Protein 9MEZ (pdb70)

B-factor: mean 105.77, std 30.21, range [51.58, 238.16]

GO terms:
  GO:0003924 GTPase activity (F, IMP)
  GO:0007265 Ras protein signal transduction (P, IMP)
  GO:0005515 protein binding (F, IPI)
  GO:0003924 GTPase activity (F, TAS)
  GO:0005886 plasma membrane (C, TAS)
  GO:0030036 actin cytoskeleton organization (P, TAS)
  GO:0007265 Ras protein signal transduction (P, TAS)
  GO:0005737 cytoplasm (C, IPI)
  GO:0000164 protein phosphatase type 1 complex (C, IDA)
  GO:0030742 GTP-dependent protein binding (F, IPI)

Secondary structure (DSSP, 8-state):
---EEEEEEEESTTSSHHHHHHHHHHSS--TT--TT--EEEEEEEEETTEEEEEEEEE---SSSPPHHHHHHHHH-SEEEEEEETT-HHHHHTHHHHHHHHHHHHT-S---EEEEEE-TT--TT--S-HHHHHHHHHHHT--EEE-B-SSSPBSHHHHHHHHHHHHHT--/--TT-EEEEPPPPTTT---BBS-EEEEETTEEEEEEEE-SSSEEEEEEEEETTTTEEEEPP-BS--PPSEES-EEEEETTEEEEE--EEEETTTTEEEEEB--EEEEETTTTEEEE----SPPPPPBBS-EEEEETTEEEEEEEE-SSSEEEEEEEEE-S-SSS--EEE---EESPPPSBBS--EEEETTEEEEE--B-GGG----EEEEETTTTEEEE-----GGGTPPPPPPP-BS-EEEE-SSEEEEE--B-SS-----EEEEETTTTEEEE----TT--PPPP-BS-EEEEETTEEEEE--EETTTEEB--EEEEE--/---EEEEEEEE-TTSSHHHHHHHHHHSS--TT--TT--EEEEEEEESSS-EEEEEEEE---SSSPPHHHHHHHHH-SEEEEEEETT-HHHHHTHHHHHHHHHHHHTSS---EEEEEE-TT-GGG--S-HHHHHHHHHHHT--EEE-B-SSSPBSHHHHHHHHHHHHHT--/--SS-EEEEPPPPTTT---BBS-EEEEETTEEEEEEEE-SSSEEEEEEEEETTTTEEEEPP-BSPPPPSEES-EEEEETTEEEEE--EEEETTTTEEEEEB--EEEEETTTTEEEE----SPPPPPBBS-EEEEETTEEEEEEEE-SSSEEEEEEEEE-S-SSS--EEE---EESPPPSBBS--EEEETTEEEEE--B-GGG----EEEEETTTTEEEE--S---PPPPPPP-BS-EEEE-SSEEEEE--B-SS-----EEEEETTTTEEEEPPPPTT--PPPP-BS-EEEEETTEEEEE--EETTTEEB--EEEEE--/--EEEEEEEE-TTSSHHHHHHHHHH-S--TT--TT--EEEEEEEESSS-EEEEEEEE---SSSPPHHHHHHHHH-SEEEEEEETT-HHHHHTHHHHHHHHHHHHTSS---EEEEEE-TT-GGG--S-HHHHHHHHHHHT--EEE-B-SSSPBSHHHHHHHHHHHHHT--/--SS-EEEEPP--TTT---BBS-EEEEETTEEEEEEEE-SSSEEEEEEEEETTTTEEEEPP-BSPPPPSEES-EEEEETTEEEEE--EEEETTTTEEEEEB--EEEEETTT-BEEE----SPPPPPBBS-EEEEETTEEEEEEEE-SSSEEEEEEEEE-S-SSS--EEE---EESPPPSBBS--EEEETTEEEEE--B-GGG----EEEEETTTTEEEEEP-TT-TT-PPPPPPP-BS-EEEE-SSEEEEE--B-SS-----EEEEETTTTEEEE----TT--PPPP-BS-EEEEETTEEEEE--EETTTEEB--EEEEE--/--EEEEEEEE-TTSSHHHHHHHHHHSS--TT--TT---EEEEEEEETTEEEEEEEEE---SSSPPHHHHHHHHH-SEEEEEEETT-HHHHHTHHHHHHHHHHHHTSS--SEEEEEE-TT--TT--S-HHHHHHHHHHTT--EEE-B-SSSPBSHHHHHHHHHHHHHS---/--TT-EEEEPPPPTTT---BBS-EEEEETTEEEEEEEE-SSSEEEEEEEEETTTTEEEEPP-BSPPPPSEES-EEEEETTEEEEE--EEEETTTTEEEEEB--EEEEETTTTEEEE----SPPPPPBBS-EEEEETTEEEEEEEE-SSSEEEEEEEEESS-SSS---EE---EESPPPSBBS--EEEETTEEEEE--B-GGG----EEEEETTTTEEEEPP-TTGGGS-PPPPPP-BS-EEEE-SSEEEEE--BSSS-----EEEEETTTTEEEEEPPPTT--PPPP-BS-EEEEETTEEEEE--EETTTEEB--EEEEE--/--EEEEEEEE-TTSSHHHHHHHHHHS---TT--TT---EEEEEEESSS-EEEEEEEE---SSSPPHHHHHHHHH-SEEEEEEETT-HHHHHTHHHHHHHHHHHHTSS--SEEEEEE-TT----S-HHHHHHHHHHHT--EEE-B-SSSPBSHHHHHHHHHHHHH-/--TT-EEEEPPPPTTT----BS-EEEEETTEEEEEEEE-SSSEEEEEEEEETTTTEEEEPP-BSPPPPSEES-EEEEETTEEEEEEEEEEETTTTEEEEEEEEEEEEETTTTEEEE----SPPPPPBBS-EEEEETTEEEEEEEE-SSSEEEEEEEEE-S-STT--EEE---EESPPPSBBS--EEEETTEEEEE--B-GGG----EEEEETTTTEEEE---PPPPPP-BS-EEEE-SSEEEEE--B-SS-----EEEEETTTTEEEE----TT--PPPP-BS-EEEEETTEEEEE--EETTTEE---EEEEE--

Solvent-accessible surface area: 99171 Å² total; per-residue (Å²): 208,78,60,75,27,29,0,0,0,4,5,23,70,54,0,13,17,22,16,5,0,5,10,1,29,105,143,93,60,45,88,146,56,43,117,31,18,4,21,42,36,119,40,109,20,79,1,73,137,96,135,0,31,0,15,0,0,2,4,16,32,99,34,21,39,2,1,2,14,8,9,2,7,27,62,0,46,0,1,2,0,2,0,1,0,36,53,115,46,1,20,115,70,0,54,76,11,27,47,38,4,29,156,16,18,53,137,172,87,34,13,4,0,0,1,0,3,62,18,51,76,147,111,122,66,126,3,66,112,126,72,0,98,117,20,1,100,117,32,140,17,63,29,17,22,0,4,4,109,104,113,59,85,50,4,63,100,3,2,32,24,0,0,76,29,21,65,140,92,211,84,65,79,74,42,4,89,98,9,55,57,11,36,88,63,8,7,37,142,0,0,11,12,12,14,8,23,45,171,84,2,0,22,0,0,0,0,9,44,49,59,61,7,20,44,47,5,0,29,0,18,21,87,88,34,30,21,12,147,8,20,55,58,42,116,49,0,41,53,1,1,12,17,12,15,11,43,48,57,66,8,0,4,1,0,0,0,7,18,25,63,20,163,34,25,53,113,40,108,20,55,42,22,2,19,18,4,72,16,76,73,0,60,11,17,73,14,112,22,139,62,167,67,0,70,24,0,0,7,14,2,18,11,39,52,72,66,58,1,5,0,3,0,0,0,39,19,106,55,35,25,75,26,0,12,6,1,24,8,130,64,67,134,148,25,65,14,112,87,13,90,33,46,54,76,63,5,42,29,5,0,11,15,15,28,8,54,13,132,66,44,1,6,2,0,12,0,7,6,0,46,127,16,38,46,36,0,8,27,0,51,7,172,81,65,37,5,61,88,8,81,30,64,88,118,189,82,55,20,64,89,17,3,83,49,3,27,7,7,15,8,13,28,45,80,96,29,0,20,0,0,0,0,3,0,46,78,72,30,31,68,87,6,19,3,2,24,18,71,159,78,50,4,86,70,14,144,41,30,127,65,20,75,114,1,52,10,1,0,8,10,8,20,10,42,12,95,56,3,1,9,0,0,0,0,2,26,102,126,99,90,28,7,6,39,0,12,40,0,28,2,81,199,81,43,80,19,39,0,0,0,2,2,18,61,56,1,15,18,20,15,4,0,0,12,1,8,24,66,22,50,15,84,148,44,38,118,32,19,6,30,44,37,77,21,62,27,80,3,88,138,78,106,0,40,0,16,0,0,2,4,18,21,89,30,14,39,2,2,5,11,10,12,2,4,29,65,0,47,0,0,2,0,2,0,0,0,38,52,53,48,1,26,136,52,1,54,127,13,38,93,42,2,22,155,22,20,54,139,175,89,43,18,2,0,0,0,0,4,58,16,59,74,158,181,102,66,128,9,68,143,117,78,0,36,60,14,3,104,132,32,135,23,54,49,12,33,0,5,4,110,91,120,60,89,52,3,57,97,2,2,34,24,0,0,78,24,30,64,131,106,220,92,64,84,62,38,4,85,111,11,47,65,9,30,125,60,5,6,28,116,0,0,17,11,14,15,11,27,38,161,61,0,0,20,0,0,0,0,8,46,43,140,59,8,22,45,44,6,0,30,0,13,18,145,80,36,39,19,16,144,10,28,55,55,45,117,52,0,38,54,0,2,13,12,10,19,10,43,52,56,62,8,0,4,0,0,0,0,6,10,25,61,20,140,36,26,52,112,40,105,18,47,38,19,3,16,12,6,78,18,72,78,2,59,7,20,86,14,84,25,149,62,171,68,0,68,25,0,0,7,13,4,18,12,42,57,73,69,57,1,6,0,1,0,0,1,36,26,103,46,34,29,65,27,0,9,5,1,19,7,132,60,86,135,162,28,66,15,105,87,10,93,33,55,49,80,63,0,44,28,5,0,10,14,15,23,6,52,11,129,80,38,2,0,0,0,9,2,10,6,0,47,130,14,58,49,18,2,12,30,0,50,11,98,88,78,36,1,69,103,16,66,83,118,160,102,44,70,109,33,6,81,58,9,35,8,7,15,9,12,27,42,100,58,43,0,16,0,0,0,0,3,0,44,76,70,30,31,68,93,4,14,3,1,32,10,66,162,85,51,15,96,81,9,76,57,29,127,70,15,83,102,1,51,9,0,0,9,10,8,18,10,46,14,89,51,1,0,9,1,1,0,0,2,23,90,120,91,82,23,4,5,31,0,11,47,0,31,0,89,131,47,71,24,34,0,0,0,1,10,24,68,56,1,13,18,22,18,4,0,1,7,1,10,30,61,36,47,18,88,149,46,40,114,35,19,7,25,35,29,85,30,62,25,87,3,89,147,73,111,0,38,0,11,0,0,2,2,17,37,84,34,23,35,2,2,2,14,11,9,1,3,30,64,0,46,0,0,2,0,2,0,1,0,28,60,41,50,2,18,128,68,1,55,116,13,29,45,31,3,31,159,23,17,50,139,174,87,39,20,5,0,0,0,0,4,64,26,59,80,129,164,121,58,136,8,69,144,131,82,0,38,58,16,2,108,127,28,140,18,62,49,12,20,0,3,4,109,85,118,65,82,48,3,51,106,2,1,34,28,0,0,84,20,28,64,129,98,220,104,72,87,62,67,4,7,121,13,60,47,10,64,82,33,5,7,41,138,0,0,11,10,13,15,10,26,40,161,54,2,0,19,0,0,0,0,7,46,50,56,58,12,25,41,52,5,0,42,0,18,18,151,95,37,31,27,9,143,8,9,57,58,44,108,56,0,39,55,2,1,14,13,11,18,11,44,52,56,62,9,0,4,1,0,0,0,6,16,26,60,19,158,34,25,45,126,40,118,21,55,36,22,0,17,25,4,34,17,76,68,0,81,10,47,84,22,104,21,88,63,172,67,0,79,25,0,0,8,13,3,18,11,39,45,84,64,14,1,21,0,0,0,0,0,38,24,94,44,32,28,64,25,0,8,20,1,27,7,122,63,46,129,147,19,64,16,110,88,16,90,33,54,55,82,62,2,43,28,4,0,10,14,14,26,7,56,12,141,70,46,0,4,1,0,12,0,6,7,0,42,107,18,38,50,39,0,10,32,0,42,11,116,87,51,37,3,61,92,6,73,44,86,121,77,148,101,64,37,71,104,23,5,92,51,3,30,6,7,15,8,14,24,45,111,26,48,0,18,0,1,0,0,4,0,47,82,69,33,24,58,92,4,17,7,3,31,17,76,157,87,52,13,103,80,10,148,46,32,127,66,21,77,105,1,51,15,0,0,9,10,9,19,9,50,15,97,52,2,1,10,1,0,0,0,2,24,91,120,96,96,29,4,7,48,0,14,56,0,31,3,80,147,61,74,24,27,0,0,0,1,10,28,69,59,0,16,18,22,15,4,0,0,16,4,13,21,65,27,53,12,75,147,38,38,117,32,19,6,27,45,35,88,30,64,20,84,1,78,139,103,138,0,33,0,15,0,0,2,3,20,38,86,29,20,35,2,1,4,16,6,11,3,4,26,68,1,49,0,1,3,0,2,0,1,0,27,50,126,48,1,17,110,45,1,57,164,30,26,106,58,3,27,110,21,19,58,155,100,84,35,14,2,0,0,1,0,3,63,16,53,55,152,144,89,66,116,4,62,119,107,80,0,106,108,15,2,100,107,31,138,21,58,42,16,20,0,5,4,109,86,122,64,86,53,5,79,98,3,2,31,20,0,0,65,33,28,59,135,91,151,165,103,73,82,57,2,7,111,142,18,57,78,10,44,151,46,11,6,41,128,0,0,18,10,15,16,9,28,51,174,80,0,1,19,0,0,0,0,15,48,58,61,62,7,21,51,47,6,0,35,0,21,23,86,91,40,24,30,7,136,8,26,58,56,39,110,52,0,48,49,3,3,14,13,10,20,10,48,62,60,53,5,1,5,0,0,0,0,5,14,26,61,24,163,38,29,49,139,31,98,10,69,40,29,2,23,30,6,44,20,79,77,0,53,10,65,58,18,110,33,150,44,175,66,0,73,29,0,0,6,13,3,20,17,44,55,84,85,16,1,16,0,0,0,0,1,45,21,115,55,35,27,61,26,0,8,25,1,27,8,84,48,52,105,160,31,75,16,58,86,10,89,37,56,49,69,60,2,35,31,2,0,9,13,15,24,7,41,10,134,92,43,0,0,2,0,11,0,8,8,0,56,118,15,50,48,35,4,15,16,0,68,10,100,78,66,33,7,62,101,8,72,65,98,16,99,155,80,71,28,67,83,22,3,86,59,3,33,7,8,13,9,13,28,51,87,95,32,0,22,0,0,0,0,4,0,52,77,69,27,27,70,64,5,13,3,1,30,5,54,165,62,45,17,78,84,18,113,63,33,128,81,20,56,117,2,63,12,2,0,8,10,8,18,10,47,16,99,62,13,2,21,1,2,0,0,0,21,88,120,98,92,19,0,3,40,2,5,11,2,17,2,88,120,66,82,24,24,0,0,0,10,12,16,74,62,1,18,19,16,28,2,0,1,21,4,10,24,67,37,28,14,111,147,37,39,105,33,18,6,28,40,34,78,23,61,27,82,3,84,98,40,133,0,34,0,16,0,0,2,9,11,50,99,38,22,54,1,2,2,4,22,14,7,22,26,75,1,48,0,0,1,4,2,1,1,0,33,39,60,67,6,23,70,65,5,52,113,34,23,104,81,6,35,73,34,18,59,142,168,88,36,36,1,0,1,0,0,3,78,24,80,106,151,88,114,6,81,34,75,77,0,95,60,27,2,111,147,22,93,24,57,35,28,58,0,6,7,79,102,118,71,80,54,6,74,90,2,1,33,17,0,0,86,41,34,87,118,106,54,83,23,68,5,27,82,32,63,68,13,66,83,152,10,6,38,141,0,0,12,10,14,15,8,24,30,154,46,0,0,16,0,0,0,0,13,47,50,55,64,8,23,38,49,4,0,82,0,37,32,159,99,39,48,30,59,161,12,142,55,67,52,116,54,0,43,54,2,2,11,13,11,19,11,48,43,60,56,5,1,4,1,0,0,0,4,11,31,60,20,164,28,18,44,133,34,149,22,70,36,18,0,17,8,7,74,25,96,77,2,78,10,30,84,12,90,37,76,61,163,62,0,68,26,0,1,8,13,3,17,15,42,54,62,61,86,1,18,0,0,0,0,0,50,28,114,53,36,27,70,24,0,13,18,1,17,7,127,77,99,82,152,22,64,9,118,90,16,90,29,56,54,81,63,1,56,27,7,0,9,14,14,22,7,54,16,77,84,50,1,1,2,0,10,0,10,4,0,56,42,18,59,48,46,6,10,0,0,74,13,99,83,50,32,2,69,119,35,154,144,72,108,64,5,85,55,2,28,8,8,12,7,15,29,46,112,44,48,0,24,0,1,1,0,3,0,46,63,68,30,21,72,73,6,19,11,1,26,18,102,155,49,59,22,89,90,22,76,62,30,124,74,12,75,95,7,63,9,6,0,11,11,9,19,10,40,11,89,67,10,0,14,8,1,6,0,2,28,103,126,86,96,32,10,8,70,0,20,13,3,54,11,90

InterPro domains:
  IPR001806 Small GTPase [PF00071] (15-176)
  IPR001806 Small GTPase [PS51421] (9-208)
  IPR001806 Small GTPase [SM00174] (16-178)
  IPR005225 Small GTP-binding domain [TIGR00231] (13-167)
  IPR020849 Small GTPase, Ras-type [PTHR24070] (13-189)
  IPR027417 P-loop containing nucleoside triphosphate hydrolase [G3DSA:3.40.50.300] (8-184)
  IPR027417 P-loop containing nucleoside triphosphate hydrolase [SSF52540] (12-191)

Nearest PDB structures (foldseek):
  9c1a-assembly1_A  TM=9.972E-01  e=3.656E-33  Homo sapiens
  3pit-assembly1_A  TM=9.599E-01  e=6.089E-33  Mus musculus
  1x1r-assembly1_A  TM=9.875E-01  e=1.787E-31  Mus musculus
  7tvf-assembly1_E  TM=9.565E-01  e=4.684E-32  Homo sapiens
  2ery-assembly2_B  TM=9.717E-01  e=1.336E-26  Homo sapiens

Structure (mmCIF, N/CA/C/O backbone):
data_9MEZ
#
_entry.id   9MEZ
#
_cell.length_a   70.764
_cell.length_b   110.788
_cell.length_c   223.253
_cell.angle_alpha   90.00
_cell.angle_beta   94.53
_cell.angle_gamma   90.00
#
_symmetry.space_group_name_H-M   'P 1 21 1'
#
loop_
_entity.id
_entity.type
_entity.pdbx_description
1 polymer 'Ras-related protein M-Ras'
2 polymer 'Leucine-zipper-like transcriptional regulator 1'
3 non-polymer "GUANOSINE-5'-DIPHOSPHATE"
4 non-polymer 'MAGNESIUM ION'
5 non-polymer 'FORMIC ACID'
6 non-polymer 'MALONIC ACID'
7 non-polymer 'ACETATE ION'
8 water water
#
loop_
_atom_site.group_PDB
_atom_site.id
_atom_site.type_symbol
_atom_site.label_atom_id
_atom_site.label_alt_id
_atom_site.label_comp_id
_atom_site.label_asym_id
_atom_site.label_entity_id
_atom_site.label_seq_id
_atom_site.pdbx_PDB_ins_code
_atom_site.Cartn_x
_atom_site.Cartn_y
_atom_site.Cartn_z
_atom_site.occupancy
_atom_site.B_iso_or_equiv
_atom_site.auth_seq_id
_atom_site.auth_comp_id
_atom_site.auth_asym_id
_atom_site.auth_atom_id
_atom_site.pdbx_PDB_model_num
ATOM 1 N N . ASN A 1 11 ? -12.460 -29.302 43.158 1.00 146.90 10 ASN A N 1
ATOM 2 C CA . ASN A 1 11 ? -11.984 -28.780 44.434 1.00 154.20 10 ASN A CA 1
ATOM 3 C C . ASN A 1 11 ? -10.782 -27.862 44.245 1.00 148.44 10 ASN A C 1
ATOM 4 O O . ASN A 1 11 ? -9.646 -28.244 44.524 1.00 148.87 10 ASN A O 1
ATOM 9 N N . LEU A 1 12 ? -11.044 -26.648 43.770 1.00 132.53 11 LEU A N 1
ATOM 10 C CA . LEU A 1 12 ? -9.971 -25.683 43.592 1.00 115.04 11 LEU A CA 1
ATOM 11 C C . LEU A 1 12 ? -9.944 -24.706 44.761 1.00 109.24 11 LEU A C 1
ATOM 12 O O . LEU A 1 12 ? -11.001 -24.237 45.199 1.00 112.82 11 LEU A O 1
ATOM 17 N N . PRO A 1 13 ? -8.772 -24.364 45.294 1.00 107.97 12 PRO A N 1
ATOM 18 C CA . PRO A 1 13 ? -8.732 -23.449 46.439 1.00 90.72 12 PRO A CA 1
ATOM 19 C C . PRO A 1 13 ? -8.884 -22.004 45.990 1.00 89.42 12 PRO A C 1
ATOM 20 O O . PRO A 1 13 ? -8.370 -21.595 44.946 1.00 94.94 12 PRO A O 1
ATOM 24 N N . THR A 1 14 ? -9.592 -21.226 46.805 1.00 86.20 13 THR A N 1
ATOM 25 C CA . THR A 1 14 ? -9.847 -19.818 46.535 1.00 83.70 13 THR A CA 1
ATOM 26 C C . THR A 1 14 ? -9.176 -18.965 47.600 1.00 82.34 13 THR A C 1
ATOM 27 O O . THR A 1 14 ? -9.317 -19.233 48.798 1.00 76.41 13 THR A O 1
ATOM 31 N N . TYR A 1 15 ? -8.449 -17.942 47.161 1.00 77.36 14 TYR A N 1
ATOM 32 C CA . TYR A 1 15 ? -7.722 -17.041 48.049 1.00 73.80 14 TYR A CA 1
ATOM 33 C C . TYR A 1 15 ? -8.299 -15.640 47.894 1.00 84.14 14 TYR A C 1
ATOM 34 O O . TYR A 1 15 ? -8.192 -15.035 46.822 1.00 76.02 14 TYR A O 1
ATOM 43 N N . LYS A 1 16 ? -8.909 -15.130 48.962 1.00 84.21 15 LYS A N 1
ATOM 44 C CA . LYS A 1 16 ? -9.477 -13.787 48.971 1.00 77.08 15 LYS A CA 1
ATOM 45 C C . LYS A 1 16 ? -8.398 -12.810 49.423 1.00 83.28 15 LYS A C 1
ATOM 46 O O . LYS A 1 16 ? -7.996 -12.810 50.591 1.00 78.29 15 LYS A O 1
ATOM 52 N N . LEU A 1 17 ? -7.935 -11.975 48.497 1.00 81.89 16 LEU A N 1
ATOM 53 C CA . LEU A 1 17 ? -6.873 -11.015 48.752 1.00 73.75 16 LEU A CA 1
ATOM 54 C C . LEU A 1 17 ? -7.442 -9.605 48.685 1.00 79.58 16 LEU A C 1
ATOM 55 O O . LEU A 1 17 ? -8.287 -9.307 47.836 1.00 84.04 16 LEU A O 1
ATOM 60 N N . VAL A 1 18 ? -6.984 -8.739 49.585 1.00 78.75 17 VAL A N 1
ATOM 61 C CA . VAL A 1 18 ? -7.469 -7.367 49.675 1.00 78.47 17 VAL A CA 1
ATOM 62 C C . VAL A 1 18 ? -6.290 -6.415 49.526 1.00 78.34 17 VAL A C 1
ATOM 63 O O . VAL A 1 18 ? -5.280 -6.557 50.224 1.00 73.11 17 VAL A O 1
ATOM 67 N N . VAL A 1 19 ? -6.422 -5.452 48.620 1.00 82.82 18 VAL A N 1
ATOM 68 C CA . VAL A 1 19 ? -5.387 -4.458 48.361 1.00 78.11 18 VAL A CA 1
ATOM 69 C C . VAL A 1 19 ? -5.792 -3.177 49.079 1.00 78.50 18 VAL A C 1
ATOM 70 O O . VAL A 1 19 ? -6.771 -2.527 48.701 1.00 80.90 18 VAL A O 1
ATOM 74 N N . VAL A 1 20 ? -5.039 -2.802 50.112 1.00 86.04 19 VAL A N 1
ATOM 75 C CA . VAL A 1 20 ? -5.350 -1.631 50.921 1.00 86.03 19 VAL A CA 1
ATOM 76 C C . VAL A 1 20 ? -4.177 -0.662 50.861 1.00 84.63 19 VAL A C 1
ATOM 77 O O . VAL A 1 20 ? -3.043 -1.034 50.551 1.00 86.55 19 VAL A O 1
ATOM 81 N N . GLY A 1 21 ? -4.467 0.596 51.159 1.00 83.22 20 GLY A N 1
ATOM 82 C CA . GLY A 1 21 ? -3.454 1.630 51.102 1.00 85.47 20 GLY A CA 1
ATOM 83 C C . GLY A 1 21 ? -4.076 2.993 50.918 1.00 91.37 20 GLY A C 1
ATOM 84 O O . GLY A 1 21 ? -5.271 3.134 50.656 1.00 83.70 20 GLY A O 1
ATOM 85 N N . ASP A 1 22 ? -3.231 4.012 51.071 1.00 98.16 21 ASP A N 1
ATOM 86 C CA . ASP A 1 22 ? -3.680 5.386 50.922 1.00 99.02 21 ASP A CA 1
ATOM 87 C C . ASP A 1 22 ? -4.164 5.636 49.496 1.00 98.17 21 ASP A C 1
ATOM 88 O O . ASP A 1 22 ? -3.914 4.856 48.574 1.00 111.02 21 ASP A O 1
ATOM 93 N N . GLY A 1 23 ? -4.866 6.752 49.322 1.00 87.57 22 GLY A N 1
ATOM 94 C CA . GLY A 1 23 ? -5.321 7.129 47.995 1.00 81.28 22 GLY A CA 1
ATOM 95 C C . GLY A 1 23 ? -4.154 7.562 47.126 1.00 98.29 22 GLY A C 1
ATOM 96 O O . GLY A 1 23 ? -3.308 8.359 47.546 1.00 107.80 22 GLY A O 1
ATOM 97 N N . GLY A 1 24 ? -4.100 7.029 45.907 1.00 90.79 23 GLY A N 1
ATOM 98 C CA . GLY A 1 24 ? -3.077 7.399 44.959 1.00 85.18 23 GLY A CA 1
ATOM 99 C C . GLY A 1 24 ? -1.814 6.569 44.997 1.00 98.07 23 GLY A C 1
ATOM 100 O O . GLY A 1 24 ? -0.937 6.781 44.154 1.00 102.55 23 GLY A O 1
ATOM 101 N N . VAL A 1 25 ? -1.683 5.635 45.944 1.00 102.86 24 VAL A N 1
ATOM 102 C CA . VAL A 1 25 ? -0.465 4.831 46.010 1.00 99.55 24 VAL A CA 1
ATOM 103 C C . VAL A 1 25 ? -0.354 3.906 44.804 1.00 98.36 24 VAL A C 1
ATOM 104 O O . VAL A 1 25 ? 0.754 3.534 44.398 1.00 95.25 24 VAL A O 1
ATOM 108 N N . GLY A 1 26 ? -1.482 3.520 44.212 1.00 109.86 25 GLY A N 1
ATOM 109 C CA . GLY A 1 26 ? -1.467 2.700 43.017 1.00 108.43 25 GLY A CA 1
ATOM 110 C C . GLY A 1 26 ? -2.131 1.350 43.181 1.00 103.69 25 GLY A C 1
ATOM 111 O O . GLY A 1 26 ? -1.739 0.381 42.523 1.00 101.58 25 GLY A O 1
ATOM 112 N N . LYS A 1 27 ? -3.142 1.271 44.050 1.00 91.55 26 LYS A N 1
ATOM 113 C CA . LYS A 1 27 ? -3.847 0.008 44.248 1.00 90.38 26 LYS A CA 1
ATOM 114 C C . LYS A 1 27 ? -4.561 -0.418 42.972 1.00 91.15 26 LYS A C 1
ATOM 115 O O . LYS A 1 27 ? -4.486 -1.581 42.561 1.00 94.44 26 LYS A O 1
ATOM 121 N N . SER A 1 28 ? -5.265 0.519 42.333 1.00 89.06 27 SER A N 1
ATOM 122 C CA . SER A 1 28 ? -5.982 0.194 41.105 1.00 89.16 27 SER A CA 1
ATOM 123 C C . SER A 1 28 ? -5.014 -0.159 39.984 1.00 93.99 27 SER A C 1
ATOM 124 O O . SER A 1 28 ? -5.245 -1.116 39.235 1.00 91.59 27 SER A O 1
ATOM 127 N N . ALA A 1 29 ? -3.938 0.618 39.840 1.00 83.16 28 ALA A N 1
ATOM 128 C CA . ALA A 1 29 ? -2.938 0.336 38.815 1.00 86.03 28 ALA A CA 1
ATOM 129 C C . ALA A 1 29 ? -2.379 -1.074 38.961 1.00 93.47 28 ALA A C 1
ATOM 130 O O . ALA A 1 29 ? -2.287 -1.822 37.981 1.00 98.87 28 ALA A O 1
ATOM 132 N N . LEU A 1 30 ? -2.002 -1.455 40.184 1.00 93.66 29 LEU A N 1
ATOM 133 C CA . LEU A 1 30 ? -1.423 -2.777 40.412 1.00 93.46 29 LEU A CA 1
ATOM 134 C C . LEU A 1 30 ? -2.423 -3.884 40.099 1.00 89.54 29 LEU A C 1
ATOM 135 O O . LEU A 1 30 ? -2.099 -4.844 39.391 1.00 79.20 29 LEU A O 1
ATOM 140 N N . THR A 1 31 ? -3.641 -3.777 40.637 1.00 91.81 30 THR A N 1
ATOM 141 C CA . THR A 1 31 ? -4.653 -4.804 40.400 1.00 91.16 30 THR A CA 1
ATOM 142 C C . THR A 1 31 ? -4.943 -4.959 38.911 1.00 88.93 30 THR A C 1
ATOM 143 O O . THR A 1 31 ? -4.985 -6.079 38.389 1.00 88.95 30 THR A O 1
ATOM 147 N N . ILE A 1 32 ? -5.154 -3.841 38.212 1.00 88.18 31 ILE A N 1
ATOM 148 C CA . ILE A 1 32 ? -5.457 -3.909 36.786 1.00 91.88 31 ILE A CA 1
ATOM 149 C C . ILE A 1 32 ? -4.259 -4.448 36.012 1.00 88.10 31 ILE A C 1
ATOM 150 O O . ILE A 1 32 ? -4.414 -5.244 35.077 1.00 85.55 31 ILE A O 1
ATOM 155 N N . GLN A 1 33 ? -3.048 -4.029 36.390 1.00 85.40 32 GLN A N 1
ATOM 156 C CA . GLN A 1 33 ? -1.843 -4.596 35.789 1.00 85.79 32 GLN A CA 1
ATOM 157 C C . GLN A 1 33 ? -1.771 -6.100 36.017 1.00 80.37 32 GLN A C 1
ATOM 158 O O . GLN A 1 33 ? -1.441 -6.861 35.100 1.00 85.24 32 GLN A O 1
ATOM 164 N N . PHE A 1 34 ? -2.076 -6.546 37.237 1.00 87.59 33 PHE A N 1
ATOM 165 C CA . PHE A 1 34 ? -1.968 -7.963 37.567 1.00 89.04 33 PHE A CA 1
ATOM 166 C C . PHE A 1 34 ? -2.994 -8.797 36.810 1.00 86.53 33 PHE A C 1
ATOM 167 O O . PHE A 1 34 ? -2.674 -9.884 36.314 1.00 87.90 33 PHE A O 1
ATOM 175 N N . PHE A 1 35 ? -4.225 -8.301 36.699 1.00 82.39 34 PHE A N 1
ATOM 176 C CA . PHE A 1 35 ? -5.310 -9.074 36.107 1.00 82.08 34 PHE A CA 1
ATOM 177 C C . PHE A 1 35 ? -5.438 -8.866 34.604 1.00 94.08 34 PHE A C 1
ATOM 178 O O . PHE A 1 35 ? -5.708 -9.823 33.871 1.00 87.66 34 PHE A O 1
ATOM 186 N N . GLN A 1 36 ? -5.256 -7.638 34.125 1.00 89.00 35 GLN A N 1
ATOM 187 C CA . GLN A 1 36 ? -5.548 -7.305 32.739 1.00 85.52 35 GLN A CA 1
ATOM 188 C C . GLN A 1 36 ? -4.302 -7.008 31.914 1.00 93.18 35 GLN A C 1
ATOM 189 O O . GLN A 1 36 ? -4.427 -6.684 30.728 1.00 99.53 35 GLN A O 1
ATOM 195 N N . LYS A 1 37 ? -3.109 -7.100 32.511 1.00 88.89 36 LYS A N 1
ATOM 196 C CA . LYS A 1 37 ? -1.838 -6.990 31.785 1.00 90.71 36 LYS A CA 1
ATOM 197 C C . LYS A 1 37 ? -1.728 -5.671 31.021 1.00 88.95 36 LYS A C 1
ATOM 198 O O . LYS A 1 37 ? -1.289 -5.631 29.870 1.00 87.89 36 LYS A O 1
ATOM 204 N N . ILE A 1 38 ? -2.124 -4.581 31.668 1.00 87.69 37 ILE A N 1
ATOM 205 C CA . ILE A 1 38 ? -2.053 -3.252 31.072 1.00 90.21 37 ILE A CA 1
ATOM 206 C C . ILE A 1 38 ? -1.955 -2.237 32.199 1.00 93.71 37 ILE A C 1
ATOM 207 O O . ILE A 1 38 ? -2.584 -2.397 33.249 1.00 103.23 37 ILE A O 1
ATOM 212 N N . PHE A 1 39 ? -1.158 -1.195 31.986 1.00 87.37 38 PHE A N 1
ATOM 213 C CA . PHE A 1 39 ? -1.090 -0.084 32.923 1.00 98.93 38 PHE A CA 1
ATOM 214 C C . PHE A 1 39 ? -2.154 0.939 32.548 1.00 99.68 38 PHE A C 1
ATOM 215 O O . PHE A 1 39 ? -2.134 1.487 31.440 1.00 93.44 38 PHE A O 1
ATOM 223 N N . VAL A 1 40 ? -3.079 1.191 33.467 1.00 100.86 39 VAL A N 1
ATOM 224 C CA . VAL A 1 40 ? -4.157 2.151 33.272 1.00 91.74 39 VAL A CA 1
ATOM 225 C C . VAL A 1 40 ? -3.876 3.349 34.176 1.00 95.55 39 VAL A C 1
ATOM 226 O O . VAL A 1 40 ? -4.038 3.253 35.402 1.00 94.66 39 VAL A O 1
ATOM 230 N N . PRO A 1 41 ? -3.452 4.484 33.629 1.00 97.87 40 PRO A N 1
ATOM 231 C CA . PRO A 1 41 ? -3.188 5.655 34.468 1.00 93.77 40 PRO A CA 1
ATOM 232 C C . PRO A 1 41 ? -4.465 6.399 34.822 1.00 92.74 40 PRO A C 1
ATOM 233 O O . PRO A 1 41 ? -5.388 6.517 34.012 1.00 93.29 40 PRO A O 1
ATOM 237 N N . ASP A 1 42 ? -4.508 6.888 36.062 1.00 98.14 41 ASP A N 1
ATOM 238 C CA . ASP A 1 42 ? -5.601 7.727 36.557 1.00 95.33 41 ASP A CA 1
ATOM 239 C C . ASP A 1 42 ? -6.947 7.004 36.502 1.00 91.57 41 ASP A C 1
ATOM 240 O O . ASP A 1 42 ? -7.942 7.529 36.000 1.00 99.32 41 ASP A O 1
ATOM 245 N N . TYR A 1 43 ? -6.969 5.783 37.029 1.00 91.73 42 TYR A N 1
ATOM 246 C CA . TYR A 1 43 ? -8.226 5.073 37.214 1.00 84.90 42 TYR A CA 1
ATOM 247 C C . TYR A 1 43 ? -9.057 5.783 38.277 1.00 79.92 42 TYR A C 1
ATOM 248 O O . TYR A 1 43 ? -8.518 6.379 39.214 1.00 90.08 42 TYR A O 1
ATOM 257 N N . ASP A 1 44 ? -10.385 5.741 38.105 1.00 77.92 43 ASP A N 1
ATOM 258 C CA . ASP A 1 44 ? -11.336 6.454 38.957 1.00 79.72 43 ASP A CA 1
ATOM 259 C C . ASP A 1 44 ? -11.014 6.225 40.430 1.00 84.03 43 ASP A C 1
ATOM 260 O O . ASP A 1 44 ? -11.146 5.102 40.933 1.00 84.14 43 ASP A O 1
ATOM 265 N N . PRO A 1 45 ? -10.595 7.270 41.149 1.00 87.07 44 PRO A N 1
ATOM 266 C CA . PRO A 1 45 ? -10.138 7.081 42.538 1.00 81.75 44 PRO A CA 1
ATOM 267 C C . PRO A 1 45 ? -11.189 6.525 43.485 1.00 80.07 44 PRO A C 1
ATOM 268 O O . PRO A 1 45 ? -10.820 5.972 44.528 1.00 80.84 44 PRO A O 1
ATOM 272 N N . THR A 1 46 ? -12.479 6.654 43.174 1.00 79.48 45 THR A N 1
ATOM 273 C CA . THR A 1 46 ? -13.517 6.206 44.093 1.00 84.03 45 THR A CA 1
ATOM 274 C C . THR A 1 46 ? -14.040 4.813 43.772 1.00 79.23 45 THR A C 1
ATOM 275 O O . THR A 1 46 ? -14.695 4.205 44.626 1.00 82.26 45 THR A O 1
ATOM 279 N N . ILE A 1 47 ? -13.771 4.298 42.572 1.00 78.78 46 ILE A N 1
ATOM 280 C CA . ILE A 1 47 ? -14.269 2.984 42.186 1.00 82.99 46 ILE A CA 1
ATOM 281 C C . ILE A 1 47 ? -13.614 1.911 43.043 1.00 82.98 46 ILE A C 1
ATOM 282 O O . ILE A 1 47 ? -12.385 1.862 43.182 1.00 78.83 46 ILE A O 1
ATOM 287 N N . GLU A 1 48 ? -14.441 1.048 43.626 1.00 77.78 47 GLU A N 1
ATOM 288 C CA . GLU A 1 48 ? -13.997 -0.046 44.480 1.00 74.05 47 GLU A CA 1
ATOM 289 C C . GLU A 1 48 ? -14.694 -1.312 44.005 1.00 83.20 47 GLU A C 1
ATOM 290 O O . GLU A 1 48 ? -15.895 -1.483 44.235 1.00 82.22 47 GLU A O 1
ATOM 296 N N . ASP A 1 49 ? -13.950 -2.197 43.343 1.00 70.56 48 ASP A N 1
ATOM 297 C CA . ASP A 1 49 ? -14.533 -3.407 42.785 1.00 75.95 48 ASP A CA 1
ATOM 298 C C . ASP A 1 49 ? -13.536 -4.551 42.898 1.00 75.56 48 ASP A C 1
ATOM 299 O O . ASP A 1 49 ? -12.374 -4.359 43.267 1.00 70.49 48 ASP A O 1
ATOM 304 N N . SER A 1 50 ? -14.003 -5.751 42.563 1.00 74.84 49 SER A N 1
ATOM 305 C CA . SER A 1 50 ? -13.234 -6.976 42.720 1.00 79.90 49 SER A CA 1
ATOM 306 C C . SER A 1 50 ? -12.869 -7.585 41.370 1.00 83.32 49 SER A C 1
ATOM 307 O O . SER A 1 50 ? -13.521 -7.343 40.351 1.00 83.29 49 SER A O 1
ATOM 310 N N . TYR A 1 51 ? -11.802 -8.388 41.385 1.00 78.47 50 TYR A N 1
ATOM 311 C CA . TYR A 1 51 ? -11.268 -9.050 40.201 1.00 83.24 50 TYR A CA 1
ATOM 312 C C . TYR A 1 51 ? -11.090 -10.539 40.477 1.00 88.90 50 TYR A C 1
ATOM 313 O O . TYR A 1 51 ? -10.891 -10.954 41.623 1.00 87.53 50 TYR A O 1
ATOM 322 N N . LEU A 1 52 ? -11.158 -11.339 39.410 1.00 84.73 51 LEU A N 1
ATOM 323 C CA . LEU A 1 52 ? -11.112 -12.793 39.513 1.00 77.54 51 LEU A CA 1
ATOM 324 C C . LEU A 1 52 ? -10.255 -13.377 38.399 1.00 85.78 51 LEU A C 1
ATOM 325 O O . LEU A 1 52 ? -10.430 -13.028 37.227 1.00 93.88 51 LEU A O 1
ATOM 330 N N . LYS A 1 53 ? -9.329 -14.263 38.769 1.00 76.33 52 LYS A N 1
ATOM 331 C CA . LYS A 1 53 ? -8.570 -15.055 37.811 1.00 86.56 52 LYS A CA 1
ATOM 332 C C . LYS A 1 53 ? -8.346 -16.454 38.367 1.00 88.47 52 LYS A C 1
ATOM 333 O O . LYS A 1 53 ? -8.470 -16.696 39.570 1.00 87.19 52 LYS A O 1
ATOM 339 N N . HIS A 1 54 ? -7.996 -17.371 37.471 1.00 87.62 53 HIS A N 1
ATOM 340 C CA . HIS A 1 54 ? -7.495 -18.691 37.836 1.00 83.87 53 HIS A CA 1
ATOM 341 C C . HIS A 1 54 ? -6.023 -18.734 37.447 1.00 89.60 53 HIS A C 1
ATOM 342 O O . HIS A 1 54 ? -5.691 -18.728 36.257 1.00 98.44 53 HIS A O 1
ATOM 349 N N . THR A 1 55 ? -5.141 -18.768 38.443 1.00 92.78 54 THR A N 1
ATOM 350 C CA . THR A 1 55 ? -3.710 -18.802 38.193 1.00 85.90 54 THR A CA 1
ATOM 351 C C . THR A 1 55 ? -3.085 -19.979 38.931 1.00 90.25 54 THR A C 1
ATOM 352 O O . THR A 1 55 ? -3.621 -20.475 39.925 1.00 93.89 54 THR A O 1
ATOM 356 N N . GLU A 1 56 ? -1.941 -20.429 38.418 1.00 89.91 55 GLU A N 1
ATOM 357 C CA . GLU A 1 56 ? -1.195 -21.551 38.980 1.00 90.30 55 GLU A CA 1
ATOM 358 C C . GLU A 1 56 ? 0.043 -21.008 39.685 1.00 94.41 55 GLU A C 1
ATOM 359 O O . GLU A 1 56 ? 0.947 -20.468 39.037 1.00 103.79 55 GLU A O 1
ATOM 365 N N . ILE A 1 57 ? 0.080 -21.151 41.007 1.00 89.65 56 ILE A N 1
ATOM 366 C CA . ILE A 1 57 ? 1.194 -20.697 41.832 1.00 96.49 56 ILE A CA 1
ATOM 367 C C . ILE A 1 57 ? 1.914 -21.923 42.378 1.00 94.43 56 ILE A C 1
ATOM 368 O O . ILE A 1 57 ? 1.293 -22.778 43.021 1.00 97.27 56 ILE A O 1
ATOM 373 N N . ASP A 1 58 ? 3.225 -21.997 42.133 1.00 96.13 57 ASP A N 1
ATOM 374 C CA . ASP A 1 58 ? 4.048 -23.137 42.543 1.00 97.72 57 ASP A CA 1
ATOM 375 C C . ASP A 1 58 ? 3.435 -24.443 42.046 1.00 104.00 57 ASP A C 1
ATOM 376 O O . ASP A 1 58 ? 3.247 -25.402 42.798 1.00 99.09 57 ASP A O 1
ATOM 381 N N . ASN A 1 59 ? 3.131 -24.466 40.748 1.00 104.37 58 ASN A N 1
ATOM 382 C CA . ASN A 1 59 ? 2.562 -25.623 40.064 1.00 97.10 58 ASN A CA 1
ATOM 383 C C . ASN A 1 59 ? 1.251 -26.087 40.692 1.00 101.08 58 ASN A C 1
ATOM 384 O O . ASN A 1 59 ? 0.861 -27.244 40.528 1.00 104.52 58 ASN A O 1
ATOM 389 N N . GLN A 1 60 ? 0.554 -25.204 41.407 1.00 94.02 59 GLN A N 1
ATOM 390 C CA . GLN A 1 60 ? -0.720 -25.527 42.042 1.00 92.69 59 GLN A CA 1
ATOM 391 C C . GLN A 1 60 ? -1.754 -24.500 41.611 1.00 93.15 59 GLN A C 1
ATOM 392 O O . GLN A 1 60 ? -1.574 -23.300 41.845 1.00 89.62 59 GLN A O 1
ATOM 398 N N . TRP A 1 61 ? -2.833 -24.969 40.992 1.00 95.59 60 TRP A N 1
ATOM 399 C CA . TRP A 1 61 ? -3.884 -24.071 40.536 1.00 94.50 60 TRP A CA 1
ATOM 400 C C . TRP A 1 61 ? -4.633 -23.459 41.714 1.00 95.97 60 TRP A C 1
ATOM 401 O O . TRP A 1 61 ? -4.824 -24.090 42.757 1.00 100.24 60 TRP A O 1
ATOM 412 N N . ALA A 1 62 ? -5.055 -22.209 41.536 1.00 92.29 61 ALA A N 1
ATOM 413 C CA . ALA A 1 62 ? -5.721 -21.463 42.592 1.00 89.75 61 ALA A CA 1
ATOM 414 C C . ALA A 1 62 ? -6.621 -20.406 41.973 1.00 92.46 61 ALA A C 1
ATOM 415 O O . ALA A 1 62 ? -6.347 -19.896 40.882 1.00 87.97 61 ALA A O 1
ATOM 417 N N . ILE A 1 63 ? -7.702 -20.087 42.679 1.00 90.56 62 ILE A N 1
ATOM 418 C CA . ILE A 1 63 ? -8.600 -18.999 42.312 1.00 85.21 62 ILE A CA 1
ATOM 419 C C . ILE A 1 63 ? -8.213 -17.780 43.134 1.00 79.35 62 ILE A C 1
ATOM 420 O O . ILE A 1 63 ? -8.066 -17.872 44.359 1.00 81.02 62 ILE A O 1
ATOM 425 N N . LEU A 1 64 ? -8.045 -16.640 42.472 1.00 84.11 63 LEU A N 1
ATOM 426 C CA . LEU A 1 64 ? -7.644 -15.407 43.139 1.00 80.72 63 LEU A CA 1
ATOM 427 C C . LEU A 1 64 ? -8.805 -14.422 43.107 1.00 78.02 63 LEU A C 1
ATOM 428 O O . LEU A 1 64 ? -9.272 -14.046 42.028 1.00 77.02 63 LEU A O 1
ATOM 433 N N . ASP A 1 65 ? -9.267 -14.016 44.289 1.00 82.78 64 ASP A N 1
ATOM 434 C CA . ASP A 1 65 ? -10.376 -13.073 44.453 1.00 82.63 64 ASP A CA 1
ATOM 435 C C . ASP A 1 65 ? -9.821 -11.810 45.105 1.00 86.40 64 ASP A C 1
ATOM 436 O O . ASP A 1 65 ? -9.679 -11.749 46.329 1.00 96.93 64 ASP A O 1
ATOM 441 N N . VAL A 1 66 ? -9.506 -10.805 44.291 1.00 78.79 65 VAL A N 1
ATOM 442 C CA . VAL A 1 66 ? -8.845 -9.588 44.749 1.00 77.08 65 VAL A CA 1
ATOM 443 C C . VAL A 1 66 ? -9.842 -8.439 44.718 1.00 82.42 65 VAL A C 1
ATOM 444 O O . VAL A 1 66 ? -10.607 -8.298 43.756 1.00 85.98 65 VAL A O 1
ATOM 448 N N . LEU A 1 67 ? -9.831 -7.614 45.767 1.00 89.28 66 LEU A N 1
ATOM 449 C CA . LEU A 1 67 ? -10.671 -6.423 45.845 1.00 81.86 66 LEU A CA 1
ATOM 450 C C . LEU A 1 67 ? -9.773 -5.196 45.911 1.00 75.31 66 LEU A C 1
ATOM 451 O O . LEU A 1 67 ? -8.941 -5.076 46.817 1.00 77.06 66 LEU A O 1
ATOM 456 N N . ASP A 1 68 ? -9.944 -4.295 44.949 1.00 82.15 67 ASP A N 1
ATOM 457 C CA . ASP A 1 68 ? -9.265 -3.005 44.936 1.00 79.76 67 ASP A CA 1
ATOM 458 C C . ASP A 1 68 ? -10.032 -2.039 45.836 1.00 74.81 67 ASP A C 1
ATOM 459 O O . ASP A 1 68 ? -11.108 -1.559 45.464 1.00 84.72 67 ASP A O 1
ATOM 464 N N . THR A 1 69 ? -9.488 -1.752 47.018 1.00 75.36 68 THR A N 1
ATOM 465 C CA . THR A 1 69 ? -10.181 -0.889 47.964 1.00 81.55 68 THR A CA 1
ATOM 466 C C . THR A 1 69 ? -10.097 0.570 47.529 1.00 82.37 68 THR A C 1
ATOM 467 O O . THR A 1 69 ? -9.183 0.986 46.811 1.00 78.07 68 THR A O 1
ATOM 471 N N . ALA A 1 70 ? -11.074 1.351 47.982 1.00 77.02 69 ALA A N 1
ATOM 472 C CA . ALA A 1 70 ? -11.121 2.777 47.698 1.00 83.43 69 ALA A CA 1
ATOM 473 C C . ALA A 1 70 ? -11.963 3.451 48.769 1.00 95.80 69 ALA A C 1
ATOM 474 O O . ALA A 1 70 ? -12.885 2.846 49.323 1.00 98.32 69 ALA A O 1
ATOM 476 N N . GLY A 1 71 ? -11.637 4.709 49.053 1.00 97.85 70 GLY A N 1
ATOM 477 C CA . GLY A 1 71 ? -12.364 5.462 50.056 1.00 114.33 70 GLY A CA 1
ATOM 478 C C . GLY A 1 71 ? -11.937 5.130 51.471 1.00 114.37 70 GLY A C 1
ATOM 479 O O . GLY A 1 71 ? -11.572 3.988 51.761 1.00 103.45 70 GLY A O 1
ATOM 480 N N . GLN A 1 72 ? -11.976 6.118 52.366 1.00 121.29 71 GLN A N 1
ATOM 481 C CA . GLN A 1 72 ? -11.585 5.918 53.754 1.00 121.95 71 GLN A CA 1
ATOM 482 C C . GLN A 1 72 ? -12.752 5.973 54.729 1.00 119.67 71 GLN A C 1
ATOM 483 O O . GLN A 1 72 ? -12.551 5.731 55.924 1.00 125.18 71 GLN A O 1
ATOM 489 N N . GLU A 1 73 ? -13.958 6.282 54.262 1.00 105.34 72 GLU A N 1
ATOM 490 C CA . GLU A 1 73 ? -15.132 6.305 55.126 1.00 96.08 72 GLU A CA 1
ATOM 491 C C . GLU A 1 73 ? -15.535 4.873 55.489 1.00 93.99 72 GLU A C 1
ATOM 492 O O . GLU A 1 73 ? -14.827 3.903 55.203 1.00 103.93 72 GLU A O 1
ATOM 498 N N . GLU A 1 74 ? -16.691 4.736 56.137 1.00 85.10 73 GLU A N 1
ATOM 499 C CA . GLU A 1 74 ? -17.145 3.435 56.612 1.00 82.54 73 GLU A CA 1
ATOM 500 C C . GLU A 1 74 ? -17.293 2.455 55.456 1.00 85.85 73 GLU A C 1
ATOM 501 O O . GLU A 1 74 ? -17.579 2.836 54.318 1.00 90.57 73 GLU A O 1
ATOM 507 N N . PHE A 1 75 ? -17.092 1.177 55.763 1.00 83.63 74 PHE A N 1
ATOM 508 C CA . PHE A 1 75 ? -17.012 0.162 54.724 1.00 74.44 74 PHE A CA 1
ATOM 509 C C . PHE A 1 75 ? -18.388 -0.108 54.136 1.00 77.37 74 PHE A C 1
ATOM 510 O O . PHE A 1 75 ? -19.380 -0.220 54.862 1.00 73.71 74 PHE A O 1
ATOM 518 N N . SER A 1 76 ? -18.447 -0.205 52.812 1.00 73.64 75 SER A N 1
ATOM 519 C CA . SER A 1 76 ? -19.645 -0.733 52.184 1.00 74.49 75 SER A CA 1
ATOM 520 C C . SER A 1 76 ? -19.825 -2.190 52.604 1.00 76.47 75 SER A C 1
ATOM 521 O O . SER A 1 76 ? -18.902 -2.832 53.116 1.00 81.19 75 SER A O 1
ATOM 524 N N . ALA A 1 77 ? -21.037 -2.711 52.397 1.00 66.47 76 ALA A N 1
ATOM 525 C CA . ALA A 1 77 ? -21.293 -4.110 52.728 1.00 70.83 76 ALA A CA 1
ATOM 526 C C . ALA A 1 77 ? -20.312 -5.034 52.013 1.00 76.99 76 ALA A C 1
ATOM 527 O O . ALA A 1 77 ? -19.891 -6.055 52.568 1.00 70.85 76 ALA A O 1
ATOM 529 N N . MET A 1 78 ? -19.927 -4.683 50.784 1.00 76.38 77 MET A N 1
ATOM 530 C CA . MET A 1 78 ? -18.949 -5.480 50.051 1.00 73.69 77 MET A CA 1
ATOM 531 C C . MET A 1 78 ? -17.558 -5.334 50.654 1.00 78.11 77 MET A C 1
ATOM 532 O O . MET A 1 78 ? -16.870 -6.333 50.901 1.00 87.98 77 MET A O 1
ATOM 537 N N . ARG A 1 79 ? -17.126 -4.091 50.888 1.00 77.38 78 ARG A N 1
ATOM 538 C CA . ARG A 1 79 ? -15.802 -3.845 51.455 1.00 80.52 78 ARG A CA 1
ATOM 539 C C . ARG A 1 79 ? -15.637 -4.540 52.794 1.00 80.07 78 ARG A C 1
ATOM 540 O O . ARG A 1 79 ? -14.616 -5.192 53.044 1.00 65.49 78 ARG A O 1
ATOM 548 N N . GLU A 1 80 ? -16.629 -4.393 53.675 1.00 82.15 79 GLU A N 1
ATOM 549 C CA . GLU A 1 80 ? -16.529 -4.970 55.011 1.00 86.20 79 GLU A CA 1
ATOM 550 C C . GLU A 1 80 ? -16.328 -6.478 54.954 1.00 89.08 79 GLU A C 1
ATOM 551 O O . GLU A 1 80 ? -15.377 -7.008 55.540 1.00 91.67 79 GLU A O 1
ATOM 557 N N . GLN A 1 81 ? -17.222 -7.190 54.259 1.00 78.79 80 GLN A N 1
ATOM 558 C CA . GLN A 1 81 ? -17.147 -8.647 54.260 1.00 80.59 80 GLN A CA 1
ATOM 559 C C . GLN A 1 81 ? -15.858 -9.133 53.615 1.00 82.29 80 GLN A C 1
ATOM 560 O O . GLN A 1 81 ? -15.352 -10.206 53.966 1.00 72.47 80 GLN A O 1
ATOM 566 N N . TYR A 1 82 ? -15.310 -8.360 52.674 1.00 77.01 81 TYR A N 1
ATOM 567 C CA . TYR A 1 82 ? -13.990 -8.680 52.142 1.00 82.09 81 TYR A CA 1
ATOM 568 C C . TYR A 1 82 ? -12.910 -8.461 53.190 1.00 85.04 81 TYR A C 1
ATOM 569 O O . TYR A 1 82 ? -11.984 -9.271 53.312 1.00 92.63 81 TYR A O 1
ATOM 578 N N . MET A 1 83 ? -13.011 -7.371 53.955 1.00 81.59 82 MET A N 1
ATOM 579 C CA . MET A 1 83 ? -12.003 -7.080 54.968 1.00 80.05 82 MET A CA 1
ATOM 580 C C . MET A 1 83 ? -12.066 -8.067 56.122 1.00 79.05 82 MET A C 1
ATOM 581 O O . MET A 1 83 ? -11.054 -8.299 56.792 1.00 83.00 82 MET A O 1
ATOM 586 N N . ARG A 1 84 ? -13.229 -8.669 56.355 1.00 78.15 83 ARG A N 1
ATOM 587 C CA . ARG A 1 84 ? -13.389 -9.602 57.460 1.00 80.99 83 ARG A CA 1
ATOM 588 C C . ARG A 1 84 ? -13.059 -11.038 57.083 1.00 81.66 83 ARG A C 1
ATOM 589 O O . ARG A 1 84 ? -12.591 -11.802 57.936 1.00 86.57 83 ARG A O 1
ATOM 597 N N . THR A 1 85 ? -13.289 -11.423 55.829 1.00 79.66 84 THR A N 1
ATOM 598 C CA . THR A 1 85 ? -13.060 -12.786 55.373 1.00 71.44 84 THR A CA 1
ATOM 599 C C . THR A 1 85 ? -11.831 -12.918 54.486 1.00 77.16 84 THR A C 1
ATOM 600 O O . THR A 1 85 ? -11.542 -14.025 54.018 1.00 84.64 84 THR A O 1
ATOM 604 N N . GLY A 1 86 ? -11.110 -11.828 54.238 1.00 75.00 85 GLY A N 1
ATOM 605 C CA . GLY A 1 86 ? -9.956 -11.906 53.360 1.00 80.78 85 GLY A CA 1
ATOM 606 C C . GLY A 1 86 ? -8.884 -12.815 53.935 1.00 77.07 85 GLY A C 1
ATOM 607 O O . GLY A 1 86 ? -8.617 -12.815 55.139 1.00 80.11 85 GLY A O 1
ATOM 608 N N . ASP A 1 87 ? -8.267 -13.605 53.055 1.00 72.94 86 ASP A N 1
ATOM 609 C CA . ASP A 1 87 ? -7.210 -14.518 53.466 1.00 76.77 86 ASP A CA 1
ATOM 610 C C . ASP A 1 87 ? -5.860 -13.827 53.585 1.00 80.94 86 ASP A C 1
ATOM 611 O O . ASP A 1 87 ? -4.977 -14.332 54.288 1.00 79.44 86 ASP A O 1
ATOM 616 N N . GLY A 1 88 ? -5.683 -12.693 52.915 1.00 77.30 87 GLY A N 1
ATOM 617 C CA . GLY A 1 88 ? -4.436 -11.957 52.977 1.00 77.94 87 GLY A CA 1
ATOM 618 C C . GLY A 1 88 ? -4.651 -10.535 52.519 1.00 79.07 87 GLY A C 1
ATOM 619 O O . GLY A 1 88 ? -5.648 -10.216 51.864 1.00 79.01 87 GLY A O 1
ATOM 620 N N . PHE A 1 89 ? -3.693 -9.679 52.860 1.00 78.91 88 PHE A N 1
ATOM 621 C CA . PHE A 1 89 ? -3.794 -8.254 52.583 1.00 80.73 88 PHE A CA 1
ATOM 622 C C . PHE A 1 89 ? -2.493 -7.744 51.987 1.00 78.60 88 PHE A C 1
ATOM 623 O O . PHE A 1 89 ? -1.406 -8.168 52.387 1.00 78.87 88 PHE A O 1
ATOM 631 N N . LEU A 1 90 ? -2.618 -6.833 51.028 1.00 83.75 89 LEU A N 1
ATOM 632 C CA . LEU A 1 90 ? -1.484 -6.120 50.444 1.00 88.54 89 LEU A CA 1
ATOM 633 C C . LEU A 1 90 ? -1.568 -4.673 50.918 1.00 87.81 89 LEU A C 1
ATOM 634 O O . LEU A 1 90 ? -2.404 -3.901 50.441 1.00 90.23 89 LEU A O 1
ATOM 639 N N . ILE A 1 91 ? -0.710 -4.313 51.866 1.00 86.41 90 ILE A N 1
ATOM 640 C CA . ILE A 1 91 ? -0.630 -2.945 52.363 1.00 87.56 90 ILE A CA 1
ATOM 641 C C . ILE A 1 91 ? 0.312 -2.192 51.430 1.00 87.71 90 ILE A C 1
ATOM 642 O O . ILE A 1 91 ? 1.509 -2.486 51.371 1.00 91.37 90 ILE A O 1
ATOM 647 N N . VAL A 1 92 ? -0.224 -1.219 50.698 1.00 84.36 91 VAL A N 1
ATOM 648 C CA . VAL A 1 92 ? 0.504 -0.549 49.627 1.00 94.90 91 VAL A CA 1
ATOM 649 C C . VAL A 1 92 ? 0.703 0.909 50.009 1.00 92.65 91 VAL A C 1
ATOM 650 O O . VAL A 1 92 ? -0.245 1.583 50.429 1.00 94.24 91 VAL A O 1
ATOM 654 N N . TYR A 1 93 ? 1.934 1.392 49.860 1.00 90.43 92 TYR A N 1
ATOM 655 C CA . TYR A 1 93 ? 2.238 2.808 49.978 1.00 97.86 92 TYR A CA 1
ATOM 656 C C . TYR A 1 93 ? 3.030 3.243 48.753 1.00 101.89 92 TYR A C 1
ATOM 657 O O . TYR A 1 93 ? 3.591 2.421 48.024 1.00 104.97 92 TYR A O 1
ATOM 666 N N . SER A 1 94 ? 3.071 4.552 48.536 1.00 99.26 93 SER A N 1
ATOM 667 C CA . SER A 1 94 ? 3.823 5.140 47.438 1.00 106.73 93 SER A CA 1
ATOM 668 C C . SER A 1 94 ? 5.135 5.694 47.975 1.00 110.61 93 SER A C 1
ATOM 669 O O . SER A 1 94 ? 5.149 6.383 49.001 1.00 114.18 93 SER A O 1
ATOM 672 N N . VAL A 1 95 ? 6.232 5.390 47.284 1.00 105.54 94 VAL A N 1
ATOM 673 C CA . VAL A 1 95 ? 7.553 5.845 47.703 1.00 103.18 94 VAL A CA 1
ATOM 674 C C . VAL A 1 95 ? 7.704 7.330 47.398 1.00 108.40 94 VAL A C 1
ATOM 675 O O . VAL A 1 95 ? 8.739 7.935 47.700 1.00 110.40 94 VAL A O 1
ATOM 679 N N . THR A 1 96 ? 6.674 7.927 46.798 1.00 106.33 95 THR A N 1
ATOM 680 C CA . THR A 1 96 ? 6.645 9.358 46.545 1.00 99.08 95 THR A CA 1
ATOM 681 C C . THR A 1 96 ? 5.705 10.113 47.472 1.00 107.06 95 THR A C 1
ATOM 682 O O . THR A 1 96 ? 5.681 11.348 47.428 1.00 115.93 95 THR A O 1
ATOM 686 N N . ASP A 1 97 ? 4.937 9.414 48.306 1.00 104.62 96 ASP A N 1
ATOM 687 C CA . ASP A 1 97 ? 3.998 10.032 49.240 1.00 110.64 96 ASP A CA 1
ATOM 688 C C . ASP A 1 97 ? 4.383 9.602 50.652 1.00 106.54 96 ASP A C 1
ATOM 689 O O . ASP A 1 97 ? 4.031 8.502 51.090 1.00 110.90 96 ASP A O 1
ATOM 694 N N . LYS A 1 98 ? 5.110 10.471 51.359 1.00 106.78 97 LYS A N 1
ATOM 695 C CA . LYS A 1 98 ? 5.545 10.152 52.716 1.00 107.67 97 LYS A CA 1
ATOM 696 C C . LYS A 1 98 ? 4.363 9.912 53.647 1.00 111.59 97 LYS A C 1
ATOM 697 O O . LYS A 1 98 ? 4.476 9.138 54.605 1.00 108.75 97 LYS A O 1
ATOM 703 N N . ALA A 1 99 ? 3.225 10.560 53.384 1.00 110.81 98 ALA A N 1
ATOM 704 C CA . ALA A 1 99 ? 2.046 10.351 54.218 1.00 115.90 98 ALA A CA 1
ATOM 705 C C . ALA A 1 99 ? 1.555 8.912 54.125 1.00 115.33 98 ALA A C 1
ATOM 706 O O . ALA A 1 99 ? 1.161 8.317 55.135 1.00 115.55 98 ALA A O 1
ATOM 708 N N . SER A 1 100 ? 1.557 8.340 52.916 1.00 108.86 99 SER A N 1
ATOM 709 C CA . SER A 1 100 ? 1.131 6.954 52.756 1.00 109.70 99 SER A CA 1
ATOM 710 C C . SER A 1 100 ? 2.018 6.008 53.551 1.00 106.50 99 SER A C 1
ATOM 711 O O . SER A 1 100 ? 1.539 4.994 54.071 1.00 108.43 99 SER A O 1
ATOM 714 N N . PHE A 1 101 ? 3.312 6.320 53.652 1.00 108.16 100 PHE A N 1
ATOM 715 C CA . PHE A 1 101 ? 4.219 5.475 54.419 1.00 105.75 100 PHE A CA 1
ATOM 716 C C . PHE A 1 101 ? 3.911 5.560 55.909 1.00 106.00 100 PHE A C 1
ATOM 717 O O . PHE A 1 101 ? 3.893 4.538 56.604 1.00 105.78 100 PHE A O 1
ATOM 725 N N . GLU A 1 102 ? 3.673 6.773 56.420 1.00 109.54 101 GLU A N 1
ATOM 726 C CA . GLU A 1 102 ? 3.329 6.930 57.829 1.00 116.00 101 GLU A CA 1
ATOM 727 C C . GLU A 1 102 ? 2.006 6.260 58.176 1.00 112.05 101 GLU A C 1
ATOM 728 O O . GLU A 1 102 ? 1.761 5.967 59.352 1.00 112.70 101 GLU A O 1
ATOM 734 N N . HIS A 1 103 ? 1.155 6.005 57.186 1.00 102.86 102 HIS A N 1
ATOM 735 C CA . HIS A 1 103 ? -0.136 5.371 57.413 1.00 102.81 102 HIS A CA 1
ATOM 736 C C . HIS A 1 103 ? -0.084 3.855 57.298 1.00 97.79 102 HIS A C 1
ATOM 737 O O . HIS A 1 103 ? -1.109 3.200 57.509 1.00 97.81 102 HIS A O 1
ATOM 744 N N . VAL A 1 104 ? 1.075 3.284 56.958 1.00 95.04 103 VAL A N 1
ATOM 745 C CA . VAL A 1 104 ? 1.200 1.829 56.930 1.00 94.44 103 VAL A CA 1
ATOM 746 C C . VAL A 1 104 ? 0.841 1.261 58.296 1.00 97.01 103 VAL A C 1
ATOM 747 O O . VAL A 1 104 ? 0.163 0.231 58.405 1.00 90.78 103 VAL A O 1
ATOM 751 N N . ASP A 1 105 ? 1.296 1.927 59.359 1.00 99.99 104 ASP A N 1
ATOM 752 C CA . ASP A 1 105 ? 0.948 1.513 60.713 1.00 95.47 104 ASP A CA 1
ATOM 753 C C . ASP A 1 105 ? -0.563 1.535 60.921 1.00 94.21 104 ASP A C 1
ATOM 754 O O . ASP A 1 105 ? -1.127 0.624 61.541 1.00 88.19 104 ASP A O 1
ATOM 759 N N . ARG A 1 106 ? -1.234 2.575 60.415 1.00 95.45 105 ARG A N 1
ATOM 760 C CA . ARG A 1 106 ? -2.684 2.680 60.558 1.00 89.68 105 ARG A CA 1
ATOM 761 C C . ARG A 1 106 ? -3.395 1.511 59.887 1.00 93.61 105 ARG A C 1
ATOM 762 O O . ARG A 1 106 ? -4.319 0.922 60.459 1.00 91.13 105 ARG A O 1
ATOM 766 N N . PHE A 1 107 ? -2.976 1.160 58.668 1.00 95.09 106 PHE A N 1
ATOM 767 C CA . PHE A 1 107 ? -3.596 0.036 57.971 1.00 88.42 106 PHE A CA 1
ATOM 768 C C . PHE A 1 107 ? -3.258 -1.284 58.650 1.00 88.38 106 PHE A C 1
ATOM 769 O O . PHE A 1 107 ? -4.101 -2.186 58.721 1.00 87.16 106 PHE A O 1
ATOM 777 N N . HIS A 1 108 ? -2.019 -1.421 59.130 1.00 91.61 107 HIS A N 1
ATOM 778 C CA . HIS A 1 108 ? -1.620 -2.620 59.862 1.00 88.80 107 HIS A CA 1
ATOM 779 C C . HIS A 1 108 ? -2.540 -2.869 61.051 1.00 99.15 107 HIS A C 1
ATOM 780 O O . HIS A 1 108 ? -3.083 -3.969 61.212 1.00 99.47 107 HIS A O 1
ATOM 787 N N . GLN A 1 109 ? -2.712 -1.858 61.905 1.00 95.00 108 GLN A N 1
ATOM 788 C CA . GLN A 1 109 ? -3.587 -2.000 63.066 1.00 90.78 108 GLN A CA 1
ATOM 789 C C . GLN A 1 109 ? -5.024 -2.287 62.646 1.00 85.95 108 GLN A C 1
ATOM 790 O O . GLN A 1 109 ? -5.737 -3.037 63.324 1.00 90.83 108 GLN A O 1
ATOM 792 N N . LEU A 1 110 ? -5.470 -1.692 61.536 1.00 89.40 109 LEU A N 1
ATOM 793 C CA . LEU A 1 110 ? -6.843 -1.896 61.083 1.00 94.29 109 LEU A CA 1
ATOM 794 C C . LEU A 1 110 ? -7.124 -3.361 60.771 1.00 83.31 109 LEU A C 1
ATOM 795 O O . LEU A 1 110 ? -8.172 -3.893 61.153 1.00 82.65 109 LEU A O 1
ATOM 800 N N . ILE A 1 111 ? -6.198 -4.030 60.083 1.00 80.37 110 ILE A N 1
ATOM 801 C CA . ILE A 1 111 ? -6.422 -5.420 59.698 1.00 88.62 110 ILE A CA 1
ATOM 802 C C . ILE A 1 111 ? -6.499 -6.309 60.932 1.00 85.34 110 ILE A C 1
ATOM 803 O O . ILE A 1 111 ? -7.412 -7.133 61.069 1.00 79.94 110 ILE A O 1
ATOM 808 N N . LEU A 1 112 ? -5.539 -6.160 61.848 1.00 88.62 111 LEU A N 1
ATOM 809 C CA . LEU A 1 112 ? -5.542 -6.979 63.056 1.00 88.31 111 LEU A CA 1
ATOM 810 C C . LEU A 1 112 ? -6.768 -6.701 63.918 1.00 87.81 111 LEU A C 1
ATOM 811 O O . LEU A 1 112 ? -7.365 -7.632 64.471 1.00 77.73 111 LEU A O 1
ATOM 816 N N . ARG A 1 113 ? -7.150 -5.428 64.061 1.00 83.78 112 ARG A N 1
ATOM 817 C CA . ARG A 1 113 ? -8.347 -5.099 64.832 1.00 74.62 112 ARG A CA 1
ATOM 818 C C . ARG A 1 113 ? -9.585 -5.759 64.235 1.00 87.29 112 ARG A C 1
ATOM 819 O O . ARG A 1 113 ? -10.404 -6.338 64.959 1.00 94.07 112 ARG A O 1
ATOM 827 N N . VAL A 1 114 ? -9.740 -5.676 62.912 1.00 87.27 113 VAL A N 1
ATOM 828 C CA . VAL A 1 114 ? -10.870 -6.327 62.253 1.00 83.50 113 VAL A CA 1
ATOM 829 C C . VAL A 1 114 ? -10.786 -7.836 62.436 1.00 86.87 113 VAL A C 1
ATOM 830 O O . VAL A 1 114 ? -11.746 -8.484 62.869 1.00 86.94 113 VAL A O 1
ATOM 834 N N . LYS A 1 115 ? -9.629 -8.417 62.113 1.00 86.40 114 LYS A N 1
ATOM 835 C CA . LYS A 1 115 ? -9.472 -9.863 62.189 1.00 82.67 114 LYS A CA 1
ATOM 836 C C . LYS A 1 115 ? -9.432 -10.370 63.623 1.00 88.25 114 LYS A C 1
ATOM 837 O O . LYS A 1 115 ? -9.606 -11.574 63.840 1.00 91.64 114 LYS A O 1
ATOM 843 N N . ASP A 1 116 ? -9.211 -9.484 64.597 1.00 87.59 115 ASP A N 1
ATOM 844 C CA . ASP A 1 116 ? -9.071 -9.869 66.001 1.00 87.10 115 ASP A CA 1
ATOM 845 C C . ASP A 1 116 ? -7.982 -10.930 66.147 1.00 88.18 115 ASP A C 1
ATOM 846 O O . ASP A 1 116 ? -8.185 -12.000 66.726 1.00 88.91 115 ASP A O 1
ATOM 851 N N . ARG A 1 117 ? -6.808 -10.624 65.599 1.00 81.74 116 ARG A N 1
ATOM 852 C CA . ARG A 1 117 ? -5.697 -11.560 65.606 1.00 86.13 116 ARG A CA 1
ATOM 853 C C . ARG A 1 117 ? -4.420 -10.807 65.952 1.00 94.87 116 ARG A C 1
ATOM 854 O O . ARG A 1 117 ? -4.325 -9.589 65.772 1.00 92.71 116 ARG A O 1
ATOM 862 N N . GLU A 1 118 ? -3.435 -11.544 66.465 1.00 85.55 117 GLU A N 1
ATOM 863 C CA . GLU A 1 118 ? -2.134 -10.950 66.745 1.00 93.70 117 GLU A CA 1
ATOM 864 C C . GLU A 1 118 ? -1.275 -10.818 65.495 1.00 106.69 117 GLU A C 1
ATOM 865 O O . GLU A 1 118 ? -0.353 -9.995 65.476 1.00 109.66 117 GLU A O 1
ATOM 871 N N . SER A 1 119 ? -1.559 -11.602 64.458 1.00 103.70 118 SER A N 1
ATOM 872 C CA . SER A 1 119 ? -0.828 -11.538 63.201 1.00 99.19 118 SER A CA 1
ATOM 873 C C . SER A 1 119 ? -1.713 -12.100 62.100 1.00 98.55 118 SER A C 1
ATOM 874 O O . SER A 1 119 ? -2.541 -12.982 62.343 1.00 104.72 118 SER A O 1
ATOM 877 N N . PHE A 1 120 ? -1.542 -11.573 60.890 1.00 87.25 119 PHE A N 1
ATOM 878 C CA . PHE A 1 120 ? -2.331 -12.036 59.760 1.00 87.11 119 PHE A CA 1
ATOM 879 C C . PHE A 1 120 ? -1.491 -11.932 58.498 1.00 100.24 119 PHE A C 1
ATOM 880 O O . PHE A 1 120 ? -0.610 -11.069 58.415 1.00 99.18 119 PHE A O 1
ATOM 888 N N . PRO A 1 121 ? -1.723 -12.811 57.505 1.00 98.48 120 PRO A N 1
ATOM 889 C CA . PRO A 1 121 ? -0.992 -12.719 56.233 1.00 93.01 120 PRO A CA 1
ATOM 890 C C . PRO A 1 121 ? -1.036 -11.340 55.593 1.00 79.96 120 PRO A C 1
ATOM 891 O O . PRO A 1 121 ? -2.099 -10.865 55.178 1.00 81.42 120 PRO A O 1
ATOM 895 N N . MET A 1 122 ? 0.127 -10.699 55.503 1.00 87.93 121 MET A N 1
ATOM 896 C CA . MET A 1 122 ? 0.252 -9.357 54.955 1.00 76.24 121 MET A CA 1
ATOM 897 C C . MET A 1 122 ? 1.609 -9.226 54.281 1.00 86.71 121 MET A C 1
ATOM 898 O O . MET A 1 122 ? 2.574 -9.900 54.654 1.00 90.86 121 MET A O 1
ATOM 903 N N . ILE A 1 123 ? 1.669 -8.355 53.278 1.00 90.77 122 ILE A N 1
ATOM 904 C CA . ILE A 1 123 ? 2.908 -8.052 52.572 1.00 94.65 122 ILE A CA 1
ATOM 905 C C . ILE A 1 123 ? 2.962 -6.545 52.367 1.00 91.46 122 ILE A C 1
ATOM 906 O O . ILE A 1 123 ? 2.020 -5.955 51.828 1.00 91.02 122 ILE A O 1
ATOM 911 N N . LEU A 1 124 ? 4.060 -5.922 52.789 1.00 92.70 123 LEU A N 1
ATOM 912 C CA . LEU A 1 124 ? 4.253 -4.501 52.541 1.00 92.75 123 LEU A CA 1
ATOM 913 C C . LEU A 1 124 ? 4.684 -4.290 51.095 1.00 97.48 123 LEU A C 1
ATOM 914 O O . LEU A 1 124 ? 5.598 -4.961 50.605 1.00 97.92 123 LEU A O 1
ATOM 919 N N . VAL A 1 125 ? 4.032 -3.350 50.417 1.00 99.69 124 VAL A N 1
ATOM 920 C CA . VAL A 1 125 ? 4.248 -3.104 48.996 1.00 98.68 124 VAL A CA 1
ATOM 921 C C . VAL A 1 125 ? 4.608 -1.640 48.799 1.00 98.20 124 VAL A C 1
ATOM 922 O O . VAL A 1 125 ? 3.796 -0.751 49.082 1.00 98.74 124 VAL A O 1
ATOM 926 N N . ALA A 1 126 ? 5.825 -1.392 48.323 1.00 88.74 125 ALA A N 1
ATOM 927 C CA . ALA A 1 126 ? 6.284 -0.053 47.970 1.00 99.86 125 ALA A CA 1
ATOM 928 C C . ALA A 1 126 ? 6.105 0.118 46.466 1.00 110.34 125 ALA A C 1
ATOM 929 O O . ALA A 1 126 ? 6.782 -0.550 45.677 1.00 113.64 125 ALA A O 1
ATOM 931 N N . ASN A 1 127 ? 5.206 1.013 46.067 1.00 104.19 126 ASN A N 1
ATOM 932 C CA . ASN A 1 127 ? 4.836 1.160 44.668 1.00 102.53 126 ASN A CA 1
ATOM 933 C C . ASN A 1 127 ? 5.395 2.463 44.106 1.00 106.05 126 ASN A C 1
ATOM 934 O O . ASN A 1 127 ? 5.919 3.311 44.833 1.00 102.45 126 ASN A O 1
ATOM 939 N N . LYS A 1 128 ? 5.279 2.601 42.781 1.00 111.60 127 LYS A N 1
ATOM 940 C CA . LYS A 1 128 ? 5.785 3.756 42.033 1.00 110.87 127 LYS A CA 1
ATOM 941 C C . LYS A 1 128 ? 7.302 3.861 42.126 1.00 109.59 127 LYS A C 1
ATOM 942 O O . LYS A 1 128 ? 7.863 4.959 42.088 1.00 111.50 127 LYS A O 1
ATOM 948 N N . VAL A 1 129 ? 7.975 2.716 42.262 1.00 108.84 128 VAL A N 1
ATOM 949 C CA . VAL A 1 129 ? 9.430 2.700 42.332 1.00 114.84 128 VAL A CA 1
ATOM 950 C C . VAL A 1 129 ? 10.049 3.222 41.043 1.00 113.71 128 VAL A C 1
ATOM 951 O O . VAL A 1 129 ? 11.187 3.707 41.051 1.00 121.71 128 VAL A O 1
ATOM 955 N N . ASP A 1 130 ? 9.313 3.154 39.929 1.00 116.66 129 ASP A N 1
ATOM 956 C CA . ASP A 1 130 ? 9.824 3.684 38.668 1.00 118.48 129 ASP A CA 1
ATOM 957 C C . ASP A 1 130 ? 10.134 5.171 38.783 1.00 121.79 129 ASP A C 1
ATOM 958 O O . ASP A 1 130 ? 11.094 5.661 38.177 1.00 131.37 129 ASP A O 1
ATOM 963 N N . LEU A 1 131 ? 9.332 5.905 39.557 1.00 117.02 130 LEU A N 1
ATOM 964 C CA . LEU A 1 131 ? 9.543 7.337 39.770 1.00 117.06 130 LEU A CA 1
ATOM 965 C C . LEU A 1 131 ? 10.725 7.503 40.719 1.00 124.83 130 LEU A C 1
ATOM 966 O O . LEU A 1 131 ? 10.580 7.672 41.932 1.00 129.50 130 LEU A O 1
ATOM 971 N N . MET A 1 132 ? 11.928 7.447 40.145 1.00 122.54 131 MET A N 1
ATOM 972 C CA . MET A 1 132 ? 13.146 7.497 40.946 1.00 129.31 131 MET A CA 1
ATOM 973 C C . MET A 1 132 ? 13.492 8.923 41.358 1.00 136.11 131 MET A C 1
ATOM 974 O O . MET A 1 132 ? 13.837 9.173 42.518 1.00 135.94 131 MET A O 1
ATOM 979 N N . HIS A 1 133 ? 13.407 9.870 40.418 1.00 140.68 132 HIS A N 1
ATOM 980 C CA . HIS A 1 133 ? 13.786 11.248 40.716 1.00 142.64 132 HIS A CA 1
ATOM 981 C C . HIS A 1 133 ? 12.925 11.846 41.820 1.00 137.00 132 HIS A C 1
ATOM 982 O O . HIS A 1 133 ? 13.381 12.731 42.553 1.00 129.90 132 HIS A O 1
ATOM 984 N N . LEU A 1 134 ? 11.687 11.376 41.960 1.00 139.65 133 LEU A N 1
ATOM 985 C CA . LEU A 1 134 ? 10.769 11.867 42.976 1.00 136.62 133 LEU A CA 1
ATOM 986 C C . LEU A 1 134 ? 10.611 10.897 44.140 1.00 127.71 133 LEU A C 1
ATOM 987 O O . LEU A 1 134 ? 9.683 11.054 44.939 1.00 123.32 133 LEU A O 1
ATOM 992 N N . ARG A 1 135 ? 11.494 9.907 44.262 1.00 129.71 134 ARG A N 1
ATOM 993 C CA . ARG A 1 135 ? 11.372 8.938 45.342 1.00 125.07 134 ARG A CA 1
ATOM 994 C C . ARG A 1 135 ? 11.703 9.598 46.673 1.00 118.43 134 ARG A C 1
ATOM 995 O O . ARG A 1 135 ? 12.699 10.317 46.794 1.00 110.76 134 ARG A O 1
ATOM 1003 N N . LYS A 1 136 ? 10.869 9.342 47.677 1.00 114.05 135 LYS A N 1
ATOM 1004 C CA . LYS A 1 136 ? 11.013 9.958 48.990 1.00 108.22 135 LYS A CA 1
ATOM 1005 C C . LYS A 1 136 ? 11.381 8.957 50.075 1.00 109.50 135 LYS A C 1
ATOM 1006 O O . LYS A 1 136 ? 12.159 9.281 50.973 1.00 111.48 135 LYS A O 1
ATOM 1012 N N . ILE A 1 137 ? 10.832 7.744 50.002 1.00 111.51 136 ILE A N 1
ATOM 1013 C CA . ILE A 1 137 ? 11.096 6.672 50.958 1.00 113.86 136 ILE A CA 1
ATOM 1014 C C . ILE A 1 137 ? 12.094 5.706 50.334 1.00 109.01 136 ILE A C 1
ATOM 1015 O O . ILE A 1 137 ? 11.866 5.195 49.230 1.00 106.73 136 ILE A O 1
ATOM 1020 N N . THR A 1 138 ? 13.193 5.446 51.038 1.00 107.99 137 THR A N 1
ATOM 1021 C CA . THR A 1 138 ? 14.247 4.596 50.508 1.00 108.09 137 THR A CA 1
ATOM 1022 C C . THR A 1 138 ? 13.872 3.124 50.662 1.00 119.62 137 THR A C 1
ATOM 1023 O O . THR A 1 138 ? 12.774 2.774 51.104 1.00 123.40 137 THR A O 1
ATOM 1027 N N . ARG A 1 139 ? 14.797 2.241 50.276 1.00 115.54 138 ARG A N 1
ATOM 1028 C CA . ARG A 1 139 ? 14.564 0.812 50.458 1.00 117.81 138 ARG A CA 1
ATOM 1029 C C . ARG A 1 139 ? 14.731 0.404 51.916 1.00 119.48 138 ARG A C 1
ATOM 1030 O O . ARG A 1 139 ? 13.934 -0.384 52.436 1.00 114.22 138 ARG A O 1
ATOM 1038 N N . GLU A 1 140 ? 15.761 0.926 52.587 1.00 122.93 139 GLU A N 1
ATOM 1039 C CA . GLU A 1 140 ? 15.976 0.588 53.990 1.00 125.60 139 GLU A CA 1
ATOM 1040 C C . GLU A 1 140 ? 14.824 1.079 54.854 1.00 120.99 139 GLU A C 1
ATOM 1041 O O . GLU A 1 140 ? 14.441 0.416 55.826 1.00 124.29 139 GLU A O 1
ATOM 1047 N N . GLN A 1 141 ? 14.264 2.244 54.520 1.00 102.08 140 GLN A N 1
ATOM 1048 C CA . GLN A 1 141 ? 13.100 2.745 55.244 1.00 101.40 140 GLN A CA 1
ATOM 1049 C C . GLN A 1 141 ? 11.936 1.768 55.155 1.00 113.47 140 GLN A C 1
ATOM 1050 O O . GLN A 1 141 ? 11.340 1.397 56.175 1.00 112.00 140 GLN A O 1
ATOM 1056 N N . GLY A 1 142 ? 11.598 1.337 53.938 1.00 110.59 141 GLY A N 1
ATOM 1057 C CA . GLY A 1 142 ? 10.507 0.391 53.780 1.00 109.19 141 GLY A CA 1
ATOM 1058 C C . GLY A 1 142 ? 10.838 -0.980 54.335 1.00 108.65 141 GLY A C 1
ATOM 1059 O O . GLY A 1 142 ? 9.989 -1.630 54.952 1.00 107.31 141 GLY A O 1
ATOM 1060 N N . LYS A 1 143 ? 12.069 -1.448 54.110 1.00 108.24 142 LYS A N 1
ATOM 1061 C CA . LYS A 1 143 ? 12.462 -2.754 54.628 1.00 107.79 142 LYS A CA 1
ATOM 1062 C C . LYS A 1 143 ? 12.439 -2.769 56.152 1.00 109.43 142 LYS A C 1
ATOM 1063 O O . LYS A 1 143 ? 12.077 -3.780 56.765 1.00 103.33 142 LYS A O 1
ATOM 1069 N N . GLU A 1 144 ? 12.824 -1.654 56.781 1.00 107.99 143 GLU A N 1
ATOM 1070 C CA . GLU A 1 144 ? 12.724 -1.557 58.234 1.00 109.91 143 GLU A CA 1
ATOM 1071 C C . GLU A 1 144 ? 11.271 -1.603 58.683 1.00 109.52 143 GLU A C 1
ATOM 1072 O O . GLU A 1 144 ? 10.935 -2.285 59.658 1.00 108.46 143 GLU A O 1
ATOM 1078 N N . MET A 1 145 ? 10.399 -0.863 57.992 1.00 105.85 144 MET A N 1
ATOM 1079 C CA . MET A 1 145 ? 8.973 -0.894 58.303 1.00 106.38 144 MET A CA 1
ATOM 1080 C C . MET A 1 145 ? 8.420 -2.311 58.222 1.00 107.81 144 MET A C 1
ATOM 1081 O O . MET A 1 145 ? 7.642 -2.732 59.087 1.00 109.60 144 MET A O 1
ATOM 1086 N N . ALA A 1 146 ? 8.802 -3.057 57.185 1.00 107.40 145 ALA A N 1
ATOM 1087 C CA . ALA A 1 146 ? 8.302 -4.418 57.023 1.00 109.89 145 ALA A CA 1
ATOM 1088 C C . ALA A 1 146 ? 8.799 -5.326 58.141 1.00 109.82 145 ALA A C 1
ATOM 1089 O O . ALA A 1 146 ? 8.007 -6.024 58.784 1.00 108.27 145 ALA A O 1
ATOM 1091 N N . THR A 1 147 ? 10.113 -5.334 58.387 1.00 109.67 146 THR A N 1
ATOM 1092 C CA . THR A 1 147 ? 10.654 -6.145 59.472 1.00 116.44 146 THR A CA 1
ATOM 1093 C C . THR A 1 147 ? 10.171 -5.668 60.835 1.00 110.05 146 THR A C 1
ATOM 1094 O O . THR A 1 147 ? 10.232 -6.430 61.805 1.00 106.56 146 THR A O 1
ATOM 1098 N N . LYS A 1 148 ? 9.703 -4.422 60.926 1.00 109.12 147 LYS A N 1
ATOM 1099 C CA . LYS A 1 148 ? 9.074 -3.950 62.153 1.00 105.49 147 LYS A CA 1
ATOM 1100 C C . LYS A 1 148 ? 7.764 -4.683 62.412 1.00 110.39 147 LYS A C 1
ATOM 1101 O O . LYS A 1 148 ? 7.498 -5.113 63.541 1.00 110.23 147 LYS A O 1
ATOM 1107 N N . HIS A 1 149 ? 6.938 -4.844 61.379 1.00 103.92 148 HIS A N 1
ATOM 1108 C CA . HIS A 1 149 ? 5.673 -5.559 61.483 1.00 101.76 148 HIS A CA 1
ATOM 1109 C C . HIS A 1 149 ? 5.808 -7.055 61.228 1.00 105.51 148 HIS A C 1
ATOM 1110 O O . HIS A 1 149 ? 4.791 -7.757 61.219 1.00 107.37 148 HIS A O 1
ATOM 1117 N N . ASN A 1 150 ? 7.031 -7.554 61.028 1.00 101.68 149 ASN A N 1
ATOM 1118 C CA . ASN A 1 150 ? 7.289 -8.975 60.779 1.00 91.09 149 ASN A CA 1
ATOM 1119 C C . ASN A 1 150 ? 6.492 -9.483 59.576 1.00 104.82 149 ASN A C 1
ATOM 1120 O O . ASN A 1 150 ? 5.810 -10.508 59.637 1.00 95.48 149 ASN A O 1
ATOM 1125 N N . ILE A 1 151 ? 6.580 -8.743 58.472 1.00 103.23 150 ILE A N 1
ATOM 1126 C CA . ILE A 1 151 ? 5.915 -9.121 57.223 1.00 94.74 150 ILE A CA 1
ATOM 1127 C C . ILE A 1 151 ? 6.848 -8.845 56.059 1.00 102.09 150 ILE A C 1
ATOM 1128 O O . ILE A 1 151 ? 7.735 -7.983 56.135 1.00 104.95 150 ILE A O 1
ATOM 1133 N N . PRO A 1 152 ? 6.681 -9.582 54.962 1.00 102.40 151 PRO A N 1
ATOM 1134 C CA . PRO A 1 152 ? 7.588 -9.416 53.819 1.00 98.89 151 PRO A CA 1
ATOM 1135 C C . PRO A 1 152 ? 7.466 -8.036 53.184 1.00 93.29 151 PRO A C 1
ATOM 1136 O O . PRO A 1 152 ? 6.508 -7.293 53.405 1.00 89.06 151 PRO A O 1
ATOM 1140 N N . TYR A 1 153 ? 8.471 -7.705 52.373 1.00 86.10 152 TYR A N 1
ATOM 1141 C CA . TYR A 1 153 ? 8.576 -6.407 51.719 1.00 99.99 152 TYR A CA 1
ATOM 1142 C C . TYR A 1 153 ? 8.872 -6.606 50.241 1.00 105.23 152 TYR A C 1
ATOM 1143 O O . TYR A 1 153 ? 9.800 -7.339 49.884 1.00 102.32 152 TYR A O 1
ATOM 1152 N N . ILE A 1 154 ? 8.089 -5.952 49.385 1.00 104.91 153 ILE A N 1
ATOM 1153 C CA . ILE A 1 154 ? 8.273 -6.025 47.939 1.00 109.42 153 ILE A CA 1
ATOM 1154 C C . ILE A 1 154 ? 8.152 -4.624 47.358 1.00 106.32 153 ILE A C 1
ATOM 1155 O O . ILE A 1 154 ? 7.251 -3.861 47.724 1.00 107.25 153 ILE A O 1
ATOM 1160 N N . GLU A 1 155 ? 9.062 -4.288 46.447 1.00 103.60 154 GLU A N 1
ATOM 1161 C CA . GLU A 1 155 ? 9.005 -3.048 45.686 1.00 104.82 154 GLU A CA 1
ATOM 1162 C C . GLU A 1 155 ? 8.343 -3.326 44.342 1.00 107.08 154 GLU A C 1
ATOM 1163 O O . GLU A 1 155 ? 8.720 -4.274 43.646 1.00 97.67 154 GLU A O 1
ATOM 1169 N N . THR A 1 156 ? 7.364 -2.501 43.976 1.00 107.60 155 THR A N 1
ATOM 1170 C CA . THR A 1 156 ? 6.583 -2.737 42.770 1.00 104.21 155 THR A CA 1
ATOM 1171 C C . THR A 1 156 ? 6.461 -1.464 41.947 1.00 104.98 155 THR A C 1
ATOM 1172 O O . THR A 1 156 ? 6.634 -0.349 42.444 1.00 106.98 155 THR A O 1
ATOM 1176 N N . SER A 1 157 ? 6.157 -1.660 40.667 1.00 103.77 156 SER A N 1
ATOM 1177 C CA . SER A 1 157 ? 5.808 -0.572 39.762 1.00 111.50 156 SER A CA 1
ATOM 1178 C C . SER A 1 157 ? 4.810 -1.117 38.754 1.00 109.54 156 SER A C 1
ATOM 1179 O O . SER A 1 157 ? 5.108 -2.091 38.058 1.00 107.61 156 SER A O 1
ATOM 1182 N N . ALA A 1 158 ? 3.634 -0.500 38.678 1.00 108.18 157 ALA A N 1
ATOM 1183 C CA . ALA A 1 158 ? 2.610 -0.945 37.745 1.00 101.90 157 ALA A CA 1
ATOM 1184 C C . ALA A 1 158 ? 2.760 -0.315 36.369 1.00 103.62 157 ALA A C 1
ATOM 1185 O O . ALA A 1 158 ? 2.087 -0.746 35.428 1.00 104.21 157 ALA A O 1
ATOM 1187 N N . LYS A 1 159 ? 3.641 0.672 36.230 1.00 107.44 158 LYS A N 1
ATOM 1188 C CA . LYS A 1 159 ? 3.871 1.322 34.951 1.00 115.61 158 LYS A CA 1
ATOM 1189 C C . LYS A 1 159 ? 4.729 0.431 34.064 1.00 120.56 158 LYS A C 1
ATOM 1190 O O . LYS A 1 159 ? 5.684 -0.196 34.529 1.00 120.49 158 LYS A O 1
ATOM 1196 N N . ASP A 1 160 ? 4.373 0.374 32.784 1.00 111.06 159 ASP A N 1
ATOM 1197 C CA . ASP A 1 160 ? 5.040 -0.524 31.852 1.00 108.19 159 ASP A CA 1
ATOM 1198 C C . ASP A 1 160 ? 6.521 -0.173 31.732 1.00 109.63 159 ASP A C 1
ATOM 1199 O O . ASP A 1 160 ? 6.860 0.998 31.513 1.00 113.69 159 ASP A O 1
ATOM 1204 N N . PRO A 1 161 ? 7.432 -1.149 31.866 1.00 112.55 160 PRO A N 1
ATOM 1205 C CA . PRO A 1 161 ? 7.183 -2.568 32.158 1.00 116.58 160 PRO A CA 1
ATOM 1206 C C . PRO A 1 161 ? 6.959 -2.802 33.651 1.00 117.86 160 PRO A C 1
ATOM 1207 O O . PRO A 1 161 ? 7.679 -2.256 34.484 1.00 110.38 160 PRO A O 1
ATOM 1211 N N . PRO A 1 162 ? 5.962 -3.607 34.013 1.00 120.37 161 PRO A N 1
ATOM 1212 C CA . PRO A 1 162 ? 5.629 -3.776 35.432 1.00 110.35 161 PRO A CA 1
ATOM 1213 C C . PRO A 1 162 ? 6.719 -4.513 36.193 1.00 109.06 161 PRO A C 1
ATOM 1214 O O . PRO A 1 162 ? 7.459 -5.328 35.640 1.00 113.07 161 PRO A O 1
ATOM 1218 N N . LEU A 1 163 ? 6.806 -4.210 37.486 1.00 109.44 162 LEU A N 1
ATOM 1219 C CA . LEU A 1 163 ? 7.845 -4.748 38.356 1.00 105.51 162 LEU A CA 1
ATOM 1220 C C . LEU A 1 163 ? 7.193 -5.417 39.556 1.00 105.94 162 LEU A C 1
ATOM 1221 O O . LEU A 1 163 ? 6.482 -4.762 40.325 1.00 101.62 162 LEU A O 1
ATOM 1226 N N . ASN A 1 164 ? 7.430 -6.721 39.704 1.00 110.17 163 ASN A N 1
ATOM 1227 C CA . ASN A 1 164 ? 6.985 -7.521 40.845 1.00 100.61 163 ASN A CA 1
ATOM 1228 C C . ASN A 1 164 ? 5.474 -7.481 41.056 1.00 95.97 163 ASN A C 1
ATOM 1229 O O . ASN A 1 164 ? 4.996 -7.791 42.150 1.00 103.01 163 ASN A O 1
ATOM 1234 N N . VAL A 1 165 ? 4.700 -7.102 40.038 1.00 94.73 164 VAL A N 1
ATOM 1235 C CA . VAL A 1 165 ? 3.248 -7.068 40.196 1.00 97.87 164 VAL A CA 1
ATOM 1236 C C . VAL A 1 165 ? 2.697 -8.478 40.387 1.00 97.97 164 VAL A C 1
ATOM 1237 O O . VAL A 1 165 ? 1.935 -8.741 41.325 1.00 94.41 164 VAL A O 1
ATOM 1241 N N . ASP A 1 166 ? 3.071 -9.404 39.500 1.00 102.12 165 ASP A N 1
ATOM 1242 C CA . ASP A 1 166 ? 2.630 -10.788 39.652 1.00 101.01 165 ASP A CA 1
ATOM 1243 C C . ASP A 1 166 ? 3.224 -11.434 40.898 1.00 95.19 165 ASP A C 1
ATOM 1244 O O . ASP A 1 166 ? 2.531 -12.171 41.609 1.00 96.55 165 ASP A O 1
ATOM 1249 N N . LYS A 1 167 ? 4.504 -11.173 41.175 1.00 92.34 166 LYS A N 1
ATOM 1250 C CA . LYS A 1 167 ? 5.155 -11.794 42.325 1.00 93.51 166 LYS A CA 1
ATOM 1251 C C . LYS A 1 167 ? 4.514 -11.346 43.635 1.00 100.85 166 LYS A C 1
ATOM 1252 O O . LYS A 1 167 ? 4.353 -12.151 44.560 1.00 99.43 166 LYS A O 1
ATOM 1258 N N . ALA A 1 168 ? 4.165 -10.060 43.738 1.00 102.91 167 ALA A N 1
ATOM 1259 C CA . ALA A 1 168 ? 3.550 -9.538 44.956 1.00 94.79 167 ALA A CA 1
ATOM 1260 C C . ALA A 1 168 ? 2.303 -10.328 45.338 1.00 91.92 167 ALA A C 1
ATOM 1261 O O . ALA A 1 168 ? 2.169 -10.788 46.478 1.00 91.60 167 ALA A O 1
ATOM 1263 N N . PHE A 1 169 ? 1.372 -10.490 44.395 1.00 91.00 168 PHE A N 1
ATOM 1264 C CA . PHE A 1 169 ? 0.160 -11.253 44.682 1.00 88.34 168 PHE A CA 1
ATOM 1265 C C . PHE A 1 169 ? 0.477 -12.723 44.936 1.00 94.90 168 PHE A C 1
ATOM 1266 O O . PHE A 1 169 ? -0.065 -13.327 45.870 1.00 97.91 168 PHE A O 1
ATOM 1274 N N . HIS A 1 170 ? 1.341 -13.318 44.108 1.00 93.28 169 HIS A N 1
ATOM 1275 C CA . HIS A 1 170 ? 1.685 -14.728 44.277 1.00 96.91 169 HIS A CA 1
ATOM 1276 C C . HIS A 1 170 ? 2.358 -14.984 45.620 1.00 95.51 169 HIS A C 1
ATOM 1277 O O . HIS A 1 170 ? 2.089 -16.001 46.271 1.00 104.51 169 HIS A O 1
ATOM 1284 N N . ASP A 1 171 ? 3.241 -14.079 46.051 1.00 93.41 170 ASP A N 1
ATOM 1285 C CA . ASP A 1 171 ? 3.910 -14.260 47.336 1.00 98.02 170 ASP A CA 1
ATOM 1286 C C . ASP A 1 171 ? 2.910 -14.224 48.483 1.00 91.03 170 ASP A C 1
ATOM 1287 O O . ASP A 1 171 ? 3.049 -14.966 49.463 1.00 83.33 170 ASP A O 1
ATOM 1292 N N . LEU A 1 172 ? 1.902 -13.353 48.384 1.00 83.78 171 LEU A N 1
ATOM 1293 C CA . LEU A 1 172 ? 0.855 -13.312 49.399 1.00 89.01 171 LEU A CA 1
ATOM 1294 C C . LEU A 1 172 ? 0.147 -14.655 49.521 1.00 95.10 171 LEU A C 1
ATOM 1295 O O . LEU A 1 172 ? -0.124 -15.121 50.634 1.00 101.82 171 LEU A O 1
ATOM 1300 N N . VAL A 1 173 ? -0.181 -15.281 48.387 1.00 91.31 172 VAL A N 1
ATOM 1301 C CA . VAL A 1 173 ? -0.753 -16.625 48.410 1.00 98.40 172 VAL A CA 1
ATOM 1302 C C . VAL A 1 173 ? 0.187 -17.597 49.113 1.00 94.83 172 VAL A C 1
ATOM 1303 O O . VAL A 1 173 ? -0.242 -18.419 49.934 1.00 91.66 172 VAL A O 1
ATOM 1307 N N . ARG A 1 174 ? 1.481 -17.520 48.799 1.00 92.67 173 ARG A N 1
ATOM 1308 C CA . ARG A 1 174 ? 2.461 -18.405 49.422 1.00 88.81 173 ARG A CA 1
ATOM 1309 C C . ARG A 1 174 ? 2.504 -18.220 50.933 1.00 94.92 173 ARG A C 1
ATOM 1310 O O . ARG A 1 174 ? 2.651 -19.195 51.678 1.00 98.93 173 ARG A O 1
ATOM 1318 N N . VAL A 1 175 ? 2.387 -16.976 51.403 1.00 94.84 174 VAL A N 1
ATOM 1319 C CA . VAL A 1 175 ? 2.345 -16.726 52.841 1.00 96.99 174 VAL A CA 1
ATOM 1320 C C . VAL A 1 175 ? 1.148 -17.435 53.462 1.00 96.58 174 VAL A C 1
ATOM 1321 O O . VAL A 1 175 ? 1.249 -18.036 54.539 1.00 101.77 174 VAL A O 1
ATOM 1325 N N . ILE A 1 176 ? -0.005 -17.369 52.793 1.00 93.30 175 ILE A N 1
ATOM 1326 C CA . ILE A 1 176 ? -1.213 -18.011 53.303 1.00 89.56 175 ILE A CA 1
ATOM 1327 C C . ILE A 1 176 ? -1.028 -19.522 53.380 1.00 96.68 175 ILE A C 1
ATOM 1328 O O . ILE A 1 176 ? -1.467 -20.168 54.339 1.00 102.06 175 ILE A O 1
ATOM 1333 N N . ARG A 1 177 ? -0.378 -20.111 52.372 1.00 101.03 176 ARG A N 1
ATOM 1334 C CA . ARG A 1 177 ? -0.224 -21.563 52.333 1.00 100.13 176 ARG A CA 1
ATOM 1335 C C . ARG A 1 177 ? 0.714 -22.077 53.420 1.00 97.99 176 ARG A C 1
ATOM 1336 O O . ARG A 1 177 ? 0.586 -23.229 53.848 1.00 98.82 176 ARG A O 1
ATOM 1344 N N . GLN A 1 178 ? 1.654 -21.249 53.882 1.00 102.74 177 GLN A N 1
ATOM 1345 C CA . GLN A 1 178 ? 2.650 -21.665 54.864 1.00 107.82 177 GLN A CA 1
ATOM 1346 C C . GLN A 1 178 ? 2.286 -21.255 56.290 1.00 114.16 177 GLN A C 1
ATOM 1347 O O . GLN A 1 178 ? 3.176 -21.014 57.113 1.00 114.82 177 GLN A O 1
ATOM 1353 N N . GLN A 1 179 ? 0.997 -21.186 56.607 1.00 107.28 178 GLN A N 1
ATOM 1354 C CA . GLN A 1 179 ? 0.545 -20.885 57.957 1.00 120.74 178 GLN A CA 1
ATOM 1355 C C . GLN A 1 179 ? -0.176 -22.092 58.543 1.00 130.55 178 GLN A C 1
ATOM 1356 O O . GLN A 1 179 ? -0.508 -23.048 57.835 1.00 129.27 178 GLN A O 1
ATOM 1362 N N . ILE A 1 180 ? -0.428 -22.013 59.852 1.00 129.01 179 ILE A N 1
ATOM 1363 C CA . ILE A 1 180 ? -1.029 -23.081 60.666 1.00 125.27 179 ILE A CA 1
ATOM 1364 C C . ILE A 1 180 ? -0.673 -24.484 60.182 1.00 116.50 179 ILE A C 1
ATOM 1365 O O . ILE A 1 180 ? -0.275 -25.340 60.971 1.00 118.86 179 ILE A O 1
ATOM 1370 N N . GLY B 2 1 ? -41.780 25.515 64.054 1.00 134.85 49 GLY B N 1
ATOM 1371 C CA . GLY B 2 1 ? -42.712 25.160 63.000 1.00 132.13 49 GLY B CA 1
ATOM 1372 C C . GLY B 2 1 ? -42.399 25.823 61.674 1.00 111.55 49 GLY B C 1
ATOM 1373 O O . GLY B 2 1 ? -43.158 25.697 60.713 1.00 108.48 49 GLY B O 1
ATOM 1374 N N . THR B 2 2 ? -41.281 26.547 61.634 1.00 101.31 50 THR B N 1
ATOM 1375 C CA . THR B 2 2 ? -40.842 27.189 60.401 1.00 120.35 50 THR B CA 1
ATOM 1376 C C . THR B 2 2 ? -40.672 26.152 59.296 1.00 121.49 50 THR B C 1
ATOM 1377 O O . THR B 2 2 ? -40.105 25.077 59.517 1.00 112.56 50 THR B O 1
ATOM 1381 N N . VAL B 2 3 ? -41.177 26.471 58.104 1.00 122.48 51 VAL B N 1
ATOM 1382 C CA . VAL B 2 3 ? -41.090 25.532 56.996 1.00 118.63 51 VAL B CA 1
ATOM 1383 C C . VAL B 2 3 ? -39.657 25.480 56.478 1.00 116.20 51 VAL B C 1
ATOM 1384 O O . VAL B 2 3 ? -38.902 26.459 56.565 1.00 118.10 51 VAL B O 1
ATOM 1388 N N . HIS B 2 4 ? -39.282 24.323 55.929 1.00 110.73 52 HIS B N 1
ATOM 1389 C CA . HIS B 2 4 ? -37.929 24.075 55.425 1.00 104.43 52 HIS B CA 1
ATOM 1390 C C . HIS B 2 4 ? -36.879 24.415 56.481 1.00 101.32 52 HIS B C 1
ATOM 1391 O O . HIS B 2 4 ? -35.920 25.149 56.232 1.00 100.61 52 HIS B O 1
ATOM 1398 N N . ARG B 2 5 ? -37.072 23.867 57.678 1.00 94.80 53 ARG B N 1
ATOM 1399 C CA . ARG B 2 5 ? -36.202 24.137 58.816 1.00 93.98 53 ARG B CA 1
ATOM 1400 C C . ARG B 2 5 ? -35.723 22.821 59.409 1.00 93.61 53 ARG B C 1
ATOM 1401 O O . ARG B 2 5 ? -36.540 21.969 59.773 1.00 87.47 53 ARG B O 1
ATOM 1409 N N . TRP B 2 6 ? -34.405 22.656 59.504 1.00 87.07 54 TRP B N 1
ATOM 1410 C CA . TRP B 2 6 ? -33.844 21.546 60.258 1.00 85.16 54 TRP B CA 1
ATOM 1411 C C . TRP B 2 6 ? -33.990 21.834 61.746 1.00 94.03 54 TRP B C 1
ATOM 1412 O O . TRP B 2 6 ? -33.815 22.972 62.192 1.00 95.02 54 TRP B O 1
ATOM 1423 N N . ARG B 2 7 ? -34.299 20.797 62.518 1.00 99.20 55 ARG B N 1
ATOM 1424 C CA . ARG B 2 7 ? -34.465 20.935 63.959 1.00 88.77 55 ARG B CA 1
ATOM 1425 C C . ARG B 2 7 ? -33.813 19.749 64.647 1.00 90.94 55 ARG B C 1
ATOM 1426 O O . ARG B 2 7 ? -34.111 18.596 64.319 1.00 93.15 55 ARG B O 1
ATOM 1434 N N . ARG B 2 8 ? -32.927 20.033 65.595 1.00 99.60 56 ARG B N 1
ATOM 1435 C CA . ARG B 2 8 ? -32.228 18.990 66.340 1.00 90.19 56 ARG B CA 1
ATOM 1436 C C . ARG B 2 8 ? -33.140 18.499 67.458 1.00 80.26 56 ARG B C 1
ATOM 1437 O O . ARG B 2 8 ? -33.249 19.129 68.512 1.00 95.24 56 ARG B O 1
ATOM 1445 N N . LEU B 2 9 ? -33.809 17.376 67.223 1.00 76.20 57 LEU B N 1
ATOM 1446 C CA . LEU B 2 9 ? -34.706 16.793 68.204 1.00 79.92 57 LEU B CA 1
ATOM 1447 C C . LEU B 2 9 ? -33.906 16.078 69.291 1.00 79.43 57 LEU B C 1
ATOM 1448 O O . LEU B 2 9 ? -32.716 15.804 69.115 1.00 84.17 57 LEU B O 1
ATOM 1453 N N . PRO B 2 10 ? -34.528 15.783 70.434 1.00 69.96 58 PRO B N 1
ATOM 1454 C CA . PRO B 2 10 ? -33.798 15.136 71.536 1.00 69.55 58 PRO B CA 1
ATOM 1455 C C . PRO B 2 10 ? -33.181 13.822 71.095 1.00 84.03 58 PRO B C 1
ATOM 1456 O O . PRO B 2 10 ? -33.866 12.962 70.521 1.00 85.02 58 PRO B O 1
ATOM 1460 N N . PRO B 2 11 ? -31.891 13.629 71.349 1.00 84.38 59 PRO B N 1
ATOM 1461 C CA . PRO B 2 11 ? -31.234 12.388 70.935 1.00 84.77 59 PRO B CA 1
ATOM 1462 C C . PRO B 2 11 ? -31.657 11.223 71.812 1.00 86.88 59 PRO B C 1
ATOM 1463 O O . PRO B 2 11 ? -32.221 11.393 72.895 1.00 90.52 59 PRO B O 1
ATOM 1467 N N . CYS B 2 12 ? -31.370 10.019 71.324 1.00 86.73 60 CYS B N 1
ATOM 1468 C CA . CYS B 2 12 ? -31.679 8.811 72.077 1.00 87.20 60 CYS B CA 1
ATOM 1469 C C . CYS B 2 12 ? -30.795 8.758 73.314 1.00 86.13 60 CYS B C 1
ATOM 1470 O O . CYS B 2 12 ? -29.565 8.734 73.205 1.00 83.16 60 CYS B O 1
ATOM 1473 N N . ASP B 2 13 ? -31.425 8.753 74.486 1.00 86.08 61 ASP B N 1
ATOM 1474 C CA . ASP B 2 13 ? -30.682 8.740 75.734 1.00 89.88 61 ASP B CA 1
ATOM 1475 C C . ASP B 2 13 ? -29.808 7.494 75.811 1.00 95.38 61 ASP B C 1
ATOM 1476 O O . ASP B 2 13 ? -30.138 6.442 75.258 1.00 98.17 61 ASP B O 1
ATOM 1481 N N . GLU B 2 14 ? -28.675 7.627 76.506 1.00 95.16 62 GLU B N 1
ATOM 1482 C CA . GLU B 2 14 ? -27.706 6.537 76.545 1.00 92.83 62 GLU B CA 1
ATOM 1483 C C . GLU B 2 14 ? -28.272 5.300 77.229 1.00 91.73 62 GLU B C 1
ATOM 1484 O O . GLU B 2 14 ? -27.908 4.173 76.872 1.00 78.60 62 GLU B O 1
ATOM 1486 N N . PHE B 2 15 ? -29.166 5.484 78.200 1.00 89.47 63 PHE B N 1
ATOM 1487 C CA . PHE B 2 15 ? -29.772 4.358 78.899 1.00 95.79 63 PHE B CA 1
ATOM 1488 C C . PHE B 2 15 ? -30.924 3.725 78.130 1.00 87.07 63 PHE B C 1
ATOM 1489 O O . PHE B 2 15 ? -31.368 2.635 78.506 1.00 91.03 63 PHE B O 1
ATOM 1497 N N . VAL B 2 16 ? -31.411 4.371 77.075 1.00 88.22 64 VAL B N 1
ATOM 1498 C CA . VAL B 2 16 ? -32.453 3.791 76.230 1.00 82.92 64 VAL B CA 1
ATOM 1499 C C . VAL B 2 16 ? -31.858 2.896 75.154 1.00 87.70 64 VAL B C 1
ATOM 1500 O O . VAL B 2 16 ? -32.285 1.752 74.975 1.00 84.20 64 VAL B O 1
ATOM 1504 N N . GLY B 2 17 ? -30.859 3.397 74.437 1.00 86.24 65 GLY B N 1
ATOM 1505 C CA . GLY B 2 17 ? -30.221 2.634 73.384 1.00 76.78 65 GLY B CA 1
ATOM 1506 C C . GLY B 2 17 ? -28.922 3.274 72.942 1.00 83.90 65 GLY B C 1
ATOM 1507 O O . GLY B 2 17 ? -28.735 4.485 73.094 1.00 79.94 65 GLY B O 1
ATOM 1508 N N . ALA B 2 18 ? -28.016 2.465 72.404 1.00 64.21 66 ALA B N 1
ATOM 1509 C CA . ALA B 2 18 ? -26.703 2.956 72.022 1.00 71.43 66 ALA B CA 1
ATOM 1510 C C . ALA B 2 18 ? -26.763 3.711 70.702 1.00 82.08 66 ALA B C 1
ATOM 1511 O O . ALA B 2 18 ? -27.532 3.361 69.801 1.00 79.12 66 ALA B O 1
ATOM 1513 N N . ARG B 2 19 ? -25.959 4.769 70.606 1.00 70.90 67 ARG B N 1
ATOM 1514 C CA . ARG B 2 19 ? -25.751 5.450 69.334 1.00 74.74 67 ARG B CA 1
ATOM 1515 C C . ARG B 2 19 ? -25.205 4.463 68.307 1.00 74.51 67 ARG B C 1
ATOM 1516 O O . ARG B 2 19 ? -24.253 3.727 68.582 1.00 72.27 67 ARG B O 1
ATOM 1524 N N . ARG B 2 20 ? -25.812 4.443 67.121 1.00 68.21 68 ARG B N 1
ATOM 1525 C CA . ARG B 2 20 ? -25.636 3.323 66.207 1.00 76.16 68 ARG B CA 1
ATOM 1526 C C . ARG B 2 20 ? -25.623 3.793 64.759 1.00 76.75 68 ARG B C 1
ATOM 1527 O O . ARG B 2 20 ? -26.037 4.909 64.438 1.00 70.12 68 ARG B O 1
ATOM 1535 N N . SER B 2 21 ? -25.147 2.905 63.885 1.00 77.99 69 SER B N 1
ATOM 1536 C CA . SER B 2 21 ? -25.234 3.078 62.442 1.00 65.73 69 SER B CA 1
ATOM 1537 C C . SER B 2 21 ? -25.682 1.762 61.821 1.00 69.28 69 SER B C 1
ATOM 1538 O O . SER B 2 21 ? -25.782 0.734 62.497 1.00 75.35 69 SER B O 1
ATOM 1541 N N . LYS B 2 22 ? -25.949 1.802 60.514 1.00 73.21 70 LYS B N 1
ATOM 1542 C CA . LYS B 2 22 ? -26.409 0.648 59.738 1.00 59.22 70 LYS B CA 1
ATOM 1543 C C . LYS B 2 22 ? -27.705 0.072 60.295 1.00 60.63 70 LYS B C 1
ATOM 1544 O O . LYS B 2 22 ? -28.039 -1.089 60.037 1.00 57.56 70 LYS B O 1
ATOM 1550 N N . HIS B 2 23 ? -28.439 0.877 61.053 1.00 68.76 71 HIS B N 1
ATOM 1551 C CA . HIS B 2 23 ? -29.691 0.474 61.660 1.00 69.29 71 HIS B CA 1
ATOM 1552 C C . HIS B 2 23 ? -30.829 0.668 60.665 1.00 66.04 71 HIS B C 1
ATOM 1553 O O . HIS B 2 23 ? -30.628 1.090 59.523 1.00 75.06 71 HIS B O 1
ATOM 1560 N N . THR B 2 24 ? -32.046 0.372 61.103 1.00 61.07 72 THR B N 1
ATOM 1561 C CA . THR B 2 24 ? -33.223 0.597 60.282 1.00 66.07 72 THR B CA 1
ATOM 1562 C C . THR B 2 24 ? -34.236 1.428 61.054 1.00 65.00 72 THR B C 1
ATOM 1563 O O . THR B 2 24 ? -34.413 1.254 62.264 1.00 71.77 72 THR B O 1
ATOM 1567 N N . VAL B 2 25 ? -34.869 2.359 60.350 1.00 71.61 73 VAL B N 1
ATOM 1568 C CA . VAL B 2 25 ? -35.880 3.242 60.916 1.00 62.37 73 VAL B CA 1
ATOM 1569 C C . VAL B 2 25 ? -37.162 3.063 60.117 1.00 66.69 73 VAL B C 1
ATOM 1570 O O . VAL B 2 25 ? -37.137 3.071 58.881 1.00 68.72 73 VAL B O 1
ATOM 1574 N N . VAL B 2 26 ? -38.277 2.895 60.821 1.00 74.00 74 VAL B N 1
ATOM 1575 C CA . VAL B 2 26 ? -39.584 2.732 60.202 1.00 68.15 74 VAL B CA 1
ATOM 1576 C C . VAL B 2 26 ? -40.569 3.652 60.905 1.00 69.80 74 VAL B C 1
ATOM 1577 O O . VAL B 2 26 ? -40.547 3.783 62.133 1.00 70.47 74 VAL B O 1
ATOM 1581 N N . ALA B 2 27 ? -41.431 4.292 60.122 1.00 68.98 75 ALA B N 1
ATOM 1582 C CA . ALA B 2 27 ? -42.457 5.180 60.643 1.00 65.88 75 ALA B CA 1
ATOM 1583 C C . ALA B 2 27 ? -43.760 4.409 60.791 1.00 63.25 75 ALA B C 1
ATOM 1584 O O . ALA B 2 27 ? -44.153 3.664 59.888 1.00 72.30 75 ALA B O 1
ATOM 1586 N N . TYR B 2 28 ? -44.423 4.592 61.929 1.00 70.40 76 TYR B N 1
ATOM 1587 C CA . TYR B 2 28 ? -45.720 3.976 62.162 1.00 72.86 76 TYR B CA 1
ATOM 1588 C C . TYR B 2 28 ? -46.516 4.895 63.068 1.00 75.32 76 TYR B C 1
ATOM 1589 O O . TYR B 2 28 ? -46.030 5.283 64.135 1.00 80.64 76 TYR B O 1
ATOM 1598 N N . LYS B 2 29 ? -47.740 5.216 62.647 1.00 81.72 77 LYS B N 1
ATOM 1599 C CA . LYS B 2 29 ? -48.599 6.129 63.390 1.00 91.33 77 LYS B CA 1
ATOM 1600 C C . LYS B 2 29 ? -47.837 7.430 63.622 1.00 89.69 77 LYS B C 1
ATOM 1601 O O . LYS B 2 29 ? -47.389 8.056 62.657 1.00 90.05 77 LYS B O 1
ATOM 1607 N N . ASP B 2 30 ? -47.669 7.851 64.876 1.00 76.61 78 ASP B N 1
ATOM 1608 C CA . ASP B 2 30 ? -46.887 9.047 65.171 1.00 83.33 78 ASP B CA 1
ATOM 1609 C C . ASP B 2 30 ? -45.578 8.731 65.892 1.00 80.48 78 ASP B C 1
ATOM 1610 O O . ASP B 2 30 ? -45.124 9.508 66.735 1.00 83.49 78 ASP B O 1
ATOM 1615 N N . ALA B 2 31 ? -44.955 7.600 65.566 1.00 76.67 79 ALA B N 1
ATOM 1616 C CA . ALA B 2 31 ? -43.728 7.181 66.227 1.00 70.45 79 ALA B CA 1
ATOM 1617 C C . ALA B 2 31 ? -42.760 6.607 65.201 1.00 73.93 79 ALA B C 1
ATOM 1618 O O . ALA B 2 31 ? -43.171 6.058 64.175 1.00 67.13 79 ALA B O 1
ATOM 1620 N N . ILE B 2 32 ? -41.467 6.743 65.490 1.00 76.76 80 ILE B N 1
ATOM 1621 C CA . ILE B 2 32 ? -40.390 6.201 64.666 1.00 74.48 80 ILE B CA 1
ATOM 1622 C C . ILE B 2 32 ? -39.752 5.041 65.417 1.00 68.22 80 ILE B C 1
ATOM 1623 O O . ILE B 2 32 ? -39.392 5.181 66.592 1.00 77.68 80 ILE B O 1
ATOM 1628 N N . TYR B 2 33 ? -39.606 3.899 64.751 1.00 68.55 81 TYR B N 1
ATOM 1629 C CA . TYR B 2 33 ? -39.093 2.701 65.405 1.00 64.35 81 TYR B CA 1
ATOM 1630 C C . TYR B 2 33 ? -37.721 2.366 64.841 1.00 60.93 81 TYR B C 1
ATOM 1631 O O . TYR B 2 33 ? -37.574 2.158 63.632 1.00 76.20 81 TYR B O 1
ATOM 1640 N N . VAL B 2 34 ? -36.723 2.322 65.719 1.00 67.64 82 VAL B N 1
ATOM 1641 C CA . VAL B 2 34 ? -35.346 2.019 65.350 1.00 60.43 82 VAL B CA 1
ATOM 1642 C C . VAL B 2 34 ? -35.055 0.579 65.745 1.00 58.23 82 VAL B C 1
ATOM 1643 O O . VAL B 2 34 ? -35.288 0.186 66.895 1.00 72.18 82 VAL B O 1
ATOM 1647 N N . PHE B 2 35 ? -34.544 -0.208 64.801 1.00 57.26 83 PHE B N 1
ATOM 1648 C CA . PHE B 2 35 ? -34.194 -1.595 65.062 1.00 62.99 83 PHE B CA 1
ATOM 1649 C C . PHE B 2 35 ? -32.811 -1.908 64.514 1.00 61.83 83 PHE B C 1
ATOM 1650 O O . PHE B 2 35 ? -32.399 -1.381 63.476 1.00 65.65 83 PHE B O 1
ATOM 1658 N N . GLY B 2 36 ? -32.095 -2.773 65.236 1.00 60.46 84 GLY B N 1
ATOM 1659 C CA . GLY B 2 36 ? -30.797 -3.243 64.807 1.00 54.36 84 GLY B CA 1
ATOM 1660 C C . GLY B 2 36 ? -29.769 -2.125 64.797 1.00 67.83 84 GLY B C 1
ATOM 1661 O O . GLY B 2 36 ? -30.005 -1.004 65.247 1.00 73.78 84 GLY B O 1
ATOM 1662 N N . GLY B 2 37 ? -28.594 -2.462 64.273 1.00 62.09 85 GLY B N 1
ATOM 1663 C CA . GLY B 2 37 ? -27.570 -1.469 64.049 1.00 67.60 85 GLY B CA 1
ATOM 1664 C C . GLY B 2 37 ? -26.235 -1.888 64.622 1.00 73.03 85 GLY B C 1
ATOM 1665 O O . GLY B 2 37 ? -26.043 -3.022 65.072 1.00 74.85 85 GLY B O 1
ATOM 1666 N N . ASP B 2 38 ? -25.296 -0.942 64.607 1.00 74.17 86 ASP B N 1
ATOM 1667 C CA . ASP B 2 38 ? -23.924 -1.155 65.052 1.00 70.65 86 ASP B CA 1
ATOM 1668 C C . ASP B 2 38 ? -23.540 -0.001 65.964 1.00 78.14 86 ASP B C 1
ATOM 1669 O O . ASP B 2 38 ? -23.482 1.148 65.517 1.00 73.40 86 ASP B O 1
ATOM 1674 N N . ASN B 2 39 ? -23.253 -0.308 67.227 1.00 76.23 87 ASN B N 1
ATOM 1675 C CA . ASN B 2 39 ? -22.890 0.708 68.206 1.00 67.67 87 ASN B CA 1
ATOM 1676 C C . ASN B 2 39 ? -21.395 1.002 68.228 1.00 80.17 87 ASN B C 1
ATOM 1677 O O . ASN B 2 39 ? -20.943 1.784 69.071 1.00 74.63 87 ASN B O 1
ATOM 1682 N N . GLY B 2 40 ? -20.622 0.395 67.327 1.00 79.43 88 GLY B N 1
ATOM 1683 C CA . GLY B 2 40 ? -19.186 0.534 67.297 1.00 76.04 88 GLY B CA 1
ATOM 1684 C C . GLY B 2 40 ? -18.428 -0.654 67.853 1.00 82.37 88 GLY B C 1
ATOM 1685 O O . GLY B 2 40 ? -17.223 -0.777 67.601 1.00 98.17 88 GLY B O 1
ATOM 1686 N N . LYS B 2 41 ? -19.095 -1.523 68.592 1.00 74.75 89 LYS B N 1
ATOM 1687 C CA . LYS B 2 41 ? -18.454 -2.680 69.205 1.00 83.04 89 LYS B CA 1
ATOM 1688 C C . LYS B 2 41 ? -19.178 -3.984 68.907 1.00 72.06 89 LYS B C 1
ATOM 1689 O O . LYS B 2 41 ? -18.526 -5.020 68.747 1.00 73.42 89 LYS B O 1
ATOM 1691 N N . THR B 2 42 ? -20.508 -3.964 68.836 1.00 67.79 90 THR B N 1
ATOM 1692 C CA . THR B 2 42 ? -21.276 -5.179 68.617 1.00 77.65 90 THR B CA 1
ATOM 1693 C C . THR B 2 42 ? -22.502 -4.863 67.773 1.00 70.87 90 THR B C 1
ATOM 1694 O O . THR B 2 42 ? -22.878 -3.702 67.592 1.00 73.90 90 THR B O 1
ATOM 1698 N N . MET B 2 43 ? -23.126 -5.919 67.257 1.00 68.41 91 MET B N 1
ATOM 1699 C CA . MET B 2 43 ? -24.406 -5.774 66.583 1.00 68.33 91 MET B CA 1
ATOM 1700 C C . MET B 2 43 ? -25.524 -5.616 67.608 1.00 74.02 91 MET B C 1
ATOM 1701 O O . MET B 2 43 ? -25.364 -5.922 68.793 1.00 89.04 91 MET B O 1
ATOM 1706 N N . LEU B 2 44 ? -26.671 -5.133 67.137 1.00 68.77 92 LEU B N 1
ATOM 1707 C CA . LEU B 2 44 ? -27.788 -4.821 68.015 1.00 71.52 92 LEU B CA 1
ATOM 1708 C C . LEU B 2 44 ? -29.072 -5.443 67.489 1.00 74.19 92 LEU B C 1
ATOM 1709 O O . LEU B 2 44 ? -29.223 -5.682 66.287 1.00 65.79 92 LEU B O 1
ATOM 1714 N N . ASN B 2 45 ? -30.004 -5.702 68.417 1.00 69.55 93 ASN B N 1
ATOM 1715 C CA . ASN B 2 45 ? -31.347 -6.134 68.045 1.00 71.17 93 ASN B CA 1
ATOM 1716 C C . ASN B 2 45 ? -32.397 -5.580 69.000 1.00 70.91 93 ASN B C 1
ATOM 1717 O O . ASN B 2 45 ? -33.456 -6.192 69.180 1.00 67.72 93 ASN B O 1
ATOM 1722 N N . ASP B 2 46 ? -32.126 -4.433 69.614 1.00 69.29 94 ASP B N 1
ATOM 1723 C CA . ASP B 2 46 ? -33.140 -3.766 70.408 1.00 68.05 94 ASP B CA 1
ATOM 1724 C C . ASP B 2 46 ? -34.078 -2.983 69.494 1.00 68.67 94 ASP B C 1
ATOM 1725 O O . ASP B 2 46 ? -33.799 -2.756 68.314 1.00 69.14 94 ASP B O 1
ATOM 1730 N N . LEU B 2 47 ? -35.212 -2.574 70.052 1.00 70.41 95 LEU B N 1
ATOM 1731 C CA . LEU B 2 47 ? -36.212 -1.820 69.310 1.00 60.50 95 LEU B CA 1
ATOM 1732 C C . LEU B 2 47 ? -36.507 -0.543 70.074 1.00 71.91 95 LEU B C 1
ATOM 1733 O O . LEU B 2 47 ? -36.994 -0.593 71.208 1.00 80.25 95 LEU B O 1
ATOM 1738 N N . LEU B 2 48 ? -36.218 0.592 69.455 1.00 73.59 96 LEU B N 1
ATOM 1739 C CA . LEU B 2 48 ? -36.441 1.890 70.067 1.00 73.77 96 LEU B CA 1
ATOM 1740 C C . LEU B 2 48 ? -37.678 2.538 69.463 1.00 75.40 96 LEU B C 1
ATOM 1741 O O . LEU B 2 48 ? -38.112 2.198 68.361 1.00 75.40 96 LEU B O 1
ATOM 1746 N N . ARG B 2 49 ? -38.251 3.481 70.204 1.00 72.94 97 ARG B N 1
ATOM 1747 C CA . ARG B 2 49 ? -39.448 4.178 69.755 1.00 73.18 97 ARG B CA 1
ATOM 1748 C C . ARG B 2 49 ? -39.286 5.654 70.071 1.00 73.14 97 ARG B C 1
ATOM 1749 O O . ARG B 2 49 ? -39.144 6.026 71.239 1.00 80.36 97 ARG B O 1
ATOM 1757 N N . PHE B 2 50 ? -39.311 6.489 69.037 1.00 66.30 98 PHE B N 1
ATOM 1758 C CA . PHE B 2 50 ? -39.270 7.939 69.182 1.00 80.87 98 PHE B CA 1
ATOM 1759 C C . PHE B 2 50 ? -40.663 8.483 68.898 1.00 83.80 98 PHE B C 1
ATOM 1760 O O . PHE B 2 50 ? -41.101 8.505 67.743 1.00 82.06 98 PHE B O 1
ATOM 1768 N N . ASP B 2 51 ? -41.353 8.924 69.946 1.00 82.50 99 ASP B N 1
ATOM 1769 C CA . ASP B 2 51 ? -42.665 9.538 69.776 1.00 84.48 99 ASP B CA 1
ATOM 1770 C C . ASP B 2 51 ? -42.484 10.934 69.196 1.00 93.06 99 ASP B C 1
ATOM 1771 O O . ASP B 2 51 ? -41.973 11.833 69.869 1.00 96.58 99 ASP B O 1
ATOM 1776 N N . VAL B 2 52 ? -42.912 11.116 67.946 1.00 96.66 100 VAL B N 1
ATOM 1777 C CA . VAL B 2 52 ? -42.659 12.366 67.236 1.00 101.26 100 VAL B CA 1
ATOM 1778 C C . VAL B 2 52 ? -43.413 13.530 67.870 1.00 92.48 100 VAL B C 1
ATOM 1779 O O . VAL B 2 52 ? -42.907 14.660 67.904 1.00 82.55 100 VAL B O 1
ATOM 1783 N N . LYS B 2 53 ? -44.608 13.277 68.409 1.00 93.44 101 LYS B N 1
ATOM 1784 C CA . LYS B 2 53 ? -45.453 14.373 68.875 1.00 105.84 101 LYS B CA 1
ATOM 1785 C C . LYS B 2 53 ? -44.842 15.082 70.079 1.00 110.34 101 LYS B C 1
ATOM 1786 O O . LYS B 2 53 ? -44.877 16.316 70.158 1.00 108.32 101 LYS B O 1
ATOM 1788 N N . ASP B 2 54 ? -44.275 14.329 71.023 1.00 102.56 102 ASP B N 1
ATOM 1789 C CA . ASP B 2 54 ? -43.690 14.924 72.219 1.00 113.67 102 ASP B CA 1
ATOM 1790 C C . ASP B 2 54 ? -42.192 14.661 72.342 1.00 97.68 102 ASP B C 1
ATOM 1791 O O . ASP B 2 54 ? -41.597 15.014 73.367 1.00 96.55 102 ASP B O 1
ATOM 1796 N N . CYS B 2 55 ? -41.573 14.049 71.329 1.00 92.42 103 CYS B N 1
ATOM 1797 C CA . CYS B 2 55 ? -40.117 13.893 71.259 1.00 97.93 103 CYS B CA 1
ATOM 1798 C C . CYS B 2 55 ? -39.574 13.127 72.465 1.00 88.57 103 CYS B C 1
ATOM 1799 O O . CYS B 2 55 ? -38.643 13.568 73.142 1.00 84.94 103 CYS B O 1
ATOM 1802 N N . SER B 2 56 ? -40.155 11.960 72.725 1.00 90.30 104 SER B N 1
ATOM 1803 C CA . SER B 2 56 ? -39.781 11.140 73.869 1.00 88.55 104 SER B CA 1
ATOM 1804 C C . SER B 2 56 ? -39.262 9.792 73.389 1.00 86.32 104 SER B C 1
ATOM 1805 O O . SER B 2 56 ? -39.927 9.109 72.602 1.00 80.08 104 SER B O 1
ATOM 1808 N N . TRP B 2 57 ? -38.081 9.415 73.869 1.00 91.22 105 TRP B N 1
ATOM 1809 C CA . TRP B 2 57 ? -37.492 8.120 73.566 1.00 92.82 105 TRP B CA 1
ATOM 1810 C C . TRP B 2 57 ? -37.913 7.082 74.598 1.00 84.99 105 TRP B C 1
ATOM 1811 O O . TRP B 2 57 ? -38.216 7.406 75.750 1.00 98.30 105 TRP B O 1
ATOM 1822 N N . CYS B 2 58 ? -37.919 5.823 74.169 1.00 80.53 106 CYS B N 1
ATOM 1823 C CA . CYS B 2 58 ? -38.173 4.689 75.047 1.00 75.02 106 CYS B CA 1
ATOM 1824 C C . CYS B 2 58 ? -37.853 3.415 74.283 1.00 81.90 106 CYS B C 1
ATOM 1825 O O . CYS B 2 58 ? -37.866 3.391 73.049 1.00 79.02 106 CYS B O 1
ATOM 1828 N N . ARG B 2 59 ? -37.560 2.357 75.032 1.00 86.53 107 ARG B N 1
ATOM 1829 C CA . ARG B 2 59 ? -37.455 1.034 74.433 1.00 72.90 107 ARG B CA 1
ATOM 1830 C C . ARG B 2 59 ? -38.855 0.532 74.109 1.00 74.15 107 ARG B C 1
ATOM 1831 O O . ARG B 2 59 ? -39.718 0.475 74.990 1.00 81.58 107 ARG B O 1
ATOM 1839 N N . ALA B 2 60 ? -39.085 0.176 72.850 1.00 79.34 108 ALA B N 1
ATOM 1840 C CA . ALA B 2 60 ? -40.391 -0.330 72.458 1.00 70.64 108 ALA B CA 1
ATOM 1841 C C . ALA B 2 60 ? -40.671 -1.659 73.148 1.00 77.38 108 ALA B C 1
ATOM 1842 O O . ALA B 2 60 ? -39.762 -2.451 73.417 1.00 70.47 108 ALA B O 1
ATOM 1844 N N . PHE B 2 61 ? -41.946 -1.896 73.449 1.00 69.43 109 PHE B N 1
ATOM 1845 C CA . PHE B 2 61 ? -42.335 -3.148 74.083 1.00 74.37 109 PHE B CA 1
ATOM 1846 C C . PHE B 2 61 ? -42.160 -4.296 73.101 1.00 73.17 109 PHE B C 1
ATOM 1847 O O . PHE B 2 61 ? -42.711 -4.269 71.996 1.00 83.69 109 PHE B O 1
ATOM 1855 N N . THR B 2 62 ? -41.390 -5.304 73.504 1.00 79.67 110 THR B N 1
ATOM 1856 C CA . THR B 2 62 ? -41.158 -6.487 72.688 1.00 78.47 110 THR B CA 1
ATOM 1857 C C . THR B 2 62 ? -41.377 -7.729 73.535 1.00 81.07 110 THR B C 1
ATOM 1858 O O . THR B 2 62 ? -40.865 -7.821 74.656 1.00 94.45 110 THR B O 1
ATOM 1862 N N . THR B 2 63 ? -42.136 -8.677 72.996 1.00 81.69 111 THR B N 1
ATOM 1863 C CA . THR B 2 63 ? -42.244 -10.011 73.558 1.00 81.24 111 THR B CA 1
ATOM 1864 C C . THR B 2 63 ? -41.933 -11.013 72.457 1.00 81.58 111 THR B C 1
ATOM 1865 O O . THR B 2 63 ? -42.088 -10.726 71.268 1.00 80.10 111 THR B O 1
ATOM 1869 N N . GLY B 2 64 ? -41.493 -12.194 72.865 1.00 86.51 112 GLY B N 1
ATOM 1870 C CA . GLY B 2 64 ? -40.999 -13.175 71.926 1.00 76.87 112 GLY B CA 1
ATOM 1871 C C . GLY B 2 64 ? -39.574 -12.873 71.494 1.00 74.82 112 GLY B C 1
ATOM 1872 O O . GLY B 2 64 ? -39.084 -11.748 71.584 1.00 83.60 112 GLY B O 1
ATOM 1873 N N . THR B 2 65 ? -38.900 -13.907 71.016 1.00 68.41 113 THR B N 1
ATOM 1874 C CA . THR B 2 65 ? -37.489 -13.788 70.661 1.00 72.51 113 THR B CA 1
ATOM 1875 C C . THR B 2 65 ? -37.316 -12.922 69.419 1.00 80.27 113 THR B C 1
ATOM 1876 O O . THR B 2 65 ? -37.876 -13.245 68.364 1.00 80.80 113 THR B O 1
ATOM 1880 N N . PRO B 2 66 ? -36.569 -11.825 69.497 1.00 81.79 114 PRO B N 1
ATOM 1881 C CA . PRO B 2 66 ? -36.396 -10.945 68.338 1.00 79.07 114 PRO B CA 1
ATOM 1882 C C . PRO B 2 66 ? -35.388 -11.529 67.365 1.00 74.34 114 PRO B C 1
ATOM 1883 O O . PRO B 2 66 ? -34.771 -12.565 67.654 1.00 82.71 114 PRO B O 1
ATOM 1887 N N . PRO B 2 67 ? -35.195 -10.913 66.195 1.00 77.60 115 PRO B N 1
ATOM 1888 C CA . PRO B 2 67 ? -34.164 -11.410 65.279 1.00 74.89 115 PRO B CA 1
ATOM 1889 C C . PRO B 2 67 ? -32.784 -11.305 65.905 1.00 67.50 115 PRO B C 1
ATOM 1890 O O . PRO B 2 67 ? -32.544 -10.517 66.822 1.00 82.32 115 PRO B O 1
ATOM 1894 N N . ALA B 2 68 ? -31.874 -12.129 65.401 1.00 73.73 116 ALA B N 1
ATOM 1895 C CA . ALA B 2 68 ? -30.503 -12.086 65.878 1.00 77.80 116 ALA B CA 1
ATOM 1896 C C . ALA B 2 68 ? -29.926 -10.694 65.634 1.00 78.00 116 ALA B C 1
ATOM 1897 O O . ALA B 2 68 ? -30.270 -10.048 64.637 1.00 69.41 116 ALA B O 1
ATOM 1899 N N . PRO B 2 69 ? -29.081 -10.192 66.532 1.00 80.71 117 PRO B N 1
ATOM 1900 C CA . PRO B 2 69 ? -28.487 -8.864 66.328 1.00 80.48 117 PRO B CA 1
ATOM 1901 C C . PRO B 2 69 ? -27.833 -8.757 64.960 1.00 66.90 117 PRO B C 1
ATOM 1902 O O . PRO B 2 69 ? -27.026 -9.601 64.567 1.00 75.72 117 PRO B O 1
ATOM 1906 N N . ARG B 2 70 ? -28.194 -7.709 64.228 1.00 68.13 118 ARG B N 1
ATOM 1907 C CA . ARG B 2 70 ? -27.806 -7.602 62.831 1.00 69.72 118 ARG B CA 1
ATOM 1908 C C . ARG B 2 70 ? -27.790 -6.138 62.424 1.00 64.88 118 ARG B C 1
ATOM 1909 O O . ARG B 2 70 ? -28.361 -5.278 63.099 1.00 66.81 118 ARG B O 1
ATOM 1917 N N . TYR B 2 71 ? -27.122 -5.869 61.304 1.00 75.41 119 TYR B N 1
ATOM 1918 C CA . TYR B 2 71 ? -27.215 -4.580 60.637 1.00 74.58 119 TYR B CA 1
ATOM 1919 C C . TYR B 2 71 ? -27.208 -4.818 59.132 1.00 73.59 119 TYR B C 1
ATOM 1920 O O . TYR B 2 71 ? -27.068 -5.951 58.660 1.00 73.18 119 TYR B O 1
ATOM 1929 N N . HIS B 2 72 ? -27.364 -3.729 58.379 1.00 72.52 120 HIS B N 1
ATOM 1930 C CA . HIS B 2 72 ? -27.520 -3.759 56.926 1.00 66.64 120 HIS B CA 1
ATOM 1931 C C . HIS B 2 72 ? -28.714 -4.603 56.501 1.00 64.04 120 HIS B C 1
ATOM 1932 O O . HIS B 2 72 ? -28.762 -5.108 55.374 1.00 69.99 120 HIS B O 1
ATOM 1939 N N . HIS B 2 73 ? -29.678 -4.757 57.400 1.00 64.69 121 HIS B N 1
ATOM 1940 C CA . HIS B 2 73 ? -30.941 -5.411 57.121 1.00 62.93 121 HIS B CA 1
ATOM 1941 C C . HIS B 2 73 ? -31.939 -4.373 56.626 1.00 69.79 121 HIS B C 1
ATOM 1942 O O . HIS B 2 73 ? -31.647 -3.178 56.545 1.00 74.73 121 HIS B O 1
ATOM 1949 N N . SER B 2 74 ? -33.138 -4.829 56.298 1.00 70.56 122 SER B N 1
ATOM 1950 C CA . SER B 2 74 ? -34.202 -3.940 55.869 1.00 73.58 122 SER B CA 1
ATOM 1951 C C . SER B 2 74 ? -35.397 -4.091 56.795 1.00 74.85 122 SER B C 1
ATOM 1952 O O . SER B 2 74 ? -35.606 -5.144 57.405 1.00 74.51 122 SER B O 1
ATOM 1955 N N . ALA B 2 75 ? -36.171 -3.017 56.903 1.00 72.37 123 ALA B N 1
ATOM 1956 C CA . ALA B 2 75 ? -37.400 -3.030 57.676 1.00 65.00 123 ALA B CA 1
ATOM 1957 C C . ALA B 2 75 ? -38.436 -2.220 56.924 1.00 70.40 123 ALA B C 1
ATOM 1958 O O . ALA B 2 75 ? -38.146 -1.120 56.445 1.00 73.21 123 ALA B O 1
ATOM 1960 N N . VAL B 2 76 ? -39.637 -2.779 56.817 1.00 63.46 124 VAL B N 1
ATOM 1961 C CA . VAL B 2 76 ? -40.761 -2.125 56.171 1.00 61.85 124 VAL B CA 1
ATOM 1962 C C . VAL B 2 76 ? -41.970 -2.307 57.072 1.00 74.67 124 VAL B C 1
ATOM 1963 O O . VAL B 2 76 ? -42.017 -3.205 57.916 1.00 83.77 124 VAL B O 1
ATOM 1967 N N . VAL B 2 77 ? -42.953 -1.435 56.887 1.00 79.42 125 VAL B N 1
ATOM 1968 C CA . VAL B 2 77 ? -44.202 -1.500 57.630 1.00 78.04 125 VAL B CA 1
ATOM 1969 C C . VAL B 2 77 ? -45.310 -1.853 56.649 1.00 73.46 125 VAL B C 1
ATOM 1970 O O . VAL B 2 77 ? -45.495 -1.175 55.630 1.00 79.15 125 VAL B O 1
ATOM 1974 N N . TYR B 2 78 ? -46.022 -2.936 56.940 1.00 70.98 126 TYR B N 1
ATOM 1975 C CA . TYR B 2 78 ? -47.202 -3.333 56.185 1.00 75.12 126 TYR B CA 1
ATOM 1976 C C . TYR B 2 78 ? -48.353 -3.521 57.155 1.00 82.22 126 TYR B C 1
ATOM 1977 O O . TYR B 2 78 ? -48.293 -4.390 58.030 1.00 91.81 126 TYR B O 1
ATOM 1986 N N . GLY B 2 79 ? -49.399 -2.723 56.987 1.00 75.40 127 GLY B N 1
ATOM 1987 C CA . GLY B 2 79 ? -50.506 -2.787 57.922 1.00 74.07 127 GLY B CA 1
ATOM 1988 C C . GLY B 2 79 ? -50.049 -2.388 59.308 1.00 85.96 127 GLY B C 1
ATOM 1989 O O . GLY B 2 79 ? -49.405 -1.350 59.502 1.00 90.38 127 GLY B O 1
ATOM 1990 N N . SER B 2 80 ? -50.372 -3.229 60.290 1.00 81.41 128 SER B N 1
ATOM 1991 C CA . SER B 2 80 ? -50.063 -2.967 61.689 1.00 74.40 128 SER B CA 1
ATOM 1992 C C . SER B 2 80 ? -48.814 -3.704 62.166 1.00 84.64 128 SER B C 1
ATOM 1993 O O . SER B 2 80 ? -48.686 -3.989 63.361 1.00 94.63 128 SER B O 1
ATOM 1996 N N . SER B 2 81 ? -47.889 -4.021 61.262 1.00 75.91 129 SER B N 1
ATOM 1997 C CA . SER B 2 81 ? -46.702 -4.779 61.629 1.00 77.16 129 SER B CA 1
ATOM 1998 C C . SER B 2 81 ? -45.480 -4.224 60.908 1.00 77.48 129 SER B C 1
ATOM 1999 O O . SER B 2 81 ? -45.584 -3.563 59.873 1.00 78.83 129 SER B O 1
ATOM 2002 N N . MET B 2 82 ? -44.314 -4.508 61.479 1.00 73.26 130 MET B N 1
ATOM 2003 C CA . MET B 2 82 ? -43.030 -4.200 60.869 1.00 65.83 130 MET B CA 1
ATOM 2004 C C . MET B 2 82 ? -42.361 -5.504 60.465 1.00 73.18 130 MET B C 1
ATOM 2005 O O . MET B 2 82 ? -42.389 -6.482 61.217 1.00 77.22 130 MET B O 1
ATOM 2010 N N . PHE B 2 83 ? -41.766 -5.519 59.277 1.00 64.60 131 PHE B N 1
ATOM 2011 C CA . PHE B 2 83 ? -41.175 -6.729 58.719 1.00 61.94 131 PHE B CA 1
ATOM 2012 C C . PHE B 2 83 ? -39.684 -6.516 58.528 1.00 64.03 131 PHE B C 1
ATOM 2013 O O . PHE B 2 83 ? -39.270 -5.624 57.779 1.00 72.26 131 PHE B O 1
ATOM 2021 N N . VAL B 2 84 ? -38.886 -7.339 59.199 1.00 64.64 132 VAL B N 1
ATOM 2022 C CA . VAL B 2 84 ? -37.434 -7.296 59.103 1.00 61.40 132 VAL B CA 1
ATOM 2023 C C . VAL B 2 84 ? -36.991 -8.431 58.196 1.00 66.22 132 VAL B C 1
ATOM 2024 O O . VAL B 2 84 ? -37.458 -9.569 58.338 1.00 64.38 132 VAL B O 1
ATOM 2028 N N . PHE B 2 85 ? -36.096 -8.127 57.257 1.00 53.02 133 PHE B N 1
ATOM 2029 C CA . PHE B 2 85 ? -35.574 -9.131 56.345 1.00 59.20 133 PHE B CA 1
ATOM 2030 C C . PHE B 2 85 ? -34.078 -8.943 56.165 1.00 61.43 133 PHE B C 1
ATOM 2031 O O . PHE B 2 85 ? -33.584 -7.812 56.138 1.00 56.11 133 PHE B O 1
ATOM 2039 N N . GLY B 2 86 ? -33.365 -10.062 56.037 1.00 59.04 134 GLY B N 1
ATOM 2040 C CA . GLY B 2 86 ? -31.973 -10.021 55.650 1.00 53.56 134 GLY B CA 1
ATOM 2041 C C . GLY B 2 86 ? -31.085 -9.404 56.717 1.00 69.03 134 GLY B C 1
ATOM 2042 O O . GLY B 2 86 ? -31.451 -9.270 57.889 1.00 64.51 134 GLY B O 1
ATOM 2043 N N . GLY B 2 87 ? -29.886 -9.037 56.287 1.00 62.56 135 GLY B N 1
ATOM 2044 C CA . GLY B 2 87 ? -28.920 -8.380 57.140 1.00 59.09 135 GLY B CA 1
ATOM 2045 C C . GLY B 2 87 ? -27.686 -9.230 57.370 1.00 66.46 135 GLY B C 1
ATOM 2046 O O . GLY B 2 87 ? -27.507 -10.306 56.792 1.00 67.23 135 GLY B O 1
ATOM 2047 N N . TYR B 2 88 ? -26.828 -8.720 58.251 1.00 69.25 136 TYR B N 1
ATOM 2048 C CA . TYR B 2 88 ? -25.525 -9.302 58.550 1.00 68.35 136 TYR B CA 1
ATOM 2049 C C . TYR B 2 88 ? -25.501 -9.707 60.017 1.00 81.63 136 TYR B C 1
ATOM 2050 O O . TYR B 2 88 ? -25.707 -8.868 60.897 1.00 87.05 136 TYR B O 1
ATOM 2059 N N . THR B 2 89 ? -25.250 -10.988 60.270 1.00 79.71 137 THR B N 1
ATOM 2060 C CA . THR B 2 89 ? -25.336 -11.587 61.591 1.00 66.09 137 THR B CA 1
ATOM 2061 C C . THR B 2 89 ? -23.975 -12.132 62.012 1.00 85.27 137 THR B C 1
ATOM 2062 O O . THR B 2 89 ? -23.181 -12.568 61.179 1.00 88.85 137 THR B O 1
ATOM 2066 N N . GLY B 2 90 ? -23.707 -12.107 63.313 1.00 94.33 138 GLY B N 1
ATOM 2067 C CA . GLY B 2 90 ? -22.510 -12.703 63.860 1.00 95.74 138 GLY B CA 1
ATOM 2068 C C . GLY B 2 90 ? -21.963 -11.909 65.025 1.00 95.44 138 GLY B C 1
ATOM 2069 O O . GLY B 2 90 ? -22.692 -11.178 65.690 1.00 102.17 138 GLY B O 1
ATOM 2070 N N . ASP B 2 91 ? -20.659 -12.055 65.254 1.00 72.00 139 ASP B N 1
ATOM 2071 C CA . ASP B 2 91 ? -19.936 -11.435 66.369 1.00 76.21 139 ASP B CA 1
ATOM 2072 C C . ASP B 2 91 ? -18.818 -10.571 65.795 1.00 80.50 139 ASP B C 1
ATOM 2073 O O . ASP B 2 91 ? -17.791 -11.088 65.348 1.00 79.18 139 ASP B O 1
ATOM 2078 N N . ILE B 2 92 ? -19.018 -9.251 65.829 1.00 73.50 140 ILE B N 1
ATOM 2079 C CA . ILE B 2 92 ? -18.090 -8.321 65.191 1.00 70.22 140 ILE B CA 1
ATOM 2080 C C . ILE B 2 92 ? -16.741 -8.287 65.902 1.00 80.11 140 ILE B C 1
ATOM 2081 O O . ILE B 2 92 ? -15.689 -8.319 65.252 1.00 75.51 140 ILE B O 1
ATOM 2086 N N . TYR B 2 93 ? -16.740 -8.227 67.236 1.00 88.56 141 TYR B N 1
ATOM 2087 C CA . TYR B 2 93 ? -15.482 -8.023 67.949 1.00 77.31 141 TYR B CA 1
ATOM 2088 C C . TYR B 2 93 ? -14.515 -9.176 67.710 1.00 79.86 141 TYR B C 1
ATOM 2089 O O . TYR B 2 93 ? -13.323 -8.957 67.465 1.00 81.63 141 TYR B O 1
ATOM 2098 N N . SER B 2 94 ? -15.005 -10.410 67.775 1.00 81.77 142 SER B N 1
ATOM 2099 C CA . SER B 2 94 ? -14.154 -11.576 67.588 1.00 87.83 142 SER B CA 1
ATOM 2100 C C . SER B 2 94 ? -14.104 -12.040 66.136 1.00 91.39 142 SER B C 1
ATOM 2101 O O . SER B 2 94 ? -13.366 -12.983 65.829 1.00 87.34 142 SER B O 1
ATOM 2104 N N . ASN B 2 95 ? -14.863 -11.397 65.243 1.00 84.65 143 ASN B N 1
ATOM 2105 C CA . ASN B 2 95 ? -14.830 -11.676 63.805 1.00 83.69 143 ASN B CA 1
ATOM 2106 C C . ASN B 2 95 ? -15.109 -13.150 63.508 1.00 87.15 143 ASN B C 1
ATOM 2107 O O . ASN B 2 95 ? -14.357 -13.818 62.795 1.00 95.34 143 ASN B O 1
ATOM 2112 N N . SER B 2 96 ? -16.214 -13.654 64.052 1.00 84.92 144 SER B N 1
ATOM 2113 C CA . SER B 2 96 ? -16.543 -15.067 63.946 1.00 93.99 144 SER B CA 1
ATOM 2114 C C . SER B 2 96 ? -18.039 -15.242 63.729 1.00 86.37 144 SER B C 1
ATOM 2115 O O . SER B 2 96 ? -18.843 -14.386 64.108 1.00 80.48 144 SER B O 1
ATOM 2118 N N . ASN B 2 97 ? -18.396 -16.371 63.112 1.00 86.76 145 ASN B N 1
ATOM 2119 C CA . ASN B 2 97 ? -19.792 -16.756 62.890 1.00 92.45 145 ASN B CA 1
ATOM 2120 C C . ASN B 2 97 ? -20.558 -15.671 62.133 1.00 89.63 145 ASN B C 1
ATOM 2121 O O . ASN B 2 97 ? -21.732 -15.407 62.403 1.00 89.78 145 ASN B O 1
ATOM 2126 N N . LEU B 2 98 ? -19.886 -15.044 61.172 1.00 81.57 146 LEU B N 1
ATOM 2127 C CA . LEU B 2 98 ? -20.480 -13.989 60.363 1.00 73.75 146 LEU B CA 1
ATOM 2128 C C . LEU B 2 98 ? -21.176 -14.587 59.145 1.00 78.99 146 LEU B C 1
ATOM 2129 O O . LEU B 2 98 ? -20.582 -15.387 58.413 1.00 87.38 146 LEU B O 1
ATOM 2134 N N . LYS B 2 99 ? -22.432 -14.198 58.930 1.00 68.45 147 LYS B N 1
ATOM 2135 C CA . LYS B 2 99 ? -23.195 -14.694 57.793 1.00 69.73 147 LYS B CA 1
ATOM 2136 C C . LYS B 2 99 ? -24.290 -13.695 57.445 1.00 63.90 147 LYS B C 1
ATOM 2137 O O . LYS B 2 99 ? -24.845 -13.031 58.324 1.00 69.05 147 LYS B O 1
ATOM 2143 N N . ASN B 2 100 ? -24.587 -13.592 56.152 1.00 60.83 148 ASN B N 1
ATOM 2144 C CA . ASN B 2 100 ? -25.771 -12.870 55.718 1.00 67.52 148 ASN B CA 1
ATOM 2145 C C . ASN B 2 100 ? -27.017 -13.711 55.984 1.00 66.87 148 ASN B C 1
ATOM 2146 O O . ASN B 2 100 ? -26.945 -14.925 56.194 1.00 81.08 148 ASN B O 1
ATOM 2151 N N . LYS B 2 101 ? -28.172 -13.053 55.981 1.00 57.80 149 LYS B N 1
ATOM 2152 C CA . LYS B 2 101 ? -29.410 -13.702 56.376 1.00 72.57 149 LYS B CA 1
ATOM 2153 C C . LYS B 2 101 ? -30.450 -13.541 55.276 1.00 78.80 149 LYS B C 1
ATOM 2154 O O . LYS B 2 101 ? -30.389 -12.614 54.464 1.00 62.62 149 LYS B O 1
ATOM 2160 N N . ASN B 2 102 ? -31.416 -14.464 55.260 1.00 84.16 150 ASN B N 1
ATOM 2161 C CA . ASN B 2 102 ? -32.585 -14.335 54.397 1.00 70.07 150 ASN B CA 1
ATOM 2162 C C . ASN B 2 102 ? -33.855 -14.695 55.156 1.00 72.04 150 ASN B C 1
ATOM 2163 O O . ASN B 2 102 ? -34.835 -15.151 54.555 1.00 68.60 150 ASN B O 1
ATOM 2168 N N . ASP B 2 103 ? -33.853 -14.502 56.471 1.00 73.30 151 ASP B N 1
ATOM 2169 C CA . ASP B 2 103 ? -35.023 -14.796 57.276 1.00 69.13 151 ASP B CA 1
ATOM 2170 C C . ASP B 2 103 ? -35.993 -13.617 57.264 1.00 71.08 151 ASP B C 1
ATOM 2171 O O . ASP B 2 103 ? -35.682 -12.517 56.801 1.00 57.68 151 ASP B O 1
ATOM 2176 N N . LEU B 2 104 ? -37.189 -13.862 57.792 1.00 71.07 152 LEU B N 1
ATOM 2177 C CA . LEU B 2 104 ? -38.257 -12.871 57.796 1.00 72.16 152 LEU B CA 1
ATOM 2178 C C . LEU B 2 104 ? -38.895 -12.870 59.172 1.00 79.06 152 LEU B C 1
ATOM 2179 O O . LEU B 2 104 ? -39.441 -13.889 59.602 1.00 82.18 152 LEU B O 1
ATOM 2184 N N . PHE B 2 105 ? -38.821 -11.739 59.867 1.00 77.44 153 PHE B N 1
ATOM 2185 C CA . PHE B 2 105 ? -39.433 -11.599 61.180 1.00 70.13 153 PHE B CA 1
ATOM 2186 C C . PHE B 2 105 ? -40.496 -10.516 61.121 1.00 66.19 153 PHE B C 1
ATOM 2187 O O . PHE B 2 105 ? -40.306 -9.482 60.473 1.00 70.70 153 PHE B O 1
ATOM 2195 N N . GLU B 2 106 ? -41.615 -10.761 61.793 1.00 73.74 154 GLU B N 1
ATOM 2196 C CA . GLU B 2 106 ? -42.695 -9.794 61.909 1.00 71.21 154 GLU B CA 1
ATOM 2197 C C . GLU B 2 106 ? -42.765 -9.268 63.337 1.00 81.14 154 GLU B C 1
ATOM 2198 O O . GLU B 2 106 ? -42.682 -10.041 64.297 1.00 75.22 154 GLU B O 1
ATOM 2204 N N . TYR B 2 107 ? -42.914 -7.951 63.473 1.00 82.77 155 TYR B N 1
ATOM 2205 C CA . TYR B 2 107 ? -43.115 -7.304 64.766 1.00 71.66 155 TYR B CA 1
ATOM 2206 C C . TYR B 2 107 ? -44.503 -6.679 64.780 1.00 72.15 155 TYR B C 1
ATOM 2207 O O . TYR B 2 107 ? -44.732 -5.647 64.142 1.00 84.26 155 TYR B O 1
ATOM 2216 N N . LYS B 2 108 ? -45.424 -7.302 65.509 1.00 77.47 156 LYS B N 1
ATOM 2217 C CA . LYS B 2 108 ? -46.774 -6.767 65.633 1.00 81.16 156 LYS B CA 1
ATOM 2218 C C . LYS B 2 108 ? -46.754 -5.567 66.572 1.00 82.20 156 LYS B C 1
ATOM 2219 O O . LYS B 2 108 ? -46.350 -5.685 67.733 1.00 85.45 156 LYS B O 1
ATOM 2225 N N . PHE B 2 109 ? -47.198 -4.414 66.068 1.00 81.35 157 PHE B N 1
ATOM 2226 C CA . PHE B 2 109 ? -47.078 -3.173 66.826 1.00 77.07 157 PHE B CA 1
ATOM 2227 C C . PHE B 2 109 ? -48.018 -3.147 68.024 1.00 72.10 157 PHE B C 1
ATOM 2228 O O . PHE B 2 109 ? -47.667 -2.616 69.085 1.00 73.62 157 PHE B O 1
ATOM 2236 N N . ALA B 2 110 ? -49.216 -3.716 67.877 1.00 70.62 158 ALA B N 1
ATOM 2237 C CA . ALA B 2 110 ? -50.211 -3.627 68.940 1.00 72.42 158 ALA B CA 1
ATOM 2238 C C . ALA B 2 110 ? -49.813 -4.441 70.163 1.00 89.91 158 ALA B C 1
ATOM 2239 O O . ALA B 2 110 ? -50.138 -4.058 71.293 1.00 88.10 158 ALA B O 1
ATOM 2241 N N . THR B 2 111 ? -49.119 -5.560 69.962 1.00 77.57 159 THR B N 1
ATOM 2242 C CA . THR B 2 111 ? -48.765 -6.457 71.049 1.00 79.45 159 THR B CA 1
ATOM 2243 C C . THR B 2 111 ? -47.270 -6.538 71.319 1.00 87.77 159 THR B C 1
ATOM 2244 O O . THR B 2 111 ? -46.876 -7.108 72.342 1.00 97.26 159 THR B O 1
ATOM 2248 N N . GLY B 2 112 ? -46.431 -5.987 70.444 1.00 78.50 160 GLY B N 1
ATOM 2249 C CA . GLY B 2 112 ? -44.999 -6.122 70.619 1.00 70.93 160 GLY B CA 1
ATOM 2250 C C . GLY B 2 112 ? -44.464 -7.508 70.340 1.00 76.31 160 GLY B C 1
ATOM 2251 O O . GLY B 2 112 ? -43.386 -7.857 70.826 1.00 80.96 160 GLY B O 1
ATOM 2252 N N . GLN B 2 113 ? -45.187 -8.306 69.559 1.00 81.15 161 GLN B N 1
ATOM 2253 C CA . GLN B 2 113 ? -44.868 -9.713 69.359 1.00 81.36 161 GLN B CA 1
ATOM 2254 C C . GLN B 2 113 ? -43.876 -9.899 68.214 1.00 79.81 161 GLN B C 1
ATOM 2255 O O . GLN B 2 113 ? -44.075 -9.370 67.116 1.00 78.87 161 GLN B O 1
ATOM 2261 N N . TRP B 2 114 ? -42.811 -10.658 68.478 1.00 80.32 162 TRP B N 1
ATOM 2262 C CA . TRP B 2 114 ? -41.839 -11.070 67.466 1.00 75.28 162 TRP B CA 1
ATOM 2263 C C . TRP B 2 114 ? -42.188 -12.478 66.996 1.00 84.74 162 TRP B C 1
ATOM 2264 O O . TRP B 2 114 ? -42.084 -13.437 67.769 1.00 91.56 162 TRP B O 1
ATOM 2275 N N . THR B 2 115 ? -42.595 -12.611 65.737 1.00 85.10 163 THR B N 1
ATOM 2276 C CA . THR B 2 115 ? -42.806 -13.917 65.128 1.00 77.67 163 THR B CA 1
ATOM 2277 C C . THR B 2 115 ? -41.914 -14.063 63.904 1.00 76.77 163 THR B C 1
ATOM 2278 O O . THR B 2 115 ? -41.808 -13.143 63.087 1.00 86.01 163 THR B O 1
ATOM 2282 N N . GLU B 2 116 ? -41.277 -15.224 63.778 1.00 74.64 164 GLU B N 1
ATOM 2283 C CA . GLU B 2 116 ? -40.495 -15.545 62.593 1.00 78.43 164 GLU B CA 1
ATOM 2284 C C . GLU B 2 116 ? -41.393 -16.226 61.572 1.00 83.13 164 GLU B C 1
ATOM 2285 O O . GLU B 2 116 ? -42.036 -17.234 61.879 1.00 89.14 164 GLU B O 1
ATOM 2291 N N . TRP B 2 117 ? -41.432 -15.677 60.361 1.00 85.07 165 TRP B N 1
ATOM 2292 C CA . TRP B 2 117 ? -42.161 -16.295 59.256 1.00 82.83 165 TRP B CA 1
ATOM 2293 C C . TRP B 2 117 ? -41.274 -17.368 58.641 1.00 79.94 165 TRP B C 1
ATOM 2294 O O . TRP B 2 117 ? -40.459 -17.098 57.758 1.00 82.64 165 TRP B O 1
ATOM 2305 N N . LYS B 2 118 ? -41.417 -18.599 59.127 1.00 78.00 166 LYS B N 1
ATOM 2306 C CA . LYS B 2 118 ? -40.668 -19.726 58.577 1.00 82.86 166 LYS B CA 1
ATOM 2307 C C . LYS B 2 118 ? -41.260 -20.062 57.216 1.00 88.48 166 LYS B C 1
ATOM 2308 O O . LYS B 2 118 ? -42.251 -20.789 57.113 1.00 98.49 166 LYS B O 1
ATOM 2312 N N . ILE B 2 119 ? -40.654 -19.523 56.164 1.00 87.17 167 ILE B N 1
ATOM 2313 C CA . ILE B 2 119 ? -41.189 -19.627 54.813 1.00 86.17 167 ILE B CA 1
ATOM 2314 C C . ILE B 2 119 ? -40.683 -20.907 54.170 1.00 96.44 167 ILE B C 1
ATOM 2315 O O . ILE B 2 119 ? -39.476 -21.179 54.162 1.00 101.50 167 ILE B O 1
ATOM 2320 N N . GLU B 2 120 ? -41.607 -21.691 53.623 1.00 99.29 168 GLU B N 1
ATOM 2321 C CA . GLU B 2 120 ? -41.246 -22.894 52.893 1.00 101.56 168 GLU B CA 1
ATOM 2322 C C . GLU B 2 120 ? -40.933 -22.564 51.435 1.00 87.57 168 GLU B C 1
ATOM 2323 O O . GLU B 2 120 ? -41.310 -21.510 50.911 1.00 87.60 168 GLU B O 1
ATOM 2329 N N . GLY B 2 121 ? -40.224 -23.486 50.786 1.00 82.38 169 GLY B N 1
ATOM 2330 C CA . GLY B 2 121 ? -39.901 -23.359 49.380 1.00 93.80 169 GLY B CA 1
ATOM 2331 C C . GLY B 2 121 ? -38.570 -22.682 49.139 1.00 92.73 169 GLY B C 1
ATOM 2332 O O . GLY B 2 121 ? -37.773 -22.433 50.050 1.00 91.14 169 GLY B O 1
ATOM 2333 N N . ARG B 2 122 ? -38.341 -22.368 47.863 1.00 95.46 170 ARG B N 1
ATOM 2334 C CA . ARG B 2 122 ? -37.107 -21.714 47.448 1.00 86.22 170 ARG B CA 1
ATOM 2335 C C . ARG B 2 122 ? -37.091 -20.277 47.955 1.00 93.98 170 ARG B C 1
ATOM 2336 O O . ARG B 2 122 ? -38.026 -19.513 47.703 1.00 94.31 170 ARG B O 1
ATOM 2344 N N . LEU B 2 123 ? -36.021 -19.903 48.673 1.00 89.91 171 LEU B N 1
ATOM 2345 C CA . LEU B 2 123 ? -35.801 -18.600 49.285 1.00 79.51 171 LEU B CA 1
ATOM 2346 C C . LEU B 2 123 ? -34.845 -17.753 48.449 1.00 71.38 171 LEU B C 1
ATOM 2347 O O . LEU B 2 123 ? -34.002 -18.287 47.720 1.00 80.04 171 LEU B O 1
ATOM 2352 N N . PRO B 2 124 ? -34.952 -16.429 48.537 1.00 73.92 172 PRO B N 1
ATOM 2353 C CA . PRO B 2 124 ? -33.913 -15.577 47.957 1.00 67.34 172 PRO B CA 1
ATOM 2354 C C . PRO B 2 124 ? -32.613 -15.748 48.722 1.00 71.03 172 PRO B C 1
ATOM 2355 O O . PRO B 2 124 ? -32.605 -16.054 49.917 1.00 71.60 172 PRO B O 1
ATOM 2359 N N . VAL B 2 125 ? -31.502 -15.557 48.008 1.00 65.13 173 VAL B N 1
ATOM 2360 C CA . VAL B 2 125 ? -30.193 -15.763 48.612 1.00 77.07 173 VAL B CA 1
ATOM 2361 C C . VAL B 2 125 ? -29.992 -14.777 49.759 1.00 81.19 173 VAL B C 1
ATOM 2362 O O . VAL B 2 125 ? -30.471 -13.636 49.721 1.00 78.77 173 VAL B O 1
ATOM 2366 N N . ALA B 2 126 ? -29.312 -15.236 50.808 1.00 80.81 174 ALA B N 1
ATOM 2367 C CA . ALA B 2 126 ? -29.041 -14.384 51.957 1.00 74.95 174 ALA B CA 1
ATOM 2368 C C . ALA B 2 126 ? -28.179 -13.199 51.543 1.00 72.22 174 ALA B C 1
ATOM 2369 O O . ALA B 2 126 ? -27.200 -13.348 50.809 1.00 73.02 174 ALA B O 1
ATOM 2371 N N . ARG B 2 127 ? -28.543 -12.013 52.025 1.00 70.48 175 ARG B N 1
ATOM 2372 C CA . ARG B 2 127 ? -27.961 -10.788 51.502 1.00 71.99 175 ARG B CA 1
ATOM 2373 C C . ARG B 2 127 ? -27.956 -9.711 52.577 1.00 64.15 175 ARG B C 1
ATOM 2374 O O . ARG B 2 127 ? -28.636 -9.814 53.601 1.00 63.69 175 ARG B O 1
ATOM 2382 N N . SER B 2 128 ? -27.186 -8.658 52.313 1.00 66.09 176 SER B N 1
ATOM 2383 C CA . SER B 2 128 ? -27.131 -7.480 53.163 1.00 70.30 176 SER B CA 1
ATOM 2384 C C . SER B 2 128 ? -27.109 -6.246 52.274 1.00 75.66 176 SER B C 1
ATOM 2385 O O . SER B 2 128 ? -26.810 -6.326 51.081 1.00 83.30 176 SER B O 1
ATOM 2388 N N . ALA B 2 129 ? -27.440 -5.100 52.872 1.00 65.78 177 ALA B N 1
ATOM 2389 C CA . ALA B 2 129 ? -27.452 -3.810 52.180 1.00 65.29 177 ALA B CA 1
ATOM 2390 C C . ALA B 2 129 ? -28.401 -3.811 50.990 1.00 70.35 177 ALA B C 1
ATOM 2391 O O . ALA B 2 129 ? -28.280 -2.975 50.089 1.00 64.02 177 ALA B O 1
ATOM 2393 N N . HIS B 2 130 ? -29.349 -4.742 50.979 1.00 68.16 178 HIS B N 1
ATOM 2394 C CA . HIS B 2 130 ? -30.340 -4.814 49.923 1.00 60.97 178 HIS B CA 1
ATOM 2395 C C . HIS B 2 130 ? -31.292 -3.625 50.000 1.00 63.02 178 HIS B C 1
ATOM 2396 O O . HIS B 2 130 ? -31.300 -2.854 50.962 1.00 58.62 178 HIS B O 1
ATOM 2403 N N . GLY B 2 131 ? -32.106 -3.485 48.962 1.00 66.63 179 GLY B N 1
ATOM 2404 C CA . GLY B 2 131 ? -33.200 -2.539 48.967 1.00 61.74 179 GLY B CA 1
ATOM 2405 C C . GLY B 2 131 ? -34.496 -3.265 49.268 1.00 64.35 179 GLY B C 1
ATOM 2406 O O . GLY B 2 131 ? -34.646 -4.444 48.961 1.00 66.84 179 GLY B O 1
ATOM 2407 N N . ALA B 2 132 ? -35.429 -2.553 49.895 1.00 65.07 180 ALA B N 1
ATOM 2408 C CA . ALA B 2 132 ? -36.703 -3.167 50.228 1.00 58.00 180 ALA B CA 1
ATOM 2409 C C . ALA B 2 132 ? -37.776 -2.100 50.371 1.00 64.42 180 ALA B C 1
ATOM 2410 O O . ALA B 2 132 ? -37.509 -0.983 50.820 1.00 74.20 180 ALA B O 1
ATOM 2412 N N . THR B 2 133 ? -38.991 -2.468 49.976 1.00 61.13 181 THR B N 1
ATOM 2413 C CA . THR B 2 133 ? -40.171 -1.637 50.169 1.00 63.21 181 THR B CA 1
ATOM 2414 C C . THR B 2 133 ? -41.388 -2.549 50.156 1.00 66.93 181 THR B C 1
ATOM 2415 O O . THR B 2 133 ? -41.307 -3.723 49.786 1.00 70.01 181 THR B O 1
ATOM 2419 N N . VAL B 2 134 ? -42.521 -1.993 50.574 1.00 70.01 182 VAL B N 1
ATOM 2420 C CA . VAL B 2 134 ? -43.797 -2.695 50.576 1.00 82.56 182 VAL B CA 1
ATOM 2421 C C . VAL B 2 134 ? -44.702 -2.038 49.544 1.00 84.62 182 VAL B C 1
ATOM 2422 O O . VAL B 2 134 ? -44.854 -0.810 49.532 1.00 81.98 182 VAL B O 1
ATOM 2426 N N . TYR B 2 135 ? -45.285 -2.851 48.666 1.00 87.49 183 TYR B N 1
ATOM 2427 C CA . TYR B 2 135 ? -46.217 -2.353 47.667 1.00 81.67 183 TYR B CA 1
ATOM 2428 C C . TYR B 2 135 ? -47.163 -3.475 47.270 1.00 80.81 183 TYR B C 1
ATOM 2429 O O . TYR B 2 135 ? -46.735 -4.616 47.077 1.00 81.53 183 TYR B O 1
ATOM 2438 N N . SER B 2 136 ? -48.446 -3.133 47.148 1.00 90.12 184 SER B N 1
ATOM 2439 C CA . SER B 2 136 ? -49.486 -4.066 46.711 1.00 96.71 184 SER B CA 1
ATOM 2440 C C . SER B 2 136 ? -49.527 -5.314 47.593 1.00 96.32 184 SER B C 1
ATOM 2441 O O . SER B 2 136 ? -49.527 -6.447 47.105 1.00 104.06 184 SER B O 1
ATOM 2444 N N . ASP B 2 137 ? -49.561 -5.093 48.910 1.00 79.10 185 ASP B N 1
ATOM 2445 C CA . ASP B 2 137 ? -49.680 -6.169 49.897 1.00 86.59 185 ASP B CA 1
ATOM 2446 C C . ASP B 2 137 ? -48.567 -7.205 49.759 1.00 90.70 185 ASP B C 1
ATOM 2447 O O . ASP B 2 137 ? -48.774 -8.394 50.016 1.00 92.66 185 ASP B O 1
ATOM 2452 N N . LYS B 2 138 ? -47.382 -6.763 49.346 1.00 76.24 186 LYS B N 1
ATOM 2453 C CA . LYS B 2 138 ? -46.244 -7.647 49.154 1.00 84.52 186 LYS B CA 1
ATOM 2454 C C . LYS B 2 138 ? -44.976 -6.936 49.596 1.00 79.86 186 LYS B C 1
ATOM 2455 O O . LYS B 2 138 ? -44.859 -5.713 49.483 1.00 72.77 186 LYS B O 1
ATOM 2461 N N . LEU B 2 139 ? -44.028 -7.713 50.111 1.00 75.64 187 LEU B N 1
ATOM 2462 C CA . LEU B 2 139 ? -42.704 -7.197 50.420 1.00 75.21 187 LEU B CA 1
ATOM 2463 C C . LEU B 2 139 ? -41.811 -7.373 49.202 1.00 68.66 187 LEU B C 1
ATOM 2464 O O . LEU B 2 139 ? -41.702 -8.477 48.662 1.00 77.35 187 LEU B O 1
ATOM 2469 N N . TRP B 2 140 ? -41.171 -6.289 48.780 1.00 71.47 188 TRP B N 1
ATOM 2470 C CA . TRP B 2 140 ? -40.270 -6.300 47.637 1.00 71.31 188 TRP B CA 1
ATOM 2471 C C . TRP B 2 140 ? -38.863 -6.056 48.156 1.00 69.62 188 TRP B C 1
ATOM 2472 O O . TRP B 2 140 ? -38.615 -5.035 48.804 1.00 66.61 188 TRP B O 1
ATOM 2483 N N . ILE B 2 141 ? -37.947 -6.980 47.880 1.00 56.84 189 ILE B N 1
ATOM 2484 C CA . ILE B 2 141 ? -36.543 -6.795 48.221 1.00 57.01 189 ILE B CA 1
ATOM 2485 C C . ILE B 2 141 ? -35.743 -6.874 46.929 1.00 67.35 189 ILE B C 1
ATOM 2486 O O . ILE B 2 141 ? -36.066 -7.663 46.034 1.00 66.06 189 ILE B O 1
ATOM 2491 N N . PHE B 2 142 ? -34.704 -6.049 46.833 1.00 67.26 190 PHE B N 1
ATOM 2492 C CA . PHE B 2 142 ? -33.986 -5.852 45.582 1.00 68.93 190 PHE B CA 1
ATOM 2493 C C . PHE B 2 142 ? -32.501 -5.661 45.836 1.00 69.37 190 PHE B C 1
ATOM 2494 O O . PHE B 2 142 ? -32.113 -4.912 46.738 1.00 71.39 190 PHE B O 1
ATOM 2502 N N . ALA B 2 143 ? -31.681 -6.352 45.039 1.00 63.46 191 ALA B N 1
ATOM 2503 C CA . ALA B 2 143 ? -30.233 -6.172 45.023 1.00 67.94 191 ALA B CA 1
ATOM 2504 C C . ALA B 2 143 ? -29.618 -6.473 46.382 1.00 75.67 191 ALA B C 1
ATOM 2505 O O . ALA B 2 143 ? -30.193 -7.220 47.181 1.00 75.02 191 ALA B O 1
ATOM 2507 N N . GLY B 2 144 ? -28.448 -5.908 46.643 1.00 71.40 192 GLY B N 1
ATOM 2508 C CA . GLY B 2 144 ? -27.729 -6.119 47.882 1.00 73.64 192 GLY B CA 1
ATOM 2509 C C . GLY B 2 144 ? -26.414 -6.821 47.634 1.00 64.93 192 GLY B C 1
ATOM 2510 O O . GLY B 2 144 ? -25.958 -6.970 46.497 1.00 78.71 192 GLY B O 1
ATOM 2511 N N . TYR B 2 145 ? -25.790 -7.251 48.727 1.00 66.45 193 TYR B N 1
ATOM 2512 C CA . TYR B 2 145 ? -24.554 -8.018 48.677 1.00 79.22 193 TYR B CA 1
ATOM 2513 C C . TYR B 2 145 ? -24.787 -9.362 49.351 1.00 71.30 193 TYR B C 1
ATOM 2514 O O . TYR B 2 145 ? -25.324 -9.415 50.461 1.00 76.35 193 TYR B O 1
ATOM 2523 N N . ASP B 2 146 ? -24.371 -10.444 48.689 1.00 68.50 194 ASP B N 1
ATOM 2524 C CA . ASP B 2 146 ? -24.698 -11.789 49.141 1.00 72.37 194 ASP B CA 1
ATOM 2525 C C . ASP B 2 146 ? -23.532 -12.518 49.790 1.00 70.87 194 ASP B C 1
ATOM 2526 O O . ASP B 2 146 ? -23.727 -13.627 50.299 1.00 63.05 194 ASP B O 1
ATOM 2531 N N . GLY B 2 147 ? -22.332 -11.946 49.768 1.00 74.52 195 GLY B N 1
ATOM 2532 C CA . GLY B 2 147 ? -21.178 -12.634 50.309 1.00 68.34 195 GLY B CA 1
ATOM 2533 C C . GLY B 2 147 ? -20.036 -12.739 49.323 1.00 81.25 195 GLY B C 1
ATOM 2534 O O . GLY B 2 147 ? -18.865 -12.626 49.697 1.00 88.43 195 GLY B O 1
ATOM 2535 N N . ASN B 2 148 ? -20.370 -12.953 48.051 1.00 97.85 196 ASN B N 1
ATOM 2536 C CA . ASN B 2 148 ? -19.372 -13.076 46.999 1.00 101.72 196 ASN B CA 1
ATOM 2537 C C . ASN B 2 148 ? -19.417 -11.954 45.977 1.00 99.31 196 ASN B C 1
ATOM 2538 O O . ASN B 2 148 ? -18.372 -11.592 45.435 1.00 100.35 196 ASN B O 1
ATOM 2543 N N . ALA B 2 149 ? -20.592 -11.398 45.704 1.00 86.72 197 ALA B N 1
ATOM 2544 C CA . ALA B 2 149 ? -20.726 -10.359 44.694 1.00 90.42 197 ALA B CA 1
ATOM 2545 C C . ALA B 2 149 ? -21.971 -9.540 44.993 1.00 83.24 197 ALA B C 1
ATOM 2546 O O . ALA B 2 149 ? -22.822 -9.931 45.794 1.00 79.21 197 ALA B O 1
ATOM 2548 N N . ARG B 2 150 ? -22.062 -8.387 44.340 1.00 75.36 198 ARG B N 1
ATOM 2549 C CA . ARG B 2 150 ? -23.275 -7.596 44.433 1.00 73.24 198 ARG B CA 1
ATOM 2550 C C . ARG B 2 150 ? -24.390 -8.287 43.652 1.00 70.40 198 ARG B C 1
ATOM 2551 O O . ARG B 2 150 ? -24.151 -9.165 42.818 1.00 79.47 198 ARG B O 1
ATOM 2559 N N . LEU B 2 151 ? -25.625 -7.881 43.927 1.00 65.55 199 LEU B N 1
ATOM 2560 C CA . LEU B 2 151 ? -26.792 -8.531 43.352 1.00 81.35 199 LEU B CA 1
ATOM 2561 C C . LEU B 2 151 ? -27.587 -7.549 42.502 1.00 84.34 199 LEU B C 1
ATOM 2562 O O . LEU B 2 151 ? -27.490 -6.329 42.663 1.00 72.08 199 LEU B O 1
ATOM 2567 N N . ASN B 2 152 ? -28.392 -8.108 41.593 1.00 84.19 200 ASN B N 1
ATOM 2568 C CA . ASN B 2 152 ? -29.353 -7.308 40.844 1.00 83.23 200 ASN B CA 1
ATOM 2569 C C . ASN B 2 152 ? -30.691 -8.022 40.684 1.00 82.61 200 ASN B C 1
ATOM 2570 O O . ASN B 2 152 ? -31.503 -7.616 39.843 1.00 92.13 200 ASN B O 1
ATOM 2575 N N . ASP B 2 153 ? -30.941 -9.071 41.463 1.00 78.56 201 ASP B N 1
ATOM 2576 C CA . ASP B 2 153 ? -32.224 -9.752 41.442 1.00 76.11 201 ASP B CA 1
ATOM 2577 C C . ASP B 2 153 ? -33.245 -8.998 42.294 1.00 73.15 201 ASP B C 1
ATOM 2578 O O . ASP B 2 153 ? -32.927 -8.028 42.986 1.00 77.69 201 ASP B O 1
ATOM 2583 N N . MET B 2 154 ? -34.487 -9.472 42.246 1.00 71.07 202 MET B N 1
ATOM 2584 C CA . MET B 2 154 ? -35.593 -8.853 42.962 1.00 69.40 202 MET B CA 1
ATOM 2585 C C . MET B 2 154 ? -36.614 -9.931 43.293 1.00 77.22 202 MET B C 1
ATOM 2586 O O . MET B 2 154 ? -36.934 -10.767 42.443 1.00 82.32 202 MET B O 1
ATOM 2591 N N . TRP B 2 155 ? -37.118 -9.914 44.527 1.00 78.76 203 TRP B N 1
ATOM 2592 C CA . TRP B 2 155 ? -38.068 -10.917 44.984 1.00 74.78 203 TRP B CA 1
ATOM 2593 C C . TRP B 2 155 ? -39.249 -10.256 45.678 1.00 71.57 203 TRP B C 1
ATOM 2594 O O . TRP B 2 155 ? -39.134 -9.161 46.237 1.00 70.14 203 TRP B O 1
ATOM 2605 N N . THR B 2 156 ? -40.386 -10.946 45.642 1.00 68.75 204 THR B N 1
ATOM 2606 C CA . THR B 2 156 ? -41.584 -10.527 46.352 1.00 78.02 204 THR B CA 1
ATOM 2607 C C . THR B 2 156 ? -42.069 -11.654 47.251 1.00 76.20 204 THR B C 1
ATOM 2608 O O . THR B 2 156 ? -41.775 -12.832 47.027 1.00 79.26 204 THR B O 1
ATOM 2612 N N . ILE B 2 157 ? -42.814 -11.273 48.282 1.00 76.80 205 ILE B N 1
ATOM 2613 C CA . ILE B 2 157 ? -43.468 -12.228 49.171 1.00 81.99 205 ILE B CA 1
ATOM 2614 C C . ILE B 2 157 ? -44.762 -11.602 49.671 1.00 81.14 205 ILE B C 1
ATOM 2615 O O . ILE B 2 157 ? -44.769 -10.464 50.151 1.00 83.11 205 ILE B O 1
ATOM 2620 N N . GLY B 2 158 ? -45.862 -12.335 49.531 1.00 86.37 206 GLY B N 1
ATOM 2621 C CA . GLY B 2 158 ? -47.137 -11.843 50.023 1.00 89.84 206 GLY B CA 1
ATOM 2622 C C . GLY B 2 158 ? -47.137 -11.788 51.540 1.00 88.28 206 GLY B C 1
ATOM 2623 O O . GLY B 2 158 ? -46.710 -12.735 52.211 1.00 96.28 206 GLY B O 1
ATOM 2624 N N . LEU B 2 159 ? -47.614 -10.673 52.089 1.00 87.77 207 LEU B N 1
ATOM 2625 C CA . LEU B 2 159 ? -47.650 -10.454 53.529 1.00 85.90 207 LEU B CA 1
ATOM 2626 C C . LEU B 2 159 ? -49.058 -10.594 54.097 1.00 97.09 207 LEU B C 1
ATOM 2627 O O . LEU B 2 159 ? -49.356 -10.031 55.154 1.00 94.93 207 LEU B O 1
ATOM 2632 N N . GLN B 2 160 ? -49.929 -11.340 53.416 1.00 102.35 208 GLN B N 1
ATOM 2633 C CA . GLN B 2 160 ? -51.326 -11.452 53.815 1.00 102.86 208 GLN B CA 1
ATOM 2634 C C . GLN B 2 160 ? -51.578 -12.640 54.736 1.00 108.05 208 GLN B C 1
ATOM 2635 O O . GLN B 2 160 ? -52.356 -12.528 55.690 1.00 115.41 208 GLN B O 1
ATOM 2641 N N . ASP B 2 161 ? -50.931 -13.774 54.475 1.00 112.05 209 ASP B N 1
ATOM 2642 C CA . ASP B 2 161 ? -51.128 -14.995 55.254 1.00 105.02 209 ASP B CA 1
ATOM 2643 C C . ASP B 2 161 ? -49.768 -15.651 55.445 1.00 111.95 209 ASP B C 1
ATOM 2644 O O . ASP B 2 161 ? -49.162 -16.109 54.472 1.00 120.79 209 ASP B O 1
ATOM 2649 N N . ARG B 2 162 ? -49.284 -15.679 56.690 1.00 113.37 210 ARG B N 1
ATOM 2650 C CA . ARG B 2 162 ? -47.969 -16.251 56.970 1.00 112.42 210 ARG B CA 1
ATOM 2651 C C . ARG B 2 162 ? -47.866 -17.689 56.472 1.00 118.94 210 ARG B C 1
ATOM 2652 O O . ARG B 2 162 ? -46.871 -18.072 55.846 1.00 121.43 210 ARG B O 1
ATOM 2660 N N . GLU B 2 163 ? -48.888 -18.503 56.742 1.00 125.50 211 GLU B N 1
ATOM 2661 C CA . GLU B 2 163 ? -48.816 -19.913 56.373 1.00 131.12 211 GLU B CA 1
ATOM 2662 C C . GLU B 2 163 ? -48.977 -20.101 54.868 1.00 131.91 211 GLU B C 1
ATOM 2663 O O . GLU B 2 163 ? -48.359 -20.994 54.280 1.00 134.74 211 GLU B O 1
ATOM 2669 N N . LEU B 2 164 ? -49.797 -19.270 54.228 1.00 124.55 212 LEU B N 1
ATOM 2670 C CA . LEU B 2 164 ? -50.072 -19.393 52.794 1.00 129.40 212 LEU B CA 1
ATOM 2671 C C . LEU B 2 164 ? -49.347 -18.286 52.029 1.00 117.36 212 LEU B C 1
ATOM 2672 O O . LEU B 2 164 ? -49.952 -17.383 51.450 1.00 113.40 212 LEU B O 1
ATOM 2677 N N . THR B 2 165 ? -48.017 -18.372 52.035 1.00 108.54 213 THR B N 1
ATOM 2678 C CA . THR B 2 165 ? -47.205 -17.417 51.293 1.00 103.63 213 THR B CA 1
ATOM 2679 C C . THR B 2 165 ? -45.833 -18.023 51.041 1.00 101.04 213 THR B C 1
ATOM 2680 O O . THR B 2 165 ? -45.382 -18.905 51.779 1.00 110.38 213 THR B O 1
ATOM 2684 N N . CYS B 2 166 ? -45.188 -17.554 49.978 1.00 85.36 214 CYS B N 1
ATOM 2685 C CA . CYS B 2 166 ? -43.849 -18.009 49.633 1.00 90.83 214 CYS B CA 1
ATOM 2686 C C . CYS B 2 166 ? -43.173 -16.926 48.806 1.00 85.93 214 CYS B C 1
ATOM 2687 O O . CYS B 2 166 ? -43.806 -15.961 48.370 1.00 86.37 214 CYS B O 1
ATOM 2690 N N . TRP B 2 167 ? -41.873 -17.098 48.602 1.00 90.26 215 TRP B N 1
ATOM 2691 C CA . TRP B 2 167 ? -41.096 -16.134 47.841 1.00 86.53 215 TRP B CA 1
ATOM 2692 C C . TRP B 2 167 ? -41.218 -16.404 46.348 1.00 92.40 215 TRP B C 1
ATOM 2693 O O . TRP B 2 167 ? -41.347 -17.549 45.905 1.00 96.26 215 TRP B O 1
ATOM 2704 N N . GLU B 2 168 ? -41.171 -15.326 45.571 1.00 94.11 216 GLU B N 1
ATOM 2705 C CA . GLU B 2 168 ? -41.233 -15.407 44.120 1.00 81.89 216 GLU B CA 1
ATOM 2706 C C . GLU B 2 168 ? -40.227 -14.429 43.538 1.00 76.04 216 GLU B C 1
ATOM 2707 O O . GLU B 2 168 ? -40.236 -13.245 43.886 1.00 80.72 216 GLU B O 1
ATOM 2713 N N . GLU B 2 169 ? -39.371 -14.925 42.651 1.00 76.42 217 GLU B N 1
ATOM 2714 C CA . GLU B 2 169 ? -38.385 -14.075 42.004 1.00 82.71 217 GLU B CA 1
ATOM 2715 C C . GLU B 2 169 ? -39.054 -13.296 40.881 1.00 86.16 217 GLU B C 1
ATOM 2716 O O . GLU B 2 169 ? -39.814 -13.859 40.087 1.00 86.35 217 GLU B O 1
ATOM 2722 N N . VAL B 2 170 ? -38.774 -12.000 40.820 1.00 87.26 218 VAL B N 1
ATOM 2723 C CA . VAL B 2 170 ? -39.406 -11.114 39.851 1.00 80.24 218 VAL B CA 1
ATOM 2724 C C . VAL B 2 170 ? -38.618 -11.178 38.551 1.00 81.11 218 VAL B C 1
ATOM 2725 O O . VAL B 2 170 ? -37.407 -10.930 38.535 1.00 87.10 218 VAL B O 1
ATOM 2729 N N . ALA B 2 171 ? -39.303 -11.515 37.462 1.00 92.76 219 ALA B N 1
ATOM 2730 C CA . ALA B 2 171 ? -38.709 -11.451 36.130 1.00 93.78 219 ALA B CA 1
ATOM 2731 C C . ALA B 2 171 ? -38.673 -9.986 35.719 1.00 90.64 219 ALA B C 1
ATOM 2732 O O . ALA B 2 171 ? -39.607 -9.463 35.109 1.00 89.00 219 ALA B O 1
ATOM 2734 N N . GLN B 2 172 ? -37.585 -9.309 36.070 1.00 83.70 220 GLN B N 1
ATOM 2735 C CA . GLN B 2 172 ? -37.474 -7.888 35.786 1.00 80.83 220 GLN B CA 1
ATOM 2736 C C . GLN B 2 172 ? -37.217 -7.655 34.302 1.00 83.87 220 GLN B C 1
ATOM 2737 O O . GLN B 2 172 ? -36.621 -8.485 33.609 1.00 87.14 220 GLN B O 1
ATOM 2743 N N . SER B 2 173 ? -37.668 -6.504 33.821 1.00 78.29 221 SER B N 1
ATOM 2744 C CA . SER B 2 173 ? -37.456 -6.086 32.446 1.00 97.23 221 SER B CA 1
ATOM 2745 C C . SER B 2 173 ? -36.998 -4.636 32.458 1.00 88.12 221 SER B C 1
ATOM 2746 O O . SER B 2 173 ? -36.995 -3.971 33.496 1.00 81.29 221 SER B O 1
ATOM 2749 N N . GLY B 2 174 ? -36.585 -4.154 31.295 1.00 86.21 222 GLY B N 1
ATOM 2750 C CA . GLY B 2 174 ? -36.073 -2.805 31.213 1.00 76.26 222 GLY B CA 1
ATOM 2751 C C . GLY B 2 174 ? -34.608 -2.748 31.609 1.00 82.05 222 GLY B C 1
ATOM 2752 O O . GLY B 2 174 ? -33.891 -3.754 31.627 1.00 78.17 222 GLY B O 1
ATOM 2753 N N . GLU B 2 175 ? -34.161 -1.535 31.938 1.00 79.32 223 GLU B N 1
ATOM 2754 C CA . GLU B 2 175 ? -32.765 -1.293 32.307 1.00 79.58 223 GLU B CA 1
ATOM 2755 C C . GLU B 2 175 ? -32.563 -1.585 33.791 1.00 86.25 223 GLU B C 1
ATOM 2756 O O . GLU B 2 175 ? -32.567 -0.691 34.638 1.00 83.84 223 GLU B O 1
ATOM 2762 N N . ILE B 2 176 ? -32.375 -2.866 34.101 1.00 86.06 224 ILE B N 1
ATOM 2763 C CA . ILE B 2 176 ? -32.107 -3.258 35.491 1.00 77.63 224 ILE B CA 1
ATOM 2764 C C . ILE B 2 176 ? -30.877 -2.509 35.994 1.00 76.61 224 ILE B C 1
ATOM 2765 O O . ILE B 2 176 ? -29.846 -2.469 35.292 1.00 81.47 224 ILE B O 1
ATOM 2770 N N . PRO B 2 177 ? -30.932 -1.888 37.172 1.00 78.92 225 PRO B N 1
ATOM 2771 C CA . PRO B 2 177 ? -29.769 -1.159 37.670 1.00 70.03 225 PRO B CA 1
ATOM 2772 C C . PRO B 2 177 ? -28.581 -2.082 37.830 1.00 75.92 225 PRO B C 1
ATOM 2773 O O . PRO B 2 177 ? -28.737 -3.283 38.122 1.00 82.37 225 PRO B O 1
ATOM 2777 N N . PRO B 2 178 ? -27.366 -1.573 37.619 1.00 75.92 226 PRO B N 1
ATOM 2778 C CA . PRO B 2 178 ? -26.171 -2.391 37.858 1.00 71.52 226 PRO B CA 1
ATOM 2779 C C . PRO B 2 178 ? -26.141 -2.905 39.288 1.00 69.01 226 PRO B C 1
ATOM 2780 O O . PRO B 2 178 ? -26.666 -2.270 40.207 1.00 71.41 226 PRO B O 1
ATOM 2784 N N . SER B 2 179 ? -25.550 -4.090 39.457 1.00 77.84 227 SER B N 1
ATOM 2785 C CA . SER B 2 179 ? -25.452 -4.751 40.754 1.00 61.91 227 SER B CA 1
ATOM 2786 C C . SER B 2 179 ? -25.024 -3.768 41.832 1.00 62.93 227 SER B C 1
ATOM 2787 O O . SER B 2 179 ? -23.952 -3.161 41.744 1.00 71.41 227 SER B O 1
ATOM 2790 N N . CYS B 2 180 ? -25.860 -3.610 42.855 1.00 69.59 228 CYS B N 1
ATOM 2791 C CA . CYS B 2 180 ? -25.670 -2.531 43.811 1.00 71.37 228 CYS B CA 1
ATOM 2792 C C . CYS B 2 180 ? -25.938 -3.015 45.229 1.00 67.08 228 CYS B C 1
ATOM 2793 O O . CYS B 2 180 ? -26.613 -4.023 45.456 1.00 64.28 228 CYS B O 1
ATOM 2796 N N . CYS B 2 181 ? -25.383 -2.272 46.183 1.00 69.29 229 CYS B N 1
ATOM 2797 C CA . CYS B 2 181 ? -25.704 -2.420 47.594 1.00 70.46 229 CYS B CA 1
ATOM 2798 C C . CYS B 2 181 ? -25.486 -1.076 48.274 1.00 70.89 229 CYS B C 1
ATOM 2799 O O . CYS B 2 181 ? -24.822 -0.188 47.731 1.00 72.31 229 CYS B O 1
ATOM 2802 N N . ASN B 2 182 ? -26.062 -0.935 49.469 1.00 67.75 230 ASN B N 1
ATOM 2803 C CA . ASN B 2 182 ? -25.969 0.290 50.265 1.00 61.27 230 ASN B CA 1
ATOM 2804 C C . ASN B 2 182 ? -26.542 1.487 49.502 1.00 63.63 230 ASN B C 1
ATOM 2805 O O . ASN B 2 182 ? -25.845 2.448 49.167 1.00 68.70 230 ASN B O 1
ATOM 2810 N N . PHE B 2 183 ? -27.838 1.402 49.226 1.00 56.68 231 PHE B N 1
ATOM 2811 C CA . PHE B 2 183 ? -28.582 2.428 48.515 1.00 61.59 231 PHE B CA 1
ATOM 2812 C C . PHE B 2 183 ? -29.962 2.544 49.139 1.00 57.23 231 PHE B C 1
ATOM 2813 O O . PHE B 2 183 ? -30.495 1.554 49.655 1.00 58.96 231 PHE B O 1
ATOM 2821 N N . PRO B 2 184 ? -30.563 3.728 49.108 1.00 65.14 232 PRO B N 1
ATOM 2822 C CA . PRO B 2 184 ? -31.919 3.885 49.633 1.00 52.58 232 PRO B CA 1
ATOM 2823 C C . PRO B 2 184 ? -32.972 3.651 48.559 1.00 68.45 232 PRO B C 1
ATOM 2824 O O . PRO B 2 184 ? -32.721 3.766 47.358 1.00 61.85 232 PRO B O 1
ATOM 2828 N N . VAL B 2 185 ? -34.177 3.334 49.025 1.00 76.26 233 VAL B N 1
ATOM 2829 C CA . VAL B 2 185 ? -35.297 3.006 48.154 1.00 61.46 233 VAL B CA 1
ATOM 2830 C C . VAL B 2 185 ? -36.524 3.755 48.650 1.00 64.89 233 VAL B C 1
ATOM 2831 O O . VAL B 2 185 ? -36.828 3.732 49.848 1.00 83.46 233 VAL B O 1
ATOM 2835 N N . ALA B 2 186 ? -37.230 4.410 47.733 1.00 68.51 234 ALA B N 1
ATOM 2836 C CA . ALA B 2 186 ? -38.471 5.094 48.064 1.00 74.11 234 ALA B CA 1
ATOM 2837 C C . ALA B 2 186 ? -39.502 4.836 46.979 1.00 78.58 234 ALA B C 1
ATOM 2838 O O . ALA B 2 186 ? -39.168 4.790 45.791 1.00 86.16 234 ALA B O 1
ATOM 2840 N N . VAL B 2 187 ? -40.754 4.672 47.393 1.00 73.67 235 VAL B N 1
ATOM 2841 C CA . VAL B 2 187 ? -41.873 4.510 46.472 1.00 74.33 235 VAL B CA 1
ATOM 2842 C C . VAL B 2 187 ? -42.623 5.832 46.383 1.00 74.11 235 VAL B C 1
ATOM 2843 O O . VAL B 2 187 ? -42.971 6.436 47.407 1.00 83.31 235 VAL B O 1
ATOM 2847 N N . CYS B 2 188 ? -42.846 6.300 45.158 1.00 82.02 236 CYS B N 1
ATOM 2848 C CA . CYS B 2 188 ? -43.616 7.508 44.907 1.00 90.55 236 CYS B CA 1
ATOM 2849 C C . CYS B 2 188 ? -44.410 7.311 43.628 1.00 96.33 236 CYS B C 1
ATOM 2850 O O . CYS B 2 188 ? -43.977 6.593 42.722 1.00 98.75 236 CYS B O 1
ATOM 2853 N N . ARG B 2 189 ? -45.570 7.966 43.557 1.00 105.29 237 ARG B N 1
ATOM 2854 C CA . ARG B 2 189 ? -46.584 7.649 42.546 1.00 117.29 237 ARG B CA 1
ATOM 2855 C C . ARG B 2 189 ? -46.840 6.146 42.665 1.00 121.74 237 ARG B C 1
ATOM 2856 O O . ARG B 2 189 ? -47.117 5.666 43.774 1.00 113.47 237 ARG B O 1
ATOM 2864 N N . ASP B 2 190 ? -46.750 5.378 41.586 1.00 121.19 238 ASP B N 1
ATOM 2865 C CA . ASP B 2 190 ? -46.831 3.924 41.642 1.00 111.01 238 ASP B CA 1
ATOM 2866 C C . ASP B 2 190 ? -45.540 3.305 41.125 1.00 109.29 238 ASP B C 1
ATOM 2867 O O . ASP B 2 190 ? -45.544 2.290 40.426 1.00 106.26 238 ASP B O 1
ATOM 2872 N N . LYS B 2 191 ? -44.416 3.934 41.464 1.00 96.17 239 LYS B N 1
ATOM 2873 C CA . LYS B 2 191 ? -43.100 3.507 41.021 1.00 92.77 239 LYS B CA 1
ATOM 2874 C C . LYS B 2 191 ? -42.153 3.448 42.211 1.00 91.19 239 LYS B C 1
ATOM 2875 O O . LYS B 2 191 ? -42.317 4.176 43.194 1.00 78.08 239 LYS B O 1
ATOM 2881 N N . MET B 2 192 ? -41.165 2.567 42.114 1.00 84.44 240 MET B N 1
ATOM 2882 C CA . MET B 2 192 ? -40.099 2.465 43.100 1.00 79.28 240 MET B CA 1
ATOM 2883 C C . MET B 2 192 ? -38.850 3.147 42.557 1.00 76.93 240 MET B C 1
ATOM 2884 O O . MET B 2 192 ? -38.493 2.964 41.390 1.00 89.45 240 MET B O 1
ATOM 2889 N N . PHE B 2 193 ? -38.184 3.933 43.401 1.00 75.95 241 PHE B N 1
ATOM 2890 C CA . PHE B 2 193 ? -37.050 4.742 42.973 1.00 79.28 241 PHE B CA 1
ATOM 2891 C C . PHE B 2 193 ? -35.782 4.349 43.721 1.00 75.22 241 PHE B C 1
ATOM 2892 O O . PHE B 2 193 ? -35.813 4.087 44.928 1.00 75.04 241 PHE B O 1
ATOM 2900 N N . VAL B 2 194 ? -34.670 4.312 42.988 1.00 71.84 242 VAL B N 1
ATOM 2901 C CA . VAL B 2 194 ? -33.355 3.967 43.519 1.00 65.38 242 VAL B CA 1
ATOM 2902 C C . VAL B 2 194 ? -32.342 4.972 42.986 1.00 70.52 242 VAL B C 1
ATOM 2903 O O . VAL B 2 194 ? -32.287 5.218 41.777 1.00 75.97 242 VAL B O 1
ATOM 2907 N N . PHE B 2 195 ? -31.544 5.550 43.884 1.00 80.71 243 PHE B N 1
ATOM 2908 C CA . PHE B 2 195 ? -30.540 6.545 43.522 1.00 69.99 243 PHE B CA 1
ATOM 2909 C C . PHE B 2 195 ? -29.160 6.084 43.970 1.00 61.42 243 PHE B C 1
ATOM 2910 O O . PHE B 2 195 ? -28.948 5.814 45.158 1.00 77.34 243 PHE B O 1
ATOM 2918 N N . SER B 2 196 ? -28.227 6.012 43.019 1.00 68.48 244 SER B N 1
ATOM 2919 C CA . SER B 2 196 ? -26.821 5.724 43.286 1.00 71.54 244 SER B CA 1
ATOM 2920 C C . SER B 2 196 ? -26.627 4.455 44.105 1.00 70.04 244 SER B C 1
ATOM 2921 O O . SER B 2 196 ? -27.356 3.472 43.933 1.00 65.21 244 SER B O 1
ATOM 2924 N N . GLY B 2 197 ? -25.645 4.475 44.994 1.00 65.67 245 GLY B N 1
ATOM 2925 C CA . GLY B 2 197 ? -25.269 3.323 45.789 1.00 68.04 245 GLY B CA 1
ATOM 2926 C C . GLY B 2 197 ? -23.883 2.821 45.422 1.00 70.84 245 GLY B C 1
ATOM 2927 O O . GLY B 2 197 ? -23.204 3.349 44.540 1.00 75.14 245 GLY B O 1
ATOM 2928 N N . GLN B 2 198 ? -23.474 1.770 46.129 1.00 74.70 246 GLN B N 1
ATOM 2929 C CA . GLN B 2 198 ? -22.182 1.133 45.899 1.00 80.62 246 GLN B CA 1
ATOM 2930 C C . GLN B 2 198 ? -22.357 0.057 44.833 1.00 77.23 246 GLN B C 1
ATOM 2931 O O . GLN B 2 198 ? -22.911 -1.014 45.106 1.00 69.60 246 GLN B O 1
ATOM 2937 N N . SER B 2 199 ? -21.880 0.336 43.617 1.00 79.99 247 SER B N 1
ATOM 2938 C CA . SER B 2 199 ? -22.015 -0.606 42.511 1.00 66.63 247 SER B CA 1
ATOM 2939 C C . SER B 2 199 ? -20.678 -0.913 41.842 1.00 67.73 247 SER B C 1
ATOM 2940 O O . SER B 2 199 ? -20.658 -1.314 40.675 1.00 81.18 247 SER B O 1
ATOM 2943 N N . GLY B 2 200 ? -19.568 -0.739 42.554 1.00 74.99 248 GLY B N 1
ATOM 2944 C CA . GLY B 2 200 ? -18.273 -1.122 42.004 1.00 78.66 248 GLY B CA 1
ATOM 2945 C C . GLY B 2 200 ? -17.857 -0.236 40.847 1.00 79.04 248 GLY B C 1
ATOM 2946 O O . GLY B 2 200 ? -17.903 0.993 40.932 1.00 77.65 248 GLY B O 1
ATOM 2947 N N . ALA B 2 201 ? -17.446 -0.864 39.742 1.00 75.51 249 ALA B N 1
ATOM 2948 C CA . ALA B 2 201 ? -16.999 -0.107 38.578 1.00 75.53 249 ALA B CA 1
ATOM 2949 C C . ALA B 2 201 ? -18.119 0.709 37.948 1.00 80.18 249 ALA B C 1
ATOM 2950 O O . ALA B 2 201 ? -17.839 1.675 37.230 1.00 78.85 249 ALA B O 1
ATOM 2952 N N . LYS B 2 202 ? -19.374 0.332 38.185 1.00 75.57 250 LYS B N 1
ATOM 2953 C CA . LYS B 2 202 ? -20.529 1.043 37.656 1.00 73.39 250 LYS B CA 1
ATOM 2954 C C . LYS B 2 202 ? -21.103 2.049 38.651 1.00 73.49 250 LYS B C 1
ATOM 2955 O O . LYS B 2 202 ? -22.303 2.338 38.604 1.00 76.41 250 LYS B O 1
ATOM 2961 N N . ILE B 2 203 ? -20.285 2.587 39.556 1.00 77.53 251 ILE B N 1
ATOM 2962 C CA . ILE B 2 203 ? -20.825 3.518 40.543 1.00 79.70 251 ILE B CA 1
ATOM 2963 C C . ILE B 2 203 ? -21.110 4.838 39.838 1.00 79.56 251 ILE B C 1
ATOM 2964 O O . ILE B 2 203 ? -20.229 5.423 39.195 1.00 86.06 251 ILE B O 1
ATOM 2969 N N . THR B 2 204 ? -22.353 5.300 39.929 1.00 74.05 252 THR B N 1
ATOM 2970 C CA . THR B 2 204 ? -22.773 6.510 39.240 1.00 80.63 252 THR B CA 1
ATOM 2971 C C . THR B 2 204 ? -23.820 7.224 40.084 1.00 72.50 252 THR B C 1
ATOM 2972 O O . THR B 2 204 ? -24.165 6.790 41.186 1.00 82.08 252 THR B O 1
ATOM 2976 N N . ASN B 2 205 ? -24.315 8.341 39.553 1.00 75.09 253 ASN B N 1
ATOM 2977 C CA . ASN B 2 205 ? -25.419 9.084 40.145 1.00 80.19 253 ASN B CA 1
ATOM 2978 C C . ASN B 2 205 ? -26.692 8.943 39.314 1.00 82.73 253 ASN B C 1
ATOM 2979 O O . ASN B 2 205 ? -27.516 9.859 39.266 1.00 79.54 253 ASN B O 1
ATOM 2984 N N . ASN B 2 206 ? -26.862 7.798 38.656 1.00 70.97 254 ASN B N 1
ATOM 2985 C CA . ASN B 2 206 ? -28.070 7.550 37.882 1.00 78.36 254 ASN B CA 1
ATOM 2986 C C . ASN B 2 206 ? -29.267 7.327 38.798 1.00 78.77 254 ASN B C 1
ATOM 2987 O O . ASN B 2 206 ? -29.143 6.814 39.914 1.00 76.59 254 ASN B O 1
ATOM 2992 N N . LEU B 2 207 ? -30.439 7.723 38.311 1.00 84.48 255 LEU B N 1
ATOM 2993 C CA . LEU B 2 207 ? -31.699 7.515 39.012 1.00 77.20 255 LEU B CA 1
ATOM 2994 C C . LEU B 2 207 ? -32.511 6.464 38.269 1.00 80.77 255 LEU B C 1
ATOM 2995 O O . LEU B 2 207 ? -32.798 6.626 37.078 1.00 88.80 255 LEU B O 1
ATOM 3000 N N . PHE B 2 208 ? -32.879 5.395 38.968 1.00 78.82 256 PHE B N 1
ATOM 3001 C CA . PHE B 2 208 ? -33.650 4.310 38.383 1.00 75.72 256 PHE B CA 1
ATOM 3002 C C . PHE B 2 208 ? -35.067 4.300 38.944 1.00 74.67 256 PHE B C 1
ATOM 3003 O O . PHE B 2 208 ? -35.295 4.626 40.112 1.00 78.73 256 PHE B O 1
ATOM 3011 N N . GLN B 2 209 ? -36.018 3.919 38.095 1.00 80.84 257 GLN B N 1
ATOM 3012 C CA . GLN B 2 209 ? -37.437 3.925 38.423 1.00 74.94 257 GLN B CA 1
ATOM 3013 C C . GLN B 2 209 ? -38.043 2.595 38.006 1.00 76.08 257 GLN B C 1
ATOM 3014 O O . GLN B 2 209 ? -37.886 2.174 36.855 1.00 96.11 257 GLN B O 1
ATOM 3020 N N . PHE B 2 210 ? -38.735 1.938 38.933 1.00 76.53 258 PHE B N 1
ATOM 3021 C CA . PHE B 2 210 ? -39.298 0.611 38.703 1.00 81.61 258 PHE B CA 1
ATOM 3022 C C . PHE B 2 210 ? -40.815 0.690 38.827 1.00 83.50 258 PHE B C 1
ATOM 3023 O O . PHE B 2 210 ? -41.344 0.826 39.937 1.00 89.75 258 PHE B O 1
ATOM 3031 N N . GLU B 2 211 ? -41.514 0.594 37.694 1.00 82.92 259 GLU B N 1
ATOM 3032 C CA . GLU B 2 211 ? -42.973 0.567 37.695 1.00 87.08 259 GLU B CA 1
ATOM 3033 C C . GLU B 2 211 ? -43.436 -0.858 38.006 1.00 89.80 259 GLU B C 1
ATOM 3034 O O . GLU B 2 211 ? -43.115 -1.796 37.264 1.00 94.98 259 GLU B O 1
ATOM 3040 N N . PHE B 2 212 ? -44.186 -1.022 39.100 1.00 92.41 260 PHE B N 1
ATOM 3041 C CA . PHE B 2 212 ? -44.542 -2.356 39.584 1.00 91.65 260 PHE B CA 1
ATOM 3042 C C . PHE B 2 212 ? -45.385 -3.134 38.580 1.00 93.21 260 PHE B C 1
ATOM 3043 O O . PHE B 2 212 ? -45.234 -4.355 38.455 1.00 90.32 260 PHE B O 1
ATOM 3051 N N . LYS B 2 213 ? -46.289 -2.454 37.869 1.00 89.75 261 LYS B N 1
ATOM 3052 C CA . LYS B 2 213 ? -47.239 -3.147 37.000 1.00 95.58 261 LYS B CA 1
ATOM 3053 C C . LYS B 2 213 ? -46.525 -3.968 35.931 1.00 98.07 261 LYS B C 1
ATOM 3054 O O . LYS B 2 213 ? -46.700 -5.188 35.844 1.00 99.01 261 LYS B O 1
ATOM 3060 N N . ASP B 2 214 ? -45.719 -3.311 35.101 1.00 97.62 262 ASP B N 1
ATOM 3061 C CA . ASP B 2 214 ? -45.005 -3.994 34.033 1.00 96.48 262 ASP B CA 1
ATOM 3062 C C . ASP B 2 214 ? -43.633 -4.495 34.461 1.00 94.54 262 ASP B C 1
ATOM 3063 O O . ASP B 2 214 ? -42.937 -5.111 33.646 1.00 91.50 262 ASP B O 1
ATOM 3068 N N . LYS B 2 215 ? -43.242 -4.263 35.715 1.00 98.68 263 LYS B N 1
ATOM 3069 C CA . LYS B 2 215 ? -41.975 -4.746 36.262 1.00 86.17 263 LYS B CA 1
ATOM 3070 C C . LYS B 2 215 ? -40.799 -4.362 35.366 1.00 89.28 263 LYS B C 1
ATOM 3071 O O . LYS B 2 215 ? -39.964 -5.192 34.998 1.00 90.44 263 LYS B O 1
ATOM 3077 N N . THR B 2 216 ? -40.729 -3.080 35.023 1.00 91.29 264 THR B N 1
ATOM 3078 C CA . THR B 2 216 ? -39.707 -2.578 34.119 1.00 95.97 264 THR B CA 1
ATOM 3079 C C . THR B 2 216 ? -38.971 -1.418 34.768 1.00 81.29 264 THR B C 1
ATOM 3080 O O . THR B 2 216 ? -39.586 -0.546 35.388 1.00 77.63 264 THR B O 1
ATOM 3084 N N . TRP B 2 217 ? -37.652 -1.419 34.615 1.00 85.50 265 TRP B N 1
ATOM 3085 C CA . TRP B 2 217 ? -36.785 -0.370 35.122 1.00 84.98 265 TRP B CA 1
ATOM 3086 C C . TRP B 2 217 ? -36.527 0.656 34.025 1.00 88.55 265 TRP B C 1
ATOM 3087 O O . TRP B 2 217 ? -36.481 0.324 32.838 1.00 92.11 265 TRP B O 1
ATOM 3098 N N . THR B 2 218 ? -36.349 1.908 34.434 1.00 90.58 266 THR B N 1
ATOM 3099 C CA . THR B 2 218 ? -36.038 2.979 33.492 1.00 92.24 266 THR B CA 1
ATOM 3100 C C . THR B 2 218 ? -35.106 3.955 34.189 1.00 85.32 266 THR B C 1
ATOM 3101 O O . THR B 2 218 ? -35.464 4.512 35.231 1.00 96.89 266 THR B O 1
ATOM 3105 N N . ARG B 2 219 ? -33.914 4.155 33.628 1.00 80.63 267 ARG B N 1
ATOM 3106 C CA . ARG B 2 219 ? -32.991 5.163 34.143 1.00 90.77 267 ARG B CA 1
ATOM 3107 C C . ARG B 2 219 ? -33.453 6.505 33.597 1.00 97.36 267 ARG B C 1
ATOM 3108 O O . ARG B 2 219 ? -33.263 6.805 32.416 1.00 107.08 267 ARG B O 1
ATOM 3116 N N . ILE B 2 220 ? -34.093 7.296 34.453 1.00 102.34 268 ILE B N 1
ATOM 3117 C CA . ILE B 2 220 ? -34.656 8.590 34.077 1.00 106.31 268 ILE B CA 1
ATOM 3118 C C . ILE B 2 220 ? -33.553 9.458 33.491 1.00 121.45 268 ILE B C 1
ATOM 3119 O O . ILE B 2 220 ? -32.617 9.833 34.216 1.00 127.76 268 ILE B O 1
ATOM 3124 N N . PRO B 2 221 ? -33.605 9.790 32.201 1.00 133.26 269 PRO B N 1
ATOM 3125 C CA . PRO B 2 221 ? -32.599 10.698 31.640 1.00 143.48 269 PRO B CA 1
ATOM 3126 C C . PRO B 2 221 ? -32.623 12.041 32.344 1.00 158.69 269 PRO B C 1
ATOM 3127 O O . PRO B 2 221 ? -33.514 12.863 32.115 1.00 160.20 269 PRO B O 1
ATOM 3131 N N . THR B 2 222 ? -31.647 12.261 33.220 1.00 206.88 270 THR B N 1
ATOM 3132 C CA . THR B 2 222 ? -31.567 13.490 33.986 1.00 215.28 270 THR B CA 1
ATOM 3133 C C . THR B 2 222 ? -30.342 14.288 33.530 1.00 217.05 270 THR B C 1
ATOM 3134 O O . THR B 2 222 ? -29.757 14.003 32.473 1.00 218.39 270 THR B O 1
ATOM 3138 N N . GLU B 2 223 ? -29.943 15.261 34.341 1.00 179.58 271 GLU B N 1
ATOM 3139 C CA . GLU B 2 223 ? -28.930 16.256 33.986 1.00 171.05 271 GLU B CA 1
ATOM 3140 C C . GLU B 2 223 ? -29.134 16.724 32.542 1.00 173.01 271 GLU B C 1
ATOM 3141 O O . GLU B 2 223 ? -28.261 16.633 31.676 1.00 167.55 271 GLU B O 1
ATOM 3147 N N . HIS B 2 224 ? -30.348 17.210 32.291 1.00 162.32 272 HIS B N 1
ATOM 3148 C CA . HIS B 2 224 ? -30.681 17.828 31.012 1.00 165.23 272 HIS B CA 1
ATOM 3149 C C . HIS B 2 224 ? -30.062 19.226 30.992 1.00 166.61 272 HIS B C 1
ATOM 3150 O O . HIS B 2 224 ? -30.736 20.257 30.956 1.00 165.06 272 HIS B O 1
ATOM 3157 N N . LEU B 2 225 ? -28.725 19.235 31.037 1.00 165.81 273 LEU B N 1
ATOM 3158 C CA . LEU B 2 225 ? -27.950 20.471 30.983 1.00 161.40 273 LEU B CA 1
ATOM 3159 C C . LEU B 2 225 ? -28.283 21.300 29.745 1.00 162.07 273 LEU B C 1
ATOM 3160 O O . LEU B 2 225 ? -28.069 22.517 29.753 1.00 161.16 273 LEU B O 1
ATOM 3165 N N . LEU B 2 226 ? -28.815 20.670 28.689 1.00 171.16 274 LEU B N 1
ATOM 3166 C CA . LEU B 2 226 ? -29.475 21.419 27.622 1.00 180.46 274 LEU B CA 1
ATOM 3167 C C . LEU B 2 226 ? -30.481 22.413 28.189 1.00 179.81 274 LEU B C 1
ATOM 3168 O O . LEU B 2 226 ? -30.537 23.567 27.752 1.00 175.30 274 LEU B O 1
ATOM 3173 N N . ARG B 2 227 ? -31.290 21.980 29.162 1.00 174.80 275 ARG B N 1
ATOM 3174 C CA . ARG B 2 227 ? -32.212 22.870 29.859 1.00 169.36 275 ARG B CA 1
ATOM 3175 C C . ARG B 2 227 ? -31.536 23.682 30.953 1.00 169.78 275 ARG B C 1
ATOM 3176 O O . ARG B 2 227 ? -32.218 24.455 31.635 1.00 164.15 275 ARG B O 1
ATOM 3178 N N . GLY B 2 228 ? -30.226 23.531 31.137 1.00 178.83 276 GLY B N 1
ATOM 3179 C CA . GLY B 2 228 ? -29.545 24.214 32.222 1.00 177.51 276 GLY B CA 1
ATOM 3180 C C . GLY B 2 228 ? -30.016 23.809 33.596 1.00 172.97 276 GLY B C 1
ATOM 3181 O O . GLY B 2 228 ? -29.818 24.557 34.558 1.00 169.45 276 GLY B O 1
ATOM 3182 N N . SER B 2 229 ? -30.638 22.639 33.716 1.00 164.29 277 SER B N 1
ATOM 3183 C CA . SER B 2 229 ? -31.218 22.221 34.980 1.00 147.89 277 SER B CA 1
ATOM 3184 C C . SER B 2 229 ? -30.119 21.994 36.017 1.00 139.28 277 SER B C 1
ATOM 3185 O O . SER B 2 229 ? -28.977 21.682 35.664 1.00 142.23 277 SER B O 1
ATOM 3188 N N . PRO B 2 230 ? -30.429 22.185 37.299 1.00 127.06 278 PRO B N 1
ATOM 3189 C CA . PRO B 2 230 ? -29.440 21.902 38.333 1.00 111.92 278 PRO B CA 1
ATOM 3190 C C . PRO B 2 230 ? -28.960 20.475 38.230 1.00 104.71 278 PRO B C 1
ATOM 3191 O O . PRO B 2 230 ? -29.728 19.562 37.865 1.00 105.38 278 PRO B O 1
ATOM 3195 N N . PRO B 2 231 ? -27.690 20.220 38.534 1.00 100.51 279 PRO B N 1
ATOM 3196 C CA . PRO B 2 231 ? -27.129 18.882 38.332 1.00 93.69 279 PRO B CA 1
ATOM 3197 C C . PRO B 2 231 ? -27.641 17.902 39.372 1.00 95.16 279 PRO B C 1
ATOM 3198 O O . PRO B 2 231 ? -28.111 18.305 40.447 1.00 96.36 279 PRO B O 1
ATOM 3202 N N . PRO B 2 232 ? -27.564 16.605 39.086 1.00 93.87 280 PRO B N 1
ATOM 3203 C CA . PRO B 2 232 ? -27.946 15.591 40.075 1.00 91.94 280 PRO B CA 1
ATOM 3204 C C . PRO B 2 232 ? -26.952 15.552 41.221 1.00 88.43 280 PRO B C 1
ATOM 3205 O O . PRO B 2 232 ? -25.822 16.046 41.084 1.00 91.81 280 PRO B O 1
ATOM 3209 N N . PRO B 2 233 ? -27.332 14.990 42.366 1.00 82.30 281 PRO B N 1
ATOM 3210 C CA . PRO B 2 233 ? -26.394 14.919 43.490 1.00 79.82 281 PRO B CA 1
ATOM 3211 C C . PRO B 2 233 ? -25.215 14.020 43.156 1.00 83.47 281 PRO B C 1
ATOM 3212 O O . PRO B 2 233 ? -25.293 13.136 42.300 1.00 84.45 281 PRO B O 1
ATOM 3216 N N . GLN B 2 234 ? -24.104 14.271 43.844 1.00 76.55 282 GLN B N 1
ATOM 3217 C CA . GLN B 2 234 ? -22.898 13.485 43.624 1.00 72.54 282 GLN B CA 1
ATOM 3218 C C . GLN B 2 234 ? -23.154 12.015 43.942 1.00 72.00 282 GLN B C 1
ATOM 3219 O O . GLN B 2 234 ? -23.915 11.685 44.856 1.00 75.78 282 GLN B O 1
ATOM 3225 N N . ARG B 2 235 ? -22.523 11.132 43.167 1.00 73.69 283 ARG B N 1
ATOM 3226 C CA . ARG B 2 235 ? -22.602 9.701 43.431 1.00 77.98 283 ARG B CA 1
ATOM 3227 C C . ARG B 2 235 ? -22.147 9.386 44.851 1.00 85.00 283 ARG B C 1
ATOM 3228 O O . ARG B 2 235 ? -21.156 9.933 45.342 1.00 80.38 283 ARG B O 1
ATOM 3236 N N . ARG B 2 236 ? -22.886 8.499 45.513 1.00 78.42 284 ARG B N 1
ATOM 3237 C CA . ARG B 2 236 ? -22.690 8.251 46.934 1.00 73.44 284 ARG B CA 1
ATOM 3238 C C . ARG B 2 236 ? -23.230 6.871 47.279 1.00 75.50 284 ARG B C 1
ATOM 3239 O O . ARG B 2 236 ? -23.879 6.210 46.465 1.00 73.30 284 ARG B O 1
ATOM 3247 N N . TYR B 2 237 ? -22.936 6.439 48.505 1.00 75.28 285 TYR B N 1
ATOM 3248 C CA . TYR B 2 237 ? -23.467 5.200 49.052 1.00 75.44 285 TYR B CA 1
ATOM 3249 C C . TYR B 2 237 ? -23.738 5.401 50.536 1.00 73.63 285 TYR B C 1
ATOM 3250 O O . TYR B 2 237 ? -23.136 6.259 51.187 1.00 72.49 285 TYR B O 1
ATOM 3259 N N . GLY B 2 238 ? -24.658 4.600 51.068 1.00 81.47 286 GLY B N 1
ATOM 3260 C CA . GLY B 2 238 ? -25.045 4.733 52.458 1.00 78.57 286 GLY B CA 1
ATOM 3261 C C . GLY B 2 238 ? -25.937 5.914 52.752 1.00 77.95 286 GLY B C 1
ATOM 3262 O O . GLY B 2 238 ? -26.081 6.297 53.917 1.00 73.79 286 GLY B O 1
ATOM 3263 N N . HIS B 2 239 ? -26.545 6.501 51.730 1.00 76.46 287 HIS B N 1
ATOM 3264 C CA . HIS B 2 239 ? -27.415 7.652 51.888 1.00 69.09 287 HIS B CA 1
ATOM 3265 C C . HIS B 2 239 ? -28.863 7.206 52.065 1.00 71.72 287 HIS B C 1
ATOM 3266 O O . HIS B 2 239 ? -29.211 6.038 51.879 1.00 69.74 287 HIS B O 1
ATOM 3273 N N . THR B 2 240 ? -29.712 8.158 52.438 1.00 68.54 288 THR B N 1
ATOM 3274 C CA . THR B 2 240 ? -31.135 7.913 52.599 1.00 66.93 288 THR B CA 1
ATOM 3275 C C . THR B 2 240 ? -31.921 8.685 51.548 1.00 73.42 288 THR B C 1
ATOM 3276 O O . THR B 2 240 ? -31.475 9.721 51.046 1.00 75.20 288 THR B O 1
ATOM 3280 N N . MET B 2 241 ? -33.102 8.168 51.222 1.00 78.17 289 MET B N 1
ATOM 3281 C CA . MET B 2 241 ? -33.999 8.823 50.283 1.00 70.96 289 MET B CA 1
ATOM 3282 C C . MET B 2 241 ? -35.428 8.528 50.704 1.00 73.28 289 MET B C 1
ATOM 3283 O O . MET B 2 241 ? -35.795 7.363 50.884 1.00 74.63 289 MET B O 1
ATOM 3288 N N . VAL B 2 242 ? -36.228 9.582 50.862 1.00 67.32 290 VAL B N 1
ATOM 3289 C CA . VAL B 2 242 ? -37.626 9.447 51.238 1.00 67.52 290 VAL B CA 1
ATOM 3290 C C . VAL B 2 242 ? -38.477 10.173 50.209 1.00 76.22 290 VAL B C 1
ATOM 3291 O O . VAL B 2 242 ? -38.020 11.087 49.519 1.00 74.68 290 VAL B O 1
ATOM 3295 N N . ALA B 2 243 ? -39.730 9.747 50.111 1.00 72.82 291 ALA B N 1
ATOM 3296 C CA . ALA B 2 243 ? -40.690 10.336 49.193 1.00 74.38 291 ALA B CA 1
ATOM 3297 C C . ALA B 2 243 ? -41.728 11.129 49.974 1.00 78.93 291 ALA B C 1
ATOM 3298 O O . ALA B 2 243 ? -42.223 10.671 51.009 1.00 83.27 291 ALA B O 1
ATOM 3300 N N . PHE B 2 244 ? -42.045 12.321 49.478 1.00 86.84 292 PHE B N 1
ATOM 3301 C CA . PHE B 2 244 ? -43.098 13.140 50.071 1.00 89.70 292 PHE B CA 1
ATOM 3302 C C . PHE B 2 244 ? -43.569 14.138 49.028 1.00 94.07 292 PHE B C 1
ATOM 3303 O O . PHE B 2 244 ? -42.757 14.904 48.499 1.00 92.39 292 PHE B O 1
ATOM 3311 N N . ASP B 2 245 ? -44.870 14.136 48.747 1.00 87.93 293 ASP B N 1
ATOM 3312 C CA . ASP B 2 245 ? -45.502 15.108 47.858 1.00 100.40 293 ASP B CA 1
ATOM 3313 C C . ASP B 2 245 ? -44.785 15.178 46.509 1.00 96.75 293 ASP B C 1
ATOM 3314 O O . ASP B 2 245 ? -44.238 16.209 46.113 1.00 101.10 293 ASP B O 1
ATOM 3319 N N . ARG B 2 246 ? -44.797 14.042 45.808 1.00 89.64 294 ARG B N 1
ATOM 3320 C CA . ARG B 2 246 ? -44.246 13.936 44.455 1.00 101.33 294 ARG B CA 1
ATOM 3321 C C . ARG B 2 246 ? -42.793 14.398 44.399 1.00 97.58 294 ARG B C 1
ATOM 3322 O O . ARG B 2 246 ? -42.350 14.979 43.405 1.00 100.21 294 ARG B O 1
ATOM 3330 N N . HIS B 2 247 ? -42.039 14.162 45.469 1.00 90.29 295 HIS B N 1
ATOM 3331 C CA . HIS B 2 247 ? -40.640 14.556 45.506 1.00 88.29 295 HIS B CA 1
ATOM 3332 C C . HIS B 2 247 ? -39.831 13.509 46.256 1.00 78.03 295 HIS B C 1
ATOM 3333 O O . HIS B 2 247 ? -40.340 12.829 47.150 1.00 80.05 295 HIS B O 1
ATOM 3340 N N . LEU B 2 248 ? -38.563 13.389 45.878 1.00 74.47 296 LEU B N 1
ATOM 3341 C CA . LEU B 2 248 ? -37.608 12.514 46.542 1.00 79.89 296 LEU B CA 1
ATOM 3342 C C . LEU B 2 248 ? -36.535 13.374 47.193 1.00 84.08 296 LEU B C 1
ATOM 3343 O O . LEU B 2 248 ? -35.985 14.273 46.549 1.00 87.15 296 LEU B O 1
ATOM 3348 N N . TYR B 2 249 ? -36.239 13.101 48.460 1.00 74.86 297 TYR B N 1
ATOM 3349 C CA . TYR B 2 249 ? -35.245 13.854 49.213 1.00 71.95 297 TYR B CA 1
ATOM 3350 C C . TYR B 2 249 ? -34.079 12.932 49.542 1.00 70.97 297 TYR B C 1
ATOM 3351 O O . TYR B 2 249 ? -34.255 11.931 50.243 1.00 74.68 297 TYR B O 1
ATOM 3360 N N . VAL B 2 250 ? -32.894 13.272 49.042 1.00 70.95 298 VAL B N 1
ATOM 3361 C CA . VAL B 2 250 ? -31.684 12.490 49.265 1.00 76.89 298 VAL B CA 1
ATOM 3362 C C . VAL B 2 250 ? -30.797 13.259 50.232 1.00 80.75 298 VAL B C 1
ATOM 3363 O O . VAL B 2 250 ? -30.568 14.460 50.050 1.00 82.95 298 VAL B O 1
ATOM 3367 N N . PHE B 2 251 ? -30.300 12.570 51.257 1.00 72.16 299 PHE B N 1
ATOM 3368 C CA . PHE B 2 251 ? -29.455 13.195 52.263 1.00 75.25 299 PHE B CA 1
ATOM 3369 C C . PHE B 2 251 ? -28.343 12.252 52.698 1.00 74.27 299 PHE B C 1
ATOM 3370 O O . PHE B 2 251 ? -28.555 11.045 52.836 1.00 74.12 299 PHE B O 1
ATOM 3378 N N . GLY B 2 252 ? -27.163 12.825 52.920 1.00 67.62 300 GLY B N 1
ATOM 3379 C CA . GLY B 2 252 ? -26.063 12.124 53.550 1.00 64.93 300 GLY B CA 1
ATOM 3380 C C . GLY B 2 252 ? -25.362 11.143 52.625 1.00 79.35 300 GLY B C 1
ATOM 3381 O O . GLY B 2 252 ? -25.408 11.246 51.394 1.00 79.54 300 GLY B O 1
ATOM 3382 N N . GLY B 2 253 ? -24.705 10.170 53.245 1.00 67.92 301 GLY B N 1
ATOM 3383 C CA . GLY B 2 253 ? -23.916 9.194 52.525 1.00 64.99 301 GLY B CA 1
ATOM 3384 C C . GLY B 2 253 ? -22.491 9.662 52.278 1.00 69.62 301 GLY B C 1
ATOM 3385 O O . GLY B 2 253 ? -22.155 10.839 52.401 1.00 77.59 301 GLY B O 1
ATOM 3386 N N . ALA B 2 254 ? -21.639 8.704 51.925 1.00 79.23 302 ALA B N 1
ATOM 3387 C CA . ALA B 2 254 ? -20.246 8.980 51.597 1.00 77.60 302 ALA B CA 1
ATOM 3388 C C . ALA B 2 254 ? -20.109 9.170 50.090 1.00 88.54 302 ALA B C 1
ATOM 3389 O O . ALA B 2 254 ? -20.372 8.243 49.316 1.00 80.31 302 ALA B O 1
ATOM 3391 N N . ALA B 2 255 ? -19.698 10.367 49.677 1.00 89.24 303 ALA B N 1
ATOM 3392 C CA . ALA B 2 255 ? -19.598 10.725 48.264 1.00 85.48 303 ALA B CA 1
ATOM 3393 C C . ALA B 2 255 ? -18.163 11.144 47.961 1.00 86.63 303 ALA B C 1
ATOM 3394 O O . ALA B 2 255 ? -17.752 12.259 48.297 1.00 94.39 303 ALA B O 1
ATOM 3396 N N . ASP B 2 256 ? -17.411 10.249 47.317 1.00 86.23 304 ASP B N 1
ATOM 3397 C CA . ASP B 2 256 ? -16.031 10.515 46.906 1.00 84.95 304 ASP B CA 1
ATOM 3398 C C . ASP B 2 256 ? -15.170 10.938 48.098 1.00 96.85 304 ASP B C 1
ATOM 3399 O O . ASP B 2 256 ? -14.494 11.969 48.075 1.00 93.91 304 ASP B O 1
ATOM 3404 N N . ASN B 2 257 ? -15.215 10.120 49.152 1.00 103.09 305 ASN B N 1
ATOM 3405 C CA . ASN B 2 257 ? -14.435 10.293 50.380 1.00 109.72 305 ASN B CA 1
ATOM 3406 C C . ASN B 2 257 ? -14.799 11.561 51.150 1.00 102.06 305 ASN B C 1
ATOM 3407 O O . ASN B 2 257 ? -13.981 12.078 51.918 1.00 99.39 305 ASN B O 1
ATOM 3412 N N . THR B 2 258 ? -16.013 12.077 50.969 1.00 88.76 306 THR B N 1
ATOM 3413 C CA . THR B 2 258 ? -16.514 13.199 51.751 1.00 88.29 306 THR B CA 1
ATOM 3414 C C . THR B 2 258 ? -17.895 12.844 52.286 1.00 90.43 306 THR B C 1
ATOM 3415 O O . THR B 2 258 ? -18.498 11.839 51.897 1.00 85.57 306 THR B O 1
ATOM 3419 N N . LEU B 2 259 ? -18.400 13.684 53.187 1.00 88.48 307 LEU B N 1
ATOM 3420 C CA . LEU B 2 259 ? -19.708 13.486 53.810 1.00 86.91 307 LEU B CA 1
ATOM 3421 C C . LEU B 2 259 ? -20.545 14.747 53.630 1.00 91.85 307 LEU B C 1
ATOM 3422 O O . LEU B 2 259 ? -20.726 15.531 54.570 1.00 90.28 307 LEU B O 1
ATOM 3427 N N . PRO B 2 260 ? -21.063 14.977 52.424 1.00 86.68 308 PRO B N 1
ATOM 3428 C CA . PRO B 2 260 ? -21.880 16.173 52.190 1.00 86.79 308 PRO B CA 1
ATOM 3429 C C . PRO B 2 260 ? -23.182 16.134 52.976 1.00 84.14 308 PRO B C 1
ATOM 3430 O O . PRO B 2 260 ? -23.808 15.084 53.131 1.00 91.64 308 PRO B O 1
ATOM 3434 N N . ASN B 2 261 ? -23.585 17.306 53.467 1.00 74.00 309 ASN B N 1
ATOM 3435 C CA . ASN B 2 261 ? -24.793 17.468 54.264 1.00 81.23 309 ASN B CA 1
ATOM 3436 C C . ASN B 2 261 ? -25.853 18.273 53.521 1.00 85.27 309 ASN B C 1
ATOM 3437 O O . ASN B 2 261 ? -26.806 18.762 54.136 1.00 67.15 309 ASN B O 1
ATOM 3442 N N . GLU B 2 262 ? -25.700 18.418 52.208 1.00 90.09 310 GLU B N 1
ATOM 3443 C CA . GLU B 2 262 ? -26.681 19.129 51.407 1.00 79.70 310 GLU B CA 1
ATOM 3444 C C . GLU B 2 262 ? -27.964 18.311 51.324 1.00 79.12 310 GLU B C 1
ATOM 3445 O O . GLU B 2 262 ? -27.945 17.080 51.400 1.00 90.62 310 GLU B O 1
ATOM 3451 N N . LEU B 2 263 ? -29.092 19.002 51.181 1.00 85.84 311 LEU B N 1
ATOM 3452 C CA . LEU B 2 263 ? -30.385 18.342 51.030 1.00 85.21 311 LEU B CA 1
ATOM 3453 C C . LEU B 2 263 ? -30.814 18.458 49.573 1.00 92.12 311 LEU B C 1
ATOM 3454 O O . LEU B 2 263 ? -31.132 19.553 49.098 1.00 83.96 311 LEU B O 1
ATOM 3459 N N . HIS B 2 264 ? -30.835 17.330 48.873 1.00 88.56 312 HIS B N 1
ATOM 3460 C CA . HIS B 2 264 ? -31.222 17.290 47.472 1.00 82.80 312 HIS B CA 1
ATOM 3461 C C . HIS B 2 264 ? -32.672 16.846 47.343 1.00 75.95 312 HIS B C 1
ATOM 3462 O O . HIS B 2 264 ? -33.140 15.990 48.099 1.00 80.47 312 HIS B O 1
ATOM 3469 N N . CYS B 2 265 ? -33.378 17.429 46.378 1.00 83.16 313 CYS B N 1
ATOM 3470 C CA . CYS B 2 265 ? -34.792 17.158 46.159 1.00 83.22 313 CYS B CA 1
ATOM 3471 C C . CYS B 2 265 ? -35.019 16.933 44.672 1.00 92.27 313 CYS B C 1
ATOM 3472 O O . CYS B 2 265 ? -34.569 17.735 43.846 1.00 89.76 313 CYS B O 1
ATOM 3475 N N . TYR B 2 266 ? -35.718 15.851 44.331 1.00 87.38 314 TYR B N 1
ATOM 3476 C CA . TYR B 2 266 ? -35.964 15.480 42.940 1.00 87.60 314 TYR B CA 1
ATOM 3477 C C . TYR B 2 266 ? -37.461 15.534 42.664 1.00 93.07 314 TYR B C 1
ATOM 3478 O O . TYR B 2 266 ? -38.233 14.757 43.236 1.00 96.96 314 TYR B O 1
ATOM 3487 N N . ASP B 2 267 ? -37.867 16.455 41.791 1.00 90.63 315 ASP B N 1
ATOM 3488 C CA . ASP B 2 267 ? -39.247 16.521 41.319 1.00 102.48 315 ASP B CA 1
ATOM 3489 C C . ASP B 2 267 ? -39.498 15.366 40.355 1.00 98.25 315 ASP B C 1
ATOM 3490 O O . ASP B 2 267 ? -38.929 15.332 39.261 1.00 91.55 315 ASP B O 1
ATOM 3495 N N . VAL B 2 268 ? -40.342 14.413 40.758 1.00 98.88 316 VAL B N 1
ATOM 3496 C CA . VAL B 2 268 ? -40.562 13.233 39.927 1.00 97.03 316 VAL B CA 1
ATOM 3497 C C . VAL B 2 268 ? -41.284 13.614 38.639 1.00 103.05 316 VAL B C 1
ATOM 3498 O O . VAL B 2 268 ? -40.978 13.089 37.562 1.00 104.03 316 VAL B O 1
ATOM 3502 N N . ASP B 2 269 ? -42.249 14.531 38.728 1.00 100.14 317 ASP B N 1
ATOM 3503 C CA . ASP B 2 269 ? -43.063 14.872 37.566 1.00 102.77 317 ASP B CA 1
ATOM 3504 C C . ASP B 2 269 ? -42.271 15.683 36.547 1.00 108.85 317 ASP B C 1
ATOM 3505 O O . ASP B 2 269 ? -42.349 15.421 35.341 1.00 113.64 317 ASP B O 1
ATOM 3510 N N . PHE B 2 270 ? -41.500 16.664 37.010 1.00 108.24 318 PHE B N 1
ATOM 3511 C CA . PHE B 2 270 ? -40.758 17.549 36.125 1.00 95.01 318 PHE B CA 1
ATOM 3512 C C . PHE B 2 270 ? -39.320 17.097 35.916 1.00 96.35 318 PHE B C 1
ATOM 3513 O O . PHE B 2 270 ? -38.605 17.704 35.112 1.00 102.36 318 PHE B O 1
ATOM 3521 N N . GLN B 2 271 ? -38.889 16.047 36.616 1.00 105.89 319 GLN B N 1
ATOM 3522 C CA . GLN B 2 271 ? -37.565 15.447 36.444 1.00 100.79 319 GLN B CA 1
ATOM 3523 C C . GLN B 2 271 ? -36.453 16.483 36.604 1.00 92.44 319 GLN B C 1
ATOM 3524 O O . GLN B 2 271 ? -35.569 16.626 35.758 1.00 89.97 319 GLN B O 1
ATOM 3530 N N . THR B 2 272 ? -36.500 17.207 37.720 1.00 95.85 320 THR B N 1
ATOM 3531 C CA . THR B 2 272 ? -35.546 18.264 38.018 1.00 93.34 320 THR B CA 1
ATOM 3532 C C . THR B 2 272 ? -34.975 18.045 39.411 1.00 93.59 320 THR B C 1
ATOM 3533 O O . THR B 2 272 ? -35.686 17.608 40.320 1.00 91.00 320 THR B O 1
ATOM 3537 N N . TRP B 2 273 ? -33.692 18.355 39.576 1.00 90.76 321 TRP B N 1
ATOM 3538 C CA . TRP B 2 273 ? -33.029 18.284 40.868 1.00 90.70 321 TRP B CA 1
ATOM 3539 C C . TRP B 2 273 ? -32.882 19.688 41.440 1.00 91.08 321 TRP B C 1
ATOM 3540 O O . TRP B 2 273 ? -32.861 20.679 40.704 1.00 100.77 321 TRP B O 1
ATOM 3551 N N . GLU B 2 274 ? -32.787 19.766 42.764 1.00 91.41 322 GLU B N 1
ATOM 3552 C CA . GLU B 2 274 ? -32.612 21.044 43.439 1.00 85.49 322 GLU B CA 1
ATOM 3553 C C . GLU B 2 274 ? -32.002 20.787 44.808 1.00 87.34 322 GLU B C 1
ATOM 3554 O O . GLU B 2 274 ? -32.098 19.684 45.354 1.00 77.54 322 GLU B O 1
ATOM 3560 N N . VAL B 2 275 ? -31.361 21.818 45.349 1.00 96.46 323 VAL B N 1
ATOM 3561 C CA . VAL B 2 275 ? -30.803 21.784 46.695 1.00 89.47 323 VAL B CA 1
ATOM 3562 C C . VAL B 2 275 ? -31.699 22.634 47.586 1.00 81.36 323 VAL B C 1
ATOM 3563 O O . VAL B 2 275 ? -31.843 23.843 47.364 1.00 83.87 323 VAL B O 1
ATOM 3567 N N . VAL B 2 276 ? -32.307 22.001 48.591 1.00 90.02 324 VAL B N 1
ATOM 3568 C CA . VAL B 2 276 ? -33.255 22.699 49.451 1.00 95.82 324 VAL B CA 1
ATOM 3569 C C . VAL B 2 276 ? -32.500 23.652 50.365 1.00 99.20 324 VAL B C 1
ATOM 3570 O O . VAL B 2 276 ? -31.553 23.254 51.058 1.00 98.06 324 VAL B O 1
ATOM 3574 N N . GLN B 2 277 ? -32.916 24.918 50.374 1.00 105.74 325 GLN B N 1
ATOM 3575 C CA . GLN B 2 277 ? -32.245 25.932 51.175 1.00 110.77 325 GLN B CA 1
ATOM 3576 C C . GLN B 2 277 ? -32.852 25.953 52.571 1.00 112.66 325 GLN B C 1
ATOM 3577 O O . GLN B 2 277 ? -34.002 26.393 52.728 1.00 115.12 325 GLN B O 1
ATOM 3583 N N . PRO B 2 278 ? -32.136 25.504 53.599 1.00 107.09 326 PRO B N 1
ATOM 3584 C CA . PRO B 2 278 ? -32.696 25.513 54.954 1.00 102.34 326 PRO B CA 1
ATOM 3585 C C . PRO B 2 278 ? -32.816 26.924 55.502 1.00 105.52 326 PRO B C 1
ATOM 3586 O O . PRO B 2 278 ? -32.013 27.808 55.191 1.00 106.27 326 PRO B O 1
ATOM 3590 N N . SER B 2 279 ? -33.847 27.130 56.319 1.00 107.33 327 SER B N 1
ATOM 3591 C CA . SER B 2 279 ? -34.113 28.446 56.881 1.00 95.80 327 SER B CA 1
ATOM 3592 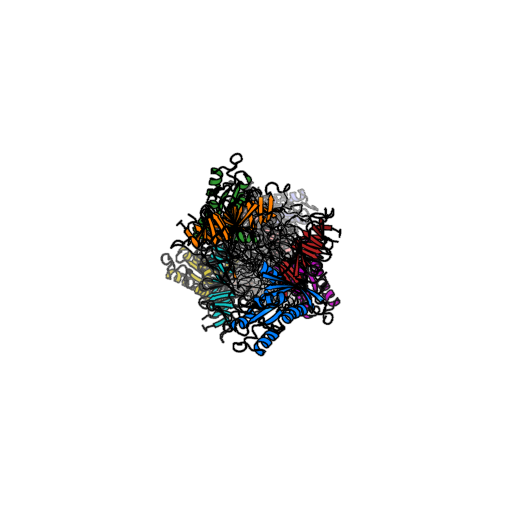C C . SER B 2 279 ? -32.939 28.914 57.739 1.00 99.72 327 SER B C 1
ATOM 3593 O O . SER B 2 279 ? -32.062 28.136 58.124 1.00 107.54 327 SER B O 1
ATOM 3596 N N . SER B 2 280 ? -32.931 30.217 58.034 1.00 104.32 328 SER B N 1
ATOM 3597 C CA . SER B 2 280 ? -31.847 30.792 58.823 1.00 106.05 328 SER B CA 1
ATOM 3598 C C . SER B 2 280 ? -31.796 30.229 60.239 1.00 107.84 328 SER B C 1
ATOM 3599 O O . SER B 2 280 ? -30.711 30.130 60.823 1.00 109.03 328 SER B O 1
ATOM 3602 N N . ASP B 2 281 ? -32.942 29.849 60.807 1.00 104.14 329 ASP B N 1
ATOM 3603 C CA . ASP B 2 281 ? -32.980 29.282 62.151 1.00 105.43 329 ASP B CA 1
ATOM 3604 C C . ASP B 2 281 ? -32.843 27.766 62.151 1.00 98.51 329 ASP B C 1
ATOM 3605 O O . ASP B 2 281 ? -33.362 27.100 63.056 1.00 98.77 329 ASP B O 1
ATOM 3610 N N . SER B 2 282 ? -32.154 27.201 61.167 1.00 97.29 330 SER B N 1
ATOM 3611 C CA . SER B 2 282 ? -32.023 25.757 61.067 1.00 103.22 330 SER B CA 1
ATOM 3612 C C . SER B 2 282 ? -30.769 25.268 61.775 1.00 93.71 330 SER B C 1
ATOM 3613 O O . SER B 2 282 ? -29.733 25.934 61.790 1.00 93.57 330 SER B O 1
ATOM 3616 N N . GLU B 2 283 ? -30.883 24.084 62.366 1.00 93.96 383 GLU B N 1
ATOM 3617 C CA . GLU B 2 283 ? -29.776 23.394 63.030 1.00 90.36 383 GLU B CA 1
ATOM 3618 C C . GLU B 2 283 ? -29.291 22.298 62.080 1.00 85.44 383 GLU B C 1
ATOM 3619 O O . GLU B 2 283 ? -29.762 21.157 62.110 1.00 94.57 383 GLU B O 1
ATOM 3625 N N . LEU B 2 284 ? -28.342 22.669 61.223 1.00 90.05 384 LEU B N 1
ATOM 3626 C CA . LEU B 2 284 ? -27.875 21.829 60.128 1.00 94.29 384 LEU B CA 1
ATOM 3627 C C . LEU B 2 284 ? -27.274 20.530 60.639 1.00 87.86 384 LEU B C 1
ATOM 3628 O O . LEU B 2 284 ? -26.310 20.564 61.421 1.00 80.81 384 LEU B O 1
ATOM 3633 N N . PRO B 2 285 ? -27.789 19.381 60.219 1.00 86.31 385 PRO B N 1
ATOM 3634 C CA . PRO B 2 285 ? -27.167 18.114 60.605 1.00 87.35 385 PRO B CA 1
ATOM 3635 C C . PRO B 2 285 ? -25.838 17.918 59.901 1.00 88.10 385 PRO B C 1
ATOM 3636 O O . PRO B 2 285 ? -25.669 18.277 58.733 1.00 97.41 385 PRO B O 1
ATOM 3640 N N . SER B 2 286 ? -24.891 17.338 60.630 1.00 76.88 386 SER B N 1
ATOM 3641 C CA . SER B 2 286 ? -23.580 17.072 60.070 1.00 81.70 386 SER B CA 1
ATOM 3642 C C . SER B 2 286 ? -23.663 15.956 59.033 1.00 84.55 386 SER B C 1
ATOM 3643 O O . SER B 2 286 ? -24.574 15.122 59.044 1.00 81.69 386 SER B O 1
ATOM 3646 N N . GLY B 2 287 ? -22.703 15.965 58.113 1.00 71.98 387 GLY B N 1
ATOM 3647 C CA . GLY B 2 287 ? -22.582 14.905 57.133 1.00 81.97 387 GLY B CA 1
ATOM 3648 C C . GLY B 2 287 ? -22.460 13.548 57.792 1.00 86.02 387 GLY B C 1
ATOM 3649 O O . GLY B 2 287 ? -21.685 13.378 58.739 1.00 76.88 387 GLY B O 1
ATOM 3650 N N . ARG B 2 288 ? -23.227 12.576 57.307 1.00 84.42 388 ARG B N 1
ATOM 3651 C CA . ARG B 2 288 ? -23.236 11.253 57.909 1.00 82.70 388 ARG B CA 1
ATOM 3652 C C . ARG B 2 288 ? -23.591 10.219 56.853 1.00 74.17 388 ARG B C 1
ATOM 3653 O O . ARG B 2 288 ? -24.113 10.544 55.784 1.00 79.27 388 ARG B O 1
ATOM 3661 N N . LEU B 2 289 ? -23.304 8.960 57.174 1.00 78.76 389 LEU B N 1
ATOM 3662 C CA . LEU B 2 289 ? -23.691 7.841 56.333 1.00 73.47 389 LEU B CA 1
ATOM 3663 C C . LEU B 2 289 ? -24.155 6.702 57.225 1.00 73.55 389 LEU B C 1
ATOM 3664 O O . LEU B 2 289 ? -23.903 6.689 58.433 1.00 74.93 389 LEU B O 1
ATOM 3669 N N . PHE B 2 290 ? -24.848 5.745 56.610 1.00 82.61 390 PHE B N 1
ATOM 3670 C CA . PHE B 2 290 ? -25.433 4.596 57.295 1.00 74.89 390 PHE B CA 1
ATOM 3671 C C . PHE B 2 290 ? -26.419 5.019 58.379 1.00 65.23 390 PHE B C 1
ATOM 3672 O O . PHE B 2 290 ? -26.657 4.275 59.336 1.00 67.94 390 PHE B O 1
ATOM 3680 N N . HIS B 2 291 ? -26.994 6.212 58.240 1.00 59.83 391 HIS B N 1
ATOM 3681 C CA . HIS B 2 291 ? -28.079 6.668 59.096 1.00 68.25 391 HIS B CA 1
ATOM 3682 C C . HIS B 2 291 ? -29.385 6.064 58.603 1.00 62.49 391 HIS B C 1
ATOM 3683 O O . HIS B 2 291 ? -29.370 5.086 57.848 1.00 74.72 391 HIS B O 1
ATOM 3690 N N . ALA B 2 292 ? -30.519 6.621 59.015 1.00 58.28 392 ALA B N 1
ATOM 3691 C CA . ALA B 2 292 ? -31.792 6.088 58.558 1.00 64.64 392 ALA B CA 1
ATOM 3692 C C . ALA B 2 292 ? -32.845 7.182 58.603 1.00 74.86 392 ALA B C 1
ATOM 3693 O O . ALA B 2 292 ? -32.790 8.087 59.441 1.00 74.59 392 ALA B O 1
ATOM 3695 N N . ALA B 2 293 ? -33.812 7.079 57.695 1.00 76.05 393 ALA B N 1
ATOM 3696 C CA . ALA B 2 293 ? -34.799 8.125 57.486 1.00 63.28 393 ALA B CA 1
ATOM 3697 C C . ALA B 2 293 ? -36.193 7.529 57.379 1.00 62.38 393 ALA B C 1
ATOM 3698 O O . ALA B 2 293 ? -36.379 6.416 56.878 1.00 76.30 393 ALA B O 1
ATOM 3700 N N . ALA B 2 294 ? -37.170 8.293 57.857 1.00 53.74 394 ALA B N 1
ATOM 3701 C CA . ALA B 2 294 ? -38.579 7.973 57.693 1.00 55.83 394 ALA B CA 1
ATOM 3702 C C . ALA B 2 294 ? -39.353 9.279 57.630 1.00 67.96 394 ALA B C 1
ATOM 3703 O O . ALA B 2 294 ? -38.823 10.353 57.927 1.00 70.92 394 ALA B O 1
ATOM 3705 N N . VAL B 2 295 ? -40.622 9.181 57.245 1.00 67.87 395 VAL B N 1
ATOM 3706 C CA . VAL B 2 295 ? -41.472 10.347 57.050 1.00 63.91 395 VAL B CA 1
ATOM 3707 C C . VAL B 2 295 ? -42.721 10.199 57.905 1.00 69.75 395 VAL B C 1
ATOM 3708 O O . VAL B 2 295 ? -43.358 9.139 57.912 1.00 70.52 395 VAL B O 1
ATOM 3712 N N . ILE B 2 296 ? -43.049 11.259 58.639 1.00 73.00 396 ILE B N 1
ATOM 3713 C CA . ILE B 2 296 ? -44.273 11.360 59.423 1.00 73.60 396 ILE B CA 1
ATOM 3714 C C . ILE B 2 296 ? -44.872 12.739 59.181 1.00 74.01 396 ILE B C 1
ATOM 3715 O O . ILE B 2 296 ? -44.189 13.754 59.360 1.00 75.11 396 ILE B O 1
ATOM 3720 N N . SER B 2 297 ? -46.141 12.769 58.770 1.00 80.85 397 SER B N 1
ATOM 3721 C CA . SER B 2 297 ? -46.854 13.993 58.368 1.00 83.29 397 SER B CA 1
ATOM 3722 C C . SER B 2 297 ? -46.020 14.691 57.292 1.00 80.61 397 SER B C 1
ATOM 3723 O O . SER B 2 297 ? -45.613 14.035 56.323 1.00 81.73 397 SER B O 1
ATOM 3726 N N . ASP B 2 298 ? -45.730 15.985 57.423 1.00 77.59 398 ASP B N 1
ATOM 3727 C CA . ASP B 2 298 ? -44.953 16.699 56.418 1.00 78.30 398 ASP B CA 1
ATOM 3728 C C . ASP B 2 298 ? -43.547 16.989 56.926 1.00 83.07 398 ASP B C 1
ATOM 3729 O O . ASP B 2 298 ? -43.071 18.126 56.841 1.00 88.62 398 ASP B O 1
ATOM 3734 N N . ALA B 2 299 ? -42.868 15.969 57.445 1.00 85.97 399 ALA B N 1
ATOM 3735 C CA . ALA B 2 299 ? -41.528 16.156 57.976 1.00 75.10 399 ALA B CA 1
ATOM 3736 C C . ALA B 2 299 ? -40.729 14.873 57.818 1.00 72.65 399 ALA B C 1
ATOM 3737 O O . ALA B 2 299 ? -41.267 13.772 57.965 1.00 78.01 399 ALA B O 1
ATOM 3739 N N . MET B 2 300 ? -39.447 15.029 57.512 1.00 77.29 400 MET B N 1
ATOM 3740 C CA . MET B 2 300 ? -38.507 13.925 57.414 1.00 75.08 400 MET B CA 1
ATOM 3741 C C . MET B 2 300 ? -37.717 13.831 58.710 1.00 75.71 400 MET B C 1
ATOM 3742 O O . MET B 2 300 ? -37.440 14.841 59.361 1.00 74.61 400 MET B O 1
ATOM 3747 N N . TYR B 2 301 ? -37.358 12.610 59.089 1.00 73.29 401 TYR B N 1
ATOM 3748 C CA . TYR B 2 301 ? -36.638 12.391 60.334 1.00 73.70 401 TYR B CA 1
ATOM 3749 C C . TYR B 2 301 ? -35.395 11.559 60.068 1.00 66.08 401 TYR B C 1
ATOM 3750 O O . TYR B 2 301 ? -35.480 10.474 59.488 1.00 75.38 401 TYR B O 1
ATOM 3759 N N . ILE B 2 302 ? -34.249 12.077 60.501 1.00 68.77 402 ILE B N 1
ATOM 3760 C CA . ILE B 2 302 ? -32.952 11.433 60.340 1.00 62.60 402 ILE B CA 1
ATOM 3761 C C . ILE B 2 302 ? -32.480 10.985 61.712 1.00 74.53 402 ILE B C 1
ATOM 3762 O O . ILE B 2 302 ? -32.504 11.772 62.666 1.00 77.74 402 ILE B O 1
ATOM 3767 N N . PHE B 2 303 ? -32.056 9.728 61.819 1.00 69.60 403 PHE B N 1
ATOM 3768 C CA . PHE B 2 303 ? -31.544 9.206 63.076 1.00 69.55 403 PHE B CA 1
ATOM 3769 C C . PHE B 2 303 ? -30.228 8.477 62.858 1.00 69.60 403 PHE B C 1
ATOM 3770 O O . PHE B 2 303 ? -30.061 7.755 61.870 1.00 69.10 403 PHE B O 1
ATOM 3778 N N . GLY B 2 304 ? -29.296 8.675 63.788 1.00 76.01 404 GLY B N 1
ATOM 3779 C CA . GLY B 2 304 ? -28.097 7.867 63.837 1.00 74.83 404 GLY B CA 1
ATOM 3780 C C . GLY B 2 304 ? -27.138 8.115 62.684 1.00 73.65 404 GLY B C 1
ATOM 3781 O O . GLY B 2 304 ? -27.105 9.183 62.063 1.00 66.88 404 GLY B O 1
ATOM 3782 N N . GLY B 2 305 ? -26.341 7.093 62.410 1.00 71.79 405 GLY B N 1
ATOM 3783 C CA . GLY B 2 305 ? -25.363 7.111 61.345 1.00 73.06 405 GLY B CA 1
ATOM 3784 C C . GLY B 2 305 ? -23.948 7.189 61.886 1.00 72.96 405 GLY B C 1
ATOM 3785 O O . GLY B 2 305 ? -23.700 7.124 63.092 1.00 77.71 405 GLY B O 1
ATOM 3786 N N . THR B 2 306 ? -23.008 7.338 60.957 1.00 73.27 406 THR B N 1
ATOM 3787 C CA . THR B 2 306 ? -21.596 7.489 61.279 1.00 73.20 406 THR B CA 1
ATOM 3788 C C . THR B 2 306 ? -21.129 8.839 60.758 1.00 77.71 406 THR B C 1
ATOM 3789 O O . THR B 2 306 ? -21.191 9.098 59.552 1.00 74.68 406 THR B O 1
ATOM 3793 N N . VAL B 2 307 ? -20.676 9.698 61.668 1.00 70.93 407 VAL B N 1
ATOM 3794 C CA . VAL B 2 307 ? -20.154 11.008 61.298 1.00 75.39 407 VAL B CA 1
ATOM 3795 C C . VAL B 2 307 ? -18.649 10.899 61.102 1.00 82.54 407 VAL B C 1
ATOM 3796 O O . VAL B 2 307 ? -18.098 9.793 61.068 1.00 96.64 407 VAL B O 1
ATOM 3800 N N . ASP B 2 308 ? -17.983 12.042 60.953 1.00 80.66 408 ASP B N 1
ATOM 3801 C CA . ASP B 2 308 ? -16.549 12.050 60.701 1.00 91.13 408 ASP B CA 1
ATOM 3802 C C . ASP B 2 308 ? -15.815 11.338 61.834 1.00 97.23 408 ASP B C 1
ATOM 3803 O O . ASP B 2 308 ? -16.266 11.328 62.982 1.00 101.54 408 ASP B O 1
ATOM 3808 N N . ASN B 2 309 ? -14.677 10.726 61.492 1.00 104.25 409 ASN B N 1
ATOM 3809 C CA . ASN B 2 309 ? -13.840 9.976 62.432 1.00 104.33 409 ASN B CA 1
ATOM 3810 C C . ASN B 2 309 ? -14.521 8.710 62.941 1.00 105.33 409 ASN B C 1
ATOM 3811 O O . ASN B 2 309 ? -14.278 8.289 64.074 1.00 101.17 409 ASN B O 1
ATOM 3816 N N . ASN B 2 310 ? -15.359 8.087 62.113 1.00 102.00 410 ASN B N 1
ATOM 3817 C CA . ASN B 2 310 ? -15.976 6.800 62.442 1.00 101.23 410 ASN B CA 1
ATOM 3818 C C . ASN B 2 310 ? -16.660 6.846 63.808 1.00 97.61 410 ASN B C 1
ATOM 3819 O O . ASN B 2 310 ? -16.490 5.959 64.649 1.00 97.17 410 ASN B O 1
ATOM 3824 N N . ILE B 2 311 ? -17.441 7.898 64.031 1.00 86.81 411 ILE B N 1
ATOM 3825 C CA . ILE B 2 311 ? -18.139 8.107 65.294 1.00 89.91 411 ILE B CA 1
ATOM 3826 C C . ILE B 2 311 ? -19.614 7.788 65.091 1.00 81.00 411 ILE B C 1
ATOM 3827 O O . ILE B 2 311 ? -20.278 8.393 64.240 1.00 84.96 411 ILE B O 1
ATOM 3832 N N . ARG B 2 312 ? -20.127 6.843 65.875 1.00 75.52 412 ARG B N 1
ATOM 3833 C CA . ARG B 2 312 ? -21.545 6.518 65.831 1.00 68.11 412 ARG B CA 1
ATOM 3834 C C . ARG B 2 312 ? -22.359 7.646 66.456 1.00 71.97 412 ARG B C 1
ATOM 3835 O O . ARG B 2 312 ? -21.896 8.349 67.359 1.00 77.48 412 ARG B O 1
ATOM 3843 N N . SER B 2 313 ? -23.583 7.819 65.966 1.00 71.00 413 SER B N 1
ATOM 3844 C CA . SER B 2 313 ? -24.420 8.939 66.366 1.00 66.91 413 SER B CA 1
ATOM 3845 C C . SER B 2 313 ? -25.755 8.451 66.910 1.00 74.02 413 SER B C 1
ATOM 3846 O O . SER B 2 313 ? -26.279 7.415 66.491 1.00 71.28 413 SER B O 1
ATOM 3849 N N . GLY B 2 314 ? -26.288 9.206 67.868 1.00 74.94 414 GLY B N 1
ATOM 3850 C CA . GLY B 2 314 ? -27.609 8.947 68.401 1.00 61.48 414 GLY B CA 1
ATOM 3851 C C . GLY B 2 314 ? -28.519 10.138 68.194 1.00 70.77 414 GLY B C 1
ATOM 3852 O O . GLY B 2 314 ? -29.605 10.218 68.777 1.00 71.68 414 GLY B O 1
ATOM 3853 N N . GLU B 2 315 ? -28.070 11.077 67.366 1.00 74.54 415 GLU B N 1
ATOM 3854 C CA . GLU B 2 315 ? -28.830 12.289 67.102 1.00 78.07 415 GLU B CA 1
ATOM 3855 C C . GLU B 2 315 ? -30.069 11.994 66.263 1.00 71.98 415 GLU B C 1
ATOM 3856 O O . GLU B 2 315 ? -30.092 11.072 65.443 1.00 73.63 415 GLU B O 1
ATOM 3862 N N . MET B 2 316 ? -31.111 12.792 66.484 1.00 71.77 416 MET B N 1
ATOM 3863 C CA . MET B 2 316 ? -32.360 12.702 65.736 1.00 73.47 416 MET B CA 1
ATOM 3864 C C . MET B 2 316 ? -32.695 14.082 65.190 1.00 80.19 416 MET B C 1
ATOM 3865 O O . MET B 2 316 ? -32.895 15.021 65.968 1.00 82.22 416 MET B O 1
ATOM 3870 N N . TYR B 2 317 ? -32.757 14.212 63.865 1.00 76.84 417 TYR B N 1
ATOM 3871 C CA . TYR B 2 317 ? -33.072 15.491 63.246 1.00 75.49 417 TYR B CA 1
ATOM 3872 C C . TYR B 2 317 ? -34.397 15.417 62.500 1.00 74.68 417 TYR B C 1
ATOM 3873 O O . TYR B 2 317 ? -34.800 14.356 62.014 1.00 71.15 417 TYR B O 1
ATOM 3882 N N . ARG B 2 318 ? -35.066 16.565 62.412 1.00 84.00 418 ARG B N 1
ATOM 3883 C CA . ARG B 2 318 ? -36.334 16.703 61.708 1.00 84.28 418 ARG B CA 1
ATOM 3884 C C . ARG B 2 318 ? -36.243 17.856 60.720 1.00 78.86 418 ARG B C 1
ATOM 3885 O O . ARG B 2 318 ? -35.859 18.969 61.094 1.00 87.59 418 ARG B O 1
ATOM 3893 N N . PHE B 2 319 ? -36.583 17.587 59.462 1.00 78.83 419 PHE B N 1
ATOM 3894 C CA . PHE B 2 319 ? -36.688 18.619 58.438 1.00 88.27 419 PHE B CA 1
ATOM 3895 C C . PHE B 2 319 ? -38.156 18.816 58.077 1.00 84.24 419 PHE B C 1
ATOM 3896 O O . PHE B 2 319 ? -38.820 17.873 57.634 1.00 76.85 419 PHE B O 1
ATOM 3904 N N . GLN B 2 320 ? -38.658 20.036 58.269 1.00 81.70 420 GLN B N 1
ATOM 3905 C CA . GLN B 2 320 ? -40.050 20.353 57.954 1.00 91.54 420 GLN B CA 1
ATOM 3906 C C . GLN B 2 320 ? -40.214 20.453 56.440 1.00 93.50 420 GLN B C 1
ATOM 3907 O O . GLN B 2 320 ? -39.677 21.369 55.809 1.00 98.78 420 GLN B O 1
ATOM 3913 N N . PHE B 2 321 ? -40.957 19.509 55.852 1.00 84.54 421 PHE B N 1
ATOM 3914 C CA . PHE B 2 321 ? -41.120 19.484 54.400 1.00 94.00 421 PHE B CA 1
ATOM 3915 C C . PHE B 2 321 ? -42.006 20.609 53.878 1.00 100.42 421 PHE B C 1
ATOM 3916 O O . PHE B 2 321 ? -41.819 21.058 52.741 1.00 102.46 421 PHE B O 1
ATOM 3924 N N . SER B 2 322 ? -42.952 21.087 54.679 1.00 92.90 422 SER B N 1
ATOM 3925 C CA . SER B 2 322 ? -43.913 22.072 54.189 1.00 101.09 422 SER B CA 1
ATOM 3926 C C . SER B 2 322 ? -44.613 22.807 55.324 1.00 108.78 422 SER B C 1
ATOM 3927 O O . SER B 2 322 ? -45.358 23.758 55.084 1.00 111.07 422 SER B O 1
ATOM 3931 N N . ASN C 1 11 ? -26.636 18.158 86.802 1.00 128.12 10 ASN C N 1
ATOM 3932 C CA . ASN C 1 11 ? -27.590 18.754 87.728 1.00 137.14 10 ASN C CA 1
ATOM 3933 C C . ASN C 1 11 ? -28.973 18.140 87.530 1.00 129.87 10 ASN C C 1
ATOM 3934 O O . ASN C 1 11 ? -29.991 18.792 87.765 1.00 124.10 10 ASN C O 1
ATOM 3939 N N . LEU C 1 12 ? -29.011 16.873 87.096 1.00 126.35 11 LEU C N 1
ATOM 3940 C CA . LEU C 1 12 ? -30.342 16.347 86.824 1.00 120.47 11 LEU C CA 1
ATOM 3941 C C . LEU C 1 12 ? -30.865 15.590 88.040 1.00 107.99 11 LEU C C 1
ATOM 3942 O O . LEU C 1 12 ? -30.131 14.783 88.622 1.00 109.46 11 LEU C O 1
ATOM 3947 N N . PRO C 1 13 ? -32.113 15.820 88.443 1.00 107.98 12 PRO C N 1
ATOM 3948 C CA . PRO C 1 13 ? -32.657 15.129 89.618 1.00 100.55 12 PRO C CA 1
ATOM 3949 C C . PRO C 1 13 ? -33.153 13.735 89.268 1.00 100.30 12 PRO C C 1
ATOM 3950 O O . PRO C 1 13 ? -33.684 13.498 88.181 1.00 105.72 12 PRO C O 1
ATOM 3954 N N . THR C 1 14 ? -32.971 12.803 90.201 1.00 100.95 13 THR C N 1
ATOM 3955 C CA . THR C 1 14 ? -33.432 11.432 90.032 1.00 93.77 13 THR C CA 1
ATOM 3956 C C . THR C 1 14 ? -34.493 11.128 91.082 1.00 91.87 13 THR C C 1
ATOM 3957 O O . THR C 1 14 ? -34.281 11.376 92.275 1.00 97.11 13 THR C O 1
ATOM 3961 N N . TYR C 1 15 ? -35.630 10.591 90.637 1.00 88.12 14 TYR C N 1
ATOM 3962 C CA . TYR C 1 15 ? -36.755 10.251 91.506 1.00 89.21 14 TYR C CA 1
ATOM 3963 C C . TYR C 1 15 ? -36.997 8.749 91.425 1.00 91.90 14 TYR C C 1
ATOM 3964 O O . TYR C 1 15 ? -37.390 8.236 90.371 1.00 91.12 14 TYR C O 1
ATOM 3973 N N . LYS C 1 16 ? -36.766 8.047 92.532 1.00 94.28 15 LYS C N 1
ATOM 3974 C CA . LYS C 1 16 ? -36.988 6.606 92.607 1.00 90.10 15 LYS C CA 1
ATOM 3975 C C . LYS C 1 16 ? -38.413 6.350 93.091 1.00 87.95 15 LYS C C 1
ATOM 3976 O O . LYS C 1 16 ? -38.739 6.621 94.252 1.00 88.18 15 LYS C O 1
ATOM 3982 N N . LEU C 1 17 ? -39.258 5.827 92.205 1.00 85.02 16 LEU C N 1
ATOM 3983 C CA . LEU C 1 17 ? -40.659 5.560 92.501 1.00 87.65 16 LEU C CA 1
ATOM 3984 C C . LEU C 1 17 ? -40.910 4.057 92.511 1.00 85.69 16 LEU C C 1
ATOM 3985 O O . LEU C 1 17 ? -40.339 3.319 91.704 1.00 89.92 16 LEU C O 1
ATOM 3990 N N . VAL C 1 18 ? -41.750 3.605 93.440 1.00 79.37 17 VAL C N 1
ATOM 3991 C CA . VAL C 1 18 ? -42.064 2.190 93.608 1.00 80.29 17 VAL C CA 1
ATOM 3992 C C . VAL C 1 18 ? -43.570 2.000 93.480 1.00 85.40 17 VAL C C 1
ATOM 3993 O O . VAL C 1 18 ? -44.347 2.703 94.136 1.00 88.63 17 VAL C O 1
ATOM 3997 N N . VAL C 1 19 ? -43.978 1.056 92.635 1.00 83.17 18 VAL C N 1
ATOM 3998 C CA . VAL C 1 19 ? -45.387 0.753 92.398 1.00 92.48 18 VAL C CA 1
ATOM 3999 C C . VAL C 1 19 ? -45.742 -0.488 93.208 1.00 91.21 18 VAL C C 1
ATOM 4000 O O . VAL C 1 19 ? -45.260 -1.589 92.918 1.00 86.15 18 VAL C O 1
ATOM 4004 N N . VAL C 1 20 ? -46.591 -0.318 94.222 1.00 101.12 19 VAL C N 1
ATOM 4005 C CA . VAL C 1 20 ? -46.977 -1.397 95.121 1.00 96.48 19 VAL C CA 1
ATOM 4006 C C . VAL C 1 20 ? -48.489 -1.583 95.055 1.00 101.31 19 VAL C C 1
ATOM 4007 O O . VAL C 1 20 ? -49.235 -0.681 94.666 1.00 102.04 19 VAL C O 1
ATOM 4011 N N . GLY C 1 21 ? -48.935 -2.768 95.446 1.00 93.41 20 GLY C N 1
ATOM 4012 C CA . GLY C 1 21 ? -50.348 -3.090 95.389 1.00 93.83 20 GLY C CA 1
ATOM 4013 C C . GLY C 1 21 ? -50.573 -4.582 95.329 1.00 100.88 20 GLY C C 1
ATOM 4014 O O . GLY C 1 21 ? -49.640 -5.378 95.218 1.00 98.27 20 GLY C O 1
ATOM 4015 N N . ASP C 1 22 ? -51.842 -4.959 95.477 1.00 101.89 21 ASP C N 1
ATOM 4016 C CA . ASP C 1 22 ? -52.214 -6.363 95.410 1.00 98.61 21 ASP C CA 1
ATOM 4017 C C . ASP C 1 22 ? -51.945 -6.925 94.012 1.00 101.40 21 ASP C C 1
ATOM 4018 O O . ASP C 1 22 ? -51.724 -6.194 93.043 1.00 96.12 21 ASP C O 1
ATOM 4023 N N . GLY C 1 23 ? -51.967 -8.251 93.920 1.00 110.39 22 GLY C N 1
ATOM 4024 C CA . GLY C 1 23 ? -51.810 -8.905 92.631 1.00 96.93 22 GLY C CA 1
ATOM 4025 C C . GLY C 1 23 ? -53.040 -8.705 91.763 1.00 105.86 22 GLY C C 1
ATOM 4026 O O . GLY C 1 23 ? -54.177 -8.874 92.223 1.00 100.49 22 GLY C O 1
ATOM 4027 N N . GLY C 1 24 ? -52.821 -8.335 90.503 1.00 108.46 23 GLY C N 1
ATOM 4028 C CA . GLY C 1 24 ? -53.905 -8.163 89.560 1.00 98.59 23 GLY C CA 1
ATOM 4029 C C . GLY C 1 24 ? -54.495 -6.772 89.489 1.00 101.39 23 GLY C C 1
ATOM 4030 O O . GLY C 1 24 ? -55.381 -6.539 88.657 1.00 108.65 23 GLY C O 1
ATOM 4031 N N . VAL C 1 25 ? -54.052 -5.845 90.342 1.00 104.74 24 VAL C N 1
ATOM 4032 C CA . VAL C 1 25 ? -54.604 -4.493 90.310 1.00 101.19 24 VAL C CA 1
ATOM 4033 C C . VAL C 1 25 ? -54.208 -3.765 89.029 1.00 106.29 24 VAL C C 1
ATOM 4034 O O . VAL C 1 25 ? -54.936 -2.879 88.564 1.00 108.93 24 VAL C O 1
ATOM 4038 N N . GLY C 1 26 ? -53.067 -4.113 88.437 1.00 108.40 25 GLY C N 1
ATOM 4039 C CA . GLY C 1 26 ? -52.670 -3.505 87.182 1.00 100.77 25 GLY C CA 1
ATOM 4040 C C . GLY C 1 26 ? -51.379 -2.714 87.248 1.00 100.37 25 GLY C C 1
ATOM 4041 O O . GLY C 1 26 ? -51.224 -1.725 86.523 1.00 99.09 25 GLY C O 1
ATOM 4042 N N . LYS C 1 27 ? -50.446 -3.129 88.108 1.00 98.99 26 LYS C N 1
ATOM 4043 C CA . LYS C 1 27 ? -49.178 -2.412 88.223 1.00 94.53 26 LYS C CA 1
ATOM 4044 C C . LYS C 1 27 ? -48.396 -2.472 86.920 1.00 95.97 26 LYS C C 1
ATOM 4045 O O . LYS C 1 27 ? -47.872 -1.457 86.448 1.00 97.51 26 LYS C O 1
ATOM 4051 N N . SER C 1 28 ? -48.300 -3.664 86.328 1.00 93.10 27 SER C N 1
ATOM 4052 C CA . SER C 1 28 ? -47.561 -3.806 85.081 1.00 81.49 27 SER C CA 1
ATOM 4053 C C . SER C 1 28 ? -48.244 -3.042 83.957 1.00 88.68 27 SER C C 1
ATOM 4054 O O . SER C 1 28 ? -47.579 -2.358 83.170 1.00 87.58 27 SER C O 1
ATOM 4057 N N . ALA C 1 29 ? -49.571 -3.150 83.867 1.00 82.06 28 ALA C N 1
ATOM 4058 C CA . ALA C 1 29 ? -50.314 -2.419 82.847 1.00 79.02 28 ALA C CA 1
ATOM 4059 C C . ALA C 1 29 ? -50.031 -0.924 82.938 1.00 88.55 28 ALA C C 1
ATOM 4060 O O . ALA C 1 29 ? -49.762 -0.267 81.925 1.00 98.19 28 ALA C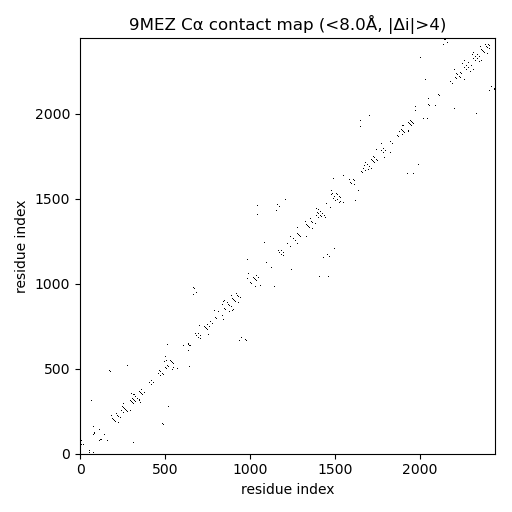 O 1
ATOM 4062 N N . LEU C 1 30 ? -50.098 -0.368 84.150 1.00 76.06 29 LEU C N 1
ATOM 4063 C CA . LEU C 1 30 ? -49.850 1.059 84.333 1.00 86.47 29 LEU C CA 1
ATOM 4064 C C . LEU C 1 30 ? -48.411 1.421 83.982 1.00 86.13 29 LEU C C 1
ATOM 4065 O O . LEU C 1 30 ? -48.162 2.378 83.241 1.00 94.87 29 LEU C O 1
ATOM 4070 N N . THR C 1 31 ? -47.447 0.674 84.528 1.00 82.99 30 THR C N 1
ATOM 4071 C CA . THR C 1 31 ? -46.037 0.962 84.275 1.00 87.88 30 THR C CA 1
ATOM 4072 C C . THR C 1 31 ? -45.703 0.881 82.789 1.00 87.05 30 THR C C 1
ATOM 4073 O O . THR C 1 31 ? -45.053 1.777 82.237 1.00 77.11 30 THR C O 1
ATOM 4077 N N . ILE C 1 32 ? -46.137 -0.193 82.124 1.00 93.31 31 ILE C N 1
ATOM 4078 C CA . ILE C 1 32 ? -45.814 -0.366 80.710 1.00 96.24 31 ILE C CA 1
ATOM 4079 C C . ILE C 1 32 ? -46.476 0.720 79.872 1.00 90.30 31 ILE C C 1
ATOM 4080 O O . ILE C 1 32 ? -45.874 1.249 78.930 1.00 84.47 31 ILE C O 1
ATOM 4085 N N . GLN C 1 33 ? -47.722 1.071 80.197 1.00 83.09 32 GLN C N 1
ATOM 4086 C CA . GLN C 1 33 ? -48.364 2.198 79.528 1.00 86.79 32 GLN C CA 1
ATOM 4087 C C . GLN C 1 33 ? -47.579 3.485 79.752 1.00 83.28 32 GLN C C 1
ATOM 4088 O O . GLN C 1 33 ? -47.387 4.274 78.820 1.00 91.56 32 GLN C O 1
ATOM 4094 N N . PHE C 1 34 ? -47.120 3.714 80.985 1.00 83.34 33 PHE C N 1
ATOM 4095 C CA . PHE C 1 34 ? -46.427 4.959 81.302 1.00 88.74 33 PHE C CA 1
ATOM 4096 C C . PHE C 1 34 ? -45.082 5.050 80.590 1.00 82.50 33 PHE C C 1
ATOM 4097 O O . PHE C 1 34 ? -44.720 6.112 80.069 1.00 88.36 33 PHE C O 1
ATOM 4105 N N . PHE C 1 35 ? -44.328 3.951 80.555 1.00 89.91 34 PHE C N 1
ATOM 4106 C CA . PHE C 1 35 ? -42.984 3.967 79.987 1.00 86.24 34 PHE C CA 1
ATOM 4107 C C . PHE C 1 35 ? -42.958 3.613 78.507 1.00 82.34 34 PHE C C 1
ATOM 4108 O O . PHE C 1 35 ? -42.191 4.210 77.743 1.00 85.00 34 PHE C O 1
ATOM 4116 N N . GLN C 1 36 ? -43.772 2.650 78.084 1.00 85.69 35 GLN C N 1
ATOM 4117 C CA . GLN C 1 36 ? -43.683 2.095 76.743 1.00 88.66 35 GLN C CA 1
ATOM 4118 C C . GLN C 1 36 ? -44.864 2.473 75.860 1.00 96.63 35 GLN C C 1
ATOM 4119 O O . GLN C 1 36 ? -44.914 2.043 74.702 1.00 85.47 35 GLN C O 1
ATOM 4125 N N . LYS C 1 37 ? -45.811 3.261 76.375 1.00 91.37 36 LYS C N 1
ATOM 4126 C CA . LYS C 1 37 ? -46.909 3.817 75.579 1.00 86.94 36 LYS C CA 1
ATOM 4127 C C . LYS C 1 37 ? -47.720 2.714 74.900 1.00 89.05 36 LYS C C 1
ATOM 4128 O O . LYS C 1 37 ? -48.081 2.818 73.726 1.00 84.83 36 LYS C O 1
ATOM 4134 N N . ILE C 1 38 ? -48.015 1.651 75.642 1.00 90.19 37 ILE C N 1
ATOM 4135 C CA . ILE C 1 38 ? -48.777 0.526 75.108 1.00 83.55 37 ILE C CA 1
ATOM 4136 C C . ILE C 1 38 ? -49.484 -0.181 76.255 1.00 94.89 37 ILE C C 1
ATOM 4137 O O . ILE C 1 38 ? -48.936 -0.308 77.353 1.00 109.54 37 ILE C O 1
ATOM 4142 N N . PHE C 1 39 ? -50.712 -0.633 76.001 1.00 92.31 38 PHE C N 1
ATOM 4143 C CA . PHE C 1 39 ? -51.443 -1.460 76.952 1.00 89.03 38 PHE C CA 1
ATOM 4144 C C . PHE C 1 39 ? -51.118 -2.926 76.689 1.00 99.67 38 PHE C C 1
ATOM 4145 O O . PHE C 1 39 ? -51.384 -3.440 75.596 1.00 96.64 38 PHE C O 1
ATOM 4153 N N . VAL C 1 40 ? -50.543 -3.592 77.683 1.00 101.24 39 VAL C N 1
ATOM 4154 C CA . VAL C 1 40 ? -50.183 -5.002 77.598 1.00 91.68 39 VAL C CA 1
ATOM 4155 C C . VAL C 1 40 ? -51.119 -5.775 78.525 1.00 96.82 39 VAL C C 1
ATOM 4156 O O . VAL C 1 40 ? -50.972 -5.700 79.754 1.00 100.90 39 VAL C O 1
ATOM 4160 N N . PRO C 1 41 ? -52.083 -6.524 77.997 1.00 101.45 40 PRO C N 1
ATOM 4161 C CA . PRO C 1 41 ? -52.985 -7.282 78.868 1.00 100.11 40 PRO C CA 1
ATOM 4162 C C . PRO C 1 41 ? -52.344 -8.572 79.356 1.00 95.98 40 PRO C C 1
ATOM 4163 O O . PRO C 1 41 ? -51.632 -9.256 78.617 1.00 87.90 40 PRO C O 1
ATOM 4167 N N . ASP C 1 42 ? -52.603 -8.888 80.626 1.00 98.55 41 ASP C N 1
ATOM 4168 C CA . ASP C 1 42 ? -52.156 -10.137 81.243 1.00 99.44 41 ASP C CA 1
ATOM 4169 C C . ASP C 1 42 ? -50.634 -10.270 81.192 1.00 94.65 41 ASP C C 1
ATOM 4170 O O . ASP C 1 42 ? -50.089 -11.296 80.780 1.00 92.73 41 ASP C O 1
ATOM 4175 N N . TYR C 1 43 ? -49.946 -9.214 81.613 1.00 97.75 42 TYR C N 1
ATOM 4176 C CA . TYR C 1 43 ? -48.503 -9.292 81.773 1.00 89.04 42 TYR C CA 1
ATOM 4177 C C . TYR C 1 43 ? -48.165 -10.252 82.908 1.00 91.99 42 TYR C C 1
ATOM 4178 O O . TYR C 1 43 ? -48.915 -10.383 83.880 1.00 94.98 42 TYR C O 1
ATOM 4187 N N . ASP C 1 44 ? -47.031 -10.943 82.760 1.00 86.56 43 ASP C N 1
ATOM 4188 C CA . ASP C 1 44 ? -46.585 -11.987 83.678 1.00 79.28 43 ASP C CA 1
ATOM 4189 C C . ASP C 1 44 ? -46.698 -11.530 85.128 1.00 91.05 43 ASP C C 1
ATOM 4190 O O . ASP C 1 44 ? -45.998 -10.600 85.548 1.00 97.92 43 ASP C O 1
ATOM 4195 N N . PRO C 1 45 ? -47.583 -12.150 85.912 1.00 85.99 44 PRO C N 1
ATOM 4196 C CA . PRO C 1 45 ? -47.800 -11.683 87.291 1.00 88.48 44 PRO C CA 1
ATOM 4197 C C . PRO C 1 45 ? -46.559 -11.756 88.162 1.00 95.41 44 PRO C C 1
ATOM 4198 O O . PRO C 1 45 ? -46.498 -11.057 89.182 1.00 106.27 44 PRO C O 1
ATOM 4202 N N . THR C 1 46 ? -45.570 -12.575 87.802 1.00 85.20 45 THR C N 1
ATOM 4203 C CA . THR C 1 46 ? -44.395 -12.763 88.640 1.00 86.56 45 THR C CA 1
ATOM 4204 C C . THR C 1 46 ? -43.220 -11.880 88.240 1.00 88.99 45 THR C C 1
ATOM 4205 O O . THR C 1 46 ? -42.306 -11.691 89.050 1.00 93.30 45 THR C O 1
ATOM 4209 N N . ILE C 1 47 ? -43.225 -11.321 87.030 1.00 92.75 46 ILE C N 1
ATOM 4210 C CA . ILE C 1 47 ? -42.110 -10.489 86.592 1.00 94.84 46 ILE C CA 1
ATOM 4211 C C . ILE C 1 47 ? -42.069 -9.210 87.415 1.00 94.13 46 ILE C C 1
ATOM 4212 O O . ILE C 1 47 ? -43.075 -8.498 87.542 1.00 88.32 46 ILE C O 1
ATOM 4217 N N . GLU C 1 48 ? -40.903 -8.917 87.986 1.00 91.16 47 GLU C N 1
ATOM 4218 C CA . GLU C 1 48 ? -40.684 -7.715 88.784 1.00 83.64 47 GLU C CA 1
ATOM 4219 C C . GLU C 1 48 ? -39.391 -7.066 88.312 1.00 84.55 47 GLU C C 1
ATOM 4220 O O . GLU C 1 48 ? -38.300 -7.577 88.587 1.00 85.29 47 GLU C O 1
ATOM 4226 N N . ASP C 1 49 ? -39.506 -5.944 87.606 1.00 88.22 48 ASP C N 1
ATOM 4227 C CA . ASP C 1 49 ? -38.346 -5.267 87.048 1.00 81.44 48 ASP C CA 1
ATOM 4228 C C . ASP C 1 49 ? -38.564 -3.763 87.118 1.00 82.33 48 ASP C C 1
ATOM 4229 O O . ASP C 1 49 ? -39.645 -3.284 87.470 1.00 83.31 48 ASP C O 1
ATOM 4234 N N . SER C 1 50 ? -37.519 -3.016 86.778 1.00 74.59 49 SER C N 1
ATOM 4235 C CA . SER C 1 50 ? -37.537 -1.568 86.892 1.00 78.88 49 SER C CA 1
ATOM 4236 C C . SER C 1 50 ? -37.513 -0.916 85.515 1.00 80.27 49 SER C C 1
ATOM 4237 O O . SER C 1 50 ? -37.049 -1.497 84.530 1.00 80.61 49 SER C O 1
ATOM 4240 N N . TYR C 1 51 ? -38.014 0.317 85.468 1.00 81.84 50 TYR C N 1
ATOM 4241 C CA . TYR C 1 51 ? -38.104 1.095 84.243 1.00 74.15 50 TYR C CA 1
ATOM 4242 C C . TYR C 1 51 ? -37.481 2.463 84.480 1.00 75.59 50 TYR C C 1
ATOM 4243 O O . TYR C 1 51 ? -37.475 2.973 85.605 1.00 82.93 50 TYR C O 1
ATOM 4252 N N . LEU C 1 52 ? -36.958 3.054 83.408 1.00 80.63 51 LEU C N 1
ATOM 4253 C CA . LEU C 1 52 ? -36.234 4.314 83.500 1.00 92.35 51 LEU C CA 1
ATOM 4254 C C . LEU C 1 52 ? -36.600 5.183 82.303 1.00 85.31 51 LEU C C 1
ATOM 4255 O O . LEU C 1 52 ? -36.557 4.712 81.162 1.00 98.76 51 LEU C O 1
ATOM 4260 N N . LYS C 1 53 ? -36.957 6.447 82.554 1.00 83.17 52 LYS C N 1
ATOM 4261 C CA . LYS C 1 53 ? -37.154 7.418 81.482 1.00 94.86 52 LYS C CA 1
ATOM 4262 C C . LYS C 1 53 ? -36.626 8.779 81.914 1.00 91.77 52 LYS C C 1
ATOM 4263 O O . LYS C 1 53 ? -36.221 8.986 83.063 1.00 98.91 52 LYS C O 1
ATOM 4269 N N . HIS C 1 54 ? -36.665 9.720 80.972 1.00 98.44 53 HIS C N 1
ATOM 4270 C CA . HIS C 1 54 ? -36.128 11.071 81.128 1.00 102.11 53 HIS C CA 1
ATOM 4271 C C . HIS C 1 54 ? -37.209 12.031 80.636 1.00 93.76 53 HIS C C 1
ATOM 4272 O O . HIS C 1 54 ? -37.219 12.426 79.468 1.00 103.61 53 HIS C O 1
ATOM 4279 N N . THR C 1 55 ? -38.128 12.392 81.528 1.00 95.34 54 THR C N 1
ATOM 4280 C CA . THR C 1 55 ? -39.294 13.188 81.180 1.00 99.56 54 THR C CA 1
ATOM 4281 C C . THR C 1 55 ? -39.242 14.543 81.875 1.00 98.61 54 THR C C 1
ATOM 4282 O O . THR C 1 55 ? -38.580 14.715 82.903 1.00 92.63 54 THR C O 1
ATOM 4286 N N . GLU C 1 56 ? -39.952 15.510 81.297 1.00 109.29 55 GLU C N 1
ATOM 4287 C CA . GLU C 1 56 ? -40.011 16.870 81.822 1.00 103.26 55 GLU C CA 1
ATOM 4288 C C . GLU C 1 56 ? -41.365 17.071 82.491 1.00 105.85 55 GLU C C 1
ATOM 4289 O O . GLU C 1 56 ? -42.403 17.081 81.819 1.00 91.86 55 GLU C O 1
ATOM 4295 N N . ILE C 1 57 ? -41.353 17.235 83.811 1.00 104.79 56 ILE C N 1
ATOM 4296 C CA . ILE C 1 57 ? -42.566 17.445 84.593 1.00 97.99 56 ILE C CA 1
ATOM 4297 C C . ILE C 1 57 ? -42.550 18.875 85.112 1.00 106.76 56 ILE C C 1
ATOM 4298 O O . ILE C 1 57 ? -41.605 19.285 85.799 1.00 103.33 56 ILE C O 1
ATOM 4303 N N . ASP C 1 58 ? -43.604 19.626 84.792 1.00 102.98 57 ASP C N 1
ATOM 4304 C CA . ASP C 1 58 ? -43.745 21.028 85.185 1.00 96.75 57 ASP C CA 1
ATOM 4305 C C . ASP C 1 58 ? -42.508 21.840 84.806 1.00 106.98 57 ASP C C 1
ATOM 4306 O O . ASP C 1 58 ? -41.940 22.574 85.618 1.00 114.96 57 ASP C O 1
ATOM 4311 N N . ASN C 1 59 ? -42.094 21.696 83.546 1.00 107.05 58 ASN C N 1
ATOM 4312 C CA . ASN C 1 59 ? -40.968 22.444 82.983 1.00 113.16 58 ASN C CA 1
ATOM 4313 C C . ASN C 1 59 ? -39.690 22.255 83.799 1.00 116.17 58 ASN C C 1
ATOM 4314 O O . ASN C 1 59 ? -38.906 23.188 83.984 1.00 118.45 58 ASN C O 1
ATOM 4319 N N . GLN C 1 60 ? -39.478 21.037 84.297 1.00 116.02 59 GLN C N 1
ATOM 4320 C CA . GLN C 1 60 ? -38.252 20.686 85.007 1.00 112.34 59 GLN C CA 1
ATOM 4321 C C . GLN C 1 60 ? -37.899 19.247 84.670 1.00 109.07 59 GLN C C 1
ATOM 4322 O O . GLN C 1 60 ? -38.692 18.337 84.929 1.00 97.98 59 GLN C O 1
ATOM 4328 N N . TRP C 1 61 ? -36.716 19.045 84.098 1.00 115.14 60 TRP C N 1
ATOM 4329 C CA . TRP C 1 61 ? -36.313 17.714 83.664 1.00 106.94 60 TRP C CA 1
ATOM 4330 C C . TRP C 1 61 ? -35.999 16.828 84.863 1.00 101.03 60 TRP C C 1
ATOM 4331 O O . TRP C 1 61 ? -35.474 17.290 85.880 1.00 107.97 60 TRP C O 1
ATOM 4342 N N . ALA C 1 62 ? -36.320 15.542 84.738 1.00 100.71 61 ALA C N 1
ATOM 4343 C CA . ALA C 1 62 ? -36.137 14.611 85.838 1.00 98.55 61 ALA C CA 1
ATOM 4344 C C . ALA C 1 62 ? -35.965 13.197 85.302 1.00 105.04 61 ALA C C 1
ATOM 4345 O O . ALA C 1 62 ? -36.491 12.849 84.240 1.00 100.84 61 ALA C O 1
ATOM 4347 N N . ILE C 1 63 ? -35.208 12.392 86.043 1.00 107.92 62 ILE C N 1
ATOM 4348 C CA . ILE C 1 63 ? -35.058 10.967 85.774 1.00 95.23 62 ILE C CA 1
ATOM 4349 C C . ILE C 1 63 ? -36.003 10.208 86.693 1.00 93.50 62 ILE C C 1
ATOM 4350 O O . ILE C 1 63 ? -36.028 10.452 87.906 1.00 96.41 62 ILE C O 1
ATOM 4355 N N . LEU C 1 64 ? -36.787 9.298 86.125 1.00 90.15 63 LEU C N 1
ATOM 4356 C CA . LEU C 1 64 ? -37.741 8.496 86.885 1.00 87.19 63 LEU C CA 1
ATOM 4357 C C . LEU C 1 64 ? -37.284 7.045 86.886 1.00 90.88 63 LEU C C 1
ATOM 4358 O O . LEU C 1 64 ? -37.133 6.436 85.822 1.00 85.67 63 LEU C O 1
ATOM 4363 N N . ASP C 1 65 ? -37.059 6.505 88.080 1.00 90.44 64 ASP C N 1
ATOM 4364 C CA . ASP C 1 65 ? -36.619 5.128 88.286 1.00 84.81 64 ASP C CA 1
ATOM 4365 C C . ASP C 1 65 ? -37.765 4.408 88.989 1.00 82.64 64 ASP C C 1
ATOM 4366 O O . ASP C 1 65 ? -37.908 4.497 90.212 1.00 88.23 64 ASP C O 1
ATOM 4371 N N . VAL C 1 66 ? -38.579 3.697 88.215 1.00 81.10 65 VAL C N 1
ATOM 4372 C CA . VAL C 1 66 ? -39.802 3.075 88.708 1.00 81.53 65 VAL C CA 1
ATOM 4373 C C . VAL C 1 66 ? -39.590 1.572 88.796 1.00 86.67 65 VAL C C 1
ATOM 4374 O O . VAL C 1 66 ? -39.000 0.965 87.896 1.00 87.42 65 VAL C O 1
ATOM 4378 N N . LEU C 1 67 ? -40.075 0.973 89.883 1.00 86.90 66 LEU C N 1
ATOM 4379 C CA . LEU C 1 67 ? -40.018 -0.470 90.076 1.00 80.58 66 LEU C CA 1
ATOM 4380 C C . LEU C 1 67 ? -41.438 -1.012 90.112 1.00 85.53 66 LEU C C 1
ATOM 4381 O O . LEU C 1 67 ? -42.227 -0.642 90.990 1.00 85.18 66 LEU C O 1
ATOM 4386 N N . ASP C 1 68 ? -41.758 -1.881 89.157 1.00 83.08 67 ASP C N 1
ATOM 4387 C CA . ASP C 1 68 ? -43.028 -2.601 89.138 1.00 84.46 67 ASP C CA 1
ATOM 4388 C C . ASP C 1 68 ? -42.874 -3.837 90.018 1.00 83.93 67 ASP C C 1
ATOM 4389 O O . ASP C 1 68 ? -42.257 -4.827 89.619 1.00 86.77 67 ASP C O 1
ATOM 4394 N N . THR C 1 69 ? -43.438 -3.783 91.221 1.00 95.25 68 THR C N 1
ATOM 4395 C CA . THR C 1 69 ? -43.310 -4.875 92.172 1.00 98.05 68 THR C CA 1
ATOM 4396 C C . THR C 1 69 ? -44.239 -6.033 91.812 1.00 99.45 68 THR C C 1
ATOM 4397 O O . THR C 1 69 ? -45.258 -5.867 91.136 1.00 100.91 68 THR C O 1
ATOM 4401 N N . ALA C 1 70 ? -43.867 -7.220 92.284 1.00 94.33 69 ALA C N 1
ATOM 4402 C CA . ALA C 1 70 ? -44.652 -8.425 92.066 1.00 93.61 69 ALA C CA 1
ATOM 4403 C C . ALA C 1 70 ? -44.321 -9.419 93.168 1.00 109.45 69 ALA C C 1
ATOM 4404 O O . ALA C 1 70 ? -43.204 -9.432 93.693 1.00 105.24 69 ALA C O 1
ATOM 4406 N N . GLY C 1 71 ? -45.300 -10.252 93.508 1.00 108.80 70 GLY C N 1
ATOM 4407 C CA . GLY C 1 71 ? -45.113 -11.234 94.558 1.00 124.10 70 GLY C CA 1
ATOM 4408 C C . GLY C 1 71 ? -45.271 -10.628 95.937 1.00 130.53 70 GLY C C 1
ATOM 4409 O O . GLY C 1 71 ? -44.931 -9.460 96.149 1.00 118.36 70 GLY C O 1
ATOM 4410 N N . GLN C 1 72 ? -45.789 -11.407 96.884 1.00 156.17 71 GLN C N 1
ATOM 4411 C CA . GLN C 1 72 ? -46.009 -10.939 98.245 1.00 158.74 71 GLN C CA 1
ATOM 4412 C C . GLN C 1 72 ? -45.063 -11.567 99.257 1.00 160.72 71 GLN C C 1
ATOM 4413 O O . GLN C 1 72 ? -45.111 -11.199 100.436 1.00 169.66 71 GLN C O 1
ATOM 4419 N N . GLU C 1 73 ? -44.211 -12.498 98.841 1.00 129.08 72 GLU C N 1
ATOM 4420 C CA . GLU C 1 73 ? -43.256 -13.114 99.753 1.00 115.86 72 GLU C CA 1
ATOM 4421 C C . GLU C 1 73 ? -42.166 -12.099 100.104 1.00 112.05 72 GLU C C 1
ATOM 4422 O O . GLU C 1 73 ? -42.235 -10.921 99.740 1.00 99.65 72 GLU C O 1
ATOM 4428 N N . GLU C 1 74 ? -41.143 -12.549 100.831 1.00 108.96 73 GLU C N 1
ATOM 4429 C CA . GLU C 1 74 ? -40.105 -11.629 101.277 1.00 102.25 73 GLU C CA 1
ATOM 4430 C C . GLU C 1 74 ? -39.397 -10.999 100.084 1.00 87.57 73 GLU C C 1
ATOM 4431 O O . GLU C 1 74 ? -39.248 -11.610 99.024 1.00 97.67 73 GLU C O 1
ATOM 4437 N N . PHE C 1 75 ? -38.952 -9.764 100.276 1.00 86.68 74 PHE C N 1
ATOM 4438 C CA . PHE C 1 75 ? -38.443 -8.963 99.172 1.00 85.00 74 PHE C CA 1
ATOM 4439 C C . PHE C 1 75 ? -37.057 -9.428 98.743 1.00 84.82 74 PHE C C 1
ATOM 4440 O O . PHE C 1 75 ? -36.197 -9.731 99.574 1.00 85.97 74 PHE C O 1
ATOM 4448 N N . SER C 1 76 ? -36.849 -9.488 97.430 1.00 87.45 75 SER C N 1
ATOM 4449 C CA . SER C 1 76 ? -35.514 -9.690 96.891 1.00 83.28 75 SER C CA 1
ATOM 4450 C C . SER C 1 76 ? -34.604 -8.524 97.274 1.00 83.21 75 SER C C 1
ATOM 4451 O O . SER C 1 76 ? -35.058 -7.456 97.696 1.00 84.80 75 SER C O 1
ATOM 4454 N N . ALA C 1 77 ? -33.294 -8.752 97.139 1.00 83.48 76 ALA C N 1
ATOM 4455 C CA . ALA C 1 77 ? -32.322 -7.706 97.442 1.00 83.57 76 ALA C CA 1
ATOM 4456 C C . ALA C 1 77 ? -32.590 -6.445 96.630 1.00 82.54 76 ALA C C 1
ATOM 4457 O O . ALA C 1 77 ? -32.389 -5.330 97.120 1.00 88.45 76 ALA C O 1
ATOM 4459 N N . MET C 1 78 ? -33.049 -6.601 95.387 1.00 87.58 77 MET C N 1
ATOM 4460 C CA . MET C 1 78 ? -33.370 -5.438 94.567 1.00 83.71 77 MET C CA 1
ATOM 4461 C C . MET C 1 78 ? -34.624 -4.736 95.071 1.00 88.70 77 MET C C 1
ATOM 4462 O O . MET C 1 78 ? -34.633 -3.512 95.248 1.00 83.38 77 MET C O 1
ATOM 4467 N N . ARG C 1 79 ? -35.698 -5.498 95.295 1.00 86.39 78 ARG C N 1
ATOM 4468 C CA . ARG C 1 79 ? -36.954 -4.905 95.745 1.00 87.79 78 ARG C CA 1
ATOM 4469 C C . ARG C 1 79 ? -36.773 -4.166 97.064 1.00 88.34 78 ARG C C 1
ATOM 4470 O O . ARG C 1 79 ? -37.268 -3.045 97.230 1.00 85.00 78 ARG C O 1
ATOM 4478 N N . GLU C 1 80 ? -36.090 -4.794 98.026 1.00 90.60 79 GLU C N 1
ATOM 4479 C CA . GLU C 1 80 ? -35.903 -4.176 99.337 1.00 85.89 79 GLU C CA 1
ATOM 4480 C C . GLU C 1 80 ? -35.211 -2.823 99.217 1.00 89.21 79 GLU C C 1
ATOM 4481 O O . GLU C 1 80 ? -35.698 -1.817 99.746 1.00 86.72 79 GLU C O 1
ATOM 4487 N N . GLN C 1 81 ? -34.058 -2.784 98.540 1.00 85.21 80 GLN C N 1
ATOM 4488 C CA . GLN C 1 81 ? -33.287 -1.546 98.467 1.00 96.43 80 GLN C CA 1
ATOM 4489 C C . GLN C 1 81 ? -34.054 -0.441 97.749 1.00 94.64 80 GLN C C 1
ATOM 4490 O O . GLN C 1 81 ? -33.819 0.744 98.013 1.00 92.69 80 GLN C O 1
ATOM 4496 N N . TYR C 1 82 ? -34.962 -0.799 96.837 1.00 89.69 81 TYR C N 1
ATOM 4497 C CA . TYR C 1 82 ? -35.839 0.212 96.250 1.00 85.00 81 TYR C CA 1
ATOM 4498 C C . TYR C 1 82 ? -36.826 0.749 97.278 1.00 99.07 81 TYR C C 1
ATOM 4499 O O . TYR C 1 82 ? -37.056 1.962 97.351 1.00 108.25 81 TYR C O 1
ATOM 4508 N N . MET C 1 83 ? -37.407 -0.139 98.090 1.00 94.60 82 MET C N 1
ATOM 4509 C CA . MET C 1 83 ? -38.379 0.269 99.099 1.00 91.74 82 MET C CA 1
ATOM 4510 C C . MET C 1 83 ? -37.736 1.044 100.238 1.00 87.29 82 MET C C 1
ATOM 4511 O O . MET C 1 83 ? -38.425 1.819 100.907 1.00 99.59 82 MET C O 1
ATOM 4516 N N . ARG C 1 84 ? -36.435 0.867 100.460 1.00 91.67 83 ARG C N 1
ATOM 4517 C CA . ARG C 1 84 ? -35.748 1.578 101.530 1.00 102.44 83 ARG C CA 1
ATOM 4518 C C . ARG C 1 84 ? -35.237 2.941 101.086 1.00 100.10 83 ARG C C 1
ATOM 4519 O O . ARG C 1 84 ? -35.164 3.865 101.906 1.00 102.17 83 ARG C O 1
ATOM 4527 N N . THR C 1 85 ? -34.883 3.086 99.810 1.00 87.71 84 THR C N 1
ATOM 4528 C CA . THR C 1 85 ? -34.368 4.337 99.274 1.00 94.20 84 THR C CA 1
ATOM 4529 C C . THR C 1 85 ? -35.368 5.048 98.375 1.00 94.47 84 THR C C 1
ATOM 4530 O O . THR C 1 85 ? -35.054 6.124 97.857 1.00 92.38 84 THR C O 1
ATOM 4534 N N . GLY C 1 86 ? -36.557 4.483 98.179 1.00 93.67 85 GLY C N 1
ATOM 4535 C CA . GLY C 1 86 ? -37.517 5.101 97.280 1.00 91.83 85 GLY C CA 1
ATOM 4536 C C . GLY C 1 86 ? -37.959 6.466 97.780 1.00 88.88 85 GLY C C 1
ATOM 4537 O O . GLY C 1 86 ? -38.177 6.675 98.975 1.00 101.50 85 GLY C O 1
ATOM 4538 N N . ASP C 1 87 ? -38.086 7.406 96.842 1.00 88.56 86 ASP C N 1
ATOM 4539 C CA . ASP C 1 87 ? -38.527 8.756 97.166 1.00 93.36 86 ASP C CA 1
ATOM 4540 C C . ASP C 1 87 ? -40.041 8.867 97.260 1.00 88.23 86 ASP C C 1
ATOM 4541 O O . ASP C 1 87 ? -40.544 9.784 97.919 1.00 94.96 86 ASP C O 1
ATOM 4546 N N . GLY C 1 88 ? -40.770 7.952 96.629 1.00 84.32 87 GLY C N 1
ATOM 4547 C CA . GLY C 1 88 ? -42.219 7.975 96.653 1.00 84.58 87 GLY C CA 1
ATOM 4548 C C . GLY C 1 88 ? -42.773 6.623 96.272 1.00 84.31 87 GLY C C 1
ATOM 4549 O O . GLY C 1 88 ? -42.068 5.776 95.715 1.00 87.03 87 GLY C O 1
ATOM 4550 N N . PHE C 1 89 ? -44.051 6.423 96.584 1.00 89.08 88 PHE C N 1
ATOM 4551 C CA . PHE C 1 89 ? -44.701 5.140 96.371 1.00 95.07 88 PHE C CA 1
ATOM 4552 C C . PHE C 1 89 ? -46.053 5.348 95.708 1.00 92.26 88 PHE C C 1
ATOM 4553 O O . PHE C 1 89 ? -46.767 6.307 96.014 1.00 90.70 88 PHE C O 1
ATOM 4561 N N . LEU C 1 90 ? -46.397 4.444 94.797 1.00 97.05 89 LEU C N 1
ATOM 4562 C CA . LEU C 1 90 ? -47.713 4.414 94.166 1.00 94.74 89 LEU C CA 1
ATOM 4563 C C . LEU C 1 90 ? -48.460 3.195 94.700 1.00 94.19 89 LEU C C 1
ATOM 4564 O O . LEU C 1 90 ? -48.185 2.059 94.300 1.00 94.82 89 LEU C O 1
ATOM 4569 N N . ILE C 1 91 ? -49.401 3.435 95.608 1.00 91.97 90 ILE C N 1
ATOM 4570 C CA . ILE C 1 91 ? -50.244 2.379 96.156 1.00 100.85 90 ILE C CA 1
ATOM 4571 C C . ILE C 1 91 ? -51.446 2.218 95.229 1.00 99.59 90 ILE C C 1
ATOM 4572 O O . ILE C 1 91 ? -52.283 3.119 95.120 1.00 98.93 90 ILE C O 1
ATOM 4577 N N . VAL C 1 92 ? -51.543 1.068 94.565 1.00 101.04 91 VAL C N 1
ATOM 4578 C CA . VAL C 1 92 ? -52.523 0.847 93.508 1.00 104.05 91 VAL C CA 1
ATOM 4579 C C . VAL C 1 92 ? -53.495 -0.236 93.954 1.00 100.37 91 VAL C C 1
ATOM 4580 O O . VAL C 1 92 ? -53.075 -1.292 94.440 1.00 106.56 91 VAL C O 1
ATOM 4584 N N . TYR C 1 93 ? -54.790 0.029 93.791 1.00 102.11 92 TYR C N 1
ATOM 4585 C CA . TYR C 1 93 ? -55.821 -0.982 93.973 1.00 106.31 92 TYR C CA 1
ATOM 4586 C C . TYR C 1 93 ? -56.740 -0.987 92.759 1.00 109.70 92 TYR C C 1
ATOM 4587 O O . TYR C 1 93 ? -56.770 -0.038 91.972 1.00 110.61 92 TYR C O 1
ATOM 4596 N N . SER C 1 94 ? -57.487 -2.076 92.613 1.00 113.12 93 SER C N 1
ATOM 4597 C CA . SER C 1 94 ? -58.456 -2.229 91.538 1.00 114.38 93 SER C CA 1
ATOM 4598 C C . SER C 1 94 ? -59.859 -1.981 92.075 1.00 106.36 93 SER C C 1
ATOM 4599 O O . SER C 1 94 ? -60.233 -2.524 93.119 1.00 106.23 93 SER C O 1
ATOM 4602 N N . VAL C 1 95 ? -60.635 -1.160 91.358 1.00 102.12 94 VAL C N 1
ATOM 4603 C CA . VAL C 1 95 ? -62.001 -0.851 91.784 1.00 110.08 94 VAL C CA 1
ATOM 4604 C C . VAL C 1 95 ? -62.968 -1.995 91.537 1.00 115.10 94 VAL C C 1
ATOM 4605 O O . VAL C 1 95 ? -64.153 -1.868 91.870 1.00 120.29 94 VAL C O 1
ATOM 4609 N N . THR C 1 96 ? -62.501 -3.103 90.959 1.00 110.99 95 THR C N 1
ATOM 4610 C CA . THR C 1 96 ? -63.312 -4.294 90.769 1.00 114.55 95 THR C CA 1
ATOM 4611 C C . THR C 1 96 ? -62.961 -5.403 91.749 1.00 110.45 95 THR C C 1
ATOM 4612 O O . THR C 1 96 ? -63.648 -6.431 91.770 1.00 118.89 95 THR C O 1
ATOM 4616 N N . ASP C 1 97 ? -61.924 -5.214 92.558 1.00 113.08 96 ASP C N 1
ATOM 4617 C CA . ASP C 1 97 ? -61.473 -6.184 93.553 1.00 119.34 96 ASP C CA 1
ATOM 4618 C C . ASP C 1 97 ? -61.543 -5.502 94.916 1.00 119.32 96 ASP C C 1
ATOM 4619 O O . ASP C 1 97 ? -60.642 -4.740 95.282 1.00 122.58 96 ASP C O 1
ATOM 4624 N N . LYS C 1 98 ? -62.620 -5.768 95.660 1.00 110.98 97 LYS C N 1
ATOM 4625 C CA . LYS C 1 98 ? -62.782 -5.155 96.975 1.00 122.06 97 LYS C CA 1
ATOM 4626 C C . LYS C 1 98 ? -61.646 -5.534 97.917 1.00 121.49 97 LYS C C 1
ATOM 4627 O O . LYS C 1 98 ? -61.297 -4.757 98.813 1.00 118.21 97 LYS C O 1
ATOM 4629 N N . ALA C 1 99 ? -61.063 -6.722 97.737 1.00 123.34 98 ALA C N 1
ATOM 4630 C CA . ALA C 1 99 ? -59.943 -7.134 98.576 1.00 117.13 98 ALA C CA 1
ATOM 4631 C C . ALA C 1 99 ? -58.726 -6.240 98.365 1.00 125.68 98 ALA C C 1
ATOM 4632 O O . ALA C 1 99 ? -58.045 -5.874 99.329 1.00 114.60 98 ALA C O 1
ATOM 4634 N N . SER C 1 100 ? -58.431 -5.887 97.109 1.00 143.94 99 SER C N 1
ATOM 4635 C CA . SER C 1 100 ? -57.281 -5.029 96.833 1.00 141.07 99 SER C CA 1
ATOM 4636 C C . SER C 1 100 ? -57.425 -3.673 97.514 1.00 141.49 99 SER C C 1
ATOM 4637 O O . SER C 1 100 ? -56.435 -3.089 97.969 1.00 145.27 99 SER C O 1
ATOM 4640 N N . PHE C 1 101 ? -58.653 -3.155 97.589 1.00 121.97 100 PHE C N 1
ATOM 4641 C CA . PHE C 1 101 ? -58.881 -1.883 98.266 1.00 117.36 100 PHE C CA 1
ATOM 4642 C C . PHE C 1 101 ? -58.674 -2.016 99.767 1.00 119.04 100 PHE C C 1
ATOM 4643 O O . PHE C 1 101 ? -58.052 -1.153 100.396 1.00 120.64 100 PHE C O 1
ATOM 4651 N N . GLU C 1 102 ? -59.197 -3.092 100.355 1.00 117.30 101 GLU C N 1
ATOM 4652 C CA . GLU C 1 102 ? -59.058 -3.333 101.784 1.00 116.82 101 GLU C CA 1
ATOM 4653 C C . GLU C 1 102 ? -57.608 -3.536 102.212 1.00 118.89 101 GLU C C 1
ATOM 4654 O O . GLU C 1 102 ? -57.299 -3.382 103.399 1.00 113.25 101 GLU C O 1
ATOM 4660 N N . HIS C 1 103 ? -56.713 -3.865 101.283 1.00 117.26 102 HIS C N 1
ATOM 4661 C CA . HIS C 1 103 ? -55.312 -4.102 101.607 1.00 116.68 102 HIS C CA 1
ATOM 4662 C C . HIS C 1 103 ? -54.448 -2.851 101.505 1.00 113.48 102 HIS C C 1
ATOM 4663 O O . HIS C 1 103 ? -53.252 -2.921 101.804 1.00 110.40 102 HIS C O 1
ATOM 4670 N N . VAL C 1 104 ? -55.020 -1.717 101.093 1.00 110.91 103 VAL C N 1
ATOM 4671 C CA . VAL C 1 104 ? -54.260 -0.470 101.013 1.00 112.61 103 VAL C CA 1
ATOM 4672 C C . VAL C 1 104 ? -53.647 -0.121 102.365 1.00 110.74 103 VAL C C 1
ATOM 4673 O O . VAL C 1 104 ? -52.501 0.339 102.442 1.00 105.42 103 VAL C O 1
ATOM 4677 N N . ASP C 1 105 ? -54.399 -0.329 103.449 1.00 110.21 104 ASP C N 1
ATOM 4678 C CA . ASP C 1 105 ? -53.873 -0.052 104.784 1.00 116.41 104 ASP C CA 1
ATOM 4679 C C . ASP C 1 105 ? -52.601 -0.848 105.064 1.00 116.33 104 ASP C C 1
ATOM 4680 O O . ASP C 1 105 ? -51.652 -0.320 105.655 1.00 110.53 104 ASP C O 1
ATOM 4685 N N . ARG C 1 106 ? -52.565 -2.124 104.663 1.00 112.56 105 ARG C N 1
ATOM 4686 C CA . ARG C 1 106 ? -51.360 -2.923 104.876 1.00 117.34 105 ARG C CA 1
ATOM 4687 C C . ARG C 1 106 ? -50.159 -2.319 104.158 1.00 111.10 105 ARG C C 1
ATOM 4688 O O . ARG C 1 106 ? -49.049 -2.294 104.701 1.00 119.44 105 ARG C O 1
ATOM 4696 N N . PHE C 1 107 ? -50.354 -1.855 102.923 1.00 94.89 106 PHE C N 1
ATOM 4697 C CA . PHE C 1 107 ? -49.245 -1.275 102.172 1.00 108.78 106 PHE C CA 1
ATOM 4698 C C . PHE C 1 107 ? -48.784 0.043 102.783 1.00 109.48 106 PHE C C 1
ATOM 4699 O O . PHE C 1 107 ? -47.581 0.327 102.818 1.00 101.56 106 PHE C O 1
ATOM 4707 N N . HIS C 1 108 ? -49.727 0.865 103.250 1.00 107.92 107 HIS C N 1
ATOM 4708 C CA . HIS C 1 108 ? -49.373 2.124 103.899 1.00 104.02 107 HIS C CA 1
ATOM 4709 C C . HIS C 1 108 ? -48.453 1.900 105.096 1.00 115.61 107 HIS C C 1
ATOM 4710 O O . HIS C 1 108 ? -47.347 2.448 105.151 1.00 116.94 107 HIS C O 1
ATOM 4717 N N . GLN C 1 109 ? -48.876 1.057 106.045 1.00 113.34 108 GLN C N 1
ATOM 4718 C CA . GLN C 1 109 ? -48.055 0.805 107.230 1.00 118.64 108 GLN C CA 1
ATOM 4719 C C . GLN C 1 109 ? -46.702 0.210 106.865 1.00 114.90 108 GLN C C 1
ATOM 4720 O O . GLN C 1 109 ? -45.701 0.487 107.537 1.00 115.51 108 GLN C O 1
ATOM 4726 N N . LEU C 1 110 ? -46.657 -0.621 105.824 1.00 113.04 109 LEU C N 1
ATOM 4727 C CA . LEU C 1 110 ? -45.395 -1.228 105.414 1.00 115.71 109 LEU C CA 1
ATOM 4728 C C . LEU C 1 110 ? -44.382 -0.157 105.029 1.00 113.59 109 LEU C C 1
ATOM 4729 O O . LEU C 1 110 ? -43.197 -0.261 105.369 1.00 110.81 109 LEU C O 1
ATOM 4734 N N . ILE C 1 111 ? -44.830 0.874 104.310 1.00 109.44 110 ILE C N 1
ATOM 4735 C CA . ILE C 1 111 ? -43.923 1.923 103.854 1.00 98.63 110 ILE C CA 1
ATOM 4736 C C . ILE C 1 111 ? -43.345 2.696 105.038 1.00 102.64 110 ILE C C 1
ATOM 4737 O O . ILE C 1 111 ? -42.131 2.921 105.112 1.00 104.65 110 ILE C O 1
ATOM 4742 N N . LEU C 1 112 ? -44.198 3.124 105.976 1.00 101.15 111 LEU C N 1
ATOM 4743 C CA . LEU C 1 112 ? -43.693 3.860 107.136 1.00 103.33 111 LEU C CA 1
ATOM 4744 C C . LEU C 1 112 ? -42.760 3.004 107.982 1.00 111.30 111 LEU C C 1
ATOM 4745 O O . LEU C 1 112 ? -41.735 3.494 108.472 1.00 113.09 111 LEU C O 1
ATOM 4750 N N . ARG C 1 113 ? -43.103 1.729 108.183 1.00 105.41 112 ARG C N 1
ATOM 4751 C CA . ARG C 1 113 ? -42.228 0.844 108.945 1.00 104.25 112 ARG C CA 1
ATOM 4752 C C . ARG C 1 113 ? -40.855 0.749 108.295 1.00 109.01 112 ARG C C 1
ATOM 4753 O O . ARG C 1 113 ? -39.824 0.824 108.975 1.00 122.86 112 ARG C O 1
ATOM 4761 N N . VAL C 1 114 ? -40.823 0.574 106.973 1.00 101.15 113 VAL C N 1
ATOM 4762 C CA . VAL C 1 114 ? -39.551 0.542 106.259 1.00 109.09 113 VAL C CA 1
ATOM 4763 C C . VAL C 1 114 ? -38.847 1.884 106.388 1.00 102.84 113 VAL C C 1
ATOM 4764 O O . VAL C 1 114 ? -37.676 1.960 106.778 1.00 102.96 113 VAL C O 1
ATOM 4768 N N . LYS C 1 115 ? -39.558 2.967 106.073 1.00 105.06 114 LYS C N 1
ATOM 4769 C CA . LYS C 1 115 ? -38.949 4.289 106.076 1.00 99.75 114 LYS C CA 1
ATOM 4770 C C . LYS C 1 115 ? -38.654 4.803 107.477 1.00 107.92 114 LYS C C 1
ATOM 4771 O O . LYS C 1 115 ? -37.870 5.749 107.612 1.00 108.06 114 LYS C O 1
ATOM 4777 N N . ASP C 1 116 ? -39.247 4.204 108.512 1.00 115.96 115 ASP C N 1
ATOM 4778 C CA . ASP C 1 116 ? -39.109 4.693 109.884 1.00 108.76 115 ASP C CA 1
ATOM 4779 C C . ASP C 1 116 ? -39.511 6.164 109.941 1.00 110.28 115 ASP C C 1
ATOM 4780 O O . ASP C 1 116 ? -38.781 7.024 110.439 1.00 113.44 115 ASP C O 1
ATOM 4785 N N . ARG C 1 117 ? -40.695 6.450 109.405 1.00 104.55 116 ARG C N 1
ATOM 4786 C CA . ARG C 1 117 ? -41.188 7.814 109.319 1.00 100.69 116 ARG C CA 1
ATOM 4787 C C . ARG C 1 117 ? -42.665 7.816 109.687 1.00 108.63 116 ARG C C 1
ATOM 4788 O O . ARG C 1 117 ? -43.345 6.790 109.603 1.00 101.11 116 ARG C O 1
ATOM 4796 N N . GLU C 1 118 ? -43.160 8.980 110.110 1.00 114.38 117 GLU C N 1
ATOM 4797 C CA . GLU C 1 118 ? -44.584 9.104 110.394 1.00 109.70 117 GLU C CA 1
ATOM 4798 C C . GLU C 1 118 ? -45.417 9.286 109.131 1.00 110.04 117 GLU C C 1
ATOM 4799 O O . GLU C 1 118 ? -46.616 8.987 109.147 1.00 113.58 117 GLU C O 1
ATOM 4805 N N . SER C 1 119 ? -44.809 9.764 108.047 1.00 104.00 118 SER C N 1
ATOM 4806 C CA . SER C 1 119 ? -45.484 9.947 106.770 1.00 107.37 118 SER C CA 1
ATOM 4807 C C . SER C 1 119 ? -44.429 9.986 105.674 1.00 102.06 118 SER C C 1
ATOM 4808 O O . SER C 1 119 ? -43.294 10.410 105.910 1.00 103.03 118 SER C O 1
ATOM 4811 N N . PHE C 1 120 ? -44.806 9.539 104.478 1.00 95.59 119 PHE C N 1
ATOM 4812 C CA . PHE C 1 120 ? -43.870 9.534 103.363 1.00 105.55 119 PHE C CA 1
ATOM 4813 C C . PHE C 1 120 ? -44.625 9.808 102.072 1.00 101.87 119 PHE C C 1
ATOM 4814 O O . PHE C 1 120 ? -45.801 9.446 101.956 1.00 110.33 119 PHE C O 1
ATOM 4822 N N . PRO C 1 121 ? -43.978 10.460 101.086 1.00 91.69 120 PRO C N 1
ATOM 4823 C CA . PRO C 1 121 ? -44.629 10.711 99.789 1.00 96.21 120 PRO C CA 1
ATOM 4824 C C . PRO C 1 121 ? -45.208 9.473 99.123 1.00 92.69 120 PRO C C 1
ATOM 4825 O O . PRO C 1 121 ? -44.477 8.558 98.734 1.00 102.72 120 PRO C O 1
ATOM 4829 N N . MET C 1 122 ? -46.533 9.435 99.006 1.00 89.36 121 MET C N 1
ATOM 4830 C CA . MET C 1 122 ? -47.230 8.308 98.408 1.00 95.71 121 MET C CA 1
ATOM 4831 C C . MET C 1 122 ? -48.528 8.804 97.785 1.00 102.60 121 MET C C 1
ATOM 4832 O O . MET C 1 122 ? -49.078 9.829 98.201 1.00 98.03 121 MET C O 1
ATOM 4837 N N . ILE C 1 123 ? -49.012 8.074 96.780 1.00 99.05 122 ILE C N 1
ATOM 4838 C CA . ILE C 1 123 ? -50.264 8.406 96.105 1.00 102.86 122 ILE C CA 1
ATOM 4839 C C . ILE C 1 123 ? -51.101 7.150 95.912 1.00 95.31 122 ILE C C 1
ATOM 4840 O O . ILE C 1 123 ? -50.611 6.134 95.407 1.00 97.52 122 ILE C O 1
ATOM 4845 N N . LEU C 1 124 ? -52.364 7.224 96.326 1.00 95.46 123 LEU C N 1
ATOM 4846 C CA . LEU C 1 124 ? -53.325 6.153 96.104 1.00 97.27 123 LEU C CA 1
ATOM 4847 C C . LEU C 1 124 ? -53.804 6.174 94.656 1.00 106.59 123 LEU C C 1
ATOM 4848 O O . LEU C 1 124 ? -54.163 7.230 94.128 1.00 110.06 123 LEU C O 1
ATOM 4853 N N . VAL C 1 125 ? -53.811 5.007 94.014 1.00 106.04 124 VAL C N 1
ATOM 4854 C CA . VAL C 1 125 ? -54.155 4.884 92.601 1.00 97.89 124 VAL C CA 1
ATOM 4855 C C . VAL C 1 125 ? -55.294 3.879 92.482 1.00 103.71 124 VAL C C 1
ATOM 4856 O O . VAL C 1 125 ? -55.121 2.692 92.787 1.00 108.84 124 VAL C O 1
ATOM 4860 N N . ALA C 1 126 ? -56.458 4.351 92.035 1.00 97.60 125 ALA C N 1
ATOM 4861 C CA . ALA C 1 126 ? -57.621 3.504 91.776 1.00 98.51 125 ALA C CA 1
ATOM 4862 C C . ALA C 1 126 ? -57.662 3.181 90.286 1.00 105.72 125 ALA C C 1
ATOM 4863 O O . ALA C 1 126 ? -57.868 4.073 89.458 1.00 107.60 125 ALA C O 1
ATOM 4865 N N . ASN C 1 127 ? -57.476 1.910 89.947 1.00 105.23 126 ASN C N 1
ATOM 4866 C CA . ASN C 1 127 ? -57.334 1.485 88.562 1.00 103.89 126 ASN C CA 1
ATOM 4867 C C . ASN C 1 127 ? -58.562 0.711 88.097 1.00 106.64 126 ASN C C 1
ATOM 4868 O O . ASN C 1 127 ? -59.453 0.371 88.880 1.00 108.65 126 ASN C O 1
ATOM 4873 N N . LYS C 1 128 ? -58.593 0.443 86.788 1.00 99.48 127 LYS C N 1
ATOM 4874 C CA . LYS C 1 128 ? -59.669 -0.309 86.134 1.00 109.60 127 LYS C CA 1
ATOM 4875 C C . LYS C 1 128 ? -61.017 0.403 86.191 1.00 109.63 127 LYS C C 1
ATOM 4876 O O . LYS C 1 128 ? -62.066 -0.246 86.209 1.00 114.69 127 LYS C O 1
ATOM 4882 N N . VAL C 1 129 ? -61.010 1.739 86.208 1.00 102.20 128 VAL C N 1
ATOM 4883 C CA . VAL C 1 129 ? -62.261 2.491 86.222 1.00 107.13 128 VAL C CA 1
ATOM 4884 C C . VAL C 1 129 ? -63.076 2.253 84.957 1.00 110.66 128 VAL C C 1
ATOM 4885 O O . VAL C 1 129 ? -64.293 2.468 84.957 1.00 116.59 128 VAL C O 1
ATOM 4889 N N . ASP C 1 130 ? -62.427 1.826 83.868 1.00 110.99 129 ASP C N 1
ATOM 4890 C CA . ASP C 1 130 ? -63.141 1.535 82.627 1.00 111.11 129 ASP C CA 1
ATOM 4891 C C . ASP C 1 130 ? -64.202 0.458 82.819 1.00 124.07 129 ASP C C 1
ATOM 4892 O O . ASP C 1 130 ? -65.255 0.503 82.173 1.00 127.86 129 ASP C O 1
ATOM 4897 N N . LEU C 1 131 ? -63.943 -0.515 83.693 1.00 117.26 130 LEU C N 1
ATOM 4898 C CA . LEU C 1 131 ? -64.888 -1.594 83.953 1.00 109.17 130 LEU C CA 1
ATOM 4899 C C . LEU C 1 131 ? -66.063 -1.101 84.785 1.00 127.14 130 LEU C C 1
ATOM 4900 O O . LEU C 1 131 ? -66.220 -1.496 85.945 1.00 139.26 130 LEU C O 1
ATOM 4905 N N . MET C 1 132 ? -66.903 -0.246 84.193 1.00 128.26 131 MET C N 1
ATOM 4906 C CA . MET C 1 132 ? -67.976 0.391 84.951 1.00 136.48 131 MET C CA 1
ATOM 4907 C C . MET C 1 132 ? -69.062 -0.601 85.350 1.00 143.55 131 MET C C 1
ATOM 4908 O O . MET C 1 132 ? -69.748 -0.392 86.357 1.00 140.38 131 MET C O 1
ATOM 4913 N N . HIS C 1 133 ? -69.236 -1.680 84.584 1.00 160.11 132 HIS C N 1
ATOM 4914 C CA . HIS C 1 133 ? -70.252 -2.668 84.931 1.00 160.76 132 HIS C CA 1
ATOM 4915 C C . HIS C 1 133 ? -69.850 -3.492 86.149 1.00 155.47 132 HIS C C 1
ATOM 4916 O O . HIS C 1 133 ? -70.721 -3.943 86.902 1.00 157.13 132 HIS C O 1
ATOM 4923 N N . LEU C 1 134 ? -68.549 -3.698 86.362 1.00 143.79 133 LEU C N 1
ATOM 4924 C CA . LEU C 1 134 ? -68.054 -4.544 87.442 1.00 140.72 133 LEU C CA 1
ATOM 4925 C C . LEU C 1 134 ? -67.371 -3.750 88.551 1.00 131.68 133 LEU C C 1
ATOM 4926 O O . LEU C 1 134 ? -66.656 -4.334 89.372 1.00 129.48 133 LEU C O 1
ATOM 4931 N N . ARG C 1 135 ? -67.558 -2.435 88.586 1.00 131.05 134 ARG C N 1
ATOM 4932 C CA . ARG C 1 135 ? -66.929 -1.627 89.622 1.00 123.28 134 ARG C CA 1
ATOM 4933 C C . ARG C 1 135 ? -67.591 -1.879 90.976 1.00 122.28 134 ARG C C 1
ATOM 4934 O O . ARG C 1 135 ? -68.821 -1.909 91.084 1.00 121.32 134 ARG C O 1
ATOM 4942 N N . LYS C 1 136 ? -66.765 -2.061 92.005 1.00 123.61 135 LYS C N 1
ATOM 4943 C CA . LYS C 1 136 ? -67.185 -2.317 93.381 1.00 123.20 135 LYS C CA 1
ATOM 4944 C C . LYS C 1 136 ? -66.863 -1.193 94.347 1.00 114.52 135 LYS C C 1
ATOM 4945 O O . LYS C 1 136 ? -67.649 -0.934 95.261 1.00 120.80 135 LYS C O 1
ATOM 4951 N N . ILE C 1 137 ? -65.735 -0.517 94.184 1.00 124.57 136 ILE C N 1
ATOM 4952 C CA . ILE C 1 137 ? -65.339 0.553 95.087 1.00 123.13 136 ILE C CA 1
ATOM 4953 C C . ILE C 1 137 ? -65.685 1.878 94.420 1.00 122.60 136 ILE C C 1
ATOM 4954 O O . ILE C 1 137 ? -65.244 2.157 93.296 1.00 127.96 136 ILE C O 1
ATOM 4959 N N . THR C 1 138 ? -66.476 2.698 95.108 1.00 117.52 137 THR C N 1
ATOM 4960 C CA . THR C 1 138 ? -66.930 3.956 94.536 1.00 126.64 137 THR C CA 1
ATOM 4961 C C . THR C 1 138 ? -65.854 5.029 94.668 1.00 134.28 137 THR C C 1
ATOM 4962 O O . THR C 1 138 ? -64.864 4.877 95.392 1.00 131.79 137 THR C O 1
ATOM 4966 N N . ARG C 1 139 ? -66.061 6.132 93.945 1.00 137.72 138 ARG C N 1
ATOM 4967 C CA . ARG C 1 139 ? -65.136 7.256 94.033 1.00 135.73 138 ARG C CA 1
ATOM 4968 C C . ARG C 1 139 ? -65.095 7.820 95.446 1.00 128.53 138 ARG C C 1
ATOM 4969 O O . ARG C 1 139 ? -64.029 8.206 95.939 1.00 127.47 138 ARG C O 1
ATOM 4977 N N . GLU C 1 140 ? -66.247 7.864 96.119 1.00 120.53 139 GLU C N 1
ATOM 4978 C CA . GLU C 1 140 ? -66.280 8.369 97.486 1.00 131.26 139 GLU C CA 1
ATOM 4979 C C . GLU C 1 140 ? -65.557 7.424 98.437 1.00 132.34 139 GLU C C 1
ATOM 4980 O O . GLU C 1 140 ? -64.900 7.872 99.384 1.00 131.40 139 GLU C O 1
ATOM 4986 N N . GLN C 1 141 ? -65.672 6.115 98.205 1.00 127.45 140 GLN C N 1
ATOM 4987 C CA . GLN C 1 141 ? -64.928 5.150 99.008 1.00 126.81 140 GLN C CA 1
ATOM 4988 C C . GLN C 1 141 ? -63.429 5.394 98.896 1.00 129.41 140 GLN C C 1
ATOM 4989 O O . GLN C 1 141 ? -62.719 5.455 99.907 1.00 134.75 140 GLN C O 1
ATOM 4995 N N . GLY C 1 142 ? -62.928 5.529 97.668 1.00 122.76 141 GLY C N 1
ATOM 4996 C CA . GLY C 1 142 ? -61.510 5.788 97.491 1.00 126.00 141 GLY C CA 1
ATOM 4997 C C . GLY C 1 142 ? -61.101 7.162 97.985 1.00 120.45 141 GLY C C 1
ATOM 4998 O O . GLY C 1 142 ? -60.036 7.320 98.588 1.00 111.33 141 GLY C O 1
ATOM 4999 N N . LYS C 1 143 ? -61.932 8.178 97.728 1.00 124.87 142 LYS C N 1
ATOM 5000 C CA . LYS C 1 143 ? -61.605 9.525 98.187 1.00 130.21 142 LYS C CA 1
ATOM 5001 C C . LYS C 1 143 ? -61.550 9.590 99.708 1.00 131.54 142 LYS C C 1
ATOM 5002 O O . LYS C 1 143 ? -60.718 10.307 100.277 1.00 134.36 142 LYS C O 1
ATOM 5004 N N . GLU C 1 144 ? -62.437 8.854 100.384 1.00 151.48 143 GLU C N 1
ATOM 5005 C CA . GLU C 1 144 ? -62.381 8.775 101.841 1.00 157.99 143 GLU C CA 1
ATOM 5006 C C . GLU C 1 144 ? -61.104 8.083 102.297 1.00 151.77 143 GLU C C 1
ATOM 5007 O O . GLU C 1 144 ? -60.453 8.527 103.250 1.00 153.80 143 GLU C O 1
ATOM 5009 N N . MET C 1 145 ? -60.748 6.979 101.634 1.00 121.11 144 MET C N 1
ATOM 5010 C CA . MET C 1 145 ? -59.512 6.267 101.940 1.00 114.52 144 MET C CA 1
ATOM 5011 C C . MET C 1 145 ? -58.299 7.179 101.820 1.00 114.06 144 MET C C 1
ATOM 5012 O O . MET C 1 145 ? -57.399 7.144 102.668 1.00 113.68 144 MET C O 1
ATOM 5017 N N . ALA C 1 146 ? -58.256 8.000 100.769 1.00 120.13 145 ALA C N 1
ATOM 5018 C CA . ALA C 1 146 ? -57.112 8.880 100.555 1.00 112.57 145 ALA C CA 1
ATOM 5019 C C . ALA C 1 146 ? -56.994 9.915 101.667 1.00 121.57 145 ALA C C 1
ATOM 5020 O O . ALA C 1 146 ? -55.920 10.094 102.252 1.00 120.96 145 ALA C O 1
ATOM 5022 N N . THR C 1 147 ? -58.091 10.614 101.970 1.00 124.70 146 THR C N 1
ATOM 5023 C CA . THR C 1 147 ? -58.062 11.595 103.049 1.00 124.67 146 THR C CA 1
ATOM 5024 C C . THR C 1 147 ? -57.822 10.948 104.407 1.00 122.67 146 THR C C 1
ATOM 5025 O O . THR C 1 147 ? -57.369 11.630 105.333 1.00 120.94 146 THR C O 1
ATOM 5029 N N . LYS C 1 148 ? -58.117 9.653 104.546 1.00 121.86 147 LYS C N 1
ATOM 5030 C CA . LYS C 1 148 ? -57.850 8.967 105.806 1.00 121.85 147 LYS C CA 1
ATOM 5031 C C . LYS C 1 148 ? -56.354 8.902 106.086 1.00 122.88 147 LYS C C 1
ATOM 5032 O O . LYS C 1 148 ? -55.922 9.043 107.236 1.00 127.19 147 LYS C O 1
ATOM 5038 N N . HIS C 1 149 ? -55.547 8.692 105.046 1.00 108.35 148 HIS C N 1
ATOM 5039 C CA . HIS C 1 149 ? -54.095 8.708 105.158 1.00 118.30 148 HIS C CA 1
ATOM 5040 C C . HIS C 1 149 ? -53.483 10.033 104.724 1.00 117.86 148 HIS C C 1
ATOM 5041 O O . HIS C 1 149 ? -52.253 10.149 104.682 1.00 114.44 148 HIS C O 1
ATOM 5048 N N . ASN C 1 150 ? -54.311 11.030 104.400 1.00 114.52 149 ASN C N 1
ATOM 5049 C CA . ASN C 1 150 ? -53.840 12.358 104.003 1.00 118.63 149 ASN C CA 1
ATOM 5050 C C . ASN C 1 150 ? -52.885 12.278 102.810 1.00 109.11 149 ASN C C 1
ATOM 5051 O O . ASN C 1 150 ? -51.778 12.821 102.829 1.00 104.01 149 ASN C O 1
ATOM 5056 N N . ILE C 1 151 ? -53.325 11.582 101.764 1.00 108.18 150 ILE C N 1
ATOM 5057 C CA . ILE C 1 151 ? -52.532 11.435 100.541 1.00 114.09 150 ILE C CA 1
ATOM 5058 C C . ILE C 1 151 ? -53.437 11.597 99.335 1.00 108.93 150 ILE C C 1
ATOM 5059 O O . ILE C 1 151 ? -54.652 11.368 99.405 1.00 106.79 150 ILE C O 1
ATOM 5064 N N . PRO C 1 152 ? -52.868 12.021 98.203 1.00 105.34 151 PRO C N 1
ATOM 5065 C CA . PRO C 1 152 ? -53.697 12.292 97.022 1.00 94.03 151 PRO C CA 1
ATOM 5066 C C . PRO C 1 152 ? -54.371 11.039 96.475 1.00 105.57 151 PRO C C 1
ATOM 5067 O O . PRO C 1 152 ? -53.995 9.905 96.780 1.00 110.56 151 PRO C O 1
ATOM 5071 N N . TYR C 1 153 ? -55.390 11.270 95.645 1.00 92.97 152 TYR C N 1
ATOM 5072 C CA . TYR C 1 153 ? -56.201 10.212 95.055 1.00 103.41 152 TYR C CA 1
ATOM 5073 C C . TYR C 1 153 ? -56.363 10.451 93.561 1.00 106.75 152 TYR C C 1
ATOM 5074 O O . TYR C 1 153 ? -56.742 11.549 93.144 1.00 115.01 152 TYR C O 1
ATOM 5083 N N . ILE C 1 154 ? -56.077 9.426 92.760 1.00 103.32 153 ILE C N 1
ATOM 5084 C CA . ILE C 1 154 ? -56.229 9.491 91.310 1.00 96.57 153 ILE C CA 1
ATOM 5085 C C . ILE C 1 154 ? -56.876 8.201 90.826 1.00 100.92 153 ILE C C 1
ATOM 5086 O O . ILE C 1 154 ? -56.502 7.107 91.261 1.00 100.46 153 ILE C O 1
ATOM 5091 N N . GLU C 1 155 ? -57.847 8.329 89.924 1.00 96.98 154 GLU C N 1
ATOM 5092 C CA . GLU C 1 155 ? -58.445 7.189 89.243 1.00 93.69 154 GLU C CA 1
ATOM 5093 C C . GLU C 1 155 ? -57.768 7.006 87.891 1.00 101.68 154 GLU C C 1
ATOM 5094 O O . GLU C 1 155 ? -57.610 7.972 87.138 1.00 102.98 154 GLU C O 1
ATOM 5100 N N . THR C 1 156 ? -57.371 5.772 87.585 1.00 106.03 155 THR C N 1
ATOM 5101 C CA . THR C 1 156 ? -56.610 5.484 86.378 1.00 94.88 155 THR C CA 1
ATOM 5102 C C . THR C 1 156 ? -57.210 4.298 85.638 1.00 99.87 155 THR C C 1
ATOM 5103 O O . THR C 1 156 ? -57.964 3.497 86.197 1.00 84.12 155 THR C O 1
ATOM 5107 N N . SER C 1 157 ? -56.866 4.211 84.356 1.00 101.49 156 SER C N 1
ATOM 5108 C CA . SER C 1 157 ? -57.182 3.050 83.532 1.00 95.82 156 SER C CA 1
ATOM 5109 C C . SER C 1 157 ? -56.054 2.885 82.528 1.00 97.95 156 SER C C 1
ATOM 5110 O O . SER C 1 157 ? -55.765 3.811 81.766 1.00 90.21 156 SER C O 1
ATOM 5113 N N . ALA C 1 158 ? -55.418 1.717 82.531 1.00 99.94 157 ALA C N 1
ATOM 5114 C CA . ALA C 1 158 ? -54.314 1.451 81.620 1.00 89.49 157 ALA C CA 1
ATOM 5115 C C . ALA C 1 158 ? -54.774 0.911 80.274 1.00 96.13 157 ALA C C 1
ATOM 5116 O O . ALA C 1 158 ? -53.961 0.818 79.349 1.00 96.16 157 ALA C O 1
ATOM 5118 N N . LYS C 1 159 ? -56.052 0.569 80.142 1.00 93.23 158 LYS C N 1
ATOM 5119 C CA . LYS C 1 159 ? -56.583 0.068 78.884 1.00 101.29 158 LYS C CA 1
ATOM 5120 C C . LYS C 1 159 ? -56.793 1.223 77.913 1.00 97.66 158 LYS C C 1
ATOM 5121 O O . LYS C 1 159 ? -57.262 2.297 78.297 1.00 98.87 158 LYS C O 1
ATOM 5127 N N . ASP C 1 160 ? -56.437 0.994 76.652 1.00 106.86 159 ASP C N 1
ATOM 5128 C CA . ASP C 1 160 ? -56.501 2.049 75.648 1.00 102.98 159 ASP C CA 1
ATOM 5129 C C . ASP C 1 160 ? -57.939 2.527 75.462 1.00 101.70 159 ASP C C 1
ATOM 5130 O O . ASP C 1 160 ? -58.845 1.700 75.284 1.00 100.18 159 ASP C O 1
ATOM 5135 N N . PRO C 1 161 ? -58.192 3.842 75.492 1.00 101.54 160 PRO C N 1
ATOM 5136 C CA . PRO C 1 161 ? -57.225 4.928 75.702 1.00 100.12 160 PRO C CA 1
ATOM 5137 C C . PRO C 1 161 ? -56.901 5.110 77.179 1.00 105.41 160 PRO C C 1
ATOM 5138 O O . PRO C 1 161 ? -57.798 5.101 78.020 1.00 97.56 160 PRO C O 1
ATOM 5142 N N . PRO C 1 162 ? -55.626 5.272 77.526 1.00 103.20 161 PRO C N 1
ATOM 5143 C CA . PRO C 1 162 ? -55.258 5.338 78.944 1.00 102.44 161 PRO C CA 1
ATOM 5144 C C . PRO C 1 162 ? -55.774 6.611 79.594 1.00 91.46 161 PRO C C 1
ATOM 5145 O O . PRO C 1 162 ? -55.910 7.656 78.954 1.00 105.22 161 PRO C O 1
ATOM 5149 N N . LEU C 1 163 ? -56.058 6.508 80.890 1.00 105.27 162 LEU C N 1
ATOM 5150 C CA . LEU C 1 163 ? -56.655 7.596 81.654 1.00 100.05 162 LEU C CA 1
ATOM 5151 C C . LEU C 1 163 ? -55.805 7.871 82.885 1.00 94.30 162 LEU C C 1
ATOM 5152 O O . LEU C 1 163 ? -55.638 6.990 83.735 1.00 99.12 162 LEU C O 1
ATOM 5157 N N . ASN C 1 164 ? -55.264 9.087 82.972 1.00 97.30 163 ASN C N 1
ATOM 5158 C CA . ASN C 1 164 ? -54.504 9.575 84.124 1.00 90.11 163 ASN C CA 1
ATOM 5159 C C . ASN C 1 164 ? -53.312 8.689 84.475 1.00 95.61 163 ASN C C 1
ATOM 5160 O O . ASN C 1 164 ? -52.810 8.744 85.602 1.00 100.64 163 ASN C O 1
ATOM 5165 N N . VAL C 1 165 ? -52.846 7.859 83.539 1.00 81.15 164 VAL C N 1
ATOM 5166 C CA . VAL C 1 165 ? -51.689 7.011 83.818 1.00 81.59 164 VAL C CA 1
ATOM 5167 C C . VAL C 1 165 ? -50.451 7.873 84.034 1.00 91.28 164 VAL C C 1
ATOM 5168 O O . VAL C 1 165 ? -49.721 7.712 85.019 1.00 99.12 164 VAL C O 1
ATOM 5172 N N . ASP C 1 166 ? -50.201 8.803 83.110 1.00 99.20 165 ASP C N 1
ATOM 5173 C CA . ASP C 1 166 ? -49.087 9.733 83.265 1.00 96.44 165 ASP C CA 1
ATOM 5174 C C . ASP C 1 166 ? -49.300 10.646 84.467 1.00 92.33 165 ASP C C 1
ATOM 5175 O O . ASP C 1 166 ? -48.349 10.969 85.189 1.00 95.35 165 ASP C O 1
ATOM 5180 N N . LYS C 1 167 ? -50.544 11.077 84.689 1.00 90.70 166 LYS C N 1
ATOM 5181 C CA . LYS C 1 167 ? -50.839 11.994 85.785 1.00 94.40 166 LYS C CA 1
ATOM 5182 C C . LYS C 1 167 ? -50.505 11.369 87.134 1.00 96.34 166 LYS C C 1
ATOM 5183 O O . LYS C 1 167 ? -49.989 12.049 88.029 1.00 94.75 166 LYS C O 1
ATOM 5189 N N . ALA C 1 168 ? -50.811 10.080 87.305 1.00 95.52 167 ALA C N 1
ATOM 5190 C CA . ALA C 1 168 ? -50.519 9.396 88.563 1.00 90.49 167 ALA C CA 1
ATOM 5191 C C . ALA C 1 168 ? -49.045 9.521 88.929 1.00 88.88 167 ALA C C 1
ATOM 5192 O O . ALA C 1 168 ? -48.699 9.934 90.041 1.00 101.71 167 ALA C O 1
ATOM 5194 N N . PHE C 1 169 ? -48.160 9.162 87.997 1.00 86.77 168 PHE C N 1
ATOM 5195 C CA . PHE C 1 169 ? -46.727 9.278 88.246 1.00 94.89 168 PHE C CA 1
ATOM 5196 C C . PHE C 1 169 ? -46.306 10.735 88.396 1.00 91.29 168 PHE C C 1
ATOM 5197 O O . PHE C 1 169 ? -45.514 11.068 89.286 1.00 97.12 168 PHE C O 1
ATOM 5205 N N . HIS C 1 170 ? -46.814 11.616 87.531 1.00 97.60 169 HIS C N 1
ATOM 5206 C CA . HIS C 1 170 ? -46.437 13.024 87.611 1.00 96.08 169 HIS C CA 1
ATOM 5207 C C . HIS C 1 170 ? -46.836 13.640 88.945 1.00 105.31 169 HIS C C 1
ATOM 5208 O O . HIS C 1 170 ? -46.078 14.426 89.524 1.00 103.23 169 HIS C O 1
ATOM 5215 N N . ASP C 1 171 ? -48.025 13.305 89.445 1.00 100.94 170 ASP C N 1
ATOM 5216 C CA . ASP C 1 171 ? -48.470 13.873 90.714 1.00 97.50 170 ASP C CA 1
ATOM 5217 C C . ASP C 1 171 ? -47.595 13.409 91.874 1.00 106.85 170 ASP C C 1
ATOM 5218 O O . ASP C 1 171 ? -47.310 14.188 92.793 1.00 101.82 170 ASP C O 1
ATOM 5223 N N . LEU C 1 172 ? -47.185 12.137 91.869 1.00 104.74 171 LEU C N 1
ATOM 5224 C CA . LEU C 1 172 ? -46.288 11.651 92.916 1.00 103.19 171 LEU C CA 1
ATOM 5225 C C . LEU C 1 172 ? -44.970 12.416 92.916 1.00 100.64 171 LEU C C 1
ATOM 5226 O O . LEU C 1 172 ? -44.456 12.783 93.979 1.00 101.33 171 LEU C O 1
ATOM 5231 N N . VAL C 1 173 ? -44.402 12.656 91.730 1.00 99.13 172 VAL C N 1
ATOM 5232 C CA . VAL C 1 173 ? -43.195 13.471 91.624 1.00 103.06 172 VAL C CA 1
ATOM 5233 C C . VAL C 1 173 ? -43.427 14.851 92.228 1.00 103.83 172 VAL C C 1
ATOM 5234 O O . VAL C 1 173 ? -42.574 15.379 92.953 1.00 101.37 172 VAL C O 1
ATOM 5238 N N . ARG C 1 174 ? -44.580 15.459 91.936 1.00 98.71 173 ARG C N 1
ATOM 5239 C CA . ARG C 1 174 ? -44.888 16.777 92.484 1.00 103.20 173 ARG C CA 1
ATOM 5240 C C . ARG C 1 174 ? -44.919 16.764 94.009 1.00 113.78 173 ARG C C 1
ATOM 5241 O O . ARG C 1 174 ? -44.476 17.724 94.651 1.00 116.74 173 ARG C O 1
ATOM 5249 N N . VAL C 1 175 ? -45.451 15.696 94.608 1.00 115.00 174 VAL C N 1
ATOM 5250 C CA . VAL C 1 175 ? -45.470 15.600 96.066 1.00 105.27 174 VAL C CA 1
ATOM 5251 C C . VAL C 1 175 ? -44.053 15.609 96.628 1.00 105.36 174 VAL C C 1
ATOM 5252 O O . VAL C 1 175 ? -43.768 16.290 97.619 1.00 112.43 174 VAL C O 1
ATOM 5256 N N . ILE C 1 176 ? -43.142 14.862 96.000 1.00 101.71 175 ILE C N 1
ATOM 5257 C CA . ILE C 1 176 ? -41.764 14.792 96.484 1.00 92.35 175 ILE C CA 1
ATOM 5258 C C . ILE C 1 176 ? -41.088 16.158 96.415 1.00 108.68 175 ILE C C 1
ATOM 5259 O O . ILE C 1 176 ? -40.339 16.543 97.322 1.00 114.34 175 ILE C O 1
ATOM 5264 N N . ARG C 1 177 ? -41.346 16.916 95.346 1.00 108.58 176 ARG C N 1
ATOM 5265 C CA . ARG C 1 177 ? -40.666 18.192 95.144 1.00 110.82 176 ARG C CA 1
ATOM 5266 C C . ARG C 1 177 ? -41.053 19.251 96.170 1.00 114.65 176 ARG C C 1
ATOM 5267 O O . ARG C 1 177 ? -40.269 20.177 96.404 1.00 122.31 176 ARG C O 1
ATOM 5275 N N . GLN C 1 178 ? -42.234 19.149 96.781 1.00 111.84 177 GLN C N 1
ATOM 5276 C CA . GLN C 1 178 ? -42.702 20.142 97.740 1.00 120.97 177 GLN C CA 1
ATOM 5277 C C . GLN C 1 178 ? -42.448 19.724 99.187 1.00 124.61 177 GLN C C 1
ATOM 5278 O O . GLN C 1 178 ? -43.230 20.071 100.080 1.00 130.71 177 GLN C O 1
ATOM 5284 N N . GLN C 1 179 ? -41.359 19.002 99.443 1.00 129.88 178 GLN C N 1
ATOM 5285 C CA . GLN C 1 179 ? -41.040 18.509 100.774 1.00 138.87 178 GLN C CA 1
ATOM 5286 C C . GLN C 1 179 ? -39.748 19.135 101.282 1.00 153.23 178 GLN C C 1
ATOM 5287 O O . GLN C 1 179 ? -38.925 19.635 100.511 1.00 153.22 178 GLN C O 1
ATOM 5293 N N . ILE C 1 180 ? -39.580 19.092 102.601 1.00 171.76 179 ILE C N 1
ATOM 5294 C CA . ILE C 1 180 ? -38.368 19.581 103.244 1.00 175.24 179 ILE C CA 1
ATOM 5295 C C . ILE C 1 180 ? -37.491 18.402 103.649 1.00 178.06 179 ILE C C 1
ATOM 5296 O O . ILE C 1 180 ? -36.284 18.402 103.410 1.00 180.09 179 ILE C O 1
ATOM 5301 N N . GLY D 2 1 ? -31.620 -43.562 110.211 1.00 138.48 49 GLY D N 1
ATOM 5302 C CA . GLY D 2 1 ? -30.716 -43.742 109.091 1.00 132.25 49 GLY D CA 1
ATOM 5303 C C . GLY D 2 1 ? -31.424 -44.042 107.784 1.00 127.41 49 GLY D C 1
ATOM 5304 O O . GLY D 2 1 ? -30.780 -44.321 106.773 1.00 126.99 49 GLY D O 1
ATOM 5305 N N . THR D 2 2 ? -32.756 -44.000 107.815 1.00 121.01 50 THR D N 1
ATOM 5306 C CA . THR D 2 2 ? -33.545 -44.229 106.610 1.00 117.16 50 THR D CA 1
ATOM 5307 C C . THR D 2 2 ? -33.161 -43.239 105.515 1.00 114.40 50 THR D C 1
ATOM 5308 O O . THR D 2 2 ? -33.028 -42.036 105.761 1.00 112.62 50 THR D O 1
ATOM 5312 N N . VAL D 2 3 ? -32.975 -43.757 104.301 1.00 111.96 51 VAL D N 1
ATOM 5313 C CA . VAL D 2 3 ? -32.593 -42.921 103.172 1.00 106.64 51 VAL D CA 1
ATOM 5314 C C . VAL D 2 3 ? -33.793 -42.106 102.702 1.00 107.15 51 VAL D C 1
ATOM 5315 O O . VAL D 2 3 ? -34.953 -42.512 102.860 1.00 104.88 51 VAL D O 1
ATOM 5319 N N . HIS D 2 4 ? -33.507 -40.943 102.112 1.00 106.55 52 HIS D N 1
ATOM 5320 C CA . HIS D 2 4 ? -34.534 -40.012 101.637 1.00 100.65 52 HIS D CA 1
ATOM 5321 C C . HIS D 2 4 ? -35.540 -39.687 102.738 1.00 101.12 52 HIS D C 1
ATOM 5322 O O . HIS D 2 4 ? -36.755 -39.796 102.559 1.00 101.03 52 HIS D O 1
ATOM 5329 N N . ARG D 2 5 ? -35.021 -39.279 103.893 1.00 96.50 53 ARG D N 1
ATOM 5330 C CA . ARG D 2 5 ? -35.849 -38.993 105.056 1.00 93.20 53 ARG D CA 1
ATOM 5331 C C . ARG D 2 5 ? -35.533 -37.598 105.569 1.00 100.17 53 ARG D C 1
ATOM 5332 O O . ARG D 2 5 ? -34.381 -37.301 105.904 1.00 100.18 53 ARG D O 1
ATOM 5340 N N . TRP D 2 6 ? -36.553 -36.746 105.629 1.00 95.12 54 TRP D N 1
ATOM 5341 C CA . TRP D 2 6 ? -36.431 -35.463 106.301 1.00 94.30 54 TRP D CA 1
ATOM 5342 C C . TRP D 2 6 ? -36.484 -35.676 107.808 1.00 100.99 54 TRP D C 1
ATOM 5343 O O . TRP D 2 6 ? -37.245 -36.511 108.303 1.00 102.61 54 TRP D O 1
ATOM 5354 N N . ARG D 2 7 ? -35.680 -34.909 108.541 1.00 95.36 55 ARG D N 1
ATOM 5355 C CA . ARG D 2 7 ? -35.654 -35.013 109.994 1.00 90.16 55 ARG D CA 1
ATOM 5356 C C . ARG D 2 7 ? -35.581 -33.619 110.595 1.00 89.54 55 ARG D C 1
ATOM 5357 O O . ARG D 2 7 ? -34.692 -32.836 110.247 1.00 88.40 55 ARG D O 1
ATOM 5365 N N . ARG D 2 8 ? -36.515 -33.313 111.492 1.00 88.83 56 ARG D N 1
ATOM 5366 C CA . ARG D 2 8 ? -36.557 -32.014 112.161 1.00 82.38 56 ARG D CA 1
ATOM 5367 C C . ARG D 2 8 ? -35.580 -32.043 113.332 1.00 84.75 56 ARG D C 1
ATOM 5368 O O . ARG D 2 8 ? -35.890 -32.559 114.408 1.00 83.80 56 ARG D O 1
ATOM 5376 N N . LEU D 2 9 ? -34.393 -31.492 113.116 1.00 86.25 57 LEU D N 1
ATOM 5377 C CA . LEU D 2 9 ? -33.353 -31.437 114.129 1.00 73.97 57 LEU D CA 1
ATOM 5378 C C . LEU D 2 9 ? -33.638 -30.328 115.144 1.00 85.36 57 LEU D C 1
ATOM 5379 O O . LEU D 2 9 ? -34.480 -29.459 114.904 1.00 85.45 57 LEU D O 1
ATOM 5384 N N . PRO D 2 10 ? -32.973 -30.354 116.300 1.00 82.52 58 PRO D N 1
ATOM 5385 C CA . PRO D 2 10 ? -33.227 -29.337 117.335 1.00 73.12 58 PRO D CA 1
ATOM 5386 C C . PRO D 2 10 ? -32.993 -27.933 116.808 1.00 81.08 58 PRO D C 1
ATOM 5387 O O . PRO D 2 10 ? -31.949 -27.650 116.203 1.00 82.03 58 PRO D O 1
ATOM 5391 N N . PRO D 2 11 ? -33.944 -27.027 117.015 1.00 80.47 59 PRO D N 1
ATOM 5392 C CA . PRO D 2 11 ? -33.781 -25.659 116.517 1.00 85.16 59 PRO D CA 1
ATOM 5393 C C . PRO D 2 11 ? -32.758 -24.888 117.335 1.00 85.51 59 PRO D C 1
ATOM 5394 O O . PRO D 2 11 ? -32.369 -25.281 118.436 1.00 84.92 59 PRO D O 1
ATOM 5398 N N . CYS D 2 12 ? -32.319 -23.768 116.766 1.00 88.04 60 CYS D N 1
ATOM 5399 C CA . CYS D 2 12 ? -31.364 -22.896 117.438 1.00 85.86 60 CYS D CA 1
ATOM 5400 C C . CYS D 2 12 ? -32.025 -22.255 118.650 1.00 101.08 60 CYS D C 1
ATOM 5401 O O . CYS D 2 12 ? -33.030 -21.549 118.517 1.00 100.15 60 CYS D O 1
ATOM 5404 N N . ASP D 2 13 ? -31.468 -22.513 119.831 1.00 102.90 61 ASP D N 1
ATOM 5405 C CA . ASP D 2 13 ? -32.038 -21.982 121.060 1.00 102.15 61 ASP D CA 1
ATOM 5406 C C . ASP D 2 13 ? -32.045 -20.458 121.020 1.00 99.61 61 ASP D C 1
ATOM 5407 O O . ASP D 2 13 ? -31.173 -19.827 120.417 1.00 97.62 61 ASP D O 1
ATOM 5412 N N . GLU D 2 14 ? -33.047 -19.864 121.675 1.00 102.72 62 GLU D N 1
ATOM 5413 C CA . GLU D 2 14 ? -33.196 -18.412 121.613 1.00 103.70 62 GLU D CA 1
ATOM 5414 C C . GLU D 2 14 ? -32.031 -17.695 122.281 1.00 98.40 62 GLU D C 1
ATOM 5415 O O . GLU D 2 14 ? -31.661 -16.592 121.859 1.00 96.52 62 GLU D O 1
ATOM 5421 N N . PHE D 2 15 ? -31.436 -18.300 123.310 1.00 96.16 63 PHE D N 1
ATOM 5422 C CA . PHE D 2 15 ? -30.299 -17.695 123.990 1.00 87.21 63 PHE D CA 1
ATOM 5423 C C . PHE D 2 15 ? -28.987 -17.909 123.247 1.00 91.11 63 PHE D C 1
ATOM 5424 O O . PHE D 2 15 ? -27.984 -17.282 123.605 1.00 84.96 63 PHE D O 1
ATOM 5432 N N . VAL D 2 16 ? -28.965 -18.784 122.247 1.00 98.58 64 VAL D N 1
ATOM 5433 C CA . VAL D 2 16 ? -27.792 -18.955 121.394 1.00 92.63 64 VAL D CA 1
ATOM 5434 C C . VAL D 2 16 ? -27.808 -17.973 120.231 1.00 81.97 64 VAL D C 1
ATOM 5435 O O . VAL D 2 16 ? -26.822 -17.277 119.976 1.00 76.11 64 VAL D O 1
ATOM 5439 N N . GLY D 2 17 ? -28.928 -17.904 119.518 1.00 83.88 65 GLY D N 1
ATOM 5440 C CA . GLY D 2 17 ? -29.078 -17.006 118.392 1.00 77.22 65 GLY D CA 1
ATOM 5441 C C . GLY D 2 17 ? -30.525 -16.891 117.959 1.00 77.72 65 GLY D C 1
ATOM 5442 O O . GLY D 2 17 ? -31.317 -17.814 118.174 1.00 76.83 65 GLY D O 1
ATOM 5443 N N . ALA D 2 18 ? -30.881 -15.767 117.346 1.00 77.98 66 ALA D N 1
ATOM 5444 C CA . ALA D 2 18 ? -32.263 -15.526 116.969 1.00 79.19 66 ALA D CA 1
ATOM 5445 C C . ALA D 2 18 ? -32.628 -16.280 115.694 1.00 74.56 66 ALA D C 1
ATOM 5446 O O . ALA D 2 18 ? -31.769 -16.673 114.899 1.00 67.47 66 ALA D O 1
ATOM 5448 N N . ARG D 2 19 ? -33.931 -16.489 115.517 1.00 76.94 67 ARG D N 1
ATOM 5449 C CA . ARG D 2 19 ? -34.447 -16.988 114.250 1.00 69.83 67 ARG D CA 1
ATOM 5450 C C . ARG D 2 19 ? -34.166 -15.964 113.158 1.00 83.83 67 ARG D C 1
ATOM 5451 O O . ARG D 2 19 ? -34.410 -14.768 113.338 1.00 84.09 67 ARG D O 1
ATOM 5459 N N . ARG D 2 20 ? -33.646 -16.428 112.023 1.00 80.85 68 ARG D N 1
ATOM 5460 C CA . ARG D 2 20 ? -33.116 -15.498 111.038 1.00 75.88 68 ARG D CA 1
ATOM 5461 C C . ARG D 2 20 ? -33.356 -16.004 109.623 1.00 76.80 68 ARG D C 1
ATOM 5462 O O . ARG D 2 20 ? -33.656 -17.179 109.397 1.00 78.74 68 ARG D O 1
ATOM 5470 N N . SER D 2 21 ? -33.222 -15.080 108.673 1.00 76.77 69 SER D N 1
ATOM 5471 C CA . SER D 2 21 ? -33.205 -15.380 107.250 1.00 80.21 69 SER D CA 1
ATOM 5472 C C . SER D 2 21 ? -32.094 -14.565 106.607 1.00 79.91 69 SER D C 1
ATOM 5473 O O . SER D 2 21 ? -31.450 -13.736 107.256 1.00 82.59 69 SER D O 1
ATOM 5476 N N . LYS D 2 22 ? -31.867 -14.813 105.315 1.00 76.67 70 LYS D N 1
ATOM 5477 C CA . LYS D 2 22 ? -30.859 -14.107 104.525 1.00 74.57 70 LYS D CA 1
ATOM 5478 C C . LYS D 2 22 ? -29.455 -14.277 105.095 1.00 73.62 70 LYS D C 1
ATOM 5479 O O . LYS D 2 22 ? -28.564 -13.468 104.820 1.00 75.48 70 LYS D O 1
ATOM 5485 N N . HIS D 2 23 ? -29.255 -15.318 105.897 1.00 80.80 71 HIS D N 1
ATOM 5486 C CA . HIS D 2 23 ? -27.979 -15.638 106.512 1.00 68.06 71 HIS D CA 1
ATOM 5487 C C . HIS D 2 23 ? -27.131 -16.492 105.571 1.00 76.12 71 HIS D C 1
ATOM 5488 O O . HIS D 2 23 ? -27.512 -16.781 104.434 1.00 85.25 71 HIS D O 1
ATOM 5495 N N . THR D 2 24 ? -25.963 -16.907 106.057 1.00 80.61 72 THR D N 1
ATOM 5496 C CA . THR D 2 24 ? -25.089 -17.810 105.325 1.00 73.77 72 THR D CA 1
ATOM 5497 C C . THR D 2 24 ? -24.761 -19.016 106.190 1.00 74.17 72 THR D C 1
ATOM 5498 O O . THR D 2 24 ? -24.515 -18.885 107.392 1.00 82.26 72 THR D O 1
ATOM 5502 N N . VAL D 2 25 ? -24.763 -20.190 105.567 1.00 75.53 73 VAL D N 1
ATOM 5503 C CA . VAL D 2 25 ? -24.446 -21.445 106.234 1.00 76.94 73 VAL D CA 1
ATOM 5504 C C . VAL D 2 25 ? -23.281 -22.082 105.494 1.00 76.47 73 VAL D C 1
ATOM 5505 O O . VAL D 2 25 ? -23.299 -22.178 104.261 1.00 81.51 73 VAL D O 1
ATOM 5509 N N . VAL D 2 26 ? -22.271 -22.510 106.244 1.00 83.08 74 VAL D N 1
ATOM 5510 C CA . VAL D 2 26 ? -21.091 -23.156 105.690 1.00 68.10 74 VAL D CA 1
ATOM 5511 C C . VAL D 2 26 ? -20.788 -24.398 106.515 1.00 69.89 74 VAL D C 1
ATOM 5512 O O . VAL D 2 26 ? -20.883 -24.375 107.747 1.00 77.03 74 VAL D O 1
ATOM 5516 N N . ALA D 2 27 ? -20.422 -25.480 105.834 1.00 67.25 75 ALA D N 1
ATOM 5517 C CA . ALA D 2 27 ? -20.075 -26.737 106.481 1.00 65.87 75 ALA D CA 1
ATOM 5518 C C . ALA D 2 27 ? -18.567 -26.831 106.658 1.00 65.07 75 ALA D C 1
ATOM 5519 O O . ALA D 2 27 ? -17.806 -26.536 105.730 1.00 65.22 75 ALA D O 1
ATOM 5521 N N . TYR D 2 28 ? -18.143 -27.237 107.852 1.00 70.76 76 TYR D N 1
ATOM 5522 C CA . TYR D 2 28 ? -16.736 -27.449 108.159 1.00 70.92 76 TYR D CA 1
ATOM 5523 C C . TYR D 2 28 ? -16.619 -28.520 109.226 1.00 78.80 76 TYR D C 1
ATOM 5524 O O . TYR D 2 28 ? -17.327 -28.468 110.237 1.00 78.19 76 TYR D O 1
ATOM 5533 N N . LYS D 2 29 ? -15.723 -29.477 108.996 1.00 78.22 77 LYS D N 1
ATOM 5534 C CA . LYS D 2 29 ? -15.523 -30.621 109.889 1.00 82.08 77 LYS D CA 1
ATOM 5535 C C . LYS D 2 29 ? -16.875 -31.321 110.003 1.00 83.34 77 LYS D C 1
ATOM 5536 O O . LYS D 2 29 ? -17.459 -31.675 108.966 1.00 81.22 77 LYS D O 1
ATOM 5542 N N . ASP D 2 30 ? -17.406 -31.531 111.203 1.00 72.34 78 ASP D N 1
ATOM 5543 C CA . ASP D 2 30 ? -18.725 -32.118 111.411 1.00 71.17 78 ASP D CA 1
ATOM 5544 C C . ASP D 2 30 ? -19.694 -31.104 112.013 1.00 73.99 78 ASP D C 1
ATOM 5545 O O . ASP D 2 30 ? -20.549 -31.448 112.831 1.00 81.44 78 ASP D O 1
ATOM 5550 N N . ALA D 2 31 ? -19.574 -29.840 111.611 1.00 74.11 79 ALA D N 1
ATOM 5551 C CA . ALA D 2 31 ? -20.376 -28.771 112.184 1.00 67.19 79 ALA D CA 1
ATOM 5552 C C . ALA D 2 31 ? -20.882 -27.847 111.087 1.00 80.45 79 ALA D C 1
ATOM 5553 O O . ALA D 2 31 ? -20.255 -27.698 110.035 1.00 82.00 79 ALA D O 1
ATOM 5555 N N . ILE D 2 32 ? -22.031 -27.228 111.350 1.00 75.42 80 ILE D N 1
ATOM 5556 C CA . ILE D 2 32 ? -22.646 -26.257 110.454 1.00 75.35 80 ILE D CA 1
ATOM 5557 C C . ILE D 2 32 ? -22.495 -24.884 111.095 1.00 75.67 80 ILE D C 1
ATOM 5558 O O . ILE D 2 32 ? -22.852 -24.699 112.264 1.00 78.01 80 ILE D O 1
ATOM 5563 N N . TYR D 2 33 ? -21.977 -23.923 110.335 1.00 71.96 81 TYR D N 1
ATOM 5564 C CA . TYR D 2 33 ? -21.689 -22.589 110.849 1.00 68.88 81 TYR D CA 1
ATOM 5565 C C . TYR D 2 33 ? -22.627 -21.568 110.219 1.00 74.51 81 TYR D C 1
ATOM 5566 O O . TYR D 2 33 ? -22.646 -21.406 108.994 1.00 72.15 81 TYR D O 1
ATOM 5575 N N . VAL D 2 34 ? -23.399 -20.889 111.063 1.00 69.93 82 VAL D N 1
ATOM 5576 C CA . VAL D 2 34 ? -24.358 -19.876 110.641 1.00 73.79 82 VAL D CA 1
ATOM 5577 C C . VAL D 2 34 ? -23.776 -18.503 110.942 1.00 75.96 82 VAL D C 1
ATOM 5578 O O . VAL D 2 34 ? -23.350 -18.239 112.073 1.00 79.05 82 VAL D O 1
ATOM 5582 N N . PHE D 2 35 ? -23.765 -17.623 109.941 1.00 75.78 83 PHE D N 1
ATOM 5583 C CA . PHE D 2 35 ? -23.273 -16.265 110.120 1.00 72.06 83 PHE D CA 1
ATOM 5584 C C . PHE D 2 35 ? -24.259 -15.275 109.517 1.00 69.78 83 PHE D C 1
ATOM 5585 O O . PHE D 2 35 ? -24.887 -15.555 108.491 1.00 77.83 83 PHE D O 1
ATOM 5593 N N . GLY D 2 36 ? -24.390 -14.119 110.163 1.00 75.47 84 GLY D N 1
ATOM 5594 C CA . GLY D 2 36 ? -25.220 -13.037 109.675 1.00 72.88 84 GLY D CA 1
ATOM 5595 C C . GLY D 2 36 ? -26.705 -13.364 109.670 1.00 70.64 84 GLY D C 1
ATOM 5596 O O . GLY D 2 36 ? -27.156 -14.409 110.142 1.00 75.07 84 GLY D O 1
ATOM 5597 N N . GLY D 2 37 ? -27.471 -12.430 109.112 1.00 70.79 85 GLY D N 1
ATOM 5598 C CA . GLY D 2 37 ? -28.888 -12.598 108.877 1.00 73.26 85 GLY D CA 1
ATOM 5599 C C . GLY D 2 37 ? -29.676 -11.432 109.428 1.00 77.58 85 GLY D C 1
ATOM 5600 O O . GLY D 2 37 ? -29.121 -10.414 109.855 1.00 81.60 85 GLY D O 1
ATOM 5601 N N . ASP D 2 38 ? -30.998 -11.585 109.415 1.00 77.31 86 ASP D N 1
ATOM 5602 C CA . ASP D 2 38 ? -31.931 -10.562 109.875 1.00 79.58 86 ASP D CA 1
ATOM 5603 C C . ASP D 2 38 ? -32.954 -11.242 110.776 1.00 84.24 86 ASP D C 1
ATOM 5604 O O . ASP D 2 38 ? -33.607 -12.206 110.365 1.00 85.54 86 ASP D O 1
ATOM 5609 N N . ASN D 2 39 ? -33.041 -10.785 112.023 1.00 82.79 87 ASN D N 1
ATOM 5610 C CA . ASN D 2 39 ? -33.920 -11.380 113.018 1.00 87.86 87 ASN D CA 1
ATOM 5611 C C . ASN D 2 39 ? -35.344 -10.837 112.967 1.00 98.05 87 ASN D C 1
ATOM 5612 O O . ASN D 2 39 ? -36.159 -11.188 113.828 1.00 100.21 87 ASN D O 1
ATOM 5617 N N . GLY D 2 40 ? -35.659 -9.992 111.990 1.00 90.32 88 GLY D N 1
ATOM 5618 C CA . GLY D 2 40 ? -36.946 -9.353 111.894 1.00 87.90 88 GLY D CA 1
ATOM 5619 C C . GLY D 2 40 ? -36.946 -7.909 112.346 1.00 98.05 88 GLY D C 1
ATOM 5620 O O . GLY D 2 40 ? -37.889 -7.173 112.034 1.00 100.01 88 GLY D O 1
ATOM 5621 N N . LYS D 2 41 ? -35.917 -7.495 113.069 1.00 94.67 89 LYS D N 1
ATOM 5622 C CA . LYS D 2 41 ? -35.775 -6.143 113.592 1.00 94.72 89 LYS D CA 1
ATOM 5623 C C . LYS D 2 41 ? -34.429 -5.519 113.258 1.00 89.43 89 LYS D C 1
ATOM 5624 O O . LYS D 2 41 ? -34.365 -4.315 112.998 1.00 85.36 89 LYS D O 1
ATOM 5630 N N . THR D 2 42 ? -33.353 -6.304 113.255 1.00 77.16 90 THR D N 1
ATOM 5631 C CA . THR D 2 42 ? -32.021 -5.769 113.010 1.00 92.38 90 THR D CA 1
ATOM 5632 C C . THR D 2 42 ? -31.183 -6.791 112.255 1.00 95.25 90 THR D C 1
ATOM 5633 O O . THR D 2 42 ? -31.537 -7.969 112.151 1.00 97.96 90 THR D O 1
ATOM 5637 N N . MET D 2 43 ? -30.056 -6.320 111.727 1.00 85.27 91 MET D N 1
ATOM 5638 C CA . MET D 2 43 ? -29.066 -7.202 111.135 1.00 79.49 91 MET D CA 1
ATOM 5639 C C . MET D 2 43 ? -28.259 -7.897 112.226 1.00 82.95 91 MET D C 1
ATOM 5640 O O . MET D 2 43 ? -28.253 -7.485 113.389 1.00 91.66 91 MET D O 1
ATOM 5645 N N . LEU D 2 44 ? -27.568 -8.964 111.835 1.00 81.13 92 LEU D N 1
ATOM 5646 C CA . LEU D 2 44 ? -26.821 -9.790 112.769 1.00 70.23 92 LEU D CA 1
ATOM 5647 C C . LEU D 2 44 ? -25.405 -10.005 112.259 1.00 70.99 92 LEU D C 1
ATOM 5648 O O . LEU D 2 44 ? -25.143 -9.949 111.055 1.00 83.73 92 LEU D O 1
ATOM 5653 N N . ASN D 2 45 ? -24.487 -10.254 113.203 1.00 81.16 93 ASN D N 1
ATOM 5654 C CA . ASN D 2 45 ? -23.130 -10.661 112.857 1.00 83.79 93 ASN D CA 1
ATOM 5655 C C . ASN D 2 45 ? -22.580 -11.652 113.872 1.00 78.52 93 ASN D C 1
ATOM 5656 O O . ASN D 2 45 ? -21.362 -11.725 114.071 1.00 77.22 93 ASN D O 1
ATOM 5661 N N . ASP D 2 46 ? -23.456 -12.417 114.516 1.00 79.38 94 ASP D N 1
ATOM 5662 C CA . ASP D 2 46 ? -23.022 -13.495 115.383 1.00 76.35 94 ASP D CA 1
ATOM 5663 C C . ASP D 2 46 ? -22.663 -14.721 114.549 1.00 78.46 94 ASP D C 1
ATOM 5664 O O . ASP D 2 46 ? -22.992 -14.824 113.365 1.00 88.56 94 ASP D O 1
ATOM 5669 N N . LEU D 2 47 ? -21.973 -15.663 115.184 1.00 84.59 95 LEU D N 1
ATOM 5670 C CA . LEU D 2 47 ? -21.556 -16.895 114.529 1.00 79.62 95 LEU D CA 1
ATOM 5671 C C . LEU D 2 47 ? -22.058 -18.063 115.358 1.00 80.18 95 LEU D C 1
ATOM 5672 O O . LEU D 2 47 ? -21.665 -18.218 116.519 1.00 80.52 95 LEU D O 1
ATOM 5677 N N . LEU D 2 48 ? -22.928 -18.871 114.769 1.00 74.30 96 LEU D N 1
ATOM 5678 C CA . LEU D 2 48 ? -23.496 -20.026 115.442 1.00 73.97 96 LEU D CA 1
ATOM 5679 C C . LEU D 2 48 ? -22.840 -21.293 114.916 1.00 74.71 96 LEU D C 1
ATOM 5680 O O . LEU D 2 48 ? -22.286 -21.322 113.816 1.00 76.57 96 LEU D O 1
ATOM 5685 N N . ARG D 2 49 ? -22.910 -22.351 115.717 1.00 76.44 97 ARG D N 1
ATOM 5686 C CA . ARG D 2 49 ? -22.308 -23.622 115.338 1.00 73.88 97 ARG D CA 1
ATOM 5687 C C . ARG D 2 49 ? -23.275 -24.733 115.706 1.00 75.96 97 ARG D C 1
ATOM 5688 O O . ARG D 2 49 ? -23.614 -24.897 116.881 1.00 83.65 97 ARG D O 1
ATOM 5696 N N . PHE D 2 50 ? -23.711 -25.490 114.705 1.00 70.44 98 PHE D N 1
ATOM 5697 C CA . PHE D 2 50 ? -24.560 -26.658 114.902 1.00 75.21 98 PHE D CA 1
ATOM 5698 C C . PHE D 2 50 ? -23.700 -27.896 114.704 1.00 78.26 98 PHE D C 1
ATOM 5699 O O . PHE D 2 50 ? -23.307 -28.214 113.576 1.00 79.29 98 PHE D O 1
ATOM 5707 N N . ASP D 2 51 ? -23.406 -28.587 115.800 1.00 79.59 99 ASP D N 1
ATOM 5708 C CA . ASP D 2 51 ? -22.648 -29.829 115.733 1.00 85.47 99 ASP D CA 1
ATOM 5709 C C . ASP D 2 51 ? -23.536 -30.932 115.173 1.00 83.23 99 ASP D C 1
ATOM 5710 O O . ASP D 2 51 ? -24.512 -31.341 115.809 1.00 82.89 99 ASP D O 1
ATOM 5715 N N . VAL D 2 52 ? -23.196 -31.405 113.973 1.00 79.24 100 VAL D N 1
ATOM 5716 C CA . VAL D 2 52 ? -24.034 -32.367 113.267 1.00 78.61 100 VAL D CA 1
ATOM 5717 C C . VAL D 2 52 ? -24.088 -33.701 114.001 1.00 84.24 100 VAL D C 1
ATOM 5718 O O . VAL D 2 52 ? -25.128 -34.373 114.005 1.00 86.71 100 VAL D O 1
ATOM 5722 N N . LYS D 2 53 ? -22.991 -34.100 114.649 1.00 81.94 101 LYS D N 1
ATOM 5723 C CA . LYS D 2 53 ? -22.923 -35.436 115.232 1.00 84.05 101 LYS D CA 1
ATOM 5724 C C . LYS D 2 53 ? -23.881 -35.601 116.410 1.00 89.22 101 LYS D C 1
ATOM 5725 O O . LYS D 2 53 ? -24.538 -36.643 116.533 1.00 87.19 101 LYS D O 1
ATOM 5731 N N . ASP D 2 54 ? -23.984 -34.596 117.284 1.00 86.25 102 ASP D N 1
ATOM 5732 C CA . ASP D 2 54 ? -24.847 -34.696 118.458 1.00 81.55 102 ASP D CA 1
ATOM 5733 C C . ASP D 2 54 ? -25.967 -33.660 118.484 1.00 81.00 102 ASP D C 1
ATOM 5734 O O . ASP D 2 54 ? -26.680 -33.566 119.490 1.00 97.93 102 ASP D O 1
ATOM 5739 N N . CYS D 2 55 ? -26.134 -32.874 117.417 1.00 82.28 103 CYS D N 1
ATOM 5740 C CA . CYS D 2 55 ? -27.263 -31.951 117.273 1.00 90.46 103 CYS D CA 1
ATOM 5741 C C . CYS D 2 55 ? -27.300 -30.927 118.408 1.00 88.96 103 CYS D C 1
ATOM 5742 O O . CYS D 2 55 ? -28.324 -30.732 119.067 1.00 94.21 103 CYS D O 1
ATOM 5745 N N . SER D 2 56 ? -26.170 -30.260 118.633 1.00 87.97 104 SER D N 1
ATOM 5746 C CA . SER D 2 56 ? -26.036 -29.285 119.709 1.00 81.89 104 SER D CA 1
ATOM 5747 C C . SER D 2 56 ? -25.687 -27.917 119.138 1.00 84.02 104 SER D C 1
ATOM 5748 O O . SER D 2 56 ? -24.742 -27.788 118.352 1.00 87.77 104 SER D O 1
ATOM 5751 N N . TRP D 2 57 ? -26.451 -26.903 119.538 1.00 88.05 105 TRP D N 1
ATOM 5752 C CA . TRP D 2 57 ? -26.199 -25.523 119.150 1.00 78.00 105 TRP D CA 1
ATOM 5753 C C . TRP D 2 57 ? -25.282 -24.841 120.159 1.00 83.91 105 TRP D C 1
ATOM 5754 O O . TRP D 2 57 ? -25.236 -25.211 121.336 1.00 94.25 105 TRP D O 1
ATOM 5765 N N . CYS D 2 58 ? -24.560 -23.829 119.685 1.00 79.57 106 CYS D N 1
ATOM 5766 C CA . CYS D 2 58 ? -23.734 -22.987 120.541 1.00 82.75 106 CYS D CA 1
ATOM 5767 C C . CYS D 2 58 ? -23.262 -21.794 119.727 1.00 80.24 106 CYS D C 1
ATOM 5768 O O . CYS D 2 58 ? -23.199 -21.847 118.495 1.00 84.79 106 CYS D O 1
ATOM 5771 N N . ARG D 2 59 ? -22.927 -20.717 120.432 1.00 77.71 107 ARG D N 1
ATOM 5772 C CA . ARG D 2 59 ? -22.248 -19.602 119.788 1.00 77.43 107 ARG D CA 1
ATOM 5773 C C . ARG D 2 59 ? -20.806 -20.008 119.520 1.00 83.71 107 ARG D C 1
ATOM 5774 O O . ARG D 2 59 ? -20.087 -20.409 120.442 1.00 82.71 107 ARG D O 1
ATOM 5782 N N . ALA D 2 60 ? -20.387 -19.913 118.262 1.00 73.91 108 ALA D N 1
ATOM 5783 C CA . ALA D 2 60 ? -19.025 -20.277 117.904 1.00 76.14 108 ALA D CA 1
ATOM 5784 C C . ALA D 2 60 ? -18.029 -19.334 118.566 1.00 80.03 108 ALA D C 1
ATOM 5785 O O . ALA D 2 60 ? -18.297 -18.147 118.769 1.00 73.41 108 ALA D O 1
ATOM 5787 N N . PHE D 2 61 ? -16.866 -19.881 118.910 1.00 67.87 109 PHE D N 1
ATOM 5788 C CA . PHE D 2 61 ? -15.817 -19.083 119.528 1.00 67.94 109 PHE D CA 1
ATOM 5789 C C . PHE D 2 61 ? -15.253 -18.110 118.502 1.00 74.30 109 PHE D C 1
ATOM 5790 O O . PHE D 2 61 ? -14.785 -18.523 117.435 1.00 83.61 109 PHE D O 1
ATOM 5798 N N . THR D 2 62 ? -15.295 -16.818 118.820 1.00 74.75 110 THR D N 1
ATOM 5799 C CA . THR D 2 62 ? -14.774 -15.777 117.944 1.00 84.16 110 THR D CA 1
ATOM 5800 C C . THR D 2 62 ? -13.906 -14.815 118.740 1.00 81.99 110 THR D C 1
ATOM 5801 O O . THR D 2 62 ? -14.293 -14.381 119.831 1.00 84.78 110 THR D O 1
ATOM 5805 N N . THR D 2 63 ? -12.736 -14.490 118.195 1.00 84.65 111 THR D N 1
ATOM 5806 C CA . THR D 2 63 ? -11.905 -13.407 118.698 1.00 84.15 111 THR D CA 1
ATOM 5807 C C . THR D 2 63 ? -11.596 -12.465 117.546 1.00 83.96 111 THR D C 1
ATOM 5808 O O . THR D 2 63 ? -11.636 -12.849 116.374 1.00 90.70 111 THR D O 1
ATOM 5812 N N . GLY D 2 64 ? -11.287 -11.224 117.890 1.00 90.19 112 GLY D N 1
ATOM 5813 C CA . GLY D 2 64 ? -11.120 -10.189 116.896 1.00 86.45 112 GLY D CA 1
ATOM 5814 C C . GLY D 2 64 ? -12.452 -9.640 116.414 1.00 82.55 112 GLY D C 1
ATOM 5815 O O . GLY D 2 64 ? -13.504 -10.267 116.531 1.00 82.93 112 GLY D O 1
ATOM 5816 N N . THR D 2 65 ? -12.395 -8.439 115.861 1.00 84.14 113 THR D N 1
ATOM 5817 C CA . THR D 2 65 ? -13.610 -7.746 115.447 1.00 87.79 113 THR D CA 1
ATOM 5818 C C . THR D 2 65 ? -14.239 -8.435 114.241 1.00 88.74 113 THR D C 1
ATOM 5819 O O . THR D 2 65 ? -13.592 -8.542 113.190 1.00 67.66 113 THR D O 1
ATOM 5823 N N . PRO D 2 66 ? -15.478 -8.908 114.342 1.00 88.37 114 PRO D N 1
ATOM 5824 C CA . PRO D 2 66 ? -16.112 -9.612 113.223 1.00 80.60 114 PRO D CA 1
ATOM 5825 C C . PRO D 2 66 ? -16.615 -8.633 112.178 1.00 80.35 114 PRO D C 1
ATOM 5826 O O . PRO D 2 66 ? -16.557 -7.412 112.386 1.00 92.86 114 PRO D O 1
ATOM 5830 N N . PRO D 2 67 ? -17.107 -9.119 111.035 1.00 86.58 115 PRO D N 1
ATOM 5831 C CA . PRO D 2 67 ? -17.680 -8.206 110.039 1.00 79.94 115 PRO D CA 1
ATOM 5832 C C . PRO D 2 67 ? -18.901 -7.476 110.577 1.00 78.47 115 PRO D C 1
ATOM 5833 O O . PRO D 2 67 ? -19.558 -7.910 111.526 1.00 84.01 115 PRO D O 1
ATOM 5837 N N . ALA D 2 68 ? -19.186 -6.335 109.957 1.00 71.81 116 ALA D N 1
ATOM 5838 C CA . ALA D 2 68 ? -20.353 -5.551 110.332 1.00 71.89 116 ALA D CA 1
ATOM 5839 C C . ALA D 2 68 ? -21.625 -6.375 110.142 1.00 74.80 116 ALA D C 1
ATOM 5840 O O . ALA D 2 68 ? -21.697 -7.200 109.222 1.00 82.60 116 ALA D O 1
ATOM 5842 N N . PRO D 2 69 ? -22.625 -6.203 111.004 1.00 79.37 117 PRO D N 1
ATOM 5843 C CA . PRO D 2 69 ? -23.883 -6.948 110.850 1.00 82.69 117 PRO D CA 1
ATOM 5844 C C . PRO D 2 69 ? -24.463 -6.786 109.452 1.00 77.53 117 PRO D C 1
ATOM 5845 O O . PRO D 2 69 ? -24.622 -5.673 108.948 1.00 78.39 117 PRO D O 1
ATOM 5849 N N . ARG D 2 70 ? -24.779 -7.913 108.820 1.00 74.27 118 ARG D N 1
ATOM 5850 C CA . ARG D 2 70 ? -25.151 -7.904 107.414 1.00 84.28 118 ARG D CA 1
ATOM 5851 C C . ARG D 2 70 ? -26.008 -9.121 107.106 1.00 84.16 118 ARG D C 1
ATOM 5852 O O . ARG D 2 70 ? -26.043 -10.089 107.869 1.00 77.77 118 ARG D O 1
ATOM 5860 N N . TYR D 2 71 ? -26.704 -9.055 105.970 1.00 79.98 119 TYR D N 1
ATOM 5861 C CA . TYR D 2 71 ? -27.366 -10.220 105.401 1.00 79.93 119 TYR D CA 1
ATOM 5862 C C . TYR D 2 71 ? -27.222 -10.150 103.886 1.00 76.73 119 TYR D C 1
ATOM 5863 O O . TYR D 2 71 ? -26.689 -9.180 103.338 1.00 78.20 119 TYR D O 1
ATOM 5872 N N . HIS D 2 72 ? -27.698 -11.194 103.206 1.00 82.72 120 HIS D N 1
ATOM 5873 C CA . HIS D 2 72 ? -27.523 -11.362 101.763 1.00 75.90 120 HIS D CA 1
ATOM 5874 C C . HIS D 2 72 ? -26.052 -11.358 101.367 1.00 67.87 120 HIS D C 1
ATOM 5875 O O . HIS D 2 72 ? -25.709 -11.030 100.226 1.00 82.63 120 HIS D O 1
ATOM 5882 N N . HIS D 2 73 ? -25.181 -11.724 102.300 1.00 72.75 121 HIS D N 1
ATOM 5883 C CA . HIS D 2 73 ? -23.759 -11.880 102.059 1.00 74.92 121 HIS D CA 1
ATOM 5884 C C . HIS D 2 73 ? -23.476 -13.305 101.592 1.00 74.08 121 HIS D C 1
ATOM 5885 O O . HIS D 2 73 ? -24.379 -14.135 101.464 1.00 79.99 121 HIS D O 1
ATOM 5892 N N . SER D 2 74 ? -22.209 -13.589 101.316 1.00 72.37 122 SER D N 1
ATOM 5893 C CA . SER D 2 74 ? -21.778 -14.920 100.922 1.00 69.73 122 SER D CA 1
ATOM 5894 C C . SER D 2 74 ? -20.727 -15.438 101.893 1.00 78.52 122 SER D C 1
ATOM 5895 O O . SER D 2 74 ? -19.980 -14.663 102.499 1.00 74.89 122 SER D O 1
ATOM 5898 N N . ALA D 2 75 ? -20.672 -16.761 102.029 1.00 78.10 123 ALA D N 1
ATOM 5899 C CA . ALA D 2 75 ? -19.676 -17.415 102.864 1.00 73.17 123 ALA D CA 1
ATOM 5900 C C . ALA D 2 75 ? -19.211 -18.687 102.175 1.00 69.65 123 ALA D C 1
ATOM 5901 O O . ALA D 2 75 ? -20.034 -19.465 101.684 1.00 78.88 123 ALA D O 1
ATOM 5903 N N . VAL D 2 76 ? -17.893 -18.891 102.140 1.00 73.55 124 VAL D N 1
ATOM 5904 C CA . VAL D 2 76 ? -17.288 -20.079 101.552 1.00 77.88 124 VAL D CA 1
ATOM 5905 C C . VAL D 2 76 ? -16.211 -20.589 102.498 1.00 80.51 124 VAL D C 1
ATOM 5906 O O . VAL D 2 76 ? -15.710 -19.861 103.357 1.00 83.96 124 VAL D O 1
ATOM 5910 N N . VAL D 2 77 ? -15.860 -21.862 102.335 1.00 74.05 125 VAL D N 1
ATOM 5911 C CA . VAL D 2 77 ? -14.808 -22.497 103.122 1.00 72.25 125 VAL D CA 1
ATOM 5912 C C . VAL D 2 77 ? -13.647 -22.823 102.192 1.00 74.84 125 VAL D C 1
ATOM 5913 O O . VAL D 2 77 ? -13.836 -23.438 101.134 1.00 79.80 125 VAL D O 1
ATOM 5917 N N . TYR D 2 78 ? -12.463 -22.328 102.541 1.00 72.39 126 TYR D N 1
ATOM 5918 C CA . TYR D 2 78 ? -11.228 -22.679 101.855 1.00 73.28 126 TYR D CA 1
ATOM 5919 C C . TYR D 2 78 ? -10.221 -23.129 102.898 1.00 79.56 126 TYR D C 1
ATOM 5920 O O . TYR D 2 78 ? -9.831 -22.340 103.765 1.00 78.55 126 TYR D O 1
ATOM 5929 N N . GLY D 2 79 ? -9.794 -24.384 102.811 1.00 76.42 127 GLY D N 1
ATOM 5930 C CA . GLY D 2 79 ? -8.886 -24.901 103.820 1.00 82.41 127 GLY D CA 1
ATOM 5931 C C . GLY D 2 79 ? -9.541 -24.905 105.187 1.00 81.25 127 GLY D C 1
ATOM 5932 O O . GLY D 2 79 ? -10.660 -25.398 105.365 1.00 74.32 127 GLY D O 1
ATOM 5933 N N . SER D 2 80 ? -8.838 -24.339 106.169 1.00 80.91 128 SER D N 1
ATOM 5934 C CA . SER D 2 80 ? -9.291 -24.300 107.554 1.00 78.19 128 SER D CA 1
ATOM 5935 C C . SER D 2 80 ? -9.914 -22.959 107.934 1.00 79.19 128 SER D C 1
ATOM 5936 O O . SER D 2 80 ? -9.888 -22.577 109.109 1.00 85.80 128 SER D O 1
ATOM 5939 N N . SER D 2 81 ? -10.470 -22.229 106.969 1.00 72.98 129 SER D N 1
ATOM 5940 C CA . SER D 2 81 ? -11.015 -20.907 107.241 1.00 76.47 129 SER D CA 1
ATOM 5941 C C . SER D 2 81 ? -12.326 -20.713 106.490 1.00 74.64 129 SER D C 1
ATOM 5942 O O . SER D 2 81 ? -12.605 -21.383 105.493 1.00 76.46 129 SER D O 1
ATOM 5945 N N . MET D 2 82 ? -13.128 -19.777 106.989 1.00 73.61 130 MET D N 1
ATOM 5946 C CA . MET D 2 82 ? -14.355 -19.343 106.339 1.00 77.38 130 MET D CA 1
ATOM 5947 C C . MET D 2 82 ? -14.174 -17.924 105.826 1.00 82.54 130 MET D C 1
ATOM 5948 O O . MET D 2 82 ? -13.608 -17.074 106.519 1.00 83.47 130 MET D O 1
ATOM 5953 N N . PHE D 2 83 ? -14.650 -17.669 104.610 1.00 79.96 131 PHE D N 1
ATOM 5954 C CA . PHE D 2 83 ? -14.462 -16.381 103.955 1.00 78.52 131 PHE D CA 1
ATOM 5955 C C . PHE D 2 83 ? -15.819 -15.747 103.692 1.00 79.90 131 PHE D C 1
ATOM 5956 O O . PHE D 2 83 ? -16.641 -16.308 102.958 1.00 79.86 131 PHE D O 1
ATOM 5964 N N . VAL D 2 84 ? -16.045 -14.579 104.287 1.00 78.40 132 VAL D N 1
ATOM 5965 C CA . VAL D 2 84 ? -17.275 -13.817 104.115 1.00 73.95 132 VAL D CA 1
ATOM 5966 C C . VAL D 2 84 ? -16.993 -12.664 103.165 1.00 66.95 132 VAL D C 1
ATOM 5967 O O . VAL D 2 84 ? -15.975 -11.974 103.302 1.00 75.80 132 VAL D O 1
ATOM 5971 N N . PHE D 2 85 ? -17.884 -12.456 102.200 1.00 74.81 133 PHE D N 1
ATOM 5972 C CA . PHE D 2 85 ? -17.742 -11.361 101.253 1.00 74.90 133 PHE D CA 1
ATOM 5973 C C . PHE D 2 85 ? -19.083 -10.682 101.029 1.00 66.52 133 PHE D C 1
ATOM 5974 O O . PHE D 2 85 ? -20.127 -11.340 101.001 1.00 71.24 133 PHE D O 1
ATOM 5982 N N . GLY D 2 86 ? -19.038 -9.361 100.863 1.00 60.30 134 GLY D N 1
ATOM 5983 C CA . GLY D 2 86 ? -20.199 -8.616 100.433 1.00 71.40 134 GLY D CA 1
ATOM 5984 C C . GLY D 2 86 ? -21.304 -8.584 101.474 1.00 76.23 134 GLY D C 1
ATOM 5985 O O . GLY D 2 86 ? -21.113 -8.887 102.655 1.00 82.74 134 GLY D O 1
ATOM 5986 N N . GLY D 2 87 ? -22.485 -8.217 101.003 1.00 74.53 135 GLY D N 1
ATOM 5987 C CA . GLY D 2 87 ? -23.672 -8.166 101.828 1.00 75.61 135 GLY D CA 1
ATOM 5988 C C . GLY D 2 87 ? -24.200 -6.750 101.970 1.00 81.22 135 GLY D C 1
ATOM 5989 O O . GLY D 2 87 ? -23.722 -5.801 101.342 1.00 80.94 135 GLY D O 1
ATOM 5990 N N . TYR D 2 88 ? -25.212 -6.623 102.823 1.00 86.16 136 TYR D N 1
ATOM 5991 C CA . TYR D 2 88 ? -25.943 -5.379 103.022 1.00 81.70 136 TYR D CA 1
ATOM 5992 C C . TYR D 2 88 ? -25.742 -4.946 104.466 1.00 84.54 136 TYR D C 1
ATOM 5993 O O . TYR D 2 88 ? -26.067 -5.698 105.390 1.00 85.92 136 TYR D O 1
ATOM 6002 N N . THR D 2 89 ? -25.210 -3.743 104.660 1.00 89.93 137 THR D N 1
ATOM 6003 C CA . THR D 2 89 ? -24.823 -3.263 105.978 1.00 78.31 137 THR D CA 1
ATOM 6004 C C . THR D 2 89 ? -25.640 -2.031 106.353 1.00 92.70 137 THR D C 1
ATOM 6005 O O . THR D 2 89 ? -26.045 -1.251 105.487 1.00 98.87 137 THR D O 1
ATOM 6009 N N . GLY D 2 90 ? -25.890 -1.870 107.656 1.00 112.41 138 GLY D N 1
ATOM 6010 C CA . GLY D 2 90 ? -26.564 -0.685 108.159 1.00 118.24 138 GLY D CA 1
ATOM 6011 C C . GLY D 2 90 ? -27.499 -0.911 109.332 1.00 119.17 138 GLY D C 1
ATOM 6012 O O . GLY D 2 90 ? -27.337 -1.867 110.095 1.00 121.71 138 GLY D O 1
ATOM 6013 N N . ASP D 2 91 ? -28.491 -0.033 109.480 1.00 95.57 139 ASP D N 1
ATOM 6014 C CA . ASP D 2 91 ? -29.447 -0.076 110.587 1.00 101.35 139 ASP D CA 1
ATOM 6015 C C . ASP D 2 91 ? -30.840 -0.213 109.979 1.00 93.13 139 ASP D C 1
ATOM 6016 O O . ASP D 2 91 ? -31.397 0.758 109.457 1.00 97.05 139 ASP D O 1
ATOM 6021 N N . ILE D 2 92 ? -31.398 -1.421 110.065 1.00 87.48 140 ILE D N 1
ATOM 6022 C CA . ILE D 2 92 ? -32.663 -1.723 109.400 1.00 94.41 140 ILE D CA 1
ATOM 6023 C C . ILE D 2 92 ? -33.821 -0.969 110.041 1.00 98.47 140 ILE D C 1
ATOM 6024 O O . ILE D 2 92 ? -34.666 -0.393 109.344 1.00 97.15 140 ILE D O 1
ATOM 6029 N N . TYR D 2 93 ? -33.884 -0.960 111.376 1.00 102.84 141 TYR D N 1
ATOM 6030 C CA . TYR D 2 93 ? -35.062 -0.413 112.043 1.00 98.62 141 TYR D CA 1
ATOM 6031 C C . TYR D 2 93 ? -35.220 1.074 111.744 1.00 102.98 141 TYR D C 1
ATOM 6032 O O . TYR D 2 93 ? -36.330 1.544 111.468 1.00 95.09 141 TYR D O 1
ATOM 6041 N N . SER D 2 94 ? -34.126 1.830 111.799 1.00 101.93 142 SER D N 1
ATOM 6042 C CA . SER D 2 94 ? -34.168 3.268 111.573 1.00 98.94 142 SER D CA 1
ATOM 6043 C C . SER D 2 94 ? -33.931 3.649 110.115 1.00 109.31 142 SER D C 1
ATOM 6044 O O . SER D 2 94 ? -33.998 4.840 109.785 1.00 118.15 142 SER D O 1
ATOM 6047 N N . ASN D 2 95 ? -33.663 2.673 109.242 1.00 108.20 143 ASN D N 1
ATOM 6048 C CA . ASN D 2 95 ? -33.512 2.905 107.802 1.00 107.04 143 ASN D CA 1
ATOM 6049 C C . ASN D 2 95 ? -32.431 3.943 107.503 1.00 106.96 143 ASN D C 1
ATOM 6050 O O . ASN D 2 95 ? -32.655 4.918 106.783 1.00 104.67 143 ASN D O 1
ATOM 6055 N N . SER D 2 96 ? -31.240 3.720 108.056 1.00 112.03 144 SER D N 1
ATOM 6056 C CA . SER D 2 96 ? -30.150 4.675 107.937 1.00 113.09 144 SER D CA 1
ATOM 6057 C C . SER D 2 96 ? -28.835 3.938 107.732 1.00 99.55 144 SER D C 1
ATOM 6058 O O . SER D 2 96 ? -28.684 2.781 108.134 1.00 100.11 144 SER D O 1
ATOM 6061 N N . ASN D 2 97 ? -27.886 4.630 107.096 1.00 104.65 145 ASN D N 1
ATOM 6062 C CA . ASN D 2 97 ? -26.529 4.121 106.884 1.00 111.98 145 ASN D CA 1
ATOM 6063 C C . ASN D 2 97 ? -26.534 2.770 106.170 1.00 109.51 145 ASN D C 1
ATOM 6064 O O . ASN D 2 97 ? -25.736 1.881 106.476 1.00 104.47 145 ASN D O 1
ATOM 6069 N N . LEU D 2 98 ? -27.442 2.608 105.212 1.00 100.68 146 LEU D N 1
ATOM 6070 C CA . LEU D 2 98 ? -27.534 1.369 104.454 1.00 97.64 146 LEU D CA 1
ATOM 6071 C C . LEU D 2 98 ? -26.607 1.426 103.248 1.00 94.88 146 LEU D C 1
ATOM 6072 O O . LEU D 2 98 ? -26.655 2.376 102.461 1.00 105.43 146 LEU D O 1
ATOM 6077 N N . LYS D 2 99 ? -25.773 0.400 103.105 1.00 84.37 147 LYS D N 1
ATOM 6078 C CA . LYS D 2 99 ? -24.830 0.327 102.000 1.00 82.28 147 LYS D CA 1
ATOM 6079 C C . LYS D 2 99 ? -24.454 -1.126 101.758 1.00 83.62 147 LYS D C 1
ATOM 6080 O O . LYS D 2 99 ? -24.359 -1.921 102.697 1.00 85.34 147 LYS D O 1
ATOM 6086 N N . ASN D 2 100 ? -24.249 -1.463 100.489 1.00 83.80 148 ASN D N 1
ATOM 6087 C CA . ASN D 2 100 ? -23.652 -2.744 100.152 1.00 80.39 148 ASN D CA 1
ATOM 6088 C C . ASN D 2 100 ? -22.147 -2.699 100.403 1.00 78.02 148 ASN D C 1
ATOM 6089 O O . ASN D 2 100 ? -21.539 -1.630 100.505 1.00 79.15 148 ASN D O 1
ATOM 6094 N N . LYS D 2 101 ? -21.544 -3.880 100.507 1.00 81.68 149 LYS D N 1
ATOM 6095 C CA . LYS D 2 101 ? -20.140 -3.991 100.869 1.00 83.14 149 LYS D CA 1
ATOM 6096 C C . LYS D 2 101 ? -19.393 -4.833 99.845 1.00 83.58 149 LYS D C 1
ATOM 6097 O O . LYS D 2 101 ? -19.981 -5.627 99.107 1.00 79.30 149 LYS D O 1
ATOM 6103 N N . ASN D 2 102 ? -18.073 -4.631 99.808 1.00 89.84 150 ASN D N 1
ATOM 6104 C CA . ASN D 2 102 ? -17.173 -5.463 99.018 1.00 83.92 150 ASN D CA 1
ATOM 6105 C C . ASN D 2 102 ? -15.934 -5.845 99.821 1.00 86.54 150 ASN D C 1
ATOM 6106 O O . ASN D 2 102 ? -14.860 -6.063 99.249 1.00 83.66 150 ASN D O 1
ATOM 6111 N N . ASP D 2 103 ? -16.068 -5.931 101.141 1.00 77.69 151 ASP D N 1
ATOM 6112 C CA . ASP D 2 103 ? -14.958 -6.307 101.997 1.00 85.35 151 ASP D CA 1
ATOM 6113 C C . ASP D 2 103 ? -14.823 -7.826 102.061 1.00 91.40 151 ASP D C 1
ATOM 6114 O O . ASP D 2 103 ? -15.692 -8.578 101.611 1.00 87.60 151 ASP D O 1
ATOM 6119 N N . LEU D 2 104 ? -13.714 -8.277 102.641 1.00 84.62 152 LEU D N 1
ATOM 6120 C CA . LEU D 2 104 ? -13.392 -9.696 102.709 1.00 80.61 152 LEU D CA 1
ATOM 6121 C C . LEU D 2 104 ? -12.902 -10.019 104.109 1.00 92.26 152 LEU D C 1
ATOM 6122 O O . LEU D 2 104 ? -11.893 -9.466 104.557 1.00 97.07 152 LEU D O 1
ATOM 6127 N N . PHE D 2 105 ? -13.611 -10.910 104.796 1.00 86.22 153 PHE D N 1
ATOM 6128 C CA . PHE D 2 105 ? -13.245 -11.338 106.138 1.00 81.77 153 PHE D CA 1
ATOM 6129 C C . PHE D 2 105 ? -12.931 -12.826 106.150 1.00 78.53 153 PHE D C 1
ATOM 6130 O O . PHE D 2 105 ? -13.634 -13.626 105.525 1.00 80.39 153 PHE D O 1
ATOM 6138 N N . GLU D 2 106 ? -11.880 -13.187 106.878 1.00 79.01 154 GLU D N 1
ATOM 6139 C CA . GLU D 2 106 ? -11.477 -14.572 107.072 1.00 75.63 154 GLU D CA 1
ATOM 6140 C C . GLU D 2 106 ? -11.762 -14.969 108.511 1.00 90.27 154 GLU D C 1
ATOM 6141 O O . GLU D 2 106 ? -11.457 -14.212 109.440 1.00 86.22 154 GLU D O 1
ATOM 6147 N N . TYR D 2 107 ? -12.354 -16.146 108.692 1.00 84.80 155 TYR D N 1
ATOM 6148 C CA . TYR D 2 107 ? -12.588 -16.714 110.015 1.00 76.11 155 TYR D CA 1
ATOM 6149 C C . TYR D 2 107 ? -11.780 -18.001 110.137 1.00 83.18 155 TYR D C 1
ATOM 6150 O O . TYR D 2 107 ? -12.139 -19.020 109.540 1.00 90.85 155 TYR D O 1
ATOM 6159 N N . LYS D 2 108 ? -10.696 -17.953 110.905 1.00 78.79 156 LYS D N 1
ATOM 6160 C CA . LYS D 2 108 ? -9.868 -19.129 111.127 1.00 76.44 156 LYS D CA 1
ATOM 6161 C C . LYS D 2 108 ? -10.566 -20.079 112.092 1.00 84.87 156 LYS D C 1
ATOM 6162 O O . LYS D 2 108 ? -10.885 -19.711 113.229 1.00 87.98 156 LYS D O 1
ATOM 6168 N N . PHE D 2 109 ? -10.803 -21.306 111.627 1.00 85.88 157 PHE D N 1
ATOM 6169 C CA . PHE D 2 109 ? -11.575 -22.284 112.394 1.00 76.86 157 PHE D CA 1
ATOM 6170 C C . PHE D 2 109 ? -10.810 -22.787 113.611 1.00 74.16 157 PHE D C 1
ATOM 6171 O O . PHE D 2 109 ? -11.403 -23.031 114.668 1.00 78.42 157 PHE D O 1
ATOM 6179 N N . ALA D 2 110 ? -9.492 -22.943 113.486 1.00 78.28 158 ALA D N 1
ATOM 6180 C CA . ALA D 2 110 ? -8.715 -23.502 114.587 1.00 76.25 158 ALA D CA 1
ATOM 6181 C C . ALA D 2 110 ? -8.645 -22.541 115.768 1.00 82.88 158 ALA D C 1
ATOM 6182 O O . ALA D 2 110 ? -8.612 -22.980 116.923 1.00 89.44 158 ALA D O 1
ATOM 6184 N N . THR D 2 111 ? -8.630 -21.235 115.502 1.00 78.65 159 THR D N 1
ATOM 6185 C CA . THR D 2 111 ? -8.472 -20.226 116.539 1.00 83.07 159 THR D CA 1
ATOM 6186 C C . THR D 2 111 ? -9.700 -19.351 116.743 1.00 80.80 159 THR D C 1
ATOM 6187 O O . THR D 2 111 ? -9.743 -18.600 117.725 1.00 84.12 159 THR D O 1
ATOM 6191 N N . GLY D 2 112 ? -10.693 -19.421 115.858 1.00 81.30 160 GLY D N 1
ATOM 6192 C CA . GLY D 2 112 ? -11.832 -18.532 115.980 1.00 76.59 160 GLY D CA 1
ATOM 6193 C C . GLY D 2 112 ? -11.522 -17.096 115.632 1.00 77.52 160 GLY D C 1
ATOM 6194 O O . GLY D 2 112 ? -12.241 -16.192 116.062 1.00 83.33 160 GLY D O 1
ATOM 6195 N N . GLN D 2 113 ? -10.474 -16.863 114.848 1.00 78.04 161 GLN D N 1
ATOM 6196 C CA . GLN D 2 113 ? -9.961 -15.525 114.591 1.00 76.64 161 GLN D CA 1
ATOM 6197 C C . GLN D 2 113 ? -10.688 -14.868 113.423 1.00 81.53 161 GLN D C 1
ATOM 6198 O O . GLN D 2 113 ? -10.818 -15.462 112.349 1.00 81.25 161 GLN D O 1
ATOM 6204 N N . TRP D 2 114 ? -11.150 -13.636 113.640 1.00 81.01 162 TRP D N 1
ATOM 6205 C CA . TRP D 2 114 ? -11.715 -12.796 112.587 1.00 78.23 162 TRP D CA 1
ATOM 6206 C C . TRP D 2 114 ? -10.623 -11.854 112.092 1.00 84.10 162 TRP D C 1
ATOM 6207 O O . TRP D 2 114 ? -10.167 -10.979 112.836 1.00 90.75 162 TRP D O 1
ATOM 6218 N N . THR D 2 115 ? -10.198 -12.033 110.845 1.00 85.94 163 THR D N 1
ATOM 6219 C CA . THR D 2 115 ? -9.272 -11.114 110.201 1.00 83.80 163 THR D CA 1
ATOM 6220 C C . THR D 2 115 ? -9.910 -10.552 108.940 1.00 84.67 163 THR D C 1
ATOM 6221 O O . THR D 2 115 ? -10.522 -11.291 108.162 1.00 89.92 163 THR D O 1
ATOM 6225 N N . GLU D 2 116 ? -9.773 -9.244 108.743 1.00 93.75 164 GLU D N 1
ATOM 6226 C CA . GLU D 2 116 ? -10.205 -8.616 107.503 1.00 88.88 164 GLU D CA 1
ATOM 6227 C C . GLU D 2 116 ? -9.045 -8.618 106.521 1.00 85.10 164 GLU D C 1
ATOM 6228 O O . GLU D 2 116 ? -7.951 -8.143 106.842 1.00 90.17 164 GLU D O 1
ATOM 6234 N N . TRP D 2 117 ? -9.286 -9.152 105.330 1.00 94.29 165 TRP D N 1
ATOM 6235 C CA . TRP D 2 117 ? -8.297 -9.119 104.258 1.00 87.57 165 TRP D CA 1
ATOM 6236 C C . TRP D 2 117 ? -8.382 -7.754 103.587 1.00 94.36 165 TRP D C 1
ATOM 6237 O O . TRP D 2 117 ? -9.164 -7.537 102.660 1.00 102.85 165 TRP D O 1
ATOM 6248 N N . LYS D 2 118 ? -7.568 -6.816 104.074 1.00 92.10 166 LYS D N 1
ATOM 6249 C CA . LYS D 2 118 ? -7.506 -5.477 103.502 1.00 102.64 166 LYS D CA 1
ATOM 6250 C C . LYS D 2 118 ? -6.799 -5.521 102.153 1.00 100.97 166 LYS D C 1
ATOM 6251 O O . LYS D 2 118 ? -5.573 -5.389 102.079 1.00 94.53 166 LYS D O 1
ATOM 6253 N N . ILE D 2 119 ? -7.570 -5.698 101.085 1.00 95.86 167 ILE D N 1
ATOM 6254 C CA . ILE D 2 119 ? -7.027 -5.985 99.762 1.00 100.54 167 ILE D CA 1
ATOM 6255 C C . ILE D 2 119 ? -6.804 -4.682 99.007 1.00 99.50 167 ILE D C 1
ATOM 6256 O O . ILE D 2 119 ? -7.698 -3.830 98.938 1.00 102.61 167 ILE D O 1
ATOM 6261 N N . GLU D 2 120 ? -5.613 -4.533 98.435 1.00 105.36 168 GLU D N 1
ATOM 6262 C CA . GLU D 2 120 ? -5.248 -3.360 97.656 1.00 108.28 168 GLU D CA 1
ATOM 6263 C C . GLU D 2 120 ? -5.650 -3.535 96.195 1.00 115.03 168 GLU D C 1
ATOM 6264 O O . GLU D 2 120 ? -5.887 -4.646 95.715 1.00 115.62 168 GLU D O 1
ATOM 6270 N N . GLY D 2 121 ? -5.720 -2.415 95.488 1.00 108.96 169 GLY D N 1
ATOM 6271 C CA . GLY D 2 121 ? -6.027 -2.433 94.074 1.00 103.41 169 GLY D CA 1
ATOM 6272 C C . GLY D 2 121 ? -7.502 -2.270 93.776 1.00 106.28 169 GLY D C 1
ATOM 6273 O O . GLY D 2 121 ? -8.332 -1.960 94.638 1.00 102.51 169 GLY D O 1
ATOM 6274 N N . ARG D 2 122 ? -7.828 -2.492 92.505 1.00 110.58 170 ARG D N 1
ATOM 6275 C CA . ARG D 2 122 ? -9.204 -2.371 92.046 1.00 107.34 170 ARG D CA 1
ATOM 6276 C C . ARG D 2 122 ? -10.052 -3.494 92.632 1.00 112.52 170 ARG D C 1
ATOM 6277 O O . ARG D 2 122 ? -9.722 -4.675 92.496 1.00 114.35 170 ARG D O 1
ATOM 6285 N N . LEU D 2 123 ? -11.154 -3.116 93.293 1.00 100.35 171 LEU D N 1
ATOM 6286 C CA . LEU D 2 123 ? -12.087 -4.018 93.947 1.00 96.93 171 LEU D CA 1
ATOM 6287 C C . LEU D 2 123 ? -13.332 -4.218 93.092 1.00 94.39 171 LEU D C 1
ATOM 6288 O O . LEU D 2 123 ? -13.691 -3.346 92.295 1.00 88.94 171 LEU D O 1
ATOM 6293 N N . PRO D 2 124 ? -14.014 -5.353 93.229 1.00 94.82 172 PRO D N 1
ATOM 6294 C CA . PRO D 2 124 ? -15.339 -5.480 92.619 1.00 91.93 172 PRO D CA 1
ATOM 6295 C C . PRO D 2 124 ? -16.316 -4.541 93.306 1.00 84.27 172 PRO D C 1
ATOM 6296 O O . PRO D 2 124 ? -16.167 -4.214 94.486 1.00 89.55 172 PRO D O 1
ATOM 6300 N N . VAL D 2 125 ? -17.317 -4.090 92.545 1.00 95.00 173 VAL D N 1
ATOM 6301 C CA . VAL D 2 125 ? -18.265 -3.123 93.082 1.00 98.03 173 VAL D CA 1
ATOM 6302 C C . VAL D 2 125 ? -19.011 -3.759 94.251 1.00 100.84 173 VAL D C 1
ATOM 6303 O O . VAL D 2 125 ? -19.290 -4.968 94.255 1.00 101.83 173 VAL D O 1
ATOM 6307 N N . ALA D 2 126 ? -19.312 -2.950 95.266 1.00 89.11 174 ALA D N 1
ATOM 6308 C CA . ALA D 2 126 ? -20.022 -3.450 96.435 1.00 87.55 174 ALA D CA 1
ATOM 6309 C C . ALA D 2 126 ? -21.395 -3.972 96.035 1.00 80.24 174 ALA D C 1
ATOM 6310 O O . ALA D 2 126 ? -22.118 -3.339 95.261 1.00 88.35 174 ALA D O 1
ATOM 6312 N N . ARG D 2 127 ? -21.755 -5.139 96.568 1.00 77.15 175 ARG D N 1
ATOM 6313 C CA . ARG D 2 127 ? -22.923 -5.859 96.082 1.00 79.99 175 ARG D CA 1
ATOM 6314 C C . ARG D 2 127 ? -23.526 -6.704 97.196 1.00 82.56 175 ARG D C 1
ATOM 6315 O O . ARG D 2 127 ? -22.908 -6.941 98.237 1.00 87.28 175 ARG D O 1
ATOM 6323 N N . SER D 2 128 ? -24.751 -7.164 96.949 1.00 75.94 176 SER D N 1
ATOM 6324 C CA . SER D 2 128 ? -25.459 -8.077 97.832 1.00 77.40 176 SER D CA 1
ATOM 6325 C C . SER D 2 128 ? -26.181 -9.114 96.984 1.00 76.00 176 SER D C 1
ATOM 6326 O O . SER D 2 128 ? -26.376 -8.930 95.781 1.00 81.06 176 SER D O 1
ATOM 6329 N N . ALA D 2 129 ? -26.573 -10.214 97.630 1.00 74.44 177 ALA D N 1
ATOM 6330 C CA . ALA D 2 129 ? -27.307 -11.316 97.001 1.00 77.66 177 ALA D CA 1
ATOM 6331 C C . ALA D 2 129 ? -26.535 -11.956 95.852 1.00 80.82 177 ALA D C 1
ATOM 6332 O O . ALA D 2 129 ? -27.128 -12.605 94.984 1.00 79.83 177 ALA D O 1
ATOM 6334 N N . HIS D 2 130 ? -25.220 -11.766 95.819 1.00 72.72 178 HIS D N 1
ATOM 6335 C CA . HIS D 2 130 ? -24.390 -12.393 94.806 1.00 69.54 178 HIS D CA 1
ATOM 6336 C C . HIS D 2 130 ? -24.299 -13.899 95.045 1.00 61.77 178 HIS D C 1
ATOM 6337 O O . HIS D 2 130 ? -24.731 -14.427 96.073 1.00 81.24 178 HIS D O 1
ATOM 6344 N N . GLY D 2 131 ? -23.731 -14.591 94.068 1.00 70.92 179 GLY D N 1
ATOM 6345 C CA . GLY D 2 131 ? -23.363 -15.983 94.216 1.00 61.03 179 GLY D CA 1
ATOM 6346 C C . GLY D 2 131 ? -21.872 -16.093 94.474 1.00 66.36 179 GLY D C 1
ATOM 6347 O O . GLY D 2 131 ? -21.092 -15.246 94.043 1.00 73.92 179 GLY D O 1
ATOM 6348 N N . ALA D 2 132 ? -21.474 -17.143 95.189 1.00 65.50 180 ALA D N 1
ATOM 6349 C CA . ALA D 2 132 ? -20.058 -17.312 95.479 1.00 64.33 180 ALA D CA 1
ATOM 6350 C C . ALA D 2 132 ? -19.746 -18.781 95.724 1.00 70.95 180 ALA D C 1
ATOM 6351 O O . ALA D 2 132 ? -20.544 -19.508 96.319 1.00 81.34 180 ALA D O 1
ATOM 6353 N N . THR D 2 133 ? -18.545 -19.184 95.302 1.00 57.44 181 THR D N 1
ATOM 6354 C CA . THR D 2 133 ? -18.000 -20.515 95.542 1.00 63.42 181 THR D CA 1
ATOM 6355 C C . THR D 2 133 ? -16.483 -20.421 95.520 1.00 73.17 181 THR D C 1
ATOM 6356 O O . THR D 2 133 ? -15.906 -19.417 95.094 1.00 76.92 181 THR D O 1
ATOM 6360 N N . VAL D 2 134 ? -15.840 -21.492 95.978 1.00 71.49 182 VAL D N 1
ATOM 6361 C CA . VAL D 2 134 ? -14.387 -21.615 95.983 1.00 70.92 182 VAL D CA 1
ATOM 6362 C C . VAL D 2 134 ? -14.003 -22.705 94.992 1.00 67.73 182 VAL D C 1
ATOM 6363 O O . VAL D 2 134 ? -14.566 -23.807 95.022 1.00 74.40 182 VAL D O 1
ATOM 6367 N N . TYR D 2 135 ? -13.060 -22.393 94.104 1.00 74.93 183 TYR D N 1
ATOM 6368 C CA . TYR D 2 135 ? -12.562 -23.362 93.138 1.00 70.89 183 TYR D CA 1
ATOM 6369 C C . TYR D 2 135 ? -11.143 -22.978 92.749 1.00 79.86 183 TYR D C 1
ATOM 6370 O O . TYR D 2 135 ? -10.855 -21.799 92.521 1.00 86.61 183 TYR D O 1
ATOM 6379 N N . SER D 2 136 ? -10.264 -23.980 92.676 1.00 76.14 184 SER D N 1
ATOM 6380 C CA . SER D 2 136 ? -8.874 -23.790 92.256 1.00 80.26 184 SER D CA 1
ATOM 6381 C C . SER D 2 136 ? -8.172 -22.737 93.115 1.00 83.82 184 SER D C 1
ATOM 6382 O O . SER D 2 136 ? -7.550 -21.802 92.607 1.00 90.12 184 SER D O 1
ATOM 6385 N N . ASP D 2 137 ? -8.287 -22.898 94.435 1.00 81.23 185 ASP D N 1
ATOM 6386 C CA . ASP D 2 137 ? -7.626 -22.023 95.405 1.00 87.69 185 ASP D CA 1
ATOM 6387 C C . ASP D 2 137 ? -8.015 -20.559 95.215 1.00 85.16 185 ASP D C 1
ATOM 6388 O O . ASP D 2 137 ? -7.215 -19.656 95.474 1.00 86.73 185 ASP D O 1
ATOM 6393 N N . LYS D 2 138 ? -9.239 -20.310 94.758 1.00 81.10 186 LYS D N 1
ATOM 6394 C CA . LYS D 2 138 ? -9.710 -18.955 94.527 1.00 81.91 186 LYS D CA 1
ATOM 6395 C C . LYS D 2 138 ? -11.181 -18.853 94.902 1.00 80.81 186 LYS D C 1
ATOM 6396 O O . LYS D 2 138 ? -11.943 -19.813 94.766 1.00 82.41 186 LYS D O 1
ATOM 6402 N N . LEU D 2 139 ? -11.569 -17.674 95.380 1.00 79.75 187 LEU D N 1
ATOM 6403 C CA . LEU D 2 139 ? -12.967 -17.358 95.629 1.00 72.34 187 LEU D CA 1
ATOM 6404 C C . LEU D 2 139 ? -13.569 -16.741 94.374 1.00 76.26 187 LEU D C 1
ATOM 6405 O O . LEU D 2 139 ? -13.007 -15.799 93.805 1.00 73.78 187 LEU D O 1
ATOM 6410 N N . TRP D 2 140 ? -14.702 -17.280 93.941 1.00 72.30 188 TRP D N 1
ATOM 6411 C CA . TRP D 2 140 ? -15.407 -16.812 92.755 1.00 74.77 188 TRP D CA 1
ATOM 6412 C C . TRP D 2 140 ? -16.712 -16.167 93.194 1.00 77.02 188 TRP D C 1
ATOM 6413 O O . TRP D 2 140 ? -17.510 -16.799 93.892 1.00 83.97 188 TRP D O 1
ATOM 6424 N N . ILE D 2 141 ? -16.924 -14.914 92.795 1.00 67.38 189 ILE D N 1
ATOM 6425 C CA . ILE D 2 141 ? -18.167 -14.201 93.061 1.00 68.84 189 ILE D CA 1
ATOM 6426 C C . ILE D 2 141 ? -18.793 -13.814 91.730 1.00 74.55 189 ILE D C 1
ATOM 6427 O O . ILE D 2 141 ? -18.086 -13.495 90.767 1.00 77.81 189 ILE D O 1
ATOM 6432 N N . PHE D 2 142 ? -20.123 -13.869 91.670 1.00 73.28 190 PHE D N 1
ATOM 6433 C CA . PHE D 2 142 ? -20.847 -13.708 90.416 1.00 70.37 190 PHE D CA 1
ATOM 6434 C C . PHE D 2 142 ? -22.157 -12.978 90.670 1.00 72.94 190 PHE D C 1
ATOM 6435 O O . PHE D 2 142 ? -22.873 -13.301 91.623 1.00 73.84 190 PHE D O 1
ATOM 6443 N N . ALA D 2 143 ? -22.451 -11.988 89.824 1.00 70.43 191 ALA D N 1
ATOM 6444 C CA . ALA D 2 143 ? -23.732 -11.288 89.815 1.00 73.74 191 ALA D CA 1
ATOM 6445 C C . ALA D 2 143 ? -24.026 -10.592 91.139 1.00 78.00 191 ALA D C 1
ATOM 6446 O O . ALA D 2 143 ? -23.109 -10.269 91.902 1.00 72.69 191 ALA D O 1
ATOM 6448 N N . GLY D 2 144 ? -25.302 -10.355 91.411 1.00 68.73 192 GLY D N 1
ATOM 6449 C CA . GLY D 2 144 ? -25.754 -9.687 92.615 1.00 75.76 192 GLY D CA 1
ATOM 6450 C C . GLY D 2 144 ? -26.435 -8.372 92.298 1.00 84.08 192 GLY D C 1
ATOM 6451 O O . GLY D 2 144 ? -26.732 -8.050 91.144 1.00 86.59 192 GLY D O 1
ATOM 6452 N N . TYR D 2 145 ? -26.687 -7.601 93.353 1.00 81.66 193 TYR D N 1
ATOM 6453 C CA . TYR D 2 145 ? -27.266 -6.270 93.245 1.00 86.73 193 TYR D CA 1
ATOM 6454 C C . TYR D 2 145 ? -26.296 -5.263 93.843 1.00 85.26 193 TYR D C 1
ATOM 6455 O O . TYR D 2 145 ? -25.803 -5.460 94.957 1.00 88.26 193 TYR D O 1
ATOM 6464 N N . ASP D 2 146 ? -26.042 -4.175 93.113 1.00 87.64 194 ASP D N 1
ATOM 6465 C CA . ASP D 2 146 ? -25.005 -3.218 93.476 1.00 90.09 194 ASP D CA 1
ATOM 6466 C C . ASP D 2 146 ? -25.546 -1.922 94.060 1.00 88.13 194 ASP D C 1
ATOM 6467 O O . ASP D 2 146 ? -24.751 -1.081 94.496 1.00 75.02 194 ASP D O 1
ATOM 6472 N N . GLY D 2 147 ? -26.862 -1.734 94.073 1.00 86.91 195 GLY D N 1
ATOM 6473 C CA . GLY D 2 147 ? -27.451 -0.498 94.545 1.00 94.81 195 GLY D CA 1
ATOM 6474 C C . GLY D 2 147 ? -28.410 0.124 93.552 1.00 97.76 195 GLY D C 1
ATOM 6475 O O . GLY D 2 147 ? -29.449 0.663 93.944 1.00 93.06 195 GLY D O 1
ATOM 6476 N N . ASN D 2 148 ? -28.077 0.063 92.264 1.00 99.17 196 ASN D N 1
ATOM 6477 C CA . ASN D 2 148 ? -28.946 0.593 91.223 1.00 112.84 196 ASN D CA 1
ATOM 6478 C C . ASN D 2 148 ? -29.475 -0.461 90.258 1.00 109.83 196 ASN D C 1
ATOM 6479 O O . ASN D 2 148 ? -30.576 -0.285 89.731 1.00 108.65 196 ASN D O 1
ATOM 6484 N N . ALA D 2 149 ? -28.737 -1.543 90.009 1.00 110.22 197 ALA D N 1
ATOM 6485 C CA . ALA D 2 149 ? -29.179 -2.554 89.055 1.00 110.37 197 ALA D CA 1
ATOM 6486 C C . ALA D 2 149 ? -28.536 -3.892 89.395 1.00 103.17 197 ALA D C 1
ATOM 6487 O O . ALA D 2 149 ? -27.576 -3.962 90.167 1.00 104.81 197 ALA D O 1
ATOM 6489 N N . ARG D 2 150 ? -29.085 -4.956 88.813 1.00 91.43 198 ARG D N 1
ATOM 6490 C CA . ARG D 2 150 ? -28.479 -6.271 88.961 1.00 89.61 198 ARG D CA 1
ATOM 6491 C C . ARG D 2 150 ? -27.199 -6.370 88.135 1.00 85.80 198 ARG D C 1
ATOM 6492 O O . ARG D 2 150 ? -26.948 -5.583 87.217 1.00 90.98 198 ARG D O 1
ATOM 6500 N N . LEU D 2 151 ? -26.382 -7.361 88.479 1.00 79.00 199 LEU D N 1
ATOM 6501 C CA . LEU D 2 151 ? -25.073 -7.556 87.878 1.00 88.60 199 LEU D CA 1
ATOM 6502 C C . LEU D 2 151 ? -24.990 -8.926 87.216 1.00 90.65 199 LEU D C 1
ATOM 6503 O O . LEU D 2 151 ? -25.758 -9.839 87.528 1.00 86.31 199 LEU D O 1
ATOM 6508 N N . ASN D 2 152 ? -24.042 -9.051 86.281 1.00 88.87 200 ASN D N 1
ATOM 6509 C CA . ASN D 2 152 ? -23.693 -10.352 85.721 1.00 86.75 200 ASN D CA 1
ATOM 6510 C C . ASN D 2 152 ? -22.186 -10.487 85.523 1.00 81.15 200 ASN D C 1
ATOM 6511 O O . ASN D 2 152 ? -21.745 -11.362 84.768 1.00 91.68 200 ASN D O 1
ATOM 6516 N N . ASP D 2 153 ? -21.387 -9.644 86.174 1.00 78.34 201 ASP D N 1
ATOM 6517 C CA . ASP D 2 153 ? -19.941 -9.758 86.094 1.00 78.97 201 ASP D CA 1
ATOM 6518 C C . ASP D 2 153 ? -19.457 -10.877 87.016 1.00 76.03 201 ASP D C 1
ATOM 6519 O O . ASP D 2 153 ? -20.230 -11.486 87.761 1.00 79.54 201 ASP D O 1
ATOM 6524 N N . MET D 2 154 ? -18.157 -11.156 86.966 1.00 74.04 202 MET D N 1
ATOM 6525 C CA . MET D 2 154 ? -17.585 -12.239 87.751 1.00 78.43 202 MET D CA 1
ATOM 6526 C C . MET D 2 154 ? -16.140 -11.904 88.089 1.00 88.92 202 MET D C 1
ATOM 6527 O O . MET D 2 154 ? -15.384 -11.446 87.228 1.00 85.28 202 MET D O 1
ATOM 6532 N N . TRP D 2 155 ? -15.766 -12.142 89.347 1.00 84.04 203 TRP D N 1
ATOM 6533 C CA . TRP D 2 155 ? -14.436 -11.835 89.851 1.00 79.25 203 TRP D CA 1
ATOM 6534 C C . TRP D 2 155 ? -13.869 -13.021 90.615 1.00 82.45 203 TRP D C 1
ATOM 6535 O O . TRP D 2 155 ? -14.608 -13.856 91.145 1.00 84.44 203 TRP D O 1
ATOM 6546 N N . THR D 2 156 ? -12.541 -13.084 90.659 1.00 89.71 204 THR D N 1
ATOM 6547 C CA . THR D 2 156 ? -11.813 -14.069 91.440 1.00 89.13 204 THR D CA 1
ATOM 6548 C C . THR D 2 156 ? -10.845 -13.363 92.379 1.00 91.23 204 THR D C 1
ATOM 6549 O O . THR D 2 156 ? -10.435 -12.222 92.147 1.00 95.93 204 THR D O 1
ATOM 6553 N N . ILE D 2 157 ? -10.484 -14.061 93.450 1.00 87.02 205 ILE D N 1
ATOM 6554 C CA . ILE D 2 157 ? -9.478 -13.590 94.397 1.00 87.15 205 ILE D CA 1
ATOM 6555 C C . ILE D 2 157 ? -8.738 -14.800 94.945 1.00 90.04 205 ILE D C 1
ATOM 6556 O O . ILE D 2 157 ? -9.357 -15.754 95.428 1.00 87.44 205 ILE D O 1
ATOM 6561 N N . GLY D 2 158 ? -7.412 -14.770 94.848 1.00 91.09 206 GLY D N 1
ATOM 6562 C CA . GLY D 2 158 ? -6.613 -15.861 95.378 1.00 90.23 206 GLY D CA 1
ATOM 6563 C C . GLY D 2 158 ? -6.666 -15.876 96.893 1.00 91.88 206 GLY D C 1
ATOM 6564 O O . GLY D 2 158 ? -6.495 -14.840 97.546 1.00 89.61 206 GLY D O 1
ATOM 6565 N N . LEU D 2 159 ? -6.902 -17.057 97.462 1.00 88.74 207 LEU D N 1
ATOM 6566 C CA . LEU D 2 159 ? -6.999 -17.226 98.906 1.00 95.09 207 LEU D CA 1
ATOM 6567 C C . LEU D 2 159 ? -5.772 -17.924 99.482 1.00 94.96 207 LEU D C 1
ATOM 6568 O O . LEU D 2 159 ? -5.843 -18.496 100.574 1.00 93.99 207 LEU D O 1
ATOM 6573 N N . GLN D 2 160 ? -4.639 -17.865 98.782 1.00 95.98 208 GLN D N 1
ATOM 6574 C CA . GLN D 2 160 ? -3.444 -18.595 99.189 1.00 96.01 208 GLN D CA 1
ATOM 6575 C C . GLN D 2 160 ? -2.519 -17.757 100.062 1.00 100.95 208 GLN D C 1
ATOM 6576 O O . GLN D 2 160 ? -1.943 -18.272 101.026 1.00 114.19 208 GLN D O 1
ATOM 6582 N N . ASP D 2 161 ? -2.372 -16.473 99.747 1.00 97.90 209 ASP D N 1
ATOM 6583 C CA . ASP D 2 161 ? -1.485 -15.579 100.485 1.00 104.25 209 ASP D CA 1
ATOM 6584 C C . ASP D 2 161 ? -2.206 -14.247 100.635 1.00 108.97 209 ASP D C 1
ATOM 6585 O O . ASP D 2 161 ? -2.421 -13.546 99.641 1.00 113.65 209 ASP D O 1
ATOM 6590 N N . ARG D 2 162 ? -2.583 -13.908 101.873 1.00 103.38 210 ARG D N 1
ATOM 6591 C CA . ARG D 2 162 ? -3.329 -12.676 102.120 1.00 98.40 210 ARG D CA 1
ATOM 6592 C C . ARG D 2 162 ? -2.597 -11.454 101.573 1.00 110.74 210 ARG D C 1
ATOM 6593 O O . ARG D 2 162 ? -3.227 -10.534 101.037 1.00 106.81 210 ARG D O 1
ATOM 6601 N N . GLU D 2 163 ? -1.268 -11.430 101.687 1.00 115.16 211 GLU D N 1
ATOM 6602 C CA . GLU D 2 163 ? -0.507 -10.285 101.193 1.00 109.13 211 GLU D CA 1
ATOM 6603 C C . GLU D 2 163 ? -0.467 -10.262 99.672 1.00 119.81 211 GLU D C 1
ATOM 6604 O O . GLU D 2 163 ? -0.838 -9.263 99.047 1.00 118.66 211 GLU D O 1
ATOM 6610 N N . LEU D 2 164 ? -0.033 -11.359 99.064 1.00 126.14 212 LEU D N 1
ATOM 6611 C CA . LEU D 2 164 ? 0.325 -11.378 97.647 1.00 121.27 212 LEU D CA 1
ATOM 6612 C C . LEU D 2 164 ? -0.864 -11.874 96.824 1.00 127.34 212 LEU D C 1
ATOM 6613 O O . LEU D 2 164 ? -0.817 -12.922 96.182 1.00 131.89 212 LEU D O 1
ATOM 6618 N N . THR D 2 165 ? -1.937 -11.084 96.831 1.00 120.94 213 THR D N 1
ATOM 6619 C CA . THR D 2 165 ? -3.148 -11.427 96.094 1.00 115.06 213 THR D CA 1
ATOM 6620 C C . THR D 2 165 ? -3.961 -10.166 95.839 1.00 112.24 213 THR D C 1
ATOM 6621 O O . THR D 2 165 ? -3.849 -9.180 96.572 1.00 113.56 213 THR D O 1
ATOM 6625 N N . CYS D 2 166 ? -4.768 -10.207 94.780 1.00 111.21 214 CYS D N 1
ATOM 6626 C CA . CYS D 2 166 ? -5.627 -9.089 94.411 1.00 106.81 214 CYS D CA 1
ATOM 6627 C C . CYS D 2 166 ? -6.799 -9.627 93.601 1.00 99.11 214 CYS D C 1
ATOM 6628 O O . CYS D 2 166 ? -6.826 -10.796 93.212 1.00 93.62 214 CYS D O 1
ATOM 6631 N N . TRP D 2 167 ? -7.772 -8.754 93.351 1.00 93.44 215 TRP D N 1
ATOM 6632 C CA . TRP D 2 167 ? -8.965 -9.142 92.614 1.00 86.26 215 TRP D CA 1
ATOM 6633 C C . TRP D 2 167 ? -8.699 -9.105 91.114 1.00 96.02 215 TRP D C 1
ATOM 6634 O O . TRP D 2 167 ? -7.916 -8.288 90.619 1.00 88.58 215 TRP D O 1
ATOM 6645 N N . GLU D 2 168 ? -9.360 -10.007 90.392 1.00 89.05 216 GLU D N 1
ATOM 6646 C CA . GLU D 2 168 ? -9.253 -10.083 88.941 1.00 90.11 216 GLU D CA 1
ATOM 6647 C C . GLU D 2 168 ? -10.635 -10.332 88.359 1.00 92.90 216 GLU D C 1
ATOM 6648 O O . GLU D 2 168 ? -11.321 -11.271 88.772 1.00 95.89 216 GLU D O 1
ATOM 6654 N N . GLU D 2 169 ? -11.041 -9.491 87.410 1.00 90.38 217 GLU D N 1
ATOM 6655 C CA . GLU D 2 169 ? -12.328 -9.662 86.750 1.00 89.15 217 GLU D CA 1
ATOM 6656 C C . GLU D 2 169 ? -12.223 -10.721 85.659 1.00 94.05 217 GLU D C 1
ATOM 6657 O O . GLU D 2 169 ? -11.279 -10.716 84.862 1.00 99.80 217 GLU D O 1
ATOM 6663 N N . VAL D 2 170 ? -13.195 -11.626 85.625 1.00 93.43 218 VAL D N 1
ATOM 6664 C CA . VAL D 2 170 ? -13.192 -12.741 84.684 1.00 91.73 218 VAL D CA 1
ATOM 6665 C C . VAL D 2 170 ? -13.826 -12.285 83.377 1.00 83.78 218 VAL D C 1
ATOM 6666 O O . VAL D 2 170 ? -14.964 -11.803 83.363 1.00 83.98 218 VAL D O 1
ATOM 6670 N N . ALA D 2 171 ? -13.089 -12.434 82.278 1.00 96.90 219 ALA D N 1
ATOM 6671 C CA . ALA D 2 171 ? -13.634 -12.204 80.941 1.00 88.78 219 ALA D CA 1
ATOM 6672 C C . ALA D 2 171 ? -14.493 -13.410 80.587 1.00 86.94 219 ALA D C 1
ATOM 6673 O O . ALA D 2 171 ? -14.022 -14.393 80.013 1.00 99.99 219 ALA D O 1
ATOM 6675 N N . GLN D 2 172 ? -15.772 -13.339 80.943 1.00 85.89 220 GLN D N 1
ATOM 6676 C CA . GLN D 2 172 ? -16.672 -14.463 80.728 1.00 76.61 220 GLN D CA 1
ATOM 6677 C C . GLN D 2 172 ? -17.030 -14.601 79.252 1.00 83.88 220 GLN D C 1
ATOM 6678 O O . GLN D 2 172 ? -17.037 -13.628 78.493 1.00 86.51 220 GLN D O 1
ATOM 6684 N N . SER D 2 173 ? -17.324 -15.834 78.851 1.00 84.30 221 SER D N 1
ATOM 6685 C CA . SER D 2 173 ? -17.733 -16.157 77.494 1.00 81.44 221 SER D CA 1
ATOM 6686 C C . SER D 2 173 ? -18.939 -17.085 77.541 1.00 79.76 221 SER D C 1
ATOM 6687 O O . SER D 2 173 ? -19.336 -17.574 78.602 1.00 76.91 221 SER D O 1
ATOM 6690 N N . GLY D 2 174 ? -19.533 -17.318 76.374 1.00 77.07 222 GLY D N 1
ATOM 6691 C CA . GLY D 2 174 ? -20.711 -18.156 76.306 1.00 72.77 222 GLY D CA 1
ATOM 6692 C C . GLY D 2 174 ? -21.977 -17.385 76.634 1.00 76.51 222 GLY D C 1
ATOM 6693 O O . GLY D 2 174 ? -22.029 -16.151 76.575 1.00 74.92 222 GLY D O 1
ATOM 6694 N N . GLU D 2 175 ? -23.019 -18.137 76.988 1.00 77.55 223 GLU D N 1
ATOM 6695 C CA . GLU D 2 175 ? -24.316 -17.545 77.312 1.00 75.92 223 GLU D CA 1
ATOM 6696 C C . GLU D 2 175 ? -24.292 -17.108 78.772 1.00 82.98 223 GLU D C 1
ATOM 6697 O O . GLU D 2 175 ? -24.765 -17.806 79.673 1.00 81.41 223 GLU D O 1
ATOM 6703 N N . ILE D 2 176 ? -23.713 -15.932 79.004 1.00 83.37 224 ILE D N 1
ATOM 6704 C CA . ILE D 2 176 ? -23.700 -15.383 80.364 1.00 82.43 224 ILE D CA 1
ATOM 6705 C C . ILE D 2 176 ? -25.135 -15.266 80.856 1.00 82.50 224 ILE D C 1
ATOM 6706 O O . ILE D 2 176 ? -26.001 -14.753 80.119 1.00 93.25 224 ILE D O 1
ATOM 6711 N N . PRO D 2 177 ? -25.453 -15.741 82.059 1.00 83.29 225 PRO D N 1
ATOM 6712 C CA . PRO D 2 177 ? -26.825 -15.636 82.540 1.00 82.61 225 PRO D CA 1
ATOM 6713 C C . PRO D 2 177 ? -27.249 -14.185 82.613 1.00 85.04 225 PRO D C 1
ATOM 6714 O O . PRO D 2 177 ? -26.427 -13.293 82.895 1.00 87.56 225 PRO D O 1
ATOM 6718 N N . PRO D 2 178 ? -28.521 -13.895 82.345 1.00 84.17 226 PRO D N 1
ATOM 6719 C CA . PRO D 2 178 ? -29.011 -12.524 82.518 1.00 81.16 226 PRO D CA 1
ATOM 6720 C C . PRO D 2 178 ? -28.777 -12.060 83.946 1.00 80.86 226 PRO D C 1
ATOM 6721 O O . PRO D 2 178 ? -28.723 -12.866 84.876 1.00 83.46 226 PRO D O 1
ATOM 6725 N N . SER D 2 179 ? -28.582 -10.751 84.101 1.00 86.60 227 SER D N 1
ATOM 6726 C CA . SER D 2 179 ? -28.306 -10.130 85.391 1.00 74.07 227 SER D CA 1
ATOM 6727 C C . SER D 2 179 ? -29.210 -10.686 86.482 1.00 78.00 227 SER D C 1
ATOM 6728 O O . SER D 2 179 ? -30.440 -10.640 86.370 1.00 83.33 227 SER D O 1
ATOM 6731 N N . CYS D 2 180 ? -28.600 -11.219 87.541 1.00 76.66 228 CYS D N 1
ATOM 6732 C CA . CYS D 2 180 ? -29.327 -11.990 88.539 1.00 81.36 228 CYS D CA 1
ATOM 6733 C C . CYS D 2 180 ? -28.889 -11.596 89.941 1.00 84.28 228 CYS D C 1
ATOM 6734 O O . CYS D 2 180 ? -27.799 -11.059 90.155 1.00 87.25 228 CYS D O 1
ATOM 6737 N N . CYS D 2 181 ? -29.779 -11.867 90.893 1.00 81.78 229 CYS D N 1
ATOM 6738 C CA . CYS D 2 181 ? -29.480 -11.808 92.315 1.00 80.96 229 CYS D CA 1
ATOM 6739 C C . CYS D 2 181 ? -30.423 -12.769 93.021 1.00 80.01 229 CYS D C 1
ATOM 6740 O O . CYS D 2 181 ? -31.450 -13.173 92.469 1.00 75.82 229 CYS D O 1
ATOM 6743 N N . ASN D 2 182 ? -30.063 -13.130 94.252 1.00 73.34 230 ASN D N 1
ATOM 6744 C CA . ASN D 2 182 ? -30.858 -14.043 95.074 1.00 78.55 230 ASN D CA 1
ATOM 6745 C C . ASN D 2 182 ? -31.049 -15.387 94.366 1.00 76.51 230 ASN D C 1
ATOM 6746 O O . ASN D 2 182 ? -32.160 -15.798 94.025 1.00 74.70 230 ASN D O 1
ATOM 6751 N N . PHE D 2 183 ? -29.926 -16.057 94.136 1.00 63.76 231 PHE D N 1
ATOM 6752 C CA . PHE D 2 183 ? -29.876 -17.356 93.488 1.00 73.73 231 PHE D CA 1
ATOM 6753 C C . PHE D 2 183 ? -28.796 -18.187 94.158 1.00 72.85 231 PHE D C 1
ATOM 6754 O O . PHE D 2 183 ? -27.798 -17.638 94.640 1.00 76.20 231 PHE D O 1
ATOM 6762 N N . PRO D 2 184 ? -28.959 -19.504 94.200 1.00 75.05 232 PRO D N 1
ATOM 6763 C CA . PRO D 2 184 ? -27.924 -20.360 94.778 1.00 58.19 232 PRO D CA 1
ATOM 6764 C C . PRO D 2 184 ? -26.915 -20.817 93.734 1.00 74.61 232 PRO D C 1
ATOM 6765 O O . PRO D 2 184 ? -27.177 -20.828 92.530 1.00 77.33 232 PRO D O 1
ATOM 6769 N N . VAL D 2 185 ? -25.744 -21.203 94.229 1.00 83.71 233 VAL D N 1
ATOM 6770 C CA . VAL D 2 185 ? -24.630 -21.619 93.387 1.00 73.76 233 VAL D CA 1
ATOM 6771 C C . VAL D 2 185 ? -24.037 -22.891 93.970 1.00 76.91 233 VAL D C 1
ATOM 6772 O O . VAL D 2 185 ? -23.809 -22.979 95.182 1.00 88.51 233 VAL D O 1
ATOM 6776 N N . ALA D 2 186 ? -23.796 -23.878 93.111 1.00 75.48 234 ALA D N 1
ATOM 6777 C CA . ALA D 2 186 ? -23.157 -25.119 93.518 1.00 77.08 234 ALA D CA 1
ATOM 6778 C C . ALA D 2 186 ? -22.121 -25.517 92.482 1.00 69.58 234 ALA D C 1
ATOM 6779 O O . ALA D 2 186 ? -22.332 -25.335 91.279 1.00 83.06 234 ALA D O 1
ATOM 6781 N N . VAL D 2 187 ? -21.003 -26.058 92.953 1.00 81.77 235 VAL D N 1
ATOM 6782 C CA . VAL D 2 187 ? -19.961 -26.578 92.079 1.00 78.87 235 VAL D CA 1
ATOM 6783 C C . VAL D 2 187 ? -20.086 -28.095 92.042 1.00 79.31 235 VAL D C 1
ATOM 6784 O O . VAL D 2 187 ? -20.134 -28.757 93.087 1.00 86.02 235 VAL D O 1
ATOM 6788 N N . CYS D 2 188 ? -20.167 -28.645 90.835 1.00 81.18 236 CYS D N 1
ATOM 6789 C CA . CYS D 2 188 ? -20.215 -30.084 90.642 1.00 86.72 236 CYS D CA 1
ATOM 6790 C C . CYS D 2 188 ? -19.471 -30.409 89.361 1.00 91.70 236 CYS D C 1
ATOM 6791 O O . CYS D 2 188 ? -19.451 -29.606 88.423 1.00 87.20 236 CYS D O 1
ATOM 6794 N N . ARG D 2 189 ? -18.877 -31.601 89.323 1.00 100.05 237 ARG D N 1
ATOM 6795 C CA . ARG D 2 189 ? -17.884 -31.943 88.303 1.00 107.48 237 ARG D CA 1
ATOM 6796 C C . ARG D 2 189 ? -16.826 -30.839 88.355 1.00 108.36 237 ARG D C 1
ATOM 6797 O O . ARG D 2 189 ? -16.303 -30.554 89.441 1.00 96.78 237 ARG D O 1
ATOM 6805 N N . ASP D 2 190 ? -16.494 -30.196 87.243 1.00 91.11 238 ASP D N 1
ATOM 6806 C CA . ASP D 2 190 ? -15.602 -29.045 87.240 1.00 83.64 238 ASP D CA 1
ATOM 6807 C C . ASP D 2 190 ? -16.321 -27.819 86.693 1.00 95.50 238 ASP D C 1
ATOM 6808 O O . ASP D 2 190 ? -15.749 -27.005 85.966 1.00 93.77 238 ASP D O 1
ATOM 6813 N N . LYS D 2 191 ? -17.598 -27.680 87.048 1.00 91.69 239 LYS D N 1
ATOM 6814 C CA . LYS D 2 191 ? -18.442 -26.603 86.557 1.00 83.04 239 LYS D CA 1
ATOM 6815 C C . LYS D 2 191 ? -19.179 -25.937 87.711 1.00 90.06 239 LYS D C 1
ATOM 6816 O O . LYS D 2 191 ? -19.453 -26.562 88.740 1.00 77.50 239 LYS D O 1
ATOM 6822 N N . MET D 2 192 ? -19.488 -24.657 87.530 1.00 87.51 240 MET D N 1
ATOM 6823 C CA . MET D 2 192 ? -20.308 -23.898 88.463 1.00 74.31 240 MET D CA 1
ATOM 6824 C C . MET D 2 192 ? -21.720 -23.786 87.901 1.00 80.45 240 MET D C 1
ATOM 6825 O O . MET D 2 192 ? -21.903 -23.520 86.710 1.00 88.16 240 MET D O 1
ATOM 6830 N N . PHE D 2 193 ? -22.719 -23.982 88.759 1.00 78.13 241 PHE D N 1
ATOM 6831 C CA . PHE D 2 193 ? -24.109 -24.051 88.328 1.00 78.39 241 PHE D CA 1
ATOM 6832 C C . PHE D 2 193 ? -24.946 -22.944 88.953 1.00 74.59 241 PHE D C 1
ATOM 6833 O O . PHE D 2 193 ? -24.779 -22.608 90.130 1.00 75.01 241 PHE D O 1
ATOM 6841 N N . VAL D 2 194 ? -25.846 -22.384 88.147 1.00 80.41 242 VAL D N 1
ATOM 6842 C CA . VAL D 2 194 ? -26.764 -21.331 88.562 1.00 75.21 242 VAL D CA 1
ATOM 6843 C C . VAL D 2 194 ? -28.150 -21.696 88.051 1.00 78.53 242 VAL D C 1
ATOM 6844 O O . VAL D 2 194 ? -28.320 -21.985 86.862 1.00 88.50 242 VAL D O 1
ATOM 6848 N N . PHE D 2 195 ? -29.136 -21.685 88.945 1.00 79.74 243 PHE D N 1
ATOM 6849 C CA . PHE D 2 195 ? -30.510 -22.034 88.605 1.00 83.63 243 PHE D CA 1
ATOM 6850 C C . PHE D 2 195 ? -31.422 -20.871 88.959 1.00 82.01 243 PHE D C 1
ATOM 6851 O O . PHE D 2 195 ? -31.474 -20.453 90.121 1.00 85.30 243 PHE D O 1
ATOM 6859 N N . SER D 2 196 ? -32.156 -20.374 87.962 1.00 84.33 244 SER D N 1
ATOM 6860 C CA . SER D 2 196 ? -33.185 -19.364 88.172 1.00 76.80 244 SER D CA 1
ATOM 6861 C C . SER D 2 196 ? -32.652 -18.169 88.949 1.00 82.30 244 SER D C 1
ATOM 6862 O O . SER D 2 196 ? -31.501 -17.757 88.765 1.00 86.12 244 SER D O 1
ATOM 6865 N N . GLY D 2 197 ? -33.481 -17.616 89.819 1.00 77.24 245 GLY D N 1
ATOM 6866 C CA . GLY D 2 197 ? -33.151 -16.418 90.561 1.00 69.01 245 GLY D CA 1
ATOM 6867 C C . GLY D 2 197 ? -34.031 -15.258 90.134 1.00 77.21 245 GLY D C 1
ATOM 6868 O O . GLY D 2 197 ? -34.909 -15.381 89.278 1.00 90.96 245 GLY D O 1
ATOM 6869 N N . GLN D 2 198 ? -33.786 -14.116 90.766 1.00 82.47 246 GLN D N 1
ATOM 6870 C CA . GLN D 2 198 ? -34.510 -12.894 90.439 1.00 93.03 246 GLN D CA 1
ATOM 6871 C C . GLN D 2 198 ? -33.757 -12.186 89.320 1.00 94.14 246 GLN D C 1
ATOM 6872 O O . GLN D 2 198 ? -32.698 -11.590 89.546 1.00 94.40 246 GLN D O 1
ATOM 6878 N N . SER D 2 199 ? -34.302 -12.266 88.111 1.00 92.21 247 SER D N 1
ATOM 6879 C CA . SER D 2 199 ? -33.685 -11.667 86.937 1.00 91.37 247 SER D CA 1
ATOM 6880 C C . SER D 2 199 ? -34.664 -10.773 86.162 1.00 99.18 247 SER D C 1
ATOM 6881 O O . SER D 2 199 ? -34.478 -10.535 84.961 1.00 92.85 247 SER D O 1
ATOM 6884 N N . GLY D 2 200 ? -35.678 -10.241 86.847 1.00 91.97 248 GLY D N 1
ATOM 6885 C CA . GLY D 2 200 ? -36.570 -9.270 86.230 1.00 91.11 248 GLY D CA 1
ATOM 6886 C C . GLY D 2 200 ? -37.417 -9.901 85.149 1.00 92.01 248 GLY D C 1
ATOM 6887 O O . GLY D 2 200 ? -38.044 -10.946 85.351 1.00 93.53 248 GLY D O 1
ATOM 6888 N N . ALA D 2 201 ? -37.447 -9.256 83.983 1.00 95.75 249 ALA D N 1
ATOM 6889 C CA . ALA D 2 201 ? -38.235 -9.766 82.869 1.00 84.85 249 ALA D CA 1
ATOM 6890 C C . ALA D 2 201 ? -37.710 -11.093 82.341 1.00 83.37 249 ALA D C 1
ATOM 6891 O O . ALA D 2 201 ? -38.464 -11.835 81.704 1.00 94.06 249 ALA D O 1
ATOM 6893 N N . LYS D 2 202 ? -36.439 -11.409 82.593 1.00 86.53 250 LYS D N 1
ATOM 6894 C CA . LYS D 2 202 ? -35.829 -12.647 82.124 1.00 87.32 250 LYS D CA 1
ATOM 6895 C C . LYS D 2 202 ? -35.878 -13.770 83.157 1.00 87.34 250 LYS D C 1
ATOM 6896 O O . LYS D 2 202 ? -35.003 -14.646 83.149 1.00 78.45 250 LYS D O 1
ATOM 6902 N N . ILE D 2 203 ? -36.865 -13.770 84.053 1.00 83.73 251 ILE D N 1
ATOM 6903 C CA . ILE D 2 203 ? -36.958 -14.836 85.045 1.00 98.39 251 ILE D CA 1
ATOM 6904 C C . ILE D 2 203 ? -37.435 -16.108 84.356 1.00 102.86 251 ILE D C 1
ATOM 6905 O O . ILE D 2 203 ? -38.490 -16.130 83.710 1.00 105.18 251 ILE D O 1
ATOM 6910 N N . THR D 2 204 ? -36.654 -17.176 84.489 1.00 95.40 252 THR D N 1
ATOM 6911 C CA . THR D 2 204 ? -36.958 -18.454 83.862 1.00 103.22 252 THR D CA 1
ATOM 6912 C C . THR D 2 204 ? -36.490 -19.554 84.803 1.00 96.60 252 THR D C 1
ATOM 6913 O O . THR D 2 204 ? -35.964 -19.291 85.888 1.00 93.36 252 THR D O 1
ATOM 6917 N N . ASN D 2 205 ? -36.680 -20.798 84.375 1.00 99.76 253 ASN D N 1
ATOM 6918 C CA . ASN D 2 205 ? -36.166 -21.956 85.091 1.00 96.11 253 ASN D CA 1
ATOM 6919 C C . ASN D 2 205 ? -35.002 -22.590 84.336 1.00 94.07 253 ASN D C 1
ATOM 6920 O O . ASN D 2 205 ? -34.788 -23.803 84.405 1.00 98.82 253 ASN D O 1
ATOM 6925 N N . ASN D 2 206 ? -34.247 -21.769 83.611 1.00 93.84 254 ASN D N 1
ATOM 6926 C CA . ASN D 2 206 ? -33.070 -22.241 82.901 1.00 88.58 254 ASN D CA 1
ATOM 6927 C C . ASN D 2 206 ? -31.947 -22.556 83.880 1.00 88.74 254 ASN D C 1
ATOM 6928 O O . ASN D 2 206 ? -31.818 -21.934 84.938 1.00 100.76 254 ASN D O 1
ATOM 6933 N N . LEU D 2 207 ? -31.129 -23.536 83.515 1.00 87.90 255 LEU D N 1
ATOM 6934 C CA . LEU D 2 207 ? -29.957 -23.927 84.286 1.00 82.08 255 LEU D CA 1
ATOM 6935 C C . LEU D 2 207 ? -28.704 -23.512 83.528 1.00 87.29 255 LEU D C 1
ATOM 6936 O O . LEU D 2 207 ? -28.527 -23.889 82.364 1.00 98.48 255 LEU D O 1
ATOM 6941 N N . PHE D 2 208 ? -27.841 -22.742 84.182 1.00 85.31 256 PHE D N 1
ATOM 6942 C CA . PHE D 2 208 ? -26.614 -22.265 83.568 1.00 90.39 256 PHE D CA 1
ATOM 6943 C C . PHE D 2 208 ? -25.418 -22.999 84.159 1.00 90.75 256 PHE D C 1
ATOM 6944 O O . PHE D 2 208 ? -25.395 -23.339 85.345 1.00 76.60 256 PHE D O 1
ATOM 6952 N N . GLN D 2 209 ? -24.421 -23.230 83.310 1.00 90.04 257 GLN D N 1
ATOM 6953 C CA . GLN D 2 209 ? -23.241 -24.008 83.653 1.00 85.37 257 GLN D CA 1
ATOM 6954 C C . GLN D 2 209 ? -22.002 -23.243 83.217 1.00 87.87 257 GLN D C 1
ATOM 6955 O O . GLN D 2 209 ? -21.892 -22.840 82.055 1.00 84.88 257 GLN D O 1
ATOM 6961 N N . PHE D 2 210 ? -21.073 -23.049 84.150 1.00 83.62 258 PHE D N 1
ATOM 6962 C CA . PHE D 2 210 ? -19.861 -22.267 83.926 1.00 83.96 258 PHE D CA 1
ATOM 6963 C C . PHE D 2 210 ? -18.662 -23.183 84.085 1.00 90.62 258 PHE D C 1
ATOM 6964 O O . PHE D 2 210 ? -18.320 -23.579 85.204 1.00 84.05 258 PHE D O 1
ATOM 6972 N N . GLU D 2 211 ? -18.027 -23.527 82.977 1.00 84.50 259 GLU D N 1
ATOM 6973 C CA . GLU D 2 211 ? -16.828 -24.339 83.061 1.00 88.28 259 GLU D CA 1
ATOM 6974 C C . GLU D 2 211 ? -15.614 -23.444 83.322 1.00 93.38 259 GLU D C 1
ATOM 6975 O O . GLU D 2 211 ? -15.307 -22.546 82.527 1.00 92.56 259 GLU D O 1
ATOM 6981 N N . PHE D 2 212 ? -14.943 -23.685 84.454 1.00 93.85 260 PHE D N 1
ATOM 6982 C CA . PHE D 2 212 ? -13.866 -22.810 84.912 1.00 87.85 260 PHE D CA 1
ATOM 6983 C C . PHE D 2 212 ? -12.699 -22.793 83.935 1.00 90.26 260 PHE D C 1
ATOM 6984 O O . PHE D 2 212 ? -12.069 -21.748 83.731 1.00 86.33 260 PHE D O 1
ATOM 6992 N N . LYS D 2 213 ? -12.392 -23.945 83.330 1.00 94.89 261 LYS D N 1
ATOM 6993 C CA . LYS D 2 213 ? -11.206 -24.088 82.489 1.00 102.51 261 LYS D CA 1
ATOM 6994 C C . LYS D 2 213 ? -11.177 -23.044 81.379 1.00 101.90 261 LYS D C 1
ATOM 6995 O O . LYS D 2 213 ? -10.219 -22.273 81.254 1.00 106.49 261 LYS D O 1
ATOM 6997 N N . ASP D 2 214 ? -12.226 -23.006 80.562 1.00 96.61 262 ASP D N 1
ATOM 6998 C CA . ASP D 2 214 ? -12.319 -22.055 79.465 1.00 101.22 262 ASP D CA 1
ATOM 6999 C C . ASP D 2 214 ? -13.171 -20.836 79.801 1.00 93.94 262 ASP D C 1
ATOM 7000 O O . ASP D 2 214 ? -13.346 -19.969 78.940 1.00 105.16 262 ASP D O 1
ATOM 7005 N N . LYS D 2 215 ? -13.691 -20.748 81.026 1.00 93.76 263 LYS D N 1
ATOM 7006 C CA . LYS D 2 215 ? -14.467 -19.597 81.490 1.00 87.40 263 LYS D CA 1
ATOM 7007 C C . LYS D 2 215 ? -15.624 -19.276 80.546 1.00 84.30 263 LYS D C 1
ATOM 7008 O O . LYS D 2 215 ? -15.805 -18.139 80.101 1.00 90.07 263 LYS D O 1
ATOM 7014 N N . THR D 2 216 ? -16.427 -20.296 80.250 1.00 87.13 264 THR D N 1
ATOM 7015 C CA . THR D 2 216 ? -17.532 -20.168 79.310 1.00 91.86 264 THR D CA 1
ATOM 7016 C C . THR D 2 216 ? -18.832 -20.630 79.950 1.00 83.66 264 THR D C 1
ATOM 7017 O O . THR D 2 216 ? -18.873 -21.653 80.640 1.00 84.68 264 THR D O 1
ATOM 7021 N N . TRP D 2 217 ? -19.890 -19.865 79.712 1.00 80.49 265 TRP D N 1
ATOM 7022 C CA . TRP D 2 217 ? -21.218 -20.190 80.202 1.00 82.89 265 TRP D CA 1
ATOM 7023 C C . TRP D 2 217 ? -22.007 -20.933 79.133 1.00 84.73 265 TRP D C 1
ATOM 7024 O O . TRP D 2 217 ? -21.834 -20.704 77.934 1.00 78.27 265 TRP D O 1
ATOM 7035 N N . THR D 2 218 ? -22.885 -21.827 79.580 1.00 84.57 266 THR D N 1
ATOM 7036 C CA . THR D 2 218 ? -23.725 -22.589 78.662 1.00 73.42 266 THR D CA 1
ATOM 7037 C C . THR D 2 218 ? -25.075 -22.847 79.311 1.00 88.27 266 THR D C 1
ATOM 7038 O O . THR D 2 218 ? -25.138 -23.426 80.399 1.00 93.35 266 THR D O 1
ATOM 7042 N N . ARG D 2 219 ? -26.146 -22.411 78.651 1.00 84.61 267 ARG D N 1
ATOM 7043 C CA . ARG D 2 219 ? -27.496 -22.732 79.101 1.00 86.15 267 ARG D CA 1
ATOM 7044 C C . ARG D 2 219 ? -27.809 -24.157 78.664 1.00 88.83 267 ARG D C 1
ATOM 7045 O O . ARG D 2 219 ? -27.908 -24.435 77.464 1.00 106.96 267 ARG D O 1
ATOM 7053 N N . ILE D 2 220 ? -27.946 -25.062 79.630 1.00 93.57 268 ILE D N 1
ATOM 7054 C CA . ILE D 2 220 ? -28.228 -26.454 79.266 1.00 109.69 268 ILE D CA 1
ATOM 7055 C C . ILE D 2 220 ? -29.582 -26.518 78.572 1.00 119.32 268 ILE D C 1
ATOM 7056 O O . ILE D 2 220 ? -30.493 -25.734 78.916 1.00 117.15 268 ILE D O 1
ATOM 7061 N N . PRO D 2 221 ? -29.767 -27.385 77.576 1.00 126.44 269 PRO D N 1
ATOM 7062 C CA . PRO D 2 221 ? -31.034 -27.399 76.835 1.00 125.79 269 PRO D CA 1
ATOM 7063 C C . PRO D 2 221 ? -32.214 -27.701 77.746 1.00 135.26 269 PRO D C 1
ATOM 7064 O O . PRO D 2 221 ? -32.122 -28.512 78.669 1.00 131.73 269 PRO D O 1
ATOM 7068 N N . THR D 2 222 ? -33.334 -27.032 77.472 1.00 145.44 270 THR D N 1
ATOM 7069 C CA . THR D 2 222 ? -34.477 -27.081 78.376 1.00 147.79 270 THR D CA 1
ATOM 7070 C C . THR D 2 222 ? -35.220 -28.410 78.292 1.00 151.79 270 THR D C 1
ATOM 7071 O O . THR D 2 222 ? -35.696 -28.919 79.313 1.00 148.81 270 THR D O 1
ATOM 7075 N N . GLU D 2 223 ? -35.337 -28.985 77.097 1.00 157.09 271 GLU D N 1
ATOM 7076 C CA . GLU D 2 223 ? -36.045 -30.244 76.928 1.00 161.81 271 GLU D CA 1
ATOM 7077 C C . GLU D 2 223 ? -35.313 -31.113 75.918 1.00 166.47 271 GLU D C 1
ATOM 7078 O O . GLU D 2 223 ? -34.828 -30.620 74.896 1.00 164.53 271 GLU D O 1
ATOM 7084 N N . HIS D 2 224 ? -35.237 -32.407 76.213 1.00 172.26 272 HIS D N 1
ATOM 7085 C CA . HIS D 2 224 ? -34.577 -33.367 75.335 1.00 170.69 272 HIS D CA 1
ATOM 7086 C C . HIS D 2 224 ? -35.258 -34.730 75.398 1.00 166.47 272 HIS D C 1
ATOM 7087 O O . HIS D 2 224 ? -36.266 -34.899 76.084 1.00 164.01 272 HIS D O 1
ATOM 7094 N N . GLY D 2 228 ? -39.872 -35.411 76.442 1.00 149.30 276 GLY D N 1
ATOM 7095 C CA . GLY D 2 228 ? -40.840 -35.877 77.417 1.00 151.59 276 GLY D CA 1
ATOM 7096 C C . GLY D 2 228 ? -40.268 -36.000 78.816 1.00 157.30 276 GLY D C 1
ATOM 7097 O O . GLY D 2 228 ? -40.964 -36.408 79.748 1.00 157.43 276 GLY D O 1
ATOM 7098 N N . SER D 2 229 ? -38.989 -35.645 78.956 1.00 159.15 277 SER D N 1
ATOM 7099 C CA . SER D 2 229 ? -38.267 -35.674 80.223 1.00 143.71 277 SER D CA 1
ATOM 7100 C C . SER D 2 229 ? -38.999 -34.847 81.275 1.00 141.94 277 SER D C 1
ATOM 7101 O O . SER D 2 229 ? -39.723 -33.906 80.925 1.00 143.53 277 SER D O 1
ATOM 7104 N N . PRO D 2 230 ? -38.858 -35.177 82.558 1.00 138.49 278 PRO D N 1
ATOM 7105 C CA . PRO D 2 230 ? -39.506 -34.380 83.610 1.00 123.67 278 PRO D CA 1
ATOM 7106 C C . PRO D 2 230 ? -39.099 -32.921 83.516 1.00 115.01 278 PRO D C 1
ATOM 7107 O O . PRO D 2 230 ? -37.943 -32.608 83.191 1.00 110.98 278 PRO D O 1
ATOM 7111 N N . PRO D 2 231 ? -40.014 -32.000 83.801 1.00 109.47 279 PRO D N 1
ATOM 7112 C CA . PRO D 2 231 ? -39.719 -30.580 83.614 1.00 101.41 279 PRO D CA 1
ATOM 7113 C C . PRO D 2 231 ? -38.796 -30.064 84.701 1.00 102.46 279 PRO D C 1
ATOM 7114 O O . PRO D 2 231 ? -38.684 -30.673 85.775 1.00 107.48 279 PRO D O 1
ATOM 7118 N N . PRO D 2 232 ? -38.119 -28.946 84.462 1.00 98.32 280 PRO D N 1
ATOM 7119 C CA . PRO D 2 232 ? -37.308 -28.333 85.513 1.00 93.60 280 PRO D CA 1
ATOM 7120 C C . PRO D 2 232 ? -38.202 -27.764 86.598 1.00 95.62 280 PRO D C 1
ATOM 7121 O O . PRO D 2 232 ? -39.396 -27.527 86.361 1.00 97.21 280 PRO D O 1
ATOM 7125 N N . PRO D 2 233 ? -37.674 -27.530 87.798 1.00 89.96 281 PRO D N 1
ATOM 7126 C CA . PRO D 2 233 ? -38.509 -26.965 88.863 1.00 88.56 281 PRO D CA 1
ATOM 7127 C C . PRO D 2 233 ? -38.961 -25.556 88.515 1.00 88.45 281 PRO D C 1
ATOM 7128 O O . PRO D 2 233 ? -38.357 -24.861 87.695 1.00 89.21 281 PRO D O 1
ATOM 7132 N N . GLN D 2 234 ? -40.056 -25.147 89.154 1.00 84.57 282 GLN D N 1
ATOM 7133 C CA . GLN D 2 234 ? -40.636 -23.837 88.893 1.00 86.41 282 GLN D CA 1
ATOM 7134 C C . GLN D 2 234 ? -39.624 -22.727 89.151 1.00 89.71 282 GLN D C 1
ATOM 7135 O O . GLN D 2 234 ? -38.800 -22.812 90.066 1.00 95.02 282 GLN D O 1
ATOM 7141 N N . ARG D 2 235 ? -39.687 -21.688 88.319 1.00 88.62 283 ARG D N 1
ATOM 7142 C CA . ARG D 2 235 ? -38.854 -20.508 88.508 1.00 88.63 283 ARG D CA 1
ATOM 7143 C C . ARG D 2 235 ? -39.068 -19.920 89.896 1.00 91.09 283 ARG D C 1
ATOM 7144 O O . ARG D 2 235 ? -40.198 -19.817 90.381 1.00 96.70 283 ARG D O 1
ATOM 7152 N N . ARG D 2 236 ? -37.968 -19.543 90.542 1.00 89.52 284 ARG D N 1
ATOM 7153 C CA . ARG D 2 236 ? -38.010 -19.155 91.943 1.00 80.01 284 ARG D CA 1
ATOM 7154 C C . ARG D 2 236 ? -36.801 -18.288 92.258 1.00 76.44 284 ARG D C 1
ATOM 7155 O O . ARG D 2 236 ? -35.873 -18.162 91.455 1.00 82.45 284 ARG D O 1
ATOM 7163 N N . TYR D 2 237 ? -36.827 -17.688 93.446 1.00 74.75 285 TYR D N 1
ATOM 7164 C CA . TYR D 2 237 ? -35.700 -16.923 93.956 1.00 78.35 285 TYR D CA 1
ATOM 7165 C C . TYR D 2 237 ? -35.604 -17.130 95.461 1.00 87.26 285 TYR D C 1
ATOM 7166 O O . TYR D 2 237 ? -36.590 -17.452 96.130 1.00 78.42 285 TYR D O 1
ATOM 7175 N N . GLY D 2 238 ? -34.397 -16.943 95.988 1.00 82.24 286 GLY D N 1
ATOM 7176 C CA . GLY D 2 238 ? -34.155 -17.168 97.399 1.00 77.37 286 GLY D CA 1
ATOM 7177 C C . GLY D 2 238 ? -34.075 -18.621 97.799 1.00 85.37 286 GLY D C 1
ATOM 7178 O O . GLY D 2 238 ? -34.171 -18.932 98.989 1.00 83.00 286 GLY D O 1
ATOM 7179 N N . HIS D 2 239 ? -33.897 -19.519 96.837 1.00 79.78 287 HIS D N 1
ATOM 7180 C CA . HIS D 2 239 ? -33.803 -20.946 97.092 1.00 80.53 287 HIS D CA 1
ATOM 7181 C C . HIS D 2 239 ? -32.344 -21.348 97.285 1.00 75.34 287 HIS D C 1
ATOM 7182 O O . HIS D 2 239 ? -31.418 -20.573 97.036 1.00 72.03 287 HIS D O 1
ATOM 7189 N N . THR D 2 240 ? -32.143 -22.583 97.733 1.00 69.46 288 THR D N 1
ATOM 7190 C CA . THR D 2 240 ? -30.813 -23.133 97.936 1.00 76.10 288 THR D CA 1
ATOM 7191 C C . THR D 2 240 ? -30.540 -24.259 96.950 1.00 79.69 288 THR D C 1
ATOM 7192 O O . THR D 2 240 ? -31.460 -24.912 96.449 1.00 78.61 288 THR D O 1
ATOM 7196 N N . MET D 2 241 ? -29.256 -24.473 96.678 1.00 70.11 289 MET D N 1
ATOM 7197 C CA . MET D 2 241 ? -28.811 -25.547 95.805 1.00 74.23 289 MET D CA 1
ATOM 7198 C C . MET D 2 241 ? -27.471 -26.057 96.310 1.00 77.49 289 MET D C 1
ATOM 7199 O O . MET D 2 241 ? -26.540 -25.271 96.505 1.00 77.78 289 MET D O 1
ATOM 7204 N N . VAL D 2 242 ? -27.382 -27.369 96.523 1.00 69.96 290 VAL D N 1
ATOM 7205 C CA . VAL D 2 242 ? -26.153 -28.005 96.973 1.00 67.09 290 VAL D CA 1
ATOM 7206 C C . VAL D 2 242 ? -25.807 -29.119 95.997 1.00 76.68 290 VAL D C 1
ATOM 7207 O O . VAL D 2 242 ? -26.668 -29.655 95.295 1.00 81.11 290 VAL D O 1
ATOM 7211 N N . ALA D 2 243 ? -24.525 -29.460 95.957 1.00 77.00 291 ALA D N 1
ATOM 7212 C CA . ALA D 2 243 ? -24.022 -30.514 95.091 1.00 74.74 291 ALA D CA 1
ATOM 7213 C C . ALA D 2 243 ? -23.633 -31.724 95.929 1.00 79.08 291 ALA D C 1
ATOM 7214 O O . ALA D 2 243 ? -23.006 -31.588 96.984 1.00 76.02 291 ALA D O 1
ATOM 7216 N N . PHE D 2 244 ? -24.014 -32.907 95.452 1.00 75.51 292 PHE D N 1
ATOM 7217 C CA . PHE D 2 244 ? -23.635 -34.154 96.109 1.00 76.18 292 PHE D CA 1
ATOM 7218 C C . PHE D 2 244 ? -23.736 -35.291 95.109 1.00 86.56 292 PHE D C 1
ATOM 7219 O O . PHE D 2 244 ? -24.805 -35.510 94.531 1.00 90.68 292 PHE D O 1
ATOM 7227 N N . ASP D 2 245 ? -22.632 -36.010 94.918 1.00 86.94 293 ASP D N 1
ATOM 7228 C CA . ASP D 2 245 ? -22.581 -37.214 94.091 1.00 88.35 293 ASP D CA 1
ATOM 7229 C C . ASP D 2 245 ? -23.167 -36.961 92.700 1.00 91.63 293 ASP D C 1
ATOM 7230 O O . ASP D 2 245 ? -24.160 -37.567 92.289 1.00 86.67 293 ASP D O 1
ATOM 7235 N N . ARG D 2 246 ? -22.525 -36.041 91.978 1.00 85.15 294 ARG D N 1
ATOM 7236 C CA . ARG D 2 246 ? -22.878 -35.726 90.593 1.00 84.61 294 ARG D CA 1
ATOM 7237 C C . ARG D 2 246 ? -24.350 -35.344 90.447 1.00 87.36 294 ARG D C 1
ATOM 7238 O O . ARG D 2 246 ? -24.978 -35.632 89.424 1.00 86.64 294 ARG D O 1
ATOM 7242 N N . HIS D 2 247 ? -24.909 -34.688 91.463 1.00 83.27 295 HIS D N 1
ATOM 7243 C CA . HIS D 2 247 ? -26.300 -34.259 91.444 1.00 81.57 295 HIS D CA 1
ATOM 7244 C C . HIS D 2 247 ? -26.432 -32.907 92.130 1.00 81.27 295 HIS D C 1
ATOM 7245 O O . HIS D 2 247 ? -25.654 -32.568 93.026 1.00 84.58 295 HIS D O 1
ATOM 7252 N N . LEU D 2 248 ? -27.428 -32.138 91.699 1.00 76.01 296 LEU D N 1
ATOM 7253 C CA . LEU D 2 248 ? -27.765 -30.857 92.308 1.00 78.69 296 LEU D CA 1
ATOM 7254 C C . LEU D 2 248 ? -29.140 -30.953 92.951 1.00 82.06 296 LEU D C 1
ATOM 7255 O O . LEU D 2 248 ? -30.087 -31.442 92.328 1.00 74.28 296 LEU D O 1
ATOM 7260 N N . TYR D 2 249 ? -29.243 -30.492 94.193 1.00 75.32 297 TYR D N 1
ATOM 7261 C CA . TYR D 2 249 ? -30.488 -30.529 94.947 1.00 78.87 297 TYR D CA 1
ATOM 7262 C C . TYR D 2 249 ? -30.953 -29.102 95.202 1.00 82.60 297 TYR D C 1
ATOM 7263 O O . TYR D 2 249 ? -30.255 -28.328 95.867 1.00 83.03 297 TYR D O 1
ATOM 7272 N N . VAL D 2 250 ? -32.127 -28.761 94.678 1.00 76.56 298 VAL D N 1
ATOM 7273 C CA . VAL D 2 250 ? -32.715 -27.434 94.819 1.00 76.42 298 VAL D CA 1
ATOM 7274 C C . VAL D 2 250 ? -33.889 -27.540 95.780 1.00 71.72 298 VAL D C 1
ATOM 7275 O O . VAL D 2 250 ? -34.723 -28.445 95.650 1.00 81.71 298 VAL D O 1
ATOM 7279 N N . PHE D 2 251 ? -33.954 -26.626 96.747 1.00 70.71 299 PHE D N 1
ATOM 7280 C CA . PHE D 2 251 ? -35.015 -26.644 97.742 1.00 78.81 299 PHE D CA 1
ATOM 7281 C C . PHE D 2 251 ? -35.474 -25.234 98.076 1.00 77.94 299 PHE D C 1
ATOM 7282 O O . PHE D 2 251 ? -34.662 -24.307 98.150 1.00 71.89 299 PHE D O 1
ATOM 7290 N N . GLY D 2 252 ? -36.781 -25.087 98.280 1.00 80.82 300 GLY D N 1
ATOM 7291 C CA . GLY D 2 252 ? -37.327 -23.873 98.850 1.00 81.17 300 GLY D CA 1
ATOM 7292 C C . GLY D 2 252 ? -37.370 -22.713 97.873 1.00 80.43 300 GLY D C 1
ATOM 7293 O O . GLY D 2 252 ? -37.398 -22.876 96.649 1.00 81.86 300 GLY D O 1
ATOM 7294 N N . GLY D 2 253 ? -37.376 -21.511 98.443 1.00 74.33 301 GLY D N 1
ATOM 7295 C CA . GLY D 2 253 ? -37.488 -20.296 97.669 1.00 79.04 301 GLY D CA 1
ATOM 7296 C C . GLY D 2 253 ? -38.931 -19.904 97.406 1.00 78.68 301 GLY D C 1
ATOM 7297 O O . GLY D 2 253 ? -39.871 -20.683 97.577 1.00 82.24 301 GLY D O 1
ATOM 7298 N N . ALA D 2 254 ? -39.100 -18.654 96.986 1.00 83.43 302 ALA D N 1
ATOM 7299 C CA . ALA D 2 254 ? -40.407 -18.125 96.619 1.00 89.70 302 ALA D CA 1
ATOM 7300 C C . ALA D 2 254 ? -40.600 -18.314 95.120 1.00 90.46 302 ALA D C 1
ATOM 7301 O O . ALA D 2 254 ? -39.847 -17.753 94.317 1.00 88.29 302 ALA D O 1
ATOM 7303 N N . ALA D 2 255 ? -41.603 -19.106 94.745 1.00 89.92 303 ALA D N 1
ATOM 7304 C CA . ALA D 2 255 ? -41.852 -19.465 93.350 1.00 95.24 303 ALA D CA 1
ATOM 7305 C C . ALA D 2 255 ? -43.260 -19.019 92.970 1.00 92.86 303 ALA D C 1
ATOM 7306 O O . ALA D 2 255 ? -44.244 -19.661 93.350 1.00 95.93 303 ALA D O 1
ATOM 7308 N N . ASP D 2 256 ? -43.345 -17.919 92.217 1.00 94.65 304 ASP D N 1
ATOM 7309 C CA . ASP D 2 256 ? -44.617 -17.379 91.733 1.00 100.99 304 ASP D CA 1
ATOM 7310 C C . ASP D 2 256 ? -45.574 -17.117 92.895 1.00 96.33 304 ASP D C 1
ATOM 7311 O O . ASP D 2 256 ? -46.721 -17.572 92.903 1.00 90.88 304 ASP D O 1
ATOM 7316 N N . ASN D 2 257 ? -45.077 -16.384 93.892 1.00 99.00 305 ASN D N 1
ATOM 7317 C CA . ASN D 2 257 ? -45.835 -15.985 95.077 1.00 106.89 305 ASN D CA 1
ATOM 7318 C C . ASN D 2 257 ? -46.266 -17.184 95.917 1.00 103.21 305 ASN D C 1
ATOM 7319 O O . ASN D 2 257 ? -47.244 -17.105 96.667 1.00 105.86 305 ASN D O 1
ATOM 7324 N N . THR D 2 258 ? -45.549 -18.300 95.807 1.00 105.77 306 THR D N 1
ATOM 7325 C CA . THR D 2 258 ? -45.776 -19.477 96.632 1.00 96.27 306 THR D CA 1
ATOM 7326 C C . THR D 2 258 ? -44.448 -19.930 97.220 1.00 98.23 306 THR D C 1
ATOM 7327 O O . THR D 2 258 ? -43.376 -19.450 96.839 1.00 93.77 306 THR D O 1
ATOM 7331 N N . LEU D 2 259 ? -44.526 -20.873 98.156 1.00 96.53 307 LEU D N 1
ATOM 7332 C CA . LEU D 2 259 ? -43.351 -21.416 98.838 1.00 96.45 307 LEU D CA 1
ATOM 7333 C C . LEU D 2 259 ? -43.355 -22.935 98.720 1.00 92.64 307 LEU D C 1
ATOM 7334 O O . LEU D 2 259 ? -43.671 -23.647 99.681 1.00 90.85 307 LEU D O 1
ATOM 7339 N N . PRO D 2 260 ? -43.017 -23.466 97.546 1.00 89.65 308 PRO D N 1
ATOM 7340 C CA . PRO D 2 260 ? -42.994 -24.924 97.384 1.00 87.38 308 PRO D CA 1
ATOM 7341 C C . PRO D 2 260 ? -41.911 -25.558 98.243 1.00 92.61 308 PRO D C 1
ATOM 7342 O O . PRO D 2 260 ? -40.809 -25.022 98.384 1.00 91.75 308 PRO D O 1
ATOM 7346 N N . ASN D 2 261 ? -42.234 -26.718 98.814 1.00 96.59 309 ASN D N 1
ATOM 7347 C CA . ASN D 2 261 ? -41.322 -27.437 99.693 1.00 99.73 309 ASN D CA 1
ATOM 7348 C C . ASN D 2 261 ? -40.852 -28.759 99.098 1.00 97.03 309 ASN D C 1
ATOM 7349 O O . ASN D 2 261 ? -40.293 -29.590 99.822 1.00 96.41 309 ASN D O 1
ATOM 7354 N N . GLU D 2 262 ? -41.069 -28.976 97.805 1.00 91.50 310 GLU D N 1
ATOM 7355 C CA . GLU D 2 262 ? -40.575 -30.181 97.157 1.00 84.30 310 GLU D CA 1
ATOM 7356 C C . GLU D 2 262 ? -39.061 -30.113 96.987 1.00 81.78 310 GLU D C 1
ATOM 7357 O O . GLU D 2 262 ? -38.471 -29.034 96.892 1.00 85.90 310 GLU D O 1
ATOM 7363 N N . LEU D 2 263 ? -38.432 -31.286 96.956 1.00 79.76 311 LEU D N 1
ATOM 7364 C CA . LEU D 2 263 ? -36.988 -31.400 96.780 1.00 79.51 311 LEU D CA 1
ATOM 7365 C C . LEU D 2 263 ? -36.693 -31.834 95.349 1.00 87.90 311 LEU D C 1
ATOM 7366 O O . LEU D 2 263 ? -37.041 -32.948 94.946 1.00 86.60 311 LEU D O 1
ATOM 7371 N N . HIS D 2 264 ? -36.060 -30.950 94.584 1.00 87.37 312 HIS D N 1
ATOM 7372 C CA . HIS D 2 264 ? -35.723 -31.211 93.193 1.00 75.47 312 HIS D CA 1
ATOM 7373 C C . HIS D 2 264 ? -34.276 -31.673 93.078 1.00 77.00 312 HIS D C 1
ATOM 7374 O O . HIS D 2 264 ? -33.402 -31.195 93.807 1.00 77.01 312 HIS D O 1
ATOM 7381 N N . CYS D 2 265 ? -34.026 -32.600 92.154 1.00 82.39 313 CYS D N 1
ATOM 7382 C CA . CYS D 2 265 ? -32.706 -33.189 91.964 1.00 80.95 313 CYS D CA 1
ATOM 7383 C C . CYS D 2 265 ? -32.369 -33.213 90.480 1.00 77.92 313 CYS D C 1
ATOM 7384 O O . CYS D 2 265 ? -33.182 -33.654 89.663 1.00 75.05 313 CYS D O 1
ATOM 7387 N N . TYR D 2 266 ? -31.176 -32.732 90.136 1.00 75.27 314 TYR D N 1
ATOM 7388 C CA . TYR D 2 266 ? -30.713 -32.644 88.755 1.00 81.90 314 TYR D CA 1
ATOM 7389 C C . TYR D 2 266 ? -29.478 -33.516 88.574 1.00 86.87 314 TYR D C 1
ATOM 7390 O O . TYR D 2 266 ? -28.438 -33.254 89.184 1.00 91.34 314 TYR D O 1
ATOM 7399 N N . ASP D 2 267 ? -29.598 -34.552 87.744 1.00 84.65 315 ASP D N 1
ATOM 7400 C CA . ASP D 2 267 ? -28.448 -35.376 87.374 1.00 89.98 315 ASP D CA 1
ATOM 7401 C C . ASP D 2 267 ? -27.552 -34.576 86.436 1.00 94.53 315 ASP D C 1
ATOM 7402 O O . ASP D 2 267 ? -27.941 -34.277 85.303 1.00 89.81 315 ASP D O 1
ATOM 7407 N N . VAL D 2 268 ? -26.351 -34.225 86.903 1.00 95.18 316 VAL D N 1
ATOM 7408 C CA . VAL D 2 268 ? -25.475 -33.361 86.117 1.00 89.27 316 VAL D CA 1
ATOM 7409 C C . VAL D 2 268 ? -25.000 -34.070 84.854 1.00 91.87 316 VAL D C 1
ATOM 7410 O O . VAL D 2 268 ? -24.941 -33.468 83.774 1.00 97.68 316 VAL D O 1
ATOM 7414 N N . ASP D 2 269 ? -24.669 -35.359 84.958 1.00 88.11 317 ASP D N 1
ATOM 7415 C CA . ASP D 2 269 ? -24.112 -36.064 83.808 1.00 96.18 317 ASP D CA 1
ATOM 7416 C C . ASP D 2 269 ? -25.172 -36.320 82.744 1.00 101.15 317 ASP D C 1
ATOM 7417 O O . ASP D 2 269 ? -24.916 -36.130 81.549 1.00 100.77 317 ASP D O 1
ATOM 7422 N N . PHE D 2 270 ? -26.366 -36.741 83.151 1.00 100.66 318 PHE D N 1
ATOM 7423 C CA . PHE D 2 270 ? -27.418 -37.092 82.209 1.00 101.12 318 PHE D CA 1
ATOM 7424 C C . PHE D 2 270 ? -28.389 -35.947 81.952 1.00 102.24 318 PHE D C 1
ATOM 7425 O O . PHE D 2 270 ? -29.278 -36.086 81.106 1.00 104.30 318 PHE D O 1
ATOM 7433 N N . GLN D 2 271 ? -28.232 -34.821 82.653 1.00 103.20 319 GLN D N 1
ATOM 7434 C CA . GLN D 2 271 ? -29.039 -33.619 82.436 1.00 97.90 319 GLN D CA 1
ATOM 7435 C C . GLN D 2 271 ? -30.534 -33.918 82.549 1.00 96.47 319 GLN D C 1
ATOM 7436 O O . GLN D 2 271 ? -31.327 -33.602 81.660 1.00 97.69 319 GLN D O 1
ATOM 7442 N N . THR D 2 272 ? -30.919 -34.529 83.668 1.00 95.19 320 THR D N 1
ATOM 7443 C CA . THR D 2 272 ? -32.297 -34.932 83.911 1.00 90.99 320 THR D CA 1
ATOM 7444 C C . THR D 2 272 ? -32.761 -34.405 85.260 1.00 90.86 320 THR D C 1
ATOM 7445 O O . THR D 2 272 ? -31.983 -34.356 86.218 1.00 89.81 320 THR D O 1
ATOM 7449 N N . TRP D 2 273 ? -34.029 -34.013 85.331 1.00 89.40 321 TRP D N 1
ATOM 7450 C CA . TRP D 2 273 ? -34.639 -33.564 86.573 1.00 86.20 321 TRP D CA 1
ATOM 7451 C C . TRP D 2 273 ? -35.543 -34.644 87.154 1.00 82.19 321 TRP D C 1
ATOM 7452 O O . TRP D 2 273 ? -36.059 -35.507 86.437 1.00 90.74 321 TRP D O 1
ATOM 7463 N N . GLU D 2 274 ? -35.724 -34.585 88.470 1.00 84.08 322 GLU D N 1
ATOM 7464 C CA . GLU D 2 274 ? -36.604 -35.494 89.190 1.00 85.90 322 GLU D CA 1
ATOM 7465 C C . GLU D 2 274 ? -36.978 -34.832 90.507 1.00 81.03 322 GLU D C 1
ATOM 7466 O O . GLU D 2 274 ? -36.268 -33.950 91.000 1.00 80.04 322 GLU D O 1
ATOM 7472 N N . VAL D 2 275 ? -38.105 -35.261 91.069 1.00 75.30 323 VAL D N 1
ATOM 7473 C CA . VAL D 2 275 ? -38.546 -34.807 92.382 1.00 86.74 323 VAL D CA 1
ATOM 7474 C C . VAL D 2 275 ? -38.325 -35.953 93.362 1.00 75.60 323 VAL D C 1
ATOM 7475 O O . VAL D 2 275 ? -38.935 -37.023 93.231 1.00 76.07 323 VAL D O 1
ATOM 7479 N N . VAL D 2 276 ? -37.460 -35.725 94.349 1.00 75.57 324 VAL D N 1
ATOM 7480 C CA . VAL D 2 276 ? -37.091 -36.776 95.292 1.00 84.04 324 VAL D CA 1
ATOM 7481 C C . VAL D 2 276 ? -38.259 -37.036 96.233 1.00 88.33 324 VAL D C 1
ATOM 7482 O O . VAL D 2 276 ? -38.705 -36.138 96.957 1.00 90.39 324 VAL D O 1
ATOM 7486 N N . GLN D 2 277 ? -38.755 -38.268 96.229 1.00 90.66 325 GLN D N 1
ATOM 7487 C CA . GLN D 2 277 ? -39.858 -38.639 97.104 1.00 96.69 325 GLN D CA 1
ATOM 7488 C C . GLN D 2 277 ? -39.344 -38.856 98.523 1.00 89.23 325 GLN D C 1
ATOM 7489 O O . GLN D 2 277 ? -38.492 -39.726 98.734 1.0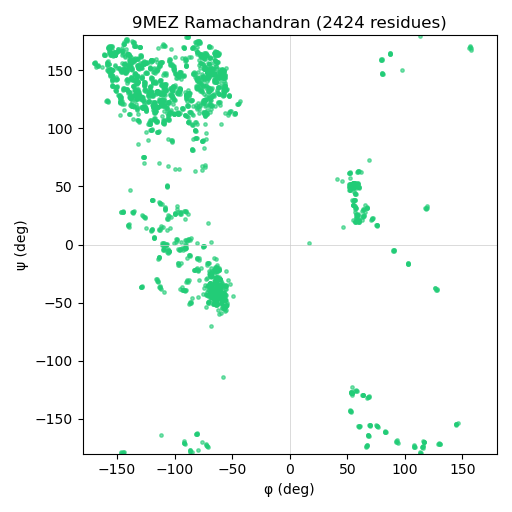0 78.40 325 GLN D O 1
ATOM 7491 N N . PRO D 2 278 ? -39.817 -38.096 99.506 1.00 92.07 326 PRO D N 1
ATOM 7492 C CA . PRO D 2 278 ? -39.422 -38.345 100.895 1.00 99.29 326 PRO D CA 1
ATOM 7493 C C . PRO D 2 278 ? -40.141 -39.552 101.478 1.00 98.45 326 PRO D C 1
ATOM 7494 O O . PRO D 2 278 ? -41.290 -39.849 101.140 1.00 101.02 326 PRO D O 1
ATOM 7498 N N . SER D 2 279 ? -39.437 -40.255 102.362 1.00 93.58 327 SER D N 1
ATOM 7499 C CA . SER D 2 279 ? -39.969 -41.472 102.959 1.00 104.97 327 SER D CA 1
ATOM 7500 C C . SER D 2 279 ? -41.241 -41.187 103.757 1.00 103.71 327 SER D C 1
ATOM 7501 O O . SER D 2 279 ? -41.558 -40.043 104.095 1.00 99.22 327 SER D O 1
ATOM 7504 N N . SER D 2 280 ? -41.978 -42.261 104.055 1.00 100.23 328 SER D N 1
ATOM 7505 C CA . SER D 2 280 ? -43.223 -42.128 104.805 1.00 109.02 328 SER D CA 1
ATOM 7506 C C . SER D 2 280 ? -42.991 -41.617 106.221 1.00 111.76 328 SER D C 1
ATOM 7507 O O . SER D 2 280 ? -43.857 -40.936 106.782 1.00 108.03 328 SER D O 1
ATOM 7510 N N . ASP D 2 281 ? -41.845 -41.941 106.821 1.00 113.19 329 ASP D N 1
ATOM 7511 C CA . ASP D 2 281 ? -41.500 -41.486 108.164 1.00 111.94 329 ASP D CA 1
ATOM 7512 C C . ASP D 2 281 ? -40.718 -40.170 108.167 1.00 104.25 329 ASP D C 1
ATOM 7513 O O . ASP D 2 281 ? -39.916 -39.934 109.080 1.00 105.76 329 ASP D O 1
ATOM 7518 N N . SER D 2 282 ? -40.931 -39.311 107.170 1.00 100.66 330 SER D N 1
ATOM 7519 C CA . SER D 2 282 ? -40.218 -38.046 107.035 1.00 104.40 330 SER D CA 1
ATOM 7520 C C . SER D 2 282 ? -40.982 -36.897 107.686 1.00 101.86 330 SER D C 1
ATOM 7521 O O . SER D 2 282 ? -42.215 -36.864 107.692 1.00 96.17 330 SER D O 1
ATOM 7524 N N . GLU D 2 283 ? -40.229 -35.952 108.247 1.00 98.55 383 GLU D N 1
ATOM 7525 C CA . GLU D 2 283 ? -40.784 -34.731 108.835 1.00 101.40 383 GLU D CA 1
ATOM 7526 C C . GLU D 2 283 ? -40.533 -33.589 107.851 1.00 96.40 383 GLU D C 1
ATOM 7527 O O . GLU D 2 283 ? -39.495 -32.930 107.893 1.00 90.75 383 GLU D O 1
ATOM 7533 N N . LEU D 2 284 ? -41.483 -33.377 106.945 1.00 101.35 384 LEU D N 1
ATOM 7534 C CA . LEU D 2 284 ? -41.332 -32.439 105.832 1.00 93.64 384 LEU D CA 1
ATOM 7535 C C . LEU D 2 284 ? -41.139 -31.000 106.308 1.00 86.84 384 LEU D C 1
ATOM 7536 O O . LEU D 2 284 ? -41.998 -30.477 107.035 1.00 87.29 384 LEU D O 1
ATOM 7541 N N . PRO D 2 285 ? -40.048 -30.331 105.935 1.00 88.19 385 PRO D N 1
ATOM 7542 C CA . PRO D 2 285 ? -39.910 -28.909 106.269 1.00 85.44 385 PRO D CA 1
ATOM 7543 C C . PRO D 2 285 ? -40.853 -28.063 105.428 1.00 91.70 385 PRO D C 1
ATOM 7544 O O . PRO D 2 285 ? -41.100 -28.355 104.255 1.00 88.07 385 PRO D O 1
ATOM 7548 N N . SER D 2 286 ? -41.382 -27.006 106.038 1.00 93.04 386 SER D N 1
ATOM 7549 C CA . SER D 2 286 ? -42.291 -26.117 105.332 1.00 91.75 386 SER D CA 1
ATOM 7550 C C . SER D 2 286 ? -41.549 -25.313 104.267 1.00 89.22 386 SER D C 1
ATOM 7551 O O . SER D 2 286 ? -40.332 -25.110 104.333 1.00 91.13 386 SER D O 1
ATOM 7554 N N . GLY D 2 287 ? -42.304 -24.873 103.262 1.00 74.47 387 GLY D N 1
ATOM 7555 C CA . GLY D 2 287 ? -41.775 -23.998 102.233 1.00 88.70 387 GLY D CA 1
ATOM 7556 C C . GLY D 2 287 ? -41.166 -22.746 102.825 1.00 84.98 387 GLY D C 1
ATOM 7557 O O . GLY D 2 287 ? -41.767 -22.106 103.693 1.00 91.66 387 GLY D O 1
ATOM 7558 N N . ARG D 2 288 ? -39.972 -22.387 102.365 1.00 77.64 388 ARG D N 1
ATOM 7559 C CA . ARG D 2 288 ? -39.260 -21.249 102.920 1.00 79.62 388 ARG D CA 1
ATOM 7560 C C . ARG D 2 288 ? -38.357 -20.650 101.854 1.00 80.43 388 ARG D C 1
ATOM 7561 O O . ARG D 2 288 ? -38.059 -21.280 100.836 1.00 79.23 388 ARG D O 1
ATOM 7569 N N . LEU D 2 289 ? -37.919 -19.419 102.106 1.00 81.55 389 LEU D N 1
ATOM 7570 C CA . LEU D 2 289 ? -36.948 -18.750 101.255 1.00 74.35 389 LEU D CA 1
ATOM 7571 C C . LEU D 2 289 ? -35.972 -17.984 102.135 1.00 74.50 389 LEU D C 1
ATOM 7572 O O . LEU D 2 289 ? -36.225 -17.750 103.320 1.00 83.79 389 LEU D O 1
ATOM 7577 N N . PHE D 2 290 ? -34.842 -17.605 101.536 1.00 74.92 390 PHE D N 1
ATOM 7578 C CA . PHE D 2 290 ? -33.757 -16.921 102.241 1.00 80.22 390 PHE D CA 1
ATOM 7579 C C . PHE D 2 290 ? -33.231 -17.752 103.407 1.00 81.26 390 PHE D C 1
ATOM 7580 O O . PHE D 2 290 ? -32.688 -17.218 104.379 1.00 74.73 390 PHE D O 1
ATOM 7588 N N . HIS D 2 291 ? -33.403 -19.069 103.314 1.00 72.22 391 HIS D N 1
ATOM 7589 C CA . HIS D 2 291 ? -32.784 -20.014 104.231 1.00 74.31 391 HIS D CA 1
ATOM 7590 C C . HIS D 2 291 ? -31.349 -20.243 103.781 1.00 70.06 391 HIS D C 1
ATOM 7591 O O . HIS D 2 291 ? -30.807 -19.445 103.008 1.00 78.25 391 HIS D O 1
ATOM 7598 N N . ALA D 2 292 ? -30.715 -21.314 104.252 1.00 64.05 392 ALA D N 1
ATOM 7599 C CA . ALA D 2 292 ? -29.353 -21.608 103.838 1.00 66.72 392 ALA D CA 1
ATOM 7600 C C . ALA D 2 292 ? -29.097 -23.099 103.982 1.00 67.14 392 ALA D C 1
ATOM 7601 O O . ALA D 2 292 ? -29.668 -23.760 104.853 1.00 70.31 392 ALA D O 1
ATOM 7603 N N . ALA D 2 293 ? -28.225 -23.619 103.120 1.00 64.01 393 ALA D N 1
ATOM 7604 C CA . ALA D 2 293 ? -28.011 -25.054 103.020 1.00 68.41 393 ALA D CA 1
ATOM 7605 C C . ALA D 2 293 ? -26.526 -25.374 102.948 1.00 71.41 393 ALA D C 1
ATOM 7606 O O . ALA D 2 293 ? -25.731 -24.612 102.390 1.00 81.02 393 ALA D O 1
ATOM 7608 N N . ALA D 2 294 ? -26.168 -26.518 103.523 1.00 61.80 394 ALA D N 1
ATOM 7609 C CA . ALA D 2 294 ? -24.836 -27.084 103.387 1.00 68.14 394 ALA D CA 1
ATOM 7610 C C . ALA D 2 294 ? -24.965 -28.597 103.460 1.00 67.82 394 ALA D C 1
ATOM 7611 O O . ALA D 2 294 ? -26.003 -29.132 103.858 1.00 67.25 394 ALA D O 1
ATOM 7613 N N . VAL D 2 295 ? -23.892 -29.287 103.082 1.00 65.56 395 VAL D N 1
ATOM 7614 C CA . VAL D 2 295 ? -23.887 -30.744 103.015 1.00 73.53 395 VAL D CA 1
ATOM 7615 C C . VAL D 2 295 ? -22.716 -31.260 103.841 1.00 70.22 395 VAL D C 1
ATOM 7616 O O . VAL D 2 295 ? -21.598 -30.740 103.740 1.00 74.77 395 VAL D O 1
ATOM 7620 N N . ILE D 2 296 ? -22.978 -32.269 104.668 1.00 69.70 396 ILE D N 1
ATOM 7621 C CA . ILE D 2 296 ? -21.950 -32.938 105.457 1.00 76.19 396 ILE D CA 1
ATOM 7622 C C . ILE D 2 296 ? -22.144 -34.437 105.303 1.00 76.14 396 ILE D C 1
ATOM 7623 O O . ILE D 2 296 ? -23.236 -34.955 105.565 1.00 71.85 396 ILE D O 1
ATOM 7628 N N . SER D 2 297 ? -21.082 -35.129 104.889 1.00 73.72 397 SER D N 1
ATOM 7629 C CA . SER D 2 297 ? -21.115 -36.555 104.536 1.00 87.08 397 SER D CA 1
ATOM 7630 C C . SER D 2 297 ? -22.219 -36.735 103.494 1.00 91.31 397 SER D C 1
ATOM 7631 O O . SER D 2 297 ? -22.228 -36.009 102.489 1.00 78.06 397 SER D O 1
ATOM 7634 N N . ASP D 2 298 ? -23.155 -37.664 103.681 1.00 96.08 398 ASP D N 1
ATOM 7635 C CA . ASP D 2 298 ? -24.216 -37.883 102.707 1.00 90.53 398 ASP D CA 1
ATOM 7636 C C . ASP D 2 298 ? -25.556 -37.356 103.209 1.00 92.95 398 ASP D C 1
ATOM 7637 O O . ASP D 2 298 ? -26.565 -38.068 103.161 1.00 97.38 398 ASP D O 1
ATOM 7642 N N . ALA D 2 299 ? -25.584 -36.109 103.676 1.00 86.25 399 ALA D N 1
ATOM 7643 C CA . ALA D 2 299 ? -26.811 -35.525 104.198 1.00 82.13 399 ALA D CA 1
ATOM 7644 C C . ALA D 2 299 ? -26.805 -34.019 103.974 1.00 73.43 399 ALA D C 1
ATOM 7645 O O . ALA D 2 299 ? -25.762 -33.369 104.088 1.00 70.80 399 ALA D O 1
ATOM 7647 N N . MET D 2 300 ? -27.979 -33.479 103.659 1.00 76.94 400 MET D N 1
ATOM 7648 C CA . MET D 2 300 ? -28.194 -32.051 103.474 1.00 70.91 400 MET D CA 1
ATOM 7649 C C . MET D 2 300 ? -28.793 -31.434 104.732 1.00 70.55 400 MET D C 1
ATOM 7650 O O . MET D 2 300 ? -29.565 -32.074 105.449 1.00 74.37 400 MET D O 1
ATOM 7655 N N . TYR D 2 301 ? -28.428 -30.181 104.997 1.00 65.00 401 TYR D N 1
ATOM 7656 C CA . TYR D 2 301 ? -28.907 -29.467 106.174 1.00 70.97 401 TYR D CA 1
ATOM 7657 C C . TYR D 2 301 ? -29.472 -28.115 105.774 1.00 65.35 401 TYR D C 1
ATOM 7658 O O . TYR D 2 301 ? -28.798 -27.324 105.109 1.00 75.06 401 TYR D O 1
ATOM 7667 N N . ILE D 2 302 ? -30.714 -27.865 106.178 1.00 63.73 402 ILE D N 1
ATOM 7668 C CA . ILE D 2 302 ? -31.418 -26.617 105.914 1.00 72.80 402 ILE D CA 1
ATOM 7669 C C . ILE D 2 302 ? -31.587 -25.897 107.243 1.00 80.44 402 ILE D C 1
ATOM 7670 O O . ILE D 2 302 ? -32.056 -26.495 108.219 1.00 83.69 402 ILE D O 1
ATOM 7675 N N . PHE D 2 303 ? -31.216 -24.621 107.287 1.00 70.96 403 PHE D N 1
ATOM 7676 C CA . PHE D 2 303 ? -31.378 -23.834 108.499 1.00 75.20 403 PHE D CA 1
ATOM 7677 C C . PHE D 2 303 ? -32.029 -22.495 108.196 1.00 80.01 403 PHE D C 1
ATOM 7678 O O . PHE D 2 303 ? -31.718 -21.851 107.188 1.00 90.22 403 PHE D O 1
ATOM 7686 N N . GLY D 2 304 ? -32.933 -22.086 109.082 1.00 75.72 404 GLY D N 1
ATOM 7687 C CA . GLY D 2 304 ? -33.462 -20.745 109.067 1.00 82.27 404 GLY D CA 1
ATOM 7688 C C . GLY D 2 304 ? -34.354 -20.473 107.869 1.00 80.25 404 GLY D C 1
ATOM 7689 O O . GLY D 2 304 ? -34.946 -21.370 107.265 1.00 78.19 404 GLY D O 1
ATOM 7690 N N . GLY D 2 305 ? -34.436 -19.197 107.534 1.00 81.37 405 GLY D N 1
ATOM 7691 C CA . GLY D 2 305 ? -35.226 -18.727 106.418 1.00 81.97 405 GLY D CA 1
ATOM 7692 C C . GLY D 2 305 ? -36.467 -17.988 106.882 1.00 78.45 405 GLY D C 1
ATOM 7693 O O . GLY D 2 305 ? -36.679 -17.736 108.071 1.00 79.19 405 GLY D O 1
ATOM 7694 N N . THR D 2 306 ? -37.301 -17.645 105.907 1.00 76.34 406 THR D N 1
ATOM 7695 C CA . THR D 2 306 ? -38.570 -16.977 106.153 1.00 74.94 406 THR D CA 1
ATOM 7696 C C . THR D 2 306 ? -39.688 -17.873 105.646 1.00 88.33 406 THR D C 1
ATOM 7697 O O . THR D 2 306 ? -39.743 -18.185 104.452 1.00 90.67 406 THR D O 1
ATOM 7701 N N . VAL D 2 307 ? -40.572 -18.284 106.549 1.00 83.54 407 VAL D N 1
ATOM 7702 C CA . VAL D 2 307 ? -41.717 -19.099 106.167 1.00 91.80 407 VAL D CA 1
ATOM 7703 C C . VAL D 2 307 ? -42.870 -18.156 105.863 1.00 99.19 407 VAL D C 1
ATOM 7704 O O . VAL D 2 307 ? -42.679 -16.937 105.781 1.00 106.47 407 VAL D O 1
ATOM 7708 N N . ASP D 2 308 ? -44.064 -18.710 105.674 1.00 100.67 408 ASP D N 1
ATOM 7709 C CA . ASP D 2 308 ? -45.216 -17.899 105.307 1.00 108.69 408 ASP D CA 1
ATOM 7710 C C . ASP D 2 308 ? -45.485 -16.835 106.369 1.00 105.84 408 ASP D C 1
ATOM 7711 O O . ASP D 2 308 ? -45.182 -17.015 107.552 1.00 106.95 408 ASP D O 1
ATOM 7716 N N . ASN D 2 309 ? -46.046 -15.708 105.920 1.00 108.16 409 ASN D N 1
ATOM 7717 C CA . ASN D 2 309 ? -46.397 -14.567 106.769 1.00 99.17 409 ASN D CA 1
ATOM 7718 C C . ASN D 2 309 ? -45.174 -13.866 107.356 1.00 102.18 409 ASN D C 1
ATOM 7719 O O . ASN D 2 309 ? -45.240 -13.326 108.463 1.00 108.91 409 ASN D O 1
ATOM 7724 N N . ASN D 2 310 ? -44.064 -13.859 106.618 1.00 100.97 410 ASN D N 1
ATOM 7725 C CA . ASN D 2 310 ? -42.860 -13.111 106.987 1.00 100.47 410 ASN D CA 1
ATOM 7726 C C . ASN D 2 310 ? -42.410 -13.439 108.412 1.00 105.29 410 ASN D C 1
ATOM 7727 O O . ASN D 2 310 ? -42.117 -12.557 109.223 1.00 98.78 410 ASN D O 1
ATOM 7732 N N . ILE D 2 311 ? -42.364 -14.732 108.718 1.00 101.22 411 ILE D N 1
ATOM 7733 C CA . ILE D 2 311 ? -41.963 -15.218 110.033 1.00 96.13 411 ILE D CA 1
ATOM 7734 C C . ILE D 2 311 ? -40.559 -15.791 109.915 1.00 91.71 411 ILE D C 1
ATOM 7735 O O . ILE D 2 311 ? -40.322 -16.712 109.123 1.00 92.17 411 ILE D O 1
ATOM 7740 N N . ARG D 2 312 ? -39.631 -15.256 110.702 1.00 100.60 412 ARG D N 1
ATOM 7741 C CA . ARG D 2 312 ? -38.283 -15.800 110.721 1.00 86.58 412 ARG D CA 1
ATOM 7742 C C . ARG D 2 312 ? -38.274 -17.156 111.416 1.00 82.48 412 ARG D C 1
ATOM 7743 O O . ARG D 2 312 ? -39.067 -17.420 112.323 1.00 93.27 412 ARG D O 1
ATOM 7751 N N . SER D 2 313 ? -37.367 -18.022 110.980 1.00 82.50 413 SER D N 1
ATOM 7752 C CA . SER D 2 313 ? -37.323 -19.395 111.454 1.00 87.75 413 SER D CA 1
ATOM 7753 C C . SER D 2 313 ? -35.945 -19.716 112.016 1.00 94.64 413 SER D C 1
ATOM 7754 O O . SER D 2 313 ? -34.926 -19.199 111.548 1.00 82.83 413 SER D O 1
ATOM 7757 N N . GLY D 2 314 ? -35.931 -20.582 113.025 1.00 91.99 414 GLY D N 1
ATOM 7758 C CA . GLY D 2 314 ? -34.701 -21.082 113.608 1.00 80.81 414 GLY D CA 1
ATOM 7759 C C . GLY D 2 314 ? -34.626 -22.585 113.469 1.00 83.68 414 GLY D C 1
ATOM 7760 O O . GLY D 2 314 ? -33.810 -23.248 114.117 1.00 82.70 414 GLY D O 1
ATOM 7761 N N . GLU D 2 315 ? -35.499 -23.128 112.626 1.00 88.59 415 GLU D N 1
ATOM 7762 C CA . GLU D 2 315 ? -35.579 -24.565 112.424 1.00 88.66 415 GLU D CA 1
ATOM 7763 C C . GLU D 2 315 ? -34.347 -25.078 111.688 1.00 84.47 415 GLU D C 1
ATOM 7764 O O . GLU D 2 315 ? -33.746 -24.380 110.867 1.00 85.73 415 GLU D O 1
ATOM 7770 N N . MET D 2 316 ? -33.968 -26.315 112.000 1.00 74.17 416 MET D N 1
ATOM 7771 C CA . MET D 2 316 ? -32.862 -26.998 111.340 1.00 81.22 416 MET D CA 1
ATOM 7772 C C . MET D 2 316 ? -33.360 -28.349 110.853 1.00 89.33 416 MET D C 1
ATOM 7773 O O . MET D 2 316 ? -33.766 -29.189 111.663 1.00 80.17 416 MET D O 1
ATOM 7778 N N . TYR D 2 317 ? -33.330 -28.559 109.541 1.00 86.25 417 TYR D N 1
ATOM 7779 C CA . TYR D 2 317 ? -33.777 -29.808 108.945 1.00 82.28 417 TYR D CA 1
ATOM 7780 C C . TYR D 2 317 ? -32.615 -30.531 108.281 1.00 80.09 417 TYR D C 1
ATOM 7781 O O . TYR D 2 317 ? -31.667 -29.910 107.793 1.00 78.37 417 TYR D O 1
ATOM 7790 N N . ARG D 2 318 ? -32.709 -31.859 108.268 1.00 87.42 418 ARG D N 1
ATOM 7791 C CA . ARG D 2 318 ? -31.715 -32.721 107.647 1.00 78.44 418 ARG D CA 1
ATOM 7792 C C . ARG D 2 318 ? -32.415 -33.685 106.703 1.00 79.75 418 ARG D C 1
ATOM 7793 O O . ARG D 2 318 ? -33.355 -34.379 107.106 1.00 91.76 418 ARG D O 1
ATOM 7801 N N . PHE D 2 319 ? -31.966 -33.722 105.453 1.00 78.83 419 PHE D N 1
ATOM 7802 C CA . PHE D 2 319 ? -32.431 -34.704 104.483 1.00 83.94 419 PHE D CA 1
ATOM 7803 C C . PHE D 2 319 ? -31.307 -35.690 104.203 1.00 87.61 419 PHE D C 1
ATOM 7804 O O . PHE D 2 319 ? -30.239 -35.298 103.719 1.00 79.80 419 PHE D O 1
ATOM 7812 N N . GLN D 2 320 ? -31.550 -36.963 104.502 1.00 92.11 420 GLN D N 1
ATOM 7813 C CA . GLN D 2 320 ? -30.560 -38.007 104.259 1.00 87.50 420 GLN D CA 1
ATOM 7814 C C . GLN D 2 320 ? -30.509 -38.300 102.765 1.00 94.83 420 GLN D C 1
ATOM 7815 O O . GLN D 2 320 ? -31.484 -38.791 102.187 1.00 89.02 420 GLN D O 1
ATOM 7821 N N . PHE D 2 321 ? -29.374 -37.996 102.137 1.00 91.60 421 PHE D N 1
ATOM 7822 C CA . PHE D 2 321 ? -29.220 -38.180 100.700 1.00 89.72 421 PHE D CA 1
ATOM 7823 C C . PHE D 2 321 ? -29.213 -39.662 100.352 1.00 99.82 421 PHE D C 1
ATOM 7824 O O . PHE D 2 321 ? -30.167 -40.170 99.754 1.00 104.02 421 PHE D O 1
ATOM 7832 N N . SER D 2 322 ? -28.148 -40.359 100.728 1.00 105.17 422 SER D N 1
ATOM 7833 C CA . SER D 2 322 ? -27.996 -41.764 100.379 1.00 107.71 422 SER D CA 1
ATOM 7834 C C . SER D 2 322 ? -27.238 -42.503 101.474 1.00 114.61 422 SER D C 1
ATOM 7835 O O . SER D 2 322 ? -26.065 -42.229 101.724 1.00 120.96 422 SER D O 1
ATOM 7839 N N . LEU E 1 12 ? -38.625 -26.184 132.201 1.00 114.54 11 LEU E N 1
ATOM 7840 C CA . LEU E 1 12 ? -37.413 -26.996 132.134 1.00 115.14 11 LEU E CA 1
ATOM 7841 C C . LEU E 1 12 ? -36.438 -26.545 133.222 1.00 120.50 11 LEU E C 1
ATOM 7842 O O . LEU E 1 12 ? -36.316 -25.349 133.501 1.00 112.27 11 LEU E O 1
ATOM 7847 N N . PRO E 1 13 ? -35.742 -27.503 133.833 1.00 121.54 12 PRO E N 1
ATOM 7848 C CA . PRO E 1 13 ? -34.881 -27.188 134.980 1.00 108.75 12 PRO E CA 1
ATOM 7849 C C . PRO E 1 13 ? -33.582 -26.503 134.590 1.00 106.09 12 PRO E C 1
ATOM 7850 O O . PRO E 1 13 ? -32.992 -26.777 133.542 1.00 111.32 12 PRO E O 1
ATOM 7854 N N . THR E 1 14 ? -33.145 -25.597 135.461 1.00 102.26 13 THR E N 1
ATOM 7855 C CA . THR E 1 14 ? -31.910 -24.847 135.291 1.00 96.41 13 THR E CA 1
ATOM 7856 C C . THR E 1 14 ? -30.939 -25.242 136.394 1.00 92.43 13 THR E C 1
ATOM 7857 O O . THR E 1 14 ? -31.304 -25.251 137.575 1.00 98.74 13 THR E O 1
ATOM 7861 N N . TYR E 1 15 ? -29.710 -25.573 136.008 1.00 88.28 14 TYR E N 1
ATOM 7862 C CA . TYR E 1 15 ? -28.678 -26.002 136.946 1.00 83.77 14 TYR E CA 1
ATOM 7863 C C . TYR E 1 15 ? -27.532 -25.001 136.883 1.00 86.43 14 TYR E C 1
ATOM 7864 O O . TYR E 1 15 ? -26.850 -24.895 135.858 1.00 78.38 14 TYR E O 1
ATOM 7873 N N . LYS E 1 16 ? -27.322 -24.272 137.973 1.00 94.55 15 LYS E N 1
ATOM 7874 C CA . LYS E 1 16 ? -26.241 -23.297 138.058 1.00 82.35 15 LYS E CA 1
ATOM 7875 C C . LYS E 1 16 ? -25.000 -23.985 138.615 1.00 80.22 15 LYS E C 1
ATOM 7876 O O . LYS E 1 16 ? -24.970 -24.378 139.786 1.00 88.64 15 LYS E O 1
ATOM 7882 N N . LEU E 1 17 ? -23.982 -24.135 137.775 1.00 78.33 16 LEU E N 1
ATOM 7883 C CA . LEU E 1 17 ? -22.741 -24.799 138.143 1.00 74.22 16 LEU E CA 1
ATOM 7884 C C . LEU E 1 17 ? -21.621 -23.769 138.174 1.00 72.85 16 LEU E C 1
ATOM 7885 O O . LEU E 1 17 ? -21.574 -22.865 137.335 1.00 77.04 16 LEU E O 1
ATOM 7890 N N . VAL E 1 18 ? -20.722 -23.901 139.143 1.00 85.38 17 VAL E N 1
ATOM 7891 C CA . VAL E 1 18 ? -19.622 -22.962 139.325 1.00 76.73 17 VAL E CA 1
ATOM 7892 C C . VAL E 1 18 ? -18.312 -23.729 139.234 1.00 76.65 17 VAL E C 1
ATOM 7893 O O . VAL E 1 18 ? -18.127 -24.740 139.921 1.00 84.60 17 VAL E O 1
ATOM 7897 N N . VAL E 1 19 ? -17.410 -23.245 138.389 1.00 80.42 18 VAL E N 1
ATOM 7898 C CA . VAL E 1 19 ? -16.110 -23.865 138.173 1.00 84.32 18 VAL E CA 1
ATOM 7899 C C . VAL E 1 19 ? -15.089 -23.079 138.981 1.00 85.53 18 VAL E C 1
ATOM 7900 O O . VAL E 1 19 ? -14.804 -21.916 138.679 1.00 91.81 18 VAL E O 1
ATOM 7904 N N . VAL E 1 20 ? -14.533 -23.711 140.012 1.00 81.53 19 VAL E N 1
ATOM 7905 C CA . VAL E 1 20 ? -13.582 -23.060 140.899 1.00 93.09 19 VAL E CA 1
ATOM 7906 C C . VAL E 1 20 ? -12.267 -23.827 140.852 1.00 97.51 19 VAL E C 1
ATOM 7907 O O . VAL E 1 20 ? -12.216 -25.009 140.503 1.00 102.64 19 VAL E O 1
ATOM 7911 N N . GLY E 1 21 ? -11.199 -23.132 141.209 1.00 91.03 20 GLY E N 1
ATOM 7912 C CA . GLY E 1 21 ? -9.873 -23.714 141.181 1.00 86.02 20 GLY E CA 1
ATOM 7913 C C . GLY E 1 21 ? -8.821 -22.640 141.052 1.00 90.26 20 GLY E C 1
ATOM 7914 O O . GLY E 1 21 ? -9.113 -21.472 140.792 1.00 89.64 20 GLY E O 1
ATOM 7915 N N . ASP E 1 22 ? -7.573 -23.058 141.252 1.00 85.31 21 ASP E N 1
ATOM 7916 C CA . ASP E 1 22 ? -6.454 -22.136 141.153 1.00 86.85 21 ASP E CA 1
ATOM 7917 C C . ASP E 1 22 ? -6.329 -21.598 139.728 1.00 86.99 21 ASP E C 1
ATOM 7918 O O . ASP E 1 22 ? -6.921 -22.116 138.779 1.00 97.08 21 ASP E O 1
ATOM 7923 N N . GLY E 1 23 ? -5.540 -20.537 139.589 1.00 87.19 22 GLY E N 1
ATOM 7924 C CA . GLY E 1 23 ? -5.276 -19.990 138.270 1.00 80.39 22 GLY E CA 1
ATOM 7925 C C . GLY E 1 23 ? -4.391 -20.932 137.473 1.00 90.76 22 GLY E C 1
ATOM 7926 O O . GLY E 1 23 ? -3.371 -21.423 137.972 1.00 105.38 22 GLY E O 1
ATOM 7927 N N . GLY E 1 24 ? -4.781 -21.194 136.228 1.00 87.48 23 GLY E N 1
ATOM 7928 C CA . GLY E 1 24 ? -4.008 -22.036 135.344 1.00 81.58 23 GLY E CA 1
ATOM 7929 C C . GLY E 1 24 ? -4.350 -23.510 135.385 1.00 91.77 23 GLY E C 1
ATOM 7930 O O . GLY E 1 24 ? -3.786 -24.278 134.596 1.00 95.15 23 GLY E O 1
ATOM 7931 N N . VAL E 1 25 ? -5.241 -23.938 136.284 1.00 92.92 24 VAL E N 1
ATOM 7932 C CA . VAL E 1 25 ? -5.597 -25.353 136.347 1.00 97.34 24 VAL E CA 1
ATOM 7933 C C . VAL E 1 25 ? -6.374 -25.773 135.105 1.00 94.55 24 VAL E C 1
ATOM 7934 O O . VAL E 1 25 ? -6.342 -26.945 134.710 1.00 102.51 24 VAL E O 1
ATOM 7938 N N . GLY E 1 26 ? -7.076 -24.838 134.468 1.00 93.64 25 GLY E N 1
ATOM 7939 C CA . GLY E 1 26 ? -7.799 -25.136 133.248 1.00 90.11 25 GLY E CA 1
ATOM 7940 C C . GLY E 1 26 ? -9.295 -24.919 133.345 1.00 91.15 25 GLY E C 1
ATOM 7941 O O . GLY E 1 26 ? -10.070 -25.625 132.693 1.00 82.25 25 GLY E O 1
ATOM 7942 N N . LYS E 1 27 ? -9.716 -23.951 134.164 1.00 86.39 26 LYS E N 1
ATOM 7943 C CA . LYS E 1 27 ? -11.142 -23.668 134.300 1.00 87.76 26 LYS E CA 1
ATOM 7944 C C . LYS E 1 27 ? -11.730 -23.159 132.987 1.00 86.35 26 LYS E C 1
ATOM 7945 O O . LYS E 1 27 ? -12.788 -23.621 132.546 1.00 83.88 26 LYS E O 1
ATOM 7951 N N . SER E 1 28 ? -11.055 -22.197 132.351 1.00 81.73 27 SER E N 1
ATOM 7952 C CA . SER E 1 28 ? -11.548 -21.656 131.086 1.00 84.53 27 SER E CA 1
ATOM 7953 C C . SER E 1 28 ? -11.479 -22.691 129.970 1.00 87.05 27 SER E C 1
ATOM 7954 O O . SER E 1 28 ? -12.419 -22.819 129.177 1.00 73.79 27 SER E O 1
ATOM 7957 N N . ALA E 1 29 ? -10.365 -23.421 129.881 1.00 84.63 28 ALA E N 1
ATOM 7958 C CA . ALA E 1 29 ? -10.217 -24.443 128.849 1.00 79.29 28 ALA E CA 1
ATOM 7959 C C . ALA E 1 29 ? -11.357 -25.454 128.906 1.00 82.15 28 ALA E C 1
ATOM 7960 O O . ALA E 1 29 ? -11.957 -25.789 127.879 1.00 89.94 28 ALA E O 1
ATOM 7962 N N . LEU E 1 30 ? -11.664 -25.953 130.105 1.00 86.91 29 LEU E N 1
ATOM 7963 C CA . LEU E 1 30 ? -12.729 -26.940 130.252 1.00 89.97 29 LEU E CA 1
ATOM 7964 C C . LEU E 1 30 ? -14.082 -26.352 129.869 1.00 79.57 29 LEU E C 1
ATOM 7965 O O . LEU E 1 30 ? -14.840 -26.958 129.102 1.00 87.59 29 LEU E O 1
ATOM 7970 N N . THR E 1 31 ? -14.407 -25.174 130.406 1.00 74.40 30 THR E N 1
ATOM 7971 C CA . THR E 1 31 ? -15.691 -24.545 130.107 1.00 85.82 30 THR E CA 1
ATOM 7972 C C . THR E 1 31 ? -15.851 -24.294 128.611 1.00 88.82 30 THR E C 1
ATOM 7973 O O . THR E 1 31 ? -16.888 -24.621 128.022 1.00 76.26 30 THR E O 1
ATOM 7977 N N . ILE E 1 32 ? -14.828 -23.714 127.978 1.00 86.88 31 ILE E N 1
ATOM 7978 C CA . ILE E 1 32 ? -14.918 -23.400 126.555 1.00 81.29 31 ILE E CA 1
ATOM 7979 C C . ILE E 1 32 ? -15.011 -24.677 125.728 1.00 89.10 31 ILE E C 1
ATOM 7980 O O . ILE E 1 32 ? -15.758 -24.740 124.743 1.00 88.17 31 ILE E O 1
ATOM 7985 N N . GLN E 1 33 ? -14.255 -25.711 126.106 1.00 83.57 32 GLN E N 1
ATOM 7986 C CA . GLN E 1 33 ? -14.400 -27.007 125.449 1.00 91.19 32 GLN E CA 1
ATOM 7987 C C . GLN E 1 33 ? -15.817 -27.545 125.605 1.00 82.30 32 GLN E C 1
ATOM 7988 O O . GLN E 1 33 ? -16.404 -28.063 124.647 1.00 85.74 32 GLN E O 1
ATOM 7994 N N . PHE E 1 34 ? -16.381 -27.430 126.810 1.00 72.37 33 PHE E N 1
ATOM 7995 C CA . PHE E 1 34 ? -17.700 -27.995 127.076 1.00 82.04 33 PHE E CA 1
ATOM 7996 C C . PHE E 1 34 ? -18.792 -27.274 126.295 1.00 84.26 33 PHE E C 1
ATOM 7997 O O . PHE E 1 34 ? -19.688 -27.919 125.737 1.00 80.81 33 PHE E O 1
ATOM 8005 N N . PHE E 1 35 ? -18.733 -25.944 126.233 1.00 81.13 34 PHE E N 1
ATOM 8006 C CA . PHE E 1 35 ? -19.803 -25.182 125.599 1.00 77.80 34 PHE E CA 1
ATOM 8007 C C . PHE E 1 35 ? -19.556 -24.929 124.118 1.00 84.76 34 PHE E C 1
ATOM 8008 O O . PHE E 1 35 ? -20.490 -25.012 123.313 1.00 66.73 34 PHE E O 1
ATOM 8016 N N . GLN E 1 36 ? -18.316 -24.629 123.738 1.00 79.64 35 GLN E N 1
ATOM 8017 C CA . GLN E 1 36 ? -18.018 -24.161 122.394 1.00 74.66 35 GLN E CA 1
ATOM 8018 C C . GLN E 1 36 ? -17.239 -25.176 121.568 1.00 87.68 35 GLN E C 1
ATOM 8019 O O . GLN E 1 36 ? -16.934 -24.905 120.401 1.00 90.83 35 GLN E O 1
ATOM 8025 N N . LYS E 1 37 ? -16.912 -26.331 122.149 1.00 92.56 36 LYS E N 1
ATOM 8026 C CA . LYS E 1 37 ? -16.353 -27.478 121.428 1.00 83.59 36 LYS E CA 1
ATOM 8027 C C . LYS E 1 37 ? -15.078 -27.127 120.660 1.00 76.41 36 LYS E C 1
ATOM 8028 O O . LYS E 1 37 ? -14.902 -27.511 119.502 1.00 74.80 36 LYS E O 1
ATOM 8034 N N . ILE E 1 38 ? -14.182 -26.394 121.314 1.00 85.46 37 ILE E N 1
ATOM 8035 C CA . ILE E 1 38 ? -12.899 -2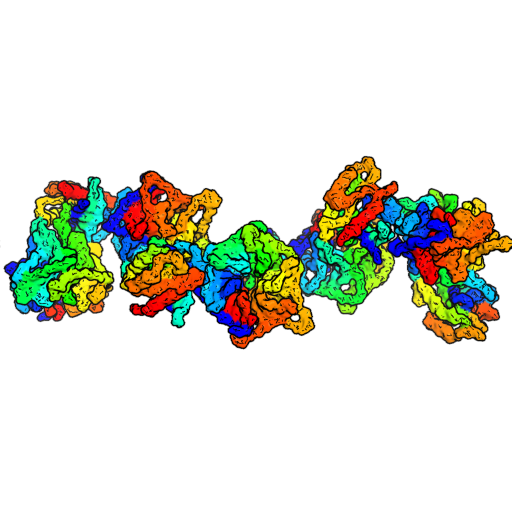6.011 120.736 1.00 83.84 37 ILE E CA 1
ATOM 8036 C C . ILE E 1 38 ? -11.930 -25.799 121.890 1.00 86.57 37 ILE E C 1
ATOM 8037 O O . ILE E 1 38 ? -12.312 -25.287 122.946 1.00 95.61 37 ILE E O 1
ATOM 8042 N N . PHE E 1 39 ? -10.677 -26.201 121.698 1.00 86.89 38 PHE E N 1
ATOM 8043 C CA . PHE E 1 39 ? -9.640 -25.952 122.691 1.00 93.29 38 PHE E CA 1
ATOM 8044 C C . PHE E 1 39 ? -9.005 -24.592 122.435 1.00 87.51 38 PHE E C 1
ATOM 8045 O O . PHE E 1 39 ? -8.438 -24.355 121.362 1.00 88.51 38 PHE E O 1
ATOM 8053 N N . VAL E 1 40 ? -9.105 -23.706 123.418 1.00 79.11 39 VAL E N 1
ATOM 8054 C CA . VAL E 1 40 ? -8.539 -22.366 123.350 1.00 88.04 39 VAL E CA 1
ATOM 8055 C C . VAL E 1 40 ? -7.363 -22.315 124.323 1.00 83.86 39 VAL E C 1
ATOM 8056 O O . VAL E 1 40 ? -7.571 -22.266 125.545 1.00 87.77 39 VAL E O 1
ATOM 8060 N N . PRO E 1 41 ? -6.123 -22.324 123.840 1.00 82.64 40 PRO E N 1
ATOM 8061 C CA . PRO E 1 41 ? -4.974 -22.250 124.747 1.00 87.04 40 PRO E CA 1
ATOM 8062 C C . PRO E 1 41 ? -4.695 -20.823 125.191 1.00 88.27 40 PRO E C 1
ATOM 8063 O O . PRO E 1 41 ? -4.834 -19.869 124.420 1.00 89.16 40 PRO E O 1
ATOM 8067 N N . ASP E 1 42 ? -4.310 -20.687 126.461 1.00 90.68 41 ASP E N 1
ATOM 8068 C CA . ASP E 1 42 ? -3.904 -19.406 127.045 1.00 93.89 41 ASP E CA 1
ATOM 8069 C C . ASP E 1 42 ? -5.030 -18.376 126.973 1.00 87.82 41 ASP E C 1
ATOM 8070 O O . ASP E 1 42 ? -4.836 -17.236 126.548 1.00 89.28 41 ASP E O 1
ATOM 8075 N N . TYR E 1 43 ? -6.221 -18.787 127.400 1.00 85.50 42 TYR E N 1
ATOM 8076 C CA . TYR E 1 43 ? -7.320 -17.845 127.548 1.00 82.48 42 TYR E CA 1
ATOM 8077 C C . TYR E 1 43 ? -7.014 -16.874 128.682 1.00 82.74 42 TYR E C 1
ATOM 8078 O O . TYR E 1 43 ? -6.351 -17.224 129.661 1.00 94.49 42 TYR E O 1
ATOM 8087 N N . ASP E 1 44 ? -7.486 -15.631 128.526 1.00 76.13 43 ASP E N 1
ATOM 8088 C CA . ASP E 1 44 ? -7.216 -14.531 129.450 1.00 74.82 43 ASP E CA 1
ATOM 8089 C C . ASP E 1 44 ? -7.448 -14.970 130.893 1.00 82.66 43 ASP E C 1
ATOM 8090 O O . ASP E 1 44 ? -8.587 -15.261 131.281 1.00 83.73 43 ASP E O 1
ATOM 8095 N N . PRO E 1 45 ? -6.392 -15.036 131.709 1.00 77.97 44 PRO E N 1
ATOM 8096 C CA . PRO E 1 45 ? -6.542 -15.578 133.071 1.00 80.50 44 PRO E CA 1
ATOM 8097 C C . PRO E 1 45 ? -7.503 -14.800 133.954 1.00 77.94 44 PRO E C 1
ATOM 8098 O O . PRO E 1 45 ? -8.010 -15.367 134.930 1.00 92.16 44 PRO E O 1
ATOM 8102 N N . THR E 1 46 ? -7.776 -13.531 133.651 1.00 76.27 45 THR E N 1
ATOM 8103 C CA . THR E 1 46 ? -8.614 -12.711 134.516 1.00 80.06 45 THR E CA 1
ATOM 8104 C C . THR E 1 46 ? -10.071 -12.650 134.075 1.00 77.23 45 THR E C 1
ATOM 8105 O O . THR E 1 46 ? -10.924 -12.257 134.880 1.00 68.74 45 THR E O 1
ATOM 8109 N N . ILE E 1 47 ? -10.380 -13.033 132.835 1.00 75.94 46 ILE E N 1
ATOM 8110 C CA . ILE E 1 47 ? -11.752 -12.955 132.346 1.00 74.05 46 ILE E CA 1
ATOM 8111 C C . ILE E 1 47 ? -12.626 -13.939 133.111 1.00 74.61 46 ILE E C 1
ATOM 8112 O O . ILE E 1 47 ? -12.302 -15.128 133.226 1.00 75.98 46 ILE E O 1
ATOM 8117 N N . GLU E 1 48 ? -13.742 -13.442 133.640 1.00 69.24 47 GLU E N 1
ATOM 8118 C CA . GLU E 1 48 ? -14.683 -14.244 134.415 1.00 65.21 47 GLU E CA 1
ATOM 8119 C C . GLU E 1 48 ? -16.098 -13.990 133.911 1.00 76.45 47 GLU E C 1
ATOM 8120 O O . GLU E 1 48 ? -16.668 -12.923 134.163 1.00 64.29 47 GLU E O 1
ATOM 8126 N N . ASP E 1 49 ? -16.668 -14.968 133.208 1.00 78.73 48 ASP E N 1
ATOM 8127 C CA . ASP E 1 49 ? -17.995 -14.825 132.628 1.00 75.52 48 ASP E CA 1
ATOM 8128 C C . ASP E 1 49 ? -18.724 -16.160 132.698 1.00 72.01 48 ASP E C 1
ATOM 8129 O O . ASP E 1 49 ? -18.147 -17.191 133.056 1.00 72.40 48 ASP E O 1
ATOM 8134 N N . SER E 1 50 ? -20.005 -16.136 132.339 1.00 68.75 49 SER E N 1
ATOM 8135 C CA . SER E 1 50 ? -20.879 -17.293 132.453 1.00 66.58 49 SER E CA 1
ATOM 8136 C C . SER E 1 50 ? -21.270 -17.815 131.075 1.00 70.91 49 SER E C 1
ATOM 8137 O O . SER E 1 50 ? -21.247 -17.088 130.077 1.00 65.64 49 SER E O 1
ATOM 8140 N N . TYR E 1 51 ? -21.639 -19.095 131.036 1.00 69.17 50 TYR E N 1
ATOM 8141 C CA . TYR E 1 51 ? -21.988 -19.783 129.802 1.00 64.76 50 TYR E CA 1
ATOM 8142 C C . TYR E 1 51 ? -23.333 -20.482 129.959 1.00 78.39 50 TYR E C 1
ATOM 8143 O O . TYR E 1 51 ? -23.741 -20.839 131.069 1.00 71.44 50 TYR E O 1
ATOM 8152 N N . LEU E 1 52 ? -24.018 -20.675 128.830 1.00 82.36 51 LEU E N 1
ATOM 8153 C CA . LEU E 1 52 ? -25.368 -21.227 128.806 1.00 80.45 51 LEU E CA 1
ATOM 8154 C C . LEU E 1 52 ? -25.515 -22.221 127.664 1.00 82.41 51 LEU E C 1
ATOM 8155 O O . LEU E 1 52 ? -25.127 -21.927 126.529 1.00 88.10 51 LEU E O 1
ATOM 8160 N N . LYS E 1 53 ? -26.066 -23.396 127.966 1.00 80.22 52 LYS E N 1
ATOM 8161 C CA . LYS E 1 53 ? -26.464 -24.350 126.939 1.00 90.08 52 LYS E CA 1
ATOM 8162 C C . LYS E 1 53 ? -27.761 -25.032 127.350 1.00 84.46 52 LYS E C 1
ATOM 8163 O O . LYS E 1 53 ? -28.211 -24.933 128.495 1.00 81.75 52 LYS E O 1
ATOM 8169 N N . HIS E 1 54 ? -28.348 -25.743 126.391 1.00 96.37 53 HIS E N 1
ATOM 8170 C CA . HIS E 1 54 ? -29.572 -26.516 126.581 1.00 93.78 53 HIS E CA 1
ATOM 8171 C C . HIS E 1 54 ? -29.271 -27.949 126.151 1.00 92.39 53 HIS E C 1
ATOM 8172 O O . HIS E 1 54 ? -29.328 -28.273 124.961 1.00 95.68 53 HIS E O 1
ATOM 8179 N N . THR E 1 55 ? -28.943 -28.803 127.118 1.00 95.25 54 THR E N 1
ATOM 8180 C CA . THR E 1 55 ? -28.494 -30.161 126.852 1.00 95.80 54 THR E CA 1
ATOM 8181 C C . THR E 1 55 ? -29.391 -31.167 127.566 1.00 96.32 54 THR E C 1
ATOM 8182 O O . THR E 1 55 ? -30.061 -30.847 128.552 1.00 106.27 54 THR E O 1
ATOM 8186 N N . GLU E 1 56 ? -29.398 -32.395 127.046 1.00 100.43 55 GLU E N 1
ATOM 8187 C CA . GLU E 1 56 ? -30.209 -33.483 127.585 1.00 103.28 55 GLU E CA 1
ATOM 8188 C C . GLU E 1 56 ? -29.321 -34.461 128.348 1.00 96.92 55 GLU E C 1
ATOM 8189 O O . GLU E 1 56 ? -28.486 -35.149 127.751 1.00 101.67 55 GLU E O 1
ATOM 8195 N N . ILE E 1 57 ? -29.493 -34.511 129.665 1.00 99.85 56 ILE E N 1
ATOM 8196 C CA . ILE E 1 57 ? -28.767 -35.440 130.524 1.00 102.10 56 ILE E CA 1
ATOM 8197 C C . ILE E 1 57 ? -29.769 -36.427 131.110 1.00 109.15 56 ILE E C 1
ATOM 8198 O O . ILE E 1 57 ? -30.743 -36.022 131.757 1.00 112.98 56 ILE E O 1
ATOM 8203 N N . ASP E 1 58 ? -29.522 -37.720 130.893 1.00 99.65 57 ASP E N 1
ATOM 8204 C CA . ASP E 1 58 ? -30.374 -38.799 131.402 1.00 98.05 57 ASP E CA 1
ATOM 8205 C C . ASP E 1 58 ? -31.846 -38.611 131.030 1.00 110.88 57 ASP E C 1
ATOM 8206 O O . ASP E 1 58 ? -32.737 -38.641 131.883 1.00 116.79 57 ASP E O 1
ATOM 8211 N N . ASN E 1 59 ? -32.096 -38.407 129.734 1.00 111.06 58 ASN E N 1
ATOM 8212 C CA . ASN E 1 59 ? -33.453 -38.273 129.193 1.00 108.57 58 ASN E CA 1
ATOM 8213 C C . ASN E 1 59 ? -34.238 -37.146 129.858 1.00 107.60 58 ASN E C 1
ATOM 8214 O O . ASN E 1 59 ? -35.458 -37.236 130.016 1.00 107.53 58 ASN E O 1
ATOM 8219 N N . GLN E 1 60 ? -33.554 -36.076 130.252 1.00 112.91 59 GLN E N 1
ATOM 8220 C CA . GLN E 1 60 ? -34.212 -34.906 130.822 1.00 113.83 59 GLN E CA 1
ATOM 8221 C C . GLN E 1 60 ? -33.547 -33.662 130.260 1.00 114.35 59 GLN E C 1
ATOM 8222 O O . GLN E 1 60 ? -32.339 -33.474 130.432 1.00 113.50 59 GLN E O 1
ATOM 8228 N N . TRP E 1 61 ? -34.326 -32.825 129.581 1.00 114.86 60 TRP E N 1
ATOM 8229 C CA . TRP E 1 61 ? -33.786 -31.574 129.072 1.00 109.92 60 TRP E CA 1
ATOM 8230 C C . TRP E 1 61 ? -33.506 -30.629 130.231 1.00 102.28 60 TRP E C 1
ATOM 8231 O O . TRP E 1 61 ? -34.245 -30.595 131.219 1.00 106.71 60 TRP E O 1
ATOM 8242 N N . ALA E 1 62 ? -32.431 -29.857 130.108 1.00 101.09 61 ALA E N 1
ATOM 8243 C CA . ALA E 1 62 ? -32.019 -28.975 131.186 1.00 104.75 61 ALA E CA 1
ATOM 8244 C C . ALA E 1 62 ? -31.212 -27.818 130.622 1.00 97.74 61 ALA E C 1
ATOM 8245 O O . ALA E 1 62 ? -30.538 -27.949 129.597 1.00 92.66 61 ALA E O 1
ATOM 8247 N N . ILE E 1 63 ? -31.292 -26.683 131.307 1.00 92.13 62 ILE E N 1
ATOM 8248 C CA . ILE E 1 63 ? -30.466 -25.518 131.013 1.00 96.72 62 ILE E CA 1
ATOM 8249 C C . ILE E 1 63 ? -29.278 -25.533 131.961 1.00 83.95 62 ILE E C 1
ATOM 8250 O O . ILE E 1 63 ? -29.442 -25.716 133.173 1.00 88.88 62 ILE E O 1
ATOM 8255 N N . LEU E 1 64 ? -28.083 -25.343 131.413 1.00 80.56 63 LEU E N 1
ATOM 8256 C CA . LEU E 1 64 ? -26.850 -25.365 132.186 1.00 81.05 63 LEU E CA 1
ATOM 8257 C C . LEU E 1 64 ? -26.301 -23.949 132.252 1.00 76.58 63 LEU E C 1
ATOM 8258 O O . LEU E 1 64 ? -26.000 -23.343 131.219 1.00 85.19 63 LEU E O 1
ATOM 8263 N N . ASP E 1 65 ? -26.180 -23.427 133.468 1.00 81.84 64 ASP E N 1
ATOM 8264 C CA . ASP E 1 65 ? -25.685 -22.077 133.718 1.00 74.92 64 ASP E CA 1
ATOM 8265 C C . ASP E 1 65 ? -24.366 -22.221 134.468 1.00 70.86 64 ASP E C 1
ATOM 8266 O O . ASP E 1 65 ? -24.349 -22.383 135.691 1.00 89.81 64 ASP E O 1
ATOM 8271 N N . VAL E 1 66 ? -23.262 -22.162 133.730 1.00 61.70 65 VAL E N 1
ATOM 8272 C CA . VAL E 1 66 ? -21.930 -22.418 134.263 1.00 74.38 65 VAL E CA 1
ATOM 8273 C C . VAL E 1 66 ? -21.169 -21.103 134.341 1.00 81.01 65 VAL E C 1
ATOM 8274 O O . VAL E 1 66 ? -21.242 -20.278 133.422 1.00 70.01 65 VAL E O 1
ATOM 8278 N N . LEU E 1 67 ? -20.434 -20.910 135.438 1.00 77.64 66 LEU E N 1
ATOM 8279 C CA . LEU E 1 67 ? -19.591 -19.736 135.630 1.00 73.99 66 LEU E CA 1
ATOM 8280 C C . LEU E 1 67 ? -18.133 -20.156 135.696 1.00 74.16 66 LEU E C 1
ATOM 8281 O O . LEU E 1 67 ? -17.744 -20.930 136.577 1.00 75.10 66 LEU E O 1
ATOM 8286 N N . ASP E 1 68 ? -17.335 -19.645 134.764 1.00 76.40 67 ASP E N 1
ATOM 8287 C CA . ASP E 1 68 ? -15.887 -19.814 134.800 1.00 82.40 67 ASP E CA 1
ATOM 8288 C C . ASP E 1 68 ? -15.335 -18.729 135.714 1.00 81.49 67 ASP E C 1
ATOM 8289 O O . ASP E 1 68 ? -15.228 -17.564 135.323 1.00 81.11 67 ASP E O 1
ATOM 829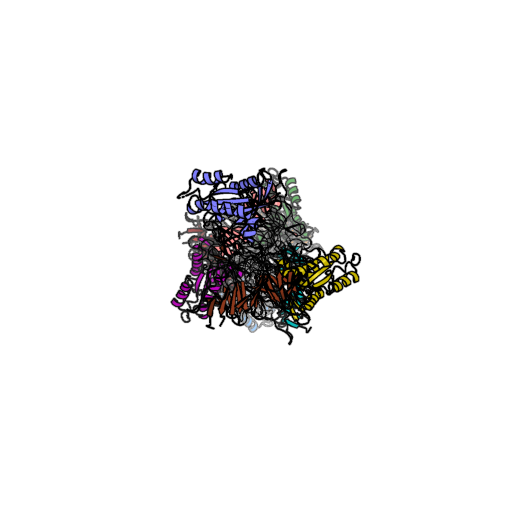4 N N . THR E 1 69 ? -14.980 -19.104 136.939 1.00 83.56 68 THR E N 1
ATOM 8295 C CA . THR E 1 69 ? -14.498 -18.130 137.903 1.00 80.28 68 THR E CA 1
ATOM 8296 C C . THR E 1 69 ? -13.051 -17.748 137.609 1.00 81.12 68 THR E C 1
ATOM 8297 O O . THR E 1 69 ? -12.291 -18.500 136.994 1.00 78.88 68 THR E O 1
ATOM 8301 N N . ALA E 1 70 ? -12.676 -16.557 138.069 1.00 76.06 69 ALA E N 1
ATOM 8302 C CA . ALA E 1 70 ? -11.323 -16.053 137.890 1.00 88.98 69 ALA E CA 1
ATOM 8303 C C . ALA E 1 70 ? -11.038 -15.023 138.971 1.00 94.49 69 ALA E C 1
ATOM 8304 O O . ALA E 1 70 ? -11.947 -14.344 139.455 1.00 95.56 69 ALA E O 1
ATOM 8306 N N . GLY E 1 71 ? -9.764 -14.913 139.336 1.00 95.43 70 GLY E N 1
ATOM 8307 C CA . GLY E 1 71 ? -9.342 -13.985 140.366 1.00 110.51 70 GLY E CA 1
ATOM 8308 C C . GLY E 1 71 ? -9.574 -14.520 141.764 1.00 115.49 70 GLY E C 1
ATOM 8309 O O . GLY E 1 71 ? -10.545 -15.242 142.008 1.00 109.45 70 GLY E O 1
ATOM 8310 N N . GLN E 1 72 ? -8.689 -14.165 142.694 1.00 135.12 71 GLN E N 1
ATOM 8311 C CA . GLN E 1 72 ? -8.779 -14.626 144.072 1.00 129.69 71 GLN E CA 1
ATOM 8312 C C . GLN E 1 72 ? -9.166 -13.525 145.049 1.00 123.94 71 GLN E C 1
ATOM 8313 O O . GLN E 1 72 ? -9.351 -13.810 146.237 1.00 118.74 71 GLN E O 1
ATOM 8315 N N . GLU E 1 73 ? -9.295 -12.284 144.591 1.00 108.77 72 GLU E N 1
ATOM 8316 C CA . GLU E 1 73 ? -9.713 -11.196 145.465 1.00 98.12 72 GLU E CA 1
ATOM 8317 C C . GLU E 1 73 ? -11.198 -11.372 145.781 1.00 94.34 72 GLU E C 1
ATOM 8318 O O . GLU E 1 73 ? -11.819 -12.379 145.431 1.00 90.55 72 GLU E O 1
ATOM 8324 N N . GLU E 1 74 ? -11.787 -10.394 146.466 1.00 97.10 73 GLU E N 1
ATOM 8325 C CA . GLU E 1 74 ? -13.182 -10.531 146.859 1.00 96.17 73 GLU E CA 1
ATOM 8326 C C . GLU E 1 74 ? -14.074 -10.652 145.629 1.00 90.59 73 GLU E C 1
ATOM 8327 O O . GLU E 1 74 ? -13.770 -10.126 144.555 1.00 86.40 73 GLU E O 1
ATOM 8333 N N . PHE E 1 75 ? -15.187 -11.357 145.801 1.00 90.19 74 PHE E N 1
ATOM 8334 C CA . PHE E 1 75 ? -16.026 -11.729 144.673 1.00 85.88 74 PHE E CA 1
ATOM 8335 C C . PHE E 1 75 ? -16.772 -10.516 144.140 1.00 86.91 74 PHE E C 1
ATOM 8336 O O . PHE E 1 75 ? -17.292 -9.698 144.904 1.00 79.19 74 PHE E O 1
ATOM 8344 N N . SER E 1 76 ? -16.818 -10.396 142.817 1.00 78.78 75 SER E N 1
ATOM 8345 C CA . SER E 1 76 ? -17.725 -9.434 142.219 1.00 74.79 75 SER E CA 1
ATOM 8346 C C . SER E 1 76 ? -19.161 -9.827 142.554 1.00 73.71 75 SER E C 1
ATOM 8347 O O . SER E 1 76 ? -19.442 -10.958 142.965 1.00 83.29 75 SER E O 1
ATOM 8350 N N . ALA E 1 77 ? -20.078 -8.874 142.382 1.00 72.90 76 ALA E N 1
ATOM 8351 C CA . ALA E 1 77 ? -21.485 -9.164 142.634 1.00 70.68 76 ALA E CA 1
ATOM 8352 C C . ALA E 1 77 ? -21.960 -10.358 141.817 1.00 82.96 76 ALA E C 1
ATOM 8353 O O . ALA E 1 77 ? -22.788 -11.144 142.289 1.00 77.56 76 ALA E O 1
ATOM 8355 N N . MET E 1 78 ? -21.432 -10.520 140.601 1.00 77.62 77 MET E N 1
ATOM 8356 C CA . MET E 1 78 ? -21.795 -11.666 139.775 1.00 67.57 77 MET E CA 1
ATOM 8357 C C . MET E 1 78 ? -21.225 -12.963 140.340 1.00 79.72 77 MET E C 1
ATOM 8358 O O . MET E 1 78 ? -21.952 -13.950 140.502 1.00 81.99 77 MET E O 1
ATOM 8363 N N . ARG E 1 79 ? -19.922 -12.985 140.637 1.00 73.74 78 ARG E N 1
ATOM 8364 C CA . ARG E 1 79 ? -19.306 -14.195 141.179 1.00 76.89 78 ARG E CA 1
ATOM 8365 C C . ARG E 1 79 ? -19.974 -14.607 142.484 1.00 87.28 78 ARG E C 1
ATOM 8366 O O . ARG E 1 79 ? -20.268 -15.789 142.700 1.00 90.33 78 ARG E O 1
ATOM 8374 N N . GLU E 1 80 ? -20.199 -13.639 143.378 1.00 86.66 79 GLU E N 1
ATOM 8375 C CA . GLU E 1 80 ? -20.788 -13.941 144.679 1.00 82.49 79 GLU E CA 1
ATOM 8376 C C . GLU E 1 80 ? -22.131 -14.643 144.528 1.00 79.24 79 GLU E C 1
ATOM 8377 O O . GLU E 1 80 ? -22.344 -15.721 145.093 1.00 83.52 79 GLU E O 1
ATOM 8383 N N . GLN E 1 81 ? -23.057 -14.040 143.775 1.00 78.93 80 GLN E N 1
ATOM 8384 C CA . GLN E 1 81 ? -24.392 -14.618 143.670 1.00 86.51 80 GLN E CA 1
ATOM 8385 C C . GLN E 1 81 ? -24.350 -15.983 142.998 1.00 87.60 80 GLN E C 1
ATOM 8386 O O . GLN E 1 81 ? -25.212 -16.831 143.257 1.00 74.25 80 GLN E O 1
ATOM 8392 N N . TYR E 1 82 ? -23.360 -16.214 142.131 1.00 82.17 81 TYR E N 1
ATOM 8393 C CA . TYR E 1 82 ? -23.171 -17.551 141.580 1.00 83.92 81 TYR E CA 1
ATOM 8394 C C . TYR E 1 82 ? -22.689 -18.513 142.656 1.00 85.84 81 TYR E C 1
ATOM 8395 O O . TYR E 1 82 ? -23.142 -19.661 142.722 1.00 90.26 81 TYR E O 1
ATOM 8404 N N . MET E 1 83 ? -21.762 -18.065 143.504 1.00 86.05 82 MET E N 1
ATOM 8405 C CA . MET E 1 83 ? -21.240 -18.934 144.551 1.00 90.44 82 MET E CA 1
ATOM 8406 C C . MET E 1 83 ? -22.281 -19.199 145.633 1.00 89.20 82 MET E C 1
ATOM 8407 O O . MET E 1 83 ? -22.221 -20.232 146.308 1.00 100.51 82 MET E O 1
ATOM 8412 N N . ARG E 1 84 ? -23.247 -18.293 145.805 1.00 76.37 83 ARG E N 1
ATOM 8413 C CA . ARG E 1 84 ? -24.265 -18.465 146.834 1.00 88.12 83 ARG E CA 1
ATOM 8414 C C . ARG E 1 84 ? -25.479 -19.247 146.356 1.00 86.65 83 ARG E C 1
ATOM 8415 O O . ARG E 1 84 ? -26.091 -19.971 147.151 1.00 94.36 83 ARG E O 1
ATOM 8423 N N . THR E 1 85 ? -25.839 -19.131 145.080 1.00 87.20 84 THR E N 1
ATOM 8424 C CA . THR E 1 85 ? -27.013 -19.804 144.544 1.00 85.19 84 THR E CA 1
ATOM 8425 C C . THR E 1 85 ? -26.671 -20.975 143.635 1.00 88.13 84 THR E C 1
ATOM 8426 O O . THR E 1 85 ? -27.587 -21.623 143.117 1.00 90.11 84 THR E O 1
ATOM 8430 N N . GLY E 1 86 ? -25.389 -21.259 143.424 1.00 90.13 85 GLY E N 1
ATOM 8431 C CA . GLY E 1 86 ? -25.023 -22.350 142.537 1.00 88.90 85 GLY E CA 1
ATOM 8432 C C . GLY E 1 86 ? -25.510 -23.682 143.080 1.00 94.86 85 GLY E C 1
ATOM 8433 O O . GLY E 1 86 ? -25.460 -23.940 144.284 1.00 103.10 85 GLY E O 1
ATOM 8434 N N . ASP E 1 87 ? -25.997 -24.532 142.176 1.00 100.86 86 ASP E N 1
ATOM 8435 C CA . ASP E 1 87 ? -26.488 -25.848 142.563 1.00 99.91 86 ASP E CA 1
ATOM 8436 C C . ASP E 1 87 ? -25.371 -26.872 142.719 1.00 102.82 86 ASP E C 1
ATOM 8437 O O . ASP E 1 87 ? -25.557 -27.872 143.421 1.00 108.18 86 ASP E O 1
ATOM 8442 N N . GLY E 1 88 ? -24.220 -26.639 142.096 1.00 89.39 87 GLY E N 1
ATOM 8443 C CA . GLY E 1 88 ? -23.105 -27.562 142.186 1.00 86.47 87 GLY E CA 1
ATOM 8444 C C . GLY E 1 88 ? -21.818 -26.870 141.807 1.00 86.61 87 GLY E C 1
ATOM 8445 O O . GLY E 1 88 ? -21.823 -25.795 141.199 1.00 84.38 87 GLY E O 1
ATOM 8446 N N . PHE E 1 89 ? -20.705 -27.500 142.175 1.00 87.82 88 PHE E N 1
ATOM 8447 C CA . PHE E 1 89 ? -19.385 -26.917 141.986 1.00 90.23 88 PHE E CA 1
ATOM 8448 C C . PHE E 1 89 ? -18.438 -27.947 141.390 1.00 88.42 88 PHE E C 1
ATOM 8449 O O . PHE E 1 89 ? -18.496 -29.131 141.735 1.00 94.39 88 PHE E O 1
ATOM 8457 N N . LEU E 1 90 ? -17.571 -27.490 140.487 1.00 80.70 89 LEU E N 1
ATOM 8458 C CA . LEU E 1 90 ? -16.484 -28.295 139.929 1.00 93.50 89 LEU E CA 1
ATOM 8459 C C . LEU E 1 90 ? -15.174 -27.752 140.488 1.00 95.89 89 LEU E C 1
ATOM 8460 O O . LEU E 1 90 ? -14.700 -26.693 140.065 1.00 97.25 89 LEU E O 1
ATOM 8465 N N . ILE E 1 91 ? -14.595 -28.473 141.441 1.00 94.00 90 ILE E N 1
ATOM 8466 C CA . ILE E 1 91 ? -13.309 -28.105 142.022 1.00 90.78 90 ILE E CA 1
ATOM 8467 C C . ILE E 1 91 ? -12.226 -28.717 141.137 1.00 94.30 90 ILE E C 1
ATOM 8468 O O . ILE E 1 91 ? -12.098 -29.943 141.055 1.00 98.24 90 ILE E O 1
ATOM 8473 N N . VAL E 1 92 ? -11.445 -27.870 140.470 1.00 92.54 91 VAL E N 1
ATOM 8474 C CA . VAL E 1 92 ? -10.504 -28.304 139.443 1.00 95.85 91 VAL E CA 1
ATOM 8475 C C . VAL E 1 92 ? -9.088 -28.002 139.910 1.00 94.99 91 VAL E C 1
ATOM 8476 O O . VAL E 1 92 ? -8.804 -26.891 140.373 1.00 101.41 91 VAL E O 1
ATOM 8480 N N . TYR E 1 93 ? -8.204 -28.987 139.789 1.00 90.55 92 TYR E N 1
ATOM 8481 C CA . TYR E 1 93 ? -6.779 -28.774 139.985 1.00 95.91 92 TYR E CA 1
ATOM 8482 C C . TYR E 1 93 ? -6.034 -29.342 138.786 1.00 106.33 92 TYR E C 1
ATOM 8483 O O . TYR E 1 93 ? -6.569 -30.148 138.025 1.00 104.82 92 TYR E O 1
ATOM 8492 N N . SER E 1 94 ? -4.784 -28.922 138.632 1.00 110.13 93 SER E N 1
ATOM 8493 C CA . SER E 1 94 ? -3.929 -29.397 137.557 1.00 112.00 93 SER E CA 1
ATOM 8494 C C . SER E 1 94 ? -2.972 -30.450 138.095 1.00 113.26 93 SER E C 1
ATOM 8495 O O . SER E 1 94 ? -2.346 -30.252 139.136 1.00 114.95 93 SER E O 1
ATOM 8498 N N . VAL E 1 95 ? -2.859 -31.576 137.381 1.00 111.13 94 VAL E N 1
ATOM 8499 C CA . VAL E 1 95 ? -1.965 -32.646 137.828 1.00 125.45 94 VAL E CA 1
ATOM 8500 C C . VAL E 1 95 ? -0.500 -32.322 137.607 1.00 130.35 94 VAL E C 1
ATOM 8501 O O . VAL E 1 95 ? 0.356 -33.152 137.947 1.00 128.77 94 VAL E O 1
ATOM 8505 N N . THR E 1 96 ? -0.196 -31.157 137.037 1.00 127.32 95 THR E N 1
ATOM 8506 C CA . THR E 1 96 ? 1.162 -30.674 136.848 1.00 126.34 95 THR E CA 1
ATOM 8507 C C . THR E 1 96 ? 1.541 -29.568 137.826 1.00 120.28 95 THR E C 1
ATOM 8508 O O . THR E 1 96 ? 2.703 -29.136 137.838 1.00 125.98 95 THR E O 1
ATOM 8512 N N . ASP E 1 97 ? 0.596 -29.098 138.638 1.00 116.56 96 ASP E N 1
ATOM 8513 C CA . ASP E 1 97 ? 0.816 -28.047 139.629 1.00 117.84 96 ASP E CA 1
ATOM 8514 C C . ASP E 1 97 ? 0.473 -28.614 141.005 1.00 114.31 96 ASP E C 1
ATOM 8515 O O . ASP E 1 97 ? -0.699 -28.660 141.389 1.00 116.67 96 ASP E O 1
ATOM 8520 N N . LYS E 1 98 ? 1.502 -29.040 141.743 1.00 108.96 97 LYS E N 1
ATOM 8521 C CA . LYS E 1 98 ? 1.282 -29.599 143.073 1.00 117.91 97 LYS E CA 1
ATOM 8522 C C . LYS E 1 98 ? 0.633 -28.588 144.012 1.00 117.24 97 LYS E C 1
ATOM 8523 O O . LYS E 1 98 ? -0.103 -28.975 144.927 1.00 108.21 97 LYS E O 1
ATOM 8525 N N . ALA E 1 99 ? 0.897 -27.294 143.808 1.00 117.91 98 ALA E N 1
ATOM 8526 C CA . ALA E 1 99 ? 0.279 -26.269 144.644 1.00 110.44 98 ALA E CA 1
ATOM 8527 C C . ALA E 1 99 ? -1.233 -26.238 144.457 1.00 113.86 98 ALA E C 1
ATOM 8528 O O . ALA E 1 99 ? -1.983 -26.083 145.428 1.00 107.51 98 ALA E O 1
ATOM 8530 N N . SER E 1 100 ? -1.698 -26.369 143.210 1.00 115.31 99 SER E N 1
ATOM 8531 C CA . SER E 1 100 ? -3.134 -26.362 142.946 1.00 109.23 99 SER E CA 1
ATOM 8532 C C . SER E 1 100 ? -3.840 -27.506 143.661 1.00 112.37 99 SER E C 1
ATOM 8533 O O . SER E 1 100 ? -4.985 -27.353 144.101 1.00 109.12 99 SER E O 1
ATOM 8536 N N . PHE E 1 101 ? -3.175 -28.656 143.784 1.00 122.24 100 PHE E N 1
ATOM 8537 C CA . PHE E 1 101 ? -3.777 -29.794 144.469 1.00 119.33 100 PHE E CA 1
ATOM 8538 C C . PHE E 1 101 ? -3.924 -29.524 145.961 1.00 121.95 100 PHE E C 1
ATOM 8539 O O . PHE E 1 101 ? -4.958 -29.846 146.557 1.00 124.62 100 PHE E O 1
ATOM 8547 N N . GLU E 1 102 ? -2.893 -28.947 146.585 1.00 117.03 101 GLU E N 1
ATOM 8548 C CA . GLU E 1 102 ? -2.963 -28.619 148.004 1.00 111.49 101 GLU E CA 1
ATOM 8549 C C . GLU E 1 102 ? -4.036 -27.581 148.310 1.00 110.55 101 GLU E C 1
ATOM 8550 O O . GLU E 1 102 ? -4.463 -27.469 149.464 1.00 103.84 101 GLU E O 1
ATOM 8556 N N . HIS E 1 103 ? -4.487 -26.830 147.308 1.00 109.97 102 HIS E N 1
ATOM 8557 C CA . HIS E 1 103 ? -5.491 -25.795 147.508 1.00 102.67 102 HIS E CA 1
ATOM 8558 C C . HIS E 1 103 ? -6.915 -26.306 147.339 1.00 103.66 102 HIS E C 1
ATOM 8559 O O . HIS E 1 103 ? -7.859 -25.535 147.535 1.00 101.91 102 HIS E O 1
ATOM 8566 N N . VAL E 1 104 ? -7.091 -27.580 146.979 1.00 110.00 103 VAL E N 1
ATOM 8567 C CA . VAL E 1 104 ? -8.432 -28.148 146.862 1.00 106.93 103 VAL E CA 1
ATOM 8568 C C . VAL E 1 104 ? -9.179 -28.016 148.184 1.00 109.16 103 VAL E C 1
ATOM 8569 O O . VAL E 1 104 ? -10.372 -27.688 148.213 1.00 105.38 103 VAL E O 1
ATOM 8573 N N . ASP E 1 105 ? -8.487 -28.271 149.299 1.00 110.53 104 ASP E N 1
ATOM 8574 C CA . ASP E 1 105 ? -9.103 -28.124 150.616 1.00 109.85 104 ASP E CA 1
ATOM 8575 C C . ASP E 1 105 ? -9.600 -26.702 150.848 1.00 101.43 104 ASP E C 1
ATOM 8576 O O . ASP E 1 105 ? -10.693 -26.501 151.392 1.00 98.20 104 ASP E O 1
ATOM 8581 N N . ARG E 1 106 ? -8.807 -25.699 150.457 1.00 104.41 105 ARG E N 1
ATOM 8582 C CA . ARG E 1 106 ? -9.236 -24.315 150.632 1.00 101.69 105 ARG E CA 1
ATOM 8583 C C . ARG E 1 106 ? -10.514 -24.036 149.851 1.00 103.84 105 ARG E C 1
ATOM 8584 O O . ARG E 1 106 ? -11.428 -23.378 150.360 1.00 105.11 105 ARG E O 1
ATOM 8592 N N . PHE E 1 107 ? -10.595 -24.522 148.609 1.00 95.49 106 PHE E N 1
ATOM 8593 C CA . PHE E 1 107 ? -11.815 -24.332 147.832 1.00 101.34 106 PHE E CA 1
ATOM 8594 C C . PHE E 1 107 ? -12.965 -25.137 148.423 1.00 97.73 106 PHE E C 1
ATOM 8595 O O . PHE E 1 107 ? -14.111 -24.671 148.444 1.00 97.88 106 PHE E O 1
ATOM 8603 N N . HIS E 1 108 ? -12.678 -26.355 148.888 1.00 106.16 107 HIS E N 1
ATOM 8604 C CA . HIS E 1 108 ? -13.697 -27.167 149.548 1.00 109.30 107 HIS E CA 1
ATOM 8605 C C . HIS E 1 108 ? -14.301 -26.421 150.731 1.00 111.02 107 HIS E C 1
ATOM 8606 O O . HIS E 1 108 ? -15.525 -26.282 150.837 1.00 114.45 107 HIS E O 1
ATOM 8613 N N . GLN E 1 109 ? -13.448 -25.941 151.641 1.00 99.11 108 GLN E N 1
ATOM 8614 C CA . GLN E 1 109 ? -13.925 -25.190 152.798 1.00 108.02 108 GLN E CA 1
ATOM 8615 C C . GLN E 1 109 ? -14.643 -23.912 152.377 1.00 99.10 108 GLN E C 1
ATOM 8616 O O . GLN E 1 109 ? -15.610 -23.494 153.025 1.00 100.86 108 GLN E O 1
ATOM 8618 N N . LEU E 1 110 ? -14.174 -23.269 151.303 1.00 106.79 109 LEU E N 1
ATOM 8619 C CA . LEU E 1 110 ? -14.785 -22.020 150.851 1.00 102.69 109 LEU E CA 1
ATOM 8620 C C . LEU E 1 110 ? -16.250 -22.216 150.481 1.00 101.97 109 LEU E C 1
ATOM 8621 O O . LEU E 1 110 ? -17.110 -21.412 150.857 1.00 95.95 109 LEU E O 1
ATOM 8626 N N . ILE E 1 111 ? -16.552 -23.285 149.745 1.00 96.81 110 ILE E N 1
ATOM 8627 C CA . ILE E 1 111 ? -17.925 -23.529 149.316 1.00 94.06 110 ILE E CA 1
ATOM 8628 C C . ILE E 1 111 ? -18.812 -23.812 150.520 1.00 97.31 110 ILE E C 1
ATOM 8629 O O . ILE E 1 111 ? -19.912 -23.260 150.650 1.00 98.10 110 ILE E O 1
ATOM 8634 N N . LEU E 1 112 ? -18.346 -24.683 151.417 1.00 99.55 111 LEU E N 1
ATOM 8635 C CA . LEU E 1 112 ? -19.132 -25.036 152.593 1.00 96.31 111 LEU E CA 1
ATOM 8636 C C . LEU E 1 112 ? -19.378 -23.824 153.484 1.00 102.81 111 LEU E C 1
ATOM 8637 O O . LEU E 1 112 ? -20.485 -23.646 154.006 1.00 89.43 111 LEU E O 1
ATOM 8642 N N . ARG E 1 113 ? -18.354 -22.989 153.686 1.00 108.72 112 ARG E N 1
ATOM 8643 C CA . ARG E 1 113 ? -18.532 -21.777 154.482 1.00 107.88 112 ARG E CA 1
ATOM 8644 C C . ARG E 1 113 ? -19.571 -20.850 153.860 1.00 101.02 112 ARG E C 1
ATOM 8645 O O . ARG E 1 113 ? -20.449 -20.326 154.555 1.00 107.39 112 ARG E O 1
ATOM 8653 N N . VAL E 1 114 ? -19.481 -20.631 152.545 1.00 94.86 113 VAL E N 1
ATOM 8654 C CA . VAL E 1 114 ? -20.455 -19.783 151.859 1.00 94.74 113 VAL E CA 1
ATOM 8655 C C . VAL E 1 114 ? -21.846 -20.397 151.941 1.00 98.89 113 VAL E C 1
ATOM 8656 O O . VAL E 1 114 ? -22.813 -19.738 152.342 1.00 96.72 113 VAL E O 1
ATOM 8660 N N . LYS E 1 115 ? -21.966 -21.673 151.571 1.00 94.60 114 LYS E N 1
ATOM 8661 C CA . LYS E 1 115 ? -23.275 -22.310 151.539 1.00 88.66 114 LYS E CA 1
ATOM 8662 C C . LYS E 1 115 ? -23.843 -22.536 152.930 1.00 103.40 114 LYS E C 1
ATOM 8663 O O . LYS E 1 115 ? -25.049 -22.776 153.054 1.00 114.39 114 LYS E O 1
ATOM 8669 N N . ASP E 1 116 ? -23.010 -22.456 153.968 1.00 100.77 115 ASP E N 1
ATOM 8670 C CA . ASP E 1 116 ? -23.432 -22.741 155.337 1.00 99.31 115 ASP E CA 1
ATOM 8671 C C . ASP E 1 116 ? -24.079 -24.121 155.392 1.00 97.91 115 ASP E C 1
ATOM 8672 O O . ASP E 1 116 ? -25.193 -24.305 155.888 1.00 92.69 115 ASP E O 1
ATOM 8677 N N . ARG E 1 117 ? -23.361 -25.103 154.854 1.00 104.10 116 ARG E N 1
ATOM 8678 C CA . ARG E 1 117 ? -23.849 -26.469 154.773 1.00 100.84 116 ARG E CA 1
ATOM 8679 C C . ARG E 1 117 ? -22.710 -27.405 155.146 1.00 100.53 116 ARG E C 1
ATOM 8680 O O . ARG E 1 117 ? -21.531 -27.058 155.027 1.00 95.39 116 ARG E O 1
ATOM 8688 N N . GLU E 1 118 ? -23.071 -28.605 155.600 1.00 105.18 117 GLU E N 1
ATOM 8689 C CA . GLU E 1 118 ? -22.061 -29.611 155.895 1.00 115.59 117 GLU E CA 1
ATOM 8690 C C . GLU E 1 118 ? -21.568 -30.321 154.643 1.00 109.83 117 GLU E C 1
ATOM 8691 O O . GLU E 1 118 ? -20.467 -30.882 154.655 1.00 112.62 117 GLU E O 1
ATOM 8697 N N . SER E 1 119 ? -22.354 -30.303 153.569 1.00 103.94 118 SER E N 1
ATOM 8698 C CA . SER E 1 119 ? -21.967 -30.908 152.304 1.00 95.72 118 SER E CA 1
ATOM 8699 C C . SER E 1 119 ? -22.778 -30.251 151.200 1.00 103.22 118 SER E C 1
ATOM 8700 O O . SER E 1 119 ? -23.913 -29.820 151.420 1.00 99.24 118 SER E O 1
ATOM 8703 N N . PHE E 1 120 ? -22.184 -30.175 150.013 1.00 100.02 119 PHE E N 1
ATOM 8704 C CA . PHE E 1 120 ? -22.846 -29.571 148.868 1.00 100.39 119 PHE E CA 1
ATOM 8705 C C . PHE E 1 120 ? -22.400 -30.297 147.610 1.00 100.87 119 PHE E C 1
ATOM 8706 O O . PHE E 1 120 ? -21.287 -30.833 147.573 1.00 106.46 119 PHE E O 1
ATOM 8714 N N . PRO E 1 121 ? -23.257 -30.361 146.573 1.00 98.44 120 PRO E N 1
ATOM 8715 C CA . PRO E 1 121 ? -22.854 -30.996 145.310 1.00 94.19 120 PRO E CA 1
ATOM 8716 C C . PRO E 1 121 ? -21.533 -30.481 144.761 1.00 94.97 120 PRO E C 1
ATOM 8717 O O . PRO E 1 121 ? -21.411 -29.311 144.383 1.00 103.42 120 PRO E O 1
ATOM 8721 N N . MET E 1 122 ? -20.539 -31.367 144.712 1.00 106.10 121 MET E N 1
ATOM 8722 C CA . MET E 1 122 ? -19.195 -31.030 144.267 1.00 110.89 121 MET E CA 1
ATOM 8723 C C . MET E 1 122 ? -18.572 -32.243 143.595 1.00 108.56 121 MET E C 1
ATOM 8724 O O . MET E 1 122 ? -18.910 -33.389 143.908 1.00 105.43 121 MET E O 1
ATOM 8729 N N . ILE E 1 123 ? -17.662 -31.978 142.661 1.00 99.51 122 ILE E N 1
ATOM 8730 C CA . ILE E 1 123 ? -16.910 -33.025 141.980 1.00 103.57 122 ILE E CA 1
ATOM 8731 C C . ILE E 1 123 ? -15.460 -32.580 141.860 1.00 97.32 122 ILE E C 1
ATOM 8732 O O . ILE E 1 123 ? -15.181 -31.476 141.380 1.00 95.38 122 ILE E O 1
ATOM 8737 N N . LEU E 1 124 ? -14.541 -33.435 142.298 1.00 109.15 123 LEU E N 1
ATOM 8738 C CA . LEU E 1 124 ? -13.119 -33.175 142.132 1.00 109.81 123 LEU E CA 1
ATOM 8739 C C . LEU E 1 124 ? -12.702 -33.457 140.694 1.00 109.26 123 LEU E C 1
ATOM 8740 O O . LEU E 1 124 ? -13.049 -34.500 140.129 1.00 114.25 123 LEU E O 1
ATOM 8745 N N . VAL E 1 125 ? -11.958 -32.526 140.103 1.00 101.09 124 VAL E N 1
ATOM 8746 C CA . VAL E 1 125 ? -11.558 -32.607 138.704 1.00 107.24 124 VAL E CA 1
ATOM 8747 C C . VAL E 1 125 ? -10.042 -32.510 138.631 1.00 103.93 124 VAL E C 1
ATOM 8748 O O . VAL E 1 125 ? -9.463 -31.473 138.978 1.00 90.13 124 VAL E O 1
ATOM 8752 N N . ALA E 1 126 ? -9.403 -33.588 138.182 1.00 103.90 125 ALA E N 1
ATOM 8753 C CA . ALA E 1 126 ? -7.964 -33.616 137.942 1.00 103.38 125 ALA E CA 1
ATOM 8754 C C . ALA E 1 126 ? -7.740 -33.371 136.453 1.00 107.07 125 ALA E C 1
ATOM 8755 O O . ALA E 1 126 ? -8.108 -34.206 135.621 1.00 95.56 125 ALA E O 1
ATOM 8757 N N . ASN E 1 127 ? -7.139 -32.236 136.116 1.00 103.39 126 ASN E N 1
ATOM 8758 C CA . ASN E 1 127 ? -7.017 -31.819 134.727 1.00 98.08 126 ASN E CA 1
ATOM 8759 C C . ASN E 1 127 ? -5.571 -31.916 134.253 1.00 101.07 126 ASN E C 1
ATOM 8760 O O . ASN E 1 127 ? -4.644 -32.154 135.033 1.00 110.80 126 ASN E O 1
ATOM 8765 N N . LYS E 1 128 ? -5.399 -31.732 132.942 1.00 102.35 127 LYS E N 1
ATOM 8766 C CA . LYS E 1 128 ? -4.095 -31.788 132.277 1.00 103.62 127 LYS E CA 1
ATOM 8767 C C . LYS E 1 128 ? -3.461 -33.169 132.373 1.00 102.41 127 LYS E C 1
ATOM 8768 O O . LYS E 1 128 ? -2.234 -33.300 132.373 1.00 99.31 127 LYS E O 1
ATOM 8774 N N . VAL E 1 129 ? -4.294 -34.211 132.439 1.00 107.62 128 VAL E N 1
ATOM 8775 C CA . VAL E 1 129 ? -3.786 -35.573 132.499 1.00 110.88 128 VAL E CA 1
ATOM 8776 C C . VAL E 1 129 ? -3.010 -35.926 131.237 1.00 115.08 128 VAL E C 1
ATOM 8777 O O . VAL E 1 129 ? -2.158 -36.822 131.263 1.00 126.17 128 VAL E O 1
ATOM 8781 N N . ASP E 1 130 ? -3.275 -35.229 130.128 1.00 109.48 129 ASP E N 1
ATOM 8782 C CA . ASP E 1 130 ? -2.539 -35.486 128.893 1.00 105.37 129 ASP E CA 1
ATOM 8783 C C . ASP E 1 130 ? -1.042 -35.253 129.072 1.00 110.29 129 ASP E C 1
ATOM 8784 O O . ASP E 1 130 ? -0.223 -35.974 128.492 1.00 113.40 129 ASP E O 1
ATOM 8789 N N . LEU E 1 131 ? -0.662 -34.250 129.868 1.00 112.21 130 LEU E N 1
ATOM 8790 C CA . LEU E 1 131 ? 0.752 -33.967 130.126 1.00 116.62 130 LEU E CA 1
ATOM 8791 C C . LEU E 1 131 ? 1.303 -35.002 131.108 1.00 121.48 130 LEU E C 1
ATOM 8792 O O . LEU E 1 131 ? 1.651 -34.711 132.254 1.00 129.68 130 LEU E O 1
ATOM 8797 N N . MET E 1 132 ? 1.376 -36.246 130.627 1.00 122.67 131 MET E N 1
ATOM 8798 C CA . MET E 1 132 ? 1.843 -37.345 131.466 1.00 128.34 131 MET E CA 1
ATOM 8799 C C . MET E 1 132 ? 3.317 -37.191 131.821 1.00 138.42 131 MET E C 1
ATOM 8800 O O . MET E 1 132 ? 3.723 -37.491 132.949 1.00 137.93 131 MET E O 1
ATOM 8805 N N . HIS E 1 133 ? 4.132 -36.719 130.874 1.00 135.71 132 HIS E N 1
ATOM 8806 C CA . HIS E 1 133 ? 5.559 -36.549 131.118 1.00 141.02 132 HIS E CA 1
ATOM 8807 C C . HIS E 1 133 ? 5.859 -35.486 132.166 1.00 135.14 132 HIS E C 1
ATOM 8808 O O . HIS E 1 133 ? 7.006 -35.394 132.617 1.00 129.69 132 HIS E O 1
ATOM 8815 N N . LEU E 1 134 ? 4.866 -34.688 132.561 1.00 139.30 133 LEU E N 1
ATOM 8816 C CA . LEU E 1 134 ? 5.052 -33.652 133.567 1.00 139.04 133 LEU E CA 1
ATOM 8817 C C . LEU E 1 134 ? 4.071 -33.789 134.726 1.00 133.66 133 LEU E C 1
ATOM 8818 O O . LEU E 1 134 ? 3.931 -32.850 135.518 1.00 129.24 133 LEU E O 1
ATOM 8823 N N . ARG E 1 135 ? 3.396 -34.930 134.849 1.00 133.15 134 ARG E N 1
ATOM 8824 C CA . ARG E 1 135 ? 2.427 -35.120 135.919 1.00 136.75 134 ARG E CA 1
ATOM 8825 C C . ARG E 1 135 ? 3.114 -35.256 137.272 1.00 140.18 134 ARG E C 1
ATOM 8826 O O . ARG E 1 135 ? 4.110 -35.970 137.417 1.00 137.46 134 ARG E O 1
ATOM 8834 N N . LYS E 1 136 ? 2.567 -34.561 138.266 1.00 133.78 135 LYS E N 1
ATOM 8835 C CA . LYS E 1 136 ? 3.096 -34.537 139.624 1.00 134.12 135 LYS E CA 1
ATOM 8836 C C . LYS E 1 136 ? 2.178 -35.209 140.633 1.00 133.67 135 LYS E C 1
ATOM 8837 O O . LYS E 1 136 ? 2.661 -35.847 141.571 1.00 136.76 135 LYS E O 1
ATOM 8843 N N . ILE E 1 137 ? 0.865 -35.081 140.460 1.00 130.52 136 ILE E N 1
ATOM 8844 C CA . ILE E 1 137 ? -0.122 -35.680 141.352 1.00 130.24 136 ILE E CA 1
ATOM 8845 C C . ILE E 1 137 ? -0.629 -36.955 140.694 1.00 138.78 136 ILE E C 1
ATOM 8846 O O . ILE E 1 137 ? -1.109 -36.925 139.554 1.00 143.89 136 ILE E O 1
ATOM 8851 N N . THR E 1 138 ? -0.527 -38.075 141.405 1.00 129.37 137 THR E N 1
ATOM 8852 C CA . THR E 1 138 ? -0.914 -39.355 140.838 1.00 135.37 137 THR E CA 1
ATOM 8853 C C . THR E 1 138 ? -2.427 -39.549 140.914 1.00 134.01 137 THR E C 1
ATOM 8854 O O . THR E 1 138 ? -3.159 -38.758 141.516 1.00 127.70 137 THR E O 1
ATOM 8858 N N . ARG E 1 139 ? -2.893 -40.629 140.283 1.00 135.86 138 ARG E N 1
ATOM 8859 C CA . ARG E 1 139 ? -4.316 -40.950 140.305 1.00 133.14 138 ARG E CA 1
ATOM 8860 C C . ARG E 1 139 ? -4.759 -41.367 141.701 1.00 128.02 138 ARG E C 1
ATOM 8861 O O . ARG E 1 139 ? -5.779 -40.890 142.211 1.00 128.27 138 ARG E O 1
ATOM 8869 N N . GLU E 1 140 ? -4.000 -42.267 142.329 1.00 129.00 139 GLU E N 1
ATOM 8870 C CA . GLU E 1 140 ? -4.312 -42.694 143.688 1.00 135.45 139 GLU E CA 1
ATOM 8871 C C . GLU E 1 140 ? -4.233 -41.522 144.657 1.00 127.04 139 GLU E C 1
ATOM 8872 O O . GLU E 1 140 ? -5.019 -41.437 145.608 1.00 120.42 139 GLU E O 1
ATOM 8878 N N . GLN E 1 141 ? -3.279 -40.617 144.433 1.00 128.19 140 GLN E N 1
ATOM 8879 C CA . GLN E 1 141 ? -3.176 -39.405 145.238 1.00 114.56 140 GLN E CA 1
ATOM 8880 C C . GLN E 1 141 ? -4.447 -38.570 145.137 1.00 124.96 140 GLN E C 1
ATOM 8881 O O . GLN E 1 141 ? -5.020 -38.161 146.153 1.00 121.96 140 GLN E O 1
ATOM 8887 N N . GLY E 1 142 ? -4.898 -38.305 143.909 1.00 125.52 141 GLY E N 1
ATOM 8888 C CA . GLY E 1 142 ? -6.110 -37.524 143.724 1.00 119.80 141 GLY E CA 1
ATOM 8889 C C . GLY E 1 142 ? -7.367 -38.250 144.167 1.00 119.98 141 GLY E C 1
ATOM 8890 O O . GLY E 1 142 ? -8.273 -37.641 144.744 1.00 115.54 141 GLY E O 1
ATOM 8891 N N . LYS E 1 143 ? -7.454 -39.553 143.884 1.00 129.57 142 LYS E N 1
ATOM 8892 C CA . LYS E 1 143 ? -8.633 -40.317 144.284 1.00 129.25 142 LYS E CA 1
ATOM 8893 C C . LYS E 1 143 ? -8.783 -40.336 145.800 1.00 133.74 142 LYS E C 1
ATOM 8894 O O . LYS E 1 143 ? -9.903 -40.309 146.323 1.00 139.17 142 LYS E O 1
ATOM 8896 N N . GLU E 1 144 ? -7.660 -40.383 146.520 1.00 129.54 143 GLU E N 1
ATOM 8897 C CA . GLU E 1 144 ? -7.699 -40.292 147.976 1.00 135.00 143 GLU E CA 1
ATOM 8898 C C . GLU E 1 144 ? -8.236 -38.937 148.415 1.00 130.30 143 GLU E C 1
ATOM 8899 O O . GLU E 1 144 ? -9.027 -38.847 149.362 1.00 138.27 143 GLU E O 1
ATOM 8901 N N . MET E 1 145 ? -7.796 -37.869 147.743 1.00 125.47 144 MET E N 1
ATOM 8902 C CA . MET E 1 145 ? -8.283 -36.524 148.030 1.00 123.91 144 MET E CA 1
ATOM 8903 C C . MET E 1 145 ? -9.802 -36.473 147.931 1.00 126.12 144 MET E C 1
ATOM 8904 O O . MET E 1 145 ? -10.474 -35.881 148.783 1.00 129.08 144 MET E O 1
ATOM 8909 N N . ALA E 1 146 ? -10.356 -37.099 146.891 1.00 127.59 145 ALA E N 1
ATOM 8910 C CA . ALA E 1 146 ? -11.800 -37.105 146.688 1.00 124.27 145 ALA E CA 1
ATOM 8911 C C . ALA E 1 146 ? -12.514 -37.875 147.794 1.00 128.92 145 ALA E C 1
ATOM 8912 O O . ALA E 1 146 ? -13.479 -37.380 148.386 1.00 128.89 145 ALA E O 1
ATOM 8914 N N . THR E 1 147 ? -12.059 -39.100 148.080 1.00 123.14 146 THR E N 1
ATOM 8915 C CA . THR E 1 147 ? -12.676 -39.890 149.141 1.00 133.56 146 THR E CA 1
ATOM 8916 C C . THR E 1 147 ? -12.498 -39.255 150.514 1.00 138.51 146 THR E C 1
ATOM 8917 O O . THR E 1 147 ? -13.263 -39.569 151.432 1.00 140.38 146 THR E O 1
ATOM 8921 N N . LYS E 1 148 ? -11.506 -38.377 150.677 1.00 136.13 147 LYS E N 1
ATOM 8922 C CA . LYS E 1 148 ? -11.385 -37.635 151.926 1.00 127.71 147 LYS E CA 1
ATOM 8923 C C . LYS E 1 148 ? -12.546 -36.664 152.097 1.00 125.89 147 LYS E C 1
ATOM 8924 O O . LYS E 1 148 ? -13.042 -36.469 153.213 1.00 119.75 147 LYS E O 1
ATOM 8930 N N . HIS E 1 149 ? -12.995 -36.051 151.003 1.00 126.01 148 HIS E N 1
ATOM 8931 C CA . HIS E 1 149 ? -14.087 -35.090 151.031 1.00 125.26 148 HIS E CA 1
ATOM 8932 C C . HIS E 1 149 ? -15.424 -35.707 150.642 1.00 125.56 148 HIS E C 1
ATOM 8933 O O . HIS E 1 149 ? -16.419 -34.981 150.543 1.00 119.30 148 HIS E O 1
ATOM 8940 N N . ASN E 1 150 ? -15.466 -37.023 150.421 1.00 121.18 149 ASN E N 1
ATOM 8941 C CA . ASN E 1 150 ? -16.688 -37.742 150.057 1.00 117.68 149 ASN E CA 1
ATOM 8942 C C . ASN E 1 150 ? -17.334 -37.156 148.800 1.00 113.77 149 ASN E C 1
ATOM 8943 O O . ASN E 1 150 ? -18.531 -36.866 148.763 1.00 103.07 149 ASN E O 1
ATOM 8948 N N . ILE E 1 151 ? -16.520 -36.978 147.761 1.00 117.94 150 ILE E N 1
ATOM 8949 C CA . ILE E 1 151 ? -17.004 -36.475 146.472 1.00 105.19 150 ILE E CA 1
ATOM 8950 C C . ILE E 1 151 ? -16.332 -37.246 145.352 1.00 122.75 150 ILE E C 1
ATOM 8951 O O . ILE E 1 151 ? -15.231 -37.790 145.513 1.00 131.60 150 ILE E O 1
ATOM 8956 N N . PRO E 1 152 ? -16.993 -37.334 144.199 1.00 122.51 151 PRO E N 1
ATOM 8957 C CA . PRO E 1 152 ? -16.438 -38.112 143.084 1.00 104.86 151 PRO E CA 1
ATOM 8958 C C . PRO E 1 152 ? -15.147 -37.512 142.540 1.00 110.13 151 PRO E C 1
ATOM 8959 O O . PRO E 1 152 ? -14.797 -36.359 142.802 1.00 100.26 151 PRO E O 1
ATOM 8963 N N . TYR E 1 153 ? -14.437 -38.331 141.762 1.00 116.06 152 TYR E N 1
ATOM 8964 C CA . TYR E 1 153 ? -13.146 -37.976 141.184 1.00 120.07 152 TYR E CA 1
ATOM 8965 C C . TYR E 1 153 ? -13.140 -38.306 139.698 1.00 121.96 152 TYR E C 1
ATOM 8966 O O . TYR E 1 153 ? -13.486 -39.425 139.307 1.00 119.51 152 TYR E O 1
ATOM 8975 N N . ILE E 1 154 ? -12.747 -37.334 138.875 1.00 109.82 153 ILE E N 1
ATOM 8976 C CA . ILE E 1 154 ? -12.658 -37.507 137.428 1.00 110.37 153 ILE E CA 1
ATOM 8977 C C . ILE E 1 154 ? -11.362 -36.883 136.931 1.00 106.70 153 ILE E C 1
ATOM 8978 O O . ILE E 1 154 ? -10.989 -35.782 137.350 1.00 103.95 153 ILE E O 1
ATOM 8983 N N . GLU E 1 155 ? -10.676 -37.590 136.035 1.00 106.31 154 GLU E N 1
ATOM 8984 C CA . GLU E 1 155 ? -9.512 -37.064 135.334 1.00 100.86 154 GLU E CA 1
ATOM 8985 C C . GLU E 1 155 ? -9.964 -36.517 133.987 1.00 105.77 154 GLU E C 1
ATOM 8986 O O . GLU E 1 155 ? -10.699 -37.189 133.256 1.00 98.50 154 GLU E O 1
ATOM 8992 N N . THR E 1 156 ? -9.528 -35.302 133.661 1.00 107.04 155 THR E N 1
ATOM 8993 C CA . THR E 1 156 ? -9.987 -34.619 132.460 1.00 97.74 155 THR E CA 1
ATOM 8994 C C . THR E 1 156 ? -8.808 -34.055 131.682 1.00 103.75 155 THR E C 1
ATOM 8995 O O . THR E 1 156 ? -7.714 -33.855 132.216 1.00 100.92 155 THR E O 1
ATOM 8999 N N . SER E 1 157 ? -9.058 -33.799 130.399 1.00 101.35 156 SER E N 1
ATOM 9000 C CA . SER E 1 157 ? -8.117 -33.085 129.543 1.00 101.13 156 SER E CA 1
ATOM 9001 C C . SER E 1 157 ? -8.919 -32.283 128.532 1.00 102.38 156 SER E C 1
ATOM 9002 O O . SER E 1 157 ? -9.713 -32.854 127.780 1.00 111.83 156 SER E O 1
ATOM 9005 N N . ALA E 1 158 ? -8.711 -30.968 128.515 1.00 103.68 157 ALA E N 1
ATOM 9006 C CA . ALA E 1 158 ? -9.416 -30.088 127.593 1.00 100.03 157 ALA E CA 1
ATOM 9007 C C . ALA E 1 158 ? -8.707 -29.948 126.253 1.00 101.05 157 ALA E C 1
ATOM 9008 O O . ALA E 1 158 ? -9.285 -29.386 125.318 1.00 99.93 157 ALA E O 1
ATOM 9010 N N . LYS E 1 159 ? -7.484 -30.455 126.140 1.00 113.55 158 LYS E N 1
ATOM 9011 C CA . LYS E 1 159 ? -6.726 -30.389 124.900 1.00 115.82 158 LYS E CA 1
ATOM 9012 C C . LYS E 1 159 ? -7.230 -31.441 123.919 1.00 112.99 158 LYS E C 1
ATOM 9013 O O . LYS E 1 159 ? -7.558 -32.563 124.311 1.00 112.18 158 LYS E O 1
ATOM 9019 N N . ASP E 1 160 ? -7.308 -31.065 122.643 1.00 106.37 159 ASP E N 1
ATOM 9020 C CA . ASP E 1 160 ? -7.871 -31.954 121.631 1.00 104.60 159 ASP E CA 1
ATOM 9021 C C . ASP E 1 160 ? -7.048 -33.236 121.534 1.00 105.75 159 ASP E C 1
ATOM 9022 O O . ASP E 1 160 ? -5.817 -33.170 121.400 1.00 107.87 159 ASP E O 1
ATOM 9027 N N . PRO E 1 161 ? -7.679 -34.418 121.586 1.00 103.79 160 PRO E N 1
ATOM 9028 C CA . PRO E 1 161 ? -9.117 -34.675 121.756 1.00 103.86 160 PRO E CA 1
ATOM 9029 C C . PRO E 1 161 ? -9.527 -34.571 123.221 1.00 109.89 160 PRO E C 1
ATOM 9030 O O . PRO E 1 161 ? -8.817 -35.071 124.090 1.00 115.20 160 PRO E O 1
ATOM 9034 N N . PRO E 1 162 ? -10.653 -33.932 123.534 1.00 110.45 161 PRO E N 1
ATOM 9035 C CA . PRO E 1 162 ? -10.999 -33.712 124.942 1.00 117.62 161 PRO E CA 1
ATOM 9036 C C . PRO E 1 162 ? -11.315 -35.015 125.655 1.00 115.29 161 PRO E C 1
ATOM 9037 O O . PRO E 1 162 ? -11.795 -35.982 125.060 1.00 106.35 161 PRO E O 1
ATOM 9041 N N . LEU E 1 163 ? -11.036 -35.025 126.957 1.00 112.16 162 LEU E N 1
ATOM 9042 C CA . LEU E 1 163 ? -11.172 -36.213 127.789 1.00 110.68 162 LEU E CA 1
ATOM 9043 C C . LEU E 1 163 ? -12.051 -35.886 128.985 1.00 104.15 162 LEU E C 1
ATOM 9044 O O . LEU E 1 163 ? -11.700 -35.025 129.797 1.00 90.58 162 LEU E O 1
ATOM 9049 N N . ASN E 1 164 ? -13.193 -36.570 129.087 1.00 100.84 163 ASN E N 1
ATOM 9050 C CA . ASN E 1 164 ? -14.109 -36.470 130.223 1.00 100.77 163 ASN E CA 1
ATOM 9051 C C . ASN E 1 164 ? -14.575 -35.041 130.489 1.00 103.95 163 ASN E C 1
ATOM 9052 O O . ASN E 1 164 ? -15.041 -34.737 131.591 1.00 103.81 163 ASN E O 1
ATOM 9057 N N . VAL E 1 165 ? -14.451 -34.149 129.503 1.00 110.76 164 VAL E N 1
ATOM 9058 C CA . VAL E 1 165 ? -14.890 -32.769 129.691 1.00 105.53 164 VAL E CA 1
ATOM 9059 C C . VAL E 1 165 ? -16.405 -32.708 129.855 1.00 97.88 164 VAL E C 1
ATOM 9060 O O . VAL E 1 165 ? -16.922 -32.099 130.799 1.00 93.55 164 VAL E O 1
ATOM 9064 N N . ASP E 1 166 ? -17.139 -33.335 128.932 1.00 103.70 165 ASP E N 1
ATOM 9065 C CA . ASP E 1 166 ? -18.593 -33.387 129.046 1.00 109.53 165 ASP E CA 1
ATOM 9066 C C . ASP E 1 166 ? -19.027 -34.200 130.260 1.00 102.83 165 ASP E C 1
ATOM 9067 O O . ASP E 1 166 ? -20.001 -33.846 130.934 1.00 104.60 165 ASP E O 1
ATOM 9072 N N . LYS E 1 167 ? -18.323 -35.299 130.546 1.00 102.39 166 LYS E N 1
ATOM 9073 C CA . LYS E 1 167 ? -18.705 -36.161 131.661 1.00 103.13 166 LYS E CA 1
ATOM 9074 C C . LYS E 1 167 ? -18.628 -35.419 132.990 1.00 101.15 166 LYS E C 1
ATOM 9075 O O . LYS E 1 167 ? -19.494 -35.594 133.856 1.00 101.23 166 LYS E O 1
ATOM 9081 N N . ALA E 1 168 ? -17.589 -34.600 133.175 1.00 102.74 167 ALA E N 1
ATOM 9082 C CA . ALA E 1 168 ? -17.422 -33.854 134.421 1.00 98.86 167 ALA E CA 1
ATOM 9083 C C . ALA E 1 168 ? -18.652 -33.012 134.742 1.00 94.30 167 ALA E C 1
ATOM 9084 O O . ALA E 1 168 ? -19.203 -33.092 135.845 1.00 102.64 167 ALA E O 1
ATOM 9086 N N . PHE E 1 169 ? -19.095 -32.194 133.785 1.00 84.92 168 PHE E N 1
ATOM 9087 C CA . PHE E 1 169 ? -20.274 -31.363 134.011 1.00 89.66 168 PHE E CA 1
ATOM 9088 C C . PHE E 1 169 ? -21.530 -32.210 134.177 1.00 90.17 168 PHE E C 1
ATOM 9089 O O . PHE E 1 169 ? -22.351 -31.946 135.063 1.00 83.45 168 PHE E O 1
ATOM 9097 N N . HIS E 1 170 ? -21.703 -33.224 133.325 1.00 91.47 169 HIS E N 1
ATOM 9098 C CA . HIS E 1 170 ? -22.888 -34.071 133.409 1.00 94.14 169 HIS E CA 1
ATOM 9099 C C . HIS E 1 170 ? -22.957 -34.792 134.749 1.00 99.94 169 HIS E C 1
ATOM 9100 O O . HIS E 1 170 ? -24.034 -34.908 135.345 1.00 93.37 169 HIS E O 1
ATOM 9107 N N . ASP E 1 171 ? -21.815 -35.280 135.240 1.00 98.45 170 ASP E N 1
ATOM 9108 C CA . ASP E 1 171 ? -21.801 -35.978 136.522 1.00 97.88 170 ASP E CA 1
ATOM 9109 C C . ASP E 1 171 ? -22.175 -35.042 137.666 1.00 97.34 170 ASP E C 1
ATOM 9110 O O . ASP E 1 171 ? -22.877 -35.449 138.600 1.00 94.94 170 ASP E O 1
ATOM 9115 N N . LEU E 1 172 ? -21.701 -33.793 137.624 1.00 100.76 171 LEU E N 1
ATOM 9116 C CA . LEU E 1 172 ? -22.108 -32.817 138.632 1.00 98.41 171 LEU E CA 1
ATOM 9117 C C . LEU E 1 172 ? -23.616 -32.613 138.612 1.00 97.17 171 LEU E C 1
ATOM 9118 O O . LEU E 1 172 ? -24.259 -32.553 139.666 1.00 102.60 171 LEU E O 1
ATOM 9123 N N . VAL E 1 173 ? -24.189 -32.484 137.414 1.00 98.96 172 VAL E N 1
ATOM 9124 C CA . VAL E 1 173 ? -25.640 -32.431 137.266 1.00 101.96 172 VAL E CA 1
ATOM 9125 C C . VAL E 1 173 ? -26.277 -33.682 137.854 1.00 102.45 172 VAL E C 1
ATOM 9126 O O . VAL E 1 173 ? -27.305 -33.614 138.541 1.00 106.94 172 VAL E O 1
ATOM 9130 N N . ARG E 1 174 ? -25.676 -34.845 137.589 1.00 103.67 173 ARG E N 1
ATOM 9131 C CA . ARG E 1 174 ? -26.208 -36.103 138.101 1.00 105.52 173 ARG E CA 1
ATOM 9132 C C . ARG E 1 174 ? -26.254 -36.091 139.624 1.00 112.29 173 ARG E C 1
ATOM 9133 O O . ARG E 1 174 ? -27.216 -36.577 140.231 1.00 113.59 173 ARG E O 1
ATOM 9141 N N . VAL E 1 175 ? -25.213 -35.541 140.255 1.00 115.39 174 VAL E N 1
ATOM 9142 C CA . VAL E 1 175 ? -25.173 -35.430 141.711 1.00 112.67 174 VAL E CA 1
ATOM 9143 C C . VAL E 1 175 ? -26.303 -34.542 142.219 1.00 109.37 174 VAL E C 1
ATOM 9144 O O . VAL E 1 175 ? -26.963 -34.861 143.214 1.00 113.87 174 VAL E O 1
ATOM 9148 N N . ILE E 1 176 ? -26.538 -33.410 141.551 1.00 100.38 175 ILE E N 1
ATOM 9149 C CA . ILE E 1 176 ? -27.585 -32.488 141.988 1.00 102.18 175 ILE E CA 1
ATOM 9150 C C . ILE E 1 176 ? -28.958 -33.144 141.907 1.00 107.78 175 ILE E C 1
ATOM 9151 O O . ILE E 1 176 ? -29.799 -32.966 142.797 1.00 118.02 175 ILE E O 1
ATOM 9156 N N . ARG E 1 177 ? -29.205 -33.918 140.847 1.00 100.41 176 ARG E N 1
ATOM 9157 C CA . ARG E 1 177 ? -30.524 -34.515 140.665 1.00 102.33 176 ARG E CA 1
ATOM 9158 C C . ARG E 1 177 ? -30.826 -35.573 141.719 1.00 110.85 176 ARG E C 1
ATOM 9159 O O . ARG E 1 177 ? -31.999 -35.834 142.010 1.00 114.54 176 ARG E O 1
ATOM 9167 N N . GLN E 1 178 ? -29.797 -36.188 142.303 1.00 111.83 177 GLN E N 1
ATOM 9168 C CA . GLN E 1 178 ? -29.979 -37.242 143.293 1.00 112.69 177 GLN E CA 1
ATOM 9169 C C . GLN E 1 178 ? -29.877 -36.717 144.723 1.00 115.41 177 GLN E C 1
ATOM 9170 O O . GLN E 1 178 ? -29.503 -37.462 145.635 1.00 125.71 177 GLN E O 1
ATOM 9176 N N . GLN E 1 179 ? -30.213 -35.450 144.937 1.00 124.89 178 GLN E N 1
ATOM 9177 C CA . GLN E 1 179 ? -30.180 -34.843 146.258 1.00 132.52 178 GLN E CA 1
ATOM 9178 C C . GLN E 1 179 ? -31.589 -34.716 146.827 1.00 143.06 178 GLN E C 1
ATOM 9179 O O . GLN E 1 179 ? -32.592 -34.888 146.132 1.00 132.67 178 GLN E O 1
ATOM 9185 N N . ILE E 1 180 ? -31.648 -34.404 148.118 1.00 162.04 179 ILE E N 1
ATOM 9186 C CA . ILE E 1 180 ? -32.913 -34.283 148.828 1.00 160.25 179 ILE E CA 1
ATOM 9187 C C . ILE E 1 180 ? -33.187 -32.824 149.175 1.00 164.93 179 ILE E C 1
ATOM 9188 O O . ILE E 1 180 ? -33.760 -32.519 150.221 1.00 167.89 179 ILE E O 1
ATOM 9193 N N . GLY F 2 1 ? -1.776 20.702 155.315 1.00 110.59 49 GLY F N 1
ATOM 9194 C CA . GLY F 2 1 ? -2.356 21.335 154.146 1.00 109.30 49 GLY F CA 1
ATOM 9195 C C . GLY F 2 1 ? -1.524 21.158 152.890 1.00 127.13 49 GLY F C 1
ATOM 9196 O O . GLY F 2 1 ? -1.841 21.729 151.845 1.00 126.84 49 GLY F O 1
ATOM 9197 N N . THR F 2 2 ? -0.449 20.379 153.002 1.00 122.34 50 THR F N 1
ATOM 9198 C CA . THR F 2 2 ? 0.400 20.094 151.850 1.00 116.42 50 THR F CA 1
ATOM 9199 C C . THR F 2 2 ? -0.418 19.464 150.728 1.00 121.46 50 THR F C 1
ATOM 9200 O O . THR F 2 2 ? -1.219 18.552 150.955 1.00 108.95 50 THR F O 1
ATOM 9204 N N . VAL F 2 3 ? -0.206 19.961 149.510 1.00 121.86 51 VAL F N 1
ATOM 9205 C CA . VAL F 2 3 ? -0.961 19.500 148.355 1.00 109.52 51 VAL F CA 1
ATOM 9206 C C . VAL F 2 3 ? -0.496 18.116 147.916 1.00 108.82 51 VAL F C 1
ATOM 9207 O O . VAL F 2 3 ? 0.666 17.731 148.103 1.00 104.76 51 VAL F O 1
ATOM 9211 N N . HIS F 2 4 ? -1.423 17.365 147.317 1.00 112.96 52 HIS F N 1
ATOM 9212 C CA . HIS F 2 4 ? -1.177 16.003 146.840 1.00 102.46 52 HIS F CA 1
ATOM 9213 C C . HIS F 2 4 ? -0.566 15.124 147.928 1.00 108.40 52 HIS F C 1
ATOM 9214 O O . HIS F 2 4 ? 0.458 14.465 147.733 1.00 107.93 52 HIS F O 1
ATOM 9221 N N . ARG F 2 5 ? -1.216 15.109 149.089 1.00 109.98 53 ARG F N 1
ATOM 9222 C CA . ARG F 2 5 ? -0.731 14.361 150.242 1.00 109.92 53 ARG F CA 1
ATOM 9223 C C . ARG F 2 5 ? -1.834 13.449 150.752 1.00 103.28 53 ARG F C 1
ATOM 9224 O O . ARG F 2 5 ? -2.938 13.914 151.056 1.00 100.23 53 ARG F O 1
ATOM 9232 N N . TRP F 2 6 ? -1.538 12.155 150.832 1.00 105.23 54 TRP F N 1
ATOM 9233 C CA . TRP F 2 6 ? -2.420 11.229 151.521 1.00 107.74 54 TRP F CA 1
ATOM 9234 C C . TRP F 2 6 ? -2.268 11.429 153.022 1.00 111.02 54 TRP F C 1
ATOM 9235 O O . TRP F 2 6 ? -1.165 11.670 153.523 1.00 107.62 54 TRP F O 1
ATOM 9246 N N . ARG F 2 7 ? -3.380 11.330 153.741 1.00 111.69 55 ARG F N 1
ATOM 9247 C CA . ARG F 2 7 ? -3.363 11.491 155.187 1.00 101.07 55 ARG F CA 1
ATOM 9248 C C . ARG F 2 7 ? -4.262 10.438 155.806 1.00 96.05 55 ARG F C 1
ATOM 9249 O O . ARG F 2 7 ? -5.434 10.322 155.437 1.00 91.10 55 ARG F O 1
ATOM 9251 N N . ARG F 2 8 ? -3.710 9.673 156.742 1.00 97.96 56 ARG F N 1
ATOM 9252 C CA . ARG F 2 8 ? -4.471 8.635 157.428 1.00 99.75 56 ARG F CA 1
ATOM 9253 C C . ARG F 2 8 ? -5.267 9.297 158.545 1.00 95.97 56 ARG F C 1
ATOM 9254 O O . ARG F 2 8 ? -4.747 9.558 159.632 1.00 93.03 56 ARG F O 1
ATOM 9262 N N . LEU F 2 9 ? -6.537 9.569 158.273 1.00 97.94 57 LEU F N 1
ATOM 9263 C CA . LEU F 2 9 ? -7.426 10.194 159.235 1.00 90.00 57 LEU F CA 1
ATOM 9264 C C . LEU F 2 9 ? -7.872 9.164 160.268 1.00 87.37 57 LEU F C 1
ATOM 9265 O O . LEU F 2 9 ? -7.703 7.960 160.062 1.00 92.12 57 LEU F O 1
ATOM 9270 N N . PRO F 2 10 ? -8.418 9.606 161.401 1.00 91.97 58 PRO F N 1
ATOM 9271 C CA . PRO F 2 10 ? -8.827 8.654 162.442 1.00 82.07 58 PRO F CA 1
ATOM 9272 C C . PRO F 2 10 ? -9.811 7.640 161.891 1.00 94.08 58 PRO F C 1
ATOM 9273 O O . PRO F 2 10 ? -10.822 8.011 161.276 1.00 89.08 58 PRO F O 1
ATOM 9277 N N . PRO F 2 11 ? -9.552 6.351 162.091 1.00 97.60 59 PRO F N 1
ATOM 9278 C CA . PRO F 2 11 ? -10.456 5.329 161.561 1.00 90.87 59 PRO F CA 1
ATOM 9279 C C . PRO F 2 11 ? -11.743 5.288 162.363 1.00 85.37 59 PRO F C 1
ATOM 9280 O O . PRO F 2 11 ? -11.833 5.812 163.475 1.00 90.98 59 PRO F O 1
ATOM 9284 N N . CYS F 2 12 ? -12.757 4.654 161.780 1.00 86.73 60 CYS F N 1
ATOM 9285 C CA . CYS F 2 12 ? -14.025 4.529 162.485 1.00 86.19 60 CYS F CA 1
ATOM 9286 C C . CYS F 2 12 ? -13.833 3.585 163.661 1.00 93.56 60 CYS F C 1
ATOM 9287 O O . CYS F 2 12 ? -13.581 2.390 163.477 1.00 93.39 60 CYS F O 1
ATOM 9290 N N . ASP F 2 13 ? -13.953 4.125 164.869 1.00 108.24 61 ASP F N 1
ATOM 9291 C CA . ASP F 2 13 ? -13.802 3.331 166.077 1.00 113.06 61 ASP F CA 1
ATOM 9292 C C . ASP F 2 13 ? -14.898 2.279 166.173 1.00 112.82 61 ASP F C 1
ATOM 9293 O O . ASP F 2 13 ? -15.996 2.437 165.632 1.00 110.63 61 ASP F O 1
ATOM 9298 N N . GLU F 2 14 ? -14.579 1.187 166.870 1.00 110.26 62 GLU F N 1
ATOM 9299 C CA . GLU F 2 14 ? -15.489 0.051 166.949 1.00 106.71 62 GLU F CA 1
ATOM 9300 C C . GLU F 2 14 ? -16.812 0.418 167.611 1.00 104.48 62 GLU F C 1
ATOM 9301 O O . GLU F 2 14 ? -17.841 -0.197 167.309 1.00 111.10 62 GLU F O 1
ATOM 9303 N N . PHE F 2 15 ? -16.820 1.407 168.509 1.00 103.87 63 PHE F N 1
ATOM 9304 C CA . PHE F 2 15 ? -18.079 1.756 169.154 1.00 109.05 63 PHE F CA 1
ATOM 9305 C C . PHE F 2 15 ? -18.978 2.612 168.272 1.00 106.32 63 PHE F C 1
ATOM 9306 O O . PHE F 2 15 ? -20.162 2.765 168.593 1.00 104.79 63 PHE F O 1
ATOM 9314 N N . VAL F 2 16 ? -18.454 3.169 167.184 1.00 106.39 64 VAL F N 1
ATOM 9315 C CA . VAL F 2 16 ? -19.280 3.900 166.228 1.00 95.86 64 VAL F CA 1
ATOM 9316 C C . VAL F 2 16 ? -19.861 2.966 165.174 1.00 88.30 64 VAL F C 1
ATOM 9317 O O . VAL F 2 16 ? -21.072 2.953 164.939 1.00 87.45 64 VAL F O 1
ATOM 9321 N N . GLY F 2 17 ? -19.007 2.163 164.538 1.00 92.16 65 GLY F N 1
ATOM 9322 C CA . GLY F 2 17 ? -19.428 1.236 163.513 1.00 90.12 65 GLY F CA 1
ATOM 9323 C C . GLY F 2 17 ? -18.343 0.242 163.146 1.00 84.82 65 GLY F C 1
ATOM 9324 O O . GLY F 2 17 ? -17.151 0.523 163.313 1.00 86.37 65 GLY F O 1
ATOM 9325 N N . ALA F 2 18 ? -18.741 -0.924 162.644 1.00 76.63 66 ALA F N 1
ATOM 9326 C CA . ALA F 2 18 ? -17.780 -1.967 162.329 1.00 77.32 66 ALA F CA 1
ATOM 9327 C C . ALA F 2 18 ? -17.078 -1.683 161.006 1.00 77.12 66 ALA F C 1
ATOM 9328 O O . ALA F 2 18 ? -17.602 -0.981 160.134 1.00 78.10 66 ALA F O 1
ATOM 9330 N N . ARG F 2 19 ? -15.867 -2.224 160.875 1.00 76.49 67 ARG F N 1
ATOM 9331 C CA . ARG F 2 19 ? -15.169 -2.205 159.595 1.00 80.43 67 ARG F CA 1
ATOM 9332 C C . ARG F 2 19 ? -16.037 -2.870 158.537 1.00 72.73 67 ARG F C 1
ATOM 9333 O O . ARG F 2 19 ? -16.708 -3.869 158.806 1.00 79.28 67 ARG F O 1
ATOM 9341 N N . ARG F 2 20 ? -16.034 -2.317 157.327 1.00 69.17 68 ARG F N 1
ATOM 9342 C CA . ARG F 2 20 ? -16.975 -2.792 156.324 1.00 78.68 68 ARG F CA 1
ATOM 9343 C C . ARG F 2 20 ? -16.427 -2.580 154.921 1.00 79.39 68 ARG F C 1
ATOM 9344 O O . ARG F 2 20 ? -15.490 -1.807 154.701 1.00 72.72 68 ARG F O 1
ATOM 9352 N N . SER F 2 21 ? -17.044 -3.282 153.970 1.00 81.90 69 SER F N 1
ATOM 9353 C CA . SER F 2 21 ? -16.819 -3.081 152.548 1.00 76.61 69 SER F CA 1
ATOM 9354 C C . SER F 2 21 ? -18.172 -3.090 151.849 1.00 73.04 69 SER F C 1
ATOM 9355 O O . SER F 2 21 ? -19.208 -3.357 152.463 1.00 74.56 69 SER F O 1
ATOM 9358 N N . LYS F 2 22 ? -18.154 -2.789 150.550 1.00 74.97 70 LYS F N 1
ATOM 9359 C CA . LYS F 2 22 ? -19.350 -2.743 149.707 1.00 70.62 70 LYS F CA 1
ATOM 9360 C C . LYS F 2 22 ? -20.375 -1.739 150.217 1.00 70.21 70 LYS F C 1
ATOM 9361 O O . LYS F 2 22 ? -21.560 -1.828 149.881 1.00 74.25 70 LYS F O 1
ATOM 9367 N N . HIS F 2 23 ? -19.934 -0.787 151.029 1.00 71.83 71 HIS F N 1
ATOM 9368 C CA . HIS F 2 23 ? -20.798 0.241 151.575 1.00 72.12 71 HIS F CA 1
ATOM 9369 C C . HIS F 2 23 ? -20.894 1.401 150.591 1.00 67.02 71 HIS F C 1
ATOM 9370 O O . HIS F 2 23 ? -20.312 1.380 149.504 1.00 56.73 71 HIS F O 1
ATOM 9377 N N . THR F 2 24 ? -21.628 2.436 150.979 1.00 66.22 72 THR F N 1
ATOM 9378 C CA . THR F 2 24 ? -21.719 3.656 150.192 1.00 73.98 72 THR F CA 1
ATOM 9379 C C . THR F 2 24 ? -21.360 4.848 151.062 1.00 71.54 72 THR F C 1
ATOM 9380 O O . THR F 2 24 ? -21.736 4.917 152.237 1.00 74.32 72 THR F O 1
ATOM 9384 N N . VAL F 2 25 ? -20.623 5.777 150.466 1.00 70.70 73 VAL F N 1
ATOM 9385 C CA . VAL F 2 25 ? -20.169 6.995 151.119 1.00 67.00 73 VAL F CA 1
ATOM 9386 C C . VAL F 2 25 ? -20.700 8.177 150.323 1.00 60.45 73 VAL F C 1
ATOM 9387 O O . VAL F 2 25 ? -20.592 8.202 149.092 1.00 73.62 73 VAL F O 1
ATOM 9391 N N . VAL F 2 26 ? -21.283 9.145 151.022 1.00 65.20 74 VAL F N 1
ATOM 9392 C CA . VAL F 2 26 ? -21.811 10.349 150.400 1.00 71.67 74 VAL F CA 1
ATOM 9393 C C . VAL F 2 26 ? -21.332 11.549 151.203 1.00 75.01 74 VAL F C 1
ATOM 9394 O O . VAL F 2 26 ? -21.320 11.518 152.439 1.00 81.37 74 VAL F O 1
ATOM 9398 N N . ALA F 2 27 ? -20.939 12.607 150.501 1.00 74.28 75 ALA F N 1
ATOM 9399 C CA . ALA F 2 27 ? -20.487 13.836 151.132 1.00 72.30 75 ALA F CA 1
ATOM 9400 C C . ALA F 2 27 ? -21.659 14.801 151.230 1.00 79.84 75 ALA F C 1
ATOM 9401 O O . ALA F 2 27 ? -22.400 14.989 150.259 1.00 73.25 75 ALA F O 1
ATOM 9403 N N . TYR F 2 28 ? -21.823 15.404 152.403 1.00 84.73 76 TYR F N 1
ATOM 9404 C CA . TYR F 2 28 ? -22.866 16.394 152.627 1.00 77.17 76 TYR F CA 1
ATOM 9405 C C . TYR F 2 28 ? -22.388 17.360 153.695 1.00 88.42 76 TYR F C 1
ATOM 9406 O O . TYR F 2 28 ? -21.894 16.930 154.742 1.00 87.04 76 TYR F O 1
ATOM 9415 N N . LYS F 2 29 ? -22.544 18.654 153.426 1.00 94.59 77 LYS F N 1
ATOM 9416 C CA . LYS F 2 29 ? -22.063 19.726 154.305 1.00 97.91 77 LYS F CA 1
ATOM 9417 C C . LYS F 2 29 ? -20.559 19.507 154.456 1.00 97.16 77 LYS F C 1
ATOM 9418 O O . LYS F 2 29 ? -19.859 19.418 153.434 1.00 101.46 77 LYS F O 1
ATOM 9424 N N . ASP F 2 30 ? -20.025 19.409 155.670 1.00 92.32 78 ASP F N 1
ATOM 9425 C CA . ASP F 2 30 ? -18.617 19.101 155.893 1.00 92.56 78 ASP F CA 1
ATOM 9426 C C . ASP F 2 30 ? -18.460 17.733 156.547 1.00 92.17 78 ASP F C 1
ATOM 9427 O O . ASP F 2 30 ? -17.562 17.512 157.363 1.00 92.91 78 ASP F O 1
ATOM 9432 N N . ALA F 2 31 ? -19.334 16.794 156.191 1.00 87.44 79 ALA F N 1
ATOM 9433 C CA . ALA F 2 31 ? -19.338 15.474 156.801 1.00 85.89 79 ALA F CA 1
ATOM 9434 C C . ALA F 2 31 ? -19.550 14.414 155.732 1.00 90.64 79 ALA F C 1
ATOM 9435 O O . ALA F 2 31 ? -20.189 14.658 154.705 1.00 95.35 79 ALA F O 1
ATOM 9437 N N . ILE F 2 32 ? -19.001 13.233 155.990 1.00 86.32 80 ILE F N 1
ATOM 9438 C CA . ILE F 2 32 ? -19.150 12.071 155.124 1.00 81.28 80 ILE F CA 1
ATOM 9439 C C . ILE F 2 32 ? -20.039 11.054 155.824 1.00 74.13 80 ILE F C 1
ATOM 9440 O O . ILE F 2 32 ? -19.796 10.698 156.983 1.00 72.23 80 ILE F O 1
ATOM 9445 N N . TYR F 2 33 ? -21.054 10.574 155.113 1.00 74.47 81 TYR F N 1
ATOM 9446 C CA . TYR F 2 33 ? -22.058 9.682 155.675 1.00 78.44 81 TYR F CA 1
ATOM 9447 C C . TYR F 2 33 ? -21.898 8.294 155.068 1.00 74.87 81 TYR F C 1
ATOM 9448 O O . TYR F 2 33 ? -21.982 8.129 153.846 1.00 77.98 81 TYR F O 1
ATOM 9457 N N . VAL F 2 34 ? -21.660 7.307 155.926 1.00 73.24 82 VAL F N 1
ATOM 9458 C CA . VAL F 2 34 ? -21.473 5.919 155.522 1.00 75.74 82 VAL F CA 1
ATOM 9459 C C . VAL F 2 34 ? -22.754 5.157 155.824 1.00 78.61 82 VAL F C 1
ATOM 9460 O O . VAL F 2 34 ? -23.263 5.210 156.951 1.00 85.01 82 VAL F O 1
ATOM 9464 N N . PHE F 2 35 ? -23.273 4.440 154.828 1.00 78.40 83 PHE F N 1
ATOM 9465 C CA . PHE F 2 35 ? -24.479 3.645 155.000 1.00 75.44 83 PHE F CA 1
ATOM 9466 C C . PHE F 2 35 ? -24.277 2.249 154.431 1.00 67.84 83 PHE F C 1
ATOM 9467 O O . PHE F 2 35 ? -23.592 2.074 153.418 1.00 82.11 83 PHE F O 1
ATOM 9475 N N . GLY F 2 36 ? -24.884 1.260 155.089 1.00 67.21 84 GLY F N 1
ATOM 9476 C CA . GLY F 2 36 ? -24.842 -0.105 154.611 1.00 65.12 84 GLY F CA 1
ATOM 9477 C C . GLY F 2 36 ? -23.441 -0.691 154.672 1.00 69.96 84 GLY F C 1
ATOM 9478 O O . GLY F 2 36 ? -22.503 -0.108 155.218 1.00 69.27 84 GLY F O 1
ATOM 9479 N N . GLY F 2 37 ? -23.316 -1.885 154.101 1.00 67.32 85 GLY F N 1
ATOM 9480 C CA . GLY F 2 37 ? -22.021 -2.502 153.941 1.00 72.03 85 GLY F CA 1
ATOM 9481 C C . GLY F 2 37 ? -22.006 -3.924 154.448 1.00 75.79 85 GLY F C 1
ATOM 9482 O O . GLY F 2 37 ? -23.042 -4.511 154.779 1.00 76.64 85 GLY F O 1
ATOM 9483 N N . ASP F 2 38 ? -20.799 -4.485 154.504 1.00 76.48 86 ASP F N 1
ATOM 9484 C CA . ASP F 2 38 ? -20.561 -5.863 154.914 1.00 72.32 86 ASP F CA 1
ATOM 9485 C C . ASP F 2 38 ? -19.420 -5.842 155.918 1.00 82.68 86 ASP F C 1
ATOM 9486 O O . ASP F 2 38 ? -18.294 -5.479 155.566 1.00 77.86 86 ASP F O 1
ATOM 9491 N N . ASN F 2 39 ? -19.698 -6.255 157.152 1.00 84.06 87 ASN F N 1
ATOM 9492 C CA . ASN F 2 39 ? -18.695 -6.238 158.209 1.00 88.59 87 ASN F CA 1
ATOM 9493 C C . ASN F 2 39 ? -17.855 -7.508 158.263 1.00 88.29 87 ASN F C 1
ATOM 9494 O O . ASN F 2 39 ? -17.026 -7.647 159.168 1.00 94.65 87 ASN F O 1
ATOM 9499 N N . GLY F 2 40 ? -18.046 -8.431 157.324 1.00 80.16 88 GLY F N 1
ATOM 9500 C CA . GLY F 2 40 ? -17.366 -9.702 157.325 1.00 82.35 88 GLY F CA 1
ATOM 9501 C C . GLY F 2 40 ? -18.217 -10.861 157.796 1.00 91.87 88 GLY F C 1
ATOM 9502 O O . GLY F 2 40 ? -17.855 -12.019 157.551 1.00 92.63 88 GLY F O 1
ATOM 9503 N N . LYS F 2 41 ? -19.328 -10.582 158.462 1.00 89.13 89 LYS F N 1
ATOM 9504 C CA . LYS F 2 41 ? -20.217 -11.616 158.980 1.00 91.54 89 LYS F CA 1
ATOM 9505 C C . LYS F 2 41 ? -21.670 -11.402 158.587 1.00 86.57 89 LYS F C 1
ATOM 9506 O O . LYS F 2 41 ? -22.375 -12.379 158.321 1.00 94.69 89 LYS F O 1
ATOM 9508 N N . THR F 2 42 ? -22.134 -10.153 158.532 1.00 76.03 90 THR F N 1
ATOM 9509 C CA . THR F 2 42 ? -23.527 -9.852 158.226 1.00 89.79 90 THR F CA 1
ATOM 9510 C C . THR F 2 42 ? -23.605 -8.566 157.417 1.00 95.09 90 THR F C 1
ATOM 9511 O O . THR F 2 42 ? -22.635 -7.811 157.307 1.00 84.61 90 THR F O 1
ATOM 9515 N N . MET F 2 43 ? -24.782 -8.329 156.844 1.00 94.21 91 MET F N 1
ATOM 9516 C CA . MET F 2 43 ? -25.063 -7.058 156.201 1.00 83.60 91 MET F CA 1
ATOM 9517 C C . MET F 2 43 ? -25.357 -5.998 157.256 1.00 84.39 91 MET F C 1
ATOM 9518 O O . MET F 2 43 ? -25.664 -6.302 158.412 1.00 94.61 91 MET F O 1
ATOM 9523 N N . LEU F 2 44 ? -25.268 -4.735 156.843 1.00 78.21 92 LEU F N 1
ATOM 9524 C CA . LEU F 2 44 ? -25.428 -3.607 157.752 1.00 76.53 92 LEU F CA 1
ATOM 9525 C C . LEU F 2 44 ? -26.398 -2.595 157.159 1.00 76.75 92 LEU F C 1
ATOM 9526 O O . LEU F 2 44 ? -26.577 -2.522 155.939 1.00 85.55 92 LEU F O 1
ATOM 9531 N N . ASN F 2 45 ? -27.031 -1.816 158.039 1.00 79.87 93 ASN F N 1
ATOM 9532 C CA . ASN F 2 45 ? -27.851 -0.690 157.609 1.00 79.08 93 ASN F CA 1
ATOM 9533 C C . ASN F 2 45 ? -27.757 0.473 158.589 1.00 77.67 93 ASN F C 1
ATOM 9534 O O . ASN F 2 45 ? -28.695 1.271 158.705 1.00 80.07 93 ASN F O 1
ATOM 9539 N N . ASP F 2 46 ? -26.636 0.591 159.295 1.00 65.54 94 ASP F N 1
ATOM 9540 C CA . ASP F 2 46 ? -26.412 1.752 160.138 1.00 74.26 94 ASP F CA 1
ATOM 9541 C C . ASP F 2 46 ? -25.938 2.930 159.292 1.00 82.62 94 ASP F C 1
ATOM 9542 O O . ASP F 2 46 ? -25.545 2.783 158.131 1.00 76.98 94 ASP F O 1
ATOM 9547 N N . LEU F 2 47 ? -25.977 4.116 159.891 1.00 79.38 95 LEU F N 1
ATOM 9548 C CA . LEU F 2 47 ? -25.574 5.346 159.224 1.00 69.03 95 LEU F CA 1
ATOM 9549 C C . LEU F 2 47 ? -24.511 6.027 160.069 1.00 69.11 95 LEU F C 1
ATOM 9550 O O . LEU F 2 47 ? -24.774 6.415 161.212 1.00 87.83 95 LEU F O 1
ATOM 9555 N N . LEU F 2 48 ? -23.319 6.172 159.505 1.00 66.68 96 LEU F N 1
ATOM 9556 C CA . LEU F 2 48 ? -22.190 6.783 160.186 1.00 75.54 96 LEU F CA 1
ATOM 9557 C C . LEU F 2 48 ? -21.957 8.198 159.674 1.00 79.28 96 LEU F C 1
ATOM 9558 O O . LEU F 2 48 ? -22.398 8.576 158.588 1.00 78.32 96 LEU F O 1
ATOM 9563 N N . ARG F 2 49 ? -21.256 8.983 160.487 1.00 74.07 97 ARG F N 1
ATOM 9564 C CA . ARG F 2 49 ? -20.941 10.372 160.177 1.00 69.67 97 ARG F CA 1
ATOM 9565 C C . ARG F 2 49 ? -19.494 10.650 160.538 1.00 79.75 97 ARG F C 1
ATOM 9566 O O . ARG F 2 49 ? -19.114 10.532 161.706 1.00 82.72 97 ARG F O 1
ATOM 9574 N N . PHE F 2 50 ? -18.696 11.030 159.546 1.00 91.30 98 PHE F N 1
ATOM 9575 C CA . PHE F 2 50 ? -17.318 11.446 159.767 1.00 93.03 98 PHE F CA 1
ATOM 9576 C C . PHE F 2 50 ? -17.281 12.958 159.592 1.00 95.39 98 PHE F C 1
ATOM 9577 O O . PHE F 2 50 ? -17.395 13.454 158.465 1.00 89.83 98 PHE F O 1
ATOM 9585 N N . ASP F 2 51 ? -17.122 13.695 160.687 1.00 95.75 99 ASP F N 1
ATOM 9586 C CA . ASP F 2 51 ? -16.994 15.144 160.571 1.00 91.12 99 ASP F CA 1
ATOM 9587 C C . ASP F 2 51 ? -15.612 15.470 160.019 1.00 93.30 99 ASP F C 1
ATOM 9588 O O . ASP F 2 51 ? -14.601 15.276 160.699 1.00 92.93 99 ASP F O 1
ATOM 9593 N N . VAL F 2 52 ? -15.569 15.968 158.781 1.00 94.78 100 VAL F N 1
ATOM 9594 C CA . VAL F 2 52 ? -14.297 16.175 158.094 1.00 97.72 100 VAL F CA 1
ATOM 9595 C C . VAL F 2 52 ? -13.469 17.277 158.748 1.00 94.93 100 VAL F C 1
ATOM 9596 O O . VAL F 2 52 ? -12.236 17.181 158.808 1.00 88.69 100 VAL F O 1
ATOM 9600 N N . LYS F 2 53 ? -14.120 18.318 159.274 1.00 95.36 101 LYS F N 1
ATOM 9601 C CA . LYS F 2 53 ? -13.383 19.484 159.754 1.00 99.95 101 LYS F CA 1
ATOM 9602 C C . LYS F 2 53 ? -12.534 19.153 160.977 1.00 96.09 101 LYS F C 1
ATOM 9603 O O . LYS F 2 53 ? -11.389 19.607 161.083 1.00 98.02 101 LYS F O 1
ATOM 9609 N N . ASP F 2 54 ? -13.070 18.362 161.908 1.00 90.48 102 ASP F N 1
ATOM 9610 C CA . ASP F 2 54 ? -12.354 18.011 163.129 1.00 101.63 102 ASP F CA 1
ATOM 9611 C C . ASP F 2 54 ? -12.085 16.515 163.263 1.00 102.02 102 ASP F C 1
ATOM 9612 O O . ASP F 2 54 ? -11.583 16.078 164.306 1.00 103.72 102 ASP F O 1
ATOM 9617 N N . CYS F 2 55 ? -12.403 15.724 162.237 1.00 102.16 103 CYS F N 1
ATOM 9618 C CA . CYS F 2 55 ? -12.048 14.304 162.180 1.00 97.24 103 CYS F CA 1
ATOM 9619 C C . CYS F 2 55 ? -12.636 13.517 163.353 1.00 97.16 103 CYS F C 1
ATOM 9620 O O . CYS F 2 55 ? -11.932 12.798 164.065 1.00 104.83 103 CYS F O 1
ATOM 9623 N N . SER F 2 56 ? -13.946 13.655 163.548 1.00 89.63 104 SER F N 1
ATOM 9624 C CA . SER F 2 56 ? -14.660 12.993 164.633 1.00 92.51 104 SER F CA 1
ATOM 9625 C C . SER F 2 56 ? -15.732 12.082 164.054 1.00 90.13 104 SER F C 1
ATOM 9626 O O . SER F 2 56 ? -16.530 12.510 163.214 1.00 93.02 104 SER F O 1
ATOM 9629 N N . TRP F 2 57 ? -15.745 10.831 164.501 1.00 83.11 105 TRP F N 1
ATOM 9630 C CA . TRP F 2 57 ? -16.767 9.877 164.101 1.00 81.88 105 TRP F CA 1
ATOM 9631 C C . TRP F 2 57 ? -17.947 9.942 165.063 1.00 78.62 105 TRP F C 1
ATOM 9632 O O . TRP F 2 57 ? -17.800 10.312 166.231 1.00 81.85 105 TRP F O 1
ATOM 9643 N N . CYS F 2 58 ? -19.122 9.570 164.560 1.00 77.17 106 CYS F N 1
ATOM 9644 C CA . CYS F 2 58 ? -20.324 9.452 165.378 1.00 76.01 106 CYS F CA 1
ATOM 9645 C C . CYS F 2 58 ? -21.394 8.756 164.553 1.00 72.49 106 CYS F C 1
ATOM 9646 O O . CYS F 2 58 ? -21.367 8.786 163.319 1.00 81.96 106 CYS F O 1
ATOM 9649 N N . ARG F 2 59 ? -22.339 8.132 165.252 1.00 71.54 107 ARG F N 1
ATOM 9650 C CA . ARG F 2 59 ? -23.522 7.583 164.600 1.00 74.96 107 ARG F CA 1
ATOM 9651 C C . ARG F 2 59 ? -24.476 8.704 164.213 1.00 82.83 107 ARG F C 1
ATOM 9652 O O . ARG F 2 59 ? -24.878 9.508 165.061 1.00 88.03 107 ARG F O 1
ATOM 9660 N N . ALA F 2 60 ? -24.827 8.767 162.931 1.00 75.70 108 ALA F N 1
ATOM 9661 C CA . ALA F 2 60 ? -25.762 9.779 162.466 1.00 67.26 108 ALA F CA 1
ATOM 9662 C C . ALA F 2 60 ? -27.145 9.538 163.060 1.00 72.77 108 ALA F C 1
ATOM 9663 O O . ALA F 2 60 ? -27.558 8.398 163.292 1.00 79.43 108 ALA F O 1
ATOM 9665 N N . PHE F 2 61 ? -27.861 10.631 163.319 1.00 69.13 109 PHE F N 1
ATOM 9666 C CA . PHE F 2 61 ? -29.215 10.525 163.845 1.00 70.50 109 PHE F CA 1
ATOM 9667 C C . PHE F 2 61 ? -30.161 9.980 162.784 1.00 78.45 109 PHE F C 1
ATOM 9668 O O . PHE F 2 61 ? -30.263 10.533 161.684 1.00 77.40 109 PHE F O 1
ATOM 9676 N N . THR F 2 62 ? -30.857 8.895 163.116 1.00 82.53 110 THR F N 1
ATOM 9677 C CA . THR F 2 62 ? -31.838 8.293 162.223 1.00 72.40 110 THR F CA 1
ATOM 9678 C C . THR F 2 62 ? -33.121 8.032 162.997 1.00 77.14 110 THR F C 1
ATOM 9679 O O . THR F 2 62 ? -33.083 7.480 164.101 1.00 86.76 110 THR F O 1
ATOM 9683 N N . THR F 2 63 ? -34.249 8.434 162.417 1.00 90.14 111 THR F N 1
ATOM 9684 C CA . THR F 2 63 ? -35.566 8.055 162.903 1.00 86.17 111 THR F CA 1
ATOM 9685 C C . THR F 2 63 ? -36.363 7.469 161.745 1.00 92.30 111 THR F C 1
ATOM 9686 O O . THR F 2 63 ? -36.090 7.744 160.575 1.00 74.54 111 THR F O 1
ATOM 9690 N N . GLY F 2 64 ? -37.356 6.657 162.083 1.00 94.97 112 GLY F N 1
ATOM 9691 C CA . GLY F 2 64 ? -38.090 5.908 161.085 1.00 94.01 112 GLY F CA 1
ATOM 9692 C C . GLY F 2 64 ? -37.349 4.657 160.644 1.00 92.54 112 GLY F C 1
ATOM 9693 O O . GLY F 2 64 ? -36.134 4.526 160.789 1.00 89.49 112 GLY F O 1
ATOM 9694 N N . THR F 2 65 ? -38.107 3.723 160.084 1.00 96.90 113 THR F N 1
ATOM 9695 C CA . THR F 2 65 ? -37.551 2.422 159.723 1.00 82.06 113 THR F CA 1
ATOM 9696 C C . THR F 2 65 ? -36.570 2.559 158.565 1.00 87.35 113 THR F C 1
ATOM 9697 O O . THR F 2 65 ? -36.957 3.021 157.483 1.00 85.44 113 THR F O 1
ATOM 9701 N N . PRO F 2 66 ? -35.309 2.176 158.744 1.00 85.49 114 PRO F N 1
ATOM 9702 C CA . PRO F 2 66 ? -34.310 2.332 157.682 1.00 86.70 114 PRO F CA 1
ATOM 9703 C C . PRO F 2 66 ? -34.439 1.237 156.639 1.00 83.83 114 PRO F C 1
ATOM 9704 O O . PRO F 2 66 ? -35.242 0.306 156.805 1.00 91.07 114 PRO F O 1
ATOM 9708 N N . PRO F 2 67 ? -33.681 1.313 155.542 1.00 89.58 115 PRO F N 1
ATOM 9709 C CA . PRO F 2 67 ? -33.697 0.215 154.570 1.00 86.50 115 PRO F CA 1
ATOM 9710 C C . PRO F 2 67 ? -33.168 -1.066 155.194 1.00 88.56 115 PRO F C 1
ATOM 9711 O O . PRO F 2 67 ? -32.437 -1.052 156.187 1.00 101.81 115 PRO F O 1
ATOM 9715 N N . ALA F 2 68 ? -33.564 -2.187 154.602 1.00 84.23 116 ALA F N 1
ATOM 9716 C CA . ALA F 2 68 ? -33.078 -3.474 155.071 1.00 80.17 116 ALA F CA 1
ATOM 9717 C C . ALA F 2 68 ? -31.556 -3.519 154.953 1.00 78.94 116 ALA F C 1
ATOM 9718 O O . ALA F 2 68 ? -30.990 -2.929 154.024 1.00 87.18 116 ALA F O 1
ATOM 9720 N N . PRO F 2 69 ? -30.864 -4.171 155.887 1.00 84.83 117 PRO F N 1
ATOM 9721 C CA . PRO F 2 69 ? -29.401 -4.265 155.794 1.00 84.26 117 PRO F CA 1
ATOM 9722 C C . PRO F 2 69 ? -28.974 -4.803 154.438 1.00 78.84 117 PRO F C 1
ATOM 9723 O O . PRO F 2 69 ? -29.448 -5.846 153.984 1.00 89.59 117 PRO F O 1
ATOM 9727 N N . ARG F 2 70 ? -28.072 -4.076 153.785 1.00 79.91 118 ARG F N 1
ATOM 9728 C CA . ARG F 2 70 ? -27.740 -4.367 152.400 1.00 83.82 118 ARG F CA 1
ATOM 9729 C C . ARG F 2 70 ? -26.347 -3.842 152.093 1.00 73.04 118 ARG F C 1
ATOM 9730 O O . ARG F 2 70 ? -25.796 -3.017 152.828 1.00 75.11 118 ARG F O 1
ATOM 9738 N N . TYR F 2 71 ? -25.785 -4.334 150.990 1.00 70.51 119 TYR F N 1
ATOM 9739 C CA . TYR F 2 71 ? -24.567 -3.774 150.424 1.00 81.68 119 TYR F CA 1
ATOM 9740 C C . TYR F 2 71 ? -24.679 -3.800 148.904 1.00 76.98 119 TYR F C 1
ATOM 9741 O O . TYR F 2 71 ? -25.660 -4.297 148.341 1.00 75.22 119 TYR F O 1
ATOM 9750 N N . HIS F 2 72 ? -23.657 -3.250 148.241 1.00 77.35 120 HIS F N 1
ATOM 9751 C CA . HIS F 2 72 ? -23.644 -3.065 146.787 1.00 75.00 120 HIS F CA 1
ATOM 9752 C C . HIS F 2 72 ? -24.821 -2.214 146.318 1.00 80.44 120 HIS F C 1
ATOM 9753 O O . HIS F 2 72 ? -25.261 -2.314 145.170 1.00 80.42 120 HIS F O 1
ATOM 9760 N N . HIS F 2 73 ? -25.333 -1.375 147.211 1.00 81.28 121 HIS F N 1
ATOM 9761 C CA . HIS F 2 73 ? -26.371 -0.414 146.887 1.00 73.87 121 HIS F CA 1
ATOM 9762 C C . HIS F 2 73 ? -25.723 0.886 146.415 1.00 72.60 121 HIS F C 1
ATOM 9763 O O . HIS F 2 73 ? -24.499 1.014 146.356 1.00 73.43 121 HIS F O 1
ATOM 9770 N N . SER F 2 74 ? -26.551 1.860 146.056 1.00 78.07 122 SER F N 1
ATOM 9771 C CA . SER F 2 74 ? -26.070 3.166 145.637 1.00 80.02 122 SER F CA 1
ATOM 9772 C C . SER F 2 74 ? -26.647 4.247 146.538 1.00 77.33 122 SER F C 1
ATOM 9773 O O . SER F 2 74 ? -27.740 4.098 147.094 1.00 71.91 122 SER F O 1
ATOM 9776 N N . ALA F 2 75 ? -25.905 5.341 146.677 1.00 75.35 123 ALA F N 1
ATOM 9777 C CA . ALA F 2 75 ? -26.367 6.481 147.453 1.00 75.99 123 ALA F CA 1
ATOM 9778 C C . ALA F 2 75 ? -25.951 7.766 146.761 1.00 80.31 123 ALA F C 1
ATOM 9779 O O . ALA F 2 75 ? -24.796 7.908 146.348 1.00 78.37 123 ALA F O 1
ATOM 9781 N N . VAL F 2 76 ? -26.897 8.697 146.640 1.00 78.41 124 VAL F N 1
ATOM 9782 C CA . VAL F 2 76 ? -26.648 10.008 146.059 1.00 75.88 124 VAL F CA 1
ATOM 9783 C C . VAL F 2 76 ? -27.313 11.046 146.949 1.00 70.60 124 VAL F C 1
ATOM 9784 O O . VAL F 2 76 ? -28.225 10.744 147.723 1.00 69.84 124 VAL F O 1
ATOM 9788 N N . VAL F 2 77 ? -26.842 12.282 146.832 1.00 68.11 125 VAL F N 1
ATOM 9789 C CA . VAL F 2 77 ? -27.399 13.410 147.566 1.00 70.30 125 VAL F CA 1
ATOM 9790 C C . VAL F 2 77 ? -28.046 14.361 146.566 1.00 72.19 125 VAL F C 1
ATOM 9791 O O . VAL F 2 77 ? -27.410 14.790 145.594 1.00 77.98 125 VAL F O 1
ATOM 9795 N N . TYR F 2 78 ? -29.320 14.661 146.806 1.00 69.71 126 TYR F N 1
ATOM 9796 C CA . TYR F 2 78 ? -30.034 15.668 145.985 1.00 78.26 126 TYR F CA 1
ATOM 9797 C C . TYR F 2 78 ? -30.660 16.633 146.967 1.00 89.52 126 TYR F C 1
ATOM 9798 O O . TYR F 2 78 ? -31.497 16.211 147.786 1.00 93.71 126 TYR F O 1
ATOM 9807 N N . GLY F 2 79 ? -30.267 17.900 146.906 1.00 81.92 127 GLY F N 1
ATOM 9808 C CA . GLY F 2 79 ? -30.755 18.873 147.867 1.00 93.64 127 GLY F CA 1
ATOM 9809 C C . GLY F 2 79 ? -30.293 18.510 149.264 1.00 95.57 127 GLY F C 1
ATOM 9810 O O . GLY F 2 79 ? -29.108 18.253 149.505 1.00 96.56 127 GLY F O 1
ATOM 9811 N N . SER F 2 80 ? -31.240 18.476 150.202 1.00 92.80 128 SER F N 1
ATOM 9812 C CA . SER F 2 80 ? -30.953 18.202 151.605 1.00 91.59 128 SER F CA 1
ATOM 9813 C C . SER F 2 80 ? -31.241 16.755 151.998 1.00 94.80 128 SER F C 1
ATOM 9814 O O . SER F 2 80 ? -31.519 16.480 153.170 1.00 92.35 128 SER F O 1
ATOM 9817 N N . SER F 2 81 ? -31.180 15.820 151.052 1.00 91.61 129 SER F N 1
ATOM 9818 C CA . SER F 2 81 ? -31.512 14.434 151.350 1.00 92.66 129 SER F CA 1
ATOM 9819 C C . SER F 2 81 ? -30.537 13.497 150.654 1.00 82.96 129 SER F C 1
ATOM 9820 O O . SER F 2 81 ? -29.907 13.849 149.655 1.00 89.09 129 SER F O 1
ATOM 9823 N N . MET F 2 82 ? -30.426 12.289 151.200 1.00 84.10 130 MET F N 1
ATOM 9824 C CA . MET F 2 82 ? -29.653 11.207 150.607 1.00 80.01 130 MET F CA 1
ATOM 9825 C C . MET F 2 82 ? -30.608 10.121 150.136 1.00 78.94 130 MET F C 1
ATOM 9826 O O . MET F 2 82 ? -31.562 9.777 150.840 1.00 89.81 130 MET F O 1
ATOM 9831 N N . PHE F 2 83 ? -30.350 9.581 148.948 1.00 77.26 131 PHE F N 1
ATOM 9832 C CA . PHE F 2 83 ? -31.241 8.612 148.321 1.00 80.79 131 PHE F CA 1
ATOM 9833 C C . PHE F 2 83 ? -30.509 7.292 148.127 1.00 81.75 131 PHE F C 1
ATOM 9834 O O . PHE F 2 83 ? -29.496 7.236 147.420 1.00 77.09 131 PHE F O 1
ATOM 9842 N N . VAL F 2 84 ? -31.030 6.236 148.747 1.00 76.56 132 VAL F N 1
ATOM 9843 C CA . VAL F 2 84 ? -30.475 4.891 148.644 1.00 83.23 132 VAL F CA 1
ATOM 9844 C C . VAL F 2 84 ? -31.338 4.090 147.681 1.00 84.15 132 VAL F C 1
ATOM 9845 O O . VAL F 2 84 ? -32.572 4.123 147.766 1.00 79.71 132 VAL F O 1
ATOM 9849 N N . PHE F 2 85 ? -30.694 3.370 146.764 1.00 85.96 133 PHE F N 1
ATOM 9850 C CA . PHE F 2 85 ? -31.397 2.544 145.794 1.00 86.56 133 PHE F CA 1
ATOM 9851 C C . PHE F 2 85 ? -30.699 1.202 145.635 1.00 86.63 133 PHE F C 1
ATOM 9852 O O . PHE F 2 85 ? -29.468 1.122 145.683 1.00 80.47 133 PHE F O 1
ATOM 9860 N N . GLY F 2 86 ? -31.498 0.151 145.443 1.00 81.48 134 GLY F N 1
ATOM 9861 C CA . GLY F 2 86 ? -30.964 -1.142 145.071 1.00 77.41 134 GLY F CA 1
ATOM 9862 C C . GLY F 2 86 ? -30.152 -1.797 146.175 1.00 74.79 134 GLY F C 1
ATOM 9863 O O . GLY F 2 86 ? -30.217 -1.429 147.351 1.00 80.91 134 GLY F O 1
ATOM 9864 N N . GLY F 2 87 ? -29.378 -2.794 145.770 1.00 71.67 135 GLY F N 1
ATOM 9865 C CA . GLY F 2 87 ? -28.493 -3.506 146.667 1.00 73.50 135 GLY F CA 1
ATOM 9866 C C . GLY F 2 87 ? -28.880 -4.965 146.827 1.00 80.19 135 GLY F C 1
ATOM 9867 O O . GLY F 2 87 ? -29.785 -5.487 146.170 1.00 81.26 135 GLY F O 1
ATOM 9868 N N . TYR F 2 88 ? -28.171 -5.619 147.742 1.00 82.36 136 TYR F N 1
ATOM 9869 C CA . TYR F 2 88 ? -28.277 -7.053 147.983 1.00 77.30 136 TYR F CA 1
ATOM 9870 C C . TYR F 2 88 ? -28.775 -7.255 149.406 1.00 90.12 136 TYR F C 1
ATOM 9871 O O . TYR F 2 88 ? -28.146 -6.787 150.358 1.00 89.47 136 TYR F O 1
ATOM 9880 N N . THR F 2 89 ? -29.898 -7.954 149.545 1.00 93.81 137 THR F N 1
ATOM 9881 C CA . THR F 2 89 ? -30.581 -8.093 150.821 1.00 80.17 137 THR F CA 1
ATOM 9882 C C . THR F 2 89 ? -30.599 -9.556 151.247 1.00 92.95 137 THR F C 1
ATOM 9883 O O . THR F 2 89 ? -30.646 -10.459 150.410 1.00 90.58 137 THR F O 1
ATOM 9887 N N . GLY F 2 90 ? -30.557 -9.784 152.562 1.00 112.19 138 GLY F N 1
ATOM 9888 C CA . GLY F 2 90 ? -30.680 -11.128 153.091 1.00 115.73 138 GLY F CA 1
ATOM 9889 C C . GLY F 2 90 ? -29.843 -11.430 154.317 1.00 120.60 138 GLY F C 1
ATOM 9890 O O . GLY F 2 90 ? -29.487 -10.527 155.080 1.00 125.78 138 GLY F O 1
ATOM 9891 N N . ASP F 2 91 ? -29.519 -12.708 154.511 1.00 105.78 139 ASP F N 1
ATOM 9892 C CA . ASP F 2 91 ? -28.765 -13.183 155.668 1.00 102.20 139 ASP F CA 1
ATOM 9893 C C . ASP F 2 91 ? -27.505 -13.874 155.163 1.00 98.02 139 ASP F C 1
ATOM 9894 O O . ASP F 2 91 ? -27.571 -14.995 154.647 1.00 100.24 139 ASP F O 1
ATOM 9899 N N . ILE F 2 92 ? -26.361 -13.204 155.317 1.00 99.56 140 ILE F N 1
ATOM 9900 C CA . ILE F 2 92 ? -25.111 -13.705 154.752 1.00 96.40 140 ILE F CA 1
ATOM 9901 C C . ILE F 2 92 ? -24.660 -14.984 155.448 1.00 103.60 140 ILE F C 1
ATOM 9902 O O . ILE F 2 92 ? -24.255 -15.950 154.789 1.00 94.39 140 ILE F O 1
ATOM 9907 N N . TYR F 2 93 ? -24.723 -15.019 156.782 1.00 101.80 141 TYR F N 1
ATOM 9908 C CA . TYR F 2 93 ? -24.173 -16.158 157.513 1.00 91.84 141 TYR F CA 1
ATOM 9909 C C . TYR F 2 93 ? -24.889 -17.457 157.167 1.00 99.14 141 TYR F C 1
ATOM 9910 O O . TYR F 2 93 ? -24.245 -18.490 156.952 1.00 93.96 141 TYR F O 1
ATOM 9919 N N . SER F 2 94 ? -26.215 -17.429 157.111 1.00 95.04 142 SER F N 1
ATOM 9920 C CA . SER F 2 94 ? -26.992 -18.631 156.850 1.00 97.83 142 SER F CA 1
ATOM 9921 C C . SER F 2 94 ? -27.272 -18.848 155.369 1.00 107.96 142 SER F C 1
ATOM 9922 O O . SER F 2 94 ? -27.878 -19.865 155.013 1.00 112.69 142 SER F O 1
ATOM 9925 N N . ASN F 2 95 ? -26.790 -17.949 154.510 1.00 105.95 143 ASN F N 1
ATOM 9926 C CA . ASN F 2 95 ? -26.984 -18.093 153.042 1.00 96.12 143 ASN F CA 1
ATOM 9927 C C . ASN F 2 95 ? -28.468 -18.292 152.758 1.00 96.42 143 ASN F C 1
ATOM 9928 O O . ASN F 2 95 ? -28.810 -19.300 152.128 1.00 106.92 143 ASN F O 1
ATOM 9933 N N . SER F 2 96 ? -29.303 -17.355 153.194 1.00 100.65 144 SER F N 1
ATOM 9934 C CA . SER F 2 96 ? -30.742 -17.498 153.034 1.00 92.58 144 SER F CA 1
ATOM 9935 C C . SER F 2 96 ? -31.386 -16.140 152.794 1.00 97.95 144 SER F C 1
ATOM 9936 O O . SER F 2 96 ? -30.845 -15.096 153.168 1.00 94.28 144 SER F O 1
ATOM 9939 N N . ASN F 2 97 ? -32.557 -16.181 152.153 1.00 89.23 145 ASN F N 1
ATOM 9940 C CA . ASN F 2 97 ? -33.388 -14.997 151.916 1.00 87.32 145 ASN F CA 1
ATOM 9941 C C . ASN F 2 97 ? -32.633 -13.904 151.163 1.00 96.92 145 ASN F C 1
ATOM 9942 O O . ASN F 2 97 ? -32.804 -12.713 151.430 1.00 98.96 145 ASN F O 1
ATOM 9947 N N . LEU F 2 98 ? -31.807 -14.307 150.205 1.00 80.83 146 LEU F N 1
ATOM 9948 C CA . LEU F 2 98 ? -31.022 -13.369 149.415 1.00 81.76 146 LEU F CA 1
ATOM 9949 C C . LEU F 2 98 ? -31.803 -12.899 148.192 1.00 96.33 146 LEU F C 1
ATOM 9950 O O . LEU F 2 98 ? -32.334 -13.714 147.431 1.00 101.83 146 LEU F O 1
ATOM 9955 N N . LYS F 2 99 ? -31.862 -11.581 148.004 1.00 88.18 147 LYS F N 1
ATOM 9956 C CA . LYS F 2 99 ? -32.553 -10.991 146.865 1.00 78.85 147 LYS F CA 1
ATOM 9957 C C . LYS F 2 99 ? -31.944 -9.628 146.579 1.00 90.11 147 LYS F C 1
ATOM 9958 O O . LYS F 2 99 ? -31.513 -8.923 147.495 1.00 85.34 147 LYS F O 1
ATOM 9964 N N . ASN F 2 100 ? -31.897 -9.277 145.299 1.00 97.30 148 ASN F N 1
ATOM 9965 C CA . ASN F 2 100 ? -31.593 -7.906 144.928 1.00 80.88 148 ASN F CA 1
ATOM 9966 C C . ASN F 2 100 ? -32.819 -7.024 145.156 1.00 86.61 148 ASN F C 1
ATOM 9967 O O . ASN F 2 100 ? -33.948 -7.506 145.284 1.00 87.01 148 ASN F O 1
ATOM 9972 N N . LYS F 2 101 ? -32.585 -5.715 145.208 1.00 83.49 149 LYS F N 1
ATOM 9973 C CA . LYS F 2 101 ? -33.625 -4.752 145.535 1.00 89.23 149 LYS F CA 1
ATOM 9974 C C . LYS F 2 101 ? -33.727 -3.696 144.446 1.00 76.51 149 LYS F C 1
ATOM 9975 O O . LYS F 2 101 ? -32.775 -3.436 143.706 1.00 82.25 149 LYS F O 1
ATOM 9981 N N . ASN F 2 102 ? -34.914 -3.087 144.359 1.00 76.60 150 ASN F N 1
ATOM 9982 C CA . ASN F 2 102 ? -35.135 -1.926 143.506 1.00 89.81 150 ASN F CA 1
ATOM 9983 C C . ASN F 2 102 ? -35.962 -0.868 144.230 1.00 91.97 150 ASN F C 1
ATOM 9984 O O . ASN F 2 102 ? -36.690 -0.098 143.594 1.00 89.83 150 ASN F O 1
ATOM 9989 N N . ASP F 2 103 ? -35.869 -0.831 145.556 1.00 94.59 151 ASP F N 1
ATOM 9990 C CA . ASP F 2 103 ? -36.580 0.150 146.356 1.00 85.69 151 ASP F CA 1
ATOM 9991 C C . ASP F 2 103 ? -35.782 1.451 146.435 1.00 86.94 151 ASP F C 1
ATOM 9992 O O . ASP F 2 103 ? -34.616 1.525 146.041 1.00 86.14 151 ASP F O 1
ATOM 9997 N N . LEU F 2 104 ? -36.431 2.489 146.956 1.00 91.38 152 LEU F N 1
ATOM 9998 C CA . LEU F 2 104 ? -35.837 3.818 147.040 1.00 93.01 152 LEU F CA 1
ATOM 9999 C C . LEU F 2 104 ? -36.139 4.402 148.410 1.00 90.33 152 LEU F C 1
ATOM 10000 O O . LEU F 2 104 ? -37.309 4.569 148.768 1.00 89.95 152 LEU F O 1
ATOM 10005 N N . PHE F 2 105 ? -35.094 4.708 149.179 1.00 84.95 153 PHE F N 1
ATOM 10006 C CA . PHE F 2 105 ? -35.263 5.306 150.495 1.00 89.92 153 PHE F CA 1
ATOM 10007 C C . PHE F 2 105 ? -34.628 6.689 150.505 1.00 87.78 153 PHE F C 1
ATOM 10008 O O . PHE F 2 105 ? -33.561 6.897 149.918 1.00 82.82 153 PHE F O 1
ATOM 10016 N N . GLU F 2 106 ? -35.288 7.632 151.171 1.00 81.64 154 GLU F N 1
ATOM 10017 C CA . GLU F 2 106 ? -34.774 8.983 151.354 1.00 82.85 154 GLU F CA 1
ATOM 10018 C C . GLU F 2 106 ? -34.367 9.192 152.806 1.00 88.13 154 GLU F C 1
ATOM 10019 O O . GLU F 2 106 ? -35.104 8.814 153.722 1.00 86.80 154 GLU F O 1
ATOM 10025 N N . TYR F 2 107 ? -33.194 9.791 153.009 1.00 81.91 155 TYR F N 1
ATOM 10026 C CA . TYR F 2 107 ? -32.721 10.191 154.330 1.00 84.31 155 TYR F CA 1
ATOM 10027 C C . TYR F 2 107 ? -32.619 11.710 154.350 1.00 87.29 155 TYR F C 1
ATOM 10028 O O . TYR F 2 107 ? -31.691 12.281 153.767 1.00 86.15 155 TYR F O 1
ATOM 10037 N N . LYS F 2 108 ? -33.567 12.361 155.020 1.00 81.90 156 LYS F N 1
ATOM 10038 C CA . LYS F 2 108 ? -33.545 13.812 155.151 1.00 82.88 156 LYS F CA 1
ATOM 10039 C C . LYS F 2 108 ? -32.484 14.198 156.173 1.00 89.86 156 LYS F C 1
ATOM 10040 O O . LYS F 2 108 ? -32.539 13.761 157.327 1.00 91.74 156 LYS F O 1
ATOM 10043 N N . PHE F 2 109 ? -31.521 15.021 155.753 1.00 90.61 157 PHE F N 1
ATOM 10044 C CA . PHE F 2 109 ? -30.390 15.328 156.622 1.00 80.57 157 PHE F CA 1
ATOM 10045 C C . PHE F 2 109 ? -30.800 16.193 157.807 1.00 83.57 157 PHE F C 1
ATOM 10046 O O . PHE F 2 109 ? -30.236 16.047 158.897 1.00 87.94 157 PHE F O 1
ATOM 10054 N N . ALA F 2 110 ? -31.763 17.098 157.617 1.00 87.23 158 ALA F N 1
ATOM 10055 C CA . ALA F 2 110 ? -32.124 18.016 158.692 1.00 89.45 158 ALA F CA 1
ATOM 10056 C C . ALA F 2 110 ? -32.817 17.303 159.847 1.00 85.29 158 ALA F C 1
ATOM 10057 O O . ALA F 2 110 ? -32.639 17.693 161.006 1.00 86.97 158 ALA F O 1
ATOM 10059 N N . THR F 2 111 ? -33.604 16.262 159.562 1.00 91.25 159 THR F N 1
ATOM 10060 C CA . THR F 2 111 ? -34.364 15.569 160.593 1.00 83.24 159 THR F CA 1
ATOM 10061 C C . THR F 2 111 ? -33.916 14.132 160.822 1.00 74.91 159 THR F C 1
ATOM 10062 O O . THR F 2 111 ? -34.329 13.525 161.816 1.00 85.14 159 THR F O 1
ATOM 10066 N N . GLY F 2 112 ? -33.092 13.575 159.939 1.00 76.08 160 GLY F N 1
ATOM 10067 C CA . GLY F 2 112 ? -32.671 12.194 160.069 1.00 75.46 160 GLY F CA 1
ATOM 10068 C C . GLY F 2 112 ? -33.737 11.156 159.801 1.00 86.90 160 GLY F C 1
ATOM 10069 O O . GLY F 2 112 ? -33.595 10.014 160.243 1.00 85.50 160 GLY F O 1
ATOM 10070 N N . GLN F 2 113 ? -34.801 11.510 159.086 1.00 84.46 161 GLN F N 1
ATOM 10071 C CA . GLN F 2 113 ? -35.943 10.620 158.917 1.00 85.48 161 GLN F CA 1
ATOM 10072 C C . GLN F 2 113 ? -35.745 9.718 157.703 1.00 88.25 161 GLN F C 1
ATOM 10073 O O . GLN F 2 113 ? -35.374 10.190 156.624 1.00 96.65 161 GLN F O 1
ATOM 10079 N N . TRP F 2 114 ? -35.994 8.422 157.889 1.00 94.83 162 TRP F N 1
ATOM 10080 C CA . TRP F 2 114 ? -35.976 7.437 156.811 1.00 82.74 162 TRP F CA 1
ATOM 10081 C C . TRP F 2 114 ? -37.399 7.245 156.293 1.00 92.43 162 TRP F C 1
ATOM 10082 O O . TRP F 2 114 ? -38.264 6.738 157.015 1.00 94.58 162 TRP F O 1
ATOM 10093 N N . THR F 2 115 ? -37.644 7.659 155.051 1.00 95.24 163 THR F N 1
ATOM 10094 C CA . THR F 2 115 ? -38.902 7.402 154.364 1.00 94.81 163 THR F CA 1
ATOM 10095 C C . THR F 2 115 ? -38.621 6.629 153.083 1.00 100.33 163 THR F C 1
ATOM 10096 O O . THR F 2 115 ? -37.676 6.946 152.353 1.00 100.28 163 THR F O 1
ATOM 10100 N N . GLU F 2 116 ? -39.437 5.613 152.811 1.00 102.49 164 GLU F N 1
ATOM 10101 C CA . GLU F 2 116 ? -39.345 4.873 151.559 1.00 91.96 164 GLU F CA 1
ATOM 10102 C C . GLU F 2 116 ? -40.235 5.523 150.508 1.00 97.57 164 GLU F C 1
ATOM 10103 O O . GLU F 2 116 ? -41.429 5.734 150.741 1.00 100.19 164 GLU F O 1
ATOM 10109 N N . TRP F 2 117 ? -39.650 5.840 149.356 1.00 99.56 165 TRP F N 1
ATOM 10110 C CA . TRP F 2 117 ? -40.405 6.356 148.216 1.00 103.00 165 TRP F CA 1
ATOM 10111 C C . TRP F 2 117 ? -41.027 5.171 147.485 1.00 98.14 165 TRP F C 1
ATOM 10112 O O . TRP F 2 117 ? -40.414 4.556 146.611 1.00 102.03 165 TRP F O 1
ATOM 10123 N N . LYS F 2 118 ? -42.256 4.831 147.867 1.00 85.86 166 LYS F N 1
ATOM 10124 C CA . LYS F 2 118 ? -43.003 3.754 147.219 1.00 101.16 166 LYS F CA 1
ATOM 10125 C C . LYS F 2 118 ? -43.462 4.237 145.849 1.00 108.34 166 LYS F C 1
ATOM 10126 O O . LYS F 2 118 ? -44.416 5.010 145.734 1.00 100.62 166 LYS F O 1
ATOM 10129 N N . ILE F 2 119 ? -42.786 3.776 144.801 1.00 98.01 167 ILE F N 1
ATOM 10130 C CA . ILE F 2 119 ? -42.986 4.281 143.447 1.00 114.91 167 ILE F CA 1
ATOM 10131 C C . ILE F 2 119 ? -43.914 3.335 142.698 1.00 116.92 167 ILE F C 1
ATOM 10132 O O . ILE F 2 119 ? -43.579 2.165 142.479 1.00 116.58 167 ILE F O 1
ATOM 10137 N N . GLU F 2 120 ? -45.076 3.843 142.296 1.00 124.84 168 GLU F N 1
ATOM 10138 C CA . GLU F 2 120 ? -46.028 3.068 141.520 1.00 123.70 168 GLU F CA 1
ATOM 10139 C C . GLU F 2 120 ? -45.578 2.972 140.064 1.00 125.85 168 GLU F C 1
ATOM 10140 O O . GLU F 2 120 ? -44.753 3.753 139.585 1.00 130.04 168 GLU F O 1
ATOM 10143 N N . GLY F 2 121 ? -46.141 2.006 139.359 1.00 125.34 169 GLY F N 1
ATOM 10144 C CA . GLY F 2 121 ? -45.837 1.825 137.955 1.00 129.95 169 GLY F CA 1
ATOM 10145 C C . GLY F 2 121 ? -44.723 0.823 137.720 1.00 124.34 169 GLY F C 1
ATOM 10146 O O . GLY F 2 121 ? -44.267 0.114 138.623 1.00 128.48 169 GLY F O 1
ATOM 10147 N N . ARG F 2 122 ? -44.281 0.759 136.466 1.00 124.27 170 ARG F N 1
ATOM 10148 C CA . ARG F 2 122 ? -43.235 -0.191 136.110 1.00 124.82 170 ARG F CA 1
ATOM 10149 C C . ARG F 2 122 ? -41.905 0.247 136.716 1.00 121.92 170 ARG F C 1
ATOM 10150 O O . ARG F 2 122 ? -41.471 1.392 136.544 1.00 121.35 170 ARG F O 1
ATOM 10158 N N . LEU F 2 123 ? -41.257 -0.686 137.453 1.00 114.47 171 LEU F N 1
ATOM 10159 C CA . LEU F 2 123 ? -40.001 -0.448 138.143 1.00 102.12 171 LEU F CA 1
ATOM 10160 C C . LEU F 2 123 ? -38.829 -1.022 137.358 1.00 99.72 171 LEU F C 1
ATOM 10161 O O . LEU F 2 123 ? -38.994 -1.973 136.590 1.00 105.77 171 LEU F O 1
ATOM 10166 N N . PRO F 2 124 ? -37.633 -0.460 137.529 1.00 95.11 172 PRO F N 1
ATOM 10167 C CA . PRO F 2 124 ? -36.434 -1.114 136.996 1.00 94.44 172 PRO F CA 1
ATOM 10168 C C . PRO F 2 124 ? -36.157 -2.415 137.730 1.00 96.97 172 PRO F C 1
ATOM 10169 O O . PRO F 2 124 ? -36.522 -2.587 138.896 1.00 107.29 172 PRO F O 1
ATOM 10173 N N . VAL F 2 125 ? -35.514 -3.347 137.021 1.00 95.65 173 VAL F N 1
ATOM 10174 C CA . VAL F 2 125 ? -35.252 -4.665 137.587 1.00 96.02 173 VAL F CA 1
ATOM 10175 C C . VAL F 2 125 ? -34.366 -4.534 138.817 1.00 102.88 173 VAL F C 1
ATOM 10176 O O . VAL F 2 125 ? -33.465 -3.688 138.873 1.00 94.65 173 VAL F O 1
ATOM 10180 N N . ALA F 2 126 ? -34.629 -5.374 139.819 1.00 101.18 174 ALA F N 1
ATOM 10181 C CA . ALA F 2 126 ? -33.831 -5.352 141.036 1.00 90.54 174 ALA F CA 1
ATOM 10182 C C . ALA F 2 126 ? -32.388 -5.708 140.711 1.00 90.47 174 ALA F C 1
ATOM 10183 O O . ALA F 2 126 ? -32.119 -6.652 139.963 1.00 95.47 174 ALA F O 1
ATOM 10185 N N . ARG F 2 127 ? -31.451 -4.952 141.279 1.00 86.99 175 ARG F N 1
ATOM 10186 C CA . ARG F 2 127 ? -30.069 -5.035 140.836 1.00 87.52 175 ARG F CA 1
ATOM 10187 C C . ARG F 2 127 ? -29.124 -4.686 141.977 1.00 76.64 175 ARG F C 1
ATOM 10188 O O . ARG F 2 127 ? -29.524 -4.135 143.005 1.00 79.90 175 ARG F O 1
ATOM 10196 N N . SER F 2 128 ? -27.852 -5.020 141.771 1.00 74.75 176 SER F N 1
ATOM 10197 C CA . SER F 2 128 ? -26.775 -4.683 142.687 1.00 73.71 176 SER F CA 1
ATOM 10198 C C . SER F 2 128 ? -25.567 -4.255 141.868 1.00 78.25 176 SER F C 1
ATOM 10199 O O . SER F 2 128 ? -25.484 -4.523 140.667 1.00 87.85 176 SER F O 1
ATOM 10202 N N . ALA F 2 129 ? -24.633 -3.569 142.530 1.00 77.64 177 ALA F N 1
ATOM 10203 C CA . ALA F 2 129 ? -23.386 -3.106 141.920 1.00 78.59 177 ALA F CA 1
ATOM 10204 C C . ALA F 2 129 ? -23.623 -2.171 140.737 1.00 76.61 177 ALA F C 1
ATOM 10205 O O . ALA F 2 129 ? -22.733 -1.981 139.902 1.00 75.57 177 ALA F O 1
ATOM 10207 N N . HIS F 2 130 ? -24.814 -1.586 140.653 1.00 73.31 178 HIS F N 1
ATOM 10208 C CA . HIS F 2 130 ? -25.138 -0.630 139.609 1.00 76.23 178 HIS F CA 1
ATOM 10209 C C . HIS F 2 130 ? -24.371 0.675 139.811 1.00 72.59 178 HIS F C 1
ATOM 10210 O O . HIS F 2 130 ? -23.726 0.903 140.837 1.00 81.04 178 HIS F O 1
ATOM 10217 N N . GLY F 2 131 ? -24.445 1.537 138.804 1.00 80.02 179 GLY F N 1
ATOM 10218 C CA . GLY F 2 131 ? -23.961 2.897 138.912 1.00 79.94 179 GLY F CA 1
ATOM 10219 C C . GLY F 2 131 ? -25.120 3.848 139.144 1.00 77.89 179 GLY F C 1
ATOM 10220 O O . GLY F 2 131 ? -26.243 3.593 138.715 1.00 75.58 179 GLY F O 1
ATOM 10221 N N . ALA F 2 132 ? -24.842 4.950 139.837 1.00 74.88 180 ALA F N 1
ATOM 10222 C CA . ALA F 2 132 ? -25.894 5.917 140.109 1.00 64.90 180 ALA F CA 1
ATOM 10223 C C . ALA F 2 132 ? -25.288 7.291 140.338 1.00 72.96 180 ALA F C 1
ATOM 10224 O O . ALA F 2 132 ? -24.195 7.420 140.896 1.00 84.19 180 ALA F O 1
ATOM 10226 N N . THR F 2 133 ? -26.020 8.314 139.904 1.00 81.70 181 THR F N 1
ATOM 10227 C CA . THR F 2 133 ? -25.652 9.702 140.147 1.00 87.46 181 THR F CA 1
ATOM 10228 C C . THR F 2 133 ? -26.910 10.553 140.060 1.00 88.11 181 THR F C 1
ATOM 10229 O O . THR F 2 133 ? -27.967 10.094 139.620 1.00 89.86 181 THR F O 1
ATOM 10233 N N . VAL F 2 134 ? -26.782 11.805 140.488 1.00 90.15 182 VAL F N 1
ATOM 10234 C CA . VAL F 2 134 ? -27.864 12.779 140.429 1.00 92.88 182 VAL F CA 1
ATOM 10235 C C . VAL F 2 134 ? -27.496 13.838 139.401 1.00 103.40 182 VAL F C 1
ATOM 10236 O O . VAL F 2 134 ? -26.387 14.387 139.432 1.00 109.08 182 VAL F O 1
ATOM 10240 N N . TYR F 2 135 ? -28.416 14.106 138.478 1.00 105.75 183 TYR F N 1
ATOM 10241 C CA . TYR F 2 135 ? -28.220 15.140 137.474 1.00 98.06 183 TYR F CA 1
ATOM 10242 C C . TYR F 2 135 ? -29.585 15.635 137.022 1.00 101.60 183 TYR F C 1
ATOM 10243 O O . TYR F 2 135 ? -30.496 14.834 136.794 1.00 99.97 183 TYR F O 1
ATOM 10252 N N . SER F 2 136 ? -29.710 16.957 136.889 1.00 102.75 184 SER F N 1
ATOM 10253 C CA . SER F 2 136 ? -30.935 17.597 136.409 1.00 106.78 184 SER F CA 1
ATOM 10254 C C . SER F 2 136 ? -32.142 17.195 137.257 1.00 102.39 184 SER F C 1
ATOM 10255 O O . SER F 2 136 ? -33.183 16.781 136.741 1.00 104.33 184 SER F O 1
ATOM 10258 N N . ASP F 2 137 ? -31.986 17.313 138.578 1.00 97.22 185 ASP F N 1
ATOM 10259 C CA . ASP F 2 137 ? -33.061 17.043 139.536 1.00 106.19 185 ASP F CA 1
ATOM 10260 C C . ASP F 2 137 ? -33.619 15.630 139.387 1.00 101.41 185 ASP F C 1
ATOM 10261 O O . ASP F 2 137 ? -34.807 15.393 139.622 1.00 102.06 185 ASP F O 1
ATOM 10266 N N . LYS F 2 138 ? -32.774 14.682 138.992 1.00 101.47 186 LYS F N 1
ATOM 10267 C CA . LYS F 2 138 ? -33.204 13.308 138.787 1.00 99.53 186 LYS F CA 1
ATOM 10268 C C . LYS F 2 138 ? -32.112 12.350 139.239 1.00 100.82 186 LYS F C 1
ATOM 10269 O O . LYS F 2 138 ? -30.920 12.658 139.162 1.00 98.19 186 LYS F O 1
ATOM 10271 N N . LEU F 2 139 ? -32.537 11.184 139.719 1.00 95.61 187 LEU F N 1
ATOM 10272 C CA . LEU F 2 139 ? -31.623 10.099 140.042 1.00 99.15 187 LEU F CA 1
ATOM 10273 C C . LEU F 2 139 ? -31.437 9.229 138.806 1.00 91.96 187 LEU F C 1
ATOM 10274 O O . LEU F 2 139 ? -32.416 8.795 138.192 1.00 96.24 187 LEU F O 1
ATOM 10279 N N . TRP F 2 140 ? -30.183 8.977 138.449 1.00 84.45 188 TRP F N 1
ATOM 10280 C CA . TRP F 2 140 ? -29.829 8.184 137.279 1.00 80.36 188 TRP F CA 1
ATOM 10281 C C . TRP F 2 140 ? -29.206 6.881 137.758 1.00 82.81 188 TRP F C 1
ATOM 10282 O O . TRP F 2 140 ? -28.233 6.905 138.516 1.00 80.75 188 TRP F O 1
ATOM 10293 N N . ILE F 2 141 ? -29.761 5.751 137.325 1.00 78.22 189 ILE F N 1
ATOM 10294 C CA . ILE F 2 141 ? -29.209 4.440 137.645 1.00 78.39 189 ILE F CA 1
ATOM 10295 C C . ILE F 2 141 ? -28.837 3.735 136.349 1.00 79.70 189 ILE F C 1
ATOM 10296 O O . ILE F 2 141 ? -29.527 3.873 135.333 1.00 87.76 189 ILE F O 1
ATOM 10301 N N . PHE F 2 142 ? -27.732 2.993 136.385 1.00 83.45 190 PHE F N 1
ATOM 10302 C CA . PHE F 2 142 ? -27.146 2.409 135.186 1.00 83.61 190 PHE F CA 1
ATOM 10303 C C . PHE F 2 142 ? -26.535 1.052 135.496 1.00 85.06 190 PHE F C 1
ATOM 10304 O O . PHE F 2 142 ? -25.816 0.904 136.489 1.00 78.98 190 PHE F O 1
ATOM 10312 N N . ALA F 2 143 ? -26.834 0.067 134.644 1.00 80.87 191 ALA F N 1
ATOM 10313 C CA . ALA F 2 143 ? -26.191 -1.243 134.677 1.00 77.31 191 ALA F CA 1
ATOM 10314 C C . ALA F 2 143 ? -26.382 -1.960 136.008 1.00 84.87 191 ALA F C 1
ATOM 10315 O O . ALA F 2 143 ? -27.338 -1.687 136.742 1.00 81.33 191 ALA F O 1
ATOM 10317 N N . GLY F 2 144 ? -25.475 -2.877 136.319 1.00 80.05 192 GLY F N 1
ATOM 10318 C CA . GLY F 2 144 ? -25.511 -3.669 137.532 1.00 73.46 192 GLY F CA 1
ATOM 10319 C C . GLY F 2 144 ? -25.681 -5.142 137.225 1.00 81.53 192 GLY F C 1
ATOM 10320 O O . GLY F 2 144 ? -25.584 -5.586 136.076 1.00 82.91 192 GLY F O 1
ATOM 10321 N N . TYR F 2 145 ? -25.929 -5.914 138.280 1.00 82.63 193 TYR F N 1
ATOM 10322 C CA . TYR F 2 145 ? -26.194 -7.342 138.168 1.00 81.09 193 TYR F CA 1
ATOM 10323 C C . TYR F 2 145 ? -27.568 -7.629 138.754 1.00 77.69 193 TYR F C 1
ATOM 10324 O O . TYR F 2 145 ? -27.877 -7.179 139.861 1.00 86.54 193 TYR F O 1
ATOM 10333 N N . ASP F 2 146 ? -28.387 -8.391 138.025 1.00 80.15 194 ASP F N 1
ATOM 10334 C CA . ASP F 2 146 ? -29.784 -8.587 138.394 1.00 81.16 194 ASP F CA 1
ATOM 10335 C C . ASP F 2 146 ? -30.083 -9.956 138.992 1.00 84.38 194 ASP F C 1
ATOM 10336 O O . ASP F 2 146 ? -31.217 -10.183 139.430 1.00 68.27 194 ASP F O 1
ATOM 10341 N N . GLY F 2 147 ? -29.116 -10.868 139.017 1.00 82.91 195 GLY F N 1
ATOM 10342 C CA . GLY F 2 147 ? -29.357 -12.212 139.508 1.00 88.77 195 GLY F CA 1
ATOM 10343 C C . GLY F 2 147 ? -28.930 -13.304 138.549 1.00 104.56 195 GLY F C 1
ATOM 10344 O O . GLY F 2 147 ? -28.405 -14.336 138.977 1.00 92.88 195 GLY F O 1
ATOM 10345 N N . ASN F 2 148 ? -29.146 -13.099 137.253 1.00 117.63 196 ASN F N 1
ATOM 10346 C CA . ASN F 2 148 ? -28.728 -14.067 136.248 1.00 120.31 196 ASN F CA 1
ATOM 10347 C C . ASN F 2 148 ? -27.662 -13.535 135.303 1.00 119.56 196 ASN F C 1
ATOM 10348 O O . ASN F 2 148 ? -26.850 -14.322 134.811 1.00 122.33 196 ASN F O 1
ATOM 10353 N N . ALA F 2 149 ? -27.639 -12.230 135.038 1.00 91.93 197 ALA F N 1
ATOM 10354 C CA . ALA F 2 149 ? -26.684 -11.656 134.103 1.00 94.60 197 ALA F CA 1
ATOM 10355 C C . ALA F 2 149 ? -26.456 -10.192 134.449 1.00 95.31 197 ALA F C 1
ATOM 10356 O O . ALA F 2 149 ? -27.218 -9.583 135.204 1.00 88.85 197 ALA F O 1
ATOM 10358 N N . ARG F 2 150 ? -25.386 -9.636 133.891 1.00 84.86 198 ARG F N 1
ATOM 10359 C CA . ARG F 2 150 ? -25.116 -8.217 134.047 1.00 80.37 198 ARG F CA 1
ATOM 10360 C C . ARG F 2 150 ? -26.090 -7.392 133.213 1.00 82.05 198 ARG F C 1
ATOM 10361 O O . ARG F 2 150 ? -26.753 -7.892 132.298 1.00 88.04 198 ARG F O 1
ATOM 10369 N N . LEU F 2 151 ? -26.175 -6.108 133.544 1.00 78.69 199 LEU F N 1
ATOM 10370 C CA . LEU F 2 151 ? -27.107 -5.197 132.906 1.00 82.40 199 LEU F CA 1
ATOM 10371 C C . LEU F 2 151 ? -26.345 -4.061 132.237 1.00 90.98 199 LEU F C 1
ATOM 10372 O O . LEU F 2 151 ? -25.200 -3.760 132.583 1.00 87.12 199 LEU F O 1
ATOM 10377 N N . ASN F 2 152 ? -27.001 -3.437 131.256 1.00 87.32 200 ASN F N 1
ATOM 10378 C CA . ASN F 2 152 ? -26.493 -2.201 130.674 1.00 87.50 200 ASN F CA 1
ATOM 10379 C C . ASN F 2 152 ? -27.623 -1.218 130.384 1.00 82.78 200 ASN F C 1
ATOM 10380 O O . ASN F 2 152 ? -27.422 -0.262 129.625 1.00 85.33 200 ASN F O 1
ATOM 10385 N N . ASP F 2 153 ? -28.798 -1.423 130.973 1.00 84.98 201 ASP F N 1
ATOM 10386 C CA . ASP F 2 153 ? -29.900 -0.492 130.813 1.00 84.00 201 ASP F CA 1
ATOM 10387 C C . ASP F 2 153 ? -29.701 0.716 131.726 1.00 91.15 201 ASP F C 1
ATOM 10388 O O . ASP F 2 153 ? -28.775 0.771 132.541 1.00 90.78 201 ASP F O 1
ATOM 10393 N N . MET F 2 154 ? -30.592 1.695 131.593 1.00 87.70 202 MET F N 1
ATOM 10394 C CA . MET F 2 154 ? -30.474 2.927 132.358 1.00 81.36 202 MET F CA 1
ATOM 10395 C C . MET F 2 154 ? -31.856 3.509 132.603 1.00 85.37 202 MET F C 1
ATOM 10396 O O . MET F 2 154 ? -32.689 3.556 131.694 1.00 86.45 202 MET F O 1
ATOM 10401 N N . TRP F 2 155 ? -32.090 3.952 133.838 1.00 93.41 203 TRP F N 1
ATOM 10402 C CA . TRP F 2 155 ? -33.371 4.503 134.249 1.00 93.76 203 TRP F CA 1
ATOM 10403 C C . TRP F 2 155 ? -33.146 5.812 134.994 1.00 93.31 203 TRP F C 1
ATOM 10404 O O . TRP F 2 155 ? -32.093 6.025 135.602 1.00 83.21 203 TRP F O 1
ATOM 10415 N N . THR F 2 156 ? -34.149 6.687 134.942 1.00 92.72 204 THR F N 1
ATOM 10416 C CA . THR F 2 156 ? -34.147 7.932 135.696 1.00 92.91 204 THR F CA 1
ATOM 10417 C C . THR F 2 156 ? -35.413 8.009 136.536 1.00 102.57 204 THR F C 1
ATOM 10418 O O . THR F 2 156 ? -36.428 7.377 136.229 1.00 105.57 204 THR F O 1
ATOM 10422 N N . ILE F 2 157 ? -35.348 8.799 137.603 1.00 106.84 205 ILE F N 1
ATOM 10423 C CA . ILE F 2 157 ? -36.518 9.062 138.433 1.00 107.80 205 ILE F CA 1
ATOM 10424 C C . ILE F 2 157 ? -36.404 10.474 138.990 1.00 106.73 205 ILE F C 1
ATOM 10425 O O . ILE F 2 157 ? -35.371 10.855 139.546 1.00 109.64 205 ILE F O 1
ATOM 10430 N N . GLY F 2 158 ? -37.463 11.260 138.817 1.00 105.70 206 GLY F N 1
ATOM 10431 C CA . GLY F 2 158 ? -37.475 12.619 139.341 1.00 101.51 206 GLY F CA 1
ATOM 10432 C C . GLY F 2 158 ? -37.484 12.609 140.859 1.00 107.69 206 GLY F C 1
ATOM 10433 O O . GLY F 2 158 ? -38.220 11.837 141.487 1.00 112.11 206 GLY F O 1
ATOM 10434 N N . LEU F 2 159 ? -36.649 13.455 141.458 1.00 106.88 207 LEU F N 1
ATOM 10435 C CA . LEU F 2 159 ? -36.508 13.531 142.907 1.00 99.96 207 LEU F CA 1
ATOM 10436 C C . LEU F 2 159 ? -37.171 14.768 143.509 1.00 111.46 207 LEU F C 1
ATOM 10437 O O . LEU F 2 159 ? -36.768 15.212 144.589 1.00 119.12 207 LEU F O 1
ATOM 10442 N N . GLN F 2 160 ? -38.185 15.324 142.845 1.00 107.19 208 GLN F N 1
ATOM 10443 C CA . GLN F 2 160 ? -38.768 16.604 143.337 1.00 121.64 208 GLN F CA 1
ATOM 10444 C C . GLN F 2 160 ? -39.997 16.352 144.217 1.00 137.91 208 GLN F C 1
ATOM 10445 O O . GLN F 2 160 ? -40.162 17.084 145.207 1.00 136.97 208 GLN F O 1
ATOM 10451 N N . ASP F 2 161 ? -40.824 15.371 143.870 1.00 160.76 209 ASP F N 1
ATOM 10452 C CA . ASP F 2 161 ? -42.038 15.055 144.618 1.00 167.03 209 ASP F CA 1
ATOM 10453 C C . ASP F 2 161 ? -42.229 13.548 144.606 1.00 166.79 209 ASP F C 1
ATOM 10454 O O . ASP F 2 161 ? -42.414 12.964 143.535 1.00 168.13 209 ASP F O 1
ATOM 10459 N N . ARG F 2 162 ? -42.159 12.919 145.783 1.00 148.61 210 ARG F N 1
ATOM 10460 C CA . ARG F 2 162 ? -42.278 11.466 145.853 1.00 150.56 210 ARG F CA 1
ATOM 10461 C C . ARG F 2 162 ? -43.545 10.951 145.176 1.00 160.13 210 ARG F C 1
ATOM 10462 O O . ARG F 2 162 ? -43.545 9.843 144.627 1.00 161.82 210 ARG F O 1
ATOM 10464 N N . GLU F 2 163 ? -44.625 11.737 145.178 1.00 173.44 211 GLU F N 1
ATOM 10465 C CA . GLU F 2 163 ? -45.825 11.311 144.465 1.00 173.11 211 GLU F CA 1
ATOM 10466 C C . GLU F 2 163 ? -45.761 11.692 142.989 1.00 173.32 211 GLU F C 1
ATOM 10467 O O . GLU F 2 163 ? -46.068 10.869 142.119 1.00 170.38 211 GLU F O 1
ATOM 10473 N N . LEU F 2 164 ? -45.366 12.931 142.679 1.00 168.66 212 LEU F N 1
ATOM 10474 C CA . LEU F 2 164 ? -45.231 13.349 141.283 1.00 162.89 212 LEU F CA 1
ATOM 10475 C C . LEU F 2 164 ? -43.882 12.902 140.712 1.00 160.37 212 LEU F C 1
ATOM 10476 O O . LEU F 2 164 ? -43.035 13.704 140.317 1.00 161.37 212 LEU F O 1
ATOM 10481 N N . THR F 2 165 ? -43.701 11.585 140.666 1.00 149.81 213 THR F N 1
ATOM 10482 C CA . THR F 2 165 ? -42.517 11.003 140.054 1.00 135.55 213 THR F CA 1
ATOM 10483 C C . THR F 2 165 ? -42.787 9.534 139.769 1.00 133.42 213 THR F C 1
ATOM 10484 O O . THR F 2 165 ? -43.605 8.896 140.438 1.00 127.75 213 THR F O 1
ATOM 10488 N N . CYS F 2 166 ? -42.097 9.013 138.761 1.00 123.16 214 CYS F N 1
ATOM 10489 C CA . CYS F 2 166 ? -42.187 7.606 138.398 1.00 111.62 214 CYS F CA 1
ATOM 10490 C C . CYS F 2 166 ? -40.914 7.251 137.646 1.00 109.26 214 CYS F C 1
ATOM 10491 O O . CYS F 2 166 ? -40.124 8.126 137.284 1.00 104.57 214 CYS F O 1
ATOM 10494 N N . TRP F 2 167 ? -40.718 5.958 137.415 1.00 108.97 215 TRP F N 1
ATOM 10495 C CA . TRP F 2 167 ? -39.514 5.526 136.726 1.00 107.07 215 TRP F CA 1
ATOM 10496 C C . TRP F 2 167 ? -39.686 5.632 135.217 1.00 111.31 215 TRP F C 1
ATOM 10497 O O . TRP F 2 167 ? -40.781 5.448 134.677 1.00 92.69 215 TRP F O 1
ATOM 10508 N N . GLU F 2 168 ? -38.582 5.936 134.539 1.00 114.99 216 GLU F N 1
ATOM 10509 C CA . GLU F 2 168 ? -38.550 6.021 133.087 1.00 111.14 216 GLU F CA 1
ATOM 10510 C C . GLU F 2 168 ? -37.263 5.379 132.599 1.00 102.33 216 GLU F C 1
ATOM 10511 O O . GLU F 2 168 ? -36.177 5.747 133.055 1.00 101.90 216 GLU F O 1
ATOM 10517 N N . GLU F 2 169 ? -37.382 4.424 131.682 1.00 104.21 217 GLU F N 1
ATOM 10518 C CA . GLU F 2 169 ? -36.202 3.795 131.107 1.00 100.82 217 GLU F CA 1
ATOM 10519 C C . GLU F 2 169 ? -35.638 4.693 130.014 1.00 107.03 217 GLU F C 1
ATOM 10520 O O . GLU F 2 169 ? -36.382 5.208 129.175 1.00 103.70 217 GLU F O 1
ATOM 10526 N N . VAL F 2 170 ? -34.323 4.877 130.025 1.00 106.52 218 VAL F N 1
ATOM 10527 C CA . VAL F 2 170 ? -33.675 5.781 129.082 1.00 98.97 218 VAL F CA 1
ATOM 10528 C C . VAL F 2 170 ? -33.409 5.024 127.788 1.00 102.65 218 VAL F C 1
ATOM 10529 O O . VAL F 2 170 ? -32.763 3.971 127.793 1.00 106.48 218 VAL F O 1
ATOM 10533 N N . ALA F 2 171 ? -33.910 5.559 126.676 1.00 110.06 219 ALA F N 1
ATOM 10534 C CA . ALA F 2 171 ? -33.588 5.025 125.356 1.00 109.24 219 ALA F CA 1
ATOM 10535 C C . ALA F 2 171 ? -32.171 5.475 125.036 1.00 107.17 219 ALA F C 1
ATOM 10536 O O . ALA F 2 171 ? -31.944 6.531 124.444 1.00 109.77 219 ALA F O 1
ATOM 10538 N N . GLN F 2 172 ? -31.203 4.657 125.438 1.00 96.96 220 GLN F N 1
ATOM 10539 C CA . GLN F 2 172 ? -29.804 5.022 125.281 1.00 92.71 220 GLN F CA 1
ATOM 10540 C C . GLN F 2 172 ? -29.375 4.918 123.823 1.00 93.62 220 GLN F C 1
ATOM 10541 O O . GLN F 2 172 ? -29.901 4.116 123.047 1.00 101.25 220 GLN F O 1
ATOM 10547 N N . SER F 2 173 ? -28.400 5.745 123.458 1.00 98.63 221 SER F N 1
ATOM 10548 C CA . SER F 2 173 ? -27.840 5.747 122.118 1.00 91.25 221 SER F CA 1
ATOM 10549 C C . SER F 2 173 ? -26.323 5.806 122.220 1.00 92.37 221 SER F C 1
ATOM 10550 O O . SER F 2 173 ? -25.755 5.999 123.299 1.00 107.28 221 SER F O 1
ATOM 10553 N N . GLY F 2 174 ? -25.666 5.629 121.079 1.00 98.68 222 GLY F N 1
ATOM 10554 C CA . GLY F 2 174 ? -24.219 5.625 121.043 1.00 98.28 222 GLY F CA 1
ATOM 10555 C C . GLY F 2 174 ? -23.636 4.271 121.410 1.00 98.17 222 GLY F C 1
ATOM 10556 O O . GLY F 2 174 ? -24.308 3.234 121.384 1.00 94.63 222 GLY F O 1
ATOM 10557 N N . GLU F 2 175 ? -22.353 4.293 121.769 1.00 96.17 223 GLU F N 1
ATOM 10558 C CA . GLU F 2 175 ? -21.622 3.077 122.122 1.00 92.55 223 GLU F CA 1
ATOM 10559 C C . GLU F 2 175 ? -21.875 2.776 123.598 1.00 95.43 223 GLU F C 1
ATOM 10560 O O . GLU F 2 175 ? -21.076 3.097 124.482 1.00 98.18 223 GLU F O 1
ATOM 10566 N N . ILE F 2 176 ? -23.021 2.153 123.858 1.00 95.44 224 ILE F N 1
ATOM 10567 C CA . ILE F 2 176 ? -23.386 1.747 125.222 1.00 98.63 224 ILE F CA 1
ATOM 10568 C C . ILE F 2 176 ? -22.303 0.832 125.783 1.00 97.47 224 ILE F C 1
ATOM 10569 O O . ILE F 2 176 ? -21.853 -0.097 125.082 1.00 89.61 224 ILE F O 1
ATOM 10574 N N . PRO F 2 177 ? -21.830 1.061 127.007 1.00 91.93 225 PRO F N 1
ATOM 10575 C CA . PRO F 2 177 ? -20.795 0.195 127.562 1.00 83.28 225 PRO F CA 1
ATOM 10576 C C . PRO F 2 177 ? -21.281 -1.237 127.641 1.00 83.23 225 PRO F C 1
ATOM 10577 O O . PRO F 2 177 ? -22.481 -1.495 127.850 1.00 78.05 225 PRO F O 1
ATOM 10581 N N . PRO F 2 178 ? -20.386 -2.206 127.450 1.00 74.26 226 PRO F N 1
ATOM 10582 C CA . PRO F 2 178 ? -20.775 -3.610 127.629 1.00 69.02 226 PRO F CA 1
ATOM 10583 C C . PRO F 2 178 ? -21.308 -3.848 129.034 1.00 75.26 226 PRO F C 1
ATOM 10584 O O . PRO F 2 178 ? -20.910 -3.178 129.991 1.00 68.85 226 PRO F O 1
ATOM 10588 N N . SER F 2 179 ? -22.246 -4.792 129.137 1.00 73.60 227 SER F N 1
ATOM 10589 C CA . SER F 2 179 ? -22.888 -5.129 130.405 1.00 77.69 227 SER F CA 1
ATOM 10590 C C . SER F 2 179 ? -21.864 -5.261 131.523 1.00 76.49 227 SER F C 1
ATOM 10591 O O . SER F 2 179 ? -20.945 -6.082 131.442 1.00 75.10 227 SER F O 1
ATOM 10594 N N . CYS F 2 180 ? -22.020 -4.444 132.562 1.00 72.97 228 CYS F N 1
ATOM 10595 C CA . CYS F 2 180 ? -21.005 -4.309 133.596 1.00 75.09 228 CYS F CA 1
ATOM 10596 C C . CYS F 2 180 ? -21.659 -4.217 134.968 1.00 74.40 228 CYS F C 1
ATOM 10597 O O . CYS F 2 180 ? -22.838 -3.880 135.102 1.00 73.18 228 CYS F O 1
ATOM 10600 N N . CYS F 2 181 ? -20.863 -4.517 135.992 1.00 78.40 229 CYS F N 1
ATOM 10601 C CA . CYS F 2 181 ? -21.236 -4.279 137.378 1.00 76.49 229 CYS F CA 1
ATOM 10602 C C . CYS F 2 181 ? -19.962 -4.045 138.173 1.00 74.87 229 CYS F C 1
ATOM 10603 O O . CYS F 2 181 ? -18.859 -4.355 137.713 1.00 78.62 229 CYS F O 1
ATOM 10606 N N . ASN F 2 182 ? -20.124 -3.482 139.372 1.00 72.12 230 ASN F N 1
ATOM 10607 C CA . ASN F 2 182 ? -19.005 -3.165 140.259 1.00 71.30 230 ASN F CA 1
ATOM 10608 C C . ASN F 2 182 ? -18.039 -2.196 139.573 1.00 66.63 230 ASN F C 1
ATOM 10609 O O . ASN F 2 182 ? -16.867 -2.497 139.336 1.00 67.78 230 ASN F O 1
ATOM 10614 N N . PHE F 2 183 ? -18.560 -1.013 139.265 1.00 59.67 231 PHE F N 1
ATOM 10615 C CA . PHE F 2 183 ? -17.810 0.040 138.600 1.00 68.41 231 PHE F CA 1
ATOM 10616 C C . PHE F 2 183 ? -18.213 1.378 139.195 1.00 63.23 231 PHE F C 1
ATOM 10617 O O . PHE F 2 183 ? -19.362 1.552 139.618 1.00 75.37 231 PHE F O 1
ATOM 10625 N N . PRO F 2 184 ? -17.299 2.342 139.230 1.00 69.30 232 PRO F N 1
ATOM 10626 C CA . PRO F 2 184 ? -17.630 3.665 139.755 1.00 65.21 232 PRO F CA 1
ATOM 10627 C C . PRO F 2 184 ? -18.134 4.617 138.682 1.00 75.93 232 PRO F C 1
ATOM 10628 O O . PRO F 2 184 ? -17.911 4.436 137.483 1.00 74.55 232 PRO F O 1
ATOM 10632 N N . VAL F 2 185 ? -18.831 5.647 139.150 1.00 78.93 233 VAL F N 1
ATOM 10633 C CA . VAL F 2 185 ? -19.434 6.660 138.297 1.00 83.13 233 VAL F CA 1
ATOM 10634 C C . VAL F 2 185 ? -19.133 8.027 138.892 1.00 77.40 233 VAL F C 1
ATOM 10635 O O . VAL F 2 185 ? -19.295 8.235 140.100 1.00 82.96 233 VAL F O 1
ATOM 10639 N N . ALA F 2 186 ? -18.698 8.956 138.045 1.00 84.31 234 ALA F N 1
ATOM 10640 C CA . ALA F 2 186 ? -18.459 10.329 138.456 1.00 83.78 234 ALA F CA 1
ATOM 10641 C C . ALA F 2 186 ? -19.030 11.253 137.396 1.00 87.48 234 ALA F C 1
ATOM 10642 O O . ALA F 2 186 ? -18.940 10.965 136.199 1.00 93.39 234 ALA F O 1
ATOM 10644 N N . VAL F 2 187 ? -19.619 12.359 137.836 1.00 92.20 235 VAL F N 1
ATOM 10645 C CA . VAL F 2 187 ? -20.151 13.370 136.934 1.00 97.33 235 VAL F CA 1
ATOM 10646 C C . VAL F 2 187 ? -19.173 14.536 136.873 1.00 100.31 235 VAL F C 1
ATOM 10647 O O . VAL F 2 187 ? -18.762 15.076 137.908 1.00 95.76 235 VAL F O 1
ATOM 10651 N N . CYS F 2 188 ? -18.788 14.911 135.657 1.00 107.18 236 CYS F N 1
ATOM 10652 C CA . CYS F 2 188 ? -17.923 16.057 135.427 1.00 102.42 236 CYS F CA 1
ATOM 10653 C C . CYS F 2 188 ? -18.356 16.715 134.129 1.00 106.39 236 CYS F C 1
ATOM 10654 O O . CYS F 2 188 ? -18.855 16.046 133.220 1.00 112.24 236 CYS F O 1
ATOM 10657 N N . ARG F 2 189 ? -18.150 18.028 134.049 1.00 122.25 237 ARG F N 1
ATOM 10658 C CA . ARG F 2 189 ? -18.764 18.866 133.013 1.00 134.64 237 ARG F CA 1
ATOM 10659 C C . ARG F 2 189 ? -20.269 18.601 133.074 1.00 134.29 237 ARG F C 1
ATOM 10660 O O . ARG F 2 189 ? -20.857 18.695 134.161 1.00 126.24 237 ARG F O 1
ATOM 10668 N N . ASP F 2 190 ? -20.920 18.266 131.966 1.00 127.15 238 ASP F N 1
ATOM 10669 C CA . ASP F 2 190 ? -22.319 17.862 131.957 1.00 119.62 238 ASP F CA 1
ATOM 10670 C C . ASP F 2 190 ? -22.457 16.447 131.411 1.00 113.80 238 ASP F C 1
ATOM 10671 O O . ASP F 2 190 ? -23.385 16.134 130.663 1.00 109.32 238 ASP F O 1
ATOM 10676 N N . LYS F 2 191 ? -21.510 15.582 131.772 1.00 120.23 239 LYS F N 1
ATOM 10677 C CA . LYS F 2 191 ? -21.469 14.207 131.297 1.00 109.04 239 LYS F CA 1
ATOM 10678 C C . LYS F 2 191 ? -21.261 13.251 132.463 1.00 109.16 239 LYS F C 1
ATOM 10679 O O . LYS F 2 191 ? -20.668 13.606 133.485 1.00 106.49 239 LYS F O 1
ATOM 10685 N N . MET F 2 192 ? -21.763 12.032 132.294 1.00 108.45 240 MET F N 1
ATOM 10686 C CA . MET F 2 192 ? -21.567 10.948 133.245 1.00 95.06 240 MET F CA 1
ATOM 10687 C C . MET F 2 192 ? -20.470 10.024 132.730 1.00 91.57 240 MET F C 1
ATOM 10688 O O . MET F 2 192 ? -20.439 9.683 131.544 1.00 100.80 240 MET F O 1
ATOM 10693 N N . PHE F 2 193 ? -19.568 9.624 133.624 1.00 90.42 241 PHE F N 1
ATOM 10694 C CA . PHE F 2 193 ? -18.379 8.870 133.250 1.00 84.32 241 PHE F CA 1
ATOM 10695 C C . PHE F 2 193 ? -18.363 7.501 133.916 1.00 83.80 241 PHE F C 1
ATOM 10696 O O . PHE F 2 193 ? -18.734 7.358 135.086 1.00 86.17 241 PHE F O 1
ATOM 10704 N N . VAL F 2 194 ? -17.930 6.499 133.153 1.00 73.06 242 VAL F N 1
ATOM 10705 C CA . VAL F 2 194 ? -17.822 5.121 133.612 1.00 78.88 242 VAL F CA 1
ATOM 10706 C C . VAL F 2 194 ? -16.469 4.582 133.174 1.00 85.97 242 VAL F C 1
ATOM 10707 O O . VAL F 2 194 ? -16.110 4.687 131.995 1.00 88.10 242 VAL F O 1
ATOM 10711 N N . PHE F 2 195 ? -15.718 4.015 134.115 1.00 78.49 243 PHE F N 1
ATOM 10712 C CA . PHE F 2 195 ? -14.399 3.461 133.833 1.00 82.14 243 PHE F CA 1
ATOM 10713 C C . PHE F 2 195 ? -14.359 1.996 134.234 1.00 77.22 243 PHE F C 1
ATOM 10714 O O . PHE F 2 195 ? -14.602 1.663 135.399 1.00 75.67 243 PHE F O 1
ATOM 10722 N N . SER F 2 196 ? -14.032 1.133 133.270 1.00 79.70 244 SER F N 1
ATOM 10723 C CA . SER F 2 196 ? -13.808 -0.287 133.513 1.00 79.43 244 SER F CA 1
ATOM 10724 C C . SER F 2 196 ? -14.967 -0.923 134.268 1.00 75.54 244 SER F C 1
ATOM 10725 O O . SER F 2 196 ? -16.133 -0.577 134.045 1.00 76.45 244 SER F O 1
ATOM 10728 N N . GLY F 2 197 ? -14.652 -1.847 135.162 1.00 72.38 245 GLY F N 1
ATOM 10729 C CA . GLY F 2 197 ? -15.647 -2.607 135.892 1.00 71.07 245 GLY F CA 1
ATOM 10730 C C . GLY F 2 197 ? -15.615 -4.072 135.494 1.00 71.62 245 GLY F C 1
ATOM 10731 O O . GLY F 2 197 ? -14.818 -4.509 134.662 1.00 79.74 245 GLY F O 1
ATOM 10732 N N . GLN F 2 198 ? -16.506 -4.833 136.123 1.00 65.24 246 GLN F N 1
ATOM 10733 C CA . GLN F 2 198 ? -16.648 -6.255 135.830 1.00 78.16 246 GLN F CA 1
ATOM 10734 C C . GLN F 2 198 ? -17.644 -6.424 134.689 1.00 74.43 246 GLN F C 1
ATOM 10735 O O . GLN F 2 198 ? -18.857 -6.293 134.887 1.00 72.51 246 GLN F O 1
ATOM 10741 N N . SER F 2 199 ? -17.133 -6.732 133.496 1.00 71.75 247 SER F N 1
ATOM 10742 C CA . SER F 2 199 ? -17.976 -6.906 132.319 1.00 83.83 247 SER F CA 1
ATOM 10743 C C . SER F 2 199 ? -17.734 -8.251 131.642 1.00 79.51 247 SER F C 1
ATOM 10744 O O . SER F 2 199 ? -18.005 -8.393 130.445 1.00 80.14 247 SER F O 1
ATOM 10747 N N . GLY F 2 200 ? -17.229 -9.235 132.381 1.00 67.85 248 GLY F N 1
ATOM 10748 C CA . GLY F 2 200 ? -17.079 -10.572 131.825 1.00 76.50 248 GLY F CA 1
ATOM 10749 C C . GLY F 2 200 ? -16.026 -10.608 130.738 1.00 76.25 248 GLY F C 1
ATOM 10750 O O . GLY F 2 200 ? -14.912 -10.100 130.904 1.00 67.80 248 GLY F O 1
ATOM 10751 N N . ALA F 2 201 ? -16.383 -11.208 129.599 1.00 77.65 249 ALA F N 1
ATOM 10752 C CA . ALA F 2 201 ? -15.451 -11.312 128.483 1.00 77.71 249 ALA F CA 1
ATOM 10753 C C . ALA F 2 201 ? -15.099 -9.953 127.902 1.00 79.67 249 ALA F C 1
ATOM 10754 O O . ALA F 2 201 ? -14.059 -9.821 127.246 1.00 78.47 249 ALA F O 1
ATOM 10756 N N . LYS F 2 202 ? -15.942 -8.943 128.120 1.00 78.55 250 LYS F N 1
ATOM 10757 C CA . LYS F 2 202 ? -15.693 -7.596 127.625 1.00 80.77 250 LYS F CA 1
ATOM 10758 C C . LYS F 2 202 ? -15.009 -6.709 128.659 1.00 77.87 250 LYS F C 1
ATOM 10759 O O . LYS F 2 202 ? -15.163 -5.480 128.611 1.00 67.92 250 LYS F O 1
ATOM 10764 N N . ILE F 2 203 ? -14.254 -7.288 129.593 1.00 83.49 251 ILE F N 1
ATOM 10765 C CA . ILE F 2 203 ? -13.583 -6.479 130.604 1.00 80.98 251 ILE F CA 1
ATOM 10766 C C . ILE F 2 203 ? -12.406 -5.764 129.955 1.00 79.06 251 ILE F C 1
ATOM 10767 O O . ILE F 2 203 ? -11.536 -6.388 129.334 1.00 77.45 251 ILE F O 1
ATOM 10772 N N . THR F 2 204 ? -12.387 -4.441 130.072 1.00 90.18 252 THR F N 1
ATOM 10773 C CA . THR F 2 204 ? -11.355 -3.634 129.445 1.00 97.90 252 THR F CA 1
ATOM 10774 C C . THR F 2 204 ? -11.066 -2.435 130.336 1.00 92.85 252 THR F C 1
ATOM 10775 O O . THR F 2 204 ? -11.656 -2.272 131.408 1.00 92.36 252 THR F O 1
ATOM 10779 N N . ASN F 2 205 ? -10.148 -1.589 129.877 1.00 86.09 253 ASN F N 1
ATOM 10780 C CA . ASN F 2 205 ? -9.841 -0.329 130.537 1.00 87.77 253 ASN F CA 1
ATOM 10781 C C . ASN F 2 205 ? -10.369 0.853 129.732 1.00 87.15 253 ASN F C 1
ATOM 10782 O O . ASN F 2 205 ? -9.787 1.939 129.750 1.00 95.19 253 ASN F O 1
ATOM 10787 N N . ASN F 2 206 ? -11.472 0.645 129.018 1.00 88.53 254 ASN F N 1
ATOM 10788 C CA . ASN F 2 206 ? -12.097 1.727 128.278 1.00 87.71 254 ASN F CA 1
ATOM 10789 C C . ASN F 2 206 ? -12.771 2.697 129.236 1.00 84.81 254 ASN F C 1
ATOM 10790 O O . ASN F 2 206 ? -13.264 2.315 130.301 1.00 84.55 254 ASN F O 1
ATOM 10795 N N . LEU F 2 207 ? -12.784 3.967 128.852 1.00 94.91 255 LEU F N 1
ATOM 10796 C CA . LEU F 2 207 ? -13.479 5.003 129.600 1.00 91.11 255 LEU F CA 1
ATOM 10797 C C . LEU F 2 207 ? -14.671 5.426 128.754 1.00 87.07 255 LEU F C 1
ATOM 10798 O O . LEU F 2 207 ? -14.503 5.834 127.599 1.00 98.57 255 LEU F O 1
ATOM 10803 N N . PHE F 2 208 ? -15.866 5.330 129.325 1.00 88.50 256 PHE F N 1
ATOM 10804 C CA . PHE F 2 208 ? -17.092 5.659 128.617 1.00 92.54 256 PHE F CA 1
ATOM 10805 C C . PHE F 2 208 ? -17.673 6.961 129.150 1.00 92.83 256 PHE F C 1
ATOM 10806 O O . PHE F 2 208 ? -17.560 7.276 130.337 1.00 90.94 256 PHE F O 1
ATOM 10814 N N . GLN F 2 209 ? -18.307 7.709 128.252 1.00 103.48 257 GLN F N 1
ATOM 10815 C CA . GLN F 2 209 ? -18.821 9.041 128.539 1.00 104.44 257 GLN F CA 1
ATOM 10816 C C . GLN F 2 209 ? -20.264 9.144 128.070 1.00 98.35 257 GLN F C 1
ATOM 10817 O O . GLN F 2 209 ? -20.567 8.806 126.923 1.00 103.95 257 GLN F O 1
ATOM 10823 N N . PHE F 2 210 ? -21.151 9.596 128.957 1.00 96.82 258 PHE F N 1
ATOM 10824 C CA . PHE F 2 210 ? -22.585 9.669 128.690 1.00 95.46 258 PHE F CA 1
ATOM 10825 C C . PHE F 2 210 ? -23.040 11.120 128.763 1.00 107.05 258 PHE F C 1
ATOM 10826 O O . PHE F 2 210 ? -23.078 11.712 129.846 1.00 110.23 258 PHE F O 1
ATOM 10834 N N . GLU F 2 211 ? -23.357 11.694 127.614 1.00 106.41 259 GLU F N 1
ATOM 10835 C CA . GLU F 2 211 ? -23.903 13.043 127.559 1.00 108.12 259 GLU F CA 1
ATOM 10836 C C . GLU F 2 211 ? -25.384 13.034 127.882 1.00 112.31 259 GLU F C 1
ATOM 10837 O O . GLU F 2 211 ? -26.167 12.410 127.172 1.00 115.19 259 GLU F O 1
ATOM 10843 N N . PHE F 2 212 ? -25.758 13.725 128.965 1.00 111.53 260 PHE F N 1
ATOM 10844 C CA . PHE F 2 212 ? -27.147 13.704 129.420 1.00 114.58 260 PHE F CA 1
ATOM 10845 C C . PHE F 2 212 ? -28.094 14.316 128.395 1.00 120.72 260 PHE F C 1
ATOM 10846 O O . PHE F 2 212 ? -29.244 13.878 128.275 1.00 121.32 260 PHE F O 1
ATOM 10854 N N . LYS F 2 213 ? -27.631 15.322 127.650 1.00 116.70 261 LYS F N 1
ATOM 10855 C CA . LYS F 2 213 ? -28.521 16.080 126.775 1.00 126.04 261 LYS F CA 1
ATOM 10856 C C . LYS F 2 213 ? -29.150 15.180 125.718 1.00 126.27 261 LYS F C 1
ATOM 10857 O O . LYS F 2 213 ? -30.377 15.056 125.635 1.00 125.28 261 LYS F O 1
ATOM 10863 N N . ASP F 2 214 ? -28.318 14.543 124.898 1.00 130.43 262 ASP F N 1
ATOM 10864 C CA . ASP F 2 214 ? -28.782 13.664 123.835 1.00 128.11 262 ASP F CA 1
ATOM 10865 C C . ASP F 2 214 ? -28.825 12.199 124.249 1.00 121.68 262 ASP F C 1
ATOM 10866 O O . ASP F 2 214 ? -29.174 11.350 123.422 1.00 120.48 262 ASP F O 1
ATOM 10871 N N . LYS F 2 215 ? -28.491 11.888 125.503 1.00 112.40 263 LYS F N 1
ATOM 10872 C CA . LYS F 2 215 ? -28.540 10.524 126.032 1.00 105.53 263 LYS F CA 1
ATOM 10873 C C . LYS F 2 215 ? -27.739 9.559 125.159 1.00 99.87 263 LYS F C 1
ATOM 10874 O O . LYS F 2 215 ? -28.226 8.508 124.735 1.00 103.92 263 LYS F O 1
ATOM 10878 N N . THR F 2 216 ? -26.486 9.925 124.890 1.00 97.18 264 THR F N 1
ATOM 10879 C CA . THR F 2 216 ? -25.619 9.156 124.007 1.00 112.22 264 THR F CA 1
ATOM 10880 C C . THR F 2 216 ? -24.306 8.828 124.701 1.00 95.04 264 THR F C 1
ATOM 10881 O O . THR F 2 216 ? -23.720 9.677 125.379 1.00 97.15 264 THR F O 1
ATOM 10885 N N . TRP F 2 217 ? -23.851 7.591 124.520 1.00 90.45 265 TRP F N 1
ATOM 10886 C CA . TRP F 2 217 ? -22.587 7.107 125.057 1.00 96.30 265 TRP F CA 1
ATOM 10887 C C . TRP F 2 217 ? -21.482 7.237 124.014 1.00 97.96 265 TRP F C 1
ATOM 10888 O O . TRP F 2 217 ? -21.724 7.138 122.808 1.00 106.32 265 TRP F O 1
ATOM 10899 N N . THR F 2 218 ? -20.260 7.463 124.493 1.00 100.11 266 THR F N 1
ATOM 10900 C CA . THR F 2 218 ? -19.088 7.578 123.628 1.00 101.32 266 THR F CA 1
ATOM 10901 C C . THR F 2 218 ? -17.891 6.999 124.366 1.00 102.24 266 THR F C 1
ATOM 10902 O O . THR F 2 218 ? -17.580 7.441 125.477 1.00 99.90 266 THR F O 1
ATOM 10906 N N . ARG F 2 219 ? -17.225 6.017 123.761 1.00 98.61 267 ARG F N 1
ATOM 10907 C CA . ARG F 2 219 ? -16.005 5.470 124.341 1.00 97.03 267 ARG F CA 1
ATOM 10908 C C . ARG F 2 219 ? -14.865 6.442 124.063 1.00 105.12 267 ARG F C 1
ATOM 10909 O O . ARG F 2 219 ? -14.571 6.740 122.901 1.00 106.55 267 ARG F O 1
ATOM 10917 N N . ILE F 2 220 ? -14.235 6.946 125.120 1.00 108.87 268 ILE F N 1
ATOM 10918 C CA . ILE F 2 220 ? -13.143 7.909 124.981 1.00 109.63 268 ILE F CA 1
ATOM 10919 C C . ILE F 2 220 ? -11.959 7.246 124.286 1.00 121.42 268 ILE F C 1
ATOM 10920 O O . ILE F 2 220 ? -11.412 6.259 124.802 1.00 122.33 268 ILE F O 1
ATOM 10925 N N . PRO F 2 221 ? -11.538 7.740 123.121 1.00 127.07 269 PRO F N 1
ATOM 10926 C CA . PRO F 2 221 ? -10.388 7.138 122.432 1.00 130.92 269 PRO F CA 1
ATOM 10927 C C . PRO F 2 221 ? -9.111 7.331 123.237 1.00 140.11 269 PRO F C 1
ATOM 10928 O O . PRO F 2 221 ? -8.776 8.448 123.635 1.00 140.69 269 PRO F O 1
ATOM 10932 N N . THR F 2 222 ? -8.405 6.229 123.477 1.00 157.34 270 THR F N 1
ATOM 10933 C CA . THR F 2 222 ? -7.144 6.243 124.210 1.00 167.95 270 THR F CA 1
ATOM 10934 C C . THR F 2 222 ? -5.940 5.976 123.326 1.00 184.48 270 THR F C 1
ATOM 10935 O O . THR F 2 222 ? -4.911 6.640 123.474 1.00 188.54 270 THR F O 1
ATOM 10939 N N . GLU F 2 223 ? -6.052 5.034 122.390 1.00 187.65 271 GLU F N 1
ATOM 10940 C CA . GLU F 2 223 ? -4.939 4.655 121.530 1.00 192.82 271 GLU F CA 1
ATOM 10941 C C . GLU F 2 223 ? -4.543 5.751 120.552 1.00 193.84 271 GLU F C 1
ATOM 10942 O O . GLU F 2 223 ? -3.648 5.524 119.727 1.00 188.13 271 GLU F O 1
ATOM 10944 N N . HIS F 2 224 ? -5.193 6.917 120.608 1.00 192.98 272 HIS F N 1
ATOM 10945 C CA . HIS F 2 224 ? -4.755 8.054 119.807 1.00 198.22 272 HIS F CA 1
ATOM 10946 C C . HIS F 2 224 ? -3.296 8.376 120.104 1.00 202.20 272 HIS F C 1
ATOM 10947 O O . HIS F 2 224 ? -2.447 8.364 119.207 1.00 202.32 272 HIS F O 1
ATOM 10954 N N . LEU F 2 225 ? -2.993 8.634 121.375 1.00 198.46 273 LEU F N 1
ATOM 10955 C CA . LEU F 2 225 ? -1.630 8.835 121.868 1.00 189.46 273 LEU F CA 1
ATOM 10956 C C . LEU F 2 225 ? -0.854 9.767 120.940 1.00 192.32 273 LEU F C 1
ATOM 10957 O O . LEU F 2 225 ? 0.219 9.436 120.432 1.00 193.67 273 LEU F O 1
ATOM 10962 N N . LEU F 2 226 ? -1.442 10.947 120.710 1.00 188.82 274 LEU F N 1
ATOM 10963 C CA . LEU F 2 226 ? -0.934 11.860 119.689 1.00 185.37 274 LEU F CA 1
ATOM 10964 C C . LEU F 2 226 ? 0.559 12.129 119.839 1.00 183.00 274 LEU F C 1
ATOM 10965 O O . LEU F 2 226 ? 1.263 12.292 118.837 1.00 181.66 274 LEU F O 1
ATOM 10970 N N . ARG F 2 227 ? 1.063 12.161 121.071 1.00 177.52 275 ARG F N 1
ATOM 10971 C CA . ARG F 2 227 ? 2.492 12.319 121.329 1.00 166.36 275 ARG F CA 1
ATOM 10972 C C . ARG F 2 227 ? 2.922 11.385 122.457 1.00 170.40 275 ARG F C 1
ATOM 10973 O O . ARG F 2 227 ? 3.629 11.776 123.387 1.00 173.59 275 ARG F O 1
ATOM 10975 N N . GLY F 2 228 ? 2.493 10.127 122.374 1.00 164.36 276 GLY F N 1
ATOM 10976 C CA . GLY F 2 228 ? 2.871 9.115 123.343 1.00 155.96 276 GLY F CA 1
ATOM 10977 C C . GLY F 2 228 ? 2.425 9.413 124.760 1.00 159.69 276 GLY F C 1
ATOM 10978 O O . GLY F 2 228 ? 3.257 9.565 125.660 1.00 153.76 276 GLY F O 1
ATOM 10979 N N . SER F 2 229 ? 1.112 9.489 124.972 1.00 158.93 277 SER F N 1
ATOM 10980 C CA . SER F 2 229 ? 0.565 9.826 126.276 1.00 140.32 277 SER F CA 1
ATOM 10981 C C . SER F 2 229 ? 0.609 8.621 127.217 1.00 138.17 277 SER F C 1
ATOM 10982 O O . SER F 2 229 ? 0.589 7.472 126.768 1.00 136.46 277 SER F O 1
ATOM 10985 N N . PRO F 2 230 ? 0.706 8.869 128.524 1.00 137.89 278 PRO F N 1
ATOM 10986 C CA . PRO F 2 230 ? 0.698 7.767 129.482 1.00 122.36 278 PRO F CA 1
ATOM 10987 C C . PRO F 2 230 ? -0.546 6.917 129.325 1.00 116.84 278 PRO F C 1
ATOM 10988 O O . PRO F 2 230 ? -1.633 7.426 128.991 1.00 107.62 278 PRO F O 1
ATOM 10992 N N . PRO F 2 231 ? -0.433 5.611 129.547 1.00 119.61 279 PRO F N 1
ATOM 10993 C CA . PRO F 2 231 ? -1.560 4.705 129.305 1.00 104.99 279 PRO F CA 1
ATOM 10994 C C . PRO F 2 231 ? -2.622 4.839 130.380 1.00 99.01 279 PRO F C 1
ATOM 10995 O O . PRO F 2 231 ? -2.353 5.354 131.476 1.00 101.58 279 PRO F O 1
ATOM 10999 N N . PRO F 2 232 ? -3.843 4.392 130.099 1.00 107.93 280 PRO F N 1
ATOM 11000 C CA . PRO F 2 232 ? -4.899 4.386 131.119 1.00 98.41 280 PRO F CA 1
ATOM 11001 C C . PRO F 2 232 ? -4.602 3.363 132.201 1.00 94.68 280 PRO F C 1
ATOM 11002 O O . PRO F 2 232 ? -3.786 2.451 131.995 1.00 100.56 280 PRO F O 1
ATOM 11006 N N . PRO F 2 233 ? -5.231 3.480 133.372 1.00 88.09 281 PRO F N 1
ATOM 11007 C CA . PRO F 2 233 ? -4.983 2.500 134.435 1.00 92.11 281 PRO F CA 1
ATOM 11008 C C . PRO F 2 233 ? -5.470 1.114 134.036 1.00 89.19 281 PRO F C 1
ATOM 11009 O O . PRO F 2 233 ? -6.314 0.949 133.152 1.00 91.42 281 PRO F O 1
ATOM 11013 N N . GLN F 2 234 ? -4.908 0.110 134.705 1.00 88.21 282 GLN F N 1
ATOM 11014 C CA . GLN F 2 234 ? -5.246 -1.278 134.427 1.00 82.38 282 GLN F CA 1
ATOM 11015 C C . GLN F 2 234 ? -6.741 -1.520 134.594 1.00 80.81 282 GLN F C 1
ATOM 11016 O O . GLN F 2 234 ? -7.403 -0.913 135.443 1.00 93.27 282 GLN F O 1
ATOM 11022 N N . ARG F 2 235 ? -7.278 -2.398 133.748 1.00 88.04 283 ARG F N 1
ATOM 11023 C CA . ARG F 2 235 ? -8.666 -2.815 133.887 1.00 84.79 283 ARG F CA 1
ATOM 11024 C C . ARG F 2 235 ? -8.895 -3.375 135.284 1.00 76.86 283 ARG F C 1
ATOM 11025 O O . ARG F 2 235 ? -8.078 -4.136 135.810 1.00 76.41 283 ARG F O 1
ATOM 11033 N N . ARG F 2 236 ? -10.012 -2.989 135.889 1.00 80.61 284 ARG F N 1
ATOM 11034 C CA . ARG F 2 236 ? -10.242 -3.291 137.293 1.00 71.43 284 ARG F CA 1
ATOM 11035 C C . ARG F 2 236 ? -11.737 -3.259 137.571 1.00 70.07 284 ARG F C 1
ATOM 11036 O O . ARG F 2 236 ? -12.538 -2.815 136.745 1.00 70.11 284 ARG F O 1
ATOM 11044 N N . TYR F 2 237 ? -12.097 -3.729 138.763 1.00 73.68 285 TYR F N 1
ATOM 11045 C CA . TYR F 2 237 ? -13.468 -3.681 139.243 1.00 78.59 285 TYR F CA 1
ATOM 11046 C C . TYR F 2 237 ? -13.448 -3.403 140.739 1.00 72.21 285 TYR F C 1
ATOM 11047 O O . TYR F 2 237 ? -12.468 -3.689 141.431 1.00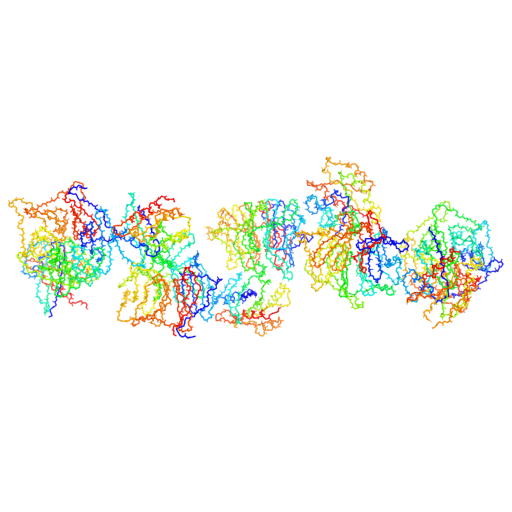 72.42 285 TYR F O 1
ATOM 11056 N N . GLY F 2 238 ? -14.546 -2.839 141.233 1.00 73.43 286 GLY F N 1
ATOM 11057 C CA . GLY F 2 238 ? -14.621 -2.474 142.632 1.00 77.42 286 GLY F CA 1
ATOM 11058 C C . GLY F 2 238 ? -13.842 -1.234 142.994 1.00 77.91 286 GLY F C 1
ATOM 11059 O O . GLY F 2 238 ? -13.577 -1.002 144.177 1.00 73.63 286 GLY F O 1
ATOM 11060 N N . HIS F 2 239 ? -13.464 -0.431 142.008 1.00 75.10 287 HIS F N 1
ATOM 11061 C CA . HIS F 2 239 ? -12.709 0.788 142.233 1.00 75.11 287 HIS F CA 1
ATOM 11062 C C . HIS F 2 239 ? -13.656 1.975 142.396 1.00 71.51 287 HIS F C 1
ATOM 11063 O O . HIS F 2 239 ? -14.861 1.884 142.153 1.00 76.43 287 HIS F O 1
ATOM 11070 N N . THR F 2 240 ? -13.097 3.099 142.831 1.00 71.43 288 THR F N 1
ATOM 11071 C CA . THR F 2 240 ? -13.848 4.333 142.996 1.00 74.10 288 THR F CA 1
ATOM 11072 C C . THR F 2 240 ? -13.363 5.374 141.997 1.00 80.07 288 THR F C 1
ATOM 11073 O O . THR F 2 240 ? -12.216 5.341 141.545 1.00 80.85 288 THR F O 1
ATOM 11077 N N . MET F 2 241 ? -14.254 6.300 141.658 1.00 73.81 289 MET F N 1
ATOM 11078 C CA . MET F 2 241 ? -13.912 7.393 140.761 1.00 80.09 289 MET F CA 1
ATOM 11079 C C . MET F 2 241 ? -14.705 8.620 141.173 1.00 80.71 289 MET F C 1
ATOM 11080 O O . MET F 2 241 ? -15.933 8.561 141.288 1.00 78.57 289 MET F O 1
ATOM 11085 N N . VAL F 2 242 ? -13.998 9.725 141.396 1.00 72.18 290 VAL F N 1
ATOM 11086 C CA . VAL F 2 242 ? -14.614 10.988 141.768 1.00 74.61 290 VAL F CA 1
ATOM 11087 C C . VAL F 2 242 ? -14.147 12.054 140.791 1.00 78.22 290 VAL F C 1
ATOM 11088 O O . VAL F 2 242 ? -13.098 11.935 140.154 1.00 71.79 290 VAL F O 1
ATOM 11092 N N . ALA F 2 243 ? -14.950 13.104 140.676 1.00 78.22 291 ALA F N 1
ATOM 11093 C CA . ALA F 2 243 ? -14.656 14.229 139.805 1.00 72.65 291 ALA F CA 1
ATOM 11094 C C . ALA F 2 243 ? -14.283 15.439 140.647 1.00 83.70 291 ALA F C 1
ATOM 11095 O O . ALA F 2 243 ? -14.923 15.721 141.666 1.00 90.99 291 ALA F O 1
ATOM 11097 N N . PHE F 2 244 ? -13.246 16.152 140.218 1.00 85.82 292 PHE F N 1
ATOM 11098 C CA . PHE F 2 244 ? -12.842 17.380 140.894 1.00 90.26 292 PHE F CA 1
ATOM 11099 C C . PHE F 2 244 ? -12.047 18.237 139.926 1.00 100.90 292 PHE F C 1
ATOM 11100 O O . PHE F 2 244 ? -11.023 17.787 139.402 1.00 97.80 292 PHE F O 1
ATOM 11108 N N . ASP F 2 245 ? -12.510 19.466 139.710 1.00 102.69 293 ASP F N 1
ATOM 11109 C CA . ASP F 2 245 ? -11.805 20.467 138.916 1.00 101.43 293 ASP F CA 1
ATOM 11110 C C . ASP F 2 245 ? -11.405 19.904 137.552 1.00 103.62 293 ASP F C 1
ATOM 11111 O O . ASP F 2 245 ? -10.226 19.812 137.204 1.00 106.44 293 ASP F O 1
ATOM 11116 N N . ARG F 2 246 ? -12.425 19.520 136.782 1.00 103.62 294 ARG F N 1
ATOM 11117 C CA . ARG F 2 246 ? -12.249 19.031 135.415 1.00 109.10 294 ARG F CA 1
ATOM 11118 C C . ARG F 2 246 ? -11.278 17.853 135.349 1.00 102.34 294 ARG F C 1
ATOM 11119 O O . ARG F 2 246 ? -10.499 17.729 134.401 1.00 112.66 294 ARG F O 1
ATOM 11121 N N . HIS F 2 247 ? -11.276 17.007 136.376 1.00 94.38 295 HIS F N 1
ATOM 11122 C CA . HIS F 2 247 ? -10.425 15.827 136.397 1.00 94.14 295 HIS F CA 1
ATOM 11123 C C . HIS F 2 247 ? -11.165 14.691 137.088 1.00 91.66 295 HIS F C 1
ATOM 11124 O O . HIS F 2 247 ? -12.003 14.918 137.965 1.00 91.15 295 HIS F O 1
ATOM 11131 N N . LEU F 2 248 ? -10.846 13.465 136.685 1.00 83.18 296 LEU F N 1
ATOM 11132 C CA . LEU F 2 248 ? -11.384 12.263 137.309 1.00 86.81 296 LEU F CA 1
ATOM 11133 C C . LEU F 2 248 ? -10.249 11.508 137.984 1.00 88.55 296 LEU F C 1
ATOM 11134 O O . LEU F 2 248 ? -9.195 11.293 137.376 1.00 84.85 296 LEU F O 1
ATOM 11139 N N . TYR F 2 249 ? -10.464 11.118 139.235 1.00 81.69 297 TYR F N 1
ATOM 11140 C CA . TYR F 2 249 ? -9.467 10.405 140.023 1.00 80.90 297 TYR F CA 1
ATOM 11141 C C . TYR F 2 249 ? -9.974 9.002 140.331 1.00 83.40 297 TYR F C 1
ATOM 11142 O O . TYR F 2 249 ? -11.011 8.839 140.983 1.00 83.35 297 TYR F O 1
ATOM 11151 N N . VAL F 2 250 ? -9.243 7.999 139.853 1.00 77.87 298 VAL F N 1
ATOM 11152 C CA . VAL F 2 250 ? -9.577 6.592 140.044 1.00 82.97 298 VAL F CA 1
ATOM 11153 C C . VAL F 2 250 ? -8.589 6.002 141.037 1.00 84.03 298 VAL F C 1
ATOM 11154 O O . VAL F 2 250 ? -7.377 6.221 140.919 1.00 85.35 298 VAL F O 1
ATOM 11158 N N . PHE F 2 251 ? -9.102 5.259 142.015 1.00 88.55 299 PHE F N 1
ATOM 11159 C CA . PHE F 2 251 ? -8.266 4.657 143.041 1.00 87.23 299 PHE F CA 1
ATOM 11160 C C . PHE F 2 251 ? -8.765 3.258 143.367 1.00 78.81 299 PHE F C 1
ATOM 11161 O O . PHE F 2 251 ? -9.974 3.012 143.404 1.00 74.91 299 PHE F O 1
ATOM 11169 N N . GLY F 2 252 ? -7.823 2.349 143.598 1.00 73.41 300 GLY F N 1
ATOM 11170 C CA . GLY F 2 252 ? -8.143 1.051 144.154 1.00 79.95 300 GLY F CA 1
ATOM 11171 C C . GLY F 2 252 ? -8.776 0.095 143.159 1.00 77.21 300 GLY F C 1
ATOM 11172 O O . GLY F 2 252 ? -8.612 0.198 141.939 1.00 84.97 300 GLY F O 1
ATOM 11173 N N . GLY F 2 253 ? -9.514 -0.861 143.712 1.00 79.02 301 GLY F N 1
ATOM 11174 C CA . GLY F 2 253 ? -10.132 -1.917 142.941 1.00 70.57 301 GLY F CA 1
ATOM 11175 C C . GLY F 2 253 ? -9.202 -3.102 142.737 1.00 76.37 301 GLY F C 1
ATOM 11176 O O . GLY F 2 253 ? -7.988 -3.021 142.917 1.00 81.20 301 GLY F O 1
ATOM 11177 N N . ALA F 2 254 ? -9.796 -4.225 142.345 1.00 78.57 302 ALA F N 1
ATOM 11178 C CA . ALA F 2 254 ? -9.038 -5.434 142.052 1.00 74.09 302 ALA F CA 1
ATOM 11179 C C . ALA F 2 254 ? -8.730 -5.476 140.560 1.00 80.99 302 ALA F C 1
ATOM 11180 O O . ALA F 2 254 ? -9.645 -5.559 139.734 1.00 85.18 302 ALA F O 1
ATOM 11182 N N . ALA F 2 255 ? -7.444 -5.420 140.219 1.00 88.04 303 ALA F N 1
ATOM 11183 C CA . ALA F 2 255 ? -6.986 -5.361 138.833 1.00 85.02 303 ALA F CA 1
ATOM 11184 C C . ALA F 2 255 ? -6.046 -6.534 138.572 1.00 94.72 303 ALA F C 1
ATOM 11185 O O . ALA F 2 255 ? -4.886 -6.508 138.994 1.00 98.55 303 ALA F O 1
ATOM 11187 N N . ASP F 2 256 ? -6.549 -7.556 137.876 1.00 101.49 304 ASP F N 1
ATOM 11188 C CA . ASP F 2 256 ? -5.757 -8.730 137.501 1.00 102.40 304 ASP F CA 1
ATOM 11189 C C . ASP F 2 256 ? -5.125 -9.389 138.727 1.00 104.34 304 ASP F C 1
ATOM 11190 O O . ASP F 2 256 ? -3.914 -9.614 138.787 1.00 101.38 304 ASP F O 1
ATOM 11195 N N . ASN F 2 257 ? -5.967 -9.678 139.721 1.00 113.05 305 ASN F N 1
ATOM 11196 C CA . ASN F 2 257 ? -5.580 -10.358 140.956 1.00 113.83 305 ASN F CA 1
ATOM 11197 C C . ASN F 2 257 ? -4.589 -9.550 141.791 1.00 116.15 305 ASN F C 1
ATOM 11198 O O . ASN F 2 257 ? -3.841 -10.119 142.591 1.00 122.21 305 ASN F O 1
ATOM 11203 N N . THR F 2 258 ? -4.566 -8.230 141.623 1.00 103.78 306 THR F N 1
ATOM 11204 C CA . THR F 2 258 ? -3.753 -7.345 142.446 1.00 96.22 306 THR F CA 1
ATOM 11205 C C . THR F 2 258 ? -4.614 -6.195 142.953 1.00 94.69 306 THR F C 1
ATOM 11206 O O . THR F 2 258 ? -5.755 -6.004 142.521 1.00 95.53 306 THR F O 1
ATOM 11210 N N . LEU F 2 259 ? -4.054 -5.423 143.884 1.00 93.90 307 LEU F N 1
ATOM 11211 C CA . LEU F 2 259 ? -4.730 -4.272 144.482 1.00 88.67 307 LEU F CA 1
ATOM 11212 C C . LEU F 2 259 ? -3.810 -3.066 144.344 1.00 87.38 307 LEU F C 1
ATOM 11213 O O . LEU F 2 259 ? -3.177 -2.640 145.321 1.00 88.69 307 LEU F O 1
ATOM 11218 N N . PRO F 2 260 ? -3.702 -2.492 143.146 1.00 88.39 308 PRO F N 1
ATOM 11219 C CA . PRO F 2 260 ? -2.820 -1.332 142.972 1.00 91.06 308 PRO F CA 1
ATOM 11220 C C . PRO F 2 260 ? -3.317 -0.140 143.774 1.00 89.90 308 PRO F C 1
ATOM 11221 O O . PRO F 2 260 ? -4.520 0.114 143.864 1.00 84.09 308 PRO F O 1
ATOM 11225 N N . ASN F 2 261 ? -2.374 0.603 144.355 1.00 88.59 309 ASN F N 1
ATOM 11226 C CA . ASN F 2 261 ? -2.711 1.745 145.194 1.00 87.36 309 ASN F CA 1
ATOM 11227 C C . ASN F 2 261 ? -2.287 3.078 144.591 1.00 87.08 309 ASN F C 1
ATOM 11228 O O . ASN F 2 261 ? -2.302 4.093 145.295 1.00 89.88 309 ASN F O 1
ATOM 11233 N N . GLU F 2 262 ? -1.906 3.108 143.318 1.00 92.81 310 GLU F N 1
ATOM 11234 C CA . GLU F 2 262 ? -1.613 4.383 142.685 1.00 90.25 310 GLU F CA 1
ATOM 11235 C C . GLU F 2 262 ? -2.907 5.140 142.415 1.00 88.73 310 GLU F C 1
ATOM 11236 O O . GLU F 2 262 ? -3.976 4.551 142.236 1.00 87.15 310 GLU F O 1
ATOM 11242 N N . LEU F 2 263 ? -2.800 6.463 142.391 1.00 90.24 311 LEU F N 1
ATOM 11243 C CA . LEU F 2 263 ? -3.936 7.336 142.128 1.00 84.87 311 LEU F CA 1
ATOM 11244 C C . LEU F 2 263 ? -3.824 7.837 140.695 1.00 98.23 311 LEU F C 1
ATOM 11245 O O . LEU F 2 263 ? -2.894 8.579 140.359 1.00 96.72 311 LEU F O 1
ATOM 11250 N N . HIS F 2 264 ? -4.767 7.428 139.854 1.00 94.07 312 HIS F N 1
ATOM 11251 C CA . HIS F 2 264 ? -4.781 7.809 138.451 1.00 86.48 312 HIS F CA 1
ATOM 11252 C C . HIS F 2 264 ? -5.699 9.005 138.256 1.00 91.18 312 HIS F C 1
ATOM 11253 O O . HIS F 2 264 ? -6.731 9.128 138.921 1.00 86.91 312 HIS F O 1
ATOM 11260 N N . CYS F 2 265 ? -5.314 9.883 137.335 1.00 91.35 313 CYS F N 1
ATOM 11261 C CA . CYS F 2 265 ? -6.032 11.123 137.081 1.00 81.91 313 CYS F CA 1
ATOM 11262 C C . CYS F 2 265 ? -6.243 11.275 135.585 1.00 90.63 313 CYS F C 1
ATOM 11263 O O . CYS F 2 265 ? -5.299 11.128 134.802 1.00 86.41 313 CYS F O 1
ATOM 11266 N N . TYR F 2 266 ? -7.480 11.568 135.195 1.00 92.03 314 TYR F N 1
ATOM 11267 C CA . TYR F 2 266 ? -7.859 11.707 133.794 1.00 89.89 314 TYR F CA 1
ATOM 11268 C C . TYR F 2 266 ? -8.312 13.142 133.558 1.00 89.98 314 TYR F C 1
ATOM 11269 O O . TYR F 2 266 ? -9.339 13.571 134.096 1.00 102.95 314 TYR F O 1
ATOM 11278 N N . ASP F 2 267 ? -7.549 13.878 132.752 1.00 76.25 315 ASP F N 1
ATOM 11279 C CA . ASP F 2 267 ? -7.941 15.220 132.329 1.00 95.69 315 ASP F CA 1
ATOM 11280 C C . ASP F 2 267 ? -9.072 15.093 131.316 1.00 104.80 315 ASP F C 1
ATOM 11281 O O . ASP F 2 267 ? -8.867 14.583 130.210 1.00 112.58 315 ASP F O 1
ATOM 11286 N N . VAL F 2 268 ? -10.270 15.550 131.691 1.00 100.57 316 VAL F N 1
ATOM 11287 C CA . VAL F 2 268 ? -11.431 15.350 130.829 1.00 97.06 316 VAL F CA 1
ATOM 11288 C C . VAL F 2 268 ? -11.280 16.157 129.547 1.00 106.59 316 VAL F C 1
ATOM 11289 O O . VAL F 2 268 ? -11.649 15.698 128.459 1.00 116.66 316 VAL F O 1
ATOM 11293 N N . ASP F 2 269 ? -10.740 17.373 129.659 1.00 105.97 317 ASP F N 1
ATOM 11294 C CA . ASP F 2 269 ? -10.665 18.270 128.511 1.00 115.94 317 ASP F CA 1
ATOM 11295 C C . ASP F 2 269 ? -9.637 17.793 127.492 1.00 115.22 317 ASP F C 1
ATOM 11296 O O . ASP F 2 269 ? -9.899 17.819 126.284 1.00 116.75 317 ASP F O 1
ATOM 11301 N N . PHE F 2 270 ? -8.464 17.359 127.950 1.00 114.78 318 PHE F N 1
ATOM 11302 C CA . PHE F 2 270 ? -7.403 16.931 127.048 1.00 115.50 318 PHE F CA 1
ATOM 11303 C C . PHE F 2 270 ? -7.385 15.425 126.828 1.00 106.75 318 PHE F C 1
ATOM 11304 O O . PHE F 2 270 ? -6.600 14.945 126.005 1.00 107.08 318 PHE F O 1
ATOM 11312 N N . GLN F 2 271 ? -8.242 14.676 127.526 1.00 101.39 319 GLN F N 1
ATOM 11313 C CA . GLN F 2 271 ? -8.365 13.228 127.353 1.00 104.53 319 GLN F CA 1
ATOM 11314 C C . GLN F 2 271 ? -7.014 12.537 127.540 1.00 105.82 319 GLN F C 1
ATOM 11315 O O . GLN F 2 271 ? -6.562 11.759 126.698 1.00 104.56 319 GLN F O 1
ATOM 11321 N N . THR F 2 272 ? -6.370 12.829 128.669 1.00 101.43 320 THR F N 1
ATOM 11322 C CA . THR F 2 272 ? -5.053 12.300 128.988 1.00 96.03 320 THR F CA 1
ATOM 11323 C C . THR F 2 272 ? -5.077 11.671 130.372 1.00 91.14 320 THR F C 1
ATOM 11324 O O . THR F 2 272 ? -5.768 12.147 131.277 1.00 100.36 320 THR F O 1
ATOM 11328 N N . TRP F 2 273 ? -4.313 10.598 130.528 1.00 94.54 321 TRP F N 1
ATOM 11329 C CA . TRP F 2 273 ? -4.161 9.934 131.812 1.00 94.13 321 TRP F CA 1
ATOM 11330 C C . TRP F 2 273 ? -2.826 10.319 132.436 1.00 92.52 321 TRP F C 1
ATOM 11331 O O . TRP F 2 273 ? -1.870 10.690 131.749 1.00 99.80 321 TRP F O 1
ATOM 11342 N N . GLU F 2 274 ? -2.772 10.219 133.759 1.00 92.02 322 GLU F N 1
ATOM 11343 C CA . GLU F 2 274 ? -1.568 10.546 134.504 1.00 93.97 322 GLU F CA 1
ATOM 11344 C C . GLU F 2 274 ? -1.622 9.809 135.831 1.00 95.15 322 GLU F C 1
ATOM 11345 O O . GLU F 2 274 ? -2.699 9.456 136.321 1.00 88.70 322 GLU F O 1
ATOM 11351 N N . VAL F 2 275 ? -0.446 9.577 136.405 1.00 96.90 323 VAL F N 1
ATOM 11352 C CA . VAL F 2 275 ? -0.321 8.981 137.728 1.00 99.80 323 VAL F CA 1
ATOM 11353 C C . VAL F 2 275 ? 0.106 10.088 138.681 1.00 97.55 323 VAL F C 1
ATOM 11354 O O . VAL F 2 275 ? 1.199 10.653 138.539 1.00 99.31 323 VAL F O 1
ATOM 11358 N N . VAL F 2 276 ? -0.751 10.397 139.651 1.00 94.73 324 VAL F N 1
ATOM 11359 C CA . VAL F 2 276 ? -0.479 11.500 140.565 1.00 95.84 324 VAL F CA 1
ATOM 11360 C C . VAL F 2 276 ? 0.622 11.082 141.529 1.00 102.71 324 VAL F C 1
ATOM 11361 O O . VAL F 2 276 ? 0.470 10.119 142.289 1.00 106.83 324 VAL F O 1
ATOM 11365 N N . GLN F 2 277 ? 1.732 11.802 141.501 1.00 99.79 325 GLN F N 1
ATOM 11366 C CA . GLN F 2 277 ? 2.837 11.508 142.401 1.00 105.80 325 GLN F CA 1
ATOM 11367 C C . GLN F 2 277 ? 2.486 11.964 143.811 1.00 113.23 325 GLN F C 1
ATOM 11368 O O . GLN F 2 277 ? 2.334 13.172 144.036 1.00 112.90 325 GLN F O 1
ATOM 11374 N N . PRO F 2 278 ? 2.341 11.059 144.775 1.00 114.14 326 PRO F N 1
ATOM 11375 C CA . PRO F 2 278 ? 2.031 11.485 146.142 1.00 114.10 326 PRO F CA 1
ATOM 11376 C C . PRO F 2 278 ? 3.225 12.164 146.792 1.00 117.54 326 PRO F C 1
ATOM 11377 O O . PRO F 2 278 ? 4.381 11.819 146.538 1.00 118.02 326 PRO F O 1
ATOM 11381 N N . SER F 2 279 ? 2.928 13.153 147.633 1.00 116.70 327 SER F N 1
ATOM 11382 C CA . SER F 2 279 ? 3.977 13.926 148.283 1.00 119.31 327 SER F CA 1
ATOM 11383 C C . SER F 2 279 ? 4.837 13.035 149.177 1.00 121.94 327 SER F C 1
ATOM 11384 O O . SER F 2 279 ? 4.469 11.910 149.526 1.00 125.52 327 SER F O 1
ATOM 11387 N N . SER F 2 280 ? 6.008 13.561 149.544 1.00 127.69 328 SER F N 1
ATOM 11388 C CA . SER F 2 280 ? 6.928 12.814 150.396 1.00 126.62 328 SER F CA 1
ATOM 11389 C C . SER F 2 280 ? 6.362 12.570 151.790 1.00 129.85 328 SER F C 1
ATOM 11390 O O . SER F 2 280 ? 6.668 11.543 152.407 1.00 132.00 328 SER F O 1
ATOM 11393 N N . ASP F 2 281 ? 5.540 13.488 152.303 1.00 131.19 329 ASP F N 1
ATOM 11394 C CA . ASP F 2 281 ? 4.928 13.338 153.619 1.00 129.55 329 ASP F CA 1
ATOM 11395 C C . ASP F 2 281 ? 3.578 12.634 153.561 1.00 127.34 329 ASP F C 1
ATOM 11396 O O . ASP F 2 281 ? 2.718 12.879 154.417 1.00 129.54 329 ASP F O 1
ATOM 11401 N N . SER F 2 282 ? 3.372 11.759 152.582 1.00 127.69 330 SER F N 1
ATOM 11402 C CA . SER F 2 282 ? 2.100 11.076 152.413 1.00 121.26 330 SER F CA 1
ATOM 11403 C C . SER F 2 282 ? 2.077 9.741 153.144 1.00 113.91 330 SER F C 1
ATOM 11404 O O . SER F 2 282 ? 3.088 9.041 153.256 1.00 114.85 330 SER F O 1
ATOM 11407 N N . GLU F 2 283 ? 0.895 9.404 153.652 1.00 105.89 383 GLU F N 1
ATOM 11408 C CA . GLU F 2 283 ? 0.628 8.125 154.304 1.00 108.91 383 GLU F CA 1
ATOM 11409 C C . GLU F 2 283 ? -0.130 7.291 153.276 1.00 99.76 383 GLU F C 1
ATOM 11410 O O . GLU F 2 283 ? -1.362 7.316 153.213 1.00 103.36 383 GLU F O 1
ATOM 11416 N N . LEU F 2 284 ? 0.618 6.550 152.465 1.00 100.07 384 LEU F N 1
ATOM 11417 C CA . LEU F 2 284 ? 0.062 5.848 151.317 1.00 105.39 384 LEU F CA 1
ATOM 11418 C C . LEU F 2 284 ? -0.985 4.836 151.759 1.00 96.97 384 LEU F C 1
ATOM 11419 O O . LEU F 2 284 ? -0.674 3.937 152.556 1.00 97.48 384 LEU F O 1
ATOM 11424 N N . PRO F 2 285 ? -2.218 4.936 151.270 1.00 90.71 385 PRO F N 1
ATOM 11425 C CA . PRO F 2 285 ? -3.227 3.933 151.614 1.00 90.90 385 PRO F CA 1
ATOM 11426 C C . PRO F 2 285 ? -2.927 2.607 150.937 1.00 88.05 385 PRO F C 1
ATOM 11427 O O . PRO F 2 285 ? -2.456 2.558 149.798 1.00 94.07 385 PRO F O 1
ATOM 11431 N N . SER F 2 286 ? -3.208 1.526 151.656 1.00 89.96 386 SER F N 1
ATOM 11432 C CA . SER F 2 286 ? -2.982 0.192 151.129 1.00 89.68 386 SER F CA 1
ATOM 11433 C C . SER F 2 286 ? -3.975 -0.121 150.013 1.00 92.92 386 SER F C 1
ATOM 11434 O O . SER F 2 286 ? -5.058 0.465 149.922 1.00 92.39 386 SER F O 1
ATOM 11437 N N . GLY F 2 287 ? -3.578 -1.045 149.142 1.00 87.25 387 GLY F N 1
ATOM 11438 C CA . GLY F 2 287 ? -4.459 -1.528 148.098 1.00 88.07 387 GLY F CA 1
ATOM 11439 C C . GLY F 2 287 ? -5.756 -2.069 148.661 1.00 85.71 387 GLY F C 1
ATOM 11440 O O . GLY F 2 287 ? -5.747 -2.836 149.629 1.00 89.75 387 GLY F O 1
ATOM 11441 N N . ARG F 2 288 ? -6.879 -1.672 148.071 1.00 87.51 388 ARG F N 1
ATOM 11442 C CA . ARG F 2 288 ? -8.180 -2.080 148.573 1.00 83.54 388 ARG F CA 1
ATOM 11443 C C . ARG F 2 288 ? -9.175 -2.106 147.423 1.00 79.10 388 ARG F C 1
ATOM 11444 O O . ARG F 2 288 ? -8.948 -1.517 146.363 1.00 68.63 388 ARG F O 1
ATOM 11452 N N . LEU F 2 289 ? -10.291 -2.792 147.654 1.00 69.63 389 LEU F N 1
ATOM 11453 C CA . LEU F 2 289 ? -11.398 -2.811 146.712 1.00 73.47 389 LEU F CA 1
ATOM 11454 C C . LEU F 2 289 ? -12.697 -2.753 147.498 1.00 78.78 389 LEU F C 1
ATOM 11455 O O . LEU F 2 289 ? -12.723 -2.984 148.710 1.00 85.63 389 LEU F O 1
ATOM 11460 N N . PHE F 2 290 ? -13.779 -2.426 146.790 1.00 75.59 390 PHE F N 1
ATOM 11461 C CA . PHE F 2 290 ? -15.103 -2.271 147.393 1.00 76.27 390 PHE F CA 1
ATOM 11462 C C . PHE F 2 290 ? -15.110 -1.200 148.479 1.00 75.13 390 PHE F C 1
ATOM 11463 O O . PHE F 2 290 ? -15.941 -1.230 149.391 1.00 78.43 390 PHE F O 1
ATOM 11471 N N . HIS F 2 291 ? -14.184 -0.245 148.396 1.00 75.30 391 HIS F N 1
ATOM 11472 C CA . HIS F 2 291 ? -14.204 0.913 149.279 1.00 70.15 391 HIS F CA 1
ATOM 11473 C C . HIS F 2 291 ? -15.204 1.932 148.748 1.00 70.75 391 HIS F C 1
ATOM 11474 O O . HIS F 2 291 ? -16.055 1.596 147.918 1.00 82.33 391 HIS F O 1
ATOM 11481 N N . ALA F 2 292 ? -15.112 3.176 149.210 1.00 73.84 392 ALA F N 1
ATOM 11482 C CA . ALA F 2 292 ? -16.015 4.219 148.748 1.00 67.81 392 ALA F CA 1
ATOM 11483 C C . ALA F 2 292 ? -15.326 5.566 148.899 1.00 80.19 392 ALA F C 1
ATOM 11484 O O . ALA F 2 292 ? -14.501 5.762 149.795 1.00 82.30 392 ALA F O 1
ATOM 11486 N N . ALA F 2 293 ? -15.683 6.497 148.018 1.00 78.89 393 ALA F N 1
ATOM 11487 C CA . ALA F 2 293 ? -14.987 7.769 147.911 1.00 69.79 393 ALA F CA 1
ATOM 11488 C C . ALA F 2 293 ? -15.976 8.920 147.821 1.00 73.29 393 ALA F C 1
ATOM 11489 O O . ALA F 2 293 ? -17.068 8.784 147.262 1.00 78.02 393 ALA F O 1
ATOM 11491 N N . ALA F 2 294 ? -15.574 10.059 148.380 1.00 66.88 394 ALA F N 1
ATOM 11492 C CA . ALA F 2 294 ? -16.315 11.300 148.228 1.00 75.15 394 ALA F CA 1
ATOM 11493 C C . ALA F 2 294 ? -15.331 12.460 148.270 1.00 85.41 394 ALA F C 1
ATOM 11494 O O . ALA F 2 294 ? -14.168 12.304 148.651 1.00 83.42 394 ALA F O 1
ATOM 11496 N N . VAL F 2 295 ? -15.814 13.635 147.874 1.00 83.97 395 VAL F N 1
ATOM 11497 C CA . VAL F 2 295 ? -14.994 14.836 147.788 1.00 80.87 395 VAL F CA 1
ATOM 11498 C C . VAL F 2 295 ? -15.665 15.942 148.590 1.00 86.82 395 VAL F C 1
ATOM 11499 O O . VAL F 2 295 ? -16.879 16.146 148.480 1.00 74.06 395 VAL F O 1
ATOM 11503 N N . ILE F 2 296 ? -14.881 16.633 149.414 1.00 92.28 396 ILE F N 1
ATOM 11504 C CA . ILE F 2 296 ? -15.343 17.789 150.171 1.00 84.08 396 ILE F CA 1
ATOM 11505 C C . ILE F 2 296 ? -14.296 18.883 150.022 1.00 86.39 396 ILE F C 1
ATOM 11506 O O . ILE F 2 296 ? -13.120 18.662 150.331 1.00 89.60 396 ILE F O 1
ATOM 11511 N N . SER F 2 297 ? -14.727 20.060 149.566 1.00 87.88 397 SER F N 1
ATOM 11512 C CA . SER F 2 297 ? -13.826 21.172 149.229 1.00 89.28 397 SER F CA 1
ATOM 11513 C C . SER F 2 297 ? -12.792 20.631 148.240 1.00 96.05 397 SER F C 1
ATOM 11514 O O . SER F 2 297 ? -13.182 20.039 147.223 1.00 93.82 397 SER F O 1
ATOM 11517 N N . ASP F 2 298 ? -11.492 20.802 148.483 1.00 100.90 398 ASP F N 1
ATOM 11518 C CA . ASP F 2 298 ? -10.486 20.313 147.547 1.00 97.27 398 ASP F CA 1
ATOM 11519 C C . ASP F 2 298 ? -9.768 19.077 148.078 1.00 91.40 398 ASP F C 1
ATOM 11520 O O . ASP F 2 298 ? -8.534 19.021 148.072 1.00 106.90 398 ASP F O 1
ATOM 11525 N N . ALA F 2 299 ? -10.523 18.077 148.529 1.00 87.09 399 ALA F N 1
ATOM 11526 C CA . ALA F 2 299 ? -9.916 16.865 149.058 1.00 91.57 399 ALA F CA 1
ATOM 11527 C C . ALA F 2 299 ? -10.843 15.682 148.822 1.00 90.84 399 ALA F C 1
ATOM 11528 O O . ALA F 2 299 ? -12.064 15.802 148.944 1.00 83.50 399 ALA F O 1
ATOM 11530 N N . MET F 2 300 ? -10.246 14.542 148.489 1.00 91.87 400 MET F N 1
ATOM 11531 C CA . MET F 2 300 ? -10.956 13.285 148.318 1.00 88.86 400 MET F CA 1
ATOM 11532 C C . MET F 2 300 ? -10.797 12.445 149.578 1.00 83.53 400 MET F C 1
ATOM 11533 O O . MET F 2 300 ? -9.767 12.502 150.252 1.00 85.08 400 MET F O 1
ATOM 11538 N N . TYR F 2 301 ? -11.825 11.663 149.896 1.00 74.25 401 TYR F N 1
ATOM 11539 C CA . TYR F 2 301 ? -11.815 10.850 151.104 1.00 75.15 401 TYR F CA 1
ATOM 11540 C C . TYR F 2 301 ? -12.155 9.407 150.770 1.00 80.24 401 TYR F C 1
ATOM 11541 O O . TYR F 2 301 ? -13.184 9.135 150.147 1.00 72.37 401 TYR F O 1
ATOM 11550 N N . ILE F 2 302 ? -11.289 8.491 151.197 1.00 73.19 402 ILE F N 1
ATOM 11551 C CA . ILE F 2 302 ? -11.454 7.058 150.982 1.00 71.62 402 ILE F CA 1
ATOM 11552 C C . ILE F 2 302 ? -11.760 6.426 152.331 1.00 81.93 402 ILE F C 1
ATOM 11553 O O . ILE F 2 302 ? -11.037 6.661 153.306 1.00 85.77 402 ILE F O 1
ATOM 11558 N N . PHE F 2 303 ? -12.819 5.622 152.391 1.00 73.02 403 PHE F N 1
ATOM 11559 C CA . PHE F 2 303 ? -13.190 4.944 153.624 1.00 76.89 403 PHE F CA 1
ATOM 11560 C C . PHE F 2 303 ? -13.469 3.471 153.371 1.00 82.56 403 PHE F C 1
ATOM 11561 O O . PHE F 2 303 ? -14.095 3.107 152.371 1.00 79.57 403 PHE F O 1
ATOM 11569 N N . GLY F 2 304 ? -13.014 2.633 154.300 1.00 76.56 404 GLY F N 1
ATOM 11570 C CA . GLY F 2 304 ? -13.383 1.236 154.322 1.00 80.29 404 GLY F CA 1
ATOM 11571 C C . GLY F 2 304 ? -12.773 0.443 153.178 1.00 80.59 404 GLY F C 1
ATOM 11572 O O . GLY F 2 304 ? -11.734 0.791 152.611 1.00 84.89 404 GLY F O 1
ATOM 11573 N N . GLY F 2 305 ? -13.443 -0.650 152.851 1.00 87.20 405 GLY F N 1
ATOM 11574 C CA . GLY F 2 305 ? -13.032 -1.534 151.784 1.00 87.09 405 GLY F CA 1
ATOM 11575 C C . GLY F 2 305 ? -12.484 -2.842 152.321 1.00 86.51 405 GLY F C 1
ATOM 11576 O O . GLY F 2 305 ? -12.515 -3.127 153.521 1.00 91.13 405 GLY F O 1
ATOM 11577 N N . THR F 2 306 ? -11.974 -3.650 151.396 1.00 73.46 406 THR F N 1
ATOM 11578 C CA . THR F 2 306 ? -11.352 -4.928 151.715 1.00 79.14 406 THR F CA 1
ATOM 11579 C C . THR F 2 306 ? -9.905 -4.909 151.249 1.00 79.63 406 THR F C 1
ATOM 11580 O O . THR F 2 306 ? -9.637 -4.740 150.055 1.00 88.06 406 THR F O 1
ATOM 11584 N N . VAL F 2 307 ? -8.981 -5.083 152.188 1.00 82.85 407 VAL F N 1
ATOM 11585 C CA . VAL F 2 307 ? -7.560 -5.150 151.871 1.00 88.38 407 VAL F CA 1
ATOM 11586 C C . VAL F 2 307 ? -7.195 -6.611 151.644 1.00 91.67 407 VAL F C 1
ATOM 11587 O O . VAL F 2 307 ? -8.077 -7.471 151.545 1.00 95.98 407 VAL F O 1
ATOM 11591 N N . ASP F 2 308 ? -5.899 -6.895 151.534 1.00 99.46 408 ASP F N 1
ATOM 11592 C CA . ASP F 2 308 ? -5.449 -8.252 151.251 1.00 108.74 408 ASP F CA 1
ATOM 11593 C C . ASP F 2 308 ? -5.933 -9.214 152.333 1.00 110.54 408 ASP F C 1
ATOM 11594 O O . ASP F 2 308 ? -6.143 -8.832 153.488 1.00 113.57 408 ASP F O 1
ATOM 11599 N N . ASN F 2 309 ? -6.131 -10.474 151.932 1.00 111.58 409 ASN F N 1
ATOM 11600 C CA . ASN F 2 309 ? -6.592 -11.553 152.808 1.00 106.85 409 ASN F CA 1
ATOM 11601 C C . ASN F 2 309 ? -8.029 -11.347 153.279 1.00 106.01 409 ASN F C 1
ATOM 11602 O O . ASN F 2 309 ? -8.387 -11.766 154.382 1.00 111.30 409 ASN F O 1
ATOM 11607 N N . ASN F 2 310 ? -8.855 -10.719 152.439 1.00 98.63 410 ASN F N 1
ATOM 11608 C CA . ASN F 2 310 ? -10.290 -10.558 152.689 1.00 100.43 410 ASN F CA 1
ATOM 11609 C C . ASN F 2 310 ? -10.550 -9.946 154.066 1.00 100.83 410 ASN F C 1
ATOM 11610 O O . ASN F 2 310 ? -11.383 -10.420 154.843 1.00 94.74 410 ASN F O 1
ATOM 11615 N N . ILE F 2 311 ? -9.818 -8.877 154.367 1.00 93.44 411 ILE F N 1
ATOM 11616 C CA . ILE F 2 311 ? -9.917 -8.186 155.647 1.00 90.88 411 ILE F CA 1
ATOM 11617 C C . ILE F 2 311 ? -10.676 -6.884 155.441 1.00 89.21 411 ILE F C 1
ATOM 11618 O O . ILE F 2 311 ? -10.269 -6.038 154.634 1.00 88.52 411 ILE F O 1
ATOM 11623 N N . ARG F 2 312 ? -11.774 -6.722 156.175 1.00 83.51 412 ARG F N 1
ATOM 11624 C CA . ARG F 2 312 ? -12.536 -5.484 156.135 1.00 80.87 412 ARG F CA 1
ATOM 11625 C C . ARG F 2 312 ? -11.765 -4.369 156.832 1.00 81.62 412 ARG F C 1
ATOM 11626 O O . ARG F 2 312 ? -10.998 -4.604 157.769 1.00 91.67 412 ARG F O 1
ATOM 11634 N N . SER F 2 313 ? -11.977 -3.142 156.365 1.00 79.31 413 SER F N 1
ATOM 11635 C CA . SER F 2 313 ? -11.220 -1.992 156.830 1.00 83.03 413 SER F CA 1
ATOM 11636 C C . SER F 2 313 ? -12.152 -0.907 157.351 1.00 86.50 413 SER F C 1
ATOM 11637 O O . SER F 2 313 ? -13.277 -0.745 156.870 1.00 86.14 413 SER F O 1
ATOM 11640 N N . GLY F 2 314 ? -11.668 -0.171 158.349 1.00 84.61 414 GLY F N 1
ATOM 11641 C CA . GLY F 2 314 ? -12.372 0.981 158.876 1.00 79.50 414 GLY F CA 1
ATOM 11642 C C . GLY F 2 314 ? -11.535 2.233 158.727 1.00 82.19 414 GLY F C 1
ATOM 11643 O O . GLY F 2 314 ? -11.834 3.276 159.316 1.00 82.30 414 GLY F O 1
ATOM 11644 N N . GLU F 2 315 ? -10.473 2.125 157.933 1.00 81.06 415 GLU F N 1
ATOM 11645 C CA . GLU F 2 315 ? -9.548 3.229 157.730 1.00 78.21 415 GLU F CA 1
ATOM 11646 C C . GLU F 2 315 ? -10.195 4.343 156.915 1.00 77.29 415 GLU F C 1
ATOM 11647 O O . GLU F 2 315 ? -11.052 4.104 156.061 1.00 86.31 415 GLU F O 1
ATOM 11653 N N . MET F 2 316 ? -9.778 5.575 157.194 1.00 84.23 416 MET F N 1
ATOM 11654 C CA . MET F 2 316 ? -10.237 6.747 156.459 1.00 72.77 416 MET F CA 1
ATOM 11655 C C . MET F 2 316 ? -9.021 7.528 155.985 1.00 88.03 416 MET F C 1
ATOM 11656 O O . MET F 2 316 ? -8.232 8.008 156.805 1.00 94.00 416 MET F O 1
ATOM 11661 N N . TYR F 2 317 ? -8.871 7.653 154.668 1.00 87.17 417 TYR F N 1
ATOM 11662 C CA . TYR F 2 317 ? -7.751 8.367 154.075 1.00 81.41 417 TYR F CA 1
ATOM 11663 C C . TYR F 2 317 ? -8.237 9.600 153.330 1.00 79.13 417 TYR F C 1
ATOM 11664 O O . TYR F 2 317 ? -9.349 9.628 152.795 1.00 83.42 417 TYR F O 1
ATOM 11673 N N . ARG F 2 318 ? -7.385 10.620 153.298 1.00 83.48 418 ARG F N 1
ATOM 11674 C CA . ARG F 2 318 ? -7.667 11.863 152.596 1.00 86.72 418 ARG F CA 1
ATOM 11675 C C . ARG F 2 318 ? -6.504 12.207 151.683 1.00 89.31 418 ARG F C 1
ATOM 11676 O O . ARG F 2 318 ? -5.354 12.254 152.132 1.00 98.46 418 ARG F O 1
ATOM 11684 N N . PHE F 2 319 ? -6.802 12.453 150.413 1.00 92.33 419 PHE F N 1
ATOM 11685 C CA . PHE F 2 319 ? -5.822 12.961 149.464 1.00 96.04 419 PHE F CA 1
ATOM 11686 C C . PHE F 2 319 ? -6.168 14.412 149.163 1.00 92.12 419 PHE F C 1
ATOM 11687 O O . PHE F 2 319 ? -7.253 14.704 148.645 1.00 92.47 419 PHE F O 1
ATOM 11695 N N . GLN F 2 320 ? -5.246 15.316 149.486 1.00 92.32 420 GLN F N 1
ATOM 11696 C CA . GLN F 2 320 ? -5.456 16.738 149.251 1.00 101.08 420 GLN F CA 1
ATOM 11697 C C . GLN F 2 320 ? -5.300 17.015 147.763 1.00 101.74 420 GLN F C 1
ATOM 11698 O O . GLN F 2 320 ? -4.202 16.897 147.209 1.00 97.62 420 GLN F O 1
ATOM 11704 N N . PHE F 2 321 ? -6.402 17.394 147.119 1.00 101.49 421 PHE F N 1
ATOM 11705 C CA . PHE F 2 321 ? -6.396 17.655 145.687 1.00 99.14 421 PHE F CA 1
ATOM 11706 C C . PHE F 2 321 ? -5.605 18.906 145.334 1.00 114.91 421 PHE F C 1
ATOM 11707 O O . PHE F 2 321 ? -5.170 19.031 144.184 1.00 128.41 421 PHE F O 1
ATOM 11715 N N . SER F 2 322 ? -5.461 19.831 146.290 1.00 126.31 422 SER F N 1
ATOM 11716 C CA . SER F 2 322 ? -4.818 21.154 146.177 1.00 134.52 422 SER F CA 1
ATOM 11717 C C . SER F 2 322 ? -5.844 22.220 145.812 1.00 141.71 422 SER F C 1
ATOM 11718 O O . SER F 2 322 ? -6.565 22.106 144.821 1.00 148.15 422 SER F O 1
ATOM 11722 N N . LEU G 1 12 ? -8.966 1.901 179.859 1.00 105.10 11 LEU G N 1
ATOM 11723 C CA . LEU G 1 12 ? -9.722 3.132 179.668 1.00 98.85 11 LEU G CA 1
ATOM 11724 C C . LEU G 1 12 ? -10.834 3.262 180.706 1.00 100.53 11 LEU G C 1
ATOM 11725 O O . LEU G 1 12 ? -11.536 2.292 180.991 1.00 102.14 11 LEU G O 1
ATOM 11730 N N . PRO G 1 13 ? -11.003 4.461 181.261 1.00 101.68 12 PRO G N 1
ATOM 11731 C CA . PRO G 1 13 ? -12.032 4.659 182.286 1.00 98.43 12 PRO G CA 1
ATOM 11732 C C . PRO G 1 13 ? -13.409 4.838 181.662 1.00 96.31 12 PRO G C 1
ATOM 11733 O O . PRO G 1 13 ? -13.558 5.434 180.592 1.00 90.05 12 PRO G O 1
ATOM 11737 N N . THR G 1 14 ? -14.421 4.304 182.342 1.00 91.26 13 THR G N 1
ATOM 11738 C CA . THR G 1 14 ? -15.807 4.397 181.902 1.00 88.05 13 THR G CA 1
ATOM 11739 C C . THR G 1 14 ? -16.605 5.209 182.910 1.00 92.74 13 THR G C 1
ATOM 11740 O O . THR G 1 14 ? -16.539 4.948 184.116 1.00 86.15 13 THR G O 1
ATOM 11744 N N . TYR G 1 15 ? -17.360 6.189 182.415 1.00 84.67 14 TYR G N 1
ATOM 11745 C CA . TYR G 1 15 ? -18.181 7.058 183.252 1.00 77.79 14 TYR G CA 1
ATOM 11746 C C . TYR G 1 15 ? -19.639 6.855 182.869 1.00 81.44 14 TYR G C 1
ATOM 11747 O O . TYR G 1 15 ? -20.048 7.201 181.755 1.00 82.73 14 TYR G O 1
ATOM 11756 N N . LYS G 1 16 ? -20.421 6.299 183.791 1.00 80.98 15 LYS G N 1
ATOM 11757 C CA . LYS G 1 16 ? -21.847 6.083 183.576 1.00 78.89 15 LYS G CA 1
ATOM 11758 C C . LYS G 1 16 ? -22.589 7.323 184.062 1.00 80.56 15 LYS G C 1
ATOM 11759 O O . LYS G 1 16 ? -22.645 7.592 185.267 1.00 80.05 15 LYS G O 1
ATOM 11765 N N . LEU G 1 17 ? -23.157 8.076 183.124 1.00 85.04 16 LEU G N 1
ATOM 11766 C CA . LEU G 1 17 ? -23.854 9.321 183.413 1.00 79.61 16 LEU G CA 1
ATOM 11767 C C . LEU G 1 17 ? -25.341 9.164 183.132 1.00 77.33 16 LEU G C 1
ATOM 11768 O O . LEU G 1 17 ? -25.736 8.494 182.173 1.00 81.38 16 LEU G O 1
ATOM 11773 N N . VAL G 1 18 ? -26.165 9.768 183.983 1.00 72.09 17 VAL G N 1
ATOM 11774 C CA . VAL G 1 18 ? -27.616 9.701 183.862 1.00 75.87 17 VAL G CA 1
ATOM 11775 C C . VAL G 1 18 ? -28.156 11.121 183.765 1.00 76.78 17 VAL G C 1
ATOM 11776 O O . VAL G 1 18 ? -27.847 11.966 184.612 1.00 69.63 17 VAL G O 1
ATOM 11780 N N . VAL G 1 19 ? -28.960 11.378 182.740 1.00 75.81 18 VAL G N 1
ATOM 11781 C CA . VAL G 1 19 ? -29.560 12.687 182.510 1.00 79.33 18 VAL G CA 1
ATOM 11782 C C . VAL G 1 19 ? -31.000 12.627 183.000 1.00 81.16 18 VAL G C 1
ATOM 11783 O O . VAL G 1 19 ? -31.836 11.929 182.418 1.00 83.33 18 VAL G O 1
ATOM 11787 N N . VAL G 1 20 ? -31.294 13.358 184.071 1.00 77.65 19 VAL G N 1
ATOM 11788 C CA . VAL G 1 20 ? -32.614 13.347 184.685 1.00 73.67 19 VAL G CA 1
ATOM 11789 C C . VAL G 1 20 ? -33.182 14.760 184.665 1.00 80.85 19 VAL G C 1
ATOM 11790 O O . VAL G 1 20 ? -32.458 15.751 184.550 1.00 77.40 19 VAL G O 1
ATOM 11794 N N . GLY G 1 21 ? -34.499 14.836 184.777 1.00 79.91 20 GLY G N 1
ATOM 11795 C CA . GLY G 1 21 ? -35.191 16.108 184.732 1.00 77.73 20 GLY G CA 1
ATOM 11796 C C . GLY G 1 21 ? -36.633 15.919 184.330 1.00 82.79 20 GLY G C 1
ATOM 11797 O O . GLY G 1 21 ? -37.054 14.843 183.904 1.00 81.67 20 GLY G O 1
ATOM 11798 N N . ASP G 1 22 ? -37.396 17.001 184.477 1.00 89.16 21 ASP G N 1
ATOM 11799 C CA . ASP G 1 22 ? -38.811 16.972 184.141 1.00 89.01 21 ASP G CA 1
ATOM 11800 C C . ASP G 1 22 ? -39.001 16.695 182.651 1.00 83.24 21 ASP G C 1
ATOM 11801 O O . ASP G 1 22 ? -38.072 16.782 181.844 1.00 85.72 21 ASP G O 1
ATOM 11806 N N . GLY G 1 23 ? -40.234 16.351 182.291 1.00 80.90 22 GLY G N 1
ATOM 11807 C CA . GLY G 1 23 ? -40.555 16.133 180.891 1.00 72.92 22 GLY G CA 1
ATOM 11808 C C . GLY G 1 23 ? -40.553 17.444 180.127 1.00 89.30 22 GLY G C 1
ATOM 11809 O O . GLY G 1 23 ? -41.143 18.439 180.565 1.00 102.13 22 GLY G O 1
ATOM 11810 N N . GLY G 1 24 ? -39.883 17.453 178.975 1.00 85.80 23 GLY G N 1
ATOM 11811 C CA . GLY G 1 24 ? -39.845 18.617 178.119 1.00 76.70 23 GLY G CA 1
ATOM 11812 C C . GLY G 1 24 ? -38.711 19.585 178.379 1.00 80.97 23 GLY G C 1
ATOM 11813 O O . GLY G 1 24 ? -38.569 20.557 177.625 1.00 88.25 23 GLY G O 1
ATOM 11814 N N . VAL G 1 25 ? -37.900 19.362 179.416 1.00 83.64 24 VAL G N 1
ATOM 11815 C CA . VAL G 1 25 ? -36.803 20.285 179.697 1.00 78.81 24 VAL G CA 1
ATOM 11816 C C . VAL G 1 25 ? -35.743 20.220 178.604 1.00 79.92 24 VAL G C 1
ATOM 11817 O O . VAL G 1 25 ? -35.027 21.200 178.367 1.00 82.88 24 VAL G O 1
ATOM 11821 N N . GLY G 1 26 ? -35.622 19.082 177.924 1.00 79.64 25 GLY G N 1
ATOM 11822 C CA . GLY G 1 26 ? -34.682 18.966 176.827 1.00 78.57 25 GLY G CA 1
ATOM 11823 C C . GLY G 1 26 ? -33.605 17.922 177.032 1.00 70.45 25 GLY G C 1
ATOM 11824 O O . GLY G 1 26 ? -32.483 18.083 176.540 1.00 68.92 25 GLY G O 1
ATOM 11825 N N . LYS G 1 27 ? -33.926 16.847 177.757 1.00 72.39 26 LYS G N 1
ATOM 11826 C CA . LYS G 1 27 ? -32.940 15.796 177.995 1.00 72.43 26 LYS G CA 1
ATOM 11827 C C . LYS G 1 27 ? -32.528 15.117 176.693 1.00 73.03 26 LYS G C 1
ATOM 11828 O O . LYS G 1 27 ? -31.337 14.897 176.447 1.00 74.55 26 LYS G O 1
ATOM 11834 N N . SER G 1 28 ? -33.500 14.772 175.847 1.00 74.55 27 SER G N 1
ATOM 11835 C CA . SER G 1 28 ? -33.180 14.099 174.591 1.00 64.29 27 SER G CA 1
ATOM 11836 C C . SER G 1 28 ? -32.409 15.016 173.647 1.00 64.66 27 SER G C 1
ATOM 11837 O O . SER G 1 28 ? -31.418 14.601 173.034 1.00 62.51 27 SER G O 1
ATOM 11840 N N . ALA G 1 29 ? -32.854 16.269 173.511 1.00 70.88 28 ALA G N 1
ATOM 11841 C CA . ALA G 1 29 ? -32.170 17.218 172.635 1.00 53.11 28 ALA G CA 1
ATOM 11842 C C . ALA G 1 29 ? -30.701 17.366 173.015 1.00 67.91 28 ALA G C 1
ATOM 11843 O O . ALA G 1 29 ? -29.817 17.320 172.153 1.00 67.89 28 ALA G O 1
ATOM 11845 N N . LEU G 1 30 ? -30.423 17.555 174.308 1.00 68.31 29 LEU G N 1
ATOM 11846 C CA . LEU G 1 30 ? -29.044 17.724 174.758 1.00 60.29 29 LEU G CA 1
ATOM 11847 C C . LEU G 1 30 ? -28.222 16.466 174.497 1.00 65.31 29 LEU G C 1
ATOM 11848 O O . LEU G 1 30 ? -27.109 16.538 173.962 1.00 62.39 29 LEU G O 1
ATOM 11853 N N . THR G 1 31 ? -28.748 15.304 174.889 1.00 60.37 30 THR G N 1
ATOM 11854 C CA . THR G 1 31 ? -28.025 14.051 174.685 1.00 65.63 30 THR G CA 1
ATOM 11855 C C . THR G 1 31 ? -27.729 13.820 173.206 1.00 70.99 30 THR G C 1
ATOM 11856 O O . THR G 1 31 ? -26.603 13.470 172.833 1.00 70.48 30 THR G O 1
ATOM 11860 N N . ILE G 1 32 ? -28.736 14.002 172.347 1.00 68.13 31 ILE G N 1
ATOM 11861 C CA . ILE G 1 32 ? -28.546 13.773 170.917 1.00 68.69 31 ILE G CA 1
ATOM 11862 C C . ILE G 1 32 ? -27.562 14.782 170.336 1.00 62.31 31 ILE G C 1
ATOM 11863 O O . ILE G 1 32 ? -26.728 14.437 169.490 1.00 67.12 31 ILE G O 1
ATOM 11868 N N . GLN G 1 33 ? -27.640 16.040 170.776 1.00 63.54 32 GLN G N 1
ATOM 11869 C CA . GLN G 1 33 ? -26.654 17.031 170.352 1.00 58.27 32 GLN G CA 1
ATOM 11870 C C . GLN G 1 33 ? -25.244 16.608 170.744 1.00 59.79 32 GLN G C 1
ATOM 11871 O O . GLN G 1 33 ? -24.309 16.720 169.943 1.00 70.08 32 GLN G O 1
ATOM 11877 N N . PHE G 1 34 ? -25.075 16.114 171.971 1.00 65.23 33 PHE G N 1
ATOM 11878 C CA . PHE G 1 34 ? -23.746 15.762 172.459 1.00 64.64 33 PHE G CA 1
ATOM 11879 C C . PHE G 1 34 ? -23.171 14.571 171.700 1.00 68.89 33 PHE G C 1
ATOM 11880 O O . PHE G 1 34 ? -21.983 14.563 171.356 1.00 80.40 33 PHE G O 1
ATOM 11888 N N . PHE G 1 35 ? -23.993 13.559 171.426 1.00 72.16 34 PHE G N 1
ATOM 11889 C CA . PHE G 1 35 ? -23.512 12.333 170.798 1.00 63.62 34 PHE G CA 1
ATOM 11890 C C . PHE G 1 35 ? -23.599 12.373 169.278 1.00 74.19 34 PHE G C 1
ATOM 11891 O O . PHE G 1 35 ? -22.691 11.887 168.594 1.00 77.74 34 PHE G O 1
ATOM 11899 N N . GLN G 1 36 ? -24.671 12.942 168.733 1.00 72.05 35 GLN G N 1
ATOM 11900 C CA . GLN G 1 36 ? -24.954 12.847 167.310 1.00 65.48 35 GLN G CA 1
ATOM 11901 C C . GLN G 1 36 ? -24.783 14.171 166.579 1.00 72.37 35 GLN G C 1
ATOM 11902 O O . GLN G 1 36 ? -24.991 14.221 165.361 1.00 76.23 35 GLN G O 1
ATOM 11908 N N . LYS G 1 37 ? -24.408 15.238 167.289 1.00 73.31 36 LYS G N 1
ATOM 11909 C CA . LYS G 1 37 ? -24.039 16.519 166.679 1.00 67.59 36 LYS G CA 1
ATOM 11910 C C . LYS G 1 37 ? -25.155 17.074 165.794 1.00 77.11 36 LYS G C 1
ATOM 11911 O O . LYS G 1 37 ? -24.915 17.544 164.680 1.00 77.36 36 LYS G O 1
ATOM 11916 N N . ILE G 1 38 ? -26.386 17.011 166.292 1.00 73.70 37 ILE G N 1
ATOM 11917 C CA . ILE G 1 38 ? -27.549 17.518 165.572 1.00 66.11 37 ILE G CA 1
ATOM 11918 C C . ILE G 1 38 ? -28.619 17.884 166.590 1.00 69.29 37 ILE G C 1
ATOM 11919 O O . ILE G 1 38 ? -28.784 17.203 167.605 1.00 80.39 37 ILE G O 1
ATOM 11924 N N . PHE G 1 39 ? -29.340 18.971 166.322 1.00 74.51 38 PHE G N 1
ATOM 11925 C CA . PHE G 1 39 ? -30.491 19.348 167.132 1.00 77.62 38 PHE G CA 1
ATOM 11926 C C . PHE G 1 39 ? -31.725 18.653 166.569 1.00 84.95 38 PHE G C 1
ATOM 11927 O O . PHE G 1 39 ? -32.084 18.861 165.404 1.00 80.00 38 PHE G O 1
ATOM 11935 N N . VAL G 1 40 ? -32.364 17.828 167.390 1.00 89.58 39 VAL G N 1
ATOM 11936 C CA . VAL G 1 40 ? -33.553 17.082 166.998 1.00 80.95 39 VAL G CA 1
ATOM 11937 C C . VAL G 1 40 ? -34.752 17.671 167.739 1.00 77.17 39 VAL G C 1
ATOM 11938 O O . VAL G 1 40 ? -34.893 17.463 168.953 1.00 81.30 39 VAL G O 1
ATOM 11942 N N . PRO G 1 41 ? -35.629 18.409 167.064 1.00 84.42 40 PRO G N 1
ATOM 11943 C CA . PRO G 1 41 ? -36.816 18.936 167.739 1.00 87.43 40 PRO G CA 1
ATOM 11944 C C . PRO G 1 41 ? -37.890 17.865 167.842 1.00 90.37 40 PRO G C 1
ATOM 11945 O O . PRO G 1 41 ? -38.091 17.068 166.922 1.00 92.92 40 PRO G O 1
ATOM 11949 N N . ASP G 1 42 ? -38.574 17.850 168.985 1.00 86.62 41 ASP G N 1
ATOM 11950 C CA . ASP G 1 42 ? -39.704 16.952 169.221 1.00 87.04 41 ASP G CA 1
ATOM 11951 C C . ASP G 1 42 ? -39.290 15.484 169.102 1.00 88.52 41 ASP G C 1
ATOM 11952 O O . ASP G 1 42 ? -39.928 14.688 168.410 1.00 81.45 41 ASP G O 1
ATOM 11957 N N . TYR G 1 43 ? -38.204 15.127 169.784 1.00 90.71 42 TYR G N 1
ATOM 11958 C CA . TYR G 1 43 ? -37.837 13.723 169.900 1.00 64.65 42 TYR G CA 1
ATOM 11959 C C . TYR G 1 43 ? -38.876 12.986 170.729 1.00 72.56 42 TYR G C 1
ATOM 11960 O O . TYR G 1 43 ? -39.491 13.558 171.633 1.00 82.83 42 TYR G O 1
ATOM 11969 N N . ASP G 1 44 ? -39.093 11.708 170.386 1.00 75.07 43 ASP G N 1
ATOM 11970 C CA . ASP G 1 44 ? -40.116 10.881 171.018 1.00 70.02 43 ASP G CA 1
ATOM 11971 C C . ASP G 1 44 ? -40.016 11.013 172.531 1.00 81.20 43 ASP G C 1
ATOM 11972 O O . ASP G 1 44 ? -39.034 10.562 173.135 1.00 81.64 43 ASP G O 1
ATOM 11977 N N . PRO G 1 45 ? -41.010 11.630 173.173 1.00 81.08 44 PRO G N 1
ATOM 11978 C CA . PRO G 1 45 ? -40.904 11.892 174.617 1.00 78.62 44 PRO G CA 1
ATOM 11979 C C . PRO G 1 45 ? -40.786 10.638 175.460 1.00 77.15 44 PRO G C 1
ATOM 11980 O O . PRO G 1 45 ? -40.292 10.716 176.592 1.00 88.31 44 PRO G O 1
ATOM 11984 N N . THR G 1 46 ? -41.213 9.485 174.951 1.00 76.06 45 THR G N 1
ATOM 11985 C CA . THR G 1 46 ? -41.229 8.271 175.751 1.00 76.47 45 THR G CA 1
ATOM 11986 C C . THR G 1 46 ? -40.008 7.390 175.541 1.00 82.14 45 THR G C 1
ATOM 11987 O O . THR G 1 46 ? -39.744 6.519 176.380 1.00 88.25 45 THR G O 1
ATOM 11991 N N . ILE G 1 47 ? -39.260 7.593 174.456 1.00 75.28 46 ILE G N 1
ATOM 11992 C CA . ILE G 1 47 ? -38.100 6.755 174.189 1.00 79.03 46 ILE G CA 1
ATOM 11993 C C . ILE G 1 47 ? -37.034 7.019 175.242 1.00 76.70 46 ILE G C 1
ATOM 11994 O O . ILE G 1 47 ? -36.639 8.168 175.480 1.00 76.56 46 ILE G O 1
ATOM 11999 N N . GLU G 1 48 ? -36.558 5.950 175.872 1.00 75.98 47 GLU G N 1
ATOM 12000 C CA . GLU G 1 48 ? -35.531 6.025 176.904 1.00 75.66 47 GLU G CA 1
ATOM 12001 C C . GLU G 1 48 ? -34.472 4.980 176.582 1.00 74.27 47 GLU G C 1
ATOM 12002 O O . GLU G 1 48 ? -34.710 3.779 176.744 1.00 80.98 47 GLU G O 1
ATOM 12008 N N . ASP G 1 49 ? -33.310 5.437 176.119 1.00 79.93 48 ASP G N 1
ATOM 12009 C CA . ASP G 1 49 ? -32.236 4.554 175.691 1.00 77.50 48 ASP G CA 1
ATOM 12010 C C . ASP G 1 49 ? -30.900 5.183 176.068 1.00 76.92 48 ASP G C 1
ATOM 12011 O O . ASP G 1 49 ? -30.838 6.313 176.560 1.00 71.84 48 ASP G O 1
ATOM 12016 N N . SER G 1 50 ? -29.824 4.435 175.842 1.00 76.22 49 SER G N 1
ATOM 12017 C CA . SER G 1 50 ? -28.486 4.840 176.248 1.00 72.43 49 SER G CA 1
ATOM 12018 C C . SER G 1 50 ? -27.616 5.166 175.037 1.00 78.10 49 SER G C 1
ATOM 12019 O O . SER G 1 50 ? -27.867 4.713 173.916 1.00 78.44 49 SER G O 1
ATOM 12022 N N . TYR G 1 51 ? -26.589 5.981 175.284 1.00 77.04 50 TYR G N 1
ATOM 12023 C CA . TYR G 1 51 ? -25.665 6.441 174.256 1.00 69.26 50 TYR G CA 1
ATOM 12024 C C . TYR G 1 51 ? -24.235 6.194 174.722 1.00 76.11 50 TYR G C 1
ATOM 12025 O O . TYR G 1 51 ? -23.959 6.168 175.926 1.00 88.38 50 TYR G O 1
ATOM 12034 N N . LEU G 1 52 ? -23.324 6.012 173.764 1.00 80.42 51 LEU G N 1
ATOM 12035 C CA . LEU G 1 52 ? -21.940 5.667 174.073 1.00 84.51 51 LEU G CA 1
ATOM 12036 C C . LEU G 1 52 ? -20.976 6.411 173.158 1.00 88.32 51 LEU G C 1
ATOM 12037 O O . LEU G 1 52 ? -21.164 6.425 171.938 1.00 89.20 51 LEU G O 1
ATOM 12042 N N . LYS G 1 53 ? -19.953 7.037 173.745 1.00 85.62 52 LYS G N 1
ATOM 12043 C CA . LYS G 1 53 ? -18.845 7.587 172.975 1.00 89.75 52 LYS G CA 1
ATOM 12044 C C . LYS G 1 53 ? -17.538 7.403 173.732 1.00 90.21 52 LYS G C 1
ATOM 12045 O O . LYS G 1 53 ? -17.519 7.189 174.946 1.00 90.31 52 LYS G O 1
ATOM 12051 N N . HIS G 1 54 ? -16.438 7.495 172.988 1.00 89.28 53 HIS G N 1
ATOM 12052 C CA . HIS G 1 54 ? -15.098 7.613 173.552 1.00 92.38 53 HIS G CA 1
ATOM 12053 C C . HIS G 1 54 ? -14.630 9.034 173.265 1.00 92.40 53 HIS G C 1
ATOM 12054 O O . HIS G 1 54 ? -14.458 9.411 172.101 1.00 91.06 53 HIS G O 1
ATOM 12061 N N . THR G 1 55 ? -14.429 9.822 174.316 1.00 90.75 54 THR G N 1
ATOM 12062 C CA . THR G 1 55 ? -14.029 11.211 174.164 1.00 93.72 54 THR G CA 1
ATOM 12063 C C . THR G 1 55 ? -12.825 11.500 175.047 1.00 97.44 54 THR G C 1
ATOM 12064 O O . THR G 1 55 ? -12.574 10.812 176.041 1.00 96.86 54 THR G O 1
ATOM 12068 N N . GLU G 1 56 ? -12.072 12.528 174.665 1.00 106.51 55 GLU G N 1
ATOM 12069 C CA . GLU G 1 56 ? -10.879 12.950 175.391 1.00 106.76 55 GLU G CA 1
ATOM 12070 C C . GLU G 1 56 ? -11.219 14.231 176.143 1.00 100.43 55 GLU G C 1
ATOM 12071 O O . GLU G 1 56 ? -11.429 15.282 175.527 1.00 97.08 55 GLU G O 1
ATOM 12077 N N . ILE G 1 57 ? -11.277 14.142 177.469 1.00 95.53 56 ILE G N 1
ATOM 12078 C CA . ILE G 1 57 ? -11.567 15.283 178.330 1.00 89.50 56 ILE G CA 1
ATOM 12079 C C . ILE G 1 57 ? -10.310 15.599 179.126 1.00 98.28 56 ILE G C 1
ATOM 12080 O O . ILE G 1 57 ? -9.776 14.728 179.825 1.00 102.20 56 ILE G O 1
ATOM 12085 N N . ASP G 1 58 ? -9.850 16.846 179.031 1.00 95.93 57 ASP G N 1
ATOM 12086 C CA . ASP G 1 58 ? -8.639 17.304 179.710 1.00 92.97 57 ASP G CA 1
ATOM 12087 C C . ASP G 1 58 ? -7.461 16.387 179.392 1.00 95.60 57 ASP G C 1
ATOM 12088 O O . ASP G 1 58 ? -6.741 15.923 180.279 1.00 94.72 57 ASP G O 1
ATOM 12093 N N . ASN G 1 59 ? -7.268 16.132 178.096 1.00 98.88 58 ASN G N 1
ATOM 12094 C CA . ASN G 1 59 ? -6.171 15.299 177.600 1.00 102.46 58 ASN G CA 1
ATOM 12095 C C . ASN G 1 59 ? -6.186 13.908 178.230 1.00 99.87 58 ASN G C 1
ATOM 12096 O O . ASN G 1 59 ? -5.143 13.264 178.370 1.00 101.92 58 ASN G O 1
ATOM 12101 N N . GLN G 1 60 ? -7.370 13.436 178.618 1.00 96.33 59 GLN G N 1
ATOM 12102 C CA . GLN G 1 60 ? -7.550 12.107 179.194 1.00 97.10 59 GLN G CA 1
ATOM 12103 C C . GLN G 1 60 ? -8.719 11.435 178.488 1.00 100.91 59 GLN G C 1
ATOM 12104 O O . GLN G 1 60 ? -9.866 11.872 178.628 1.00 93.59 59 GLN G O 1
ATOM 12110 N N . TRP G 1 61 ? -8.426 10.384 177.728 1.00 105.29 60 TRP G N 1
ATOM 12111 C CA . TRP G 1 61 ? -9.473 9.624 177.062 1.00 97.47 60 TRP G CA 1
ATOM 12112 C C . TRP G 1 61 ? -10.389 8.962 178.085 1.00 95.12 60 TRP G C 1
ATOM 12113 O O . TRP G 1 61 ? -9.957 8.541 179.162 1.00 95.18 60 TRP G O 1
ATOM 12124 N N . ALA G 1 62 ? -11.671 8.874 177.738 1.00 92.86 61 ALA G N 1
ATOM 12125 C CA . ALA G 1 62 ? -12.673 8.337 178.644 1.00 90.08 61 ALA G CA 1
ATOM 12126 C C . ALA G 1 62 ? -13.831 7.770 177.837 1.00 96.83 61 ALA G C 1
ATOM 12127 O O . ALA G 1 62 ? -14.131 8.240 176.737 1.00 97.59 61 ALA G O 1
ATOM 12129 N N . ILE G 1 63 ? -14.481 6.754 178.400 1.00 91.88 62 ILE G N 1
ATOM 12130 C CA . ILE G 1 63 ? -15.691 6.170 177.833 1.00 83.26 62 ILE G CA 1
ATOM 12131 C C . ILE G 1 63 ? -16.891 6.788 178.534 1.00 88.91 62 ILE G C 1
ATOM 12132 O O . ILE G 1 63 ? -16.936 6.845 179.769 1.00 97.28 62 ILE G O 1
ATOM 12137 N N . LEU G 1 64 ? -17.860 7.254 177.753 1.00 85.91 63 LEU G N 1
ATOM 12138 C CA . LEU G 1 64 ? -19.050 7.906 178.284 1.00 83.56 63 LEU G CA 1
ATOM 12139 C C . LEU G 1 64 ? -20.267 7.025 178.034 1.00 83.87 63 LEU G C 1
ATOM 12140 O O . LEU G 1 64 ? -20.594 6.725 176.882 1.00 88.09 63 LEU G O 1
ATOM 12145 N N . ASP G 1 65 ? -20.931 6.616 179.113 1.00 84.60 64 ASP G N 1
ATOM 12146 C CA . ASP G 1 65 ? -22.132 5.782 179.057 1.00 81.12 64 ASP G CA 1
ATOM 12147 C C . ASP G 1 65 ? -23.274 6.631 179.610 1.00 86.12 64 ASP G C 1
ATOM 12148 O O . ASP G 1 65 ? -23.467 6.707 180.826 1.00 80.84 64 ASP G O 1
ATOM 12153 N N . VAL G 1 66 ? -24.032 7.260 178.716 1.00 80.51 65 VAL G N 1
ATOM 12154 C CA . VAL G 1 66 ? -25.057 8.231 179.081 1.00 75.80 65 VAL G CA 1
ATOM 12155 C C . VAL G 1 66 ? -26.433 7.620 178.855 1.00 81.44 65 VAL G C 1
ATOM 12156 O O . VAL G 1 66 ? -26.662 6.938 177.850 1.00 78.00 65 VAL G O 1
ATOM 12160 N N . LEU G 1 67 ? -27.346 7.863 179.797 1.00 81.80 66 LEU G N 1
ATOM 12161 C CA . LEU G 1 67 ? -28.729 7.410 179.698 1.00 78.21 66 LEU G CA 1
ATOM 12162 C C . LEU G 1 67 ? -29.662 8.610 179.637 1.00 82.20 66 LEU G C 1
ATOM 12163 O O . LEU G 1 67 ? -29.693 9.423 180.567 1.00 84.23 66 LEU G O 1
ATOM 12168 N N . ASP G 1 68 ? -30.409 8.723 178.541 1.00 83.13 67 ASP G N 1
ATOM 12169 C CA . ASP G 1 68 ? -31.471 9.719 178.421 1.00 75.09 67 ASP G CA 1
ATOM 12170 C C . ASP G 1 68 ? -32.731 9.136 179.052 1.00 81.26 67 ASP G C 1
ATOM 12171 O O . ASP G 1 68 ? -33.404 8.292 178.455 1.00 77.63 67 ASP G O 1
ATOM 12176 N N . THR G 1 69 ? -33.055 9.582 180.261 1.00 93.19 68 THR G N 1
ATOM 12177 C CA . THR G 1 69 ? -34.210 9.063 180.979 1.00 84.23 68 THR G CA 1
ATOM 12178 C C . THR G 1 69 ? -35.505 9.667 180.439 1.00 81.64 68 THR G C 1
ATOM 12179 O O . THR G 1 69 ? -35.519 10.749 179.847 1.00 84.09 68 THR G O 1
ATOM 12183 N N . ALA G 1 70 ? -36.604 8.945 180.653 1.00 76.98 69 ALA G N 1
ATOM 12184 C CA . ALA G 1 70 ? -37.920 9.401 180.225 1.00 89.87 69 ALA G CA 1
ATOM 12185 C C . ALA G 1 70 ? -38.982 8.727 181.082 1.00 99.07 69 ALA G C 1
ATOM 12186 O O . ALA G 1 70 ? -38.787 7.610 181.568 1.00 102.42 69 ALA G O 1
ATOM 12188 N N . GLY G 1 71 ? -40.105 9.419 181.262 1.00 108.00 70 GLY G N 1
ATOM 12189 C CA . GLY G 1 71 ? -41.196 8.888 182.056 1.00 110.11 70 GLY G CA 1
ATOM 12190 C C . GLY G 1 71 ? -40.990 9.052 183.547 1.00 120.31 70 GLY G C 1
ATOM 12191 O O . GLY G 1 71 ? -39.855 9.017 184.030 1.00 114.49 70 GLY G O 1
ATOM 12192 N N . GLN G 1 72 ? -42.082 9.239 184.289 1.00 147.25 71 GLN G N 1
ATOM 12193 C CA . GLN G 1 72 ? -42.022 9.419 185.732 1.00 152.31 71 GLN G CA 1
ATOM 12194 C C . GLN G 1 72 ? -42.571 8.228 186.506 1.00 153.36 71 GLN G C 1
ATOM 12195 O O . GLN G 1 72 ? -42.492 8.221 187.739 1.00 154.43 71 GLN G O 1
ATOM 12197 N N . GLU G 1 73 ? -43.115 7.224 185.824 1.00 126.84 72 GLU G N 1
ATOM 12198 C CA . GLU G 1 73 ? -43.613 6.023 186.484 1.00 131.76 72 GLU G CA 1
ATOM 12199 C C . GLU G 1 73 ? -42.439 5.176 186.977 1.00 128.24 72 GLU G C 1
ATOM 12200 O O . GLU G 1 73 ? -41.274 5.583 186.932 1.00 117.44 72 GLU G O 1
ATOM 12206 N N . GLU G 1 74 ? -42.749 3.973 187.461 1.00 125.65 73 GLU G N 1
ATOM 12207 C CA . GLU G 1 74 ? -41.734 3.107 188.046 1.00 120.41 73 GLU G CA 1
ATOM 12208 C C . GLU G 1 74 ? -40.648 2.764 187.033 1.00 120.11 73 GLU G C 1
ATOM 12209 O O . GLU G 1 74 ? -40.895 2.657 185.829 1.00 118.82 73 GLU G O 1
ATOM 12215 N N . PHE G 1 75 ? -39.433 2.589 187.542 1.00 106.29 74 PHE G N 1
ATOM 12216 C CA . PHE G 1 75 ? -38.259 2.442 186.696 1.00 95.75 74 PHE G CA 1
ATOM 12217 C C . PHE G 1 75 ? -38.200 1.061 186.061 1.00 96.25 74 PHE G C 1
ATOM 12218 O O . PHE G 1 75 ? -38.440 0.046 186.721 1.00 92.09 74 PHE G O 1
ATOM 12226 N N . SER G 1 76 ? -37.878 1.028 184.771 1.00 100.43 75 SER G N 1
ATOM 12227 C CA . SER G 1 76 ? -37.529 -0.227 184.127 1.00 92.33 75 SER G CA 1
ATOM 12228 C C . SER G 1 76 ? -36.243 -0.784 184.738 1.00 92.01 75 SER G C 1
ATOM 12229 O O . SER G 1 76 ? -35.492 -0.079 185.420 1.00 92.77 75 SER G O 1
ATOM 12232 N N . ALA G 1 77 ? -36.000 -2.077 184.498 1.00 92.21 76 ALA G N 1
ATOM 12233 C CA . ALA G 1 77 ? -34.783 -2.710 185.000 1.00 78.86 76 ALA G CA 1
ATOM 12234 C C . ALA G 1 77 ? -33.533 -1.984 184.515 1.00 92.21 76 ALA G C 1
ATOM 12235 O O . ALA G 1 77 ? -32.541 -1.882 185.246 1.00 100.16 76 ALA G O 1
ATOM 12237 N N . MET G 1 78 ? -33.567 -1.458 183.289 1.00 89.90 77 MET G N 1
ATOM 12238 C CA . MET G 1 78 ? -32.421 -0.726 182.759 1.00 92.71 77 MET G CA 1
ATOM 12239 C C . MET G 1 78 ? -32.244 0.615 183.460 1.00 89.03 77 MET G C 1
ATOM 12240 O O . MET G 1 78 ? -31.140 0.953 183.905 1.00 94.88 77 MET G O 1
ATOM 12245 N N . ARG G 1 79 ? -33.319 1.401 183.554 1.00 84.30 78 ARG G N 1
ATOM 12246 C CA . ARG G 1 79 ? -33.227 2.713 184.187 1.00 88.28 78 ARG G CA 1
ATOM 12247 C C . ARG G 1 79 ? -32.764 2.597 185.634 1.00 93.82 78 ARG G C 1
ATOM 12248 O O . ARG G 1 79 ? -31.886 3.347 186.077 1.00 84.06 78 ARG G O 1
ATOM 12256 N N . GLU G 1 80 ? -33.358 1.669 186.390 1.00 86.05 79 GLU G N 1
ATOM 12257 C CA . GLU G 1 80 ? -33.013 1.525 187.802 1.00 80.12 79 GLU G CA 1
ATOM 12258 C C . GLU G 1 80 ? -31.522 1.267 187.979 1.00 87.51 79 GLU G C 1
ATOM 12259 O O . GLU G 1 80 ? -30.840 1.985 188.720 1.00 97.15 79 GLU G O 1
ATOM 12265 N N . GLN G 1 81 ? -30.998 0.240 187.305 1.00 82.93 80 GLN G N 1
ATOM 12266 C CA . GLN G 1 81 ? -29.599 -0.135 187.494 1.00 86.11 80 GLN G CA 1
ATOM 12267 C C . GLN G 1 81 ? -28.651 0.968 187.034 1.00 87.92 80 GLN G C 1
ATOM 12268 O O . GLN G 1 81 ? -27.533 1.076 187.553 1.00 89.23 80 GLN G O 1
ATOM 12274 N N . TYR G 1 82 ? -29.072 1.791 186.068 1.00 89.05 81 TYR G N 1
ATOM 12275 C CA . TYR G 1 82 ? -28.289 2.975 185.721 1.00 89.63 81 TYR G CA 1
ATOM 12276 C C . TYR G 1 82 ? -28.309 3.991 186.854 1.00 86.88 81 TYR G C 1
ATOM 12277 O O . TYR G 1 82 ? -27.280 4.600 187.168 1.00 93.92 81 TYR G O 1
ATOM 12286 N N . MET G 1 83 ? -29.471 4.180 187.483 1.00 85.13 82 MET G N 1
ATOM 12287 C CA . MET G 1 83 ? -29.583 5.149 188.567 1.00 88.03 82 MET G CA 1
ATOM 12288 C C . MET G 1 83 ? -28.816 4.696 189.799 1.00 85.26 82 MET G C 1
ATOM 12289 O O . MET G 1 83 ? -28.389 5.528 190.606 1.00 86.27 82 MET G O 1
ATOM 12294 N N . ARG G 1 84 ? -28.619 3.389 189.947 1.00 87.64 83 ARG G N 1
ATOM 12295 C CA . ARG G 1 84 ? -27.925 2.834 191.099 1.00 90.35 83 ARG G CA 1
ATOM 12296 C C . ARG G 1 84 ? -26.422 2.735 190.884 1.00 90.99 83 ARG G C 1
ATOM 12297 O O . ARG G 1 84 ? -25.657 2.840 191.850 1.00 95.69 83 ARG G O 1
ATOM 12305 N N . THR G 1 85 ? -25.982 2.531 189.642 1.00 87.17 84 THR G N 1
ATOM 12306 C CA . THR G 1 85 ? -24.569 2.383 189.323 1.00 83.90 84 THR G CA 1
ATOM 12307 C C . THR G 1 85 ? -23.989 3.596 188.607 1.00 83.27 84 THR G C 1
ATOM 12308 O O . THR G 1 85 ? -22.798 3.593 188.281 1.00 83.74 84 THR G O 1
ATOM 12312 N N . GLY G 1 86 ? -24.796 4.622 188.349 1.00 80.57 85 GLY G N 1
ATOM 12313 C CA . GLY G 1 86 ? -24.296 5.783 187.632 1.00 75.53 85 GLY G CA 1
ATOM 12314 C C . GLY G 1 86 ? -23.227 6.517 188.424 1.00 82.66 85 GLY G C 1
ATOM 12315 O O . GLY G 1 86 ? -23.322 6.670 189.643 1.00 86.86 85 GLY G O 1
ATOM 12316 N N . ASP G 1 87 ? -22.193 6.972 187.713 1.00 77.72 86 ASP G N 1
ATOM 12317 C CA . ASP G 1 87 ? -21.111 7.722 188.339 1.00 82.28 86 ASP G CA 1
ATOM 12318 C C . ASP G 1 87 ? -21.437 9.202 188.511 1.00 87.37 86 ASP G C 1
ATOM 12319 O O . ASP G 1 87 ? -20.825 9.860 189.361 1.00 89.08 86 ASP G O 1
ATOM 12324 N N . GLY G 1 88 ? -22.379 9.734 187.736 1.00 89.59 87 GLY G N 1
ATOM 12325 C CA . GLY G 1 88 ? -22.744 11.135 187.836 1.00 82.52 87 GLY G CA 1
ATOM 12326 C C . GLY G 1 88 ? -24.101 11.385 187.220 1.00 75.71 87 GLY G C 1
ATOM 12327 O O . GLY G 1 88 ? -24.616 10.566 186.454 1.00 84.20 87 GLY G O 1
ATOM 12328 N N . PHE G 1 89 ? -24.679 12.537 187.563 1.00 79.18 88 PHE G N 1
ATOM 12329 C CA . PHE G 1 89 ? -26.031 12.885 187.147 1.00 78.79 88 PHE G CA 1
ATOM 12330 C C . PHE G 1 89 ? -26.096 14.313 186.625 1.00 80.92 88 PHE G C 1
ATOM 12331 O O . PHE G 1 89 ? -25.437 15.212 187.155 1.00 81.47 88 PHE G O 1
ATOM 12339 N N . LEU G 1 90 ? -26.896 14.511 185.578 1.00 76.22 89 LEU G N 1
ATOM 12340 C CA . LEU G 1 90 ? -27.226 15.834 185.047 1.00 77.51 89 LEU G CA 1
ATOM 12341 C C . LEU G 1 90 ? -28.691 16.106 185.370 1.00 76.78 89 LEU G C 1
ATOM 12342 O O . LEU G 1 90 ? -29.590 15.536 184.745 1.00 77.15 89 LEU G O 1
ATOM 12347 N N . ILE G 1 91 ? -28.927 16.962 186.359 1.00 77.43 90 ILE G N 1
ATOM 12348 C CA . ILE G 1 91 ? -30.274 17.377 186.728 1.00 75.28 90 ILE G CA 1
ATOM 12349 C C . ILE G 1 91 ? -30.634 18.560 185.834 1.00 78.61 90 ILE G C 1
ATOM 12350 O O . ILE G 1 91 ? -30.024 19.628 185.932 1.00 80.29 90 ILE G O 1
ATOM 12355 N N . VAL G 1 92 ? -31.621 18.377 184.960 1.00 70.98 91 VAL G N 1
ATOM 12356 C CA . VAL G 1 92 ? -31.928 19.342 183.908 1.00 78.19 91 VAL G CA 1
ATOM 12357 C C . VAL G 1 92 ? -33.313 19.929 184.146 1.00 73.77 91 VAL G C 1
ATOM 12358 O O . VAL G 1 92 ? -34.270 19.190 184.405 1.00 72.62 91 VAL G O 1
ATOM 12362 N N . TYR G 1 93 ? -33.412 21.256 184.069 1.00 67.27 92 TYR G N 1
ATOM 12363 C CA . TYR G 1 93 ? -34.685 21.959 184.051 1.00 79.98 92 TYR G CA 1
ATOM 12364 C C . TYR G 1 93 ? -34.698 22.944 182.888 1.00 83.21 92 TYR G C 1
ATOM 12365 O O . TYR G 1 93 ? -33.656 23.280 182.319 1.00 83.02 92 TYR G O 1
ATOM 12374 N N . SER G 1 94 ? -35.896 23.396 182.529 1.00 81.00 93 SER G N 1
ATOM 12375 C CA . SER G 1 94 ? -36.082 24.386 181.476 1.00 88.90 93 SER G CA 1
ATOM 12376 C C . SER G 1 94 ? -36.346 25.754 182.095 1.00 85.15 93 SER G C 1
ATOM 12377 O O . SER G 1 94 ? -37.175 25.878 183.004 1.00 88.66 93 SER G O 1
ATOM 12380 N N . VAL G 1 95 ? -35.645 26.778 181.602 1.00 73.93 94 VAL G N 1
ATOM 12381 C CA . VAL G 1 95 ? -35.793 28.132 182.127 1.00 90.90 94 VAL G CA 1
ATOM 12382 C C . VAL G 1 95 ? -37.089 28.766 181.635 1.00 99.72 94 VAL G C 1
ATOM 12383 O O . VAL G 1 95 ? -37.423 29.894 182.017 1.00 100.78 94 VAL G O 1
ATOM 12387 N N . THR G 1 96 ? -37.838 28.047 180.800 1.00 95.86 95 THR G N 1
ATOM 12388 C CA . THR G 1 96 ? -39.144 28.498 180.340 1.00 93.80 95 THR G CA 1
ATOM 12389 C C . THR G 1 96 ? -40.282 27.747 181.011 1.00 93.93 95 THR G C 1
ATOM 12390 O O . THR G 1 96 ? -41.449 28.089 180.794 1.00 103.58 95 THR G O 1
ATOM 12394 N N . ASP G 1 97 ? -39.971 26.745 181.828 1.00 91.69 96 ASP G N 1
ATOM 12395 C CA . ASP G 1 97 ? -40.963 25.935 182.531 1.00 96.27 96 ASP G CA 1
ATOM 12396 C C . ASP G 1 97 ? -40.698 26.109 184.022 1.00 100.50 96 ASP G C 1
ATOM 12397 O O . ASP G 1 97 ? -39.810 25.460 184.584 1.00 101.36 96 ASP G O 1
ATOM 12402 N N . LYS G 1 98 ? -41.468 26.998 184.652 1.00 95.15 97 LYS G N 1
ATOM 12403 C CA . LYS G 1 98 ? -41.299 27.264 186.075 1.00 100.90 97 LYS G CA 1
ATOM 12404 C C . LYS G 1 98 ? -41.526 26.011 186.909 1.00 104.06 97 LYS G C 1
ATOM 12405 O O . LYS G 1 98 ? -40.919 25.854 187.975 1.00 101.51 97 LYS G O 1
ATOM 12411 N N . ALA G 1 99 ? -42.386 25.107 186.436 1.00 105.95 98 ALA G N 1
ATOM 12412 C CA . ALA G 1 99 ? -42.624 23.859 187.153 1.00 106.40 98 ALA G CA 1
ATOM 12413 C C . ALA G 1 99 ? -41.372 22.991 187.188 1.00 102.69 98 ALA G C 1
ATOM 12414 O O . ALA G 1 99 ? -41.066 22.372 188.214 1.00 102.28 98 ALA G O 1
ATOM 12416 N N . SER G 1 100 ? -40.644 22.923 186.070 1.00 109.53 99 SER G N 1
ATOM 12417 C CA . SER G 1 100 ? -39.436 22.104 186.012 1.00 104.22 99 SER G CA 1
ATOM 12418 C C . SER G 1 100 ? -38.388 22.562 187.019 1.00 106.14 99 SER G C 1
ATOM 12419 O O . SER G 1 100 ? -37.660 21.737 187.584 1.00 110.70 99 SER G O 1
ATOM 12422 N N . PHE G 1 101 ? -38.288 23.872 187.255 1.00 99.44 100 PHE G N 1
ATOM 12423 C CA . PHE G 1 101 ? -37.300 24.371 188.208 1.00 94.34 100 PHE G CA 1
ATOM 12424 C C . PHE G 1 101 ? -37.658 23.985 189.637 1.00 102.91 100 PHE G C 1
ATOM 12425 O O . PHE G 1 101 ? -36.786 23.577 190.413 1.00 102.86 100 PHE G O 1
ATOM 12433 N N . GLU G 1 102 ? -38.932 24.120 190.009 1.00 110.61 101 GLU G N 1
ATOM 12434 C CA . GLU G 1 102 ? -39.359 23.749 191.353 1.00 108.41 101 GLU G CA 1
ATOM 12435 C C . GLU G 1 102 ? -39.172 22.261 191.628 1.00 104.65 101 GLU G C 1
ATOM 12436 O O . GLU G 1 102 ? -39.171 21.855 192.796 1.00 117.19 101 GLU G O 1
ATOM 12442 N N . HIS G 1 103 ? -39.013 21.444 190.589 1.00 97.47 102 HIS G N 1
ATOM 12443 C CA . HIS G 1 103 ? -38.818 20.009 190.744 1.00 100.87 102 HIS G CA 1
ATOM 12444 C C . HIS G 1 103 ? -37.352 19.615 190.870 1.00 96.21 102 HIS G C 1
ATOM 12445 O O . HIS G 1 103 ? -37.063 18.429 191.051 1.00 93.27 102 HIS G O 1
ATOM 12452 N N . VAL G 1 104 ? -36.424 20.571 190.770 1.00 94.26 103 VAL G N 1
ATOM 12453 C CA . VAL G 1 104 ? -35.008 20.249 190.943 1.00 96.51 103 VAL G CA 1
ATOM 12454 C C . VAL G 1 104 ? -34.775 19.616 192.308 1.00 100.10 103 VAL G C 1
ATOM 12455 O O . VAL G 1 104 ? -34.029 18.637 192.438 1.00 96.10 103 VAL G O 1
ATOM 12459 N N . ASP G 1 105 ? -35.411 20.163 193.348 1.00 110.66 104 ASP G N 1
ATOM 12460 C CA . ASP G 1 105 ? -35.302 19.573 194.679 1.00 109.61 104 ASP G CA 1
ATOM 12461 C C . ASP G 1 105 ? -35.806 18.135 194.680 1.00 105.78 104 ASP G C 1
ATOM 12462 O O . ASP G 1 105 ? -35.210 17.260 195.320 1.00 107.61 104 ASP G O 1
ATOM 12467 N N . ARG G 1 106 ? -36.912 17.876 193.976 1.00 97.68 105 ARG G N 1
ATOM 12468 C CA . ARG G 1 106 ? -37.450 16.522 193.907 1.00 94.48 105 ARG G CA 1
ATOM 12469 C C . ARG G 1 106 ? -36.442 15.559 193.292 1.00 103.53 105 ARG G C 1
ATOM 12470 O O . ARG G 1 106 ? -36.248 14.448 193.798 1.00 103.87 105 ARG G O 1
ATOM 12478 N N . PHE G 1 107 ? -35.793 15.963 192.196 1.00 94.02 106 PHE G N 1
ATOM 12479 C CA . PHE G 1 107 ? -34.788 15.099 191.583 1.00 94.09 106 PHE G CA 1
ATOM 12480 C C . PHE G 1 107 ? -33.542 14.987 192.452 1.00 96.98 106 PHE G C 1
ATOM 12481 O O . PHE G 1 107 ? -32.949 13.906 192.557 1.00 89.93 106 PHE G O 1
ATOM 12489 N N . HIS G 1 108 ? -33.123 16.095 193.069 1.00 99.36 107 HIS G N 1
ATOM 12490 C CA . HIS G 1 108 ? -31.970 16.061 193.964 1.00 92.37 107 HIS G CA 1
ATOM 12491 C C . HIS G 1 108 ? -32.165 15.045 195.083 1.00 101.51 107 HIS G C 1
ATOM 12492 O O . HIS G 1 108 ? -31.332 14.153 195.276 1.00 96.85 107 HIS G O 1
ATOM 12499 N N . GLN G 1 109 ? -33.277 15.148 195.813 1.00 98.98 108 GLN G N 1
ATOM 12500 C CA . GLN G 1 109 ? -33.528 14.222 196.913 1.00 98.83 108 GLN G CA 1
ATOM 12501 C C . GLN G 1 109 ? -33.592 12.778 196.428 1.00 101.58 108 GLN G C 1
ATOM 12502 O O . GLN G 1 109 ? -33.145 11.860 197.126 1.00 109.93 108 GLN G O 1
ATOM 12508 N N . LEU G 1 110 ? -34.148 12.558 195.235 1.00 106.74 109 LEU G N 1
ATOM 12509 C CA . LEU G 1 110 ? -34.270 11.203 194.705 1.00 98.07 109 LEU G CA 1
ATOM 12510 C C . LEU G 1 110 ? -32.903 10.552 194.505 1.00 94.74 109 LEU G C 1
ATOM 12511 O O . LEU G 1 110 ? -32.722 9.369 194.818 1.00 89.67 109 LEU G O 1
ATOM 12516 N N . ILE G 1 111 ? -31.933 11.302 193.972 1.00 98.22 110 ILE G N 1
ATOM 12517 C CA . ILE G 1 111 ? -30.621 10.728 193.673 1.00 91.04 110 ILE G CA 1
ATOM 12518 C C . ILE G 1 111 ? -29.908 10.292 194.949 1.00 95.73 110 ILE G C 1
ATOM 12519 O O . ILE G 1 111 ? -29.388 9.173 195.034 1.00 95.48 110 ILE G O 1
ATOM 12524 N N . LEU G 1 112 ? -29.865 11.167 195.959 1.00 102.79 111 LEU G N 1
ATOM 12525 C CA . LEU G 1 112 ? -29.199 10.803 197.209 1.00 94.18 111 LEU G CA 1
ATOM 12526 C C . LEU G 1 112 ? -29.887 9.620 197.877 1.00 91.48 111 LEU G C 1
ATOM 12527 O O . LEU G 1 112 ? -29.218 8.731 198.416 1.00 96.59 111 LEU G O 1
ATOM 12532 N N . ARG G 1 113 ? -31.222 9.594 197.859 1.00 93.75 112 ARG G N 1
ATOM 12533 C CA . ARG G 1 113 ? -31.943 8.465 198.439 1.00 96.39 112 ARG G CA 1
ATOM 12534 C C . ARG G 1 113 ? -31.542 7.158 197.765 1.00 93.63 112 ARG G C 1
ATOM 12535 O O . ARG G 1 113 ? -31.322 6.146 198.441 1.00 100.76 112 ARG G O 1
ATOM 12539 N N . VAL G 1 114 ? -31.455 7.154 196.434 1.00 95.37 113 VAL G N 1
ATOM 12540 C CA . VAL G 1 114 ? -31.012 5.957 195.723 1.00 99.65 113 VAL G CA 1
ATOM 12541 C C . VAL G 1 114 ? -29.570 5.624 196.093 1.00 97.83 113 VAL G C 1
ATOM 12542 O O . VAL G 1 114 ? -29.255 4.493 196.483 1.00 97.90 113 VAL G O 1
ATOM 12546 N N . LYS G 1 115 ? -28.671 6.606 195.975 1.00 95.61 114 LYS G N 1
ATOM 12547 C CA . LYS G 1 115 ? -27.254 6.359 196.225 1.00 95.94 114 LYS G CA 1
ATOM 12548 C C . LYS G 1 115 ? -26.939 6.158 197.702 1.00 98.15 114 LYS G C 1
ATOM 12549 O O . LYS G 1 115 ? -25.882 5.606 198.021 1.00 99.82 114 LYS G O 1
ATOM 12555 N N . ASP G 1 116 ? -27.841 6.562 198.598 1.00 99.69 115 ASP G N 1
ATOM 12556 C CA . ASP G 1 116 ? -27.642 6.495 200.051 1.00 107.65 115 ASP G CA 1
ATOM 12557 C C . ASP G 1 116 ? -26.363 7.213 200.496 1.00 99.31 115 ASP G C 1
ATOM 12558 O O . ASP G 1 116 ? -25.552 6.681 201.258 1.00 94.66 115 ASP G O 1
ATOM 12563 N N . ARG G 1 117 ? -26.202 8.451 200.030 1.00 87.33 116 ARG G N 1
ATOM 12564 C CA . ARG G 1 117 ? -25.065 9.302 200.370 1.00 96.20 116 ARG G CA 1
ATOM 12565 C C . ARG G 1 117 ? -25.560 10.723 200.601 1.00 99.08 116 ARG G C 1
ATOM 12566 O O . ARG G 1 117 ? -26.640 11.110 200.149 1.00 93.20 116 ARG G O 1
ATOM 12574 N N . GLU G 1 118 ? -24.749 11.498 201.325 1.00 99.14 117 GLU G N 1
ATOM 12575 C CA . GLU G 1 118 ? -25.062 12.900 201.574 1.00 99.48 117 GLU G CA 1
ATOM 12576 C C . GLU G 1 118 ? -24.766 13.789 200.375 1.00 103.74 117 GLU G C 1
ATOM 12577 O O . GLU G 1 118 ? -25.312 14.895 200.292 1.00 99.79 117 GLU G O 1
ATOM 12579 N N . SER G 1 119 ? -23.918 13.340 199.454 1.00 101.91 118 SER G N 1
ATOM 12580 C CA . SER G 1 119 ? -23.614 14.103 198.253 1.00 97.33 118 SER G CA 1
ATOM 12581 C C . SER G 1 119 ? -23.118 13.142 197.183 1.00 89.29 118 SER G C 1
ATOM 12582 O O . SER G 1 119 ? -22.499 12.119 197.489 1.00 91.28 118 SER G O 1
ATOM 12585 N N . PHE G 1 120 ? -23.397 13.482 195.927 1.00 88.67 119 PHE G N 1
ATOM 12586 C CA . PHE G 1 120 ? -22.985 12.658 194.801 1.00 89.90 119 PHE G CA 1
ATOM 12587 C C . PHE G 1 120 ? -22.678 13.563 193.621 1.00 89.46 119 PHE G C 1
ATOM 12588 O O . PHE G 1 120 ? -23.288 14.631 193.491 1.00 94.39 119 PHE G O 1
ATOM 12596 N N . PRO G 1 121 ? -21.726 13.177 192.753 1.00 85.93 120 PRO G N 1
ATOM 12597 C CA . PRO G 1 121 ? -21.434 13.986 191.561 1.00 81.25 120 PRO G CA 1
ATOM 12598 C C . PRO G 1 121 ? -22.661 14.284 190.715 1.00 75.35 120 PRO G C 1
ATOM 12599 O O . PRO G 1 121 ? -23.235 13.386 190.092 1.00 86.02 120 PRO G O 1
ATOM 12603 N N . MET G 1 122 ? -23.061 15.551 190.687 1.00 78.60 121 MET G N 1
ATOM 12604 C CA . MET G 1 122 ? -24.228 15.986 189.937 1.00 83.34 121 MET G CA 1
ATOM 12605 C C . MET G 1 122 ? -24.020 17.439 189.531 1.00 85.93 121 MET G C 1
ATOM 12606 O O . MET G 1 122 ? -23.295 18.184 190.197 1.00 83.53 121 MET G O 1
ATOM 12611 N N . ILE G 1 123 ? -24.663 17.836 188.435 1.00 82.32 122 ILE G N 1
ATOM 12612 C CA . ILE G 1 123 ? -24.565 19.197 187.920 1.00 76.74 122 ILE G CA 1
ATOM 12613 C C . ILE G 1 123 ? -25.955 19.689 187.545 1.00 70.40 122 ILE G C 1
ATOM 12614 O O . ILE G 1 123 ? -26.687 19.006 186.819 1.00 81.17 122 ILE G O 1
ATOM 12619 N N . LEU G 1 124 ? -26.319 20.866 188.049 1.00 80.09 123 LEU G N 1
ATOM 12620 C CA . LEU G 1 124 ? -27.568 21.509 187.668 1.00 80.11 123 LEU G CA 1
ATOM 12621 C C . LEU G 1 124 ? -27.413 22.127 186.284 1.00 86.87 123 LEU G C 1
ATOM 12622 O O . LEU G 1 124 ? -26.439 22.838 186.018 1.00 77.63 123 LEU G O 1
ATOM 12627 N N . VAL G 1 125 ? -28.379 21.865 185.408 1.00 89.15 124 VAL G N 1
ATOM 12628 C CA . VAL G 1 125 ? -28.317 22.286 184.012 1.00 78.22 124 VAL G CA 1
ATOM 12629 C C . VAL G 1 125 ? -29.561 23.101 183.693 1.00 76.55 124 VAL G C 1
ATOM 12630 O O . VAL G 1 125 ? -30.680 22.573 183.720 1.00 72.64 124 VAL G O 1
ATOM 12634 N N . ALA G 1 126 ? -29.365 24.381 183.382 1.00 75.28 125 ALA G N 1
ATOM 12635 C CA . ALA G 1 126 ? -30.446 25.260 182.953 1.00 78.96 125 ALA G CA 1
ATOM 12636 C C . ALA G 1 126 ? -30.432 25.307 181.431 1.00 80.52 125 ALA G C 1
ATOM 12637 O O . ALA G 1 126 ? -29.508 25.861 180.828 1.00 70.34 125 ALA G O 1
ATOM 12639 N N . ASN G 1 127 ? -31.461 24.742 180.815 1.00 84.73 126 ASN G N 1
ATOM 12640 C CA . ASN G 1 127 ? -31.523 24.578 179.373 1.00 81.56 126 ASN G CA 1
ATOM 12641 C C . ASN G 1 127 ? -32.579 25.502 178.783 1.00 80.58 126 ASN G C 1
ATOM 12642 O O . ASN G 1 127 ? -33.330 26.168 179.502 1.00 79.72 126 ASN G O 1
ATOM 12647 N N . LYS G 1 128 ? -32.601 25.548 177.449 1.00 82.70 127 LYS G N 1
ATOM 12648 C CA . LYS G 1 128 ? -33.568 26.329 176.684 1.00 78.40 127 LYS G CA 1
ATOM 12649 C C . LYS G 1 128 ? -33.396 27.829 176.919 1.00 77.76 127 LYS G C 1
ATOM 12650 O O . LYS G 1 128 ? -34.351 28.600 176.793 1.00 83.72 127 LYS G O 1
ATOM 12656 N N . VAL G 1 129 ? -32.170 28.252 177.251 1.00 76.05 128 VAL G N 1
ATOM 12657 C CA . VAL G 1 129 ? -31.870 29.663 177.480 1.00 81.07 128 VAL G CA 1
ATOM 12658 C C . VAL G 1 129 ? -32.032 30.505 176.222 1.00 80.79 128 VAL G C 1
ATOM 12659 O O . VAL G 1 129 ? -32.219 31.723 176.317 1.00 90.27 128 VAL G O 1
ATOM 12663 N N . ASP G 1 130 ? -31.942 29.891 175.038 1.00 87.18 129 ASP G N 1
ATOM 12664 C CA . ASP G 1 130 ? -32.141 30.642 173.802 1.00 79.93 129 ASP G CA 1
ATOM 12665 C C . ASP G 1 130 ? -33.521 31.285 173.766 1.00 85.38 129 ASP G C 1
ATOM 12666 O O . ASP G 1 130 ? -33.686 32.372 173.200 1.00 93.64 129 ASP G O 1
ATOM 12671 N N . LEU G 1 131 ? -34.517 30.631 174.362 1.00 82.40 130 LEU G N 1
ATOM 12672 C CA . LEU G 1 131 ? -35.876 31.152 174.414 1.00 87.84 130 LEU G CA 1
ATOM 12673 C C . LEU G 1 131 ? -35.952 32.307 175.405 1.00 97.34 130 LEU G C 1
ATOM 12674 O O . LEU G 1 131 ? -36.600 32.196 176.450 1.00 99.72 130 LEU G O 1
ATOM 12679 N N . MET G 1 132 ? -35.287 33.419 175.080 1.00 98.80 131 MET G N 1
ATOM 12680 C CA . MET G 1 132 ? -35.200 34.540 176.012 1.00 100.04 131 MET G CA 1
ATOM 12681 C C . MET G 1 132 ? -36.561 35.183 176.242 1.00 105.05 131 MET G C 1
ATOM 12682 O O . MET G 1 132 ? -36.879 35.590 177.365 1.00 104.20 131 MET G O 1
ATOM 12687 N N . HIS G 1 133 ? -37.375 35.290 175.189 1.00 113.39 132 HIS G N 1
ATOM 12688 C CA . HIS G 1 133 ? -38.696 35.893 175.331 1.00 106.69 132 HIS G CA 1
ATOM 12689 C C . HIS G 1 133 ? -39.585 35.093 176.274 1.00 106.64 132 HIS G C 1
ATOM 12690 O O . HIS G 1 133 ? -40.461 35.664 176.934 1.00 105.17 132 HIS G O 1
ATOM 12697 N N . LEU G 1 134 ? -39.372 33.780 176.362 1.00 102.82 133 LEU G N 1
ATOM 12698 C CA . LEU G 1 134 ? -40.218 32.905 177.161 1.00 105.46 133 LEU G CA 1
ATOM 12699 C C . LEU G 1 134 ? -39.538 32.441 178.443 1.00 105.07 133 LEU G C 1
ATOM 12700 O O . LEU G 1 134 ? -40.036 31.519 179.096 1.00 102.02 133 LEU G O 1
ATOM 12705 N N . ARG G 1 135 ? -38.418 33.052 178.820 1.00 100.19 134 ARG G N 1
ATOM 12706 C CA . ARG G 1 135 ? -37.712 32.632 180.023 1.00 99.92 134 ARG G CA 1
ATOM 12707 C C . ARG G 1 135 ? -38.456 33.057 181.285 1.00 103.18 134 ARG G C 1
ATOM 12708 O O . ARG G 1 135 ? -38.911 34.200 181.399 1.00 97.82 134 ARG G O 1
ATOM 12716 N N . LYS G 1 136 ? -38.573 32.130 182.234 1.00 101.96 135 LYS G N 1
ATOM 12717 C CA . LYS G 1 136 ? -39.259 32.347 183.504 1.00 88.97 135 LYS G CA 1
ATOM 12718 C C . LYS G 1 136 ? -38.323 32.318 184.701 1.00 92.62 135 LYS G C 1
ATOM 12719 O O . LYS G 1 136 ? -38.518 33.080 185.650 1.00 101.50 135 LYS G O 1
ATOM 12725 N N . ILE G 1 137 ? -37.308 31.456 184.675 1.00 94.70 136 ILE G N 1
ATOM 12726 C CA . ILE G 1 137 ? -36.342 31.322 185.759 1.00 91.39 136 ILE G CA 1
ATOM 12727 C C . ILE G 1 137 ? -35.080 32.082 185.376 1.00 96.16 136 ILE G C 1
ATOM 12728 O O . ILE G 1 137 ? -34.494 31.834 184.316 1.00 95.72 136 ILE G O 1
ATOM 12733 N N . THR G 1 138 ? -34.660 33.001 186.240 1.00 102.35 137 THR G N 1
ATOM 12734 C CA . THR G 1 138 ? -33.515 33.848 185.954 1.00 103.00 137 THR G CA 1
ATOM 12735 C C . THR G 1 138 ? -32.206 33.115 186.239 1.00 100.97 137 THR G C 1
ATOM 12736 O O . THR G 1 138 ? -32.178 32.027 186.821 1.00 106.09 137 THR G O 1
ATOM 12740 N N . ARG G 1 139 ? -31.106 33.737 185.805 1.00 97.80 138 ARG G N 1
ATOM 12741 C CA . ARG G 1 139 ? -29.779 33.194 186.082 1.00 107.53 138 ARG G CA 1
ATOM 12742 C C . ARG G 1 139 ? -29.512 33.128 187.580 1.00 105.58 138 ARG G C 1
ATOM 12743 O O . ARG G 1 139 ? -28.920 32.161 188.073 1.00 102.86 138 ARG G O 1
ATOM 12751 N N . GLU G 1 140 ? -29.947 34.149 188.318 1.00 113.49 139 GLU G N 1
ATOM 12752 C CA . GLU G 1 140 ? -29.698 34.192 189.754 1.00 117.55 139 GLU G CA 1
ATOM 12753 C C . GLU G 1 140 ? -30.547 33.164 190.491 1.00 117.86 139 GLU G C 1
ATOM 12754 O O . GLU G 1 140 ? -30.100 32.580 191.486 1.00 120.36 139 GLU G O 1
ATOM 12760 N N . GLN G 1 141 ? -31.777 32.938 190.022 1.00 109.18 140 GLN G N 1
ATOM 12761 C CA . GLN G 1 141 ? -32.632 31.915 190.617 1.00 106.25 140 GLN G CA 1
ATOM 12762 C C . GLN G 1 141 ? -31.971 30.544 190.550 1.00 104.26 140 GLN G C 1
ATOM 12763 O O . GLN G 1 141 ? -31.896 29.825 191.555 1.00 110.85 140 GLN G O 1
ATOM 12769 N N . GLY G 1 142 ? -31.489 30.161 189.367 1.00 95.06 141 GLY G N 1
ATOM 12770 C CA . GLY G 1 142 ? -30.820 28.879 189.234 1.00 98.58 141 GLY G CA 1
ATOM 12771 C C . GLY G 1 142 ? -29.485 28.832 189.954 1.00 96.29 141 GLY G C 1
ATOM 12772 O O . GLY G 1 142 ? -29.135 27.815 190.560 1.00 99.56 141 GLY G O 1
ATOM 12773 N N . LYS G 1 143 ? -28.718 29.926 189.891 1.00 100.10 142 LYS G N 1
ATOM 12774 C CA . LYS G 1 143 ? -27.412 29.957 190.544 1.00 100.10 142 LYS G CA 1
ATOM 12775 C C . LYS G 1 143 ? -27.542 29.785 192.053 1.00 100.42 142 LYS G C 1
ATOM 12776 O O . LYS G 1 143 ? -26.686 29.160 192.690 1.00 94.07 142 LYS G O 1
ATOM 12782 N N . GLU G 1 144 ? -28.605 30.336 192.644 1.00 109.94 143 GLU G N 1
ATOM 12783 C CA . GLU G 1 144 ? -28.849 30.130 194.069 1.00 114.56 143 GLU G CA 1
ATOM 12784 C C . GLU G 1 144 ? -29.128 28.662 194.364 1.00 111.19 143 GLU G C 1
ATOM 12785 O O . GLU G 1 144 ? -28.613 28.106 195.340 1.00 117.00 143 GLU G O 1
ATOM 12791 N N . MET G 1 145 ? -29.953 28.024 193.529 1.00 101.52 144 MET G N 1
ATOM 12792 C CA . MET G 1 145 ? -30.250 26.604 193.689 1.00 102.68 144 MET G CA 1
ATOM 12793 C C . MET G 1 145 ? -28.980 25.763 193.685 1.00 96.95 144 MET G C 1
ATOM 12794 O O . MET G 1 145 ? -28.843 24.826 194.481 1.00 100.19 144 MET G O 1
ATOM 12799 N N . ALA G 1 146 ? -28.043 26.076 192.788 1.00 95.58 145 ALA G N 1
ATOM 12800 C CA . ALA G 1 146 ? -26.816 25.293 192.681 1.00 94.95 145 ALA G CA 1
ATOM 12801 C C . ALA G 1 146 ? -25.974 25.396 193.948 1.00 102.92 145 ALA G C 1
ATOM 12802 O O . ALA G 1 146 ? -25.546 24.378 194.503 1.00 109.92 145 ALA G O 1
ATOM 12804 N N . THR G 1 147 ? -25.712 26.621 194.414 1.00 101.67 146 THR G N 1
ATOM 12805 C CA . THR G 1 147 ? -24.941 26.780 195.644 1.00 107.35 146 THR G CA 1
ATOM 12806 C C . THR G 1 147 ? -25.688 26.211 196.842 1.00 109.64 146 THR G C 1
ATOM 12807 O O . THR G 1 147 ? -25.062 25.761 197.809 1.00 113.58 146 THR G O 1
ATOM 12811 N N . LYS G 1 148 ? -27.021 26.223 196.793 1.00 108.25 147 LYS G N 1
ATOM 12812 C CA . LYS G 1 148 ? -27.817 25.652 197.875 1.00 99.64 147 LYS G CA 1
ATOM 12813 C C . LYS G 1 148 ? -27.601 24.148 197.984 1.00 101.19 147 LYS G C 1
ATOM 12814 O O . LYS G 1 148 ? -27.497 23.607 199.092 1.00 113.34 147 LYS G O 1
ATOM 12820 N N . HIS G 1 149 ? -27.522 23.456 196.849 1.00 98.29 148 HIS G N 1
ATOM 12821 C CA . HIS G 1 149 ? -27.202 22.035 196.829 1.00 104.48 148 HIS G CA 1
ATOM 12822 C C . HIS G 1 149 ? -25.707 21.766 196.720 1.00 107.55 148 HIS G C 1
ATOM 12823 O O . HIS G 1 149 ? -25.310 20.598 196.635 1.00 107.08 148 HIS G O 1
ATOM 12830 N N . ASN G 1 150 ? -24.877 22.813 196.729 1.00 102.33 149 ASN G N 1
ATOM 12831 C CA . ASN G 1 150 ? -23.420 22.685 196.647 1.00 99.84 149 ASN G CA 1
ATOM 12832 C C . ASN G 1 150 ? -23.005 21.888 195.409 1.00 93.79 149 ASN G C 1
ATOM 12833 O O . ASN G 1 150 ? -22.222 20.939 195.483 1.00 85.78 149 ASN G O 1
ATOM 12838 N N . ILE G 1 151 ? -23.548 22.282 194.259 1.00 93.78 150 ILE G N 1
ATOM 12839 C CA . ILE G 1 151 ? -23.226 21.632 192.986 1.00 92.00 150 ILE G CA 1
ATOM 12840 C C . ILE G 1 151 ? -23.070 22.690 191.910 1.00 83.42 150 ILE G C 1
ATOM 12841 O O . ILE G 1 151 ? -23.627 23.791 192.003 1.00 84.07 150 ILE G O 1
ATOM 12846 N N . PRO G 1 152 ? -22.286 22.387 190.875 1.00 85.73 151 PRO G N 1
ATOM 12847 C CA . PRO G 1 152 ? -22.036 23.382 189.824 1.00 79.86 151 PRO G CA 1
ATOM 12848 C C . PRO G 1 152 ? -23.299 23.731 189.047 1.00 79.33 151 PRO G C 1
ATOM 12849 O O . PRO G 1 152 ? -24.308 23.022 189.082 1.00 86.28 151 PRO G O 1
ATOM 12853 N N . TYR G 1 153 ? -23.224 24.851 188.327 1.00 76.78 152 TYR G N 1
ATOM 12854 C CA . TYR G 1 153 ? -24.346 25.382 187.561 1.00 78.74 152 TYR G CA 1
ATOM 12855 C C . TYR G 1 153 ? -23.884 25.743 186.157 1.00 88.04 152 TYR G C 1
ATOM 12856 O O . TYR G 1 153 ? -22.881 26.446 185.994 1.00 95.09 152 TYR G O 1
ATOM 12865 N N . ILE G 1 154 ? -24.610 25.262 185.148 1.00 89.80 153 ILE G N 1
ATOM 12866 C CA . ILE G 1 154 ? -24.309 25.554 183.749 1.00 85.14 153 ILE G CA 1
ATOM 12867 C C . ILE G 1 154 ? -25.609 25.875 183.023 1.00 82.74 153 ILE G C 1
ATOM 12868 O O . ILE G 1 154 ? -26.624 25.198 183.219 1.00 82.15 153 ILE G O 1
ATOM 12873 N N . GLU G 1 155 ? -25.580 26.917 182.195 1.00 74.80 154 GLU G N 1
ATOM 12874 C CA . GLU G 1 155 ? -26.681 27.231 181.292 1.00 77.81 154 GLU G CA 1
ATOM 12875 C C . GLU G 1 155 ? -26.378 26.651 179.916 1.00 82.00 154 GLU G C 1
ATOM 12876 O O . GLU G 1 155 ? -25.273 26.831 179.392 1.00 75.73 154 GLU G O 1
ATOM 12882 N N . THR G 1 156 ? -27.355 25.956 179.337 1.00 80.58 155 THR G N 1
ATOM 12883 C CA . THR G 1 156 ? -27.167 25.260 178.072 1.00 75.93 155 THR G CA 1
ATOM 12884 C C . THR G 1 156 ? -28.315 25.563 177.120 1.00 74.54 155 THR G C 1
ATOM 12885 O O . THR G 1 156 ? -29.396 25.998 177.524 1.00 70.60 155 THR G O 1
ATOM 12889 N N . SER G 1 157 ? -28.052 25.334 175.837 1.00 80.35 156 SER G N 1
ATOM 12890 C CA . SER G 1 157 ? -29.077 25.381 174.801 1.00 75.33 156 SER G CA 1
ATOM 12891 C C . SER G 1 157 ? -28.701 24.362 173.739 1.00 68.96 156 SER G C 1
ATOM 12892 O O . SER G 1 157 ? -27.600 24.426 173.187 1.00 70.10 156 SER G O 1
ATOM 12895 N N . ALA G 1 158 ? -29.604 23.423 173.461 1.00 67.70 157 ALA G N 1
ATOM 12896 C CA . ALA G 1 158 ? -29.341 22.385 172.473 1.00 71.79 157 ALA G CA 1
ATOM 12897 C C . ALA G 1 158 ? -29.705 22.805 171.057 1.00 84.39 157 ALA G C 1
ATOM 12898 O O . ALA G 1 158 ? -29.358 22.093 170.108 1.00 79.10 157 ALA G O 1
ATOM 12900 N N . LYS G 1 159 ? -30.380 23.938 170.890 1.00 80.41 158 LYS G N 1
ATOM 12901 C CA . LYS G 1 159 ? -30.739 24.422 169.565 1.00 76.75 158 LYS G CA 1
ATOM 12902 C C . LYS G 1 159 ? -29.526 25.055 168.896 1.00 87.33 158 LYS G C 1
ATOM 12903 O O . LYS G 1 159 ? -28.762 25.787 169.531 1.00 89.45 158 LYS G O 1
ATOM 12909 N N . ASP G 1 160 ? -29.350 24.761 167.611 1.00 83.37 159 ASP G N 1
ATOM 12910 C CA . ASP G 1 160 ? -28.185 25.243 166.882 1.00 79.09 159 ASP G CA 1
ATOM 12911 C C . ASP G 1 160 ? -28.187 26.769 166.823 1.00 82.38 159 ASP G C 1
ATOM 12912 O O . ASP G 1 160 ? -29.212 27.372 166.476 1.00 87.05 159 ASP G O 1
ATOM 12917 N N . PRO G 1 161 ? -27.070 27.428 167.157 1.00 88.47 160 PRO G N 1
ATOM 12918 C CA . PRO G 1 161 ? -25.802 26.831 167.596 1.00 88.18 160 PRO G CA 1
ATOM 12919 C C . PRO G 1 161 ? -25.841 26.441 169.069 1.00 80.36 160 PRO G C 1
ATOM 12920 O O . PRO G 1 161 ? -26.293 27.208 169.916 1.00 81.09 160 PRO G O 1
ATOM 12924 N N . PRO G 1 162 ? -25.367 25.240 169.390 1.00 80.10 161 PRO G N 1
ATOM 12925 C CA . PRO G 1 162 ? -25.469 24.750 170.768 1.00 82.59 161 PRO G CA 1
ATOM 12926 C C . PRO G 1 162 ? -24.563 25.517 171.716 1.00 82.47 161 PRO G C 1
ATOM 12927 O O . PRO G 1 162 ? -23.516 26.041 171.330 1.00 76.09 161 PRO G O 1
ATOM 12931 N N . LEU G 1 163 ? -24.987 25.578 172.977 1.00 79.86 162 LEU G N 1
ATOM 12932 C CA . LEU G 1 163 ? -24.291 26.334 174.010 1.00 79.07 162 LEU G CA 1
ATOM 12933 C C . LEU G 1 163 ? -23.994 25.419 175.189 1.00 78.06 162 LEU G C 1
ATOM 12934 O O . LEU G 1 163 ? -24.917 24.874 175.802 1.00 69.45 162 LEU G O 1
ATOM 12939 N N . ASN G 1 164 ? -22.705 25.239 175.486 1.00 83.50 163 ASN G N 1
ATOM 12940 C CA . ASN G 1 164 ? -22.223 24.495 176.650 1.00 83.38 163 ASN G CA 1
ATOM 12941 C C . ASN G 1 164 ? -22.751 23.064 176.710 1.00 78.49 163 ASN G C 1
ATOM 12942 O O . ASN G 1 164 ? -22.757 22.451 177.783 1.00 82.39 163 ASN G O 1
ATOM 12947 N N . VAL G 1 165 ? -23.210 22.517 175.583 1.00 72.30 164 VAL G N 1
ATOM 12948 C CA . VAL G 1 165 ? -23.715 21.147 175.579 1.00 71.77 164 VAL G CA 1
ATOM 12949 C C . VAL G 1 165 ? -22.591 20.162 175.881 1.00 66.44 164 VAL G C 1
ATOM 12950 O O . VAL G 1 165 ? -22.722 19.294 176.752 1.00 76.79 164 VAL G O 1
ATOM 12954 N N . ASP G 1 166 ? -21.467 20.284 175.168 1.00 71.62 165 ASP G N 1
ATOM 12955 C CA . ASP G 1 166 ? -20.322 19.419 175.442 1.00 74.88 165 ASP G CA 1
ATOM 12956 C C . ASP G 1 166 ? -19.755 19.675 176.832 1.00 80.91 165 ASP G C 1
ATOM 12957 O O . ASP G 1 166 ? -19.368 18.735 177.537 1.00 79.26 165 ASP G O 1
ATOM 12962 N N . LYS G 1 167 ? -19.697 20.944 177.241 1.00 83.73 166 LYS G N 1
ATOM 12963 C CA . LYS G 1 167 ? -19.115 21.289 178.534 1.00 78.62 166 LYS G CA 1
ATOM 12964 C C . LYS G 1 167 ? -19.906 20.675 179.684 1.00 81.40 166 LYS G C 1
ATOM 12965 O O . LYS G 1 167 ? -19.320 20.206 180.666 1.00 81.81 166 LYS G O 1
ATOM 12971 N N . ALA G 1 168 ? -21.239 20.684 179.585 1.00 81.41 167 ALA G N 1
ATOM 12972 C CA . ALA G 1 168 ? -22.077 20.124 180.644 1.00 76.71 167 ALA G CA 1
ATOM 12973 C C . ALA G 1 168 ? -21.690 18.683 180.952 1.00 77.54 167 ALA G C 1
ATOM 12974 O O . ALA G 1 168 ? -21.450 18.325 182.111 1.00 87.31 167 ALA G O 1
ATOM 12976 N N . PHE G 1 169 ? -21.631 17.835 179.923 1.00 78.17 168 PHE G N 1
ATOM 12977 C CA . PHE G 1 169 ? -21.229 16.448 180.133 1.00 80.60 168 PHE G CA 1
ATOM 12978 C C . PHE G 1 169 ? -19.772 16.358 180.572 1.00 78.54 168 PHE G C 1
ATOM 12979 O O . PHE G 1 169 ? -19.441 15.603 181.494 1.00 79.69 168 PHE G O 1
ATOM 12987 N N . HIS G 1 170 ? -18.886 17.114 179.916 1.00 82.44 169 HIS G N 1
ATOM 12988 C CA . HIS G 1 170 ? -17.470 17.078 180.270 1.00 86.21 169 HIS G CA 1
ATOM 12989 C C . HIS G 1 170 ? -17.242 17.550 181.702 1.00 84.61 169 HIS G C 1
ATOM 12990 O O . HIS G 1 170 ? -16.415 16.981 182.424 1.00 89.48 169 HIS G O 1
ATOM 12997 N N . ASP G 1 171 ? -17.958 18.596 182.128 1.00 78.32 170 ASP G N 1
ATOM 12998 C CA . ASP G 1 171 ? -17.798 19.092 183.493 1.00 79.41 170 ASP G CA 1
ATOM 12999 C C . ASP G 1 171 ? -18.248 18.054 184.510 1.00 79.67 170 ASP G C 1
ATOM 13000 O O . ASP G 1 171 ? -17.627 17.902 185.569 1.00 80.14 170 ASP G O 1
ATOM 13005 N N . LEU G 1 172 ? -19.336 17.337 184.212 1.00 85.38 171 LEU G N 1
ATOM 13006 C CA . LEU G 1 172 ? -19.772 16.259 185.093 1.00 85.72 171 LEU G CA 1
ATOM 13007 C C . LEU G 1 172 ? -18.678 15.212 185.246 1.00 87.44 171 LEU G C 1
ATOM 13008 O O . LEU G 1 172 ? -18.437 14.712 186.352 1.00 83.63 171 LEU G O 1
ATOM 13013 N N . VAL G 1 173 ? -18.019 14.854 184.141 1.00 82.08 172 VAL G N 1
ATOM 13014 C CA . VAL G 1 173 ? -16.867 13.962 184.215 1.00 87.95 172 VAL G CA 1
ATOM 13015 C C . VAL G 1 173 ? -15.799 14.548 185.131 1.00 91.78 172 VAL G C 1
ATOM 13016 O O . VAL G 1 173 ? -15.227 13.845 185.973 1.00 88.75 172 VAL G O 1
ATOM 13020 N N . ARG G 1 174 ? -15.523 15.849 184.991 1.00 89.32 173 ARG G N 1
ATOM 13021 C CA . ARG G 1 174 ? -14.525 16.492 185.843 1.00 86.36 173 ARG G CA 1
ATOM 13022 C C . ARG G 1 174 ? -14.905 16.409 187.316 1.00 84.19 173 ARG G C 1
ATOM 13023 O O . ARG G 1 174 ? -14.039 16.195 188.173 1.00 86.69 173 ARG G O 1
ATOM 13031 N N . VAL G 1 175 ? -16.190 16.580 187.633 1.00 86.03 174 VAL G N 1
ATOM 13032 C CA . VAL G 1 175 ? -16.625 16.450 189.021 1.00 86.81 174 VAL G CA 1
ATOM 13033 C C . VAL G 1 175 ? -16.343 15.042 189.530 1.00 90.56 174 VAL G C 1
ATOM 13034 O O . VAL G 1 175 ? -15.863 14.855 190.655 1.00 93.34 174 VAL G O 1
ATOM 13038 N N . ILE G 1 176 ? -16.631 14.031 188.707 1.00 87.25 175 ILE G N 1
ATOM 13039 C CA . ILE G 1 176 ? -16.397 12.647 189.107 1.00 89.53 175 ILE G CA 1
ATOM 13040 C C . ILE G 1 176 ? -14.911 12.395 189.336 1.00 90.83 175 ILE G C 1
ATOM 13041 O O . ILE G 1 176 ? -14.524 11.700 190.284 1.00 89.95 175 ILE G O 1
ATOM 13046 N N . ARG G 1 177 ? -14.055 12.952 188.474 1.00 83.36 176 ARG G N 1
ATOM 13047 C CA . ARG G 1 177 ? -12.624 12.687 188.594 1.00 94.54 176 ARG G CA 1
ATOM 13048 C C . ARG G 1 177 ? -12.033 13.326 189.844 1.00 96.27 176 ARG G C 1
ATOM 13049 O O . ARG G 1 177 ? -11.032 12.833 190.376 1.00 101.42 176 ARG G O 1
ATOM 13057 N N . GLN G 1 178 ? -12.630 14.415 190.323 1.00 88.53 177 GLN G N 1
ATOM 13058 C CA . GLN G 1 178 ? -12.135 15.116 191.506 1.00 108.28 177 GLN G CA 1
ATOM 13059 C C . GLN G 1 178 ? -12.964 14.707 192.722 1.00 116.80 177 GLN G C 1
ATOM 13060 O O . GLN G 1 178 ? -13.674 15.506 193.335 1.00 121.37 177 GLN G O 1
ATOM 13066 N N . GLN G 1 179 ? -12.864 13.425 193.068 1.00 120.83 178 GLN G N 1
ATOM 13067 C CA . GLN G 1 179 ? -13.701 12.850 194.110 1.00 131.37 178 GLN G CA 1
ATOM 13068 C C . GLN G 1 179 ? -12.867 12.003 195.060 1.00 146.46 178 GLN G C 1
ATOM 13069 O O . GLN G 1 179 ? -11.911 11.341 194.645 1.00 144.32 178 GLN G O 1
ATOM 13075 N N . ILE G 1 180 ? -13.244 12.030 196.332 1.00 149.84 179 ILE G N 1
ATOM 13076 C CA . ILE G 1 180 ? -12.548 11.254 197.364 1.00 146.27 179 ILE G CA 1
ATOM 13077 C C . ILE G 1 180 ? -12.921 9.782 197.224 1.00 153.24 179 ILE G C 1
ATOM 13078 O O . ILE G 1 180 ? -14.118 9.455 197.130 1.00 157.23 179 ILE G O 1
ATOM 13083 N N . PRO G 1 181 ? -11.947 8.860 197.185 1.00 153.03 180 PRO G N 1
ATOM 13084 C CA . PRO G 1 181 ? -12.228 7.420 197.202 1.00 159.77 180 PRO G CA 1
ATOM 13085 C C . PRO G 1 181 ? -12.964 6.990 198.468 1.00 156.81 180 PRO G C 1
ATOM 13086 O O . PRO G 1 181 ? -13.612 5.944 198.456 1.00 150.66 180 PRO G O 1
ATOM 13090 N N . GLY H 2 1 ? -69.334 -13.626 189.288 1.00 203.93 49 GLY H N 1
ATOM 13091 C CA . GLY H 2 1 ? -70.497 -14.312 188.752 1.00 191.13 49 GLY H CA 1
ATOM 13092 C C . GLY H 2 1 ? -70.823 -13.900 187.330 1.00 188.20 49 GLY H C 1
ATOM 13093 O O . GLY H 2 1 ? -70.676 -14.689 186.397 1.00 190.90 49 GLY H O 1
ATOM 13094 N N . THR H 2 2 ? -71.279 -12.659 187.176 1.00 165.78 50 THR H N 1
ATOM 13095 C CA . THR H 2 2 ? -71.574 -12.116 185.856 1.00 163.44 50 THR H CA 1
ATOM 13096 C C . THR H 2 2 ? -70.339 -12.193 184.966 1.00 167.27 50 THR H C 1
ATOM 13097 O O . THR H 2 2 ? -69.220 -11.911 185.403 1.00 164.28 50 THR H O 1
ATOM 13101 N N . VAL H 2 3 ? -70.538 -12.606 183.714 1.00 168.35 51 VAL H N 1
ATOM 13102 C CA . VAL H 2 3 ? -69.408 -12.742 182.808 1.00 162.45 51 VAL H CA 1
ATOM 13103 C C . VAL H 2 3 ? -68.906 -11.358 182.414 1.00 151.82 51 VAL H C 1
ATOM 13104 O O . VAL H 2 3 ? -69.666 -10.380 182.372 1.00 152.24 51 VAL H O 1
ATOM 13108 N N . HIS H 2 4 ? -67.607 -11.279 182.118 1.00 147.70 52 HIS H N 1
ATOM 13109 C CA . HIS H 2 4 ? -66.933 -10.020 181.795 1.00 150.53 52 HIS H CA 1
ATOM 13110 C C . HIS H 2 4 ? -67.191 -8.972 182.876 1.00 148.99 52 HIS H C 1
ATOM 13111 O O . HIS H 2 4 ? -67.591 -7.839 182.601 1.00 149.97 52 HIS H O 1
ATOM 13118 N N . ARG H 2 5 ? -66.955 -9.366 184.126 1.00 143.73 53 ARG H N 1
ATOM 13119 C CA . ARG H 2 5 ? -67.203 -8.511 185.281 1.00 151.32 53 ARG H CA 1
ATOM 13120 C C . ARG H 2 5 ? -65.949 -8.452 186.137 1.00 150.57 53 ARG H C 1
ATOM 13121 O O . ARG H 2 5 ? -65.439 -9.492 186.567 1.00 144.80 53 ARG H O 1
ATOM 13123 N N . TRP H 2 6 ? -65.461 -7.241 186.385 1.00 146.93 54 TRP H N 1
ATOM 13124 C CA . TRP H 2 6 ? -64.391 -7.045 187.352 1.00 139.86 54 TRP H CA 1
ATOM 13125 C C . TRP H 2 6 ? -64.934 -7.171 188.770 1.00 147.66 54 TRP H C 1
ATOM 13126 O O . TRP H 2 6 ? -66.059 -6.756 189.063 1.00 152.17 54 TRP H O 1
ATOM 13137 N N . ARG H 2 7 ? -64.125 -7.750 189.655 1.00 145.04 55 ARG H N 1
ATOM 13138 C CA . ARG H 2 7 ? -64.512 -7.960 191.044 1.00 140.94 55 ARG H CA 1
ATOM 13139 C C . ARG H 2 7 ? -63.354 -7.619 191.969 1.00 143.89 55 ARG H C 1
ATOM 13140 O O . ARG H 2 7 ? -62.244 -8.130 191.789 1.00 135.84 55 ARG H O 1
ATOM 13148 N N . ARG H 2 8 ? -63.611 -6.757 192.954 1.00 147.37 56 ARG H N 1
ATOM 13149 C CA . ARG H 2 8 ? -62.587 -6.371 193.924 1.00 145.41 56 ARG H CA 1
ATOM 13150 C C . ARG H 2 8 ? -62.501 -7.464 194.979 1.00 150.79 56 ARG H C 1
ATOM 13151 O O . ARG H 2 8 ? -63.297 -7.502 195.920 1.00 150.77 56 ARG H O 1
ATOM 13159 N N . LEU H 2 9 ? -61.537 -8.360 194.824 1.00 150.72 57 LEU H N 1
ATOM 13160 C CA . LEU H 2 9 ? -61.370 -9.426 195.790 1.00 148.85 57 LEU H CA 1
ATOM 13161 C C . LEU H 2 9 ? -60.659 -8.892 197.033 1.00 147.91 57 LEU H C 1
ATOM 13162 O O . LEU H 2 9 ? -60.043 -7.824 196.992 1.00 148.16 57 LEU H O 1
ATOM 13167 N N . PRO H 2 10 ? -60.740 -9.607 198.154 1.00 145.22 58 PRO H N 1
ATOM 13168 C CA . PRO H 2 10 ? -60.120 -9.121 199.399 1.00 146.26 58 PRO H CA 1
ATOM 13169 C C . PRO H 2 10 ? -58.627 -8.900 199.237 1.00 144.00 58 PRO H C 1
ATOM 13170 O O . PRO H 2 10 ? -57.904 -9.792 198.769 1.00 140.88 58 PRO H O 1
ATOM 13174 N N . PRO H 2 11 ? -58.129 -7.722 199.603 1.00 141.38 59 PRO H N 1
ATOM 13175 C CA . PRO H 2 11 ? -56.695 -7.452 199.479 1.00 140.73 59 PRO H CA 1
ATOM 13176 C C . PRO H 2 11 ? -55.889 -8.160 200.559 1.00 144.23 59 PRO H C 1
ATOM 13177 O O . PRO H 2 11 ? -56.409 -8.590 201.590 1.00 151.97 59 PRO H O 1
ATOM 13181 N N . CYS H 2 12 ? -54.589 -8.276 200.295 1.00 134.92 60 CYS H N 1
ATOM 13182 C CA . CYS H 2 12 ? -53.665 -8.891 201.243 1.00 141.87 60 CYS H CA 1
ATOM 13183 C C . CYS H 2 12 ? -53.422 -7.982 202.447 1.00 157.36 60 CYS H C 1
ATOM 13184 O O . CYS H 2 12 ? -52.876 -6.884 202.300 1.00 154.56 60 CYS H O 1
ATOM 13187 N N . ASP H 2 13 ? -53.828 -8.434 203.632 1.00 155.85 61 ASP H N 1
ATOM 13188 C CA . ASP H 2 13 ? -53.596 -7.670 204.854 1.00 158.69 61 ASP H CA 1
ATOM 13189 C C . ASP H 2 13 ? -52.103 -7.540 205.146 1.00 173.01 61 ASP H C 1
ATOM 13190 O O . ASP H 2 13 ? -51.290 -8.371 204.732 1.00 161.18 61 ASP H O 1
ATOM 13195 N N . GLU H 2 14 ? -51.748 -6.470 205.866 1.00 198.68 62 GLU H N 1
ATOM 13196 C CA . GLU H 2 14 ? -50.343 -6.163 206.123 1.00 198.13 62 GLU H CA 1
ATOM 13197 C C . GLU H 2 14 ? -49.649 -7.262 206.918 1.00 192.30 62 GLU H C 1
ATOM 13198 O O . GLU H 2 14 ? -48.435 -7.455 206.777 1.00 185.91 62 GLU H O 1
ATOM 13204 N N . PHE H 2 15 ? -50.386 -7.993 207.756 1.00 174.49 63 PHE H N 1
ATOM 13205 C CA . PHE H 2 15 ? -49.775 -9.068 208.528 1.00 171.88 63 PHE H CA 1
ATOM 13206 C C . PHE H 2 15 ? -49.563 -10.338 207.708 1.00 173.78 63 PHE H C 1
ATOM 13207 O O . PHE H 2 15 ? -48.860 -11.242 208.170 1.00 176.56 63 PHE H O 1
ATOM 13215 N N . VAL H 2 16 ? -50.150 -10.421 206.517 1.00 167.69 64 VAL H N 1
ATOM 13216 C CA . VAL H 2 16 ? -49.863 -11.515 205.591 1.00 159.79 64 VAL H CA 1
ATOM 13217 C C . VAL H 2 16 ? -48.644 -11.188 204.744 1.00 147.89 64 VAL H C 1
ATOM 13218 O O . VAL H 2 16 ? -47.709 -11.986 204.638 1.00 140.71 64 VAL H O 1
ATOM 13222 N N . GLY H 2 17 ? -48.647 -10.005 204.136 1.00 148.68 65 GLY H N 1
ATOM 13223 C CA . GLY H 2 17 ? -47.540 -9.537 203.330 1.00 148.92 65 GLY H CA 1
ATOM 13224 C C . GLY H 2 17 ? -47.689 -8.067 202.997 1.00 141.82 65 GLY H C 1
ATOM 13225 O O . GLY H 2 17 ? -48.810 -7.552 202.945 1.00 142.17 65 GLY H O 1
ATOM 13226 N N . ALA H 2 18 ? -46.574 -7.380 202.773 1.00 135.21 66 ALA H N 1
ATOM 13227 C CA . ALA H 2 18 ? -46.616 -5.954 202.491 1.00 144.23 66 ALA H CA 1
ATOM 13228 C C . ALA H 2 18 ? -47.000 -5.717 201.036 1.00 131.42 66 ALA H C 1
ATOM 13229 O O . ALA H 2 18 ? -46.689 -6.521 200.153 1.00 132.56 66 ALA H O 1
ATOM 13231 N N . ARG H 2 19 ? -47.694 -4.605 200.795 1.00 141.51 67 ARG H N 1
ATOM 13232 C CA . ARG H 2 19 ? -48.041 -4.223 199.432 1.00 141.47 67 ARG H CA 1
ATOM 13233 C C . ARG H 2 19 ? -46.776 -4.120 198.587 1.00 139.80 67 ARG H C 1
ATOM 13234 O O . ARG H 2 19 ? -45.746 -3.620 199.046 1.00 146.18 67 ARG H O 1
ATOM 13242 N N . ARG H 2 20 ? -46.849 -4.606 197.349 1.00 120.10 68 ARG H N 1
ATOM 13243 C CA . ARG H 2 20 ? -45.633 -4.814 196.577 1.00 123.04 68 ARG H CA 1
ATOM 13244 C C . ARG H 2 20 ? -45.896 -4.688 195.084 1.00 123.76 68 ARG H C 1
ATOM 13245 O O . ARG H 2 20 ? -47.038 -4.719 194.620 1.00 131.34 68 ARG H O 1
ATOM 13253 N N . SER H 2 21 ? -44.799 -4.535 194.343 1.00 118.18 69 SER H N 1
ATOM 13254 C CA . SER H 2 21 ? -44.770 -4.596 192.890 1.00 117.73 69 SER H CA 1
ATOM 13255 C C . SER H 2 21 ? -43.553 -5.415 192.476 1.00 115.42 69 SER H C 1
ATOM 13256 O O . SER H 2 21 ? -42.749 -5.832 193.315 1.00 112.71 69 SER H O 1
ATOM 13259 N N . LYS H 2 22 ? -43.424 -5.653 191.169 1.00 111.90 70 LYS H N 1
ATOM 13260 C CA . LYS H 2 22 ? -42.300 -6.387 190.581 1.00 102.19 70 LYS H CA 1
ATOM 13261 C C . LYS H 2 22 ? -42.187 -7.816 191.105 1.00 111.92 70 LYS H C 1
ATOM 13262 O O . LYS H 2 22 ? -41.120 -8.432 191.015 1.00 107.46 70 LYS H O 1
ATOM 13268 N N . HIS H 2 23 ? -43.278 -8.353 191.644 1.00 118.12 71 HIS H N 1
ATOM 13269 C CA . HIS H 2 23 ? -43.348 -9.706 192.171 1.00 98.70 71 HIS H CA 1
ATOM 13270 C C . HIS H 2 23 ? -43.692 -10.701 191.061 1.00 121.13 71 HIS H C 1
ATOM 13271 O O . HIS H 2 23 ? -43.813 -10.347 189.886 1.00 123.69 71 HIS H O 1
ATOM 13278 N N . THR H 2 24 ? -43.847 -11.971 191.439 1.00 111.41 72 THR H N 1
ATOM 13279 C CA . THR H 2 24 ? -44.254 -13.023 190.516 1.00 106.16 72 THR H CA 1
ATOM 13280 C C . THR H 2 24 ? -45.475 -13.752 191.057 1.00 114.72 72 THR H C 1
ATOM 13281 O O . THR H 2 24 ? -45.566 -14.029 192.258 1.00 114.62 72 THR H O 1
ATOM 13285 N N . VAL H 2 25 ? -46.407 -14.065 190.159 1.00 117.78 73 VAL H N 1
ATOM 13286 C CA . VAL H 2 25 ? -47.646 -14.759 190.491 1.00 119.68 73 VAL H CA 1
ATOM 13287 C C . VAL H 2 25 ? -47.733 -16.036 189.664 1.00 103.49 73 VAL H C 1
ATOM 13288 O O . VAL H 2 25 ? -47.506 -16.013 188.448 1.00 114.59 73 VAL H O 1
ATOM 13292 N N . VAL H 2 26 ? -48.059 -17.144 190.325 1.00 120.38 74 VAL H N 1
ATOM 13293 C CA . VAL H 2 26 ? -48.225 -18.439 189.678 1.00 122.20 74 VAL H CA 1
ATOM 13294 C C . VAL H 2 26 ? -49.519 -19.057 190.189 1.00 126.21 74 VAL H C 1
ATOM 13295 O O . VAL H 2 26 ? -49.818 -18.988 191.387 1.00 124.48 74 VAL H O 1
ATOM 13299 N N . ALA H 2 27 ? -50.285 -19.663 189.285 1.00 129.14 75 ALA H N 1
ATOM 13300 C CA . ALA H 2 27 ? -51.535 -20.321 189.639 1.00 127.96 75 ALA H CA 1
ATOM 13301 C C . ALA H 2 27 ? -51.285 -21.807 189.849 1.00 124.17 75 ALA H C 1
ATOM 13302 O O . ALA H 2 27 ? -50.618 -22.451 189.033 1.00 124.36 75 ALA H O 1
ATOM 13304 N N . TYR H 2 28 ? -51.822 -22.345 190.941 1.00 119.75 76 TYR H N 1
ATOM 13305 C CA . TYR H 2 28 ? -51.706 -23.767 191.230 1.00 131.63 76 TYR H CA 1
ATOM 13306 C C . TYR H 2 28 ? -52.926 -24.163 192.049 1.00 140.97 76 TYR H C 1
ATOM 13307 O O . TYR H 2 28 ? -53.269 -23.473 193.014 1.00 147.94 76 TYR H O 1
ATOM 13316 N N . LYS H 2 29 ? -53.569 -25.264 191.664 1.00 136.12 77 LYS H N 1
ATOM 13317 C CA . LYS H 2 29 ? -54.817 -25.735 192.285 1.00 142.73 77 LYS H CA 1
ATOM 13318 C C . LYS H 2 29 ? -55.841 -24.611 192.143 1.00 146.58 77 LYS H C 1
ATOM 13319 O O . LYS H 2 29 ? -56.068 -24.141 191.016 1.00 141.23 77 LYS H O 1
ATOM 13325 N N . ASP H 2 30 ? -56.472 -24.157 193.223 1.00 153.83 78 ASP H N 1
ATOM 13326 C CA . ASP H 2 30 ? -57.392 -23.025 193.207 1.00 154.85 78 ASP H CA 1
ATOM 13327 C C . ASP H 2 30 ? -56.812 -21.852 193.989 1.00 148.47 78 ASP H C 1
ATOM 13328 O O . ASP H 2 30 ? -57.535 -21.099 194.645 1.00 147.98 78 ASP H O 1
ATOM 13333 N N . ALA H 2 31 ? -55.493 -21.680 193.918 1.00 141.16 79 ALA H N 1
ATOM 13334 C CA . ALA H 2 31 ? -54.808 -20.659 194.694 1.00 144.81 79 ALA H CA 1
ATOM 13335 C C . ALA H 2 31 ? -53.773 -19.951 193.835 1.00 141.04 79 ALA H C 1
ATOM 13336 O O . ALA H 2 31 ? -53.214 -20.525 192.896 1.00 138.68 79 ALA H O 1
ATOM 13338 N N . ILE H 2 32 ? -53.525 -18.690 194.179 1.00 137.32 80 ILE H N 1
ATOM 13339 C CA . ILE H 2 32 ? -52.533 -17.848 193.523 1.00 136.92 80 ILE H CA 1
ATOM 13340 C C . ILE H 2 32 ? -51.373 -17.647 194.485 1.00 137.75 80 ILE H C 1
ATOM 13341 O O . ILE H 2 32 ? -51.581 -17.289 195.650 1.00 145.37 80 ILE H O 1
ATOM 13346 N N . TYR H 2 33 ? -50.155 -17.876 194.003 1.00 130.43 81 TYR H N 1
ATOM 13347 C CA . TYR H 2 33 ? -48.965 -17.829 194.842 1.00 129.60 81 TYR H CA 1
ATOM 13348 C C . TYR H 2 33 ? -48.111 -16.631 194.445 1.00 132.02 81 TYR H C 1
ATOM 13349 O O . TYR H 2 33 ? -47.660 -16.534 193.299 1.00 124.07 81 TYR H O 1
ATOM 13358 N N . VAL H 2 34 ? -47.897 -15.725 195.398 1.00 126.86 82 VAL H N 1
ATOM 13359 C CA . VAL H 2 34 ? -47.117 -14.507 195.197 1.00 126.68 82 VAL H CA 1
ATOM 13360 C C . VAL H 2 34 ? -45.752 -14.680 195.846 1.00 123.75 82 VAL H C 1
ATOM 13361 O O . VAL H 2 34 ? -45.660 -15.049 197.022 1.00 135.88 82 VAL H O 1
ATOM 13365 N N . PHE H 2 35 ? -44.692 -14.394 195.092 1.00 117.59 83 PHE H N 1
ATOM 13366 C CA . PHE H 2 35 ? -43.329 -14.489 195.596 1.00 119.36 83 PHE H CA 1
ATOM 13367 C C . PHE H 2 35 ? -42.557 -13.226 195.242 1.00 117.65 83 PHE H C 1
ATOM 13368 O O . PHE H 2 35 ? -42.766 -12.639 194.176 1.00 120.12 83 PHE H O 1
ATOM 13376 N N . GLY H 2 36 ? -41.660 -12.815 196.143 1.00 121.43 84 GLY H N 1
ATOM 13377 C CA . GLY H 2 36 ? -40.803 -11.674 195.891 1.00 114.96 84 GLY H CA 1
ATOM 13378 C C . GLY H 2 36 ? -41.575 -10.363 195.823 1.00 112.47 84 GLY H C 1
ATOM 13379 O O . GLY H 2 36 ? -42.764 -10.281 196.128 1.00 117.70 84 GLY H O 1
ATOM 13380 N N . GLY H 2 37 ? -40.852 -9.315 195.430 1.00 114.53 85 GLY H N 1
ATOM 13381 C CA . GLY H 2 37 ? -41.447 -8.028 195.160 1.00 118.50 85 GLY H CA 1
ATOM 13382 C C . GLY H 2 37 ? -40.722 -6.900 195.859 1.00 119.83 85 GLY H C 1
ATOM 13383 O O . GLY H 2 37 ? -39.646 -7.077 196.441 1.00 110.06 85 GLY H O 1
ATOM 13384 N N . ASP H 2 38 ? -41.329 -5.715 195.795 1.00 127.08 86 ASP H N 1
ATOM 13385 C CA . ASP H 2 38 ? -40.768 -4.491 196.355 1.00 127.80 86 ASP H CA 1
ATOM 13386 C C . ASP H 2 38 ? -41.838 -3.774 197.160 1.00 131.52 86 ASP H C 1
ATOM 13387 O O . ASP H 2 38 ? -42.839 -3.320 196.596 1.00 134.55 86 ASP H O 1
ATOM 13392 N N . ASN H 2 39 ? -41.622 -3.654 198.468 1.00 120.62 87 ASN H N 1
ATOM 13393 C CA . ASN H 2 39 ? -42.581 -2.994 199.343 1.00 129.82 87 ASN H CA 1
ATOM 13394 C C . ASN H 2 39 ? -42.336 -1.497 199.468 1.00 132.00 87 ASN H C 1
ATOM 13395 O O . ASN H 2 39 ? -43.047 -0.828 200.225 1.00 136.42 87 ASN H O 1
ATOM 13400 N N . GLY H 2 40 ? -41.356 -0.956 198.745 1.00 122.76 88 GLY H N 1
ATOM 13401 C CA . GLY H 2 40 ? -40.989 0.434 198.852 1.00 124.80 88 GLY H CA 1
ATOM 13402 C C . GLY H 2 40 ? -39.733 0.695 199.660 1.00 130.96 88 GLY H C 1
ATOM 13403 O O . GLY H 2 40 ? -39.174 1.795 199.570 1.00 130.67 88 GLY H O 1
ATOM 13404 N N . LYS H 2 41 ? -39.275 -0.280 200.442 1.00 125.05 89 LYS H N 1
ATOM 13405 C CA . LYS H 2 41 ? -38.097 -0.077 201.279 1.00 120.54 89 LYS H CA 1
ATOM 13406 C C . LYS H 2 41 ? -37.030 -1.149 201.106 1.00 110.08 89 LYS H C 1
ATOM 13407 O O . LYS H 2 41 ? -35.841 -0.827 201.164 1.00 110.90 89 LYS H O 1
ATOM 13409 N N . THR H 2 42 ? -37.410 -2.410 200.907 1.00 109.87 90 THR H N 1
ATOM 13410 C CA . THR H 2 42 ? -36.413 -3.464 200.778 1.00 109.64 90 THR H CA 1
ATOM 13411 C C . THR H 2 42 ? -36.940 -4.493 199.790 1.00 114.01 90 THR H C 1
ATOM 13412 O O . THR H 2 42 ? -38.112 -4.473 199.405 1.00 113.38 90 THR H O 1
ATOM 13416 N N . MET H 2 43 ? -36.059 -5.400 199.386 1.00 113.61 91 MET H N 1
ATOM 13417 C CA . MET H 2 43 ? -36.490 -6.531 198.585 1.00 117.81 91 MET H CA 1
ATOM 13418 C C . MET H 2 43 ? -37.206 -7.548 199.470 1.00 113.61 91 MET H C 1
ATOM 13419 O O . MET H 2 43 ? -37.098 -7.523 200.699 1.00 118.22 91 MET H O 1
ATOM 13424 N N . LEU H 2 44 ? -37.950 -8.449 198.833 1.00 108.57 92 LEU H N 1
ATOM 13425 C CA . LEU H 2 44 ? -38.777 -9.401 199.558 1.00 116.17 92 LEU H CA 1
ATOM 13426 C C . LEU H 2 44 ? -38.535 -10.814 199.053 1.00 111.79 92 LEU H C 1
ATOM 13427 O O . LEU H 2 44 ? -38.153 -11.026 197.900 1.00 111.03 92 LEU H O 1
ATOM 13432 N N . ASN H 2 45 ? -38.782 -11.789 199.940 1.00 127.19 93 ASN H N 1
ATOM 13433 C CA . ASN H 2 45 ? -38.754 -13.195 199.551 1.00 117.78 93 ASN H CA 1
ATOM 13434 C C . ASN H 2 45 ? -39.798 -14.006 200.310 1.00 126.67 93 ASN H C 1
ATOM 13435 O O . ASN H 2 45 ? -39.605 -15.205 200.537 1.00 123.96 93 ASN H O 1
ATOM 13440 N N . ASP H 2 46 ? -40.896 -13.372 200.709 1.00 126.38 94 ASP H N 1
ATOM 13441 C CA . ASP H 2 46 ? -42.012 -14.090 201.300 1.00 125.29 94 ASP H CA 1
ATOM 13442 C C . ASP H 2 46 ? -42.871 -14.733 200.212 1.00 134.64 94 ASP H C 1
ATOM 13443 O O . ASP H 2 46 ? -42.774 -14.402 199.027 1.00 133.29 94 ASP H O 1
ATOM 13448 N N . LEU H 2 47 ? -43.718 -15.671 200.630 1.00 134.49 95 LEU H N 1
ATOM 13449 C CA . LEU H 2 47 ? -44.597 -16.396 199.720 1.00 131.94 95 LEU H CA 1
ATOM 13450 C C . LEU H 2 47 ? -46.030 -16.306 200.225 1.00 142.25 95 LEU H C 1
ATOM 13451 O O . LEU H 2 47 ? -46.333 -16.789 201.320 1.00 144.17 95 LEU H O 1
ATOM 13456 N N . LEU H 2 48 ? -46.905 -15.692 199.433 1.00 132.13 96 LEU H N 1
ATOM 13457 C CA . LEU H 2 48 ? -48.307 -15.527 199.786 1.00 138.81 96 LEU H CA 1
ATOM 13458 C C . LEU H 2 48 ? -49.175 -16.491 198.985 1.00 143.92 96 LEU H C 1
ATOM 13459 O O . LEU H 2 48 ? -48.782 -16.976 197.923 1.00 144.08 96 LEU H O 1
ATOM 13464 N N . ARG H 2 49 ? -50.370 -16.766 199.509 1.00 147.82 97 ARG H N 1
ATOM 13465 C CA . ARG H 2 49 ? -51.306 -17.688 198.870 1.00 149.13 97 ARG H CA 1
ATOM 13466 C C . ARG H 2 49 ? -52.707 -17.104 198.960 1.00 152.10 97 ARG H C 1
ATOM 13467 O O . ARG H 2 49 ? -53.203 -16.856 200.063 1.00 158.85 97 ARG H O 1
ATOM 13475 N N . PHE H 2 50 ? -53.342 -16.886 197.808 1.00 131.18 98 PHE H N 1
ATOM 13476 C CA . PHE H 2 50 ? -54.719 -16.403 197.726 1.00 134.79 98 PHE H CA 1
ATOM 13477 C C . PHE H 2 50 ? -55.630 -17.557 197.322 1.00 141.95 98 PHE H C 1
ATOM 13478 O O . PHE H 2 50 ? -55.606 -17.990 196.165 1.00 134.26 98 PHE H O 1
ATOM 13486 N N . ASP H 2 51 ? -56.443 -18.041 198.257 1.00 166.01 99 ASP H N 1
ATOM 13487 C CA . ASP H 2 51 ? -57.419 -19.080 197.940 1.00 169.42 99 ASP H CA 1
ATOM 13488 C C . ASP H 2 51 ? -58.558 -18.462 197.135 1.00 168.55 99 ASP H C 1
ATOM 13489 O O . ASP H 2 51 ? -59.346 -17.673 197.666 1.00 172.72 99 ASP H O 1
ATOM 13494 N N . VAL H 2 52 ? -58.650 -18.823 195.853 1.00 156.70 100 VAL H N 1
ATOM 13495 C CA . VAL H 2 52 ? -59.613 -18.185 194.958 1.00 160.41 100 VAL H CA 1
ATOM 13496 C C . VAL H 2 52 ? -61.050 -18.535 195.332 1.00 165.35 100 VAL H C 1
ATOM 13497 O O . VAL H 2 52 ? -61.951 -17.692 195.220 1.00 165.27 100 VAL H O 1
ATOM 13501 N N . LYS H 2 53 ? -61.290 -19.759 195.810 1.00 164.25 101 LYS H N 1
ATOM 13502 C CA . LYS H 2 53 ? -62.661 -20.219 196.014 1.00 156.55 101 LYS H CA 1
ATOM 13503 C C . LYS H 2 53 ? -63.362 -19.453 197.131 1.00 169.96 101 LYS H C 1
ATOM 13504 O O . LYS H 2 53 ? -64.537 -19.090 196.994 1.00 168.28 101 LYS H O 1
ATOM 13506 N N . ASP H 2 54 ? -62.665 -19.190 198.237 1.00 177.33 102 ASP H N 1
ATOM 13507 C CA . ASP H 2 54 ? -63.264 -18.496 199.371 1.00 183.76 102 ASP H CA 1
ATOM 13508 C C . ASP H 2 54 ? -62.588 -17.163 199.677 1.00 184.56 102 ASP H C 1
ATOM 13509 O O . ASP H 2 54 ? -62.918 -16.535 200.691 1.00 187.63 102 ASP H O 1
ATOM 13514 N N . CYS H 2 55 ? -61.652 -16.720 198.834 1.00 173.10 103 CYS H N 1
ATOM 13515 C CA . CYS H 2 55 ? -61.051 -15.388 198.935 1.00 169.64 103 CYS H CA 1
ATOM 13516 C C . CYS H 2 55 ? -60.352 -15.174 200.278 1.00 169.69 103 CYS H C 1
ATOM 13517 O O . CYS H 2 55 ? -60.607 -14.200 200.988 1.00 168.39 103 CYS H O 1
ATOM 13520 N N . SER H 2 56 ? -59.458 -16.099 200.628 1.00 171.25 104 SER H N 1
ATOM 13521 C CA . SER H 2 56 ? -58.734 -16.051 201.892 1.00 166.77 104 SER H CA 1
ATOM 13522 C C . SER H 2 56 ? -57.235 -15.965 201.634 1.00 166.47 104 SER H C 1
ATOM 13523 O O . SER H 2 56 ? -56.681 -16.779 200.888 1.00 148.14 104 SER H O 1
ATOM 13526 N N . TRP H 2 57 ? -56.587 -14.981 202.255 1.00 166.64 105 TRP H N 1
ATOM 13527 C CA . TRP H 2 57 ? -55.142 -14.813 202.192 1.00 155.44 105 TRP H CA 1
ATOM 13528 C C . TRP H 2 57 ? -54.455 -15.563 203.326 1.00 157.96 105 TRP H C 1
ATOM 13529 O O . TRP H 2 57 ? -55.040 -15.796 204.387 1.00 157.88 105 TRP H O 1
ATOM 13540 N N . CYS H 2 58 ? -53.196 -15.932 203.091 1.00 165.28 106 CYS H N 1
ATOM 13541 C CA . CYS H 2 58 ? -52.357 -16.546 204.113 1.00 168.17 106 CYS H CA 1
ATOM 13542 C C . CYS H 2 58 ? -50.921 -16.600 203.612 1.00 160.90 106 CYS H C 1
ATOM 13543 O O . CYS H 2 58 ? -50.665 -16.583 202.403 1.00 155.46 106 CYS H O 1
ATOM 13546 N N . ARG H 2 59 ? -49.988 -16.656 204.561 1.00 154.71 107 ARG H N 1
ATOM 13547 C CA . ARG H 2 59 ? -48.590 -16.933 204.252 1.00 150.10 107 ARG H CA 1
ATOM 13548 C C . ARG H 2 59 ? -48.429 -18.415 203.938 1.00 158.75 107 ARG H C 1
ATOM 13549 O O . ARG H 2 59 ? -48.800 -19.272 204.748 1.00 158.63 107 ARG H O 1
ATOM 13557 N N . ALA H 2 60 ? -47.882 -18.717 202.765 1.00 159.79 108 ALA H N 1
ATOM 13558 C CA . ALA H 2 60 ? -47.654 -20.100 202.374 1.00 155.18 108 ALA H CA 1
ATOM 13559 C C . ALA H 2 60 ? -46.605 -20.755 203.268 1.00 145.22 108 ALA H C 1
ATOM 13560 O O . ALA H 2 60 ? -45.676 -20.105 203.755 1.00 144.63 108 ALA H O 1
ATOM 13562 N N . PHE H 2 61 ? -46.768 -22.057 203.484 1.00 148.56 109 PHE H N 1
ATOM 13563 C CA . PHE H 2 61 ? -45.809 -22.814 204.278 1.00 151.61 109 PHE H CA 1
ATOM 13564 C C . PHE H 2 61 ? -44.489 -22.917 203.527 1.00 148.01 109 PHE H C 1
ATOM 13565 O O . PHE H 2 61 ? -44.457 -23.347 202.370 1.00 151.38 109 PHE H O 1
ATOM 13573 N N . THR H 2 62 ? -43.395 -22.524 204.176 1.00 148.63 110 THR H N 1
ATOM 13574 C CA . THR H 2 62 ? -42.078 -22.620 203.561 1.00 148.84 110 THR H CA 1
ATOM 13575 C C . THR H 2 62 ? -41.107 -23.297 204.516 1.00 150.99 110 THR H C 1
ATOM 13576 O O . THR H 2 62 ? -41.021 -22.928 205.692 1.00 152.33 110 THR H O 1
ATOM 13580 N N . THR H 2 63 ? -40.383 -24.288 204.001 1.00 149.76 111 THR H N 1
ATOM 13581 C CA . THR H 2 63 ? -39.239 -24.882 204.674 1.00 152.02 111 THR H CA 1
ATOM 13582 C C . THR H 2 63 ? -38.061 -24.884 203.710 1.00 148.40 111 THR H C 1
ATOM 13583 O O . THR H 2 63 ? -38.235 -24.859 202.489 1.00 144.64 111 THR H O 1
ATOM 13587 N N . GLY H 2 64 ? -36.858 -24.917 204.265 1.00 152.39 112 GLY H N 1
ATOM 13588 C CA . GLY H 2 64 ? -35.660 -24.779 203.466 1.00 158.14 112 GLY H CA 1
ATOM 13589 C C . GLY H 2 64 ? -35.362 -23.331 203.114 1.00 152.97 112 GLY H C 1
ATOM 13590 O O . GLY H 2 64 ? -36.226 -22.455 203.146 1.00 140.93 112 GLY H O 1
ATOM 13591 N N . THR H 2 65 ? -34.104 -23.083 202.777 1.00 169.42 113 THR H N 1
ATOM 13592 C CA . THR H 2 65 ? -33.652 -21.720 202.516 1.00 169.07 113 THR H CA 1
ATOM 13593 C C . THR H 2 65 ? -34.252 -21.189 201.219 1.00 165.89 113 THR H C 1
ATOM 13594 O O . THR H 2 65 ? -34.000 -21.761 200.150 1.00 163.12 113 THR H O 1
ATOM 13598 N N . PRO H 2 66 ? -35.029 -20.111 201.260 1.00 150.18 114 PRO H N 1
ATOM 13599 C CA . PRO H 2 66 ? -35.640 -19.579 200.039 1.00 143.68 114 PRO H CA 1
ATOM 13600 C C . PRO H 2 66 ? -34.638 -18.756 199.250 1.00 133.88 114 PRO H C 1
ATOM 13601 O O . PRO H 2 66 ? -33.516 -18.517 199.722 1.00 138.83 114 PRO H O 1
ATOM 13605 N N . PRO H 2 67 ? -34.992 -18.310 198.043 1.00 132.06 115 PRO H N 1
ATOM 13606 C CA . PRO H 2 67 ? -34.089 -17.420 197.305 1.00 141.93 115 PRO H CA 1
ATOM 13607 C C . PRO H 2 67 ? -33.894 -16.105 198.043 1.00 125.24 115 PRO H C 1
ATOM 13608 O O . PRO H 2 67 ? -34.718 -15.689 198.861 1.00 116.57 115 PRO H O 1
ATOM 13612 N N . ALA H 2 68 ? -32.774 -15.453 197.745 1.00 116.74 116 ALA H N 1
ATOM 13613 C CA . ALA H 2 68 ? -32.496 -14.153 198.336 1.00 124.86 116 ALA H CA 1
ATOM 13614 C C . ALA H 2 68 ? -33.596 -13.171 197.946 1.00 119.50 116 ALA H C 1
ATOM 13615 O O . ALA H 2 68 ? -34.140 -13.261 196.837 1.00 117.40 116 ALA H O 1
ATOM 13617 N N . PRO H 2 69 ? -33.972 -12.249 198.831 1.00 125.60 117 PRO H N 1
ATOM 13618 C CA . PRO H 2 69 ? -35.010 -11.272 198.479 1.00 118.10 117 PRO H CA 1
ATOM 13619 C C . PRO H 2 69 ? -34.678 -10.567 197.172 1.00 116.73 117 PRO H C 1
ATOM 13620 O O . PRO H 2 69 ? -33.587 -10.023 196.996 1.00 116.12 117 PRO H O 1
ATOM 13624 N N . ARG H 2 70 ? -35.636 -10.582 196.248 1.00 122.89 118 ARG H N 1
ATOM 13625 C CA . ARG H 2 70 ? -35.381 -10.132 194.889 1.00 113.34 118 ARG H CA 1
ATOM 13626 C C . ARG H 2 70 ? -36.693 -9.691 194.260 1.00 112.57 118 ARG H C 1
ATOM 13627 O O . ARG H 2 70 ? -37.778 -10.013 194.750 1.00 99.77 118 ARG H O 1
ATOM 13635 N N . TYR H 2 71 ? -36.574 -8.950 193.159 1.00 114.52 119 TYR H N 1
ATOM 13636 C CA . TYR H 2 71 ? -37.709 -8.631 192.303 1.00 112.54 119 TYR H CA 1
ATOM 13637 C C . TYR H 2 71 ? -37.247 -8.678 190.851 1.00 111.21 119 TYR H C 1
ATOM 13638 O O . TYR H 2 71 ? -36.064 -8.882 190.562 1.00 112.55 119 TYR H O 1
ATOM 13647 N N . HIS H 2 72 ? -38.198 -8.494 189.930 1.00 108.25 120 HIS H N 1
ATOM 13648 C CA . HIS H 2 72 ? -37.951 -8.636 188.491 1.00 104.22 120 HIS H CA 1
ATOM 13649 C C . HIS H 2 72 ? -37.416 -10.023 188.144 1.00 101.90 120 HIS H C 1
ATOM 13650 O O . HIS H 2 72 ? -36.703 -10.200 187.154 1.00 111.48 120 HIS H O 1
ATOM 13657 N N . HIS H 2 73 ? -37.754 -11.005 188.973 1.00 96.58 121 HIS H N 1
ATOM 13658 C CA . HIS H 2 73 ? -37.435 -12.401 188.735 1.00 103.73 121 HIS H CA 1
ATOM 13659 C C . HIS H 2 73 ? -38.545 -13.047 187.909 1.00 101.42 121 HIS H C 1
ATOM 13660 O O . HIS H 2 73 ? -39.541 -12.413 187.554 1.00 105.33 121 HIS H O 1
ATOM 13667 N N . SER H 2 74 ? -38.371 -14.327 187.592 1.00 105.45 122 SER H N 1
ATOM 13668 C CA . SER H 2 74 ? -39.368 -15.086 186.855 1.00 105.66 122 SER H CA 1
ATOM 13669 C C . SER H 2 74 ? -39.820 -16.286 187.675 1.00 107.55 122 SER H C 1
ATOM 13670 O O . SER H 2 74 ? -39.065 -16.820 188.493 1.00 110.26 122 SER H O 1
ATOM 13673 N N . ALA H 2 75 ? -41.063 -16.705 187.450 1.00 112.33 123 ALA H N 1
ATOM 13674 C CA . ALA H 2 75 ? -41.609 -17.878 188.116 1.00 111.89 123 ALA H CA 1
ATOM 13675 C C . ALA H 2 75 ? -42.487 -18.655 187.150 1.00 107.22 123 ALA H C 1
ATOM 13676 O O . ALA H 2 75 ? -43.315 -18.067 186.448 1.00 106.86 123 ALA H O 1
ATOM 13678 N N . VAL H 2 76 ? -42.300 -19.974 187.113 1.00 121.50 124 VAL H N 1
ATOM 13679 C CA . VAL H 2 76 ? -43.114 -20.863 186.296 1.00 119.69 124 VAL H CA 1
ATOM 13680 C C . VAL H 2 76 ? -43.493 -22.065 187.149 1.00 111.76 124 VAL H C 1
ATOM 13681 O O . VAL H 2 76 ? -42.834 -22.386 188.140 1.00 119.78 124 VAL H O 1
ATOM 13685 N N . VAL H 2 77 ? -44.570 -22.736 186.750 1.00 118.08 125 VAL H N 1
ATOM 13686 C CA . VAL H 2 77 ? -45.033 -23.944 187.421 1.00 123.67 125 VAL H CA 1
ATOM 13687 C C . VAL H 2 77 ? -44.868 -25.112 186.456 1.00 123.93 125 VAL H C 1
ATOM 13688 O O . VAL H 2 77 ? -45.379 -25.079 185.329 1.00 127.56 125 VAL H O 1
ATOM 13692 N N . TYR H 2 78 ? -44.124 -26.129 186.884 1.00 120.32 126 TYR H N 1
ATOM 13693 C CA . TYR H 2 78 ? -43.990 -27.369 186.131 1.00 127.72 126 TYR H CA 1
ATOM 13694 C C . TYR H 2 78 ? -44.309 -28.526 187.063 1.00 131.89 126 TYR H C 1
ATOM 13695 O O . TYR H 2 78 ? -43.610 -28.729 188.062 1.00 136.25 126 TYR H O 1
ATOM 13704 N N . GLY H 2 79 ? -45.351 -29.282 186.735 1.00 126.99 127 GLY H N 1
ATOM 13705 C CA . GLY H 2 79 ? -45.767 -30.360 187.616 1.00 134.36 127 GLY H CA 1
ATOM 13706 C C . GLY H 2 79 ? -46.228 -29.823 188.956 1.00 133.54 127 GLY H C 1
ATOM 13707 O O . GLY H 2 79 ? -47.058 -28.911 189.035 1.00 132.97 127 GLY H O 1
ATOM 13708 N N . SER H 2 80 ? -45.684 -30.392 190.033 1.00 129.01 128 SER H N 1
ATOM 13709 C CA . SER H 2 80 ? -46.058 -30.031 191.394 1.00 131.48 128 SER H CA 1
ATOM 13710 C C . SER H 2 80 ? -45.067 -29.064 192.036 1.00 132.53 128 SER H C 1
ATOM 13711 O O . SER H 2 80 ? -44.929 -29.045 193.265 1.00 142.12 128 SER H O 1
ATOM 13714 N N . SER H 2 81 ? -44.368 -28.260 191.235 1.00 135.56 129 SER H N 1
ATOM 13715 C CA . SER H 2 81 ? -43.349 -27.364 191.761 1.00 128.05 129 SER H CA 1
ATOM 13716 C C . SER H 2 81 ? -43.418 -26.011 191.068 1.00 130.75 129 SER H C 1
ATOM 13717 O O . SER H 2 81 ? -43.928 -25.880 189.953 1.00 128.86 129 SER H O 1
ATOM 13720 N N . MET H 2 82 ? -42.892 -25.000 191.756 1.00 137.65 130 MET H N 1
ATOM 13721 C CA . MET H 2 82 ? -42.725 -23.664 191.204 1.00 124.10 130 MET H CA 1
ATOM 13722 C C . MET H 2 82 ? -41.233 -23.401 191.051 1.00 123.85 130 MET H C 1
ATOM 13723 O O . MET H 2 82 ? -40.444 -23.721 191.945 1.00 129.29 130 MET H O 1
ATOM 13728 N N . PHE H 2 83 ? -40.851 -22.809 189.925 1.00 130.56 131 PHE H N 1
ATOM 13729 C CA . PHE H 2 83 ? -39.453 -22.610 189.556 1.00 127.07 131 PHE H CA 1
ATOM 13730 C C . PHE H 2 83 ? -39.158 -21.122 189.431 1.00 112.93 131 PHE H C 1
ATOM 13731 O O . PHE H 2 83 ? -39.761 -20.435 188.601 1.00 117.08 131 PHE H O 1
ATOM 13739 N N . VAL H 2 84 ? -38.233 -20.630 190.253 1.00 122.34 132 VAL H N 1
ATOM 13740 C CA . VAL H 2 84 ? -37.820 -19.230 190.243 1.00 113.63 132 VAL H CA 1
ATOM 13741 C C . VAL H 2 84 ? -36.470 -19.114 189.550 1.00 111.99 132 VAL H C 1
ATOM 13742 O O . VAL H 2 84 ? -35.552 -19.895 189.829 1.00 118.79 132 VAL H O 1
ATOM 13746 N N . PHE H 2 85 ? -36.343 -18.138 188.650 1.00 110.20 133 PHE H N 1
ATOM 13747 C CA . PHE H 2 85 ? -35.091 -17.881 187.951 1.00 114.08 133 PHE H CA 1
ATOM 13748 C C . PHE H 2 85 ? -34.838 -16.382 187.880 1.00 109.18 133 PHE H C 1
ATOM 13749 O O . PHE H 2 85 ? -35.773 -15.592 187.716 1.00 105.94 133 PHE H O 1
ATOM 13757 N N . GLY H 2 86 ? -33.567 -16.001 187.998 1.00 101.51 134 GLY H N 1
ATOM 13758 C CA . GLY H 2 86 ? -33.140 -14.637 187.759 1.00 102.53 134 GLY H CA 1
ATOM 13759 C C . GLY H 2 86 ? -33.650 -13.653 188.801 1.00 103.52 134 GLY H C 1
ATOM 13760 O O . GLY H 2 86 ? -34.110 -14.017 189.887 1.00 105.18 134 GLY H O 1
ATOM 13761 N N . GLY H 2 87 ? -33.559 -12.379 188.445 1.00 102.19 135 GLY H N 1
ATOM 13762 C CA . GLY H 2 87 ? -34.028 -11.291 189.277 1.00 102.42 135 GLY H CA 1
ATOM 13763 C C . GLY H 2 87 ? -32.888 -10.405 189.746 1.00 100.92 135 GLY H C 1
ATOM 13764 O O . GLY H 2 87 ? -31.729 -10.556 189.348 1.00 98.59 135 GLY H O 1
ATOM 13765 N N . TYR H 2 88 ? -33.243 -9.455 190.608 1.00 105.88 136 TYR H N 1
ATOM 13766 C CA . TYR H 2 88 ? -32.322 -8.435 191.094 1.00 101.59 136 TYR H CA 1
ATOM 13767 C C . TYR H 2 88 ? -32.203 -8.573 192.605 1.00 109.88 136 TYR H C 1
ATOM 13768 O O . TYR H 2 88 ? -33.204 -8.455 193.320 1.00 108.48 136 TYR H O 1
ATOM 13777 N N . THR H 2 89 ? -30.986 -8.807 193.087 1.00 117.55 137 THR H N 1
ATOM 13778 C CA . THR H 2 89 ? -30.739 -9.077 194.496 1.00 110.89 137 THR H CA 1
ATOM 13779 C C . THR H 2 89 ? -29.824 -8.012 195.082 1.00 105.79 137 THR H C 1
ATOM 13780 O O . THR H 2 89 ? -28.997 -7.425 194.380 1.00 103.46 137 THR H O 1
ATOM 13784 N N . GLY H 2 90 ? -29.989 -7.761 196.377 1.00 115.61 138 GLY H N 1
ATOM 13785 C CA . GLY H 2 90 ? -29.116 -6.851 197.089 1.00 102.58 138 GLY H CA 1
ATOM 13786 C C . GLY H 2 90 ? -29.829 -6.052 198.157 1.00 104.27 138 GLY H C 1
ATOM 13787 O O . GLY H 2 90 ? -30.863 -6.481 198.676 1.00 110.45 138 GLY H O 1
ATOM 13788 N N . ASP H 2 91 ? -29.291 -4.883 198.491 1.00 104.37 139 ASP H N 1
ATOM 13789 C CA . ASP H 2 91 ? -29.838 -4.035 199.544 1.00 113.38 139 ASP H CA 1
ATOM 13790 C C . ASP H 2 91 ? -30.182 -2.682 198.941 1.00 109.14 139 ASP H C 1
ATOM 13791 O O . ASP H 2 91 ? -29.286 -1.890 198.627 1.00 109.26 139 ASP H O 1
ATOM 13796 N N . ILE H 2 92 ? -31.480 -2.426 198.775 1.00 111.65 140 ILE H N 1
ATOM 13797 C CA . ILE H 2 92 ? -31.920 -1.208 198.106 1.00 109.81 140 ILE H CA 1
ATOM 13798 C C . ILE H 2 92 ? -31.556 0.013 198.939 1.00 117.92 140 ILE H C 1
ATOM 13799 O O . ILE H 2 92 ? -31.082 1.025 198.408 1.00 125.38 140 ILE H O 1
ATOM 13804 N N . TYR H 2 93 ? -31.772 -0.060 200.255 1.00 114.95 141 TYR H N 1
ATOM 13805 C CA . TYR H 2 93 ? -31.575 1.108 201.106 1.00 118.95 141 TYR H CA 1
ATOM 13806 C C . TYR H 2 93 ? -30.120 1.566 201.098 1.00 119.65 141 TYR H C 1
ATOM 13807 O O . TYR H 2 93 ? -29.837 2.761 200.959 1.00 108.08 141 TYR H O 1
ATOM 13816 N N . SER H 2 94 ? -29.181 0.631 201.242 1.00 123.39 142 SER H N 1
ATOM 13817 C CA . SER H 2 94 ? -27.767 0.981 201.300 1.00 122.85 142 SER H CA 1
ATOM 13818 C C . SER H 2 94 ? -27.084 0.937 199.940 1.00 123.49 142 SER H C 1
ATOM 13819 O O . SER H 2 94 ? -25.909 1.308 199.843 1.00 124.23 142 SER H O 1
ATOM 13822 N N . ASN H 2 95 ? -27.795 0.509 198.897 1.00 115.98 143 ASN H N 1
ATOM 13823 C CA . ASN H 2 95 ? -27.285 0.507 197.529 1.00 107.82 143 ASN H CA 1
ATOM 13824 C C . ASN H 2 95 ? -25.969 -0.267 197.435 1.00 107.72 143 ASN H C 1
ATOM 13825 O O . ASN H 2 95 ? -24.956 0.230 196.935 1.00 113.07 143 ASN H O 1
ATOM 13830 N N . SER H 2 96 ? -25.990 -1.503 197.926 1.00 108.09 144 SER H N 1
ATOM 13831 C CA . SER H 2 96 ? -24.791 -2.322 197.999 1.00 113.45 144 SER H CA 1
ATOM 13832 C C . SER H 2 96 ? -25.132 -3.755 197.623 1.00 109.39 144 SER H C 1
ATOM 13833 O O . SER H 2 96 ? -26.265 -4.208 197.808 1.00 103.58 144 SER H O 1
ATOM 13836 N N . ASN H 2 97 ? -24.127 -4.464 197.104 1.00 116.80 145 ASN H N 1
ATOM 13837 C CA . ASN H 2 97 ? -24.255 -5.877 196.743 1.00 121.10 145 ASN H CA 1
ATOM 13838 C C . ASN H 2 97 ? -25.429 -6.106 195.795 1.00 116.19 145 ASN H C 1
ATOM 13839 O O . ASN H 2 97 ? -26.141 -7.109 195.884 1.00 112.22 145 ASN H O 1
ATOM 13844 N N . LEU H 2 98 ? -25.632 -5.167 194.877 1.00 104.01 146 LEU H N 1
ATOM 13845 C CA . LEU H 2 98 ? -26.699 -5.280 193.896 1.00 101.30 146 LEU H CA 1
ATOM 13846 C C . LEU H 2 98 ? -26.165 -6.054 192.701 1.00 106.92 146 LEU H C 1
ATOM 13847 O O . LEU H 2 98 ? -25.125 -5.697 192.137 1.00 105.05 146 LEU H O 1
ATOM 13852 N N . LYS H 2 99 ? -26.887 -7.099 192.308 1.00 105.30 147 LYS H N 1
ATOM 13853 C CA . LYS H 2 99 ? -26.460 -7.940 191.201 1.00 110.72 147 LYS H CA 1
ATOM 13854 C C . LYS H 2 99 ? -27.668 -8.622 190.585 1.00 103.95 147 LYS H C 1
ATOM 13855 O O . LYS H 2 99 ? -28.629 -8.960 191.280 1.00 105.32 147 LYS H O 1
ATOM 13859 N N . ASN H 2 100 ? -27.609 -8.809 189.273 1.00 96.25 148 ASN H N 1
ATOM 13860 C CA . ASN H 2 100 ? -28.565 -9.683 188.624 1.00 98.14 148 ASN H CA 1
ATOM 13861 C C . ASN H 2 100 ? -28.183 -11.137 188.895 1.00 104.22 148 ASN H C 1
ATOM 13862 O O . ASN H 2 100 ? -27.046 -11.448 189.262 1.00 110.38 148 ASN H O 1
ATOM 13867 N N . LYS H 2 101 ? -29.146 -12.033 188.707 1.00 99.91 149 LYS H N 1
ATOM 13868 C CA . LYS H 2 101 ? -28.974 -13.436 189.052 1.00 103.97 149 LYS H CA 1
ATOM 13869 C C . LYS H 2 101 ? -29.288 -14.335 187.867 1.00 105.97 149 LYS H C 1
ATOM 13870 O O . LYS H 2 101 ? -30.029 -13.969 186.951 1.00 105.13 149 LYS H O 1
ATOM 13876 N N . ASN H 2 102 ? -28.701 -15.534 187.909 1.00 116.76 150 ASN H N 1
ATOM 13877 C CA . ASN H 2 102 ? -29.016 -16.601 186.969 1.00 112.69 150 ASN H CA 1
ATOM 13878 C C . ASN H 2 102 ? -29.152 -17.939 187.688 1.00 116.72 150 ASN H C 1
ATOM 13879 O O . ASN H 2 102 ? -28.913 -18.996 187.093 1.00 111.69 150 ASN H O 1
ATOM 13884 N N . ASP H 2 103 ? -29.528 -17.911 188.964 1.00 124.18 151 ASP H N 1
ATOM 13885 C CA . ASP H 2 103 ? -29.728 -19.124 189.740 1.00 132.24 151 ASP H CA 1
ATOM 13886 C C . ASP H 2 103 ? -31.140 -19.665 189.523 1.00 129.77 151 ASP H C 1
ATOM 13887 O O . ASP H 2 103 ? -32.006 -19.006 188.946 1.00 128.59 151 ASP H O 1
ATOM 13892 N N . LEU H 2 104 ? -31.366 -20.888 189.998 1.00 136.10 152 LEU H N 1
ATOM 13893 C CA . LEU H 2 104 ? -32.638 -21.575 189.797 1.00 134.46 152 LEU H CA 1
ATOM 13894 C C . LEU H 2 104 ? -33.053 -22.248 191.096 1.00 136.02 152 LEU H C 1
ATOM 13895 O O . LEU H 2 104 ? -32.329 -23.106 191.610 1.00 144.81 152 LEU H O 1
ATOM 13900 N N . PHE H 2 105 ? -34.217 -21.865 191.617 1.00 131.70 153 PHE H N 1
ATOM 13901 C CA . PHE H 2 105 ? -34.778 -22.431 192.837 1.00 144.64 153 PHE H CA 1
ATOM 13902 C C . PHE H 2 105 ? -36.079 -23.154 192.520 1.00 141.83 153 PHE H C 1
ATOM 13903 O O . PHE H 2 105 ? -36.884 -22.677 191.714 1.00 134.92 153 PHE H O 1
ATOM 13911 N N . GLU H 2 106 ? -36.278 -24.307 193.153 1.00 134.76 154 GLU H N 1
ATOM 13912 C CA . GLU H 2 106 ? -37.510 -25.073 193.030 1.00 140.44 154 GLU H CA 1
ATOM 13913 C C . GLU H 2 106 ? -38.280 -25.000 194.339 1.00 133.31 154 GLU H C 1
ATOM 13914 O O . GLU H 2 106 ? -37.699 -25.176 195.415 1.00 140.46 154 GLU H O 1
ATOM 13920 N N . TYR H 2 107 ? -39.584 -24.746 194.247 1.00 130.29 155 TYR H N 1
ATOM 13921 C CA . TYR H 2 107 ? -40.472 -24.767 195.404 1.00 140.26 155 TYR H CA 1
ATOM 13922 C C . TYR H 2 107 ? -41.491 -25.882 195.201 1.00 142.77 155 TYR H C 1
ATOM 13923 O O . TYR H 2 107 ? -42.424 -25.738 194.404 1.00 134.69 155 TYR H O 1
ATOM 13932 N N . LYS H 2 108 ? -41.312 -26.986 195.922 1.00 146.40 156 LYS H N 1
ATOM 13933 C CA . LYS H 2 108 ? -42.232 -28.116 195.858 1.00 143.45 156 LYS H CA 1
ATOM 13934 C C . LYS H 2 108 ? -43.504 -27.788 196.634 1.00 147.61 156 LYS H C 1
ATOM 13935 O O . LYS H 2 108 ? -43.442 -27.464 197.824 1.00 146.58 156 LYS H O 1
ATOM 13939 N N . PHE H 2 109 ? -44.655 -27.862 195.960 1.00 143.20 157 PHE H N 1
ATOM 13940 C CA . PHE H 2 109 ? -45.906 -27.449 196.591 1.00 144.73 157 PHE H CA 1
ATOM 13941 C C . PHE H 2 109 ? -46.338 -28.414 197.690 1.00 154.34 157 PHE H C 1
ATOM 13942 O O . PHE H 2 109 ? -46.912 -27.990 198.699 1.00 147.95 157 PHE H O 1
ATOM 13950 N N . ALA H 2 110 ? -46.081 -29.711 197.512 1.00 154.44 158 ALA H N 1
ATOM 13951 C CA . ALA H 2 110 ? -46.567 -30.691 198.476 1.00 152.19 158 ALA H CA 1
ATOM 13952 C C . ALA H 2 110 ? -45.853 -30.581 199.818 1.00 158.45 158 ALA H C 1
ATOM 13953 O O . ALA H 2 110 ? -46.467 -30.822 200.865 1.00 159.62 158 ALA H O 1
ATOM 13955 N N . THR H 2 111 ? -44.571 -30.218 199.814 1.00 161.34 159 THR H N 1
ATOM 13956 C CA . THR H 2 111 ? -43.784 -30.168 201.037 1.00 156.20 159 THR H CA 1
ATOM 13957 C C . THR H 2 111 ? -43.346 -28.764 201.429 1.00 159.47 159 THR H C 1
ATOM 13958 O O . THR H 2 111 ? -42.859 -28.580 202.551 1.00 162.36 159 THR H O 1
ATOM 13962 N N . GLY H 2 112 ? -43.502 -27.776 200.551 1.00 151.92 160 GLY H N 1
ATOM 13963 C CA . GLY H 2 112 ? -43.029 -26.442 200.860 1.00 145.95 160 GLY H CA 1
ATOM 13964 C C . GLY H 2 112 ? -41.526 -26.296 200.862 1.00 146.35 160 GLY H C 1
ATOM 13965 O O . GLY H 2 112 ? -41.004 -25.367 201.483 1.00 144.07 160 GLY H O 1
ATOM 13966 N N . GLN H 2 113 ? -40.813 -27.186 200.177 1.00 155.55 161 GLN H N 1
ATOM 13967 C CA . GLN H 2 113 ? -39.360 -27.239 200.251 1.00 154.37 161 GLN H CA 1
ATOM 13968 C C . GLN H 2 113 ? -38.738 -26.295 199.229 1.00 151.32 161 GLN H C 1
ATOM 13969 O O . GLN H 2 113 ? -39.105 -26.311 198.050 1.00 141.25 161 GLN H O 1
ATOM 13973 N N . TRP H 2 114 ? -37.800 -25.473 199.692 1.00 159.50 162 TRP H N 1
ATOM 13974 C CA . TRP H 2 114 ? -36.993 -24.615 198.832 1.00 150.32 162 TRP H CA 1
ATOM 13975 C C . TRP H 2 114 ? -35.672 -25.334 198.579 1.00 153.93 162 TRP H C 1
ATOM 13976 O O . TRP H 2 114 ? -34.866 -25.504 199.500 1.00 169.22 162 TRP H O 1
ATOM 13987 N N . THR H 2 115 ? -35.445 -25.750 197.337 1.00 135.64 163 THR H N 1
ATOM 13988 C CA . THR H 2 115 ? -34.185 -26.356 196.934 1.00 139.36 163 THR H CA 1
ATOM 13989 C C . THR H 2 115 ? -33.547 -25.547 195.815 1.00 157.11 163 THR H C 1
ATOM 13990 O O . THR H 2 115 ? -34.227 -25.124 194.874 1.00 151.19 163 THR H O 1
ATOM 13994 N N . GLU H 2 116 ? -32.237 -25.340 195.921 1.00 173.35 164 GLU H N 1
ATOM 13995 C CA . GLU H 2 116 ? -31.466 -24.687 194.872 1.00 173.06 164 GLU H CA 1
ATOM 13996 C C . GLU H 2 116 ? -30.966 -25.727 193.879 1.00 171.43 164 GLU H C 1
ATOM 13997 O O . GLU H 2 116 ? -30.281 -26.683 194.260 1.00 169.99 164 GLU H O 1
ATOM 14003 N N . TRP H 2 117 ? -31.311 -25.537 192.608 1.00 146.76 165 TRP H N 1
ATOM 14004 C CA . TRP H 2 117 ? -30.797 -26.369 191.523 1.00 140.92 165 TRP H CA 1
ATOM 14005 C C . TRP H 2 117 ? -29.440 -25.806 191.123 1.00 142.67 165 TRP H C 1
ATOM 14006 O O . TRP H 2 117 ? -29.333 -24.934 190.259 1.00 139.40 165 TRP H O 1
ATOM 14017 N N . LYS H 2 118 ? -28.384 -26.308 191.758 1.00 144.08 166 LYS H N 1
ATOM 14018 C CA . LYS H 2 118 ? -27.028 -25.883 191.428 1.00 143.16 166 LYS H CA 1
ATOM 14019 C C . LYS H 2 118 ? -26.632 -26.490 190.088 1.00 141.71 166 LYS H C 1
ATOM 14020 O O . LYS H 2 118 ? -26.450 -27.706 189.978 1.00 148.25 166 LYS H O 1
ATOM 14023 N N . ILE H 2 119 ? -26.496 -25.646 189.066 1.00 138.32 167 ILE H N 1
ATOM 14024 C CA . ILE H 2 119 ? -26.329 -26.096 187.688 1.00 136.44 167 ILE H CA 1
ATOM 14025 C C . ILE H 2 119 ? -24.867 -25.987 187.280 1.00 139.50 167 ILE H C 1
ATOM 14026 O O . ILE H 2 119 ? -24.200 -24.980 187.553 1.00 132.53 167 ILE H O 1
ATOM 14031 N N . GLU H 2 120 ? -24.371 -27.033 186.624 1.00 150.93 168 GLU H N 1
ATOM 14032 C CA . GLU H 2 120 ? -23.024 -27.096 186.082 1.00 150.24 168 GLU H CA 1
ATOM 14033 C C . GLU H 2 120 ? -23.025 -26.651 184.620 1.00 139.67 168 GLU H C 1
ATOM 14034 O O . GLU H 2 120 ? -24.058 -26.645 183.948 1.00 136.36 168 GLU H O 1
ATOM 14040 N N . GLY H 2 121 ? -21.848 -26.274 184.130 1.00 134.34 169 GLY H N 1
ATOM 14041 C CA . GLY H 2 121 ? -21.705 -25.895 182.739 1.00 138.28 169 GLY H CA 1
ATOM 14042 C C . GLY H 2 121 ? -21.871 -24.408 182.503 1.00 139.00 169 GLY H C 1
ATOM 14043 O O . GLY H 2 121 ? -21.900 -23.586 183.423 1.00 133.10 169 GLY H O 1
ATOM 14044 N N . ARG H 2 122 ? -21.965 -24.062 181.220 1.00 134.44 170 ARG H N 1
ATOM 14045 C CA . ARG H 2 122 ? -22.138 -22.671 180.824 1.00 128.50 170 ARG H CA 1
ATOM 14046 C C . ARG H 2 122 ? -23.521 -22.162 181.209 1.00 126.82 170 ARG H C 1
ATOM 14047 O O . ARG H 2 122 ? -24.538 -22.776 180.872 1.00 129.35 170 ARG H O 1
ATOM 14055 N N . LEU H 2 123 ? -23.557 -21.032 181.919 1.00 126.71 171 LEU H N 1
ATOM 14056 C CA . LEU H 2 123 ? -24.818 -20.438 182.326 1.00 125.38 171 LEU H CA 1
ATOM 14057 C C . LEU H 2 123 ? -25.172 -19.270 181.415 1.00 122.66 171 LEU H C 1
ATOM 14058 O O . LEU H 2 123 ? -24.285 -18.638 180.831 1.00 115.90 171 LEU H O 1
ATOM 14063 N N . PRO H 2 124 ? -26.457 -18.965 181.258 1.00 119.25 172 PRO H N 1
ATOM 14064 C CA . PRO H 2 124 ? -26.828 -17.698 180.624 1.00 114.90 172 PRO H CA 1
ATOM 14065 C C . PRO H 2 124 ? -26.436 -16.543 181.528 1.00 112.16 172 PRO H C 1
ATOM 14066 O O . PRO H 2 124 ? -26.370 -16.683 182.752 1.00 108.82 172 PRO H O 1
ATOM 14070 N N . VAL H 2 125 ? -26.153 -15.393 180.911 1.00 113.59 173 VAL H N 1
ATOM 14071 C CA . VAL H 2 125 ? -25.697 -14.246 181.686 1.00 109.53 173 VAL H CA 1
ATOM 14072 C C . VAL H 2 125 ? -26.779 -13.838 182.677 1.00 111.78 173 VAL H C 1
ATOM 14073 O O . VAL H 2 125 ? -27.981 -13.945 182.400 1.00 109.55 173 VAL H O 1
ATOM 14077 N N . ALA H 2 126 ? -26.350 -13.395 183.858 1.00 109.96 174 ALA H N 1
ATOM 14078 C CA . ALA H 2 126 ? -27.293 -12.980 184.886 1.00 107.16 174 ALA H CA 1
ATOM 14079 C C . ALA H 2 126 ? -28.119 -11.802 184.389 1.00 108.36 174 ALA H C 1
ATOM 14080 O O . ALA H 2 126 ? -27.591 -10.860 183.794 1.00 112.72 174 ALA H O 1
ATOM 14082 N N . ARG H 2 127 ? -29.425 -11.857 184.637 1.00 101.78 175 ARG H N 1
ATOM 14083 C CA . ARG H 2 127 ? -30.342 -10.930 183.994 1.00 96.85 175 ARG H CA 1
ATOM 14084 C C . ARG H 2 127 ? -31.549 -10.682 184.887 1.00 96.11 175 ARG H C 1
ATOM 14085 O O . ARG H 2 127 ? -31.807 -11.413 185.846 1.00 98.86 175 ARG H O 1
ATOM 14093 N N . SER H 2 128 ? -32.290 -9.628 184.551 1.00 95.36 176 SER H N 1
ATOM 14094 C CA . SER H 2 128 ? -33.531 -9.277 185.223 1.00 94.65 176 SER H CA 1
ATOM 14095 C C . SER H 2 128 ? -34.544 -8.829 184.180 1.00 93.74 176 SER H C 1
ATOM 14096 O O . SER H 2 128 ? -34.191 -8.512 183.043 1.00 90.54 176 SER H O 1
ATOM 14099 N N . ALA H 2 129 ? -35.816 -8.818 184.582 1.00 100.42 177 ALA H N 1
ATOM 14100 C CA . ALA H 2 129 ? -36.932 -8.390 183.737 1.00 91.97 177 ALA H CA 1
ATOM 14101 C C . ALA H 2 129 ? -37.058 -9.230 182.472 1.00 91.71 177 ALA H C 1
ATOM 14102 O O . ALA H 2 129 ? -37.692 -8.809 181.499 1.00 82.66 177 ALA H O 1
ATOM 14104 N N . HIS H 2 130 ? -36.463 -10.417 182.473 1.00 93.39 178 HIS H N 1
ATOM 14105 C CA . HIS H 2 130 ? -36.570 -11.326 181.347 1.00 86.23 178 HIS H CA 1
ATOM 14106 C C . HIS H 2 130 ? -37.988 -11.884 181.241 1.00 86.90 178 HIS H C 1
ATOM 14107 O O . HIS H 2 130 ? -38.827 -11.716 182.130 1.00 87.33 178 HIS H O 1
ATOM 14114 N N . GLY H 2 131 ? -38.248 -12.560 180.131 1.00 84.86 179 GLY H N 1
ATOM 14115 C CA . GLY H 2 131 ? -39.463 -13.326 179.960 1.00 90.50 179 GLY H CA 1
ATOM 14116 C C . GLY H 2 131 ? -39.179 -14.795 180.201 1.00 90.95 179 GLY H C 1
ATOM 14117 O O . GLY H 2 131 ? -38.070 -15.270 179.968 1.00 95.80 179 GLY H O 1
ATOM 14118 N N . ALA H 2 132 ? -40.194 -15.518 180.668 1.00 81.74 180 ALA H N 1
ATOM 14119 C CA . ALA H 2 132 ? -40.013 -16.932 180.947 1.00 85.29 180 ALA H CA 1
ATOM 14120 C C . ALA H 2 132 ? -41.343 -17.660 180.852 1.00 84.95 180 ALA H C 1
ATOM 14121 O O . ALA H 2 132 ? -42.396 -17.114 181.192 1.00 94.81 180 ALA H O 1
ATOM 14123 N N . THR H 2 133 ? -41.275 -18.903 180.384 1.00 91.64 181 THR H N 1
ATOM 14124 C CA . THR H 2 133 ? -42.431 -19.787 180.334 1.00 104.65 181 THR H CA 1
ATOM 14125 C C . THR H 2 133 ? -41.932 -21.225 180.313 1.00 105.14 181 THR H C 1
ATOM 14126 O O . THR H 2 133 ? -40.740 -21.489 180.137 1.00 108.68 181 THR H O 1
ATOM 14130 N N . VAL H 2 134 ? -42.865 -22.154 180.499 1.00 102.33 182 VAL H N 1
ATOM 14131 C CA . VAL H 2 134 ? -42.587 -23.584 180.451 1.00 113.12 182 VAL H CA 1
ATOM 14132 C C . VAL H 2 134 ? -43.272 -24.169 179.222 1.00 112.10 182 VAL H C 1
ATOM 14133 O O . VAL H 2 134 ? -44.461 -23.919 178.985 1.00 105.96 182 VAL H O 1
ATOM 14137 N N . TYR H 2 135 ? -42.516 -24.928 178.430 1.00 114.95 183 TYR H N 1
ATOM 14138 C CA . TYR H 2 135 ? -43.041 -25.606 177.253 1.00 109.21 183 TYR H CA 1
ATOM 14139 C C . TYR H 2 135 ? -42.193 -26.837 176.979 1.00 109.43 183 TYR H C 1
ATOM 14140 O O . TYR H 2 135 ? -40.962 -26.777 177.050 1.00 101.25 183 TYR H O 1
ATOM 14149 N N . SER H 2 136 ? -42.864 -27.946 176.661 1.00 118.28 184 SER H N 1
ATOM 14150 C CA . SER H 2 136 ? -42.205 -29.205 176.312 1.00 114.24 184 SER H CA 1
ATOM 14151 C C . SER H 2 136 ? -41.246 -29.647 177.416 1.00 117.40 184 SER H C 1
ATOM 14152 O O . SER H 2 136 ? -40.083 -29.975 177.169 1.00 126.15 184 SER H O 1
ATOM 14155 N N . ASP H 2 137 ? -41.753 -29.647 178.651 1.00 116.99 185 ASP H N 1
ATOM 14156 C CA . ASP H 2 137 ? -41.008 -30.106 179.825 1.00 117.65 185 ASP H CA 1
ATOM 14157 C C . ASP H 2 137 ? -39.698 -29.342 180.008 1.00 122.46 185 ASP H C 1
ATOM 14158 O O . ASP H 2 137 ? -38.712 -29.891 180.508 1.00 130.25 185 ASP H O 1
ATOM 14163 N N . LYS H 2 138 ? -39.673 -28.072 179.607 1.00 116.53 186 LYS H N 1
ATOM 14164 C CA . LYS H 2 138 ? -38.476 -27.252 179.709 1.00 119.56 186 LYS H CA 1
ATOM 14165 C C . LYS H 2 138 ? -38.858 -25.825 180.074 1.00 116.95 186 LYS H C 1
ATOM 14166 O O . LYS H 2 138 ? -39.925 -25.335 179.697 1.00 113.23 186 LYS H O 1
ATOM 14168 N N . LEU H 2 139 ? -37.970 -25.165 180.813 1.00 115.11 187 LEU H N 1
ATOM 14169 C CA . LEU H 2 139 ? -38.115 -23.748 181.119 1.00 105.67 187 LEU H CA 1
ATOM 14170 C C . LEU H 2 139 ? -37.419 -22.921 180.045 1.00 110.81 187 LEU H C 1
ATOM 14171 O O . LEU H 2 139 ? -36.251 -23.162 179.725 1.00 116.26 187 LEU H O 1
ATOM 14176 N N . TRP H 2 140 ? -38.142 -21.950 179.494 1.00 109.05 188 TRP H N 1
ATOM 14177 C CA . TRP H 2 140 ? -37.635 -21.067 178.451 1.00 97.88 188 TRP H CA 1
ATOM 14178 C C . TRP H 2 140 ? -37.510 -19.663 179.024 1.00 95.67 188 TRP H C 1
ATOM 14179 O O . TRP H 2 140 ? -38.490 -19.115 179.532 1.00 94.57 188 TRP H O 1
ATOM 14190 N N . ILE H 2 141 ? -36.313 -19.086 178.946 1.00 96.52 189 ILE H N 1
ATOM 14191 C CA . ILE H 2 141 ? -36.078 -17.711 179.369 1.00 90.09 189 ILE H CA 1
ATOM 14192 C C . ILE H 2 141 ? -35.563 -16.922 178.173 1.00 93.08 189 ILE H C 1
ATOM 14193 O O . ILE H 2 141 ? -34.813 -17.450 177.344 1.00 104.87 189 ILE H O 1
ATOM 14198 N N . PHE H 2 142 ? -35.984 -15.661 178.074 1.00 86.13 190 PHE H N 1
ATOM 14199 C CA . PHE H 2 142 ? -35.722 -14.854 176.888 1.00 94.83 190 PHE H CA 1
ATOM 14200 C C . PHE H 2 142 ? -35.487 -13.406 177.291 1.00 91.75 190 PHE H C 1
ATOM 14201 O O . PHE H 2 142 ? -36.230 -12.860 178.112 1.00 94.40 190 PHE H O 1
ATOM 14209 N N . ALA H 2 143 ? -34.447 -12.799 176.715 1.00 88.34 191 ALA H N 1
ATOM 14210 C CA . ALA H 2 143 ? -34.157 -11.373 176.851 1.00 90.59 191 ALA H CA 1
ATOM 14211 C C . ALA H 2 143 ? -33.906 -10.954 178.296 1.00 100.31 191 ALA H C 1
ATOM 14212 O O . ALA H 2 143 ? -33.521 -11.775 179.134 1.00 94.31 191 ALA H O 1
ATOM 14214 N N . GLY H 2 144 ? -34.112 -9.674 178.586 1.00 103.41 192 GLY H N 1
ATOM 14215 C CA . GLY H 2 144 ? -33.898 -9.099 179.899 1.00 95.13 192 GLY H CA 1
ATOM 14216 C C . GLY H 2 144 ? -32.799 -8.057 179.871 1.00 95.70 192 GLY H C 1
ATOM 14217 O O . GLY H 2 144 ? -32.321 -7.642 178.811 1.00 100.32 192 GLY H O 1
ATOM 14218 N N . TYR H 2 145 ? -32.393 -7.628 181.065 1.00 91.40 193 TYR H N 1
ATOM 14219 C CA . TYR H 2 145 ? -31.295 -6.685 181.229 1.00 89.31 193 TYR H CA 1
ATOM 14220 C C . TYR H 2 145 ? -30.212 -7.337 182.074 1.00 87.80 193 TYR H C 1
ATOM 14221 O O . TYR H 2 145 ? -30.503 -7.895 183.137 1.00 92.48 193 TYR H O 1
ATOM 14230 N N . ASP H 2 146 ? -28.965 -7.253 181.613 1.00 91.01 194 ASP H N 1
ATOM 14231 C CA . ASP H 2 146 ? -27.868 -7.985 182.230 1.00 86.57 194 ASP H CA 1
ATOM 14232 C C . ASP H 2 146 ? -26.927 -7.117 183.051 1.00 93.78 194 ASP H C 1
ATOM 14233 O O . ASP H 2 146 ? -26.046 -7.660 183.726 1.00 91.78 194 ASP H O 1
ATOM 14238 N N . GLY H 2 147 ? -27.084 -5.798 183.020 1.00 91.84 195 GLY H N 1
ATOM 14239 C CA . GLY H 2 147 ? -26.154 -4.935 183.717 1.00 92.99 195 GLY H CA 1
ATOM 14240 C C . GLY H 2 147 ? -25.559 -3.879 182.809 1.00 106.25 195 GLY H C 1
ATOM 14241 O O . GLY H 2 147 ? -25.338 -2.739 183.228 1.00 107.48 195 GLY H O 1
ATOM 14242 N N . ASN H 2 148 ? -25.293 -4.252 181.556 1.00 113.17 196 ASN H N 1
ATOM 14243 C CA . ASN H 2 148 ? -24.729 -3.331 180.580 1.00 110.04 196 ASN H CA 1
ATOM 14244 C C . ASN H 2 148 ? -25.656 -3.010 179.419 1.00 104.82 196 ASN H C 1
ATOM 14245 O O . ASN H 2 148 ? -25.600 -1.894 178.900 1.00 110.68 196 ASN H O 1
ATOM 14250 N N . ALA H 2 149 ? -26.503 -3.946 178.996 1.00 93.29 197 ALA H N 1
ATOM 14251 C CA . ALA H 2 149 ? -27.381 -3.706 177.858 1.00 85.65 197 ALA H CA 1
ATOM 14252 C C . ALA H 2 149 ? -28.579 -4.637 177.944 1.00 80.93 197 ALA H C 1
ATOM 14253 O O . ALA H 2 149 ? -28.570 -5.618 178.693 1.00 81.64 197 ALA H O 1
ATOM 14255 N N . ARG H 2 150 ? -29.613 -4.321 177.167 1.00 79.68 198 ARG H N 1
ATOM 14256 C CA . ARG H 2 150 ? -30.738 -5.238 177.080 1.00 75.12 198 ARG H CA 1
ATOM 14257 C C . ARG H 2 150 ? -30.345 -6.458 176.251 1.00 77.35 198 ARG H C 1
ATOM 14258 O O . ARG H 2 150 ? -29.368 -6.442 175.495 1.00 70.30 198 ARG H O 1
ATOM 14266 N N . LEU H 2 151 ? -31.124 -7.525 176.392 1.00 83.10 199 LEU H N 1
ATOM 14267 C CA . LEU H 2 151 ? -30.815 -8.796 175.761 1.00 82.26 199 LEU H CA 1
ATOM 14268 C C . LEU H 2 151 ? -31.933 -9.221 174.820 1.00 87.61 199 LEU H C 1
ATOM 14269 O O . LEU H 2 151 ? -33.074 -8.763 174.926 1.00 89.30 199 LEU H O 1
ATOM 14274 N N . ASN H 2 152 ? -31.579 -10.099 173.875 1.00 91.79 200 ASN H N 1
ATOM 14275 C CA . ASN H 2 152 ? -32.574 -10.779 173.055 1.00 86.85 200 ASN H CA 1
ATOM 14276 C C . ASN H 2 152 ? -32.194 -12.237 172.807 1.00 86.17 200 ASN H C 1
ATOM 14277 O O . ASN H 2 152 ? -32.737 -12.864 171.889 1.00 90.59 200 ASN H O 1
ATOM 14282 N N . ASP H 2 153 ? -31.270 -12.790 173.590 1.00 82.48 201 ASP H N 1
ATOM 14283 C CA . ASP H 2 153 ? -30.919 -14.195 173.467 1.00 90.58 201 ASP H CA 1
ATOM 14284 C C . ASP H 2 153 ? -31.961 -15.060 174.176 1.00 93.69 201 ASP H C 1
ATOM 14285 O O . ASP H 2 153 ? -32.878 -14.561 174.834 1.00 92.85 201 ASP H O 1
ATOM 14290 N N . MET H 2 154 ? -31.812 -16.377 174.046 1.00 95.07 202 MET H N 1
ATOM 14291 C CA . MET H 2 154 ? -32.789 -17.300 174.607 1.00 87.90 202 MET H CA 1
ATOM 14292 C C . MET H 2 154 ? -32.109 -18.606 174.988 1.00 94.83 202 MET H C 1
ATOM 14293 O O . MET H 2 154 ? -31.293 -19.135 174.229 1.00 101.29 202 MET H O 1
ATOM 14298 N N . TRP H 2 155 ? -32.453 -19.116 176.170 1.00 101.91 203 TRP H N 1
ATOM 14299 C CA . TRP H 2 155 ? -31.870 -20.336 176.709 1.00 108.44 203 TRP H CA 1
ATOM 14300 C C . TRP H 2 155 ? -32.979 -21.245 177.221 1.00 104.70 203 TRP H C 1
ATOM 14301 O O . TRP H 2 155 ? -34.067 -20.783 177.578 1.00 96.99 203 TRP H O 1
ATOM 14312 N N . THR H 2 156 ? -32.698 -22.545 177.251 1.00 106.50 204 THR H N 1
ATOM 14313 C CA . THR H 2 156 ? -33.614 -23.526 177.812 1.00 108.67 204 THR H CA 1
ATOM 14314 C C . THR H 2 156 ? -32.916 -24.333 178.899 1.00 113.39 204 THR H C 1
ATOM 14315 O O . THR H 2 156 ? -31.688 -24.454 178.925 1.00 117.59 204 THR H O 1
ATOM 14319 N N . ILE H 2 157 ? -33.720 -24.891 179.800 1.00 119.22 205 ILE H N 1
ATOM 14320 C CA . ILE H 2 157 ? -33.221 -25.781 180.844 1.00 126.76 205 ILE H CA 1
ATOM 14321 C C . ILE H 2 157 ? -34.294 -26.820 181.144 1.00 127.91 205 ILE H C 1
ATOM 14322 O O . ILE H 2 157 ? -35.455 -26.478 181.390 1.00 122.51 205 ILE H O 1
ATOM 14327 N N . GLY H 2 158 ? -33.909 -28.092 181.092 1.00 124.96 206 GLY H N 1
ATOM 14328 C CA . GLY H 2 158 ? -34.845 -29.159 181.406 1.00 121.06 206 GLY H CA 1
ATOM 14329 C C . GLY H 2 158 ? -35.189 -29.176 182.885 1.00 136.34 206 GLY H C 1
ATOM 14330 O O . GLY H 2 158 ? -34.304 -29.084 183.745 1.00 140.62 206 GLY H O 1
ATOM 14331 N N . LEU H 2 159 ? -36.483 -29.292 183.191 1.00 134.16 207 LEU H N 1
ATOM 14332 C CA . LEU H 2 159 ? -36.957 -29.327 184.570 1.00 140.76 207 LEU H CA 1
ATOM 14333 C C . LEU H 2 159 ? -37.373 -30.735 184.974 1.00 141.84 207 LEU H C 1
ATOM 14334 O O . LEU H 2 159 ? -38.143 -30.913 185.923 1.00 138.72 207 LEU H O 1
ATOM 14339 N N . GLN H 2 160 ? -36.855 -31.741 184.267 1.00 147.36 208 GLN H N 1
ATOM 14340 C CA . GLN H 2 160 ? -37.195 -33.146 184.445 1.00 147.94 208 GLN H CA 1
ATOM 14341 C C . GLN H 2 160 ? -36.231 -33.853 185.388 1.00 159.62 208 GLN H C 1
ATOM 14342 O O . GLN H 2 160 ? -36.655 -34.711 186.172 1.00 170.65 208 GLN H O 1
ATOM 14344 N N . ASP H 2 161 ? -34.942 -33.513 185.341 1.00 155.26 209 ASP H N 1
ATOM 14345 C CA . ASP H 2 161 ? -33.949 -34.179 186.179 1.00 161.29 209 ASP H CA 1
ATOM 14346 C C . ASP H 2 161 ? -33.031 -33.116 186.766 1.00 162.22 209 ASP H C 1
ATOM 14347 O O . ASP H 2 161 ? -32.211 -32.526 186.054 1.00 170.54 209 ASP H O 1
ATOM 14349 N N . ARG H 2 162 ? -33.187 -32.881 188.071 1.00 169.78 210 ARG H N 1
ATOM 14350 C CA . ARG H 2 162 ? -32.395 -31.877 188.774 1.00 166.31 210 ARG H CA 1
ATOM 14351 C C . ARG H 2 162 ? -30.902 -32.161 188.673 1.00 176.61 210 ARG H C 1
ATOM 14352 O O . ARG H 2 162 ? -30.096 -31.241 188.493 1.00 165.90 210 ARG H O 1
ATOM 14354 N N . GLU H 2 163 ? -30.511 -33.430 188.807 1.00 188.45 211 GLU H N 1
ATOM 14355 C CA . GLU H 2 163 ? -29.097 -33.763 188.950 1.00 184.56 211 GLU H CA 1
ATOM 14356 C C . GLU H 2 163 ? -28.352 -33.741 187.620 1.00 185.83 211 GLU H C 1
ATOM 14357 O O . GLU H 2 163 ? -27.157 -33.428 187.592 1.00 190.30 211 GLU H O 1
ATOM 14359 N N . LEU H 2 164 ? -29.032 -34.052 186.517 1.00 165.63 212 LEU H N 1
ATOM 14360 C CA . LEU H 2 164 ? -28.387 -34.304 185.229 1.00 157.22 212 LEU H CA 1
ATOM 14361 C C . LEU H 2 164 ? -29.016 -33.403 184.161 1.00 160.64 212 LEU H C 1
ATOM 14362 O O . LEU H 2 164 ? -29.730 -33.870 183.272 1.00 160.53 212 LEU H O 1
ATOM 14367 N N . THR H 2 165 ? -28.747 -32.103 184.258 1.00 156.02 213 THR H N 1
ATOM 14368 C CA . THR H 2 165 ? -29.257 -31.142 183.290 1.00 147.36 213 THR H CA 1
ATOM 14369 C C . THR H 2 165 ? -28.367 -29.907 183.297 1.00 155.92 213 THR H C 1
ATOM 14370 O O . THR H 2 165 ? -27.680 -29.616 184.279 1.00 154.14 213 THR H O 1
ATOM 14374 N N . CYS H 2 166 ? -28.377 -29.192 182.171 1.00 162.46 214 CYS H N 1
ATOM 14375 C CA . CYS H 2 166 ? -27.581 -27.983 182.015 1.00 163.03 214 CYS H CA 1
ATOM 14376 C C . CYS H 2 166 ? -28.239 -27.076 180.982 1.00 157.63 214 CYS H C 1
ATOM 14377 O O . CYS H 2 166 ? -29.183 -27.466 180.290 1.00 149.97 214 CYS H O 1
ATOM 14380 N N . TRP H 2 167 ? -27.721 -25.854 180.887 1.00 144.26 215 TRP H N 1
ATOM 14381 C CA . TRP H 2 167 ? -28.275 -24.842 179.998 1.00 135.76 215 TRP H CA 1
ATOM 14382 C C . TRP H 2 167 ? -27.773 -24.994 178.566 1.00 132.20 215 TRP H C 1
ATOM 14383 O O . TRP H 2 167 ? -26.645 -25.429 178.317 1.00 137.71 215 TRP H O 1
ATOM 14394 N N . GLU H 2 168 ? -28.637 -24.624 177.622 1.00 123.89 216 GLU H N 1
ATOM 14395 C CA . GLU H 2 168 ? -28.327 -24.639 176.199 1.00 115.39 216 GLU H CA 1
ATOM 14396 C C . GLU H 2 168 ? -28.903 -23.382 175.563 1.00 112.42 216 GLU H C 1
ATOM 14397 O O . GLU H 2 168 ? -30.091 -23.091 175.734 1.00 106.07 216 GLU H O 1
ATOM 14399 N N . GLU H 2 169 ? -28.068 -22.641 174.838 1.00 109.56 217 GLU H N 1
ATOM 14400 C CA . GLU H 2 169 ? -28.526 -21.436 174.157 1.00 111.19 217 GLU H CA 1
ATOM 14401 C C . GLU H 2 169 ? -29.238 -21.785 172.856 1.00 106.27 217 GLU H C 1
ATOM 14402 O O . GLU H 2 169 ? -28.775 -22.624 172.078 1.00 90.77 217 GLU H O 1
ATOM 14408 N N . VAL H 2 170 ? -30.372 -21.131 172.628 1.00 103.38 218 VAL H N 1
ATOM 14409 C CA . VAL H 2 170 ? -31.223 -21.397 171.473 1.00 95.12 218 VAL H CA 1
ATOM 14410 C C . VAL H 2 170 ? -30.718 -20.594 170.281 1.00 100.92 218 VAL H C 1
ATOM 14411 O O . VAL H 2 170 ? -30.582 -19.368 170.357 1.00 109.16 218 VAL H O 1
ATOM 14415 N N . ALA H 2 171 ? -30.440 -21.287 169.178 1.00 98.62 219 ALA H N 1
ATOM 14416 C CA . ALA H 2 171 ? -30.105 -20.638 167.911 1.00 97.66 219 ALA H CA 1
ATOM 14417 C C . ALA H 2 171 ? -31.395 -20.104 167.303 1.00 97.02 219 ALA H C 1
ATOM 14418 O O . ALA H 2 171 ? -32.079 -20.783 166.536 1.00 102.29 219 ALA H O 1
ATOM 14420 N N . GLN H 2 172 ? -31.734 -18.867 167.654 1.00 102.45 220 GLN H N 1
ATOM 14421 C CA . GLN H 2 172 ? -32.981 -18.272 167.199 1.00 100.01 220 GLN H CA 1
ATOM 14422 C C . GLN H 2 172 ? -32.902 -17.879 165.728 1.00 92.54 220 GLN H C 1
ATOM 14423 O O . GLN H 2 172 ? -31.836 -17.556 165.198 1.00 96.05 220 GLN H O 1
ATOM 14429 N N . SER H 2 173 ? -34.059 -17.904 165.071 1.00 96.21 221 SER H N 1
ATOM 14430 C CA . SER H 2 173 ? -34.182 -17.506 163.678 1.00 92.47 221 SER H CA 1
ATOM 14431 C C . SER H 2 173 ? -35.407 -16.616 163.529 1.00 89.57 221 SER H C 1
ATOM 14432 O O . SER H 2 173 ? -36.204 -16.455 164.457 1.00 95.12 221 SER H O 1
ATOM 14435 N N . GLY H 2 174 ? -35.545 -16.020 162.350 1.00 74.01 222 GLY H N 1
ATOM 14436 C CA . GLY H 2 174 ? -36.660 -15.133 162.099 1.00 81.40 222 GLY H CA 1
ATOM 14437 C C . GLY H 2 174 ? -36.419 -13.725 162.617 1.00 98.06 222 GLY H C 1
ATOM 14438 O O . GLY H 2 174 ? -35.290 -13.301 162.885 1.00 94.26 222 GLY H O 1
ATOM 14439 N N . GLU H 2 175 ? -37.524 -12.993 162.768 1.00 90.09 223 GLU H N 1
ATOM 14440 C CA . GLU H 2 175 ? -37.484 -11.605 163.225 1.00 77.43 223 GLU H CA 1
ATOM 14441 C C . GLU H 2 175 ? -37.447 -11.582 164.750 1.00 88.03 223 GLU H C 1
ATOM 14442 O O . GLU H 2 175 ? -38.457 -11.384 165.429 1.00 83.63 223 GLU H O 1
ATOM 14448 N N . ILE H 2 176 ? -36.249 -11.788 165.289 1.00 92.33 224 ILE H N 1
ATOM 14449 C CA . ILE H 2 176 ? -36.058 -11.721 166.743 1.00 84.99 224 ILE H CA 1
ATOM 14450 C C . ILE H 2 176 ? -36.493 -10.347 167.238 1.00 82.96 224 ILE H C 1
ATOM 14451 O O . ILE H 2 176 ? -36.119 -9.325 166.627 1.00 82.58 224 ILE H O 1
ATOM 14456 N N . PRO H 2 177 ? -37.292 -10.254 168.300 1.00 89.86 225 PRO H N 1
ATOM 14457 C CA . PRO H 2 177 ? -37.699 -8.942 168.789 1.00 77.20 225 PRO H CA 1
ATOM 14458 C C . PRO H 2 177 ? -36.485 -8.124 169.178 1.00 72.90 225 PRO H C 1
ATOM 14459 O O . PRO H 2 177 ? -35.465 -8.673 169.635 1.00 73.57 225 PRO H O 1
ATOM 14463 N N . PRO H 2 178 ? -36.538 -6.805 168.991 1.00 75.17 226 PRO H N 1
ATOM 14464 C CA . PRO H 2 178 ? -35.429 -5.956 169.442 1.00 70.53 226 PRO H CA 1
ATOM 14465 C C . PRO H 2 178 ? -35.182 -6.147 170.929 1.00 78.85 226 PRO H C 1
ATOM 14466 O O . PRO H 2 178 ? -36.100 -6.455 171.693 1.00 78.35 226 PRO H O 1
ATOM 14470 N N . SER H 2 179 ? -33.916 -5.997 171.325 1.00 85.94 227 SER H N 1
ATOM 14471 C CA . SER H 2 179 ? -33.503 -6.186 172.711 1.00 71.53 227 SER H CA 1
ATOM 14472 C C . SER H 2 179 ? -34.473 -5.501 173.660 1.00 80.85 227 SER H C 1
ATOM 14473 O O . SER H 2 179 ? -34.683 -4.285 173.587 1.00 85.60 227 SER H O 1
ATOM 14476 N N . CYS H 2 180 ? -35.073 -6.287 174.549 1.00 79.93 228 CYS H N 1
ATOM 14477 C CA . CYS H 2 180 ? -36.186 -5.819 175.357 1.00 69.83 228 CYS H CA 1
ATOM 14478 C C . CYS H 2 180 ? -36.040 -6.333 176.779 1.00 79.31 228 CYS H C 1
ATOM 14479 O O . CYS H 2 180 ? -35.338 -7.311 177.045 1.00 82.69 228 CYS H O 1
ATOM 14482 N N . CYS H 2 181 ? -36.725 -5.650 177.691 1.00 80.81 229 CYS H N 1
ATOM 14483 C CA . CYS H 2 181 ? -36.882 -6.101 179.064 1.00 81.90 229 CYS H CA 1
ATOM 14484 C C . CYS H 2 181 ? -38.199 -5.553 179.586 1.00 83.97 229 CYS H C 1
ATOM 14485 O O . CYS H 2 181 ? -38.791 -4.646 178.994 1.00 86.79 229 CYS H O 1
ATOM 14488 N N . ASN H 2 182 ? -38.662 -6.128 180.697 1.00 75.75 230 ASN H N 1
ATOM 14489 C CA . ASN H 2 182 ? -39.924 -5.737 181.323 1.00 79.77 230 ASN H CA 1
ATOM 14490 C C . ASN H 2 182 ? -41.094 -5.941 180.357 1.00 90.60 230 ASN H C 1
ATOM 14491 O O . ASN H 2 182 ? -41.775 -5.000 179.946 1.00 89.96 230 ASN H O 1
ATOM 14496 N N . PHE H 2 183 ? -41.308 -7.203 179.997 1.00 89.42 231 PHE H N 1
ATOM 14497 C CA . PHE H 2 183 ? -42.372 -7.599 179.089 1.00 81.09 231 PHE H CA 1
ATOM 14498 C C . PHE H 2 183 ? -42.973 -8.914 179.560 1.00 89.14 231 PHE H C 1
ATOM 14499 O O . PHE H 2 183 ? -42.274 -9.740 180.160 1.00 94.37 231 PHE H O 1
ATOM 14507 N N . PRO H 2 184 ? -44.260 -9.134 179.306 1.00 90.04 232 PRO H N 1
ATOM 14508 C CA . PRO H 2 184 ? -44.894 -10.401 179.673 1.00 77.65 232 PRO H CA 1
ATOM 14509 C C . PRO H 2 184 ? -44.815 -11.426 178.551 1.00 98.39 232 PRO H C 1
ATOM 14510 O O . PRO H 2 184 ? -44.615 -11.101 177.379 1.00 97.86 232 PRO H O 1
ATOM 14514 N N . VAL H 2 185 ? -44.984 -12.687 178.939 1.00 99.61 233 VAL H N 1
ATOM 14515 C CA . VAL H 2 185 ? -44.889 -13.817 178.023 1.00 91.65 233 VAL H CA 1
ATOM 14516 C C . VAL H 2 185 ? -46.066 -14.748 178.270 1.00 97.43 233 VAL H C 1
ATOM 14517 O O . VAL H 2 185 ? -46.373 -15.078 179.421 1.00 104.74 233 VAL H O 1
ATOM 14521 N N . ALA H 2 186 ? -46.724 -15.165 177.190 1.00 96.10 234 ALA H N 1
ATOM 14522 C CA . ALA H 2 186 ? -47.815 -16.124 177.258 1.00 93.14 234 ALA H CA 1
ATOM 14523 C C . ALA H 2 186 ? -47.663 -17.134 176.133 1.00 91.62 234 ALA H C 1
ATOM 14524 O O . ALA H 2 186 ? -47.262 -16.780 175.021 1.00 105.27 234 ALA H O 1
ATOM 14526 N N . VAL H 2 187 ? -47.981 -18.390 176.428 1.00 86.53 235 VAL H N 1
ATOM 14527 C CA . VAL H 2 187 ? -47.973 -19.456 175.435 1.00 90.11 235 VAL H CA 1
ATOM 14528 C C . VAL H 2 187 ? -49.406 -19.736 175.015 1.00 97.96 235 VAL H C 1
ATOM 14529 O O . VAL H 2 187 ? -50.278 -19.965 175.862 1.00 102.05 235 VAL H O 1
ATOM 14533 N N . CYS H 2 188 ? -49.650 -19.721 173.709 1.00 97.72 236 CYS H N 1
ATOM 14534 C CA . CYS H 2 188 ? -50.953 -20.067 173.169 1.00 89.92 236 CYS H CA 1
ATOM 14535 C C . CYS H 2 188 ? -50.719 -20.785 171.851 1.00 101.37 236 CYS H C 1
ATOM 14536 O O . CYS H 2 188 ? -49.728 -20.530 171.161 1.00 102.53 236 CYS H O 1
ATOM 14539 N N . ARG H 2 189 ? -51.645 -21.678 171.505 1.00 112.46 237 ARG H N 1
ATOM 14540 C CA . ARG H 2 189 ? -51.420 -22.679 170.457 1.00 116.11 237 ARG H CA 1
ATOM 14541 C C . ARG H 2 189 ? -50.138 -23.416 170.846 1.00 116.81 237 ARG H C 1
ATOM 14542 O O . ARG H 2 189 ? -50.033 -23.884 171.988 1.00 116.25 237 ARG H O 1
ATOM 14550 N N . ASP H 2 190 ? -49.158 -23.535 169.962 1.00 101.10 238 ASP H N 1
ATOM 14551 C CA . ASP H 2 190 ? -47.854 -24.088 170.299 1.00 95.06 238 ASP H CA 1
ATOM 14552 C C . ASP H 2 190 ? -46.774 -23.050 170.042 1.00 106.92 238 ASP H C 1
ATOM 14553 O O . ASP H 2 190 ? -45.675 -23.361 169.578 1.00 118.24 238 ASP H O 1
ATOM 14558 N N . LYS H 2 191 ? -47.087 -21.796 170.359 1.00 101.55 239 LYS H N 1
ATOM 14559 C CA . LYS H 2 191 ? -46.206 -20.668 170.113 1.00 101.02 239 LYS H CA 1
ATOM 14560 C C . LYS H 2 191 ? -46.072 -19.823 171.371 1.00 95.86 239 LYS H C 1
ATOM 14561 O O . LYS H 2 191 ? -46.972 -19.783 172.215 1.00 95.83 239 LYS H O 1
ATOM 14567 N N . MET H 2 192 ? -44.939 -19.143 171.482 1.00 93.52 240 MET H N 1
ATOM 14568 C CA . MET H 2 192 ? -44.699 -18.180 172.544 1.00 93.19 240 MET H CA 1
ATOM 14569 C C . MET H 2 192 ? -44.932 -16.780 171.995 1.00 88.57 240 MET H C 1
ATOM 14570 O O . MET H 2 192 ? -44.481 -16.453 170.894 1.00 101.93 240 MET H O 1
ATOM 14575 N N . PHE H 2 193 ? -45.631 -15.954 172.764 1.00 82.66 241 PHE H N 1
ATOM 14576 C CA . PHE H 2 193 ? -46.039 -14.635 172.306 1.00 93.44 241 PHE H CA 1
ATOM 14577 C C . PHE H 2 193 ? -45.428 -13.561 173.193 1.00 95.93 241 PHE H C 1
ATOM 14578 O O . PHE H 2 193 ? -45.355 -13.714 174.416 1.00 91.69 241 PHE H O 1
ATOM 14586 N N . VAL H 2 194 ? -44.980 -12.480 172.560 1.00 86.34 242 VAL H N 1
ATOM 14587 C CA . VAL H 2 194 ? -44.371 -11.345 173.242 1.00 83.34 242 VAL H CA 1
ATOM 14588 C C . VAL H 2 194 ? -44.977 -10.072 172.672 1.00 85.85 242 VAL H C 1
ATOM 14589 O O . VAL H 2 194 ? -45.006 -9.887 171.451 1.00 87.31 242 VAL H O 1
ATOM 14593 N N . PHE H 2 195 ? -45.458 -9.198 173.553 1.00 77.80 243 PHE H N 1
ATOM 14594 C CA . PHE H 2 195 ? -46.087 -7.944 173.159 1.00 75.81 243 PHE H CA 1
ATOM 14595 C C . PHE H 2 195 ? -45.353 -6.777 173.797 1.00 82.67 243 PHE H C 1
ATOM 14596 O O . PHE H 2 195 ? -45.227 -6.715 175.025 1.00 81.50 243 PHE H O 1
ATOM 14604 N N . SER H 2 196 ? -44.883 -5.852 172.958 1.00 87.30 244 SER H N 1
ATOM 14605 C CA . SER H 2 196 ? -44.277 -4.603 173.402 1.00 86.94 244 SER H CA 1
ATOM 14606 C C . SER H 2 196 ? -43.161 -4.834 174.412 1.00 78.87 244 SER H C 1
ATOM 14607 O O . SER H 2 196 ? -42.413 -5.813 174.316 1.00 78.72 244 SER H O 1
ATOM 14610 N N . GLY H 2 197 ? -43.056 -3.946 175.389 1.00 82.26 245 GLY H N 1
ATOM 14611 C CA . GLY H 2 197 ? -41.984 -3.974 176.363 1.00 82.57 245 GLY H CA 1
ATOM 14612 C C . GLY H 2 197 ? -41.076 -2.766 176.216 1.00 78.44 245 GLY H C 1
ATOM 14613 O O . GLY H 2 197 ? -41.270 -1.899 175.363 1.00 78.22 245 GLY H O 1
ATOM 14614 N N . GLN H 2 198 ? -40.062 -2.732 177.076 1.00 79.15 246 GLN H N 1
ATOM 14615 C CA . GLN H 2 198 ? -39.068 -1.665 177.069 1.00 85.15 246 GLN H CA 1
ATOM 14616 C C . GLN H 2 198 ? -37.959 -2.045 176.093 1.00 86.53 246 GLN H C 1
ATOM 14617 O O . GLN H 2 198 ? -37.135 -2.916 176.389 1.00 85.56 246 GLN H O 1
ATOM 14623 N N . SER H 2 199 ? -37.932 -1.384 174.929 1.00 83.75 247 SER H N 1
ATOM 14624 C CA . SER H 2 199 ? -36.950 -1.695 173.896 1.00 80.30 247 SER H CA 1
ATOM 14625 C C . SER H 2 199 ? -36.159 -0.468 173.456 1.00 82.10 247 SER H C 1
ATOM 14626 O O . SER H 2 199 ? -35.613 -0.457 172.347 1.00 79.26 247 SER H O 1
ATOM 14629 N N . GLY H 2 200 ? -36.079 0.559 174.297 1.00 83.13 248 GLY H N 1
ATOM 14630 C CA . GLY H 2 200 ? -35.252 1.713 173.970 1.00 80.84 248 GLY H CA 1
ATOM 14631 C C . GLY H 2 200 ? -35.820 2.465 172.783 1.00 81.35 248 GLY H C 1
ATOM 14632 O O . GLY H 2 200 ? -37.016 2.769 172.730 1.00 84.00 248 GLY H O 1
ATOM 14633 N N . ALA H 2 201 ? -34.957 2.779 171.814 1.00 81.41 249 ALA H N 1
ATOM 14634 C CA . ALA H 2 201 ? -35.409 3.494 170.627 1.00 80.32 249 ALA H CA 1
ATOM 14635 C C . ALA H 2 201 ? -36.345 2.655 169.768 1.00 71.91 249 ALA H C 1
ATOM 14636 O O . ALA H 2 201 ? -37.138 3.217 169.005 1.00 74.05 249 ALA H O 1
ATOM 14638 N N . LYS H 2 202 ? -36.278 1.328 169.883 1.00 72.94 250 LYS H N 1
ATOM 14639 C CA . LYS H 2 202 ? -37.127 0.425 169.117 1.00 71.64 250 LYS H CA 1
ATOM 14640 C C . LYS H 2 202 ? -38.379 0.004 169.878 1.00 70.83 250 LYS H C 1
ATOM 14641 O O . LYS H 2 202 ? -38.924 -1.077 169.614 1.00 75.03 250 LYS H O 1
ATOM 14647 N N . ILE H 2 203 ? -38.849 0.825 170.815 1.00 76.15 251 ILE H N 1
ATOM 14648 C CA . ILE H 2 203 ? -40.047 0.483 171.573 1.00 80.32 251 ILE H CA 1
ATOM 14649 C C . ILE H 2 203 ? -41.265 0.670 170.672 1.00 80.46 251 ILE H C 1
ATOM 14650 O O . ILE H 2 203 ? -41.470 1.739 170.083 1.00 80.16 251 ILE H O 1
ATOM 14655 N N . THR H 2 204 ? -42.064 -0.386 170.536 1.00 80.00 252 THR H N 1
ATOM 14656 C CA . THR H 2 204 ? -43.232 -0.388 169.665 1.00 84.00 252 THR H CA 1
ATOM 14657 C C . THR H 2 204 ? -44.318 -1.218 170.330 1.00 88.30 252 THR H C 1
ATOM 14658 O O . THR H 2 204 ? -44.145 -1.737 171.437 1.00 83.24 252 THR H O 1
ATOM 14662 N N . ASN H 2 205 ? -45.455 -1.340 169.646 1.00 90.17 253 ASN H N 1
ATOM 14663 C CA . ASN H 2 205 ? -46.533 -2.213 170.086 1.00 83.76 253 ASN H CA 1
ATOM 14664 C C . ASN H 2 205 ? -46.654 -3.434 169.183 1.00 81.24 253 ASN H C 1
ATOM 14665 O O . ASN H 2 205 ? -47.746 -3.978 169.006 1.00 87.60 253 ASN H O 1
ATOM 14670 N N . ASN H 2 206 ? -45.539 -3.872 168.605 1.00 75.41 254 ASN H N 1
ATOM 14671 C CA . ASN H 2 206 ? -45.563 -5.072 167.786 1.00 79.88 254 ASN H CA 1
ATOM 14672 C C . ASN H 2 206 ? -45.728 -6.302 168.666 1.00 86.07 254 ASN H C 1
ATOM 14673 O O . ASN H 2 206 ? -45.261 -6.347 169.808 1.00 90.15 254 ASN H O 1
ATOM 14678 N N . LEU H 2 207 ? -46.399 -7.308 168.122 1.00 87.50 255 LEU H N 1
ATOM 14679 C CA . LEU H 2 207 ? -46.581 -8.583 168.797 1.00 83.77 255 LEU H CA 1
ATOM 14680 C C . LEU H 2 207 ? -45.738 -9.616 168.065 1.00 87.08 255 LEU H C 1
ATOM 14681 O O . LEU H 2 207 ? -45.882 -9.794 166.851 1.00 88.57 255 LEU H O 1
ATOM 14686 N N . PHE H 2 208 ? -44.866 -10.292 168.803 1.00 87.95 256 PHE H N 1
ATOM 14687 C CA . PHE H 2 208 ? -43.964 -11.284 168.244 1.00 85.26 256 PHE H CA 1
ATOM 14688 C C . PHE H 2 208 ? -44.419 -12.680 168.643 1.00 92.32 256 PHE H C 1
ATOM 14689 O O . PHE H 2 208 ? -44.964 -12.891 169.729 1.00 95.37 256 PHE H O 1
ATOM 14697 N N . GLN H 2 209 ? -44.178 -13.634 167.749 1.00 92.55 257 GLN H N 1
ATOM 14698 C CA . GLN H 2 209 ? -44.637 -15.004 167.908 1.00 87.26 257 GLN H CA 1
ATOM 14699 C C . GLN H 2 209 ? -43.456 -15.932 167.678 1.00 89.28 257 GLN H C 1
ATOM 14700 O O . GLN H 2 209 ? -42.781 -15.844 166.647 1.00 95.73 257 GLN H O 1
ATOM 14706 N N . PHE H 2 210 ? -43.216 -16.819 168.638 1.00 97.62 258 PHE H N 1
ATOM 14707 C CA . PHE H 2 210 ? -42.064 -17.712 168.619 1.00 98.12 258 PHE H CA 1
ATOM 14708 C C . PHE H 2 210 ? -42.558 -19.149 168.540 1.00 98.04 258 PHE H C 1
ATOM 14709 O O . PHE H 2 210 ? -43.109 -19.679 169.513 1.00 98.08 258 PHE H O 1
ATOM 14717 N N . GLU H 2 211 ? -42.359 -19.774 167.384 1.00 97.77 259 GLU H N 1
ATOM 14718 C CA . GLU H 2 211 ? -42.716 -21.174 167.207 1.00 108.94 259 GLU H CA 1
ATOM 14719 C C . GLU H 2 211 ? -41.600 -22.056 167.778 1.00 102.05 259 GLU H C 1
ATOM 14720 O O . GLU H 2 211 ? -40.448 -22.009 167.315 1.00 105.08 259 GLU H O 1
ATOM 14726 N N . PHE H 2 212 ? -41.941 -22.863 168.788 1.00 98.67 260 PHE H N 1
ATOM 14727 C CA . PHE H 2 212 ? -40.921 -23.632 169.495 1.00 100.29 260 PHE H CA 1
ATOM 14728 C C . PHE H 2 212 ? -40.233 -24.650 168.600 1.00 107.02 260 PHE H C 1
ATOM 14729 O O . PHE H 2 212 ? -39.048 -24.936 168.799 1.00 110.93 260 PHE H O 1
ATOM 14737 N N . LYS H 2 213 ? -40.950 -25.213 167.625 1.00 110.74 261 LYS H N 1
ATOM 14738 C CA . LYS H 2 213 ? -40.407 -26.325 166.847 1.00 108.23 261 LYS H CA 1
ATOM 14739 C C . LYS H 2 213 ? -39.159 -25.909 166.075 1.00 111.48 261 LYS H C 1
ATOM 14740 O O . LYS H 2 213 ? -38.089 -26.508 166.226 1.00 114.22 261 LYS H O 1
ATOM 14742 N N . ASP H 2 214 ? -39.280 -24.878 165.242 1.00 112.30 262 ASP H N 1
ATOM 14743 C CA . ASP H 2 214 ? -38.202 -24.449 164.361 1.00 113.40 262 ASP H CA 1
ATOM 14744 C C . ASP H 2 214 ? -37.405 -23.274 164.911 1.00 111.38 262 ASP H C 1
ATOM 14745 O O . ASP H 2 214 ? -36.500 -22.786 164.226 1.00 110.93 262 ASP H O 1
ATOM 14750 N N . LYS H 2 215 ? -37.710 -22.818 166.128 1.00 113.36 263 LYS H N 1
ATOM 14751 C CA . LYS H 2 215 ? -36.990 -21.720 166.776 1.00 107.72 263 LYS H CA 1
ATOM 14752 C C . LYS H 2 215 ? -36.984 -20.466 165.900 1.00 102.74 263 LYS H C 1
ATOM 14753 O O . LYS H 2 215 ? -35.936 -19.876 165.627 1.00 106.09 263 LYS H O 1
ATOM 14759 N N . THR H 2 216 ? -38.171 -20.054 165.453 1.00 102.46 264 THR H N 1
ATOM 14760 C CA . THR H 2 216 ? -38.299 -18.918 164.549 1.00 100.39 264 THR H CA 1
ATOM 14761 C C . THR H 2 216 ? -39.282 -17.895 165.103 1.00 93.98 264 THR H C 1
ATOM 14762 O O . THR H 2 216 ? -40.353 -18.252 165.602 1.00 94.61 264 THR H O 1
ATOM 14766 N N . TRP H 2 217 ? -38.905 -16.622 165.004 1.00 98.90 265 TRP H N 1
ATOM 14767 C CA . TRP H 2 217 ? -39.722 -15.493 165.430 1.00 90.38 265 TRP H CA 1
ATOM 14768 C C . TRP H 2 217 ? -40.496 -14.902 164.253 1.00 87.63 265 TRP H C 1
ATOM 14769 O O . TRP H 2 217 ? -40.036 -14.929 163.109 1.00 86.63 265 TRP H O 1
ATOM 14780 N N . THR H 2 218 ? -41.681 -14.363 164.555 1.00 81.85 266 THR H N 1
ATOM 14781 C CA . THR H 2 218 ? -42.555 -13.727 163.573 1.00 81.84 266 THR H CA 1
ATOM 14782 C C . THR H 2 218 ? -43.322 -12.565 164.186 1.00 83.64 266 THR H C 1
ATOM 14783 O O . THR H 2 218 ? -44.007 -12.733 165.199 1.00 93.46 266 THR H O 1
ATOM 14787 N N . ARG H 2 219 ? -43.201 -11.393 163.565 1.00 77.02 267 ARG H N 1
ATOM 14788 C CA . ARG H 2 219 ? -44.003 -10.243 163.953 1.00 87.32 267 ARG H CA 1
ATOM 14789 C C . ARG H 2 219 ? -45.404 -10.433 163.392 1.00 84.82 267 ARG H C 1
ATOM 14790 O O . ARG H 2 219 ? -45.567 -10.803 162.225 1.00 94.14 267 ARG H O 1
ATOM 14798 N N . ILE H 2 220 ? -46.413 -10.185 164.216 1.00 89.35 268 ILE H N 1
ATOM 14799 C CA . ILE H 2 220 ? -47.793 -10.325 163.765 1.00 92.22 268 ILE H CA 1
ATOM 14800 C C . ILE H 2 220 ? -48.173 -9.085 162.964 1.00 101.19 268 ILE H C 1
ATOM 14801 O O . ILE H 2 220 ? -48.090 -7.963 163.485 1.00 115.97 268 ILE H O 1
ATOM 14806 N N . PRO H 2 221 ? -48.576 -9.236 161.703 1.00 104.09 269 PRO H N 1
ATOM 14807 C CA . PRO H 2 221 ? -48.917 -8.060 160.894 1.00 103.16 269 PRO H CA 1
ATOM 14808 C C . PRO H 2 221 ? -50.145 -7.345 161.434 1.00 122.30 269 PRO H C 1
ATOM 14809 O O . PRO H 2 221 ? -51.116 -7.972 161.864 1.00 128.42 269 PRO H O 1
ATOM 14813 N N . THR H 2 222 ? -50.092 -6.014 161.404 1.00 127.34 270 THR H N 1
ATOM 14814 C CA . THR H 2 222 ? -51.206 -5.174 161.819 1.00 139.92 270 THR H CA 1
ATOM 14815 C C . THR H 2 222 ? -52.135 -4.823 160.661 1.00 157.37 270 THR H C 1
ATOM 14816 O O . THR H 2 222 ? -52.868 -3.831 160.744 1.00 159.49 270 THR H O 1
ATOM 14820 N N . GLU H 2 223 ? -52.123 -5.621 159.589 1.00 173.08 271 GLU H N 1
ATOM 14821 C CA . GLU H 2 223 ? -52.913 -5.325 158.399 1.00 176.55 271 GLU H CA 1
ATOM 14822 C C . GLU H 2 223 ? -54.412 -5.350 158.658 1.00 180.05 271 GLU H C 1
ATOM 14823 O O . GLU H 2 223 ? -55.177 -4.897 157.799 1.00 175.94 271 GLU H O 1
ATOM 14829 N N . HIS H 2 224 ? -54.851 -5.873 159.805 1.00 202.01 272 HIS H N 1
ATOM 14830 C CA . HIS H 2 224 ? -56.274 -5.871 160.119 1.00 200.39 272 HIS H CA 1
ATOM 14831 C C . HIS H 2 224 ? -56.814 -4.453 160.242 1.00 201.56 272 HIS H C 1
ATOM 14832 O O . HIS H 2 224 ? -57.979 -4.202 159.914 1.00 207.53 272 HIS H O 1
ATOM 14834 N N . LEU H 2 225 ? -55.982 -3.514 160.703 1.00 172.27 273 LEU H N 1
ATOM 14835 C CA . LEU H 2 225 ? -56.391 -2.113 160.742 1.00 163.25 273 LEU H CA 1
ATOM 14836 C C . LEU H 2 225 ? -56.720 -1.600 159.346 1.00 163.32 273 LEU H C 1
ATOM 14837 O O . LEU H 2 225 ? -57.646 -0.799 159.170 1.00 149.43 273 LEU H O 1
ATOM 14842 N N . LEU H 2 226 ? -55.974 -2.058 158.338 1.00 168.90 274 LEU H N 1
ATOM 14843 C CA . LEU H 2 226 ? -56.274 -1.705 156.956 1.00 163.72 274 LEU H CA 1
ATOM 14844 C C . LEU H 2 226 ? -57.571 -2.339 156.472 1.00 161.34 274 LEU H C 1
ATOM 14845 O O . LEU H 2 226 ? -58.153 -1.863 155.491 1.00 154.10 274 LEU H O 1
ATOM 14850 N N . ARG H 2 227 ? -58.030 -3.402 157.132 1.00 165.28 275 ARG H N 1
ATOM 14851 C CA . ARG H 2 227 ? -59.298 -4.046 156.820 1.00 153.62 275 ARG H CA 1
ATOM 14852 C C . ARG H 2 227 ? -60.389 -3.689 157.823 1.00 159.95 275 ARG H C 1
ATOM 14853 O O . ARG H 2 227 ? -61.355 -4.444 157.976 1.00 162.07 275 ARG H O 1
ATOM 14855 N N . GLY H 2 228 ? -60.252 -2.557 158.511 1.00 154.57 276 GLY H N 1
ATOM 14856 C CA . GLY H 2 228 ? -61.240 -2.127 159.481 1.00 147.34 276 GLY H CA 1
ATOM 14857 C C . GLY H 2 228 ? -61.300 -3.002 160.716 1.00 154.82 276 GLY H C 1
ATOM 14858 O O . GLY H 2 228 ? -62.249 -3.772 160.891 1.00 154.51 276 GLY H O 1
ATOM 14859 N N . SER H 2 229 ? -60.294 -2.894 161.581 1.00 152.99 277 SER H N 1
ATOM 14860 C CA . SER H 2 229 ? -60.223 -3.680 162.804 1.00 142.55 277 SER H CA 1
ATOM 14861 C C . SER H 2 229 ? -59.591 -2.831 163.893 1.00 129.58 277 SER H C 1
ATOM 14862 O O . SER H 2 229 ? -58.805 -1.925 163.591 1.00 132.27 277 SER H O 1
ATOM 14865 N N . PRO H 2 230 ? -59.928 -3.079 165.156 1.00 120.94 278 PRO H N 1
ATOM 14866 C CA . PRO H 2 230 ? -59.327 -2.320 166.262 1.00 114.66 278 PRO H CA 1
ATOM 14867 C C . PRO H 2 230 ? -57.811 -2.411 166.255 1.00 116.50 278 PRO H C 1
ATOM 14868 O O . PRO H 2 230 ? -57.236 -3.457 165.914 1.00 117.57 278 PRO H O 1
ATOM 14872 N N . PRO H 2 231 ? -57.133 -1.330 166.626 1.00 114.65 279 PRO H N 1
ATOM 14873 C CA . PRO H 2 231 ? -55.668 -1.297 166.580 1.00 105.47 279 PRO H CA 1
ATOM 14874 C C . PRO H 2 231 ? -55.070 -2.094 167.725 1.00 102.59 279 PRO H C 1
ATOM 14875 O O . PRO H 2 231 ? -55.767 -2.413 168.700 1.00 98.27 279 PRO H O 1
ATOM 14879 N N . PRO H 2 232 ? -53.789 -2.445 167.644 1.00 99.94 280 PRO H N 1
ATOM 14880 C CA . PRO H 2 232 ? -53.135 -3.118 168.770 1.00 94.89 280 PRO H CA 1
ATOM 14881 C C . PRO H 2 232 ? -53.021 -2.181 169.960 1.00 96.61 280 PRO H C 1
ATOM 14882 O O . PRO H 2 232 ? -53.120 -0.954 169.807 1.00 94.89 280 PRO H O 1
ATOM 14886 N N . PRO H 2 233 ? -52.819 -2.719 171.163 1.00 95.32 281 PRO H N 1
ATOM 14887 C CA . PRO H 2 233 ? -52.734 -1.865 172.353 1.00 94.30 281 PRO H CA 1
ATOM 14888 C C . PRO H 2 233 ? -51.531 -0.936 172.312 1.00 90.71 281 PRO H C 1
ATOM 14889 O O . PRO H 2 233 ? -50.557 -1.162 171.592 1.00 91.56 281 PRO H O 1
ATOM 14893 N N . GLN H 2 234 ? -51.627 0.138 173.093 1.00 93.64 282 GLN H N 1
ATOM 14894 C CA . GLN H 2 234 ? -50.551 1.116 173.172 1.00 91.48 282 GLN H CA 1
ATOM 14895 C C . GLN H 2 234 ? -49.257 0.452 173.621 1.00 82.83 282 GLN H C 1
ATOM 14896 O O . GLN H 2 234 ? -49.266 -0.473 174.439 1.00 95.55 282 GLN H O 1
ATOM 14902 N N . ARG H 2 235 ? -48.141 0.913 173.062 1.00 88.27 283 ARG H N 1
ATOM 14903 C CA . ARG H 2 235 ? -46.840 0.445 173.517 1.00 90.92 283 ARG H CA 1
ATOM 14904 C C . ARG H 2 235 ? -46.685 0.717 175.007 1.00 85.58 283 ARG H C 1
ATOM 14905 O O . ARG H 2 235 ? -47.035 1.793 175.499 1.00 88.37 283 ARG H O 1
ATOM 14913 N N . ARG H 2 236 ? -46.165 -0.270 175.728 1.00 90.65 284 ARG H N 1
ATOM 14914 C CA . ARG H 2 236 ? -46.140 -0.206 177.181 1.00 89.98 284 ARG H CA 1
ATOM 14915 C C . ARG H 2 236 ? -45.052 -1.137 177.694 1.00 86.52 284 ARG H C 1
ATOM 14916 O O . ARG H 2 236 ? -44.485 -1.935 176.944 1.00 93.50 284 ARG H O 1
ATOM 14924 N N . TYR H 2 237 ? -44.764 -1.019 178.989 1.00 81.35 285 TYR H N 1
ATOM 14925 C CA . TYR H 2 237 ? -43.828 -1.910 179.657 1.00 87.12 285 TYR H CA 1
ATOM 14926 C C . TYR H 2 237 ? -44.321 -2.164 181.074 1.00 86.51 285 TYR H C 1
ATOM 14927 O O . TYR H 2 237 ? -45.060 -1.361 181.649 1.00 85.86 285 TYR H O 1
ATOM 14936 N N . GLY H 2 238 ? -43.902 -3.296 181.634 1.00 82.94 286 GLY H N 1
ATOM 14937 C CA . GLY H 2 238 ? -44.361 -3.679 182.954 1.00 89.66 286 GLY H CA 1
ATOM 14938 C C . GLY H 2 238 ? -45.773 -4.209 182.988 1.00 97.80 286 GLY H C 1
ATOM 14939 O O . GLY H 2 238 ? -46.379 -4.265 184.062 1.00 107.35 286 GLY H O 1
ATOM 14940 N N . HIS H 2 239 ? -46.318 -4.592 181.838 1.00 84.14 287 HIS H N 1
ATOM 14941 C CA . HIS H 2 239 ? -47.670 -5.111 181.732 1.00 96.44 287 HIS H CA 1
ATOM 14942 C C . HIS H 2 239 ? -47.672 -6.633 181.851 1.00 99.42 287 HIS H C 1
ATOM 14943 O O . HIS H 2 239 ? -46.629 -7.289 181.830 1.00 101.38 287 HIS H O 1
ATOM 14950 N N . THR H 2 240 ? -48.870 -7.192 181.989 1.00 98.10 288 THR H N 1
ATOM 14951 C CA . THR H 2 240 ? -49.067 -8.631 182.069 1.00 97.94 288 THR H CA 1
ATOM 14952 C C . THR H 2 240 ? -49.826 -9.136 180.850 1.00 101.74 288 THR H C 1
ATOM 14953 O O . THR H 2 240 ? -50.579 -8.395 180.212 1.00 93.18 288 THR H O 1
ATOM 14957 N N . MET H 2 241 ? -49.617 -10.412 180.536 1.00 109.48 289 MET H N 1
ATOM 14958 C CA . MET H 2 241 ? -50.316 -11.058 179.434 1.00 97.99 289 MET H CA 1
ATOM 14959 C C . MET H 2 241 ? -50.544 -12.520 179.779 1.00 103.15 289 MET H C 1
ATOM 14960 O O . MET H 2 241 ? -49.598 -13.230 180.132 1.00 108.97 289 MET H O 1
ATOM 14965 N N . VAL H 2 242 ? -51.800 -12.960 179.684 1.00 106.95 290 VAL H N 1
ATOM 14966 C CA . VAL H 2 242 ? -52.172 -14.344 179.944 1.00 94.65 290 VAL H CA 1
ATOM 14967 C C . VAL H 2 242 ? -52.933 -14.884 178.741 1.00 107.92 290 VAL H C 1
ATOM 14968 O O . VAL H 2 242 ? -53.523 -14.136 177.958 1.00 106.13 290 VAL H O 1
ATOM 14972 N N . ALA H 2 243 ? -52.906 -16.205 178.599 1.00 112.87 291 ALA H N 1
ATOM 14973 C CA . ALA H 2 243 ? -53.578 -16.900 177.511 1.00 94.81 291 ALA H CA 1
ATOM 14974 C C . ALA H 2 243 ? -54.784 -17.665 178.037 1.00 104.01 291 ALA H C 1
ATOM 14975 O O . ALA H 2 243 ? -54.715 -18.304 179.092 1.00 117.21 291 ALA H O 1
ATOM 14977 N N . PHE H 2 244 ? -55.891 -17.592 177.299 1.00 110.68 292 PHE H N 1
ATOM 14978 C CA . PHE H 2 244 ? -57.092 -18.351 177.642 1.00 117.29 292 PHE H CA 1
ATOM 14979 C C . PHE H 2 244 ? -57.944 -18.500 176.394 1.00 115.11 292 PHE H C 1
ATOM 14980 O O . PHE H 2 244 ? -58.321 -17.496 175.780 1.00 109.65 292 PHE H O 1
ATOM 14988 N N . ASP H 2 245 ? -58.256 -19.745 176.036 1.00 111.36 293 ASP H N 1
ATOM 14989 C CA . ASP H 2 245 ? -59.151 -20.074 174.927 1.00 115.19 293 ASP H CA 1
ATOM 14990 C C . ASP H 2 245 ? -58.723 -19.374 173.636 1.00 122.16 293 ASP H C 1
ATOM 14991 O O . ASP H 2 245 ? -59.456 -18.571 173.054 1.00 125.43 293 ASP H O 1
ATOM 14996 N N . ARG H 2 246 ? -57.506 -19.703 173.195 1.00 114.31 294 ARG H N 1
ATOM 14997 C CA . ARG H 2 246 ? -56.961 -19.210 171.928 1.00 111.17 294 ARG H CA 1
ATOM 14998 C C . ARG H 2 246 ? -56.995 -17.686 171.850 1.00 114.28 294 ARG H C 1
ATOM 14999 O O . ARG H 2 246 ? -57.194 -17.107 170.779 1.00 117.68 294 ARG H O 1
ATOM 15007 N N . HIS H 2 247 ? -56.797 -17.025 172.989 1.00 110.33 295 HIS H N 1
ATOM 15008 C CA . HIS H 2 247 ? -56.795 -15.572 173.056 1.00 105.41 295 HIS H CA 1
ATOM 15009 C C . HIS H 2 247 ? -55.733 -15.125 174.050 1.00 103.38 295 HIS H C 1
ATOM 15010 O O . HIS H 2 247 ? -55.413 -15.839 175.003 1.00 111.71 295 HIS H O 1
ATOM 15017 N N . LEU H 2 248 ? -55.190 -13.934 173.819 1.00 98.51 296 LEU H N 1
ATOM 15018 C CA . LEU H 2 248 ? -54.213 -13.320 174.708 1.00 100.41 296 LEU H CA 1
ATOM 15019 C C . LEU H 2 248 ? -54.826 -12.077 175.335 1.00 101.36 296 LEU H C 1
ATOM 15020 O O . LEU H 2 248 ? -55.389 -11.238 174.627 1.00 103.93 296 LEU H O 1
ATOM 15025 N N . TYR H 2 249 ? -54.702 -11.951 176.654 1.00 96.13 297 TYR H N 1
ATOM 15026 C CA . TYR H 2 249 ? -55.276 -10.833 177.393 1.00 99.59 297 TYR H CA 1
ATOM 15027 C C . TYR H 2 249 ? -54.149 -9.992 177.981 1.00 104.95 297 TYR H C 1
ATOM 15028 O O . TYR H 2 249 ? -53.373 -10.481 178.809 1.00 101.32 297 TYR H O 1
ATOM 15037 N N . VAL H 2 250 ? -54.070 -8.730 177.561 1.00 98.28 298 VAL H N 1
ATOM 15038 C CA . VAL H 2 250 ? -53.039 -7.795 178.004 1.00 98.80 298 VAL H CA 1
ATOM 15039 C C . VAL H 2 250 ? -53.675 -6.761 178.923 1.00 102.11 298 VAL H C 1
ATOM 15040 O O . VAL H 2 250 ? -54.733 -6.208 178.603 1.00 106.39 298 VAL H O 1
ATOM 15044 N N . PHE H 2 251 ? -53.033 -6.503 180.064 1.00 105.67 299 PHE H N 1
ATOM 15045 C CA . PHE H 2 251 ? -53.532 -5.551 181.047 1.00 109.95 299 PHE H CA 1
ATOM 15046 C C . PHE H 2 251 ? -52.396 -4.754 181.673 1.00 103.07 299 PHE H C 1
ATOM 15047 O O . PHE H 2 251 ? -51.313 -5.290 181.927 1.00 97.92 299 PHE H O 1
ATOM 15055 N N . GLY H 2 252 ? -52.657 -3.470 181.915 1.00 96.64 300 GLY H N 1
ATOM 15056 C CA . GLY H 2 252 ? -51.785 -2.647 182.729 1.00 103.97 300 GLY H CA 1
ATOM 15057 C C . GLY H 2 252 ? -50.512 -2.214 182.024 1.00 104.32 300 GLY H C 1
ATOM 15058 O O . GLY H 2 252 ? -50.425 -2.148 180.794 1.00 102.34 300 GLY H O 1
ATOM 15059 N N . GLY H 2 253 ? -49.504 -1.910 182.840 1.00 96.02 301 GLY H N 1
ATOM 15060 C CA . GLY H 2 253 ? -48.239 -1.411 182.349 1.00 95.08 301 GLY H CA 1
ATOM 15061 C C . GLY H 2 253 ? -48.226 0.099 182.187 1.00 97.75 301 GLY H C 1
ATOM 15062 O O . GLY H 2 253 ? -49.256 0.777 182.190 1.00 103.50 301 GLY H O 1
ATOM 15063 N N . ALA H 2 254 ? -47.017 0.634 182.049 1.00 97.54 302 ALA H N 1
ATOM 15064 C CA . ALA H 2 254 ? -46.826 2.059 181.822 1.00 96.02 302 ALA H CA 1
ATOM 15065 C C . ALA H 2 254 ? -46.756 2.312 180.321 1.00 101.80 302 ALA H C 1
ATOM 15066 O O . ALA H 2 254 ? -45.834 1.838 179.649 1.00 96.84 302 ALA H O 1
ATOM 15068 N N . ALA H 2 255 ? -47.722 3.066 179.804 1.00 96.48 303 ALA H N 1
ATOM 15069 C CA . ALA H 2 255 ? -47.853 3.332 178.373 1.00 99.78 303 ALA H CA 1
ATOM 15070 C C . ALA H 2 255 ? -47.790 4.841 178.183 1.00 98.68 303 ALA H C 1
ATOM 15071 O O . ALA H 2 255 ? -48.766 5.548 178.452 1.00 103.21 303 ALA H O 1
ATOM 15073 N N . ASP H 2 256 ? -46.641 5.324 177.712 1.00 93.98 304 ASP H N 1
ATOM 15074 C CA . ASP H 2 256 ? -46.426 6.745 177.451 1.00 90.79 304 ASP H CA 1
ATOM 15075 C C . ASP H 2 256 ? -46.697 7.578 178.702 1.00 98.88 304 ASP H C 1
ATOM 15076 O O . ASP H 2 256 ? -47.453 8.552 178.681 1.00 105.72 304 ASP H O 1
ATOM 15081 N N . ASN H 2 257 ? -46.069 7.170 179.806 1.00 100.92 305 ASN H N 1
ATOM 15082 C CA . ASN H 2 257 ? -46.148 7.851 181.098 1.00 108.87 305 ASN H CA 1
ATOM 15083 C C . ASN H 2 257 ? -47.568 7.865 181.656 1.00 111.37 305 ASN H C 1
ATOM 15084 O O . ASN H 2 257 ? -47.914 8.732 182.465 1.00 113.48 305 ASN H O 1
ATOM 15089 N N . THR H 2 258 ? -48.396 6.908 181.243 1.00 106.71 306 THR H N 1
ATOM 15090 C CA . THR H 2 258 ? -49.743 6.739 181.767 1.00 104.19 306 THR H CA 1
ATOM 15091 C C . THR H 2 258 ? -49.936 5.285 182.173 1.00 102.06 306 THR H C 1
ATOM 15092 O O . THR H 2 258 ? -49.109 4.417 181.876 1.00 107.26 306 THR H O 1
ATOM 15096 N N . LEU H 2 259 ? -51.046 5.020 182.858 1.00 102.39 307 LEU H N 1
ATOM 15097 C CA . LEU H 2 259 ? -51.382 3.680 183.337 1.00 107.50 307 LEU H CA 1
ATOM 15098 C C . LEU H 2 259 ? -52.784 3.315 182.866 1.00 105.84 307 LEU H C 1
ATOM 15099 O O . LEU H 2 259 ? -53.745 3.344 183.649 1.00 107.95 307 LEU H O 1
ATOM 15104 N N . PRO H 2 260 ? -52.943 2.978 181.586 1.00 101.59 308 PRO H N 1
ATOM 15105 C CA . PRO H 2 260 ? -54.269 2.604 181.081 1.00 105.59 308 PRO H CA 1
ATOM 15106 C C . PRO H 2 260 ? -54.762 1.317 181.726 1.00 109.80 308 PRO H C 1
ATOM 15107 O O . PRO H 2 260 ? -53.986 0.396 181.988 1.00 111.80 308 PRO H O 1
ATOM 15111 N N . ASN H 2 261 ? -56.070 1.257 181.982 1.00 112.11 309 ASN H N 1
ATOM 15112 C CA . ASN H 2 261 ? -56.677 0.106 182.636 1.00 121.56 309 ASN H CA 1
ATOM 15113 C C . ASN H 2 261 ? -57.588 -0.690 181.710 1.00 121.84 309 ASN H C 1
ATOM 15114 O O . ASN H 2 261 ? -58.370 -1.518 182.189 1.00 119.92 309 ASN H O 1
ATOM 15119 N N . GLU H 2 262 ? -57.513 -0.462 180.401 1.00 114.90 310 GLU H N 1
ATOM 15120 C CA . GLU H 2 262 ? -58.307 -1.256 179.476 1.00 111.08 310 GLU H CA 1
ATOM 15121 C C . GLU H 2 262 ? -57.747 -2.670 179.379 1.00 113.58 310 GLU H C 1
ATOM 15122 O O . GLU H 2 262 ? -56.548 -2.902 179.562 1.00 110.85 310 GLU H O 1
ATOM 15126 N N . LEU H 2 263 ? -58.631 -3.622 179.091 1.00 109.81 311 LEU H N 1
ATOM 15127 C CA . LEU H 2 263 ? -58.247 -5.019 178.920 1.00 110.49 311 LEU H CA 1
ATOM 15128 C C . LEU H 2 263 ? -58.273 -5.343 177.431 1.00 117.08 311 LEU H C 1
ATOM 15129 O O . LEU H 2 263 ? -59.340 -5.348 176.807 1.00 118.09 311 LEU H O 1
ATOM 15134 N N . HIS H 2 264 ? -57.103 -5.619 176.868 1.00 112.60 312 HIS H N 1
ATOM 15135 C CA . HIS H 2 264 ? -56.961 -5.924 175.454 1.00 109.44 312 HIS H CA 1
ATOM 15136 C C . HIS H 2 264 ? -56.920 -7.430 175.233 1.00 110.46 312 HIS H C 1
ATOM 15137 O O . HIS H 2 264 ? -56.385 -8.183 176.049 1.00 107.94 312 HIS H O 1
ATOM 15144 N N . CYS H 2 265 ? -57.496 -7.862 174.114 1.00 112.04 313 CYS H N 1
ATOM 15145 C CA . CYS H 2 265 ? -57.605 -9.277 173.788 1.00 98.26 313 CYS H CA 1
ATOM 15146 C C . CYS H 2 265 ? -57.162 -9.502 172.351 1.00 100.81 313 CYS H C 1
ATOM 15147 O O . CYS H 2 265 ? -57.609 -8.796 171.442 1.00 109.65 313 CYS H O 1
ATOM 15150 N N . TYR H 2 266 ? -56.287 -10.487 172.152 1.00 96.91 314 TYR H N 1
ATOM 15151 C CA . TYR H 2 266 ? -55.730 -10.814 170.842 1.00 94.66 314 TYR H CA 1
ATOM 15152 C C . TYR H 2 266 ? -56.182 -12.219 170.470 1.00 105.48 314 TYR H C 1
ATOM 15153 O O . TYR H 2 266 ? -55.794 -13.195 171.122 1.00 108.08 314 TYR H O 1
ATOM 15162 N N . ASP H 2 267 ? -56.990 -12.320 169.417 1.00 102.48 315 ASP H N 1
ATOM 15163 C CA . ASP H 2 267 ? -57.400 -13.613 168.881 1.00 95.60 315 ASP H CA 1
ATOM 15164 C C . ASP H 2 267 ? -56.212 -14.253 168.173 1.00 100.85 315 ASP H C 1
ATOM 15165 O O . ASP H 2 267 ? -55.756 -13.759 167.139 1.00 110.92 315 ASP H O 1
ATOM 15170 N N . VAL H 2 268 ? -55.706 -15.351 168.735 1.00 102.95 316 VAL H N 1
ATOM 15171 C CA . VAL H 2 268 ? -54.510 -15.983 168.186 1.00 108.35 316 VAL H CA 1
ATOM 15172 C C . VAL H 2 268 ? -54.795 -16.575 166.811 1.00 105.42 316 VAL H C 1
ATOM 15173 O O . VAL H 2 268 ? -53.961 -16.491 165.900 1.00 108.84 316 VAL H O 1
ATOM 15177 N N . ASP H 2 269 ? -55.977 -17.167 166.629 1.00 99.79 317 ASP H N 1
ATOM 15178 C CA . ASP H 2 269 ? -56.267 -17.847 165.370 1.00 106.52 317 ASP H CA 1
ATOM 15179 C C . ASP H 2 269 ? -56.457 -16.854 164.230 1.00 108.80 317 ASP H C 1
ATOM 15180 O O . ASP H 2 269 ? -55.932 -17.058 163.130 1.00 117.06 317 ASP H O 1
ATOM 15185 N N . PHE H 2 270 ? -57.201 -15.776 164.469 1.00 105.76 318 PHE H N 1
ATOM 15186 C CA . PHE H 2 270 ? -57.498 -14.795 163.433 1.00 110.05 318 PHE H CA 1
ATOM 15187 C C . PHE H 2 270 ? -56.570 -13.586 163.463 1.00 106.21 318 PHE H C 1
ATOM 15188 O O . PHE H 2 270 ? -56.671 -12.729 162.579 1.00 99.71 318 PHE H O 1
ATOM 15196 N N . GLN H 2 271 ? -55.669 -13.502 164.445 1.00 105.33 319 GLN H N 1
ATOM 15197 C CA . GLN H 2 271 ? -54.679 -12.424 164.531 1.00 104.46 319 GLN H CA 1
ATOM 15198 C C . GLN H 2 271 ? -55.354 -11.051 164.518 1.00 99.22 319 GLN H C 1
ATOM 15199 O O . GLN H 2 271 ? -55.028 -10.175 163.715 1.00 102.97 319 GLN H O 1
ATOM 15205 N N . THR H 2 272 ? -56.311 -10.876 165.428 1.00 94.00 320 THR H N 1
ATOM 15206 C CA . THR H 2 272 ? -57.109 -9.663 165.545 1.00 99.66 320 THR H CA 1
ATOM 15207 C C . THR H 2 272 ? -57.073 -9.170 166.986 1.00 102.66 320 THR H C 1
ATOM 15208 O O . THR H 2 272 ? -57.041 -9.973 167.923 1.00 101.24 320 THR H O 1
ATOM 15212 N N . TRP H 2 273 ? -57.072 -7.851 167.160 1.00 101.23 321 TRP H N 1
ATOM 15213 C CA . TRP H 2 273 ? -57.104 -7.232 168.476 1.00 102.59 321 TRP H CA 1
ATOM 15214 C C . TRP H 2 273 ? -58.497 -6.707 168.805 1.00 103.06 321 TRP H C 1
ATOM 15215 O O . TRP H 2 273 ? -59.294 -6.400 167.915 1.00 107.65 321 TRP H O 1
ATOM 15226 N N . GLU H 2 274 ? -58.780 -6.610 170.104 1.00 105.83 322 GLU H N 1
ATOM 15227 C CA . GLU H 2 274 ? -60.048 -6.080 170.587 1.00 108.44 322 GLU H CA 1
ATOM 15228 C C . GLU H 2 274 ? -59.865 -5.609 172.023 1.00 110.72 322 GLU H C 1
ATOM 15229 O O . GLU H 2 274 ? -58.969 -6.068 172.737 1.00 106.20 322 GLU H O 1
ATOM 15235 N N . VAL H 2 275 ? -60.728 -4.684 172.437 1.00 115.56 323 VAL H N 1
ATOM 15236 C CA . VAL H 2 275 ? -60.765 -4.182 173.808 1.00 115.12 323 VAL H CA 1
ATOM 15237 C C . VAL H 2 275 ? -62.005 -4.744 174.495 1.00 111.24 323 VAL H C 1
ATOM 15238 O O . VAL H 2 275 ? -63.133 -4.543 174.027 1.00 111.08 323 VAL H O 1
ATOM 15242 N N . VAL H 2 276 ? -61.793 -5.490 175.580 1.00 114.87 324 VAL H N 1
ATOM 15243 C CA . VAL H 2 276 ? -62.906 -6.134 176.265 1.00 119.60 324 VAL H CA 1
ATOM 15244 C C . VAL H 2 276 ? -63.728 -5.080 176.997 1.00 126.78 324 VAL H C 1
ATOM 15245 O O . VAL H 2 276 ? -63.186 -4.126 177.573 1.00 129.14 324 VAL H O 1
ATOM 15249 N N . GLN H 2 277 ? -65.049 -5.247 176.972 1.00 129.68 325 GLN H N 1
ATOM 15250 C CA . GLN H 2 277 ? -65.970 -4.275 177.541 1.00 128.07 325 GLN H CA 1
ATOM 15251 C C . GLN H 2 277 ? -66.445 -4.758 178.901 1.00 132.44 325 GLN H C 1
ATOM 15252 O O . GLN H 2 277 ? -67.027 -5.852 178.989 1.00 137.20 325 GLN H O 1
ATOM 15258 N N . PRO H 2 278 ? -66.219 -4.012 179.980 1.00 130.36 326 PRO H N 1
ATOM 15259 C CA . PRO H 2 278 ? -66.628 -4.508 181.298 1.00 132.05 326 PRO H CA 1
ATOM 15260 C C . PRO H 2 278 ? -68.104 -4.258 181.561 1.00 141.16 326 PRO H C 1
ATOM 15261 O O . PRO H 2 278 ? -68.665 -3.227 181.183 1.00 144.43 326 PRO H O 1
ATOM 15265 N N . SER H 2 279 ? -68.725 -5.229 182.223 1.00 144.62 327 SER H N 1
ATOM 15266 C CA . SER H 2 279 ? -70.141 -5.180 182.545 1.00 140.04 327 SER H CA 1
ATOM 15267 C C . SER H 2 279 ? -70.441 -4.033 183.507 1.00 151.59 327 SER H C 1
ATOM 15268 O O . SER H 2 279 ? -69.547 -3.429 184.105 1.00 156.94 327 SER H O 1
ATOM 15271 N N . SER H 2 280 ? -71.732 -3.726 183.639 1.00 151.43 328 SER H N 1
ATOM 15272 C CA . SER H 2 280 ? -72.143 -2.702 184.591 1.00 163.16 328 SER H CA 1
ATOM 15273 C C . SER H 2 280 ? -71.793 -3.128 186.010 1.00 171.94 328 SER H C 1
ATOM 15274 O O . SER H 2 280 ? -71.578 -2.279 186.883 1.00 166.10 328 SER H O 1
ATOM 15277 N N . ASP H 2 281 ? -71.740 -4.442 186.253 1.00 177.26 329 ASP H N 1
ATOM 15278 C CA . ASP H 2 281 ? -71.386 -5.023 187.541 1.00 173.36 329 ASP H CA 1
ATOM 15279 C C . ASP H 2 281 ? -69.878 -5.227 187.680 1.00 169.16 329 ASP H C 1
ATOM 15280 O O . ASP H 2 281 ? -69.418 -6.103 188.424 1.00 168.82 329 ASP H O 1
ATOM 15285 N N . SER H 2 282 ? -69.088 -4.427 186.975 1.00 161.58 330 SER H N 1
ATOM 15286 C CA . SER H 2 282 ? -67.643 -4.543 187.054 1.00 154.25 330 SER H CA 1
ATOM 15287 C C . SER H 2 282 ? -67.094 -3.569 188.082 1.00 153.26 330 SER H C 1
ATOM 15288 O O . SER H 2 282 ? -67.591 -2.447 188.221 1.00 150.59 330 SER H O 1
ATOM 15291 N N . GLU H 2 283 ? -66.073 -4.011 188.808 1.00 149.99 383 GLU H N 1
ATOM 15292 C CA . GLU H 2 283 ? -65.328 -3.176 189.749 1.00 146.08 383 GLU H CA 1
ATOM 15293 C C . GLU H 2 283 ? -63.964 -2.840 189.130 1.00 148.95 383 GLU H C 1
ATOM 15294 O O . GLU H 2 283 ? -62.971 -3.559 189.310 1.00 148.45 383 GLU H O 1
ATOM 15300 N N . LEU H 2 284 ? -63.930 -1.722 188.421 1.00 153.06 384 LEU H N 1
ATOM 15301 C CA . LEU H 2 284 ? -62.805 -1.340 187.590 1.00 150.46 384 LEU H CA 1
ATOM 15302 C C . LEU H 2 284 ? -61.519 -1.184 188.394 1.00 150.33 384 LEU H C 1
ATOM 15303 O O . LEU H 2 284 ? -61.464 -0.352 189.315 1.00 151.01 384 LEU H O 1
ATOM 15308 N N . PRO H 2 285 ? -60.474 -1.954 188.090 1.00 144.47 385 PRO H N 1
ATOM 15309 C CA . PRO H 2 285 ? -59.186 -1.751 188.762 1.00 141.62 385 PRO H CA 1
ATOM 15310 C C . PRO H 2 285 ? -58.478 -0.502 188.257 1.00 138.90 385 PRO H C 1
ATOM 15311 O O . PRO H 2 285 ? -58.544 -0.163 187.072 1.00 135.66 385 PRO H O 1
ATOM 15315 N N . SER H 2 286 ? -57.797 0.183 189.170 1.00 147.24 386 SER H N 1
ATOM 15316 C CA . SER H 2 286 ? -57.040 1.367 188.794 1.00 146.20 386 SER H CA 1
ATOM 15317 C C . SER H 2 286 ? -55.812 0.977 187.973 1.00 142.14 386 SER H C 1
ATOM 15318 O O . SER H 2 286 ? -55.307 -0.147 188.053 1.00 140.53 386 SER H O 1
ATOM 15321 N N . GLY H 2 287 ? -55.336 1.927 187.168 1.00 132.01 387 GLY H N 1
ATOM 15322 C CA . GLY H 2 287 ? -54.119 1.744 186.397 1.00 123.33 387 GLY H CA 1
ATOM 15323 C C . GLY H 2 287 ? -52.914 1.375 187.238 1.00 124.95 387 GLY H C 1
ATOM 15324 O O . GLY H 2 287 ? -52.666 1.993 188.278 1.00 138.10 387 GLY H O 1
ATOM 15325 N N . ARG H 2 288 ? -52.157 0.368 186.803 1.00 115.43 388 ARG H N 1
ATOM 15326 C CA . ARG H 2 288 ? -51.018 -0.112 187.571 1.00 117.10 388 ARG H CA 1
ATOM 15327 C C . ARG H 2 288 ? -49.980 -0.708 186.628 1.00 112.33 388 ARG H C 1
ATOM 15328 O O . ARG H 2 288 ? -50.271 -1.021 185.471 1.00 113.80 388 ARG H O 1
ATOM 15336 N N . LEU H 2 289 ? -48.758 -0.858 187.140 1.00 109.91 389 LEU H N 1
ATOM 15337 C CA . LEU H 2 289 ? -47.681 -1.519 186.414 1.00 111.66 389 LEU H CA 1
ATOM 15338 C C . LEU H 2 289 ? -46.865 -2.365 187.383 1.00 109.07 389 LEU H C 1
ATOM 15339 O O . LEU H 2 289 ? -46.962 -2.214 188.604 1.00 111.07 389 LEU H O 1
ATOM 15344 N N . PHE H 2 290 ? -46.058 -3.268 186.815 1.00 109.39 390 PHE H N 1
ATOM 15345 C CA . PHE H 2 290 ? -45.244 -4.217 187.583 1.00 103.72 390 PHE H CA 1
ATOM 15346 C C . PHE H 2 290 ? -46.092 -5.109 188.482 1.00 116.01 390 PHE H C 1
ATOM 15347 O O . PHE H 2 290 ? -45.622 -5.609 189.507 1.00 118.68 390 PHE H O 1
ATOM 15355 N N . HIS H 2 291 ? -47.349 -5.312 188.099 1.00 125.06 391 HIS H N 1
ATOM 15356 C CA . HIS H 2 291 ? -48.215 -6.284 188.750 1.00 123.32 391 HIS H CA 1
ATOM 15357 C C . HIS H 2 291 ? -47.914 -7.684 188.229 1.00 125.33 391 HIS H C 1
ATOM 15358 O O . HIS H 2 291 ? -46.859 -7.913 187.629 1.00 128.94 391 HIS H O 1
ATOM 15365 N N . ALA H 2 292 ? -48.826 -8.627 188.451 1.00 119.61 392 ALA H N 1
ATOM 15366 C CA . ALA H 2 292 ? -48.639 -9.989 187.976 1.00 114.22 392 ALA H CA 1
ATOM 15367 C C . ALA H 2 292 ? -50.002 -10.640 187.798 1.00 117.25 392 ALA H C 1
ATOM 15368 O O . ALA H 2 292 ? -50.961 -10.304 188.499 1.00 117.94 392 ALA H O 1
ATOM 15370 N N . ALA H 2 293 ? -50.081 -11.574 186.852 1.00 121.52 393 ALA H N 1
ATOM 15371 C CA . ALA H 2 293 ? -51.352 -12.146 186.435 1.00 112.92 393 ALA H CA 1
ATOM 15372 C C . ALA H 2 293 ? -51.269 -13.660 186.316 1.00 111.74 393 ALA H C 1
ATOM 15373 O O . ALA H 2 293 ? -50.222 -14.225 185.989 1.00 111.29 393 ALA H O 1
ATOM 15375 N N . ALA H 2 294 ? -52.397 -14.305 186.603 1.00 105.62 394 ALA H N 1
ATOM 15376 C CA . ALA H 2 294 ? -52.574 -15.727 186.359 1.00 111.89 394 ALA H CA 1
ATOM 15377 C C . ALA H 2 294 ? -54.044 -15.969 186.050 1.00 113.91 394 ALA H C 1
ATOM 15378 O O . ALA H 2 294 ? -54.897 -15.107 186.278 1.00 107.18 394 ALA H O 1
ATOM 15380 N N . VAL H 2 295 ? -54.338 -17.157 185.530 1.00 109.85 395 VAL H N 1
ATOM 15381 C CA . VAL H 2 295 ? -55.689 -17.516 185.118 1.00 109.42 395 VAL H CA 1
ATOM 15382 C C . VAL H 2 295 ? -56.059 -18.813 185.823 1.00 115.42 395 VAL H C 1
ATOM 15383 O O . VAL H 2 295 ? -55.259 -19.757 185.860 1.00 115.47 395 VAL H O 1
ATOM 15387 N N . ILE H 2 296 ? -57.261 -18.855 186.394 1.00 121.34 396 ILE H N 1
ATOM 15388 C CA . ILE H 2 296 ? -57.783 -20.048 187.050 1.00 123.34 396 ILE H CA 1
ATOM 15389 C C . ILE H 2 296 ? -59.204 -20.275 186.560 1.00 128.40 396 ILE H C 1
ATOM 15390 O O . ILE H 2 296 ? -60.050 -19.381 186.669 1.00 138.27 396 ILE H O 1
ATOM 15395 N N . SER H 2 297 ? -59.463 -21.474 186.037 1.00 120.74 397 SER H N 1
ATOM 15396 C CA . SER H 2 297 ? -60.734 -21.818 185.388 1.00 131.79 397 SER H CA 1
ATOM 15397 C C . SER H 2 297 ? -60.981 -20.763 184.307 1.00 136.54 397 SER H C 1
ATOM 15398 O O . SER H 2 297 ? -60.090 -20.524 183.480 1.00 133.22 397 SER H O 1
ATOM 15401 N N . ASP H 2 298 ? -62.145 -20.117 184.269 1.00 156.03 398 ASP H N 1
ATOM 15402 C CA . ASP H 2 298 ? -62.404 -19.116 183.242 1.00 162.43 398 ASP H CA 1
ATOM 15403 C C . ASP H 2 298 ? -62.376 -17.699 183.808 1.00 160.53 398 ASP H C 1
ATOM 15404 O O . ASP H 2 298 ? -63.298 -16.913 183.568 1.00 164.49 398 ASP H O 1
ATOM 15409 N N . ALA H 2 299 ? -61.328 -17.359 184.558 1.00 132.55 399 ALA H N 1
ATOM 15410 C CA . ALA H 2 299 ? -61.220 -16.030 185.143 1.00 134.06 399 ALA H CA 1
ATOM 15411 C C . ALA H 2 299 ? -59.756 -15.654 185.317 1.00 129.87 399 ALA H C 1
ATOM 15412 O O . ALA H 2 299 ? -58.929 -16.499 185.668 1.00 129.64 399 ALA H O 1
ATOM 15414 N N . MET H 2 300 ? -59.447 -14.383 185.076 1.00 124.01 400 MET H N 1
ATOM 15415 C CA . MET H 2 300 ? -58.115 -13.839 185.297 1.00 123.97 400 MET H CA 1
ATOM 15416 C C . MET H 2 300 ? -58.076 -13.094 186.625 1.00 125.20 400 MET H C 1
ATOM 15417 O O . MET H 2 300 ? -59.068 -12.498 187.052 1.00 125.67 400 MET H O 1
ATOM 15422 N N . TYR H 2 301 ? -56.920 -13.141 187.282 1.00 122.65 401 TYR H N 1
ATOM 15423 C CA . TYR H 2 301 ? -56.729 -12.502 188.577 1.00 125.91 401 TYR H CA 1
ATOM 15424 C C . TYR H 2 301 ? -55.482 -11.630 188.545 1.00 123.41 401 TYR H C 1
ATOM 15425 O O . TYR H 2 301 ? -54.402 -12.094 188.168 1.00 110.45 401 TYR H O 1
ATOM 15434 N N . ILE H 2 302 ? -55.643 -10.366 188.930 1.00 125.99 402 ILE H N 1
ATOM 15435 C CA . ILE H 2 302 ? -54.564 -9.385 188.968 1.00 113.04 402 ILE H CA 1
ATOM 15436 C C . ILE H 2 302 ? -54.267 -9.064 190.426 1.00 120.96 402 ILE H C 1
ATOM 15437 O O . ILE H 2 302 ? -55.189 -8.788 191.203 1.00 127.01 402 ILE H O 1
ATOM 15442 N N . PHE H 2 303 ? -52.989 -9.104 190.801 1.00 106.37 403 PHE H N 1
ATOM 15443 C CA . PHE H 2 303 ? -52.584 -8.781 192.162 1.00 123.47 403 PHE H CA 1
ATOM 15444 C C . PHE H 2 303 ? -51.418 -7.803 192.171 1.00 120.82 403 PHE H C 1
ATOM 15445 O O . PHE H 2 303 ? -50.502 -7.901 191.350 1.00 110.16 403 PHE H O 1
ATOM 15453 N N . GLY H 2 304 ? -51.469 -6.859 193.109 1.00 126.05 404 GLY H N 1
ATOM 15454 C CA . GLY H 2 304 ? -50.348 -5.996 193.411 1.00 122.72 404 GLY H CA 1
ATOM 15455 C C . GLY H 2 304 ? -50.036 -4.992 192.313 1.00 122.85 404 GLY H C 1
ATOM 15456 O O . GLY H 2 304 ? -50.885 -4.614 191.500 1.00 126.09 404 GLY H O 1
ATOM 15457 N N . GLY H 2 305 ? -48.785 -4.557 192.308 1.00 127.31 405 GLY H N 1
ATOM 15458 C CA . GLY H 2 305 ? -48.299 -3.598 191.342 1.00 122.36 405 GLY H CA 1
ATOM 15459 C C . GLY H 2 305 ? -48.071 -2.239 191.978 1.00 121.57 405 GLY H C 1
ATOM 15460 O O . GLY H 2 305 ? -48.162 -2.057 193.195 1.00 124.22 405 GLY H O 1
ATOM 15461 N N . THR H 2 306 ? -47.766 -1.272 191.119 1.00 116.10 406 THR H N 1
ATOM 15462 C CA . THR H 2 306 ? -47.576 0.115 191.519 1.00 122.79 406 THR H CA 1
ATOM 15463 C C . THR H 2 306 ? -48.626 0.950 190.806 1.00 124.41 406 THR H C 1
ATOM 15464 O O . THR H 2 306 ? -48.660 0.986 189.572 1.00 112.15 406 THR H O 1
ATOM 15468 N N . VAL H 2 307 ? -49.478 1.619 191.578 1.00 126.20 407 VAL H N 1
ATOM 15469 C CA . VAL H 2 307 ? -50.500 2.478 190.995 1.00 127.14 407 VAL H CA 1
ATOM 15470 C C . VAL H 2 307 ? -49.926 3.880 190.870 1.00 127.14 407 VAL H C 1
ATOM 15471 O O . VAL H 2 307 ? -48.725 4.087 191.078 1.00 130.93 407 VAL H O 1
ATOM 15475 N N . ASP H 2 308 ? -50.774 4.843 190.519 1.00 117.04 408 ASP H N 1
ATOM 15476 C CA . ASP H 2 308 ? -50.312 6.205 190.292 1.00 124.65 408 ASP H CA 1
ATOM 15477 C C . ASP H 2 308 ? -49.648 6.759 191.551 1.00 127.76 408 ASP H C 1
ATOM 15478 O O . ASP H 2 308 ? -49.967 6.359 192.675 1.00 126.99 408 ASP H O 1
ATOM 15483 N N . ASN H 2 309 ? -48.694 7.671 191.342 1.00 128.23 409 ASN H N 1
ATOM 15484 C CA . ASN H 2 309 ? -47.931 8.325 192.407 1.00 119.59 409 ASN H CA 1
ATOM 15485 C C . ASN H 2 309 ? -47.016 7.348 193.142 1.00 123.43 409 ASN H C 1
ATOM 15486 O O . ASN H 2 309 ? -46.748 7.520 194.333 1.00 128.09 409 ASN H O 1
ATOM 15491 N N . ASN H 2 310 ? -46.525 6.334 192.429 1.00 130.28 410 ASN H N 1
ATOM 15492 C CA . ASN H 2 310 ? -45.547 5.375 192.949 1.00 135.84 410 ASN H CA 1
ATOM 15493 C C . ASN H 2 310 ? -46.010 4.777 194.277 1.00 133.23 410 ASN H C 1
ATOM 15494 O O . ASN H 2 310 ? -45.259 4.691 195.252 1.00 130.69 410 ASN H O 1
ATOM 15499 N N . ILE H 2 311 ? -47.272 4.362 194.310 1.00 140.16 411 ILE H N 1
ATOM 15500 C CA . ILE H 2 311 ? -47.880 3.775 195.497 1.00 142.13 411 ILE H CA 1
ATOM 15501 C C . ILE H 2 311 ? -48.007 2.277 195.262 1.00 140.93 411 ILE H C 1
ATOM 15502 O O . ILE H 2 311 ? -48.636 1.845 194.288 1.00 135.95 411 ILE H O 1
ATOM 15507 N N . ARG H 2 312 ? -47.406 1.488 196.147 1.00 129.21 412 ARG H N 1
ATOM 15508 C CA . ARG H 2 312 ? -47.538 0.043 196.057 1.00 123.96 412 ARG H CA 1
ATOM 15509 C C . ARG H 2 312 ? -48.948 -0.381 196.448 1.00 130.43 412 ARG H C 1
ATOM 15510 O O . ARG H 2 312 ? -49.608 0.254 197.275 1.00 124.90 412 ARG H O 1
ATOM 15514 N N . SER H 2 313 ? -49.410 -1.468 195.839 1.00 126.49 413 SER H N 1
ATOM 15515 C CA . SER H 2 313 ? -50.780 -1.926 195.996 1.00 136.53 413 SER H CA 1
ATOM 15516 C C . SER H 2 313 ? -50.811 -3.369 196.476 1.00 140.29 413 SER H C 1
ATOM 15517 O O . SER H 2 313 ? -49.929 -4.172 196.154 1.00 136.93 413 SER H O 1
ATOM 15520 N N . GLY H 2 314 ? -51.843 -3.685 197.252 1.00 141.21 414 GLY H N 1
ATOM 15521 C CA . GLY H 2 314 ? -52.096 -5.040 197.700 1.00 132.89 414 GLY H CA 1
ATOM 15522 C C . GLY H 2 314 ? -53.445 -5.515 197.208 1.00 136.33 414 GLY H C 1
ATOM 15523 O O . GLY H 2 314 ? -53.969 -6.536 197.665 1.00 139.00 414 GLY H O 1
ATOM 15524 N N . GLU H 2 315 ? -54.012 -4.769 196.263 1.00 135.08 415 GLU H N 1
ATOM 15525 C CA . GLU H 2 315 ? -55.331 -5.080 195.736 1.00 132.37 415 GLU H CA 1
ATOM 15526 C C . GLU H 2 315 ? -55.294 -6.358 194.906 1.00 133.68 415 GLU H C 1
ATOM 15527 O O . GLU H 2 315 ? -54.294 -6.683 194.262 1.00 124.70 415 GLU H O 1
ATOM 15533 N N . MET H 2 316 ? -56.405 -7.090 194.934 1.00 135.16 416 MET H N 1
ATOM 15534 C CA . MET H 2 316 ? -56.574 -8.310 194.154 1.00 133.43 416 MET H CA 1
ATOM 15535 C C . MET H 2 316 ? -57.874 -8.192 193.372 1.00 142.37 416 MET H C 1
ATOM 15536 O O . MET H 2 316 ? -58.947 -8.064 193.969 1.00 146.02 416 MET H O 1
ATOM 15541 N N . TYR H 2 317 ? -57.778 -8.226 192.045 1.00 127.04 417 TYR H N 1
ATOM 15542 C CA . TYR H 2 317 ? -58.933 -8.104 191.168 1.00 131.55 417 TYR H CA 1
ATOM 15543 C C . TYR H 2 317 ? -59.168 -9.392 190.390 1.00 133.66 417 TYR H C 1
ATOM 15544 O O . TYR H 2 317 ? -58.236 -10.150 190.110 1.00 130.02 417 TYR H O 1
ATOM 15553 N N . ARG H 2 318 ? -60.434 -9.632 190.050 1.00 135.94 418 ARG H N 1
ATOM 15554 C CA . ARG H 2 318 ? -60.841 -10.804 189.287 1.00 128.70 418 ARG H CA 1
ATOM 15555 C C . ARG H 2 318 ? -61.673 -10.378 188.088 1.00 121.88 418 ARG H C 1
ATOM 15556 O O . ARG H 2 318 ? -62.665 -9.658 188.242 1.00 133.59 418 ARG H O 1
ATOM 15558 N N . PHE H 2 319 ? -61.265 -10.813 186.898 1.00 123.71 419 PHE H N 1
ATOM 15559 C CA . PHE H 2 319 ? -62.041 -10.631 185.677 1.00 135.03 419 PHE H CA 1
ATOM 15560 C C . PHE H 2 319 ? -62.567 -11.979 185.198 1.00 138.47 419 PHE H C 1
ATOM 15561 O O . PHE H 2 319 ? -61.781 -12.886 184.908 1.00 134.62 419 PHE H O 1
ATOM 15569 N N . GLN H 2 320 ? -63.890 -12.104 185.115 1.00 135.34 420 GLN H N 1
ATOM 15570 C CA . GLN H 2 320 ? -64.525 -13.331 184.642 1.00 141.05 420 GLN H CA 1
ATOM 15571 C C . GLN H 2 320 ? -64.374 -13.413 183.126 1.00 144.22 420 GLN H C 1
ATOM 15572 O O . GLN H 2 320 ? -64.938 -12.593 182.395 1.00 145.83 420 GLN H O 1
ATOM 15574 N N . PHE H 2 321 ? -63.611 -14.401 182.647 1.00 146.52 421 PHE H N 1
ATOM 15575 C CA . PHE H 2 321 ? -63.385 -14.521 181.208 1.00 143.31 421 PHE H CA 1
ATOM 15576 C C . PHE H 2 321 ? -64.645 -14.940 180.461 1.00 147.36 421 PHE H C 1
ATOM 15577 O O . PHE H 2 321 ? -64.807 -14.585 179.287 1.00 143.64 421 PHE H O 1
ATOM 15585 N N . SER H 2 322 ? -65.553 -15.651 181.129 1.00 147.99 422 SER H N 1
ATOM 15586 C CA . SER H 2 322 ? -66.763 -16.212 180.520 1.00 142.19 422 SER H CA 1
ATOM 15587 C C . SER H 2 322 ? -67.500 -17.078 181.537 1.00 143.55 422 SER H C 1
ATOM 15588 O O . SER H 2 322 ? -68.122 -18.080 181.186 1.00 153.62 422 SER H O 1
ATOM 15592 N N . LEU I 1 12 ? -61.642 -2.721 216.318 1.00 165.20 11 LEU I N 1
ATOM 15593 C CA . LEU I 1 12 ? -61.729 -4.128 215.948 1.00 162.07 11 LEU I CA 1
ATOM 15594 C C . LEU I 1 12 ? -61.307 -5.018 217.112 1.00 171.18 11 LEU I C 1
ATOM 15595 O O . LEU I 1 12 ? -60.328 -4.723 217.798 1.00 168.07 11 LEU I O 1
ATOM 15597 N N . PRO I 1 13 ? -62.039 -6.108 217.334 1.00 171.32 12 PRO I N 1
ATOM 15598 C CA . PRO I 1 13 ? -61.717 -6.987 218.462 1.00 155.97 12 PRO I CA 1
ATOM 15599 C C . PRO I 1 13 ? -60.558 -7.918 218.137 1.00 155.14 12 PRO I C 1
ATOM 15600 O O . PRO I 1 13 ? -60.429 -8.426 217.020 1.00 157.40 12 PRO I O 1
ATOM 15604 N N . THR I 1 14 ? -59.713 -8.142 219.140 1.00 154.92 13 THR I N 1
ATOM 15605 C CA . THR I 1 14 ? -58.559 -9.024 219.034 1.00 149.17 13 THR I CA 1
ATOM 15606 C C . THR I 1 14 ? -58.733 -10.184 220.004 1.00 156.87 13 THR I C 1
ATOM 15607 O O . THR I 1 14 ? -59.048 -9.970 221.179 1.00 144.23 13 THR I O 1
ATOM 15611 N N . TYR I 1 15 ? -58.527 -11.406 219.516 1.00 165.39 14 TYR I N 1
ATOM 15612 C CA . TYR I 1 15 ? -58.684 -12.613 220.322 1.00 163.78 14 TYR I CA 1
ATOM 15613 C C . TYR I 1 15 ? -57.339 -13.323 220.420 1.00 161.70 14 TYR I C 1
ATOM 15614 O O . TYR I 1 15 ? -56.818 -13.820 219.415 1.00 156.69 14 TYR I O 1
ATOM 15623 N N . LYS I 1 16 ? -56.783 -13.370 221.629 1.00 154.85 15 LYS I N 1
ATOM 15624 C CA . LYS I 1 16 ? -55.521 -14.056 221.891 1.00 145.62 15 LYS I CA 1
ATOM 15625 C C . LYS I 1 16 ? -55.829 -15.498 222.276 1.00 150.47 15 LYS I C 1
ATOM 15626 O O . LYS I 1 16 ? -56.385 -15.758 223.348 1.00 148.56 15 LYS I O 1
ATOM 15629 N N . LEU I 1 17 ? -55.467 -16.435 221.404 1.00 146.07 16 LEU I N 1
ATOM 15630 C CA . LEU I 1 17 ? -55.738 -17.849 221.614 1.00 139.12 16 LEU I CA 1
ATOM 15631 C C . LEU I 1 17 ? -54.435 -18.603 221.838 1.00 123.43 16 LEU I C 1
ATOM 15632 O O . LEU I 1 17 ? -53.421 -18.318 221.193 1.00 120.70 16 LEU I O 1
ATOM 15637 N N . VAL I 1 18 ? -54.467 -19.562 222.759 1.00 133.37 17 VAL I N 1
ATOM 15638 C CA . VAL I 1 18 ? -53.304 -20.370 223.103 1.00 145.30 17 VAL I CA 1
ATOM 15639 C C . VAL I 1 18 ? -53.671 -21.829 222.881 1.00 137.24 17 VAL I C 1
ATOM 15640 O O . VAL I 1 18 ? -54.681 -22.306 223.412 1.00 133.23 17 VAL I O 1
ATOM 15644 N N . VAL I 1 19 ? -52.850 -22.535 222.113 1.00 131.12 18 VAL I N 1
ATOM 15645 C CA . VAL I 1 19 ? -53.077 -23.941 221.799 1.00 143.31 18 VAL I CA 1
ATOM 15646 C C . VAL I 1 19 ? -52.173 -24.769 222.699 1.00 132.29 18 VAL I C 1
ATOM 15647 O O . VAL I 1 19 ? -50.947 -24.747 222.557 1.00 130.05 18 VAL I O 1
ATOM 15651 N N . VAL I 1 20 ? -52.780 -25.519 223.615 1.00 143.99 19 VAL I N 1
ATOM 15652 C CA . VAL I 1 20 ? -52.045 -26.307 224.591 1.00 149.87 19 VAL I CA 1
ATOM 15653 C C . VAL I 1 20 ? -52.399 -27.777 224.417 1.00 156.63 19 VAL I C 1
ATOM 15654 O O . VAL I 1 20 ? -53.438 -28.135 223.857 1.00 157.25 19 VAL I O 1
ATOM 15658 N N . GLY I 1 21 ? -51.511 -28.627 224.904 1.00 155.11 20 GLY I N 1
ATOM 15659 C CA . GLY I 1 21 ? -51.678 -30.062 224.795 1.00 149.79 20 GLY I CA 1
ATOM 15660 C C . GLY I 1 21 ? -50.346 -30.762 224.914 1.00 156.35 20 GLY I C 1
ATOM 15661 O O . GLY I 1 21 ? -49.280 -30.149 224.850 1.00 143.24 20 GLY I O 1
ATOM 15662 N N . ASP I 1 22 ? -50.428 -32.080 225.093 1.00 179.58 21 ASP I N 1
ATOM 15663 C CA . ASP I 1 22 ? -49.235 -32.895 225.257 1.00 182.74 21 ASP I CA 1
ATOM 15664 C C . ASP I 1 22 ? -48.384 -32.873 223.989 1.00 179.55 21 ASP I C 1
ATOM 15665 O O . ASP I 1 22 ? -48.818 -32.450 222.916 1.00 181.36 21 ASP I O 1
ATOM 15667 N N . GLY I 1 23 ? -47.144 -33.333 224.130 1.00 160.78 22 GLY I N 1
ATOM 15668 C CA . GLY I 1 23 ? -46.268 -33.437 222.977 1.00 157.30 22 GLY I CA 1
ATOM 15669 C C . GLY I 1 23 ? -46.723 -34.556 222.058 1.00 166.64 22 GLY I C 1
ATOM 15670 O O . GLY I 1 23 ? -46.986 -35.680 222.504 1.00 158.12 22 GLY I O 1
ATOM 15671 N N . GLY I 1 24 ? -46.817 -34.253 220.765 1.00 166.35 23 GLY I N 1
ATOM 15672 C CA . GLY I 1 24 ? -47.189 -35.229 219.766 1.00 166.85 23 GLY I CA 1
ATOM 15673 C C . GLY I 1 24 ? -48.674 -35.349 219.498 1.00 167.65 23 GLY I C 1
ATOM 15674 O O . GLY I 1 24 ? -49.061 -36.086 218.581 1.00 154.40 23 GLY I O 1
ATOM 15675 N N . VAL I 1 25 ? -49.520 -34.657 220.265 1.00 172.88 24 VAL I N 1
ATOM 15676 C CA . VAL I 1 25 ? -50.960 -34.746 220.039 1.00 170.99 24 VAL I CA 1
ATOM 15677 C C . VAL I 1 25 ? -51.350 -34.085 218.721 1.00 171.67 24 VAL I C 1
ATOM 15678 O O . VAL I 1 25 ? -52.365 -34.451 218.115 1.00 171.28 24 VAL I O 1
ATOM 15682 N N . GLY I 1 26 ? -50.568 -33.113 218.252 1.00 181.99 25 GLY I N 1
ATOM 15683 C CA . GLY I 1 26 ? -50.860 -32.479 216.982 1.00 179.62 25 GLY I CA 1
ATOM 15684 C C . GLY I 1 26 ? -51.126 -30.989 217.069 1.00 176.16 25 GLY I C 1
ATOM 15685 O O . GLY I 1 26 ? -51.929 -30.455 216.298 1.00 174.96 25 GLY I O 1
ATOM 15686 N N . LYS I 1 27 ? -50.462 -30.307 218.006 1.00 163.68 26 LYS I N 1
ATOM 15687 C CA . LYS I 1 27 ? -50.668 -28.869 218.166 1.00 156.48 26 LYS I CA 1
ATOM 15688 C C . LYS I 1 27 ? -50.237 -28.103 216.919 1.00 164.50 26 LYS I C 1
ATOM 15689 O O . LYS I 1 27 ? -50.961 -27.226 216.433 1.00 161.39 26 LYS I O 1
ATOM 15695 N N . SER I 1 28 ? -49.055 -28.422 216.388 1.00 158.12 27 SER I N 1
ATOM 15696 C CA . SER I 1 28 ? -48.548 -27.717 215.214 1.00 147.18 27 SER I CA 1
ATOM 15697 C C . SER I 1 28 ? -49.391 -27.993 213.973 1.00 151.39 27 SER I C 1
ATOM 15698 O O . SER I 1 28 ? -49.680 -27.074 213.198 1.00 148.37 27 SER I O 1
ATOM 15701 N N . ALA I 1 29 ? -49.773 -29.255 213.756 1.00 154.76 28 ALA I N 1
ATOM 15702 C CA . ALA I 1 29 ? -50.576 -29.613 212.587 1.00 142.57 28 ALA I CA 1
ATOM 15703 C C . ALA I 1 29 ? -51.866 -28.801 212.513 1.00 148.37 28 ALA I C 1
ATOM 15704 O O . ALA I 1 29 ? -52.211 -28.262 211.455 1.00 158.86 28 ALA I O 1
ATOM 15706 N N . LEU I 1 30 ? -52.597 -28.710 213.626 1.00 152.06 29 LEU I N 1
ATOM 15707 C CA . LEU I 1 30 ? -53.859 -27.973 213.631 1.00 148.32 29 LEU I CA 1
ATOM 15708 C C . LEU I 1 30 ? -53.640 -26.492 213.344 1.00 160.18 29 LEU I C 1
ATOM 15709 O O . LEU I 1 30 ? -54.339 -25.899 212.514 1.00 160.62 29 LEU I O 1
ATOM 15714 N N . THR I 1 31 ? -52.684 -25.874 214.040 1.00 177.05 30 THR I N 1
ATOM 15715 C CA . THR I 1 31 ? -52.422 -24.450 213.850 1.00 178.68 30 THR I CA 1
ATOM 15716 C C . THR I 1 31 ? -52.056 -24.141 212.402 1.00 173.55 30 THR I C 1
ATOM 15717 O O . THR I 1 31 ? -52.585 -23.196 211.804 1.00 175.09 30 THR I O 1
ATOM 15721 N N . ILE I 1 32 ? -51.143 -24.925 211.823 1.00 156.85 31 ILE I N 1
ATOM 15722 C CA . ILE I 1 32 ? -50.716 -24.677 210.449 1.00 152.98 31 ILE I CA 1
ATOM 15723 C C . ILE I 1 32 ? -51.864 -24.918 209.474 1.00 149.70 31 ILE I C 1
ATOM 15724 O O . ILE I 1 32 ? -52.049 -24.161 208.513 1.00 134.86 31 ILE I O 1
ATOM 15729 N N . GLN I 1 33 ? -52.651 -25.972 209.705 1.00 143.63 32 GLN I N 1
ATOM 15730 C CA . GLN I 1 33 ? -53.835 -26.213 208.884 1.00 141.74 32 GLN I CA 1
ATOM 15731 C C . GLN I 1 33 ? -54.814 -25.049 208.961 1.00 141.89 32 GLN I C 1
ATOM 15732 O O . GLN I 1 33 ? -55.375 -24.630 207.941 1.00 142.93 32 GLN I O 1
ATOM 15738 N N . PHE I 1 34 ? -55.039 -24.519 210.165 1.00 152.57 33 PHE I N 1
ATOM 15739 C CA . PHE I 1 34 ? -56.020 -23.452 210.339 1.00 153.95 33 PHE I CA 1
ATOM 15740 C C . PHE I 1 34 ? -55.586 -22.166 209.646 1.00 145.40 33 PHE I C 1
ATOM 15741 O O . PHE I 1 34 ? -56.405 -21.491 209.011 1.00 133.93 33 PHE I O 1
ATOM 15749 N N . PHE I 1 35 ? -54.307 -21.809 209.755 1.00 140.34 34 PHE I N 1
ATOM 15750 C CA . PHE I 1 35 ? -53.825 -20.539 209.225 1.00 139.28 34 PHE I CA 1
ATOM 15751 C C . PHE I 1 35 ? -53.305 -20.637 207.796 1.00 149.06 34 PHE I C 1
ATOM 15752 O O . PHE I 1 35 ? -53.539 -19.728 206.993 1.00 139.45 34 PHE I O 1
ATOM 15760 N N . GLN I 1 36 ? -52.611 -21.719 207.456 1.00 146.97 35 GLN I N 1
ATOM 15761 C CA . GLN I 1 36 ? -51.875 -21.800 206.202 1.00 133.28 35 GLN I CA 1
ATOM 15762 C C . GLN I 1 36 ? -52.485 -22.762 205.191 1.00 139.10 35 GLN I C 1
ATOM 15763 O O . GLN I 1 36 ? -51.924 -22.923 204.102 1.00 139.28 35 GLN I O 1
ATOM 15769 N N . LYS I 1 37 ? -53.610 -23.404 205.518 1.00 140.08 36 LYS I N 1
ATOM 15770 C CA . LYS I 1 37 ? -54.353 -24.238 204.567 1.00 135.70 36 LYS I CA 1
ATOM 15771 C C . LYS I 1 37 ? -53.486 -25.350 203.979 1.00 132.93 36 LYS I C 1
ATOM 15772 O O . LYS I 1 37 ? -53.513 -25.613 202.775 1.00 131.42 36 LYS I O 1
ATOM 15778 N N . ILE I 1 38 ? -52.709 -26.008 204.833 1.00 137.14 37 ILE I N 1
ATOM 15779 C CA . ILE I 1 38 ? -51.865 -27.116 204.404 1.00 137.04 37 ILE I CA 1
ATOM 15780 C C . ILE I 1 38 ? -51.627 -28.024 205.602 1.00 146.11 37 ILE I C 1
ATOM 15781 O O . ILE I 1 38 ? -51.448 -27.554 206.729 1.00 144.92 37 ILE I O 1
ATOM 15786 N N . PHE I 1 39 ? -51.631 -29.330 205.351 1.00 147.92 38 PHE I N 1
ATOM 15787 C CA . PHE I 1 39 ? -51.276 -30.319 206.359 1.00 143.28 38 PHE I CA 1
ATOM 15788 C C . PHE I 1 39 ? -49.772 -30.552 206.293 1.00 149.32 38 PHE I C 1
ATOM 15789 O O . PHE I 1 39 ? -49.250 -30.976 205.255 1.00 154.83 38 PHE I O 1
ATOM 15791 N N . VAL I 1 40 ? -49.083 -30.280 207.394 1.00 149.42 39 VAL I N 1
ATOM 15792 C CA . VAL I 1 40 ? -47.638 -30.441 207.489 1.00 158.20 39 VAL I CA 1
ATOM 15793 C C . VAL I 1 40 ? -47.366 -31.638 208.395 1.00 177.01 39 VAL I C 1
ATOM 15794 O O . VAL I 1 40 ? -47.548 -31.541 209.618 1.00 182.01 39 VAL I O 1
ATOM 15798 N N . PRO I 1 41 ? -46.934 -32.775 207.857 1.00 204.83 40 PRO I N 1
ATOM 15799 C CA . PRO I 1 41 ? -46.659 -33.927 208.718 1.00 205.89 40 PRO I CA 1
ATOM 15800 C C . PRO I 1 41 ? -45.314 -33.776 209.405 1.00 200.20 40 PRO I C 1
ATOM 15801 O O . PRO I 1 41 ? -44.328 -33.343 208.801 1.00 199.01 40 PRO I O 1
ATOM 15805 N N . ASP I 1 42 ? -45.287 -34.144 210.686 1.00 174.18 41 ASP I N 1
ATOM 15806 C CA . ASP I 1 42 ? -44.060 -34.160 211.481 1.00 170.62 41 ASP I CA 1
ATOM 15807 C C . ASP I 1 42 ? -43.402 -32.780 211.516 1.00 161.00 41 ASP I C 1
ATOM 15808 O O . ASP I 1 42 ? -42.202 -32.633 211.278 1.00 146.57 41 ASP I O 1
ATOM 15813 N N . TYR I 1 43 ? -44.202 -31.758 211.809 1.00 156.52 42 TYR I N 1
ATOM 15814 C CA . TYR I 1 43 ? -43.634 -30.441 212.049 1.00 155.66 42 TYR I CA 1
ATOM 15815 C C . TYR I 1 43 ? -42.823 -30.471 213.338 1.00 157.39 42 TYR I C 1
ATOM 15816 O O . TYR I 1 43 ? -43.149 -31.196 214.282 1.00 156.22 42 TYR I O 1
ATOM 15825 N N . ASP I 1 44 ? -41.742 -29.690 213.359 1.00 154.35 43 ASP I N 1
ATOM 15826 C CA . ASP I 1 44 ? -40.789 -29.670 214.463 1.00 150.25 43 ASP I CA 1
ATOM 15827 C C . ASP I 1 44 ? -41.501 -29.547 215.807 1.00 146.01 43 ASP I C 1
ATOM 15828 O O . ASP I 1 44 ? -42.111 -28.511 216.100 1.00 148.04 43 ASP I O 1
ATOM 15833 N N . PRO I 1 45 ? -41.455 -30.592 216.639 1.00 145.95 44 PRO I N 1
ATOM 15834 C CA . PRO I 1 45 ? -42.192 -30.559 217.914 1.00 148.99 44 PRO I CA 1
ATOM 15835 C C . PRO I 1 45 ? -41.737 -29.457 218.855 1.00 152.12 44 PRO I C 1
ATOM 15836 O O . PRO I 1 45 ? -42.491 -29.087 219.764 1.00 144.77 44 PRO I O 1
ATOM 15840 N N . THR I 1 46 ? -40.529 -28.927 218.671 1.00 157.63 45 THR I N 1
ATOM 15841 C CA . THR I 1 46 ? -39.966 -27.940 219.583 1.00 159.28 45 THR I CA 1
ATOM 15842 C C . THR I 1 46 ? -40.200 -26.503 219.133 1.00 154.34 45 THR I C 1
ATOM 15843 O O . THR I 1 46 ? -40.032 -25.585 219.944 1.00 148.10 45 THR I O 1
ATOM 15847 N N . ILE I 1 47 ? -40.576 -26.284 217.871 1.00 151.09 46 ILE I N 1
ATOM 15848 C CA . ILE I 1 47 ? -40.803 -24.930 217.377 1.00 148.02 46 ILE I CA 1
ATOM 15849 C C . ILE I 1 47 ? -42.005 -24.326 218.088 1.00 154.02 46 ILE I C 1
ATOM 15850 O O . ILE I 1 47 ? -43.079 -24.937 218.160 1.00 145.57 46 ILE I O 1
ATOM 15855 N N . GLU I 1 48 ? -41.827 -23.119 218.621 1.00 175.57 47 GLU I N 1
ATOM 15856 C CA . GLU I 1 48 ? -42.879 -22.410 219.341 1.00 179.85 47 GLU I CA 1
ATOM 15857 C C . GLU I 1 48 ? -42.970 -20.992 218.794 1.00 174.50 47 GLU I C 1
ATOM 15858 O O . GLU I 1 48 ? -42.110 -20.154 219.084 1.00 171.68 47 GLU I O 1
ATOM 15864 N N . ASP I 1 49 ? -44.012 -20.727 218.008 1.00 141.99 48 ASP I N 1
ATOM 15865 C CA . ASP I 1 49 ? -44.195 -19.428 217.376 1.00 129.72 48 ASP I CA 1
ATOM 15866 C C . ASP I 1 49 ? -45.683 -19.115 217.314 1.00 124.02 48 ASP I C 1
ATOM 15867 O O . ASP I 1 49 ? -46.531 -19.954 217.631 1.00 130.95 48 ASP I O 1
ATOM 15872 N N . SER I 1 50 ? -45.994 -17.891 216.897 1.00 123.92 49 SER I N 1
ATOM 15873 C CA . SER I 1 50 ? -47.361 -17.395 216.860 1.00 123.27 49 SER I CA 1
ATOM 15874 C C . SER I 1 50 ? -47.822 -17.187 215.422 1.00 127.59 49 SER I C 1
ATOM 15875 O O . SER I 1 50 ? -47.018 -17.000 214.503 1.00 132.35 49 SER I O 1
ATOM 15878 N N . TYR I 1 51 ? -49.142 -17.226 215.241 1.00 125.62 50 TYR I N 1
ATOM 15879 C CA . TYR I 1 51 ? -49.775 -17.076 213.939 1.00 124.82 50 TYR I CA 1
ATOM 15880 C C . TYR I 1 51 ? -50.865 -16.018 214.059 1.00 127.55 50 TYR I C 1
ATOM 15881 O O . TYR I 1 51 ? -51.443 -15.826 215.133 1.00 131.06 50 TYR I O 1
ATOM 15890 N N . LEU I 1 52 ? -51.149 -15.327 212.955 1.00 124.24 51 LEU I N 1
ATOM 15891 C CA . LEU I 1 52 ? -52.094 -14.216 212.993 1.00 132.69 51 LEU I CA 1
ATOM 15892 C C . LEU I 1 52 ? -52.961 -14.226 211.740 1.00 133.86 51 LEU I C 1
ATOM 15893 O O . LEU I 1 52 ? -52.441 -14.336 210.627 1.00 140.56 51 LEU I O 1
ATOM 15898 N N . LYS I 1 53 ? -54.276 -14.092 211.915 1.00 135.55 52 LYS I N 1
ATOM 15899 C CA . LYS I 1 53 ? -55.191 -13.911 210.794 1.00 146.50 52 LYS I CA 1
ATOM 15900 C C . LYS I 1 53 ? -56.277 -12.910 211.156 1.00 165.72 52 LYS I C 1
ATOM 15901 O O . LYS I 1 53 ? -56.496 -12.597 212.328 1.00 165.23 52 LYS I O 1
ATOM 15907 N N . HIS I 1 54 ? -56.967 -12.423 210.124 1.00 207.85 53 HIS I N 1
ATOM 15908 C CA . HIS I 1 54 ? -58.135 -11.550 210.260 1.00 213.30 53 HIS I CA 1
ATOM 15909 C C . HIS I 1 54 ? -59.297 -12.218 209.529 1.00 211.50 53 HIS I C 1
ATOM 15910 O O . HIS I 1 54 ? -59.515 -11.986 208.338 1.00 213.29 53 HIS I O 1
ATOM 15917 N N . THR I 1 55 ? -60.043 -13.046 210.252 1.00 177.25 54 THR I N 1
ATOM 15918 C CA . THR I 1 55 ? -61.180 -13.772 209.713 1.00 172.42 54 THR I CA 1
ATOM 15919 C C . THR I 1 55 ? -62.473 -13.234 210.310 1.00 183.02 54 THR I C 1
ATOM 15920 O O . THR I 1 55 ? -62.486 -12.629 211.385 1.00 184.77 54 THR I O 1
ATOM 15924 N N . GLU I 1 56 ? -63.571 -13.461 209.591 1.00 192.27 55 GLU I N 1
ATOM 15925 C CA . GLU I 1 56 ? -64.894 -13.019 210.016 1.00 197.92 55 GLU I CA 1
ATOM 15926 C C . GLU I 1 56 ? -65.641 -14.245 210.528 1.00 202.70 55 GLU I C 1
ATOM 15927 O O . GLU I 1 56 ? -65.968 -15.152 209.755 1.00 208.19 55 GLU I O 1
ATOM 15933 N N . ILE I 1 57 ? -65.906 -14.267 211.830 1.00 204.37 56 ILE I N 1
ATOM 15934 C CA . ILE I 1 57 ? -66.590 -15.371 212.492 1.00 200.69 56 ILE I CA 1
ATOM 15935 C C . ILE I 1 57 ? -67.968 -14.896 212.926 1.00 203.40 56 ILE I C 1
ATOM 15936 O O . ILE I 1 57 ? -68.090 -13.892 213.639 1.00 202.88 56 ILE I O 1
ATOM 15941 N N . ASP I 1 58 ? -69.000 -15.627 212.503 1.00 200.67 57 ASP I N 1
ATOM 15942 C CA . ASP I 1 58 ? -70.391 -15.300 212.812 1.00 194.60 57 ASP I CA 1
ATOM 15943 C C . ASP I 1 58 ? -70.717 -13.861 212.416 1.00 188.27 57 ASP I C 1
ATOM 15944 O O . ASP I 1 58 ? -71.254 -13.077 213.203 1.00 188.71 57 ASP I O 1
ATOM 15949 N N . ASN I 1 59 ? -70.384 -13.521 211.169 1.00 184.84 58 ASN I N 1
ATOM 15950 C CA . ASN I 1 59 ? -70.657 -12.198 210.602 1.00 178.61 58 ASN I CA 1
ATOM 15951 C C . ASN I 1 59 ? -70.035 -11.090 211.450 1.00 176.79 58 ASN I C 1
ATOM 15952 O O . ASN I 1 59 ? -70.622 -10.022 211.638 1.00 176.28 58 ASN I O 1
ATOM 15954 N N . GLN I 1 60 ? -68.835 -11.346 211.967 1.00 184.72 59 GLN I N 1
ATOM 15955 C CA . GLN I 1 60 ? -68.137 -10.377 212.809 1.00 173.02 59 GLN I CA 1
ATOM 15956 C C . GLN I 1 60 ? -66.643 -10.532 212.572 1.00 177.60 59 GLN I C 1
ATOM 15957 O O . GLN I 1 60 ? -66.059 -11.552 212.951 1.00 183.55 59 GLN I O 1
ATOM 15959 N N . TRP I 1 61 ? -66.031 -9.530 211.943 1.00 177.33 60 TRP I N 1
ATOM 15960 C CA . TRP I 1 61 ? -64.594 -9.567 211.708 1.00 176.17 60 TRP I CA 1
ATOM 15961 C C . TRP I 1 61 ? -63.840 -9.590 213.029 1.00 174.38 60 TRP I C 1
ATOM 15962 O O . TRP I 1 61 ? -64.256 -8.974 214.014 1.00 176.03 60 TRP I O 1
ATOM 15973 N N . ALA I 1 62 ? -62.721 -10.309 213.046 1.00 172.10 61 ALA I N 1
ATOM 15974 C CA . ALA I 1 62 ? -61.952 -10.481 214.267 1.00 166.00 61 ALA I CA 1
ATOM 15975 C C . ALA I 1 62 ? -60.499 -10.763 213.922 1.00 162.42 61 ALA I C 1
ATOM 15976 O O . ALA I 1 62 ? -60.194 -11.343 212.876 1.00 167.18 61 ALA I O 1
ATOM 15978 N N . ILE I 1 63 ? -59.606 -10.346 214.815 1.00 156.12 62 ILE I N 1
ATOM 15979 C CA . ILE I 1 63 ? -58.187 -10.665 214.721 1.00 156.64 62 ILE I CA 1
ATOM 15980 C C . ILE I 1 63 ? -57.922 -11.859 215.622 1.00 153.04 62 ILE I C 1
ATOM 15981 O O . ILE I 1 63 ? -58.317 -11.862 216.795 1.00 143.15 62 ILE I O 1
ATOM 15986 N N . LEU I 1 64 ? -57.258 -12.874 215.081 1.00 147.65 63 LEU I N 1
ATOM 15987 C CA . LEU I 1 64 ? -56.964 -14.096 215.818 1.00 143.17 63 LEU I CA 1
ATOM 15988 C C . LEU I 1 64 ? -55.462 -14.175 216.045 1.00 142.43 63 LEU I C 1
ATOM 15989 O O . LEU I 1 64 ? -54.691 -14.194 215.081 1.00 134.21 63 LEU I O 1
ATOM 15994 N N . ASP I 1 65 ? -55.053 -14.220 217.314 1.00 143.29 64 ASP I N 1
ATOM 15995 C CA . ASP I 1 65 ? -53.644 -14.292 217.703 1.00 137.71 64 ASP I CA 1
ATOM 15996 C C . ASP I 1 65 ? -53.413 -15.640 218.383 1.00 134.71 64 ASP I C 1
ATOM 15997 O O . ASP I 1 65 ? -53.682 -15.796 219.578 1.00 142.52 64 ASP I O 1
ATOM 16002 N N . VAL I 1 66 ? -52.917 -16.610 217.618 1.00 127.41 65 VAL I N 1
ATOM 16003 C CA . VAL I 1 66 ? -52.753 -17.982 218.083 1.00 118.18 65 VAL I CA 1
ATOM 16004 C C . VAL I 1 66 ? -51.269 -18.263 218.272 1.00 119.12 65 VAL I C 1
ATOM 16005 O O . VAL I 1 66 ? -50.444 -17.889 217.431 1.00 123.67 65 VAL I O 1
ATOM 16009 N N . LEU I 1 67 ? -50.933 -18.925 219.379 1.00 136.01 66 LEU I N 1
ATOM 16010 C CA . LEU I 1 67 ? -49.567 -19.341 219.676 1.00 137.11 66 LEU I CA 1
ATOM 16011 C C . LEU I 1 67 ? -49.530 -20.861 219.753 1.00 131.72 66 LEU I C 1
ATOM 16012 O O . LEU I 1 67 ? -50.265 -21.466 220.543 1.00 124.19 66 LEU I O 1
ATOM 16017 N N . ASP I 1 68 ? -48.686 -21.474 218.927 1.00 121.99 67 ASP I N 1
ATOM 16018 C CA . ASP I 1 68 ? -48.447 -22.912 218.986 1.00 129.67 67 ASP I CA 1
ATOM 16019 C C . ASP I 1 68 ? -47.448 -23.203 220.100 1.00 135.18 67 ASP I C 1
ATOM 16020 O O . ASP I 1 68 ? -46.249 -22.939 219.955 1.00 133.20 67 ASP I O 1
ATOM 16025 N N . THR I 1 69 ? -47.938 -23.743 221.214 1.00 140.92 68 THR I N 1
ATOM 16026 C CA . THR I 1 69 ? -47.087 -24.008 222.364 1.00 142.17 68 THR I CA 1
ATOM 16027 C C . THR I 1 69 ? -46.219 -25.234 222.114 1.00 147.89 68 THR I C 1
ATOM 16028 O O . THR I 1 69 ? -46.558 -26.111 221.314 1.00 153.57 68 THR I O 1
ATOM 16032 N N . ALA I 1 70 ? -45.084 -25.283 222.805 1.00 137.34 69 ALA I N 1
ATOM 16033 C CA . ALA I 1 70 ? -44.172 -26.410 222.684 1.00 128.05 69 ALA I CA 1
ATOM 16034 C C . ALA I 1 70 ? -43.298 -26.480 223.926 1.00 150.66 69 ALA I C 1
ATOM 16035 O O . ALA I 1 70 ? -43.017 -25.460 224.561 1.00 155.36 69 ALA I O 1
ATOM 16037 N N . GLY I 1 71 ? -42.877 -27.695 224.263 1.00 156.88 70 GLY I N 1
ATOM 16038 C CA . GLY I 1 71 ? -42.017 -27.900 225.411 1.00 149.95 70 GLY I CA 1
ATOM 16039 C C . GLY I 1 71 ? -42.715 -27.921 226.754 1.00 151.95 70 GLY I C 1
ATOM 16040 O O . GLY I 1 71 ? -43.715 -27.228 226.963 1.00 155.02 70 GLY I O 1
ATOM 16041 N N . GLN I 1 72 ? -42.181 -28.720 227.675 1.00 157.59 71 GLN I N 1
ATOM 16042 C CA . GLN I 1 72 ? -42.716 -28.853 229.021 1.00 146.68 71 GLN I CA 1
ATOM 16043 C C . GLN I 1 72 ? -41.812 -28.208 230.061 1.00 152.20 71 GLN I C 1
ATOM 16044 O O . GLN I 1 72 ? -42.163 -28.189 231.246 1.00 143.73 71 GLN I O 1
ATOM 16046 N N . GLU I 1 73 ? -40.661 -27.684 229.648 1.00 163.29 72 GLU I N 1
ATOM 16047 C CA . GLU I 1 73 ? -39.746 -26.994 230.547 1.00 151.76 72 GLU I CA 1
ATOM 16048 C C . GLU I 1 73 ? -40.365 -25.652 230.934 1.00 150.37 72 GLU I C 1
ATOM 16049 O O . GLU I 1 73 ? -41.515 -25.348 230.604 1.00 146.99 72 GLU I O 1
ATOM 16055 N N . GLU I 1 74 ? -39.608 -24.832 231.662 1.00 166.84 73 GLU I N 1
ATOM 16056 C CA . GLU I 1 74 ? -40.146 -23.546 232.077 1.00 165.14 73 GLU I CA 1
ATOM 16057 C C . GLU I 1 74 ? -40.447 -22.696 230.848 1.00 154.23 73 GLU I C 1
ATOM 16058 O O . GLU I 1 74 ? -39.764 -22.778 229.824 1.00 155.89 73 GLU I O 1
ATOM 16064 N N . PHE I 1 75 ? -41.483 -21.874 230.956 1.00 139.00 74 PHE I N 1
ATOM 16065 C CA . PHE I 1 75 ? -41.989 -21.147 229.803 1.00 142.50 74 PHE I CA 1
ATOM 16066 C C . PHE I 1 75 ? -41.071 -19.983 229.456 1.00 134.66 74 PHE I C 1
ATOM 16067 O O . PHE I 1 75 ? -40.603 -19.256 230.336 1.00 131.75 74 PHE I O 1
ATOM 16075 N N . SER I 1 76 ? -40.811 -19.815 228.162 1.00 137.29 75 SER I N 1
ATOM 16076 C CA . SER I 1 76 ? -40.142 -18.616 227.682 1.00 134.35 75 SER I CA 1
ATOM 16077 C C . SER I 1 76 ? -41.000 -17.384 227.960 1.00 128.60 75 SER I C 1
ATOM 16078 O O . SER I 1 76 ? -42.195 -17.479 228.258 1.00 131.12 75 SER I O 1
ATOM 16081 N N . ALA I 1 77 ? -40.365 -16.211 227.879 1.00 123.07 76 ALA I N 1
ATOM 16082 C CA . ALA I 1 77 ? -41.094 -14.963 228.083 1.00 121.07 76 ALA I CA 1
ATOM 16083 C C . ALA I 1 77 ? -42.279 -14.857 227.132 1.00 122.10 76 ALA I C 1
ATOM 16084 O O . ALA I 1 77 ? -43.337 -14.337 227.502 1.00 111.26 76 ALA I O 1
ATOM 16086 N N . MET I 1 78 ? -42.126 -15.358 225.905 1.00 124.81 77 MET I N 1
ATOM 16087 C CA . MET I 1 78 ? -43.241 -15.359 224.963 1.00 127.06 77 MET I CA 1
ATOM 16088 C C . MET I 1 78 ? -44.308 -16.362 225.386 1.00 131.26 77 MET I C 1
ATOM 16089 O O . MET I 1 78 ? -45.500 -16.039 225.419 1.00 132.47 77 MET I O 1
ATOM 16094 N N . ARG I 1 79 ? -43.896 -17.595 225.696 1.00 128.41 78 ARG I N 1
ATOM 16095 C CA . ARG I 1 79 ? -44.848 -18.624 226.103 1.00 132.91 78 ARG I CA 1
ATOM 16096 C C . ARG I 1 79 ? -45.629 -18.191 227.339 1.00 137.07 78 ARG I C 1
ATOM 16097 O O . ARG I 1 79 ? -46.854 -18.343 227.398 1.00 137.20 78 ARG I O 1
ATOM 16101 N N . GLU I 1 80 ? -44.926 -17.668 228.347 1.00 140.85 79 GLU I N 1
ATOM 16102 C CA . GLU I 1 80 ? -45.565 -17.268 229.599 1.00 138.87 79 GLU I CA 1
ATOM 16103 C C . GLU I 1 80 ? -46.653 -16.220 229.381 1.00 142.49 79 GLU I C 1
ATOM 16104 O O . GLU I 1 80 ? -47.802 -16.404 229.797 1.00 146.20 79 GLU I O 1
ATOM 16110 N N . GLN I 1 81 ? -46.303 -15.102 228.733 1.00 139.92 80 GLN I N 1
ATOM 16111 C CA . GLN I 1 81 ? -47.241 -13.986 228.611 1.00 137.73 80 GLN I CA 1
ATOM 16112 C C . GLN I 1 81 ? -48.482 -14.340 227.803 1.00 142.96 80 GLN I C 1
ATOM 16113 O O . GLN I 1 81 ? -49.554 -13.771 228.040 1.00 149.42 80 GLN I O 1
ATOM 16119 N N . TYR I 1 82 ? -48.368 -15.271 226.856 1.00 135.26 81 TYR I N 1
ATOM 16120 C CA . TYR I 1 82 ? -49.551 -15.734 226.137 1.00 134.97 81 TYR I CA 1
ATOM 16121 C C . TYR I 1 82 ? -50.474 -16.526 227.048 1.00 135.37 81 TYR I C 1
ATOM 16122 O O . TYR I 1 82 ? -51.700 -16.377 226.982 1.00 140.18 81 TYR I O 1
ATOM 16131 N N . MET I 1 83 ? -49.897 -17.362 227.913 1.00 140.38 82 MET I N 1
ATOM 16132 C CA . MET I 1 83 ? -50.679 -18.180 228.832 1.00 144.38 82 MET I CA 1
ATOM 16133 C C . MET I 1 83 ? -51.366 -17.336 229.891 1.00 140.77 82 MET I C 1
ATOM 16134 O O . MET I 1 83 ? -52.391 -17.759 230.432 1.00 138.62 82 MET I O 1
ATOM 16139 N N . ARG I 1 84 ? -50.824 -16.154 230.182 1.00 140.62 83 ARG I N 1
ATOM 16140 C CA . ARG I 1 84 ? -51.397 -15.237 231.156 1.00 142.26 83 ARG I CA 1
ATOM 16141 C C . ARG I 1 84 ? -52.397 -14.261 230.554 1.00 141.92 83 ARG I C 1
ATOM 16142 O O . ARG I 1 84 ? -53.345 -13.861 231.240 1.00 139.89 83 ARG I O 1
ATOM 16150 N N . THR I 1 85 ? -52.206 -13.860 229.299 1.00 135.88 84 THR I N 1
ATOM 16151 C CA . THR I 1 85 ? -53.075 -12.885 228.656 1.00 140.52 84 THR I CA 1
ATOM 16152 C C . THR I 1 85 ? -53.995 -13.500 227.613 1.00 147.43 84 THR I C 1
ATOM 16153 O O . THR I 1 85 ? -54.776 -12.770 226.993 1.00 148.77 84 THR I O 1
ATOM 16157 N N . GLY I 1 86 ? -53.918 -14.809 227.394 1.00 146.62 85 GLY I N 1
ATOM 16158 C CA . GLY I 1 86 ? -54.756 -15.424 226.380 1.00 146.19 85 GLY I CA 1
ATOM 16159 C C . GLY I 1 86 ? -56.227 -15.308 226.736 1.00 152.82 85 GLY I C 1
ATOM 16160 O O . GLY I 1 86 ? -56.622 -15.458 227.894 1.00 147.31 85 GLY I O 1
ATOM 16161 N N . ASP I 1 87 ? -57.047 -15.034 225.721 1.00 157.29 86 ASP I N 1
ATOM 16162 C CA . ASP I 1 87 ? -58.486 -14.931 225.928 1.00 154.63 86 ASP I CA 1
ATOM 16163 C C . ASP I 1 87 ? -59.155 -16.295 225.953 1.00 156.17 86 ASP I C 1
ATOM 16164 O O . ASP I 1 87 ? -60.257 -16.425 226.498 1.00 154.56 86 ASP I O 1
ATOM 16169 N N . GLY I 1 88 ? -58.512 -17.307 225.381 1.00 161.88 87 GLY I N 1
ATOM 16170 C CA . GLY I 1 88 ? -59.062 -18.647 225.366 1.00 160.54 87 GLY I CA 1
ATOM 16171 C C . GLY I 1 88 ? -57.969 -19.653 225.097 1.00 147.31 87 GLY I C 1
ATOM 16172 O O . GLY I 1 88 ? -56.883 -19.310 224.619 1.00 139.14 87 GLY I O 1
ATOM 16173 N N . PHE I 1 89 ? -58.272 -20.908 225.410 1.00 153.57 88 PHE I N 1
ATOM 16174 C CA . PHE I 1 89 ? -57.314 -21.997 225.315 1.00 149.56 88 PHE I CA 1
ATOM 16175 C C . PHE I 1 89 ? -57.967 -23.182 224.625 1.00 156.51 88 PHE I C 1
ATOM 16176 O O . PHE I 1 89 ? -59.152 -23.458 224.834 1.00 170.24 88 PHE I O 1
ATOM 16184 N N . LEU I 1 90 ? -57.190 -23.875 223.801 1.00 140.99 89 LEU I N 1
ATOM 16185 C CA . LEU I 1 90 ? -57.606 -25.132 223.190 1.00 155.13 89 LEU I CA 1
ATOM 16186 C C . LEU I 1 90 ? -56.798 -26.239 223.855 1.00 152.73 89 LEU I C 1
ATOM 16187 O O . LEU I 1 90 ? -55.607 -26.406 223.576 1.00 148.88 89 LEU I O 1
ATOM 16192 N N . ILE I 1 91 ? -57.446 -26.986 224.744 1.00 155.14 90 ILE I N 1
ATOM 16193 C CA . ILE I 1 91 ? -56.821 -28.136 225.381 1.00 156.33 90 ILE I CA 1
ATOM 16194 C C . ILE I 1 91 ? -57.013 -29.307 224.427 1.00 156.58 90 ILE I C 1
ATOM 16195 O O . ILE I 1 91 ? -58.136 -29.762 224.198 1.00 156.23 90 ILE I O 1
ATOM 16200 N N . VAL I 1 92 ? -55.912 -29.785 223.858 1.00 153.96 91 VAL I N 1
ATOM 16201 C CA . VAL I 1 92 ? -55.938 -30.754 222.771 1.00 162.37 91 VAL I CA 1
ATOM 16202 C C . VAL I 1 92 ? -55.303 -32.047 223.254 1.00 155.56 91 VAL I C 1
ATOM 16203 O O . VAL I 1 92 ? -54.219 -32.028 223.849 1.00 154.31 91 VAL I O 1
ATOM 16207 N N . TYR I 1 93 ? -55.979 -33.164 222.997 1.00 161.53 92 TYR I N 1
ATOM 16208 C CA . TYR I 1 93 ? -55.414 -34.485 223.203 1.00 169.77 92 TYR I CA 1
ATOM 16209 C C . TYR I 1 93 ? -55.607 -35.315 221.941 1.00 172.16 92 TYR I C 1
ATOM 16210 O O . TYR I 1 93 ? -56.438 -34.999 221.082 1.00 163.35 92 TYR I O 1
ATOM 16219 N N . SER I 1 94 ? -54.816 -36.379 221.834 1.00 175.91 93 SER I N 1
ATOM 16220 C CA . SER I 1 94 ? -54.907 -37.327 220.731 1.00 179.68 93 SER I CA 1
ATOM 16221 C C . SER I 1 94 ? -55.623 -38.580 221.217 1.00 195.81 93 SER I C 1
ATOM 16222 O O . SER I 1 94 ? -55.304 -39.108 222.290 1.00 190.65 93 SER I O 1
ATOM 16225 N N . VAL I 1 95 ? -56.593 -39.044 220.430 1.00 205.47 94 VAL I N 1
ATOM 16226 C CA . VAL I 1 95 ? -57.390 -40.219 220.759 1.00 207.25 94 VAL I CA 1
ATOM 16227 C C . VAL I 1 95 ? -56.567 -41.481 220.519 1.00 208.23 94 VAL I C 1
ATOM 16228 O O . VAL I 1 95 ? -57.034 -42.597 220.772 1.00 212.19 94 VAL I O 1
ATOM 16232 N N . THR I 1 96 ? -55.329 -41.325 220.049 1.00 199.68 95 THR I N 1
ATOM 16233 C CA . THR I 1 96 ? -54.434 -42.464 219.876 1.00 191.50 95 THR I CA 1
ATOM 16234 C C . THR I 1 96 ? -53.340 -42.533 220.930 1.00 184.96 95 THR I C 1
ATOM 16235 O O . THR I 1 96 ? -52.569 -43.497 220.936 1.00 185.32 95 THR I O 1
ATOM 16239 N N . ASP I 1 97 ? -53.248 -41.548 221.820 1.00 183.17 96 ASP I N 1
ATOM 16240 C CA . ASP I 1 97 ? -52.224 -41.516 222.862 1.00 183.77 96 ASP I CA 1
ATOM 16241 C C . ASP I 1 97 ? -52.931 -41.502 224.214 1.00 182.67 96 ASP I C 1
ATOM 16242 O O . ASP I 1 97 ? -53.399 -40.452 224.666 1.00 178.09 96 ASP I O 1
ATOM 16244 N N . LYS I 1 98 ? -53.023 -42.677 224.847 1.00 187.94 97 LYS I N 1
ATOM 16245 C CA . LYS I 1 98 ? -53.698 -42.782 226.138 1.00 187.71 97 LYS I CA 1
ATOM 16246 C C . LYS I 1 98 ? -53.034 -41.921 227.204 1.00 185.28 97 LYS I C 1
ATOM 16247 O O . LYS I 1 98 ? -53.707 -41.455 228.131 1.00 185.93 97 LYS I O 1
ATOM 16249 N N . ALA I 1 99 ? -51.721 -41.705 227.099 1.00 182.69 98 ALA I N 1
ATOM 16250 C CA . ALA I 1 99 ? -51.032 -40.853 228.064 1.00 180.39 98 ALA I CA 1
ATOM 16251 C C . ALA I 1 99 ? -51.535 -39.417 227.983 1.00 177.28 98 ALA I C 1
ATOM 16252 O O . ALA I 1 99 ? -51.709 -38.751 229.010 1.00 176.09 98 ALA I O 1
ATOM 16254 N N . SER I 1 100 ? -51.757 -38.920 226.764 1.00 181.30 99 SER I N 1
ATOM 16255 C CA . SER I 1 100 ? -52.246 -37.558 226.579 1.00 175.21 99 SER I CA 1
ATOM 16256 C C . SER I 1 100 ? -53.612 -37.342 227.219 1.00 177.22 99 SER I C 1
ATOM 16257 O O . SER I 1 100 ? -53.889 -36.249 227.726 1.00 175.01 99 SER I O 1
ATOM 16260 N N . PHE I 1 101 ? -54.478 -38.358 227.206 1.00 181.25 100 PHE I N 1
ATOM 16261 C CA . PHE I 1 101 ? -55.810 -38.192 227.781 1.00 181.33 100 PHE I CA 1
ATOM 16262 C C . PHE I 1 101 ? -55.756 -38.052 229.298 1.00 187.19 100 PHE I C 1
ATOM 16263 O O . PHE I 1 101 ? -56.422 -37.183 229.872 1.00 183.99 100 PHE I O 1
ATOM 16271 N N . GLU I 1 102 ? -54.977 -38.905 229.968 1.00 194.07 101 GLU I N 1
ATOM 16272 C CA . GLU I 1 102 ? -54.847 -38.799 231.417 1.00 184.05 101 GLU I CA 1
ATOM 16273 C C . GLU I 1 102 ? -54.182 -37.495 231.836 1.00 187.16 101 GLU I C 1
ATOM 16274 O O . GLU I 1 102 ? -54.314 -37.085 232.995 1.00 180.82 101 GLU I O 1
ATOM 16276 N N . HIS I 1 103 ? -53.471 -36.842 230.918 1.00 187.28 102 HIS I N 1
ATOM 16277 C CA . HIS I 1 103 ? -52.769 -35.596 231.186 1.00 177.05 102 HIS I CA 1
ATOM 16278 C C . HIS I 1 103 ? -53.612 -34.360 230.895 1.00 169.03 102 HIS I C 1
ATOM 16279 O O . HIS I 1 103 ? -53.147 -33.241 231.139 1.00 171.90 102 HIS I O 1
ATOM 16286 N N . VAL I 1 104 ? -54.824 -34.534 230.362 1.00 171.46 103 VAL I N 1
ATOM 16287 C CA . VAL I 1 104 ? -55.710 -33.400 230.100 1.00 176.03 103 VAL I CA 1
ATOM 16288 C C . VAL I 1 104 ? -56.021 -32.636 231.384 1.00 186.88 103 VAL I C 1
ATOM 16289 O O . VAL I 1 104 ? -56.022 -31.399 231.402 1.00 188.15 103 VAL I O 1
ATOM 16293 N N . ASP I 1 105 ? -56.291 -33.360 232.476 1.00 197.24 104 ASP I N 1
ATOM 16294 C CA . ASP I 1 105 ? -56.591 -32.715 233.754 1.00 196.68 104 ASP I CA 1
ATOM 16295 C C . ASP I 1 105 ? -55.449 -31.826 234.230 1.00 195.46 104 ASP I C 1
ATOM 16296 O O . ASP I 1 105 ? -55.683 -30.719 234.730 1.00 195.76 104 ASP I O 1
ATOM 16301 N N . ARG I 1 106 ? -54.208 -32.295 234.088 1.00 183.84 105 ARG I N 1
ATOM 16302 C CA . ARG I 1 106 ? -53.056 -31.512 234.526 1.00 180.72 105 ARG I CA 1
ATOM 16303 C C . ARG I 1 106 ? -52.979 -30.173 233.804 1.00 176.79 105 ARG I C 1
ATOM 16304 O O . ARG I 1 106 ? -52.721 -29.137 234.428 1.00 174.46 105 ARG I O 1
ATOM 16312 N N . PHE I 1 107 ? -53.207 -30.175 232.491 1.00 172.32 106 PHE I N 1
ATOM 16313 C CA . PHE I 1 107 ? -53.145 -28.938 231.718 1.00 179.90 106 PHE I CA 1
ATOM 16314 C C . PHE I 1 107 ? -54.294 -28.006 232.082 1.00 183.65 106 PHE I C 1
ATOM 16315 O O . PHE I 1 107 ? -54.128 -26.781 232.097 1.00 177.18 106 PHE I O 1
ATOM 16323 N N . HIS I 1 108 ? -55.473 -28.573 232.347 1.00 198.01 107 HIS I N 1
ATOM 16324 C CA . HIS I 1 108 ? -56.617 -27.786 232.797 1.00 201.26 107 HIS I CA 1
ATOM 16325 C C . HIS I 1 108 ? -56.255 -26.965 234.031 1.00 203.36 107 HIS I C 1
ATOM 16326 O O . HIS I 1 108 ? -56.507 -25.755 234.085 1.00 203.58 107 HIS I O 1
ATOM 16333 N N . GLN I 1 109 ? -55.678 -27.620 235.044 1.00 186.39 108 GLN I N 1
ATOM 16334 C CA . GLN I 1 109 ? -55.272 -26.923 236.263 1.00 167.13 108 GLN I CA 1
ATOM 16335 C C . GLN I 1 109 ? -54.258 -25.823 235.976 1.00 160.55 108 GLN I C 1
ATOM 16336 O O . GLN I 1 109 ? -54.262 -24.789 236.653 1.00 157.86 108 GLN I O 1
ATOM 16342 N N . LEU I 1 110 ? -53.374 -26.032 234.996 1.00 176.87 109 LEU I N 1
ATOM 16343 C CA . LEU I 1 110 ? -52.364 -25.023 234.685 1.00 175.36 109 LEU I CA 1
ATOM 16344 C C . LEU I 1 110 ? -53.014 -23.707 234.285 1.00 162.26 109 LEU I C 1
ATOM 16345 O O . LEU I 1 110 ? -52.567 -22.633 234.703 1.00 147.90 109 LEU I O 1
ATOM 16350 N N . ILE I 1 111 ? -54.063 -23.770 233.465 1.00 162.81 110 ILE I N 1
ATOM 16351 C CA . ILE I 1 111 ? -54.733 -22.554 233.021 1.00 163.71 110 ILE I CA 1
ATOM 16352 C C . ILE I 1 111 ? -55.390 -21.854 234.204 1.00 164.31 110 ILE I C 1
ATOM 16353 O O . ILE I 1 111 ? -55.239 -20.641 234.392 1.00 155.96 110 ILE I O 1
ATOM 16358 N N . LEU I 1 112 ? -56.130 -22.612 235.021 1.00 164.43 111 LEU I N 1
ATOM 16359 C CA . LEU I 1 112 ? -56.813 -22.027 236.171 1.00 163.22 111 LEU I CA 1
ATOM 16360 C C . LEU I 1 112 ? -55.826 -21.461 237.183 1.00 162.24 111 LEU I C 1
ATOM 16361 O O . LEU I 1 112 ? -56.036 -20.366 237.720 1.00 159.81 111 LEU I O 1
ATOM 16366 N N . ARG I 1 113 ? -54.749 -22.199 237.469 1.00 157.00 112 ARG I N 1
ATOM 16367 C CA . ARG I 1 113 ? -53.735 -21.710 238.401 1.00 154.92 112 ARG I CA 1
ATOM 16368 C C . ARG I 1 113 ? -53.110 -20.414 237.900 1.00 157.24 112 ARG I C 1
ATOM 16369 O O . ARG I 1 113 ? -52.953 -19.452 238.660 1.00 166.72 112 ARG I O 1
ATOM 16371 N N . VAL I 1 114 ? -52.741 -20.377 236.618 1.00 157.29 113 VAL I N 1
ATOM 16372 C CA . VAL I 1 114 ? -52.181 -19.161 236.036 1.00 156.63 113 VAL I CA 1
ATOM 16373 C C . VAL I 1 114 ? -53.212 -18.040 236.040 1.00 166.45 113 VAL I C 1
ATOM 16374 O O . VAL I 1 114 ? -52.952 -16.943 236.544 1.00 167.48 113 VAL I O 1
ATOM 16378 N N . LYS I 1 115 ? -54.408 -18.309 235.507 1.00 166.83 114 LYS I N 1
ATOM 16379 C CA . LYS I 1 115 ? -55.425 -17.270 235.353 1.00 172.68 114 LYS I CA 1
ATOM 16380 C C . LYS I 1 115 ? -56.038 -16.817 236.673 1.00 182.38 114 LYS I C 1
ATOM 16381 O O . LYS I 1 115 ? -56.664 -15.752 236.709 1.00 187.90 114 LYS I O 1
ATOM 16387 N N . ASP I 1 116 ? -55.859 -17.581 237.751 1.00 189.51 115 ASP I N 1
ATOM 16388 C CA . ASP I 1 116 ? -56.466 -17.290 239.054 1.00 193.74 115 ASP I CA 1
ATOM 16389 C C . ASP I 1 116 ? -57.988 -17.161 238.944 1.00 200.15 115 ASP I C 1
ATOM 16390 O O . ASP I 1 116 ? -58.599 -16.196 239.410 1.00 208.98 115 ASP I O 1
ATOM 16395 N N . ARG I 1 117 ? -58.598 -18.161 238.311 1.00 181.90 116 ARG I N 1
ATOM 16396 C CA . ARG I 1 117 ? -60.040 -18.258 238.115 1.00 182.10 116 ARG I CA 1
ATOM 16397 C C . ARG I 1 117 ? -60.501 -19.690 238.333 1.00 182.01 116 ARG I C 1
ATOM 16398 O O . ARG I 1 117 ? -59.727 -20.644 238.221 1.00 183.34 116 ARG I O 1
ATOM 16406 N N . GLU I 1 118 ? -61.787 -19.820 238.662 1.00 177.11 117 GLU I N 1
ATOM 16407 C CA . GLU I 1 118 ? -62.428 -21.121 238.786 1.00 176.08 117 GLU I CA 1
ATOM 16408 C C . GLU I 1 118 ? -62.825 -21.698 237.435 1.00 178.79 117 GLU I C 1
ATOM 16409 O O . GLU I 1 118 ? -63.028 -22.912 237.327 1.00 180.44 117 GLU I O 1
ATOM 16415 N N . SER I 1 119 ? -62.941 -20.855 236.411 1.00 180.06 118 SER I N 1
ATOM 16416 C CA . SER I 1 119 ? -63.294 -21.295 235.069 1.00 178.24 118 SER I CA 1
ATOM 16417 C C . SER I 1 119 ? -62.778 -20.269 234.071 1.00 176.49 118 SER I C 1
ATOM 16418 O O . SER I 1 119 ? -62.678 -19.079 234.381 1.00 172.41 118 SER I O 1
ATOM 16421 N N . PHE I 1 120 ? -62.446 -20.746 232.875 1.00 183.46 119 PHE I N 1
ATOM 16422 C CA . PHE I 1 120 ? -61.921 -19.901 231.813 1.00 179.67 119 PHE I CA 1
ATOM 16423 C C . PHE I 1 120 ? -62.405 -20.424 230.473 1.00 179.18 119 PHE I C 1
ATOM 16424 O O . PHE I 1 120 ? -62.638 -21.631 230.331 1.00 181.32 119 PHE I O 1
ATOM 16432 N N . PRO I 1 121 ? -62.597 -19.539 229.477 1.00 173.54 120 PRO I N 1
ATOM 16433 C CA . PRO I 1 121 ? -62.980 -20.002 228.136 1.00 166.41 120 PRO I CA 1
ATOM 16434 C C . PRO I 1 121 ? -62.033 -21.070 227.617 1.00 172.46 120 PRO I C 1
ATOM 16435 O O . PRO I 1 121 ? -60.856 -20.802 227.351 1.00 166.00 120 PRO I O 1
ATOM 16439 N N . MET I 1 122 ? -62.545 -22.288 227.469 1.00 177.44 121 MET I N 1
ATOM 16440 C CA . MET I 1 122 ? -61.734 -23.416 227.044 1.00 176.10 121 MET I CA 1
ATOM 16441 C C . MET I 1 122 ? -62.614 -24.396 226.284 1.00 181.60 121 MET I C 1
ATOM 16442 O O . MET I 1 122 ? -63.824 -24.469 226.513 1.00 189.58 121 MET I O 1
ATOM 16447 N N . ILE I 1 123 ? -62.001 -25.141 225.367 1.00 162.53 122 ILE I N 1
ATOM 16448 C CA . ILE I 1 123 ? -62.703 -26.165 224.599 1.00 169.62 122 ILE I CA 1
ATOM 16449 C C . ILE I 1 123 ? -61.824 -27.404 224.506 1.00 170.21 122 ILE I C 1
ATOM 16450 O O . ILE I 1 123 ? -60.652 -27.315 224.126 1.00 164.09 122 ILE I O 1
ATOM 16455 N N . LEU I 1 124 ? -62.389 -28.558 224.856 1.00 179.56 123 LEU I N 1
ATOM 16456 C CA . LEU I 1 124 ? -61.692 -29.826 224.697 1.00 181.55 123 LEU I CA 1
ATOM 16457 C C . LEU I 1 124 ? -61.712 -30.236 223.229 1.00 179.18 123 LEU I C 1
ATOM 16458 O O . LEU I 1 124 ? -62.761 -30.196 222.578 1.00 175.83 123 LEU I O 1
ATOM 16463 N N . VAL I 1 125 ? -60.553 -30.629 222.711 1.00 161.74 124 VAL I N 1
ATOM 16464 C CA . VAL I 1 125 ? -60.383 -30.956 221.300 1.00 165.32 124 VAL I CA 1
ATOM 16465 C C . VAL I 1 125 ? -59.818 -32.366 221.204 1.00 172.46 124 VAL I C 1
ATOM 16466 O O . VAL I 1 125 ? -58.698 -32.623 221.662 1.00 166.81 124 VAL I O 1
ATOM 16470 N N . ALA I 1 126 ? -60.592 -33.275 220.613 1.00 180.73 125 ALA I N 1
ATOM 16471 C CA . ALA I 1 126 ? -60.154 -34.645 220.366 1.00 177.25 125 ALA I CA 1
ATOM 16472 C C . ALA I 1 126 ? -59.643 -34.733 218.933 1.00 174.33 125 ALA I C 1
ATOM 16473 O O . ALA I 1 126 ? -60.420 -34.605 217.982 1.00 167.93 125 ALA I O 1
ATOM 16475 N N . ASN I 1 127 ? -58.341 -34.951 218.782 1.00 184.13 126 ASN I N 1
ATOM 16476 C CA . ASN I 1 127 ? -57.681 -34.918 217.486 1.00 193.34 126 ASN I CA 1
ATOM 16477 C C . ASN I 1 127 ? -57.236 -36.318 217.073 1.00 199.93 126 ASN I C 1
ATOM 16478 O O . ASN I 1 127 ? -57.297 -37.275 217.852 1.00 198.29 126 ASN I O 1
ATOM 16483 N N . LYS I 1 128 ? -56.799 -36.422 215.814 1.00 193.84 127 LYS I N 1
ATOM 16484 C CA . LYS I 1 128 ? -56.304 -37.669 215.222 1.00 190.20 127 LYS I CA 1
ATOM 16485 C C . LYS I 1 128 ? -57.386 -38.744 215.164 1.00 191.88 127 LYS I C 1
ATOM 16486 O O . LYS I 1 128 ? -57.092 -39.941 215.211 1.00 199.20 127 LYS I O 1
ATOM 16492 N N . VAL I 1 129 ? -58.648 -38.321 215.058 1.00 191.58 128 VAL I N 1
ATOM 16493 C CA . VAL I 1 129 ? -59.765 -39.254 214.971 1.00 200.32 128 VAL I CA 1
ATOM 16494 C C . VAL I 1 129 ? -59.714 -40.109 213.712 1.00 206.16 128 VAL I C 1
ATOM 16495 O O . VAL I 1 129 ? -60.343 -41.172 213.666 1.00 210.74 128 VAL I O 1
ATOM 16499 N N . ASP I 1 130 ? -58.996 -39.664 212.675 1.00 234.32 129 ASP I N 1
ATOM 16500 C CA . ASP I 1 130 ? -58.917 -40.439 211.438 1.00 235.89 129 ASP I CA 1
ATOM 16501 C C . ASP I 1 130 ? -58.351 -41.836 211.673 1.00 237.64 129 ASP I C 1
ATOM 16502 O O . ASP I 1 130 ? -58.790 -42.802 211.037 1.00 238.16 129 ASP I O 1
ATOM 16504 N N . LEU I 1 131 ? -57.382 -41.969 212.571 1.00 214.19 130 LEU I N 1
ATOM 16505 C CA . LEU I 1 131 ? -56.824 -43.286 212.872 1.00 207.46 130 LEU I CA 1
ATOM 16506 C C . LEU I 1 131 ? -57.766 -44.093 213.757 1.00 211.93 130 LEU I C 1
ATOM 16507 O O . LEU I 1 131 ? -57.336 -44.711 214.731 1.00 206.16 130 LEU I O 1
ATOM 16512 N N . LEU I 1 134 ? -56.256 -47.531 215.279 1.00 208.05 133 LEU I N 1
ATOM 16513 C CA . LEU I 1 134 ? -55.374 -47.246 216.406 1.00 211.75 133 LEU I CA 1
ATOM 16514 C C . LEU I 1 134 ? -55.973 -46.248 217.392 1.00 202.05 133 LEU I C 1
ATOM 16515 O O . LEU I 1 134 ? -55.254 -45.697 218.227 1.00 199.65 133 LEU I O 1
ATOM 16520 N N . ARG I 1 135 ? -57.280 -46.011 217.302 1.00 198.70 134 ARG I N 1
ATOM 16521 C CA . ARG I 1 135 ? -57.915 -45.086 218.229 1.00 197.27 134 ARG I CA 1
ATOM 16522 C C . ARG I 1 135 ? -57.920 -45.718 219.611 1.00 204.21 134 ARG I C 1
ATOM 16523 O O . ARG I 1 135 ? -58.256 -46.896 219.766 1.00 204.79 134 ARG I O 1
ATOM 16531 N N . LYS I 1 136 ? -57.550 -44.937 220.620 1.00 205.24 135 LYS I N 1
ATOM 16532 C CA . LYS I 1 136 ? -57.432 -45.459 221.973 1.00 201.41 135 LYS I CA 1
ATOM 16533 C C . LYS I 1 136 ? -58.486 -44.889 222.907 1.00 199.19 135 LYS I C 1
ATOM 16534 O O . LYS I 1 136 ? -59.015 -45.611 223.754 1.00 203.33 135 LYS I O 1
ATOM 16540 N N . ILE I 1 137 ? -58.800 -43.603 222.762 1.00 201.95 136 ILE I N 1
ATOM 16541 C CA . ILE I 1 137 ? -59.808 -42.925 223.568 1.00 200.03 136 ILE I CA 1
ATOM 16542 C C . ILE I 1 137 ? -61.070 -42.764 222.731 1.00 203.23 136 ILE I C 1
ATOM 16543 O O . ILE I 1 137 ? -61.027 -42.185 221.639 1.00 213.42 136 ILE I O 1
ATOM 16548 N N . THR I 1 138 ? -62.191 -43.270 223.237 1.00 203.56 137 THR I N 1
ATOM 16549 C CA . THR I 1 138 ? -63.441 -43.183 222.500 1.00 206.83 137 THR I CA 1
ATOM 16550 C C . THR I 1 138 ? -64.084 -41.812 222.709 1.00 203.05 137 THR I C 1
ATOM 16551 O O . THR I 1 138 ? -63.611 -40.986 223.494 1.00 197.54 137 THR I O 1
ATOM 16555 N N . ARG I 1 139 ? -65.182 -41.576 221.988 1.00 202.17 138 ARG I N 1
ATOM 16556 C CA . ARG I 1 139 ? -65.881 -40.300 222.099 1.00 200.99 138 ARG I CA 1
ATOM 16557 C C . ARG I 1 139 ? -66.425 -40.094 223.509 1.00 202.08 138 ARG I C 1
ATOM 16558 O O . ARG I 1 139 ? -66.172 -39.061 224.140 1.00 202.20 138 ARG I O 1
ATOM 16560 N N . GLU I 1 140 ? -67.167 -41.080 224.023 1.00 218.12 139 GLU I N 1
ATOM 16561 C CA . GLU I 1 140 ? -67.696 -40.989 225.382 1.00 208.19 139 GLU I CA 1
ATOM 16562 C C . GLU I 1 140 ? -66.576 -40.883 226.410 1.00 206.12 139 GLU I C 1
ATOM 16563 O O . GLU I 1 140 ? -66.723 -40.198 227.429 1.00 205.39 139 GLU I O 1
ATOM 16565 N N . GLN I 1 141 ? -65.456 -41.569 226.168 1.00 209.66 140 GLN I N 1
ATOM 16566 C CA . GLN I 1 141 ? -64.303 -41.453 227.056 1.00 213.05 140 GLN I 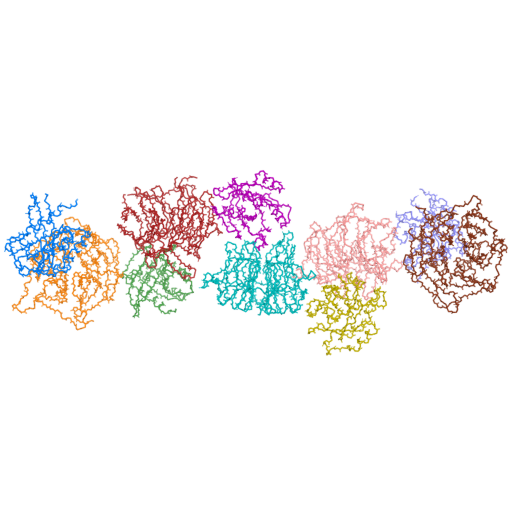CA 1
ATOM 16567 C C . GLN I 1 141 ? -63.832 -40.006 227.140 1.00 218.96 140 GLN I C 1
ATOM 16568 O O . GLN I 1 141 ? -63.664 -39.456 228.235 1.00 212.09 140 GLN I O 1
ATOM 16574 N N . GLY I 1 142 ? -63.638 -39.367 225.985 1.00 235.69 141 GLY I N 1
ATOM 16575 C CA . GLY I 1 142 ? -63.229 -37.971 225.969 1.00 227.80 141 GLY I CA 1
ATOM 16576 C C . GLY I 1 142 ? -64.315 -37.034 226.466 1.00 227.85 141 GLY I C 1
ATOM 16577 O O . GLY I 1 142 ? -64.030 -36.041 227.141 1.00 225.57 141 GLY I O 1
ATOM 16578 N N . LYS I 1 143 ? -65.572 -37.335 226.131 1.00 206.27 142 LYS I N 1
ATOM 16579 C CA . LYS I 1 143 ? -66.699 -36.494 226.527 1.00 201.55 142 LYS I CA 1
ATOM 16580 C C . LYS I 1 143 ? -66.822 -36.359 228.040 1.00 207.17 142 LYS I C 1
ATOM 16581 O O . LYS I 1 143 ? -67.288 -35.322 228.528 1.00 203.45 142 LYS I O 1
ATOM 16587 N N . GLU I 1 144 ? -66.432 -37.386 228.798 1.00 205.09 143 GLU I N 1
ATOM 16588 C CA . GLU I 1 144 ? -66.492 -37.284 230.255 1.00 204.94 143 GLU I CA 1
ATOM 16589 C C . GLU I 1 144 ? -65.606 -36.158 230.775 1.00 203.84 143 GLU I C 1
ATOM 16590 O O . GLU I 1 144 ? -66.017 -35.401 231.662 1.00 198.86 143 GLU I O 1
ATOM 16592 N N . MET I 1 145 ? -64.381 -36.042 230.257 1.00 203.07 144 MET I N 1
ATOM 16593 C CA . MET I 1 145 ? -63.518 -34.932 230.654 1.00 196.54 144 MET I CA 1
ATOM 16594 C C . MET I 1 145 ? -64.173 -33.587 230.363 1.00 191.70 144 MET I C 1
ATOM 16595 O O . MET I 1 145 ? -64.123 -32.670 231.192 1.00 186.18 144 MET I O 1
ATOM 16600 N N . ALA I 1 146 ? -64.786 -33.450 229.186 1.00 196.39 145 ALA I N 1
ATOM 16601 C CA . ALA I 1 146 ? -65.421 -32.190 228.810 1.00 196.23 145 ALA I CA 1
ATOM 16602 C C . ALA I 1 146 ? -66.612 -31.878 229.709 1.00 197.51 145 ALA I C 1
ATOM 16603 O O . ALA I 1 146 ? -66.725 -30.769 230.244 1.00 199.26 145 ALA I O 1
ATOM 16605 N N . THR I 1 147 ? -67.518 -32.845 229.880 1.00 199.80 146 THR I N 1
ATOM 16606 C CA . THR I 1 147 ? -68.681 -32.640 230.737 1.00 198.21 146 THR I CA 1
ATOM 16607 C C . THR I 1 147 ? -68.300 -32.435 232.198 1.00 194.12 146 THR I C 1
ATOM 16608 O O . THR I 1 147 ? -69.072 -31.828 232.948 1.00 197.99 146 THR I O 1
ATOM 16612 N N . LYS I 1 148 ? -67.132 -32.925 232.618 1.00 193.08 147 LYS I N 1
ATOM 16613 C CA . LYS I 1 148 ? -66.673 -32.671 233.980 1.00 195.77 147 LYS I CA 1
ATOM 16614 C C . LYS I 1 148 ? -66.237 -31.221 234.153 1.00 201.75 147 LYS I C 1
ATOM 16615 O O . LYS I 1 148 ? -66.534 -30.595 235.178 1.00 200.23 147 LYS I O 1
ATOM 16621 N N . HIS I 1 149 ? -65.546 -30.666 233.160 1.00 195.32 148 HIS I N 1
ATOM 16622 C CA . HIS I 1 149 ? -64.972 -29.333 233.263 1.00 196.34 148 HIS I CA 1
ATOM 16623 C C . HIS I 1 149 ? -65.914 -28.240 232.773 1.00 201.70 148 HIS I C 1
ATOM 16624 O O . HIS I 1 149 ? -65.516 -27.070 232.747 1.00 197.98 148 HIS I O 1
ATOM 16631 N N . ASN I 1 150 ? -67.144 -28.594 232.394 1.00 216.08 149 ASN I N 1
ATOM 16632 C CA . ASN I 1 150 ? -68.138 -27.639 231.902 1.00 212.34 149 ASN I CA 1
ATOM 16633 C C . ASN I 1 150 ? -67.591 -26.845 230.716 1.00 214.58 149 ASN I C 1
ATOM 16634 O O . ASN I 1 150 ? -67.684 -25.617 230.658 1.00 219.72 149 ASN I O 1
ATOM 16636 N N . ILE I 1 151 ? -67.017 -27.569 229.758 1.00 183.06 150 ILE I N 1
ATOM 16637 C CA . ILE I 1 151 ? -66.481 -26.962 228.538 1.00 186.04 150 ILE I CA 1
ATOM 16638 C C . ILE I 1 151 ? -66.821 -27.842 227.349 1.00 188.90 150 ILE I C 1
ATOM 16639 O O . ILE I 1 151 ? -66.991 -29.063 227.474 1.00 183.70 150 ILE I O 1
ATOM 16644 N N . PRO I 1 152 ? -66.930 -27.237 226.167 1.00 182.70 151 PRO I N 1
ATOM 16645 C CA . PRO I 1 152 ? -67.351 -27.991 224.978 1.00 181.21 151 PRO I CA 1
ATOM 16646 C C . PRO I 1 152 ? -66.346 -29.056 224.560 1.00 183.20 151 PRO I C 1
ATOM 16647 O O . PRO I 1 152 ? -65.190 -29.090 224.986 1.00 178.30 151 PRO I O 1
ATOM 16651 N N . TYR I 1 153 ? -66.833 -29.948 223.698 1.00 185.42 152 TYR I N 1
ATOM 16652 C CA . TYR I 1 153 ? -66.080 -31.073 223.162 1.00 181.23 152 TYR I CA 1
ATOM 16653 C C . TYR I 1 153 ? -66.258 -31.080 221.652 1.00 182.94 152 TYR I C 1
ATOM 16654 O O . TYR I 1 153 ? -67.389 -31.032 221.159 1.00 183.55 152 TYR I O 1
ATOM 16663 N N . ILE I 1 154 ? -65.146 -31.151 220.924 1.00 176.32 153 ILE I N 1
ATOM 16664 C CA . ILE I 1 154 ? -65.157 -31.170 219.466 1.00 181.31 153 ILE I CA 1
ATOM 16665 C C . ILE I 1 154 ? -64.194 -32.249 218.993 1.00 178.06 153 ILE I C 1
ATOM 16666 O O . ILE I 1 154 ? -63.080 -32.372 219.513 1.00 171.75 153 ILE I O 1
ATOM 16671 N N . GLU I 1 155 ? -64.620 -33.029 218.002 1.00 179.34 154 GLU I N 1
ATOM 16672 C CA . GLU I 1 155 ? -63.756 -34.004 217.353 1.00 179.45 154 GLU I CA 1
ATOM 16673 C C . GLU I 1 155 ? -63.167 -33.379 216.096 1.00 190.67 154 GLU I C 1
ATOM 16674 O O . GLU I 1 155 ? -63.900 -32.824 215.271 1.00 190.03 154 GLU I O 1
ATOM 16680 N N . THR I 1 156 ? -61.846 -33.471 215.953 1.00 189.01 155 THR I N 1
ATOM 16681 C CA . THR I 1 156 ? -61.130 -32.824 214.863 1.00 183.15 155 THR I CA 1
ATOM 16682 C C . THR I 1 156 ? -60.131 -33.784 214.230 1.00 180.14 155 THR I C 1
ATOM 16683 O O . THR I 1 156 ? -59.736 -34.790 214.824 1.00 181.76 155 THR I O 1
ATOM 16687 N N . SER I 1 157 ? -59.730 -33.450 213.005 1.00 182.83 156 SER I N 1
ATOM 16688 C CA . SER I 1 157 ? -58.635 -34.135 212.325 1.00 181.13 156 SER I CA 1
ATOM 16689 C C . SER I 1 157 ? -57.925 -33.120 211.443 1.00 167.58 156 SER I C 1
ATOM 16690 O O . SER I 1 157 ? -58.558 -32.510 210.579 1.00 168.43 156 SER I O 1
ATOM 16693 N N . ALA I 1 158 ? -56.622 -32.928 211.664 1.00 169.50 157 ALA I N 1
ATOM 16694 C CA . ALA I 1 158 ? -55.854 -31.973 210.874 1.00 162.36 157 ALA I CA 1
ATOM 16695 C C . ALA I 1 158 ? -55.253 -32.574 209.611 1.00 175.25 157 ALA I C 1
ATOM 16696 O O . ALA I 1 158 ? -54.770 -31.823 208.756 1.00 162.01 157 ALA I O 1
ATOM 16698 N N . LYS I 1 159 ? -55.270 -33.895 209.470 1.00 187.04 158 LYS I N 1
ATOM 16699 C CA . LYS I 1 159 ? -54.751 -34.540 208.272 1.00 186.02 158 LYS I CA 1
ATOM 16700 C C . LYS I 1 159 ? -55.779 -34.435 207.156 1.00 188.59 158 LYS I C 1
ATOM 16701 O O . LYS I 1 159 ? -56.982 -34.571 207.396 1.00 190.85 158 LYS I O 1
ATOM 16704 N N . ASP I 1 160 ? -55.305 -34.175 205.941 1.00 190.27 159 ASP I N 1
ATOM 16705 C CA . ASP I 1 160 ? -56.221 -33.960 204.831 1.00 192.50 159 ASP I CA 1
ATOM 16706 C C . ASP I 1 160 ? -57.060 -35.213 204.593 1.00 196.99 159 ASP I C 1
ATOM 16707 O O . ASP I 1 160 ? -56.507 -36.320 204.519 1.00 199.23 159 ASP I O 1
ATOM 16712 N N . PRO I 1 161 ? -58.388 -35.093 204.497 1.00 176.44 160 PRO I N 1
ATOM 16713 C CA . PRO I 1 161 ? -59.204 -33.874 204.611 1.00 172.95 160 PRO I CA 1
ATOM 16714 C C . PRO I 1 161 ? -59.464 -33.444 206.054 1.00 186.57 160 PRO I C 1
ATOM 16715 O O . PRO I 1 161 ? -59.783 -34.266 206.912 1.00 174.62 160 PRO I O 1
ATOM 16719 N N . PRO I 1 162 ? -59.320 -32.151 206.342 1.00 179.78 161 PRO I N 1
ATOM 16720 C CA . PRO I 1 162 ? -59.457 -31.680 207.725 1.00 172.84 161 PRO I CA 1
ATOM 16721 C C . PRO I 1 162 ? -60.891 -31.766 208.226 1.00 177.23 161 PRO I C 1
ATOM 16722 O O . PRO I 1 162 ? -61.852 -31.673 207.458 1.00 172.68 161 PRO I O 1
ATOM 16726 N N . LEU I 1 163 ? -61.021 -31.954 209.539 1.00 183.14 162 LEU I N 1
ATOM 16727 C CA . LEU I 1 163 ? -62.315 -32.126 210.191 1.00 180.52 162 LEU I CA 1
ATOM 16728 C C . LEU I 1 163 ? -62.427 -31.129 211.337 1.00 180.98 162 LEU I C 1
ATOM 16729 O O . LEU I 1 163 ? -61.635 -31.184 212.283 1.00 176.60 162 LEU I O 1
ATOM 16734 N N . ASN I 1 164 ? -63.394 -30.212 211.246 1.00 186.83 163 ASN I N 1
ATOM 16735 C CA . ASN I 1 164 ? -63.720 -29.267 212.317 1.00 185.77 163 ASN I CA 1
ATOM 16736 C C . ASN I 1 164 ? -62.521 -28.443 212.786 1.00 186.51 163 ASN I C 1
ATOM 16737 O O . ASN I 1 164 ? -62.532 -27.916 213.904 1.00 186.64 163 ASN I O 1
ATOM 16742 N N . VAL I 1 165 ? -61.476 -28.324 211.965 1.00 174.51 164 VAL I N 1
ATOM 16743 C CA . VAL I 1 165 ? -60.302 -27.545 212.360 1.00 151.36 164 VAL I CA 1
ATOM 16744 C C . VAL I 1 165 ? -60.677 -26.078 212.531 1.00 170.81 164 VAL I C 1
ATOM 16745 O O . VAL I 1 165 ? -60.343 -25.445 213.539 1.00 180.41 164 VAL I O 1
ATOM 16749 N N . ASP I 1 166 ? -61.371 -25.512 211.541 1.00 193.46 165 ASP I N 1
ATOM 16750 C CA . ASP I 1 166 ? -61.851 -24.140 211.672 1.00 194.27 165 ASP I CA 1
ATOM 16751 C C . ASP I 1 166 ? -62.863 -24.027 212.805 1.00 195.11 165 ASP I C 1
ATOM 16752 O O . ASP I 1 166 ? -62.899 -23.018 213.519 1.00 192.93 165 ASP I O 1
ATOM 16757 N N . LYS I 1 167 ? -63.704 -25.052 212.973 1.00 186.51 166 LYS I N 1
ATOM 16758 C CA . LYS I 1 167 ? -64.733 -25.012 214.008 1.00 185.62 166 LYS I CA 1
ATOM 16759 C C . LYS I 1 167 ? -64.125 -24.900 215.399 1.00 187.95 166 LYS I C 1
ATOM 16760 O O . LYS I 1 167 ? -64.618 -24.135 216.234 1.00 186.72 166 LYS I O 1
ATOM 16766 N N . ALA I 1 168 ? -63.054 -25.651 215.665 1.00 187.03 167 ALA I N 1
ATOM 16767 C CA . ALA I 1 168 ? -62.418 -25.613 216.980 1.00 176.11 167 ALA I CA 1
ATOM 16768 C C . ALA I 1 168 ? -62.017 -24.194 217.363 1.00 173.18 167 ALA I C 1
ATOM 16769 O O . ALA I 1 168 ? -62.359 -23.709 218.449 1.00 171.58 167 ALA I O 1
ATOM 16771 N N . PHE I 1 169 ? -61.283 -23.512 216.483 1.00 164.90 168 PHE I N 1
ATOM 16772 C CA . PHE I 1 169 ? -60.855 -22.148 216.772 1.00 167.78 168 PHE I CA 1
ATOM 16773 C C . PHE I 1 169 ? -62.043 -21.192 216.830 1.00 172.87 168 PHE I C 1
ATOM 16774 O O . PHE I 1 169 ? -62.138 -20.364 217.744 1.00 179.76 168 PHE I O 1
ATOM 16782 N N . HIS I 1 170 ? -62.954 -21.281 215.856 1.00 170.42 169 HIS I N 1
ATOM 16783 C CA . HIS I 1 170 ? -64.115 -20.396 215.858 1.00 176.83 169 HIS I CA 1
ATOM 16784 C C . HIS I 1 170 ? -65.001 -20.637 217.076 1.00 186.99 169 HIS I C 1
ATOM 16785 O O . HIS I 1 170 ? -65.505 -19.685 217.683 1.00 185.74 169 HIS I O 1
ATOM 16792 N N . ASP I 1 171 ? -65.210 -21.905 217.444 1.00 188.63 170 ASP I N 1
ATOM 16793 C CA . ASP I 1 171 ? -66.048 -22.205 218.601 1.00 180.13 170 ASP I CA 1
ATOM 16794 C C . ASP I 1 171 ? -65.418 -21.691 219.888 1.00 179.70 170 ASP I C 1
ATOM 16795 O O . ASP I 1 171 ? -66.123 -21.190 220.772 1.00 186.61 170 ASP I O 1
ATOM 16800 N N . LEU I 1 172 ? -64.095 -21.823 220.022 1.00 177.25 171 LEU I N 1
ATOM 16801 C CA . LEU I 1 172 ? -63.420 -21.251 221.183 1.00 178.40 171 LEU I CA 1
ATOM 16802 C C . LEU I 1 172 ? -63.638 -19.748 221.242 1.00 179.71 171 LEU I C 1
ATOM 16803 O O . LEU I 1 172 ? -63.897 -19.191 222.315 1.00 178.52 171 LEU I O 1
ATOM 16808 N N . VAL I 1 173 ? -63.526 -19.074 220.094 1.00 177.93 172 VAL I N 1
ATOM 16809 C CA . VAL I 1 173 ? -63.850 -17.654 220.027 1.00 176.12 172 VAL I CA 1
ATOM 16810 C C . VAL I 1 173 ? -65.282 -17.418 220.490 1.00 182.84 172 VAL I C 1
ATOM 16811 O O . VAL I 1 173 ? -65.554 -16.486 221.256 1.00 185.14 172 VAL I O 1
ATOM 16815 N N . ARG I 1 174 ? -66.218 -18.264 220.044 1.00 195.86 173 ARG I N 1
ATOM 16816 C CA . ARG I 1 174 ? -67.608 -18.114 220.467 1.00 199.53 173 ARG I CA 1
ATOM 16817 C C . ARG I 1 174 ? -67.739 -18.244 221.980 1.00 201.24 173 ARG I C 1
ATOM 16818 O O . ARG I 1 174 ? -68.506 -17.507 222.611 1.00 206.24 173 ARG I O 1
ATOM 16826 N N . VAL I 1 175 ? -67.005 -19.188 222.576 1.00 184.48 174 VAL I N 1
ATOM 16827 C CA . VAL I 1 175 ? -67.017 -19.346 224.028 1.00 178.27 174 VAL I CA 1
ATOM 16828 C C . VAL I 1 175 ? -66.498 -18.083 224.702 1.00 174.66 174 VAL I C 1
ATOM 16829 O O . VAL I 1 175 ? -67.045 -17.629 225.715 1.00 170.80 174 VAL I O 1
ATOM 16833 N N . ILE I 1 176 ? -65.430 -17.498 224.152 1.00 176.55 175 ILE I N 1
ATOM 16834 C CA . ILE I 1 176 ? -64.860 -16.282 224.724 1.00 170.61 175 ILE I CA 1
ATOM 16835 C C . ILE I 1 176 ? -65.885 -15.156 224.691 1.00 172.41 175 ILE I C 1
ATOM 16836 O O . ILE I 1 176 ? -66.002 -14.370 225.639 1.00 166.81 175 ILE I O 1
ATOM 16841 N N . ARG I 1 177 ? -66.646 -15.066 223.599 1.00 176.86 176 ARG I N 1
ATOM 16842 C CA . ARG I 1 177 ? -67.620 -13.992 223.446 1.00 174.68 176 ARG I CA 1
ATOM 16843 C C . ARG I 1 177 ? -68.778 -14.144 224.427 1.00 172.65 176 ARG I C 1
ATOM 16844 O O . ARG I 1 177 ? -69.416 -13.150 224.789 1.00 177.47 176 ARG I O 1
ATOM 16852 N N . GLN I 1 178 ? -69.059 -15.369 224.865 1.00 173.65 177 GLN I N 1
ATOM 16853 C CA . GLN I 1 178 ? -70.172 -15.635 225.773 1.00 174.30 177 GLN I CA 1
ATOM 16854 C C . GLN I 1 178 ? -69.716 -15.749 227.227 1.00 162.00 177 GLN I C 1
ATOM 16855 O O . GLN I 1 178 ? -68.713 -15.158 227.628 1.00 159.73 177 GLN I O 1
ATOM 16857 N N . GLY J 2 1 ? -6.617 -26.214 244.158 1.00 147.50 49 GLY J N 1
ATOM 16858 C CA . GLY J 2 1 ? -7.562 -25.838 243.121 1.00 180.20 49 GLY J CA 1
ATOM 16859 C C . GLY J 2 1 ? -7.366 -26.589 241.819 1.00 189.52 49 GLY J C 1
ATOM 16860 O O . GLY J 2 1 ? -6.728 -26.084 240.890 1.00 191.45 49 GLY J O 1
ATOM 16861 N N . THR J 2 2 ? -7.908 -27.801 241.761 1.00 204.79 50 THR J N 1
ATOM 16862 C CA . THR J 2 2 ? -7.832 -28.616 240.555 1.00 205.61 50 THR J CA 1
ATOM 16863 C C . THR J 2 2 ? -8.445 -27.886 239.368 1.00 198.85 50 THR J C 1
ATOM 16864 O O . THR J 2 2 ? -9.528 -27.297 239.471 1.00 192.19 50 THR J O 1
ATOM 16868 N N . VAL J 2 3 ? -7.738 -27.913 238.238 1.00 190.52 51 VAL J N 1
ATOM 16869 C CA . VAL J 2 3 ? -8.230 -27.239 237.045 1.00 192.45 51 VAL J CA 1
ATOM 16870 C C . VAL J 2 3 ? -9.364 -28.058 236.442 1.00 199.57 51 VAL J C 1
ATOM 16871 O O . VAL J 2 3 ? -9.410 -29.294 236.568 1.00 203.20 51 VAL J O 1
ATOM 16875 N N . HIS J 2 4 ? -10.285 -27.367 235.778 1.00 225.98 52 HIS J N 1
ATOM 16876 C CA . HIS J 2 4 ? -11.453 -27.987 235.159 1.00 227.01 52 HIS J CA 1
ATOM 16877 C C . HIS J 2 4 ? -12.196 -28.875 236.156 1.00 228.41 52 HIS J C 1
ATOM 16878 O O . HIS J 2 4 ? -12.520 -30.033 235.880 1.00 233.20 52 HIS J O 1
ATOM 16880 N N . ARG J 2 5 ? -12.469 -28.312 237.335 1.00 188.36 53 ARG J N 1
ATOM 16881 C CA . ARG J 2 5 ? -13.109 -29.041 238.426 1.00 181.93 53 ARG J CA 1
ATOM 16882 C C . ARG J 2 5 ? -14.308 -28.264 238.943 1.00 165.91 53 ARG J C 1
ATOM 16883 O O . ARG J 2 5 ? -14.174 -27.101 239.340 1.00 155.94 53 ARG J O 1
ATOM 16891 N N . TRP J 2 6 ? -15.469 -28.909 238.944 1.00 160.61 54 TRP J N 1
ATOM 16892 C CA . TRP J 2 6 ? -16.635 -28.356 239.619 1.00 153.19 54 TRP J CA 1
ATOM 16893 C C . TRP J 2 6 ? -16.511 -28.512 241.128 1.00 163.26 54 TRP J C 1
ATOM 16894 O O . TRP J 2 6 ? -15.957 -29.497 241.622 1.00 171.99 54 TRP J O 1
ATOM 16905 N N . ARG J 2 7 ? -17.015 -27.520 241.859 1.00 152.66 55 ARG J N 1
ATOM 16906 C CA . ARG J 2 7 ? -17.021 -27.538 243.316 1.00 147.19 55 ARG J CA 1
ATOM 16907 C C . ARG J 2 7 ? -18.368 -27.023 243.795 1.00 141.11 55 ARG J C 1
ATOM 16908 O O . ARG J 2 7 ? -18.777 -25.921 243.421 1.00 139.74 55 ARG J O 1
ATOM 16910 N N . ARG J 2 8 ? -19.049 -27.813 244.625 1.00 142.04 56 ARG J N 1
ATOM 16911 C CA . ARG J 2 8 ? -20.353 -27.427 245.160 1.00 134.12 56 ARG J CA 1
ATOM 16912 C C . ARG J 2 8 ? -20.134 -26.513 246.358 1.00 127.20 56 ARG J C 1
ATOM 16913 O O . ARG J 2 8 ? -19.900 -26.978 247.476 1.00 141.15 56 ARG J O 1
ATOM 16917 N N . LEU J 2 9 ? -20.216 -25.207 246.125 1.00 130.16 57 LEU J N 1
ATOM 16918 C CA . LEU J 2 9 ? -20.048 -24.212 247.170 1.00 122.79 57 LEU J CA 1
ATOM 16919 C C . LEU J 2 9 ? -21.324 -24.091 248.003 1.00 124.42 57 LEU J C 1
ATOM 16920 O O . LEU J 2 9 ? -22.388 -24.559 247.589 1.00 121.47 57 LEU J O 1
ATOM 16925 N N . PRO J 2 10 ? -21.245 -23.483 249.188 1.00 129.97 58 PRO J N 1
ATOM 16926 C CA . PRO J 2 10 ? -22.431 -23.386 250.060 1.00 122.24 58 PRO J CA 1
ATOM 16927 C C . PRO J 2 10 ? -23.585 -22.679 249.371 1.00 119.92 58 PRO J C 1
ATOM 16928 O O . PRO J 2 10 ? -23.425 -21.571 248.837 1.00 122.91 58 PRO J O 1
ATOM 16932 N N . PRO J 2 11 ? -24.766 -23.293 249.366 1.00 122.86 59 PRO J N 1
ATOM 16933 C CA . PRO J 2 11 ? -25.932 -22.675 248.724 1.00 127.04 59 PRO J CA 1
ATOM 16934 C C . PRO J 2 11 ? -26.491 -21.531 249.557 1.00 127.20 59 PRO J C 1
ATOM 16935 O O . PRO J 2 11 ? -26.175 -21.358 250.736 1.00 137.59 59 PRO J O 1
ATOM 16939 N N . CYS J 2 12 ? -27.339 -20.732 248.913 1.00 133.52 60 CYS J N 1
ATOM 16940 C CA . CYS J 2 12 ? -27.988 -19.616 249.590 1.00 142.95 60 CYS J CA 1
ATOM 16941 C C . CYS J 2 12 ? -28.980 -20.141 250.622 1.00 156.66 60 CYS J C 1
ATOM 16942 O O . CYS J 2 12 ? -29.952 -20.818 250.273 1.00 151.74 60 CYS J O 1
ATOM 16945 N N . ASP J 2 13 ? -28.725 -19.838 251.893 1.00 177.52 61 ASP J N 1
ATOM 16946 C CA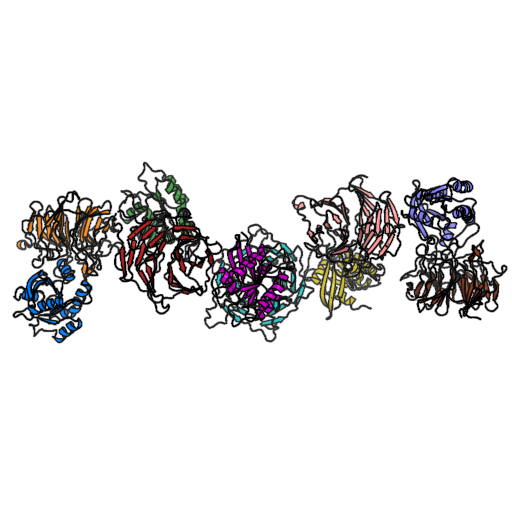 . ASP J 2 13 ? -29.599 -20.282 252.969 1.00 175.91 61 ASP J CA 1
ATOM 16947 C C . ASP J 2 13 ? -30.991 -19.676 252.830 1.00 173.07 61 ASP J C 1
ATOM 16948 O O . ASP J 2 13 ? -31.168 -18.582 252.287 1.00 173.56 61 ASP J O 1
ATOM 16953 N N . GLU J 2 14 ? -31.991 -20.410 253.326 1.00 154.54 62 GLU J N 1
ATOM 16954 C CA . GLU J 2 14 ? -33.377 -19.978 253.173 1.00 153.14 62 GLU J CA 1
ATOM 16955 C C . GLU J 2 14 ? -33.653 -18.674 253.912 1.00 147.42 62 GLU J C 1
ATOM 16956 O O . GLU J 2 14 ? -34.501 -17.885 253.478 1.00 144.78 62 GLU J O 1
ATOM 16958 N N . PHE J 2 15 ? -32.953 -18.425 255.020 1.00 146.64 63 PHE J N 1
ATOM 16959 C CA . PHE J 2 15 ? -33.154 -17.194 255.775 1.00 142.32 63 PHE J CA 1
ATOM 16960 C C . PHE J 2 15 ? -32.428 -16.001 255.170 1.00 131.80 63 PHE J C 1
ATOM 16961 O O . PHE J 2 15 ? -32.702 -14.864 255.568 1.00 133.50 63 PHE J O 1
ATOM 16969 N N . VAL J 2 16 ? -31.520 -16.229 254.227 1.00 134.73 64 VAL J N 1
ATOM 16970 C CA . VAL J 2 16 ? -30.864 -15.140 253.511 1.00 126.22 64 VAL J CA 1
ATOM 16971 C C . VAL J 2 16 ? -31.688 -14.702 252.310 1.00 125.67 64 VAL J C 1
ATOM 16972 O O . VAL J 2 16 ? -31.958 -13.513 252.123 1.00 120.87 64 VAL J O 1
ATOM 16976 N N . GLY J 2 17 ? -32.106 -15.660 251.490 1.00 129.87 65 GLY J N 1
ATOM 16977 C CA . GLY J 2 17 ? -32.906 -15.379 250.318 1.00 119.41 65 GLY J CA 1
ATOM 16978 C C . GLY J 2 17 ? -33.510 -16.647 249.756 1.00 122.52 65 GLY J C 1
ATOM 16979 O O . GLY J 2 17 ? -32.957 -17.737 249.935 1.00 121.60 65 GLY J O 1
ATOM 16980 N N . ALA J 2 18 ? -34.639 -16.521 249.067 1.00 119.17 66 ALA J N 1
ATOM 16981 C CA . ALA J 2 18 ? -35.346 -17.688 248.563 1.00 121.20 66 ALA J CA 1
ATOM 16982 C C . ALA J 2 18 ? -34.680 -18.226 247.304 1.00 117.81 66 ALA J C 1
ATOM 16983 O O . ALA J 2 18 ? -34.153 -17.465 246.488 1.00 114.77 66 ALA J O 1
ATOM 16985 N N . ARG J 2 19 ? -34.695 -19.550 247.164 1.00 122.28 67 ARG J N 1
ATOM 16986 C CA . ARG J 2 19 ? -34.244 -20.179 245.931 1.00 129.49 67 ARG J CA 1
ATOM 16987 C C . ARG J 2 19 ? -35.090 -19.687 244.763 1.00 126.56 67 ARG J C 1
ATOM 16988 O O . ARG J 2 19 ? -36.309 -19.534 244.877 1.00 128.24 67 ARG J O 1
ATOM 16996 N N . ARG J 2 20 ? -34.436 -19.431 243.632 1.00 121.63 68 ARG J N 1
ATOM 16997 C CA . ARG J 2 20 ? -35.057 -18.633 242.587 1.00 124.67 68 ARG J CA 1
ATOM 16998 C C . ARG J 2 20 ? -34.499 -19.017 241.224 1.00 121.94 68 ARG J C 1
ATOM 16999 O O . ARG J 2 20 ? -33.458 -19.668 241.112 1.00 119.84 68 ARG J O 1
ATOM 17007 N N . SER J 2 21 ? -35.218 -18.595 240.186 1.00 122.57 69 SER J N 1
ATOM 17008 C CA . SER J 2 21 ? -34.763 -18.690 238.808 1.00 123.41 69 SER J CA 1
ATOM 17009 C C . SER J 2 21 ? -35.066 -17.370 238.115 1.00 116.40 69 SER J C 1
ATOM 17010 O O . SER J 2 21 ? -35.702 -16.480 238.687 1.00 114.77 69 SER J O 1
ATOM 17013 N N . LYS J 2 22 ? -34.602 -17.247 236.870 1.00 118.02 70 LYS J N 1
ATOM 17014 C CA . LYS J 2 22 ? -34.802 -16.051 236.049 1.00 109.59 70 LYS J CA 1
ATOM 17015 C C . LYS J 2 22 ? -34.197 -14.801 236.685 1.00 102.87 70 LYS J C 1
ATOM 17016 O O . LYS J 2 22 ? -34.606 -13.678 236.371 1.00 115.04 70 LYS J O 1
ATOM 17020 N N . HIS J 2 23 ? -33.237 -14.983 237.588 1.00 107.71 71 HIS J N 1
ATOM 17021 C CA . HIS J 2 23 ? -32.556 -13.892 238.264 1.00 107.28 71 HIS J CA 1
ATOM 17022 C C . HIS J 2 23 ? -31.375 -13.401 237.427 1.00 93.11 71 HIS J C 1
ATOM 17023 O O . HIS J 2 23 ? -31.119 -13.880 236.320 1.00 108.63 71 HIS J O 1
ATOM 17030 N N . THR J 2 24 ? -30.639 -12.433 237.971 1.00 94.98 72 THR J N 1
ATOM 17031 C CA . THR J 2 24 ? -29.427 -11.911 237.354 1.00 92.76 72 THR J CA 1
ATOM 17032 C C . THR J 2 24 ? -28.270 -11.973 238.342 1.00 99.60 72 THR J C 1
ATOM 17033 O O . THR J 2 24 ? -28.443 -11.697 239.533 1.00 95.42 72 THR J O 1
ATOM 17037 N N . VAL J 2 25 ? -27.093 -12.342 237.840 1.00 98.11 73 VAL J N 1
ATOM 17038 C CA . VAL J 2 25 ? -25.881 -12.450 238.644 1.00 95.80 73 VAL J CA 1
ATOM 17039 C C . VAL J 2 25 ? -24.818 -11.539 238.039 1.00 91.23 73 VAL J C 1
ATOM 17040 O O . VAL J 2 25 ? -24.590 -11.566 236.824 1.00 103.89 73 VAL J O 1
ATOM 17044 N N . VAL J 2 26 ? -24.176 -10.730 238.885 1.00 94.28 74 VAL J N 1
ATOM 17045 C CA . VAL J 2 26 ? -23.125 -9.808 238.465 1.00 89.19 74 VAL J CA 1
ATOM 17046 C C . VAL J 2 26 ? -21.947 -9.910 239.428 1.00 94.75 74 VAL J C 1
ATOM 17047 O O . VAL J 2 26 ? -22.136 -10.028 240.644 1.00 108.10 74 VAL J O 1
ATOM 17051 N N . ALA J 2 27 ? -20.733 -9.874 238.880 1.00 86.52 75 ALA J N 1
ATOM 17052 C CA . ALA J 2 27 ? -19.501 -9.919 239.655 1.00 97.86 75 ALA J CA 1
ATOM 17053 C C . ALA J 2 27 ? -18.968 -8.512 239.903 1.00 97.09 75 ALA J C 1
ATOM 17054 O O . ALA J 2 27 ? -18.933 -7.681 238.991 1.00 103.57 75 ALA J O 1
ATOM 17056 N N . TYR J 2 28 ? -18.559 -8.251 241.145 1.00 88.98 76 TYR J N 1
ATOM 17057 C CA . TYR J 2 28 ? -17.964 -6.974 241.528 1.00 94.35 76 TYR J CA 1
ATOM 17058 C C . TYR J 2 28 ? -16.998 -7.222 242.678 1.00 99.02 76 TYR J C 1
ATOM 17059 O O . TYR J 2 28 ? -17.363 -7.892 243.649 1.00 104.63 76 TYR J O 1
ATOM 17068 N N . LYS J 2 29 ? -15.784 -6.677 242.575 1.00 102.69 77 LYS J N 1
ATOM 17069 C CA . LYS J 2 29 ? -14.715 -6.941 243.555 1.00 99.85 77 LYS J CA 1
ATOM 17070 C C . LYS J 2 29 ? -14.535 -8.455 243.605 1.00 109.10 77 LYS J C 1
ATOM 17071 O O . LYS J 2 29 ? -14.323 -9.079 242.553 1.00 120.22 77 LYS J O 1
ATOM 17077 N N . ASP J 2 30 ? -14.605 -9.077 244.774 1.00 100.56 78 ASP J N 1
ATOM 17078 C CA . ASP J 2 30 ? -14.516 -10.520 244.930 1.00 102.93 78 ASP J CA 1
ATOM 17079 C C . ASP J 2 30 ? -15.838 -11.091 245.432 1.00 96.19 78 ASP J C 1
ATOM 17080 O O . ASP J 2 30 ? -15.870 -12.024 246.236 1.00 103.56 78 ASP J O 1
ATOM 17085 N N . ALA J 2 31 ? -16.946 -10.517 244.968 1.00 96.05 79 ALA J N 1
ATOM 17086 C CA . ALA J 2 31 ? -18.270 -10.913 245.417 1.00 98.88 79 ALA J CA 1
ATOM 17087 C C . ALA J 2 31 ? -19.207 -11.006 244.224 1.00 100.59 79 ALA J C 1
ATOM 17088 O O . ALA J 2 31 ? -19.040 -10.305 243.222 1.00 104.90 79 ALA J O 1
ATOM 17090 N N . ILE J 2 32 ? -20.189 -11.895 244.341 1.00 97.65 80 ILE J N 1
ATOM 17091 C CA . ILE J 2 32 ? -21.221 -12.097 243.332 1.00 104.11 80 ILE J CA 1
ATOM 17092 C C . ILE J 2 32 ? -22.544 -11.589 243.882 1.00 99.13 80 ILE J C 1
ATOM 17093 O O . ILE J 2 32 ? -22.936 -11.945 245.000 1.00 98.43 80 ILE J O 1
ATOM 17098 N N . TYR J 2 33 ? -23.233 -10.764 243.100 1.00 94.13 81 TYR J N 1
ATOM 17099 C CA . TYR J 2 33 ? -24.467 -10.122 243.531 1.00 95.96 81 TYR J CA 1
ATOM 17100 C C . TYR J 2 33 ? -25.646 -10.680 242.744 1.00 92.65 81 TYR J C 1
ATOM 17101 O O . TYR J 2 33 ? -25.672 -10.598 241.512 1.00 98.67 81 TYR J O 1
ATOM 17110 N N . VAL J 2 34 ? -26.607 -11.256 243.463 1.00 96.08 82 VAL J N 1
ATOM 17111 C CA . VAL J 2 34 ? -27.809 -11.841 242.881 1.00 91.57 82 VAL J CA 1
ATOM 17112 C C . VAL J 2 34 ? -28.970 -10.885 243.108 1.00 94.66 82 VAL J C 1
ATOM 17113 O O . VAL J 2 34 ? -29.219 -10.463 244.244 1.00 97.56 82 VAL J O 1
ATOM 17117 N N . PHE J 2 35 ? -29.695 -10.557 242.040 1.00 101.78 83 PHE J N 1
ATOM 17118 C CA . PHE J 2 35 ? -30.847 -9.674 242.135 1.00 97.25 83 PHE J CA 1
ATOM 17119 C C . PHE J 2 35 ? -32.037 -10.261 241.387 1.00 101.90 83 PHE J C 1
ATOM 17120 O O . PHE J 2 35 ? -31.883 -10.915 240.351 1.00 103.39 83 PHE J O 1
ATOM 17128 N N . GLY J 2 36 ? -33.229 -10.013 241.930 1.00 107.49 84 GLY J N 1
ATOM 17129 C CA . GLY J 2 36 ? -34.471 -10.422 241.308 1.00 113.24 84 GLY J CA 1
ATOM 17130 C C . GLY J 2 36 ? -34.651 -11.931 241.273 1.00 118.27 84 GLY J C 1
ATOM 17131 O O . GLY J 2 36 ? -33.879 -12.703 241.840 1.00 112.62 84 GLY J O 1
ATOM 17132 N N . GLY J 2 37 ? -35.709 -12.342 240.578 1.00 146.06 85 GLY J N 1
ATOM 17133 C CA . GLY J 2 37 ? -35.982 -13.734 240.310 1.00 148.80 85 GLY J CA 1
ATOM 17134 C C . GLY J 2 37 ? -37.409 -14.100 240.652 1.00 148.83 85 GLY J C 1
ATOM 17135 O O . GLY J 2 37 ? -38.247 -13.244 240.955 1.00 143.57 85 GLY J O 1
ATOM 17136 N N . ASP J 2 38 ? -37.686 -15.401 240.604 1.00 125.53 86 ASP J N 1
ATOM 17137 C CA . ASP J 2 38 ? -39.016 -15.950 240.837 1.00 131.35 86 ASP J CA 1
ATOM 17138 C C . ASP J 2 38 ? -38.869 -17.118 241.801 1.00 125.82 86 ASP J C 1
ATOM 17139 O O . ASP J 2 38 ? -38.190 -18.099 241.486 1.00 127.15 86 ASP J O 1
ATOM 17144 N N . ASN J 2 39 ? -39.502 -17.013 242.969 1.00 132.68 87 ASN J N 1
ATOM 17145 C CA . ASN J 2 39 ? -39.407 -18.043 243.997 1.00 133.13 87 ASN J CA 1
ATOM 17146 C C . ASN J 2 39 ? -40.439 -19.152 243.832 1.00 132.96 87 ASN J C 1
ATOM 17147 O O . ASN J 2 39 ? -40.518 -20.036 244.691 1.00 121.75 87 ASN J O 1
ATOM 17152 N N . GLY J 2 40 ? -41.232 -19.121 242.764 1.00 133.92 88 GLY J N 1
ATOM 17153 C CA . GLY J 2 40 ? -42.287 -20.080 242.542 1.00 120.84 88 GLY J CA 1
ATOM 17154 C C . GLY J 2 40 ? -43.677 -19.566 242.854 1.00 127.54 88 GLY J C 1
ATOM 17155 O O . GLY J 2 40 ? -44.660 -20.169 242.408 1.00 127.09 88 GLY J O 1
ATOM 17156 N N . LYS J 2 41 ? -43.782 -18.476 243.599 1.00 140.46 89 LYS J N 1
ATOM 17157 C CA . LYS J 2 41 ? -45.069 -17.905 243.978 1.00 146.56 89 LYS J CA 1
ATOM 17158 C C . LYS J 2 41 ? -45.168 -16.417 243.676 1.00 138.39 89 LYS J C 1
ATOM 17159 O O . LYS J 2 41 ? -46.241 -15.950 243.285 1.00 139.63 89 LYS J O 1
ATOM 17161 N N . THR J 2 42 ? -44.082 -15.663 243.840 1.00 120.33 90 THR J N 1
ATOM 17162 C CA . THR J 2 42 ? -44.125 -14.226 243.616 1.00 127.87 90 THR J CA 1
ATOM 17163 C C . THR J 2 42 ? -42.786 -13.792 243.037 1.00 133.79 90 THR J C 1
ATOM 17164 O O . THR J 2 42 ? -41.810 -14.546 243.032 1.00 130.82 90 THR J O 1
ATOM 17168 N N . MET J 2 43 ? -42.755 -12.560 242.545 1.00 135.60 91 MET J N 1
ATOM 17169 C CA . MET J 2 43 ? -41.526 -11.945 242.077 1.00 129.72 91 MET J CA 1
ATOM 17170 C C . MET J 2 43 ? -40.669 -11.485 243.255 1.00 130.33 91 MET J C 1
ATOM 17171 O O . MET J 2 43 ? -41.140 -11.358 244.389 1.00 136.39 91 MET J O 1
ATOM 17176 N N . LEU J 2 44 ? -39.389 -11.240 242.974 1.00 125.28 92 LEU J N 1
ATOM 17177 C CA . LEU J 2 44 ? -38.422 -10.877 244.000 1.00 125.12 92 LEU J CA 1
ATOM 17178 C C . LEU J 2 44 ? -37.636 -9.650 243.560 1.00 109.49 92 LEU J C 1
ATOM 17179 O O . LEU J 2 44 ? -37.471 -9.396 242.363 1.00 110.47 92 LEU J O 1
ATOM 17184 N N . ASN J 2 45 ? -37.146 -8.884 244.546 1.00 103.18 93 ASN J N 1
ATOM 17185 C CA . ASN J 2 45 ? -36.226 -7.787 244.255 1.00 104.49 93 ASN J CA 1
ATOM 17186 C C . ASN J 2 45 ? -35.205 -7.585 245.371 1.00 100.88 93 ASN J C 1
ATOM 17187 O O . ASN J 2 45 ? -34.717 -6.466 245.566 1.00 103.34 93 ASN J O 1
ATOM 17192 N N . ASP J 2 46 ? -34.868 -8.643 246.103 1.00 93.00 94 ASP J N 1
ATOM 17193 C CA . ASP J 2 46 ? -33.805 -8.565 247.090 1.00 95.38 94 ASP J CA 1
ATOM 17194 C C . ASP J 2 46 ? -32.443 -8.682 246.410 1.00 89.68 94 ASP J C 1
ATOM 17195 O O . ASP J 2 46 ? -32.329 -9.083 245.249 1.00 101.87 94 ASP J O 1
ATOM 17200 N N . LEU J 2 47 ? -31.396 -8.326 247.151 1.00 97.80 95 LEU J N 1
ATOM 17201 C CA . LEU J 2 47 ? -30.031 -8.363 246.641 1.00 97.82 95 LEU J CA 1
ATOM 17202 C C . LEU J 2 47 ? -29.162 -9.182 247.583 1.00 100.37 95 LEU J C 1
ATOM 17203 O O . LEU J 2 47 ? -29.000 -8.821 248.753 1.00 101.52 95 LEU J O 1
ATOM 17208 N N . LEU J 2 48 ? -28.611 -10.282 247.077 1.00 90.77 96 LEU J N 1
ATOM 17209 C CA . LEU J 2 48 ? -27.743 -11.164 247.843 1.00 101.29 96 LEU J CA 1
ATOM 17210 C C . LEU J 2 48 ? -26.287 -10.971 247.435 1.00 102.04 96 LEU J C 1
ATOM 17211 O O . LEU J 2 48 ? -25.979 -10.467 246.354 1.00 99.34 96 LEU J O 1
ATOM 17216 N N . ARG J 2 49 ? -25.388 -11.382 248.329 1.00 95.56 97 ARG J N 1
ATOM 17217 C CA . ARG J 2 49 ? -23.950 -11.241 248.121 1.00 94.88 97 ARG J CA 1
ATOM 17218 C C . ARG J 2 49 ? -23.222 -12.506 248.546 1.00 107.68 97 ARG J C 1
ATOM 17219 O O . ARG J 2 49 ? -23.333 -12.929 249.700 1.00 109.77 97 ARG J O 1
ATOM 17227 N N . PHE J 2 50 ? -22.481 -13.101 247.612 1.00 100.78 98 PHE J N 1
ATOM 17228 C CA . PHE J 2 50 ? -21.623 -14.248 247.889 1.00 101.77 98 PHE J CA 1
ATOM 17229 C C . PHE J 2 50 ? -20.178 -13.761 247.920 1.00 112.32 98 PHE J C 1
ATOM 17230 O O . PHE J 2 50 ? -19.600 -13.447 246.875 1.00 109.97 98 PHE J O 1
ATOM 17238 N N . ASP J 2 51 ? -19.600 -13.694 249.117 1.00 119.83 99 ASP J N 1
ATOM 17239 C CA . ASP J 2 51 ? -18.190 -13.346 249.263 1.00 121.80 99 ASP J CA 1
ATOM 17240 C C . ASP J 2 51 ? -17.352 -14.548 248.845 1.00 122.30 99 ASP J C 1
ATOM 17241 O O . ASP J 2 51 ? -17.375 -15.590 249.509 1.00 123.50 99 ASP J O 1
ATOM 17246 N N . VAL J 2 52 ? -16.615 -14.410 247.740 1.00 121.12 100 VAL J N 1
ATOM 17247 C CA . VAL J 2 52 ? -15.906 -15.545 247.155 1.00 117.83 100 VAL J CA 1
ATOM 17248 C C . VAL J 2 52 ? -14.804 -16.056 248.078 1.00 126.08 100 VAL J C 1
ATOM 17249 O O . VAL J 2 52 ? -14.548 -17.266 248.136 1.00 127.82 100 VAL J O 1
ATOM 17253 N N . LYS J 2 53 ? -14.159 -15.166 248.837 1.00 127.55 101 LYS J N 1
ATOM 17254 C CA . LYS J 2 53 ? -12.981 -15.568 249.600 1.00 118.51 101 LYS J CA 1
ATOM 17255 C C . LYS J 2 53 ? -13.323 -16.557 250.709 1.00 122.36 101 LYS J C 1
ATOM 17256 O O . LYS J 2 53 ? -12.581 -17.522 250.929 1.00 133.30 101 LYS J O 1
ATOM 17262 N N . ASP J 2 54 ? -14.432 -16.347 251.419 1.00 123.28 102 ASP J N 1
ATOM 17263 C CA . ASP J 2 54 ? -14.802 -17.238 252.514 1.00 131.23 102 ASP J CA 1
ATOM 17264 C C . ASP J 2 54 ? -16.131 -17.950 252.286 1.00 127.64 102 ASP J C 1
ATOM 17265 O O . ASP J 2 54 ? -16.602 -18.652 253.190 1.00 125.65 102 ASP J O 1
ATOM 17270 N N . CYS J 2 55 ? -16.745 -17.794 251.110 1.00 125.72 103 CYS J N 1
ATOM 17271 C CA . CYS J 2 55 ? -17.950 -18.539 250.741 1.00 124.29 103 CYS J CA 1
ATOM 17272 C C . CYS J 2 55 ? -19.079 -18.278 251.737 1.00 129.89 103 CYS J C 1
ATOM 17273 O O . CYS J 2 55 ? -19.680 -19.202 252.288 1.00 134.28 103 CYS J O 1
ATOM 17276 N N . SER J 2 56 ? -19.367 -16.999 251.968 1.00 130.50 104 SER J N 1
ATOM 17277 C CA . SER J 2 56 ? -20.376 -16.582 252.932 1.00 126.67 104 SER J CA 1
ATOM 17278 C C . SER J 2 56 ? -21.477 -15.805 252.226 1.00 121.41 104 SER J C 1
ATOM 17279 O O . SER J 2 56 ? -21.198 -14.859 251.482 1.00 123.45 104 SER J O 1
ATOM 17282 N N . TRP J 2 57 ? -22.722 -16.212 252.458 1.00 119.23 105 TRP J N 1
ATOM 17283 C CA . TRP J 2 57 ? -23.882 -15.519 251.924 1.00 111.47 105 TRP J CA 1
ATOM 17284 C C . TRP J 2 57 ? -24.367 -14.452 252.897 1.00 117.18 105 TRP J C 1
ATOM 17285 O O . TRP J 2 57 ? -24.150 -14.540 254.109 1.00 119.93 105 TRP J O 1
ATOM 17296 N N . CYS J 2 58 ? -25.035 -13.442 252.347 1.00 109.89 106 CYS J N 1
ATOM 17297 C CA . CYS J 2 58 ? -25.672 -12.399 253.138 1.00 94.37 106 CYS J CA 1
ATOM 17298 C C . CYS J 2 58 ? -26.559 -11.576 252.218 1.00 98.79 106 CYS J C 1
ATOM 17299 O O . CYS J 2 58 ? -26.358 -11.541 251.001 1.00 102.30 106 CYS J O 1
ATOM 17302 N N . ARG J 2 59 ? -27.549 -10.923 252.818 1.00 100.71 107 ARG J N 1
ATOM 17303 C CA . ARG J 2 59 ? -28.341 -9.936 252.099 1.00 87.63 107 ARG J CA 1
ATOM 17304 C C . ARG J 2 59 ? -27.506 -8.677 251.911 1.00 90.27 107 ARG J C 1
ATOM 17305 O O . ARG J 2 59 ? -26.996 -8.115 252.885 1.00 90.92 107 ARG J O 1
ATOM 17313 N N . ALA J 2 60 ? -27.354 -8.238 250.664 1.00 94.51 108 ALA J N 1
ATOM 17314 C CA . ALA J 2 60 ? -26.574 -7.039 250.401 1.00 91.11 108 ALA J CA 1
ATOM 17315 C C . ALA J 2 60 ? -27.248 -5.815 251.009 1.00 91.27 108 ALA J C 1
ATOM 17316 O O . ALA J 2 60 ? -28.477 -5.723 251.081 1.00 89.05 108 ALA J O 1
ATOM 17318 N N . PHE J 2 61 ? -26.424 -4.870 251.455 1.00 85.37 109 PHE J N 1
ATOM 17319 C CA . PHE J 2 61 ? -26.940 -3.636 252.030 1.00 87.52 109 PHE J CA 1
ATOM 17320 C C . PHE J 2 61 ? -27.583 -2.786 250.942 1.00 86.89 109 PHE J C 1
ATOM 17321 O O . PHE J 2 61 ? -26.951 -2.475 249.928 1.00 82.58 109 PHE J O 1
ATOM 17329 N N . THR J 2 62 ? -28.845 -2.417 251.150 1.00 80.28 110 THR J N 1
ATOM 17330 C CA . THR J 2 62 ? -29.582 -1.579 250.213 1.00 84.95 110 THR J CA 1
ATOM 17331 C C . THR J 2 62 ? -30.269 -0.451 250.966 1.00 89.05 110 THR J C 1
ATOM 17332 O O . THR J 2 62 ? -30.899 -0.684 252.003 1.00 107.38 110 THR J O 1
ATOM 17336 N N . THR J 2 63 ? -30.141 0.766 250.444 1.00 86.92 111 THR J N 1
ATOM 17337 C CA . THR J 2 63 ? -30.933 1.902 250.889 1.00 91.66 111 THR J CA 1
ATOM 17338 C C . THR J 2 63 ? -31.605 2.519 249.672 1.00 91.91 111 THR J C 1
ATOM 17339 O O . THR J 2 63 ? -31.132 2.382 248.541 1.00 103.68 111 THR J O 1
ATOM 17343 N N . GLY J 2 64 ? -32.713 3.204 249.912 1.00 92.14 112 GLY J N 1
ATOM 17344 C CA . GLY J 2 64 ? -33.531 3.695 248.827 1.00 106.56 112 GLY J CA 1
ATOM 17345 C C . GLY J 2 64 ? -34.418 2.606 248.247 1.00 109.40 112 GLY J C 1
ATOM 17346 O O . GLY J 2 64 ? -34.176 1.409 248.400 1.00 106.16 112 GLY J O 1
ATOM 17347 N N . THR J 2 65 ? -35.469 3.041 247.568 1.00 109.18 113 THR J N 1
ATOM 17348 C CA . THR J 2 65 ? -36.464 2.110 247.043 1.00 111.64 113 THR J CA 1
ATOM 17349 C C . THR J 2 65 ? -35.870 1.278 245.913 1.00 113.41 113 THR J C 1
ATOM 17350 O O . THR J 2 65 ? -35.414 1.845 244.910 1.00 108.20 113 THR J O 1
ATOM 17354 N N . PRO J 2 66 ? -35.851 -0.046 246.026 1.00 107.37 114 PRO J N 1
ATOM 17355 C CA . PRO J 2 66 ? -35.255 -0.879 244.980 1.00 104.43 114 PRO J CA 1
ATOM 17356 C C . PRO J 2 66 ? -36.198 -1.005 243.797 1.00 109.44 114 PRO J C 1
ATOM 17357 O O . PRO J 2 66 ? -37.344 -0.536 243.864 1.00 119.65 114 PRO J O 1
ATOM 17361 N N . PRO J 2 67 ? -35.763 -1.620 242.696 1.00 108.36 115 PRO J N 1
ATOM 17362 C CA . PRO J 2 67 ? -36.683 -1.833 241.575 1.00 106.21 115 PRO J CA 1
ATOM 17363 C C . PRO J 2 67 ? -37.834 -2.739 241.982 1.00 107.69 115 PRO J C 1
ATOM 17364 O O . PRO J 2 67 ? -37.743 -3.515 242.937 1.00 111.47 115 PRO J O 1
ATOM 17368 N N . ALA J 2 68 ? -38.936 -2.616 241.251 1.00 104.22 116 ALA J N 1
ATOM 17369 C CA . ALA J 2 68 ? -40.086 -3.466 241.511 1.00 109.42 116 ALA J CA 1
ATOM 17370 C C . ALA J 2 68 ? -39.695 -4.929 241.329 1.00 108.86 116 ALA J C 1
ATOM 17371 O O . ALA J 2 68 ? -38.866 -5.246 240.467 1.00 112.17 116 ALA J O 1
ATOM 17373 N N . PRO J 2 69 ? -40.237 -5.832 242.143 1.00 112.59 117 PRO J N 1
ATOM 17374 C CA . PRO J 2 69 ? -39.924 -7.257 241.984 1.00 113.12 117 PRO J CA 1
ATOM 17375 C C . PRO J 2 69 ? -40.176 -7.718 240.557 1.00 114.36 117 PRO J C 1
ATOM 17376 O O . PRO J 2 69 ? -41.249 -7.499 239.992 1.00 116.48 117 PRO J O 1
ATOM 17380 N N . ARG J 2 70 ? -39.166 -8.354 239.971 1.00 114.85 118 ARG J N 1
ATOM 17381 C CA . ARG J 2 70 ? -39.194 -8.662 238.549 1.00 114.09 118 ARG J CA 1
ATOM 17382 C C . ARG J 2 70 ? -38.282 -9.849 238.285 1.00 118.90 118 ARG J C 1
ATOM 17383 O O . ARG J 2 70 ? -37.452 -10.226 239.116 1.00 123.28 118 ARG J O 1
ATOM 17391 N N . TYR J 2 71 ? -38.452 -10.433 237.102 1.00 113.76 119 TYR J N 1
ATOM 17392 C CA . TYR J 2 71 ? -37.533 -11.430 236.576 1.00 115.89 119 TYR J CA 1
ATOM 17393 C C . TYR J 2 71 ? -37.385 -11.198 235.078 1.00 113.52 119 TYR J C 1
ATOM 17394 O O . TYR J 2 71 ? -38.028 -10.314 234.503 1.00 109.20 119 TYR J O 1
ATOM 17403 N N . HIS J 2 72 ? -36.521 -11.998 234.449 1.00 114.31 120 HIS J N 1
ATOM 17404 C CA . HIS J 2 72 ? -36.160 -11.839 233.037 1.00 103.94 120 HIS J CA 1
ATOM 17405 C C . HIS J 2 72 ? -35.563 -10.462 232.759 1.00 104.62 120 HIS J C 1
ATOM 17406 O O . HIS J 2 72 ? -35.630 -9.958 231.637 1.00 106.85 120 HIS J O 1
ATOM 17413 N N . HIS J 2 73 ? -34.979 -9.844 233.781 1.00 107.49 121 HIS J N 1
ATOM 17414 C CA . HIS J 2 73 ? -34.283 -8.580 233.620 1.00 110.45 121 HIS J CA 1
ATOM 17415 C C . HIS J 2 73 ? -32.821 -8.832 233.260 1.00 112.01 121 HIS J C 1
ATOM 17416 O O . HIS J 2 73 ? -32.364 -9.972 233.151 1.00 111.59 121 HIS J O 1
ATOM 17423 N N . SER J 2 74 ? -32.081 -7.747 233.057 1.00 105.75 122 SER J N 1
ATOM 17424 C CA . SER J 2 74 ? -30.657 -7.803 232.773 1.00 100.21 122 SER J CA 1
ATOM 17425 C C . SER J 2 74 ? -29.904 -7.016 233.834 1.00 93.96 122 SER J C 1
ATOM 17426 O O . SER J 2 74 ? -30.437 -6.067 234.417 1.00 95.33 122 SER J O 1
ATOM 17429 N N . ALA J 2 75 ? -28.660 -7.415 234.086 1.00 87.24 123 ALA J N 1
ATOM 17430 C CA . ALA J 2 75 ? -27.813 -6.702 235.031 1.00 89.90 123 ALA J CA 1
ATOM 17431 C C . ALA J 2 75 ? -26.392 -6.660 234.499 1.00 86.39 123 ALA J C 1
ATOM 17432 O O . ALA J 2 75 ? -25.858 -7.681 234.055 1.00 92.63 123 ALA J O 1
ATOM 17434 N N . VAL J 2 76 ? -25.787 -5.473 234.548 1.00 85.08 124 VAL J N 1
ATOM 17435 C CA . VAL J 2 76 ? -24.410 -5.261 234.129 1.00 89.16 124 VAL J CA 1
ATOM 17436 C C . VAL J 2 76 ? -23.729 -4.395 235.178 1.00 92.18 124 VAL J C 1
ATOM 17437 O O . VAL J 2 76 ? -24.380 -3.700 235.961 1.00 98.93 124 VAL J O 1
ATOM 17441 N N . VAL J 2 77 ? -22.402 -4.444 235.190 1.00 95.95 125 VAL J N 1
ATOM 17442 C CA . VAL J 2 77 ? -21.597 -3.627 236.089 1.00 97.62 125 VAL J CA 1
ATOM 17443 C C . VAL J 2 77 ? -20.830 -2.620 235.243 1.00 95.58 125 VAL J C 1
ATOM 17444 O O . VAL J 2 77 ? -20.113 -2.993 234.305 1.00 95.34 125 VAL J O 1
ATOM 17448 N N . TYR J 2 78 ? -21.010 -1.338 235.552 1.00 96.87 126 TYR J N 1
ATOM 17449 C CA . TYR J 2 78 ? -20.256 -0.259 234.928 1.00 98.50 126 TYR J CA 1
ATOM 17450 C C . TYR J 2 78 ? -19.639 0.590 236.025 1.00 97.42 126 TYR J C 1
ATOM 17451 O O . TYR J 2 78 ? -20.362 1.189 236.828 1.00 96.49 126 TYR J O 1
ATOM 17460 N N . GLY J 2 79 ? -18.313 0.650 236.049 1.00 90.30 127 GLY J N 1
ATOM 17461 C CA . GLY J 2 79 ? -17.641 1.366 237.119 1.00 98.59 127 GLY J CA 1
ATOM 17462 C C . GLY J 2 79 ? -17.934 0.698 238.445 1.00 98.65 127 GLY J C 1
ATOM 17463 O O . GLY J 2 79 ? -17.783 -0.519 238.601 1.00 103.09 127 GLY J O 1
ATOM 17464 N N . SER J 2 80 ? -18.361 1.497 239.422 1.00 103.84 128 SER J N 1
ATOM 17465 C CA . SER J 2 80 ? -18.652 1.008 240.763 1.00 99.33 128 SER J CA 1
ATOM 17466 C C . SER J 2 80 ? -20.145 0.794 240.991 1.00 91.74 128 SER J C 1
ATOM 17467 O O . SER J 2 80 ? -20.613 0.868 242.132 1.00 89.43 128 SER J O 1
ATOM 17470 N N . SER J 2 81 ? -20.907 0.530 239.930 1.00 91.70 129 SER J N 1
ATOM 17471 C CA . SER J 2 81 ? -22.351 0.400 240.046 1.00 95.16 129 SER J CA 1
ATOM 17472 C C . SER J 2 81 ? -22.850 -0.757 239.193 1.00 92.93 129 SER J C 1
ATOM 17473 O O . SER J 2 81 ? -22.199 -1.186 238.238 1.00 89.03 129 SER J O 1
ATOM 17476 N N . MET J 2 82 ? -24.027 -1.256 239.559 1.00 94.72 130 MET J N 1
ATOM 17477 C CA . MET J 2 82 ? -24.747 -2.269 238.801 1.00 87.18 130 MET J CA 1
ATOM 17478 C C . MET J 2 82 ? -25.998 -1.654 238.193 1.00 87.47 130 MET J C 1
ATOM 17479 O O . MET J 2 82 ? -26.697 -0.876 238.849 1.00 96.98 130 MET J O 1
ATOM 17484 N N . PHE J 2 83 ? -26.277 -1.996 236.938 1.00 92.04 131 PHE J N 1
ATOM 17485 C CA . PHE J 2 83 ? -27.397 -1.418 236.206 1.00 92.66 131 PHE J CA 1
ATOM 17486 C C . PHE J 2 83 ? -28.373 -2.518 235.819 1.00 87.90 131 PHE J C 1
ATOM 17487 O O . PHE J 2 83 ? -28.015 -3.439 235.077 1.00 89.15 131 PHE J O 1
ATOM 17495 N N . VAL J 2 84 ? -29.602 -2.416 236.321 1.00 86.17 132 VAL J N 1
ATOM 17496 C CA . VAL J 2 84 ? -30.677 -3.354 236.016 1.00 89.46 132 VAL J CA 1
ATOM 17497 C C . VAL J 2 84 ? -31.619 -2.687 235.024 1.00 96.64 132 VAL J C 1
ATOM 17498 O O . VAL J 2 84 ? -31.993 -1.522 235.203 1.00 94.68 132 VAL J O 1
ATOM 17502 N N . PHE J 2 85 ? -32.010 -3.422 233.984 1.00 102.78 133 PHE J N 1
ATOM 17503 C CA . PHE J 2 85 ? -32.912 -2.900 232.968 1.00 99.37 133 PHE J CA 1
ATOM 17504 C C . PHE J 2 85 ? -33.963 -3.943 232.618 1.00 96.05 133 PHE J C 1
ATOM 17505 O O . PHE J 2 85 ? -33.670 -5.140 232.567 1.00 93.72 133 PHE J O 1
ATOM 17513 N N . GLY J 2 86 ? -35.186 -3.472 232.368 1.00 96.43 134 GLY J N 1
ATOM 17514 C CA . GLY J 2 86 ? -36.276 -4.282 231.855 1.00 101.54 134 GLY J CA 1
ATOM 17515 C C . GLY J 2 86 ? -36.791 -5.314 232.850 1.00 103.46 134 GLY J C 1
ATOM 17516 O O . GLY J 2 86 ? -36.521 -5.265 234.054 1.00 109.97 134 GLY J O 1
ATOM 17517 N N . GLY J 2 87 ? -37.546 -6.267 232.317 1.00 102.32 135 GLY J N 1
ATOM 17518 C CA . GLY J 2 87 ? -38.103 -7.369 233.076 1.00 100.89 135 GLY J CA 1
ATOM 17519 C C . GLY J 2 87 ? -39.619 -7.330 233.113 1.00 114.51 135 GLY J C 1
ATOM 17520 O O . GLY J 2 87 ? -40.270 -6.498 232.473 1.00 117.04 135 GLY J O 1
ATOM 17521 N N . TYR J 2 88 ? -40.182 -8.259 233.886 1.00 121.99 136 TYR J N 1
ATOM 17522 C CA . TYR J 2 88 ? -41.621 -8.486 233.960 1.00 123.58 136 TYR J CA 1
ATOM 17523 C C . TYR J 2 88 ? -42.091 -8.257 235.391 1.00 121.35 136 TYR J C 1
ATOM 17524 O O . TYR J 2 88 ? -41.588 -8.897 236.320 1.00 111.24 136 TYR J O 1
ATOM 17533 N N . THR J 2 89 ? -43.045 -7.343 235.566 1.00 126.29 137 THR J N 1
ATOM 17534 C CA . THR J 2 89 ? -43.524 -6.922 236.876 1.00 121.71 137 THR J CA 1
ATOM 17535 C C . THR J 2 89 ? -45.004 -7.252 237.020 1.00 127.31 137 THR J C 1
ATOM 17536 O O . THR J 2 89 ? -45.744 -7.296 236.034 1.00 127.72 137 THR J O 1
ATOM 17540 N N . GLY J 2 90 ? -45.431 -7.482 238.250 1.00 129.50 138 GLY J N 1
ATOM 17541 C CA . GLY J 2 90 ? -46.837 -7.718 238.526 1.00 129.65 138 GLY J CA 1
ATOM 17542 C C . GLY J 2 90 ? -47.008 -8.701 239.674 1.00 127.81 138 GLY J C 1
ATOM 17543 O O . GLY J 2 90 ? -46.135 -8.827 240.531 1.00 138.11 138 GLY J O 1
ATOM 17544 N N . ASP J 2 91 ? -48.150 -9.389 239.662 1.00 126.93 139 ASP J N 1
ATOM 17545 C CA . ASP J 2 91 ? -48.546 -10.316 240.718 1.00 134.70 139 ASP J CA 1
ATOM 17546 C C . ASP J 2 91 ? -48.735 -11.697 240.106 1.00 133.51 139 ASP J C 1
ATOM 17547 O O . ASP J 2 91 ? -49.715 -11.937 239.394 1.00 137.50 139 ASP J O 1
ATOM 17552 N N . ILE J 2 92 ? -47.792 -12.596 240.389 1.00 136.29 140 ILE J N 1
ATOM 17553 C CA . ILE J 2 92 ? -47.784 -13.909 239.754 1.00 137.76 140 ILE J CA 1
ATOM 17554 C C . ILE J 2 92 ? -48.982 -14.742 240.198 1.00 147.54 140 ILE J C 1
ATOM 17555 O O . ILE J 2 92 ? -49.644 -15.386 239.374 1.00 139.70 140 ILE J O 1
ATOM 17560 N N . TYR J 2 93 ? -49.278 -14.752 241.501 1.00 148.63 141 TYR J N 1
ATOM 17561 C CA . TYR J 2 93 ? -50.317 -15.640 242.018 1.00 149.23 141 TYR J CA 1
ATOM 17562 C C . TYR J 2 93 ? -51.690 -15.289 241.455 1.00 152.94 141 TYR J C 1
ATOM 17563 O O . TYR J 2 93 ? -52.439 -16.171 241.021 1.00 144.46 141 TYR J O 1
ATOM 17572 N N . SER J 2 94 ? -52.039 -14.005 241.453 1.00 159.30 142 SER J N 1
ATOM 17573 C CA . SER J 2 94 ? -53.355 -13.568 241.007 1.00 167.01 142 SER J CA 1
ATOM 17574 C C . SER J 2 94 ? -53.408 -13.181 239.534 1.00 166.59 142 SER J C 1
ATOM 17575 O O . SER J 2 94 ? -54.493 -12.854 239.040 1.00 172.23 142 SER J O 1
ATOM 17578 N N . ASN J 2 95 ? -52.278 -13.217 238.822 1.00 151.32 143 ASN J N 1
ATOM 17579 C CA . ASN J 2 95 ? -52.247 -12.931 237.386 1.00 150.28 143 ASN J CA 1
ATOM 17580 C C . ASN J 2 95 ? -52.827 -11.549 237.091 1.00 151.66 143 ASN J C 1
ATOM 17581 O O . ASN J 2 95 ? -53.731 -11.391 236.268 1.00 160.71 143 ASN J O 1
ATOM 17586 N N . SER J 2 96 ? -52.297 -10.535 237.771 1.00 148.66 144 SER J N 1
ATOM 17587 C CA . SER J 2 96 ? -52.843 -9.191 237.661 1.00 149.21 144 SER J CA 1
ATOM 17588 C C . SER J 2 96 ? -51.720 -8.165 237.626 1.00 146.72 144 SER J C 1
ATOM 17589 O O . SER J 2 96 ? -50.624 -8.397 238.144 1.00 139.42 144 SER J O 1
ATOM 17592 N N . ASN J 2 97 ? -52.017 -7.021 237.003 1.00 148.62 145 ASN J N 1
ATOM 17593 C CA . ASN J 2 97 ? -51.103 -5.877 236.932 1.00 142.88 145 ASN J CA 1
ATOM 17594 C C . ASN J 2 97 ? -49.750 -6.272 236.343 1.00 144.68 145 ASN J C 1
ATOM 17595 O O . ASN J 2 97 ? -48.702 -5.773 236.758 1.00 152.05 145 ASN J O 1
ATOM 17600 N N . LEU J 2 98 ? -49.774 -7.168 235.361 1.00 142.00 146 LEU J N 1
ATOM 17601 C CA . LEU J 2 98 ? -48.562 -7.636 234.704 1.00 131.78 146 LEU J CA 1
ATOM 17602 C C . LEU J 2 98 ? -48.216 -6.742 233.523 1.00 136.40 146 LEU J C 1
ATOM 17603 O O . LEU J 2 98 ? -49.063 -6.491 232.660 1.00 142.72 146 LEU J O 1
ATOM 17608 N N . LYS J 2 99 ? -46.961 -6.299 233.469 1.00 126.20 147 LYS J N 1
ATOM 17609 C CA . LYS J 2 99 ? -46.477 -5.445 232.393 1.00 130.90 147 LYS J CA 1
ATOM 17610 C C . LYS J 2 99 ? -44.978 -5.657 232.249 1.00 129.03 147 LYS J C 1
ATOM 17611 O O . LYS J 2 99 ? -44.276 -5.869 233.241 1.00 125.95 147 LYS J O 1
ATOM 17617 N N . ASN J 2 100 ? -44.497 -5.600 231.009 1.00 131.85 148 ASN J N 1
ATOM 17618 C CA . ASN J 2 100 ? -43.066 -5.555 230.764 1.00 121.73 148 ASN J CA 1
ATOM 17619 C C . ASN J 2 100 ? -42.536 -4.163 231.081 1.00 119.31 148 ASN J C 1
ATOM 17620 O O . ASN J 2 100 ? -43.289 -3.188 231.164 1.00 120.85 148 ASN J O 1
ATOM 17625 N N . LYS J 2 101 ? -41.223 -4.072 231.262 1.00 111.73 149 LYS J N 1
ATOM 17626 C CA . LYS J 2 101 ? -40.619 -2.831 231.716 1.00 113.67 149 LYS J CA 1
ATOM 17627 C C . LYS J 2 101 ? -39.510 -2.393 230.771 1.00 110.17 149 LYS J C 1
ATOM 17628 O O . LYS J 2 101 ? -38.917 -3.197 230.046 1.00 103.00 149 LYS J O 1
ATOM 17634 N N . ASN J 2 102 ? -39.246 -1.085 230.793 1.00 104.79 150 ASN J N 1
ATOM 17635 C CA . ASN J 2 102 ? -38.107 -0.485 230.112 1.00 103.30 150 ASN J CA 1
ATOM 17636 C C . ASN J 2 102 ? -37.429 0.545 231.007 1.00 106.89 150 ASN J C 1
ATOM 17637 O O . ASN J 2 102 ? -36.829 1.507 230.515 1.00 107.56 150 ASN J O 1
ATOM 17642 N N . ASP J 2 103 ? -37.523 0.358 232.321 1.00 109.39 151 ASP J N 1
ATOM 17643 C CA . ASP J 2 103 ? -36.915 1.258 233.284 1.00 95.91 151 ASP J CA 1
ATOM 17644 C C . ASP J 2 103 ? -35.448 0.899 233.507 1.00 102.22 151 ASP J C 1
ATOM 17645 O O . ASP J 2 103 ? -34.965 -0.157 233.091 1.00 96.72 151 ASP J O 1
ATOM 17650 N N . LEU J 2 104 ? -34.737 1.795 234.188 1.00 115.15 152 LEU J N 1
ATOM 17651 C CA . LEU J 2 104 ? -33.306 1.640 234.415 1.00 112.41 152 LEU J CA 1
ATOM 17652 C C . LEU J 2 104 ? -32.989 2.007 235.857 1.00 102.04 152 LEU J C 1
ATOM 17653 O O . LEU J 2 104 ? -33.232 3.143 236.274 1.00 106.29 152 LEU J O 1
ATOM 17658 N N . PHE J 2 105 ? -32.449 1.053 236.613 1.00 101.88 153 PHE J N 1
ATOM 17659 C CA . PHE J 2 105 ? -32.045 1.268 237.997 1.00 100.38 153 PHE J CA 1
ATOM 17660 C C . PHE J 2 105 ? -30.544 1.090 238.150 1.00 89.87 153 PHE J C 1
ATOM 17661 O O . PHE J 2 105 ? -29.951 0.176 237.568 1.00 99.40 153 PHE J O 1
ATOM 17669 N N . GLU J 2 106 ? -29.940 1.969 238.942 1.00 93.91 154 GLU J N 1
ATOM 17670 C CA . GLU J 2 106 ? -28.528 1.898 239.283 1.00 89.94 154 GLU J CA 1
ATOM 17671 C C . GLU J 2 106 ? -28.389 1.514 240.749 1.00 93.18 154 GLU J C 1
ATOM 17672 O O . GLU J 2 106 ? -29.094 2.057 241.607 1.00 98.48 154 GLU J O 1
ATOM 17678 N N . TYR J 2 107 ? -27.490 0.578 241.029 1.00 87.00 155 TYR J N 1
ATOM 17679 C CA . TYR J 2 107 ? -27.144 0.187 242.390 1.00 84.43 155 TYR J CA 1
ATOM 17680 C C . TYR J 2 107 ? -25.690 0.560 242.629 1.00 88.97 155 TYR J C 1
ATOM 17681 O O . TYR J 2 107 ? -24.782 -0.101 242.114 1.00 95.27 155 TYR J O 1
ATOM 17690 N N . LYS J 2 108 ? -25.469 1.618 243.405 1.00 90.27 156 LYS J N 1
ATOM 17691 C CA . LYS J 2 108 ? -24.114 2.034 243.737 1.00 91.15 156 LYS J CA 1
ATOM 17692 C C . LYS J 2 108 ? -23.540 1.072 244.768 1.00 89.47 156 LYS J C 1
ATOM 17693 O O . LYS J 2 108 ? -24.107 0.896 245.852 1.00 95.92 156 LYS J O 1
ATOM 17699 N N . PHE J 2 109 ? -22.419 0.442 244.418 1.00 89.40 157 PHE J N 1
ATOM 17700 C CA . PHE J 2 109 ? -21.844 -0.598 245.263 1.00 86.74 157 PHE J CA 1
ATOM 17701 C C . PHE J 2 109 ? -21.253 -0.014 246.540 1.00 93.42 157 PHE J C 1
ATOM 17702 O O . PHE J 2 109 ? -21.313 -0.643 247.602 1.00 90.75 157 PHE J O 1
ATOM 17710 N N . ALA J 2 110 ? -20.678 1.187 246.451 1.00 96.87 158 ALA J N 1
ATOM 17711 C CA . ALA J 2 110 ? -19.992 1.772 247.597 1.00 100.95 158 ALA J CA 1
ATOM 17712 C C . ALA J 2 110 ? -20.961 2.160 248.707 1.00 100.21 158 ALA J C 1
ATOM 17713 O O . ALA J 2 110 ? -20.607 2.083 249.889 1.00 105.74 158 ALA J O 1
ATOM 17715 N N . THR J 2 111 ? -22.177 2.576 248.355 1.00 94.32 159 THR J N 1
ATOM 17716 C CA . THR J 2 111 ? -23.143 3.049 249.334 1.00 105.36 159 THR J CA 1
ATOM 17717 C C . THR J 2 111 ? -24.366 2.152 249.471 1.00 98.91 159 THR J C 1
ATOM 17718 O O . THR J 2 111 ? -25.153 2.351 250.404 1.00 88.94 159 THR J O 1
ATOM 17722 N N . GLY J 2 112 ? -24.550 1.180 248.581 1.00 97.83 160 GLY J N 1
ATOM 17723 C CA . GLY J 2 112 ? -25.749 0.367 248.631 1.00 96.10 160 GLY J CA 1
ATOM 17724 C C . GLY J 2 112 ? -26.997 1.098 248.203 1.00 97.12 160 GLY J C 1
ATOM 17725 O O . GLY J 2 112 ? -28.103 0.696 248.570 1.00 98.58 160 GLY J O 1
ATOM 17726 N N . GLN J 2 113 ? -26.847 2.169 247.431 1.00 89.44 161 GLN J N 1
ATOM 17727 C CA . GLN J 2 113 ? -27.946 3.058 247.088 1.00 94.17 161 GLN J CA 1
ATOM 17728 C C . GLN J 2 113 ? -28.677 2.569 245.845 1.00 98.38 161 GLN J C 1
ATOM 17729 O O . GLN J 2 113 ? -28.048 2.260 244.828 1.00 100.57 161 GLN J O 1
ATOM 17735 N N . TRP J 2 114 ? -30.005 2.499 245.931 1.00 97.03 162 TRP J N 1
ATOM 17736 C CA . TRP J 2 114 ? -30.856 2.238 244.775 1.00 97.52 162 TRP J CA 1
ATOM 17737 C C . TRP J 2 114 ? -31.358 3.576 244.248 1.00 95.39 162 TRP J C 1
ATOM 17738 O O . TRP J 2 114 ? -32.140 4.260 244.916 1.00 101.56 162 TRP J O 1
ATOM 17749 N N . THR J 2 115 ? -30.901 3.950 243.059 1.00 91.16 163 THR J N 1
ATOM 17750 C CA . THR J 2 115 ? -31.402 5.124 242.363 1.00 101.40 163 THR J CA 1
ATOM 17751 C C . THR J 2 115 ? -31.951 4.701 241.010 1.00 105.41 163 THR J C 1
ATOM 17752 O O . THR J 2 115 ? -31.323 3.916 240.293 1.00 103.92 163 THR J O 1
ATOM 17756 N N . GLU J 2 116 ? -33.123 5.223 240.664 1.00 103.28 164 GLU J N 1
ATOM 17757 C CA . GLU J 2 116 ? -33.702 5.004 239.347 1.00 108.40 164 GLU J CA 1
ATOM 17758 C C . GLU J 2 116 ? -33.242 6.106 238.404 1.00 106.72 164 GLU J C 1
ATOM 17759 O O . GLU J 2 116 ? -33.389 7.293 238.710 1.00 102.03 164 GLU J O 1
ATOM 17765 N N . TRP J 2 117 ? -32.685 5.713 237.263 1.00 112.38 165 TRP J N 1
ATOM 17766 C CA . TRP J 2 117 ? -32.320 6.679 236.231 1.00 111.85 165 TRP J CA 1
ATOM 17767 C C . TRP J 2 117 ? -33.578 7.022 235.445 1.00 116.53 165 TRP J C 1
ATOM 17768 O O . TRP J 2 117 ? -33.933 6.359 234.469 1.00 118.64 165 TRP J O 1
ATOM 17779 N N . LYS J 2 118 ? -34.269 8.068 235.894 1.00 112.63 166 LYS J N 1
ATOM 17780 C CA . LYS J 2 118 ? -35.457 8.557 235.204 1.00 112.77 166 LYS J CA 1
ATOM 17781 C C . LYS J 2 118 ? -35.020 9.267 233.929 1.00 116.32 166 LYS J C 1
ATOM 17782 O O . LYS J 2 118 ? -34.379 10.321 233.982 1.00 112.68 166 LYS J O 1
ATOM 17784 N N . ILE J 2 119 ? -35.367 8.690 232.785 1.00 116.83 167 ILE J N 1
ATOM 17785 C CA . ILE J 2 119 ? -34.832 9.088 231.488 1.00 118.07 167 ILE J CA 1
ATOM 17786 C C . ILE J 2 119 ? -35.925 9.769 230.675 1.00 117.11 167 ILE J C 1
ATOM 17787 O O . ILE J 2 119 ? -37.079 9.325 230.662 1.00 125.20 167 ILE J O 1
ATOM 17792 N N . GLU J 2 120 ? -35.554 10.850 229.997 1.00 110.85 168 GLU J N 1
ATOM 17793 C CA . GLU J 2 120 ? -36.444 11.584 229.112 1.00 122.22 168 GLU J CA 1
ATOM 17794 C C . GLU J 2 120 ? -36.178 11.195 227.661 1.00 137.96 168 GLU J C 1
ATOM 17795 O O . GLU J 2 120 ? -35.124 10.651 227.324 1.00 135.50 168 GLU J O 1
ATOM 17797 N N . GLY J 2 121 ? -37.145 11.488 226.800 1.00 147.59 169 GLY J N 1
ATOM 17798 C CA . GLY J 2 121 ? -36.981 11.201 225.390 1.00 146.00 169 GLY J CA 1
ATOM 17799 C C . GLY J 2 121 ? -37.545 9.852 224.994 1.00 142.18 169 GLY J C 1
ATOM 17800 O O . GLY J 2 121 ? -38.269 9.186 225.741 1.00 138.72 169 GLY J O 1
ATOM 17801 N N . ARG J 2 122 ? -37.202 9.451 223.771 1.00 142.41 170 ARG J N 1
ATOM 17802 C CA . ARG J 2 122 ? -37.677 8.184 223.234 1.00 132.49 170 ARG J CA 1
ATOM 17803 C C . ARG J 2 122 ? -37.052 7.014 223.981 1.00 132.80 170 ARG J C 1
ATOM 17804 O O . ARG J 2 122 ? -35.828 6.930 224.120 1.00 122.52 170 ARG J O 1
ATOM 17812 N N . LEU J 2 123 ? -37.911 6.107 224.471 1.00 136.53 171 LEU J N 1
ATOM 17813 C CA . LEU J 2 123 ? -37.487 4.932 225.212 1.00 126.16 171 LEU J CA 1
ATOM 17814 C C . LEU J 2 123 ? -37.498 3.702 224.321 1.00 121.78 171 LEU J C 1
ATOM 17815 O O . LEU J 2 123 ? -38.289 3.623 223.378 1.00 126.84 171 LEU J O 1
ATOM 17820 N N . PRO J 2 124 ? -36.655 2.711 224.602 1.00 117.83 172 PRO J N 1
ATOM 17821 C CA . PRO J 2 124 ? -36.814 1.415 223.940 1.00 117.46 172 PRO J CA 1
ATOM 17822 C C . PRO J 2 124 ? -38.082 0.734 224.427 1.00 109.11 172 PRO J C 1
ATOM 17823 O O . PRO J 2 124 ? -38.532 0.951 225.554 1.00 116.85 172 PRO J O 1
ATOM 17827 N N . VAL J 2 125 ? -38.670 -0.092 223.557 1.00 102.68 173 VAL J N 1
ATOM 17828 C CA . VAL J 2 125 ? -39.920 -0.748 223.917 1.00 105.98 173 VAL J CA 1
ATOM 17829 C C . VAL J 2 125 ? -39.681 -1.650 225.122 1.00 109.58 173 VAL J C 1
ATOM 17830 O O . VAL J 2 125 ? -38.605 -2.245 225.278 1.00 109.29 173 VAL J O 1
ATOM 17834 N N . ALA J 2 126 ? -40.674 -1.721 226.007 1.00 105.71 174 ALA J N 1
ATOM 17835 C CA . ALA J 2 126 ? -40.547 -2.557 227.193 1.00 109.26 174 ALA J CA 1
ATOM 17836 C C . ALA J 2 126 ? -40.397 -4.016 226.787 1.00 108.28 174 ALA J C 1
ATOM 17837 O O . ALA J 2 126 ? -41.120 -4.513 225.921 1.00 112.21 174 ALA J O 1
ATOM 17839 N N . ARG J 2 127 ? -39.453 -4.709 227.421 1.00 110.47 175 ARG J N 1
ATOM 17840 C CA . ARG J 2 127 ? -39.073 -6.030 226.949 1.00 109.08 175 ARG J CA 1
ATOM 17841 C C . ARG J 2 127 ? -38.583 -6.878 228.111 1.00 111.11 175 ARG J C 1
ATOM 17842 O O . ARG J 2 127 ? -38.277 -6.374 229.194 1.00 108.26 175 ARG J O 1
ATOM 17850 N N . SER J 2 128 ? -38.513 -8.184 227.861 1.00 103.44 176 SER J N 1
ATOM 17851 C CA . SER J 2 128 ? -37.978 -9.146 228.810 1.00 107.70 176 SER J CA 1
ATOM 17852 C C . SER J 2 128 ? -37.149 -10.175 228.057 1.00 111.64 176 SER J C 1
ATOM 17853 O O . SER J 2 128 ? -37.252 -10.308 226.835 1.00 113.63 176 SER J O 1
ATOM 17856 N N . ALA J 2 129 ? -36.314 -10.898 228.806 1.00 108.46 177 ALA J N 1
ATOM 17857 C CA . ALA J 2 129 ? -35.457 -11.961 228.279 1.00 105.57 177 ALA J CA 1
ATOM 17858 C C . ALA J 2 129 ? -34.483 -11.459 227.218 1.00 114.91 177 ALA J C 1
ATOM 17859 O O . ALA J 2 129 ? -33.951 -12.250 226.432 1.00 103.23 177 ALA J O 1
ATOM 17861 N N . HIS J 2 130 ? -34.245 -10.153 227.185 1.00 115.89 178 HIS J N 1
ATOM 17862 C CA . HIS J 2 130 ? -33.291 -9.551 226.268 1.00 98.77 178 HIS J CA 1
ATOM 17863 C C . HIS J 2 130 ? -31.858 -9.913 226.660 1.00 101.62 178 HIS J C 1
ATOM 17864 O O . HIS J 2 130 ? -31.593 -10.471 227.729 1.00 98.87 178 HIS J O 1
ATOM 17871 N N . GLY J 2 131 ? -30.926 -9.582 225.773 1.00 95.49 179 GLY J N 1
ATOM 17872 C CA . GLY J 2 131 ? -29.511 -9.652 226.077 1.00 96.26 179 GLY J CA 1
ATOM 17873 C C . GLY J 2 131 ? -28.970 -8.271 226.396 1.00 91.71 179 GLY J C 1
ATOM 17874 O O . GLY J 2 131 ? -29.453 -7.267 225.877 1.00 95.67 179 GLY J O 1
ATOM 17875 N N . ALA J 2 132 ? -27.951 -8.226 227.253 1.00 84.95 180 ALA J N 1
ATOM 17876 C CA . ALA J 2 132 ? -27.368 -6.949 227.639 1.00 80.17 180 ALA J CA 1
ATOM 17877 C C . ALA J 2 132 ? -25.935 -7.146 228.110 1.00 88.14 180 ALA J C 1
ATOM 17878 O O . ALA J 2 132 ? -25.606 -8.158 228.733 1.00 96.44 180 ALA J O 1
ATOM 17880 N N . THR J 2 133 ? -25.104 -6.141 227.834 1.00 84.43 181 THR J N 1
ATOM 17881 C CA . THR J 2 133 ? -23.720 -6.068 228.294 1.00 94.84 181 THR J CA 1
ATOM 17882 C C . THR J 2 133 ? -23.323 -4.600 228.343 1.00 98.23 181 THR J C 1
ATOM 17883 O O . THR J 2 133 ? -24.043 -3.723 227.858 1.00 94.79 181 THR J O 1
ATOM 17887 N N . VAL J 2 134 ? -22.162 -4.343 228.937 1.00 101.99 182 VAL J N 1
ATOM 17888 C CA . VAL J 2 134 ? -21.599 -3.002 229.037 1.00 96.12 182 VAL J CA 1
ATOM 17889 C C . VAL J 2 134 ? -20.381 -2.934 228.130 1.00 99.41 182 VAL J C 1
ATOM 17890 O O . VAL J 2 134 ? -19.508 -3.809 228.180 1.00 98.21 182 VAL J O 1
ATOM 17894 N N . TYR J 2 135 ? -20.338 -1.912 227.278 1.00 103.85 183 TYR J N 1
ATOM 17895 C CA . TYR J 2 135 ? -19.202 -1.711 226.393 1.00 107.63 183 TYR J CA 1
ATOM 17896 C C . TYR J 2 135 ? -19.105 -0.238 226.027 1.00 109.13 183 TYR J C 1
ATOM 17897 O O . TYR J 2 135 ? -20.118 0.402 225.730 1.00 110.97 183 TYR J O 1
ATOM 17906 N N . SER J 2 136 ? -17.880 0.285 226.053 1.00 104.79 184 SER J N 1
ATOM 17907 C CA . SER J 2 136 ? -17.583 1.663 225.659 1.00 108.33 184 SER J CA 1
ATOM 17908 C C . SER J 2 136 ? -18.427 2.667 226.441 1.00 111.79 184 SER J C 1
ATOM 17909 O O . SER J 2 136 ? -19.038 3.576 225.876 1.00 115.14 184 SER J O 1
ATOM 17912 N N . ASP J 2 137 ? -18.449 2.497 227.764 1.00 113.92 185 ASP J N 1
ATOM 17913 C CA . ASP J 2 137 ? -19.147 3.406 228.674 1.00 109.56 185 ASP J CA 1
ATOM 17914 C C . ASP J 2 137 ? -20.625 3.546 228.317 1.00 107.16 185 ASP J C 1
ATOM 17915 O O . ASP J 2 137 ? -21.234 4.594 228.544 1.00 106.30 185 ASP J O 1
ATOM 17920 N N . LYS J 2 138 ? -21.212 2.489 227.760 1.00 109.88 186 LYS J N 1
ATOM 17921 C CA . LYS J 2 138 ? -22.609 2.490 227.354 1.00 107.09 186 LYS J CA 1
ATOM 17922 C C . LYS J 2 138 ? -23.210 1.119 227.620 1.00 104.78 186 LYS J C 1
ATOM 17923 O O . LYS J 2 138 ? -22.523 0.097 227.544 1.00 101.68 186 LYS J O 1
ATOM 17929 N N . LEU J 2 139 ? -24.502 1.108 227.938 1.00 101.93 187 LEU J N 1
ATOM 17930 C CA . LEU J 2 139 ? -25.250 -0.133 228.074 1.00 95.97 187 LEU J CA 1
ATOM 17931 C C . LEU J 2 139 ? -25.863 -0.518 226.734 1.00 104.80 187 LEU J C 1
ATOM 17932 O O . LEU J 2 139 ? -26.529 0.298 226.090 1.00 107.06 187 LEU J O 1
ATOM 17937 N N . TRP J 2 140 ? -25.634 -1.761 226.320 1.00 94.44 188 TRP J N 1
ATOM 17938 C CA . TRP J 2 140 ? -26.158 -2.294 225.070 1.00 84.06 188 TRP J CA 1
ATOM 17939 C C . TRP J 2 140 ? -27.193 -3.362 225.393 1.00 85.39 188 TRP J C 1
ATOM 17940 O O . TRP J 2 140 ? -26.887 -4.329 226.096 1.00 103.39 188 TRP J O 1
ATOM 17951 N N . ILE J 2 141 ? -28.408 -3.189 224.879 1.00 79.16 189 ILE J N 1
ATOM 17952 C CA . ILE J 2 141 ? -29.477 -4.170 225.018 1.00 89.96 189 ILE J CA 1
ATOM 17953 C C . ILE J 2 141 ? -29.911 -4.606 223.625 1.00 102.21 189 ILE J C 1
ATOM 17954 O O . ILE J 2 141 ? -29.913 -3.802 222.685 1.00 100.66 189 ILE J O 1
ATOM 17959 N N . PHE J 2 142 ? -30.259 -5.884 223.489 1.00 97.44 190 PHE J N 1
ATOM 17960 C CA . PHE J 2 142 ? -30.512 -6.473 222.181 1.00 93.48 190 PHE J CA 1
ATOM 17961 C C . PHE J 2 142 ? -31.643 -7.485 222.284 1.00 100.92 190 PHE J C 1
ATOM 17962 O O . PHE J 2 142 ? -31.660 -8.306 223.206 1.00 105.49 190 PHE J O 1
ATOM 17970 N N . ALA J 2 143 ? -32.584 -7.411 221.340 1.00 101.59 191 ALA J N 1
ATOM 17971 C CA . ALA J 2 143 ? -33.656 -8.390 221.183 1.00 106.41 191 ALA J CA 1
ATOM 17972 C C . ALA J 2 143 ? -34.542 -8.483 222.421 1.00 106.79 191 ALA J C 1
ATOM 17973 O O . ALA J 2 143 ? -34.611 -7.540 223.216 1.00 106.73 191 ALA J O 1
ATOM 17975 N N . GLY J 2 144 ? -35.221 -9.613 222.591 1.00 104.23 192 GLY J N 1
ATOM 17976 C CA . GLY J 2 144 ? -36.119 -9.843 223.707 1.00 110.39 192 GLY J CA 1
ATOM 17977 C C . GLY J 2 144 ? -37.552 -10.027 223.247 1.00 110.85 192 GLY J C 1
ATOM 17978 O O . GLY J 2 144 ? -37.844 -10.165 222.056 1.00 111.53 192 GLY J O 1
ATOM 17979 N N . TYR J 2 145 ? -38.460 -10.028 224.223 1.00 109.71 193 TYR J N 1
ATOM 17980 C CA . TYR J 2 145 ? -39.896 -10.121 223.985 1.00 112.43 193 TYR J CA 1
ATOM 17981 C C . TYR J 2 145 ? -40.593 -8.890 224.546 1.00 114.66 193 TYR J C 1
ATOM 17982 O O . TYR J 2 145 ? -40.375 -8.525 225.704 1.00 110.46 193 TYR J O 1
ATOM 17991 N N . ASP J 2 146 ? -41.453 -8.274 223.731 1.00 118.55 194 ASP J N 1
ATOM 17992 C CA . ASP J 2 146 ? -42.065 -6.994 224.064 1.00 115.03 194 ASP J CA 1
ATOM 17993 C C . ASP J 2 146 ? -43.537 -7.083 224.445 1.00 116.24 194 ASP J C 1
ATOM 17994 O O . ASP J 2 146 ? -44.109 -6.070 224.862 1.00 118.02 194 ASP J O 1
ATOM 17999 N N . GLY J 2 147 ? -44.163 -8.251 224.322 1.00 125.85 195 GLY J N 1
ATOM 18000 C CA . GLY J 2 147 ? -45.585 -8.370 224.583 1.00 129.57 195 GLY J CA 1
ATOM 18001 C C . GLY J 2 147 ? -46.364 -9.026 223.460 1.00 137.66 195 GLY J C 1
ATOM 18002 O O . GLY J 2 147 ? -47.298 -9.792 223.718 1.00 139.25 195 GLY J O 1
ATOM 18003 N N . ASN J 2 148 ? -46.002 -8.734 222.210 1.00 138.10 196 ASN J N 1
ATOM 18004 C CA . ASN J 2 148 ? -46.645 -9.349 221.054 1.00 150.26 196 ASN J CA 1
ATOM 18005 C C . ASN J 2 148 ? -45.721 -10.234 220.235 1.00 146.59 196 ASN J C 1
ATOM 18006 O O . ASN J 2 148 ? -46.189 -11.210 219.648 1.00 147.67 196 ASN J O 1
ATOM 18011 N N . ALA J 2 149 ? -44.428 -9.925 220.180 1.00 136.59 197 ALA J N 1
ATOM 18012 C CA . ALA J 2 149 ? -43.512 -10.688 219.345 1.00 136.42 197 ALA J CA 1
ATOM 18013 C C . ALA J 2 149 ? -42.099 -10.548 219.887 1.00 128.15 197 ALA J C 1
ATOM 18014 O O . ALA J 2 149 ? -41.813 -9.702 220.738 1.00 111.21 197 ALA J O 1
ATOM 18016 N N . ARG J 2 150 ? -41.219 -11.410 219.388 1.00 124.03 198 ARG J N 1
ATOM 18017 C CA . ARG J 2 150 ? -39.806 -11.312 219.705 1.00 113.44 198 ARG J CA 1
ATOM 18018 C C . ARG J 2 150 ? -39.198 -10.101 219.001 1.00 116.89 198 ARG J C 1
ATOM 18019 O O . ARG J 2 150 ? -39.766 -9.545 218.056 1.00 113.05 198 ARG J O 1
ATOM 18027 N N . LEU J 2 151 ? -38.027 -9.693 219.473 1.00 110.34 199 LEU J N 1
ATOM 18028 C CA . LEU J 2 151 ? -37.370 -8.496 218.977 1.00 110.42 199 LEU J CA 1
ATOM 18029 C C . LEU J 2 151 ? -36.017 -8.852 218.378 1.00 112.38 199 LEU J C 1
ATOM 18030 O O . LEU J 2 151 ? -35.430 -9.892 218.687 1.00 113.49 199 LEU J O 1
ATOM 18035 N N . ASN J 2 152 ? -35.525 -7.965 217.507 1.00 102.23 200 ASN J N 1
ATOM 18036 C CA . ASN J 2 152 ? -34.158 -8.070 217.013 1.00 101.04 200 ASN J CA 1
ATOM 18037 C C . ASN J 2 152 ? -33.490 -6.702 216.904 1.00 103.08 200 ASN J C 1
ATOM 18038 O O . ASN J 2 152 ? -32.461 -6.576 216.227 1.00 110.26 200 ASN J O 1
ATOM 18043 N N . ASP J 2 153 ? -34.052 -5.679 217.546 1.00 97.63 201 ASP J N 1
ATOM 18044 C CA . ASP J 2 153 ? -33.458 -4.352 217.578 1.00 105.48 201 ASP J CA 1
ATOM 18045 C C . ASP J 2 153 ? -32.351 -4.293 218.630 1.00 100.51 201 ASP J C 1
ATOM 18046 O O . ASP J 2 153 ? -32.119 -5.240 219.385 1.00 103.67 201 ASP J O 1
ATOM 18051 N N . MET J 2 154 ? -31.664 -3.157 218.682 1.00 100.77 202 MET J N 1
ATOM 18052 C CA . MET J 2 154 ? -30.555 -2.965 219.605 1.00 92.50 202 MET J CA 1
ATOM 18053 C C . MET J 2 154 ? -30.484 -1.487 219.948 1.00 97.62 202 MET J C 1
ATOM 18054 O O . MET J 2 154 ? -30.585 -0.640 219.056 1.00 111.61 202 MET J O 1
ATOM 18059 N N . TRP J 2 155 ? -30.304 -1.184 221.233 1.00 99.35 203 TRP J N 1
ATOM 18060 C CA . TRP J 2 155 ? -30.280 0.185 221.723 1.00 99.06 203 TRP J CA 1
ATOM 18061 C C . TRP J 2 155 ? -29.078 0.396 222.633 1.00 100.35 203 TRP J C 1
ATOM 18062 O O . TRP J 2 155 ? -28.572 -0.545 223.250 1.00 97.74 203 TRP J O 1
ATOM 18073 N N . THR J 2 156 ? -28.627 1.648 222.710 1.00 103.95 204 THR J N 1
ATOM 18074 C CA . THR J 2 156 ? -27.564 2.046 223.620 1.00 103.64 204 THR J CA 1
ATOM 18075 C C . THR J 2 156 ? -28.031 3.202 224.493 1.00 109.06 204 THR J C 1
ATOM 18076 O O . THR J 2 156 ? -28.944 3.952 224.138 1.00 111.99 204 THR J O 1
ATOM 18080 N N . ILE J 2 157 ? -27.389 3.333 225.651 1.00 111.68 205 ILE J N 1
ATOM 18081 C CA . ILE J 2 157 ? -27.608 4.462 226.551 1.00 107.20 205 ILE J CA 1
ATOM 18082 C C . ILE J 2 157 ? -26.298 4.748 227.271 1.00 110.66 205 ILE J C 1
ATOM 18083 O O . ILE J 2 157 ? -25.678 3.841 227.837 1.00 105.80 205 ILE J O 1
ATOM 18088 N N . GLY J 2 158 ? -25.861 6.003 227.228 1.00 113.49 206 GLY J N 1
ATOM 18089 C CA . GLY J 2 158 ? -24.634 6.375 227.914 1.00 102.50 206 GLY J CA 1
ATOM 18090 C C . GLY J 2 158 ? -24.812 6.300 229.419 1.00 106.28 206 GLY J C 1
ATOM 18091 O O . GLY J 2 158 ? -25.805 6.792 229.968 1.00 106.05 206 GLY J O 1
ATOM 18092 N N . LEU J 2 159 ? -23.848 5.674 230.095 1.00 106.80 207 LEU J N 1
ATOM 18093 C CA . LEU J 2 159 ? -23.888 5.508 231.542 1.00 103.60 207 LEU J CA 1
ATOM 18094 C C . LEU J 2 159 ? -22.900 6.423 232.258 1.00 110.00 207 LEU J C 1
ATOM 18095 O O . LEU J 2 159 ? -22.528 6.151 233.403 1.00 113.36 207 LEU J O 1
ATOM 18100 N N . GLN J 2 160 ? -22.488 7.517 231.618 1.00 116.27 208 GLN J N 1
ATOM 18101 C CA . GLN J 2 160 ? -21.469 8.382 232.200 1.00 117.64 208 GLN J CA 1
ATOM 18102 C C . GLN J 2 160 ? -22.062 9.530 233.006 1.00 125.61 208 GLN J C 1
ATOM 18103 O O . GLN J 2 160 ? -21.533 9.879 234.068 1.00 124.56 208 GLN J O 1
ATOM 18109 N N . ASP J 2 161 ? -23.155 10.120 232.531 1.00 125.99 209 ASP J N 1
ATOM 18110 C CA . ASP J 2 161 ? -23.774 11.265 233.193 1.00 132.06 209 ASP J CA 1
ATOM 18111 C C . ASP J 2 161 ? -25.285 11.089 233.139 1.00 127.42 209 ASP J C 1
ATOM 18112 O O . ASP J 2 161 ? -25.877 11.131 232.056 1.00 128.48 209 ASP J O 1
ATOM 18117 N N . ARG J 2 162 ? -25.896 10.869 234.305 1.00 128.47 210 ARG J N 1
ATOM 18118 C CA . ARG J 2 162 ? -27.340 10.664 234.374 1.00 131.47 210 ARG J CA 1
ATOM 18119 C C . ARG J 2 162 ? -28.104 11.828 233.750 1.00 135.51 210 ARG J C 1
ATOM 18120 O O . ARG J 2 162 ? -29.120 11.622 233.074 1.00 131.84 210 ARG J O 1
ATOM 18128 N N . GLU J 2 163 ? -27.626 13.058 233.957 1.00 136.05 211 GLU J N 1
ATOM 18129 C CA . GLU J 2 163 ? -28.373 14.232 233.514 1.00 139.27 211 GLU J CA 1
ATOM 18130 C C . GLU J 2 163 ? -28.366 14.367 231.995 1.00 147.54 211 GLU J C 1
ATOM 18131 O O . GLU J 2 163 ? -29.378 14.747 231.396 1.00 149.39 211 GLU J O 1
ATOM 18133 N N . LEU J 2 164 ? -27.240 14.067 231.357 1.00 146.53 212 LEU J N 1
ATOM 18134 C CA . LEU J 2 164 ? -27.068 14.225 229.911 1.00 141.39 212 LEU J CA 1
ATOM 18135 C C . LEU J 2 164 ? -26.905 12.864 229.242 1.00 137.02 212 LEU J C 1
ATOM 18136 O O . LEU J 2 164 ? -25.826 12.506 228.764 1.00 139.97 212 LEU J O 1
ATOM 18141 N N . THR J 2 165 ? -27.994 12.100 229.206 1.00 130.00 213 THR J N 1
ATOM 18142 C CA . THR J 2 165 ? -27.968 10.816 228.523 1.00 134.71 213 THR J CA 1
ATOM 18143 C C . THR J 2 165 ? -29.387 10.450 228.110 1.00 128.77 213 THR J C 1
ATOM 18144 O O . THR J 2 165 ? -30.361 10.842 228.758 1.00 122.50 213 THR J O 1
ATOM 18148 N N . CYS J 2 166 ? -29.481 9.685 227.024 1.00 142.90 214 CYS J N 1
ATOM 18149 C CA . CYS J 2 166 ? -30.753 9.241 226.471 1.00 142.93 214 CYS J CA 1
ATOM 18150 C C . CYS J 2 166 ? -30.514 7.971 225.668 1.00 138.84 214 CYS J C 1
ATOM 18151 O O . CYS J 2 166 ? -29.374 7.573 225.419 1.00 135.43 214 CYS J O 1
ATOM 18154 N N . TRP J 2 167 ? -31.612 7.341 225.265 1.00 127.16 215 TRP J N 1
ATOM 18155 C CA . TRP J 2 167 ? -31.548 6.090 224.527 1.00 118.40 215 TRP J CA 1
ATOM 18156 C C . TRP J 2 167 ? -31.348 6.350 223.037 1.00 125.99 215 TRP J C 1
ATOM 18157 O O . TRP J 2 167 ? -31.836 7.342 222.488 1.00 124.90 215 TRP J O 1
ATOM 18168 N N . GLU J 2 168 ? -30.621 5.443 222.382 1.00 128.65 216 GLU J N 1
ATOM 18169 C CA . GLU J 2 168 ? -30.387 5.517 220.944 1.00 119.29 216 GLU J CA 1
ATOM 18170 C C . GLU J 2 168 ? -30.475 4.122 220.345 1.00 111.33 216 GLU J C 1
ATOM 18171 O O . GLU J 2 168 ? -29.793 3.206 220.812 1.00 115.81 216 GLU J O 1
ATOM 18177 N N . GLU J 2 169 ? -31.306 3.960 219.316 1.00 101.61 217 GLU J N 1
ATOM 18178 C CA . GLU J 2 169 ? -31.414 2.675 218.637 1.00 104.87 217 GLU J CA 1
ATOM 18179 C C . GLU J 2 169 ? -30.273 2.512 217.639 1.00 101.64 217 GLU J C 1
ATOM 18180 O O . GLU J 2 169 ? -29.971 3.430 216.869 1.00 107.52 217 GLU J O 1
ATOM 18186 N N . VAL J 2 170 ? -29.647 1.339 217.648 1.00 98.34 218 VAL J N 1
ATOM 18187 C CA . VAL J 2 170 ? -28.493 1.061 216.801 1.00 105.02 218 VAL J CA 1
ATOM 18188 C C . VAL J 2 170 ? -28.979 0.585 215.439 1.00 108.21 218 VAL J C 1
ATOM 18189 O O . VAL J 2 170 ? -29.733 -0.389 215.343 1.00 112.17 218 VAL J O 1
ATOM 18193 N N . ALA J 2 171 ? -28.539 1.268 214.384 1.00 108.34 219 ALA J N 1
ATOM 18194 C CA . ALA J 2 171 ? -28.791 0.834 213.012 1.00 111.47 219 ALA J CA 1
ATOM 18195 C C . ALA J 2 171 ? -27.855 -0.331 212.717 1.00 112.52 219 ALA J C 1
ATOM 18196 O O . ALA J 2 171 ? -26.729 -0.154 212.248 1.00 106.01 219 ALA J O 1
ATOM 18198 N N . GLN J 2 172 ? -28.325 -1.541 213.005 1.00 107.38 220 GLN J N 1
ATOM 18199 C CA . GLN J 2 172 ? -27.495 -2.723 212.841 1.00 99.14 220 GLN J CA 1
ATOM 18200 C C . GLN J 2 172 ? -27.328 -3.072 211.367 1.00 105.92 220 GLN J C 1
ATOM 18201 O O . GLN J 2 172 ? -28.193 -2.790 210.532 1.00 105.94 220 GLN J O 1
ATOM 18207 N N . SER J 2 173 ? -26.199 -3.699 211.057 1.00 101.59 221 SER J N 1
ATOM 18208 C CA . SER J 2 173 ? -25.892 -4.163 209.714 1.00 109.12 221 SER J CA 1
ATOM 18209 C C . SER J 2 173 ? -25.353 -5.584 209.800 1.00 101.71 221 SER J C 1
ATOM 18210 O O . SER J 2 173 ? -25.078 -6.104 210.884 1.00 106.92 221 SER J O 1
ATOM 18213 N N . GLY J 2 174 ? -25.207 -6.213 208.642 1.00 108.91 222 GLY J N 1
ATOM 18214 C CA . GLY J 2 174 ? -24.756 -7.586 208.608 1.00 96.21 222 GLY J CA 1
ATOM 18215 C C . GLY J 2 174 ? -25.907 -8.549 208.837 1.00 107.97 222 GLY J C 1
ATOM 18216 O O . GLY J 2 174 ? -27.087 -8.207 208.699 1.00 104.75 222 GLY J O 1
ATOM 18217 N N . GLU J 2 175 ? -25.550 -9.780 209.207 1.00 105.53 223 GLU J N 1
ATOM 18218 C CA . GLU J 2 175 ? -26.536 -10.836 209.430 1.00 104.74 223 GLU J CA 1
ATOM 18219 C C . GLU J 2 175 ? -27.063 -10.729 210.860 1.00 114.27 223 GLU J C 1
ATOM 18220 O O . GLU J 2 175 ? -26.622 -11.427 211.777 1.00 116.83 223 GLU J O 1
ATOM 18226 N N . ILE J 2 176 ? -28.023 -9.823 211.040 1.00 120.24 224 ILE J N 1
ATOM 18227 C CA . ILE J 2 176 ? -28.679 -9.641 212.344 1.00 104.72 224 ILE J CA 1
ATOM 18228 C C . ILE J 2 176 ? -29.292 -10.965 212.784 1.00 110.07 224 ILE J C 1
ATOM 18229 O O . ILE J 2 176 ? -29.948 -11.640 211.965 1.00 110.50 224 ILE J O 1
ATOM 18234 N N . PRO J 2 177 ? -29.091 -11.401 214.026 1.00 115.46 225 PRO J N 1
ATOM 18235 C CA . PRO J 2 177 ? -29.685 -12.659 214.456 1.00 104.84 225 PRO J CA 1
ATOM 18236 C C . PRO J 2 177 ? -31.194 -12.596 214.346 1.00 102.27 225 PRO J C 1
ATOM 18237 O O . PRO J 2 177 ? -31.805 -11.528 214.536 1.00 107.42 225 PRO J O 1
ATOM 18241 N N . PRO J 2 178 ? -31.840 -13.712 214.010 1.00 94.90 226 PRO J N 1
ATOM 18242 C CA . PRO J 2 178 ? -33.307 -13.740 213.998 1.00 106.21 226 PRO J CA 1
ATOM 18243 C C . PRO J 2 178 ? -33.854 -13.358 215.363 1.00 116.99 226 PRO J C 1
ATOM 18244 O O . PRO J 2 178 ? -33.209 -13.575 216.390 1.00 112.60 226 PRO J O 1
ATOM 18248 N N . SER J 2 179 ? -35.038 -12.744 215.354 1.00 115.29 227 SER J N 1
ATOM 18249 C CA . SER J 2 179 ? -35.703 -12.271 216.563 1.00 108.99 227 SER J CA 1
ATOM 18250 C C . SER J 2 179 ? -35.640 -13.308 217.674 1.00 111.96 227 SER J C 1
ATOM 18251 O O . SER J 2 179 ? -36.121 -14.434 217.515 1.00 117.87 227 SER J O 1
ATOM 18254 N N . CYS J 2 180 ? -35.064 -12.921 218.813 1.00 112.08 228 CYS J N 1
ATOM 18255 C CA . CYS J 2 180 ? -34.724 -13.866 219.868 1.00 112.32 228 CYS J CA 1
ATOM 18256 C C . CYS J 2 180 ? -35.074 -13.310 221.240 1.00 110.01 228 CYS J C 1
ATOM 18257 O O . CYS J 2 180 ? -35.219 -12.100 221.436 1.00 106.66 228 CYS J O 1
ATOM 18260 N N . CYS J 2 181 ? -35.219 -14.234 222.187 1.00 122.09 229 CYS J N 1
ATOM 18261 C CA . CYS J 2 181 ? -35.298 -13.927 223.606 1.00 110.73 229 CYS J CA 1
ATOM 18262 C C . CYS J 2 181 ? -34.781 -15.141 224.364 1.00 109.57 229 CYS J C 1
ATOM 18263 O O . CYS J 2 181 ? -34.683 -16.240 223.812 1.00 108.34 229 CYS J O 1
ATOM 18266 N N . ASN J 2 182 ? -34.445 -14.930 225.637 1.00 115.65 230 ASN J N 1
ATOM 18267 C CA . ASN J 2 182 ? -33.927 -15.988 226.507 1.00 115.83 230 ASN J CA 1
ATOM 18268 C C . ASN J 2 182 ? -32.639 -16.590 225.938 1.00 107.98 230 ASN J C 1
ATOM 18269 O O . ASN J 2 182 ? -32.568 -17.770 225.587 1.00 116.29 230 ASN J O 1
ATOM 18274 N N . PHE J 2 183 ? -31.618 -15.745 225.845 1.00 95.67 231 PHE J N 1
ATOM 18275 C CA . PHE J 2 183 ? -30.309 -16.123 225.338 1.00 105.40 231 PHE J CA 1
ATOM 18276 C C . PHE J 2 183 ? -29.235 -15.410 226.144 1.00 100.76 231 PHE J C 1
ATOM 18277 O O . PHE J 2 183 ? -29.464 -14.299 226.639 1.00 91.24 231 PHE J O 1
ATOM 18285 N N . PRO J 2 184 ? -28.061 -16.017 226.295 1.00 101.03 232 PRO J N 1
ATOM 18286 C CA . PRO J 2 184 ? -26.967 -15.356 227.007 1.00 98.07 232 PRO J CA 1
ATOM 18287 C C . PRO J 2 184 ? -26.082 -14.547 226.068 1.00 104.96 232 PRO J C 1
ATOM 18288 O O . PRO J 2 184 ? -26.032 -14.776 224.858 1.00 106.39 232 PRO J O 1
ATOM 18292 N N . VAL J 2 185 ? -25.378 -13.583 226.659 1.00 109.88 233 VAL J N 1
ATOM 18293 C CA . VAL J 2 185 ? -24.513 -12.669 225.919 1.00 101.13 233 VAL J CA 1
ATOM 18294 C C . VAL J 2 185 ? -23.194 -12.526 226.668 1.00 100.07 233 VAL J C 1
ATOM 18295 O O . VAL J 2 185 ? -23.185 -12.329 227.888 1.00 113.28 233 VAL J O 1
ATOM 18299 N N . ALA J 2 186 ? -22.082 -12.624 225.942 1.00 109.09 234 ALA J N 1
ATOM 18300 C CA . ALA J 2 186 ? -20.759 -12.407 226.509 1.00 107.59 234 ALA J CA 1
ATOM 18301 C C . ALA J 2 186 ? -19.936 -11.572 225.540 1.00 119.65 234 ALA J C 1
ATOM 18302 O O . ALA J 2 186 ? -20.027 -11.751 224.322 1.00 120.49 234 ALA J O 1
ATOM 18304 N N . VAL J 2 187 ? -19.130 -10.662 226.084 1.00 119.52 235 VAL J N 1
ATOM 18305 C CA . VAL J 2 187 ? -18.226 -9.840 225.289 1.00 122.74 235 VAL J CA 1
ATOM 18306 C C . VAL J 2 187 ? -16.814 -10.400 225.409 1.00 127.14 235 VAL J C 1
ATOM 18307 O O . VAL J 2 187 ? -16.322 -10.646 226.518 1.00 122.85 235 VAL J O 1
ATOM 18311 N N . CYS J 2 188 ? -16.173 -10.627 224.266 1.00 135.13 236 CYS J N 1
ATOM 18312 C CA . CYS J 2 188 ? -14.793 -11.082 224.218 1.00 135.22 236 CYS J CA 1
ATOM 18313 C C . CYS J 2 188 ? -14.120 -10.438 223.018 1.00 140.16 236 CYS J C 1
ATOM 18314 O O . CYS J 2 188 ? -14.766 -10.168 222.001 1.00 140.25 236 CYS J O 1
ATOM 18317 N N . ARG J 2 189 ? -12.812 -10.205 223.142 1.00 149.76 237 ARG J N 1
ATOM 18318 C CA . ARG J 2 189 ? -12.079 -9.333 222.217 1.00 152.98 237 ARG J CA 1
ATOM 18319 C C . ARG J 2 189 ? -12.846 -8.010 222.189 1.00 151.86 237 ARG J C 1
ATOM 18320 O O . ARG J 2 189 ? -13.105 -7.439 223.258 1.00 149.90 237 ARG J O 1
ATOM 18322 N N . ASP J 2 190 ? -13.223 -7.492 221.025 1.00 143.56 238 ASP J N 1
ATOM 18323 C CA . ASP J 2 190 ? -14.089 -6.325 220.938 1.00 131.59 238 ASP J CA 1
ATOM 18324 C C . ASP J 2 190 ? -15.374 -6.653 220.188 1.00 123.70 238 ASP J C 1
ATOM 18325 O O . ASP J 2 190 ? -15.893 -5.841 219.419 1.00 113.79 238 ASP J O 1
ATOM 18330 N N . LYS J 2 191 ? -15.909 -7.854 220.407 1.00 126.29 239 LYS J N 1
ATOM 18331 C CA . LYS J 2 191 ? -17.125 -8.292 219.740 1.00 122.88 239 LYS J CA 1
ATOM 18332 C C . LYS J 2 191 ? -18.091 -8.853 220.773 1.00 120.69 239 LYS J C 1
ATOM 18333 O O . LYS J 2 191 ? -17.683 -9.381 221.812 1.00 127.74 239 LYS J O 1
ATOM 18339 N N . MET J 2 192 ? -19.378 -8.734 220.471 1.00 118.31 240 MET J N 1
ATOM 18340 C CA . MET J 2 192 ? -20.446 -9.287 221.291 1.00 121.59 240 MET J CA 1
ATOM 18341 C C . MET J 2 192 ? -20.958 -10.584 220.679 1.00 122.13 240 MET J C 1
ATOM 18342 O O . MET J 2 192 ? -21.154 -10.671 219.464 1.00 122.81 240 MET J O 1
ATOM 18347 N N . PHE J 2 193 ? -21.170 -11.593 221.520 1.00 125.05 241 PHE J N 1
ATOM 18348 C CA . PHE J 2 193 ? -21.541 -12.918 221.048 1.00 122.86 241 PHE J CA 1
ATOM 18349 C C . PHE J 2 193 ? -22.901 -13.326 221.596 1.00 116.70 241 PHE J C 1
ATOM 18350 O O . PHE J 2 193 ? -23.211 -13.084 222.767 1.00 115.00 241 PHE J O 1
ATOM 18358 N N . VAL J 2 194 ? -23.706 -13.941 220.732 1.00 107.47 242 VAL J N 1
ATOM 18359 C CA . VAL J 2 194 ? -25.035 -14.438 221.071 1.00 105.64 242 VAL J CA 1
ATOM 18360 C C . VAL J 2 194 ? -25.169 -15.831 220.474 1.00 116.41 242 VAL J C 1
ATOM 18361 O O . VAL J 2 194 ? -24.919 -16.021 219.279 1.00 114.11 242 VAL J O 1
ATOM 18365 N N . PHE J 2 195 ? -25.564 -16.805 221.293 1.00 114.55 243 PHE J N 1
ATOM 18366 C CA . PHE J 2 195 ? -25.690 -18.184 220.837 1.00 114.92 243 PHE J CA 1
ATOM 18367 C C . PHE J 2 195 ? -27.111 -18.663 221.105 1.00 116.39 243 PHE J C 1
ATOM 18368 O O . PHE J 2 195 ? -27.574 -18.630 222.250 1.00 125.27 243 PHE J O 1
ATOM 18376 N N . SER J 2 196 ? -27.789 -19.116 220.047 1.00 118.17 244 SER J N 1
ATOM 18377 C CA . SER J 2 196 ? -29.120 -19.719 220.112 1.00 120.39 244 SER J CA 1
ATOM 18378 C C . SER J 2 196 ? -30.133 -18.843 220.844 1.00 121.01 244 SER J C 1
ATOM 18379 O O . SER J 2 196 ? -30.090 -17.613 220.736 1.00 118.50 244 SER J O 1
ATOM 18382 N N . GLY J 2 197 ? -31.043 -19.463 221.588 1.00 120.44 245 GLY J N 1
ATOM 18383 C CA . GLY J 2 197 ? -32.125 -18.753 222.243 1.00 113.11 245 GLY J CA 1
ATOM 18384 C C . GLY J 2 197 ? -33.479 -19.130 221.660 1.00 121.62 245 GLY J C 1
ATOM 18385 O O . GLY J 2 197 ? -33.597 -19.963 220.760 1.00 124.89 245 GLY J O 1
ATOM 18386 N N . GLN J 2 198 ? -34.513 -18.489 222.206 1.00 113.18 246 GLN J N 1
ATOM 18387 C CA . GLN J 2 198 ? -35.891 -18.690 221.756 1.00 122.87 246 GLN J CA 1
ATOM 18388 C C . GLN J 2 198 ? -36.183 -17.742 220.600 1.00 126.06 246 GLN J C 1
ATOM 18389 O O . GLN J 2 198 ? -36.387 -16.542 220.797 1.00 120.53 246 GLN J O 1
ATOM 18395 N N . SER J 2 199 ? -36.217 -18.293 219.382 1.00 124.78 247 SER J N 1
ATOM 18396 C CA . SER J 2 199 ? -36.470 -17.516 218.174 1.00 120.13 247 SER J CA 1
ATOM 18397 C C . SER J 2 199 ? -37.602 -18.102 217.336 1.00 126.71 247 SER J C 1
ATOM 18398 O O . SER J 2 199 ? -37.650 -17.868 216.124 1.00 132.10 247 SER J O 1
ATOM 18401 N N . GLY J 2 200 ? -38.507 -18.857 217.950 1.00 134.62 248 GLY J N 1
ATOM 18402 C CA . GLY J 2 200 ? -39.659 -19.366 217.219 1.00 140.75 248 GLY J CA 1
ATOM 18403 C C . GLY J 2 200 ? -39.257 -20.404 216.191 1.00 142.12 248 GLY J C 1
ATOM 18404 O O . GLY J 2 200 ? -38.514 -21.345 216.487 1.00 144.80 248 GLY J O 1
ATOM 18405 N N . ALA J 2 201 ? -39.754 -20.243 214.963 1.00 136.08 249 ALA J N 1
ATOM 18406 C CA . ALA J 2 201 ? -39.440 -21.196 213.904 1.00 134.77 249 ALA J CA 1
ATOM 18407 C C . ALA J 2 201 ? -37.968 -21.178 213.521 1.00 120.99 249 ALA J C 1
ATOM 18408 O O . ALA J 2 201 ? -37.473 -22.164 212.963 1.00 122.11 249 ALA J O 1
ATOM 18410 N N . LYS J 2 202 ? -37.262 -20.082 213.800 1.00 122.87 250 LYS J N 1
ATOM 18411 C CA . LYS J 2 202 ? -35.847 -19.948 213.483 1.00 126.40 250 LYS J CA 1
ATOM 18412 C C . LYS J 2 202 ? -34.940 -20.306 214.657 1.00 125.51 250 LYS J C 1
ATOM 18413 O O . LYS J 2 202 ? -33.821 -19.788 214.749 1.00 116.97 250 LYS J O 1
ATOM 18415 N N . ILE J 2 203 ? -35.390 -21.170 215.566 1.00 122.00 251 ILE J N 1
ATOM 18416 C CA . ILE J 2 203 ? -34.541 -21.526 216.697 1.00 129.91 251 ILE J CA 1
ATOM 18417 C C . ILE J 2 203 ? -33.440 -22.452 216.192 1.00 140.66 251 ILE J C 1
ATOM 18418 O O . ILE J 2 203 ? -33.710 -23.510 215.612 1.00 147.38 251 ILE J O 1
ATOM 18423 N N . THR J 2 204 ? -32.187 -22.057 216.414 1.00 141.44 252 THR J N 1
ATOM 18424 C CA . THR J 2 204 ? -31.033 -22.797 215.918 1.00 141.33 252 THR J CA 1
ATOM 18425 C C . THR J 2 204 ? -29.908 -22.684 216.938 1.00 141.15 252 THR J C 1
ATOM 18426 O O . THR J 2 204 ? -30.057 -22.061 217.992 1.00 142.62 252 THR J O 1
ATOM 18430 N N . ASN J 2 205 ? -28.769 -23.294 216.608 1.00 142.29 253 ASN J N 1
ATOM 18431 C CA . ASN J 2 205 ? -27.551 -23.216 217.406 1.00 142.41 253 ASN J CA 1
ATOM 18432 C C . ASN J 2 205 ? -26.470 -22.368 216.737 1.00 142.43 253 ASN J C 1
ATOM 18433 O O . ASN J 2 205 ? -25.277 -22.645 216.884 1.00 143.00 253 ASN J O 1
ATOM 18438 N N . ASN J 2 206 ? -26.872 -21.343 215.990 1.00 139.65 254 ASN J N 1
ATOM 18439 C CA . ASN J 2 206 ? -25.914 -20.450 215.352 1.00 133.55 254 ASN J CA 1
ATOM 18440 C C . ASN J 2 206 ? -25.223 -19.551 216.373 1.00 119.15 254 ASN J C 1
ATOM 18441 O O . ASN J 2 206 ? -25.792 -19.184 217.404 1.00 111.51 254 ASN J O 1
ATOM 18446 N N . LEU J 2 207 ? -23.973 -19.202 216.072 1.00 118.06 255 LEU J N 1
ATOM 18447 C CA . LEU J 2 207 ? -23.183 -18.276 216.874 1.00 115.54 255 LEU J CA 1
ATOM 18448 C C . LEU J 2 207 ? -23.001 -16.975 216.103 1.00 119.62 255 LEU J C 1
ATOM 18449 O O . LEU J 2 207 ? -22.496 -16.983 214.975 1.00 138.58 255 LEU J O 1
ATOM 18454 N N . PHE J 2 208 ? -23.410 -15.868 216.714 1.00 109.25 256 PHE J N 1
ATOM 18455 C CA . PHE J 2 208 ? -23.333 -14.548 216.109 1.00 113.72 256 PHE J CA 1
ATOM 18456 C C . PHE J 2 208 ? -22.270 -13.694 216.788 1.00 109.66 256 PHE J C 1
ATOM 18457 O O . PHE J 2 208 ? -22.018 -13.821 217.989 1.00 120.62 256 PHE J O 1
ATOM 18465 N N . GLN J 2 209 ? -21.647 -12.822 215.998 1.00 121.78 257 GLN J N 1
ATOM 18466 C CA . GLN J 2 209 ? -20.556 -11.971 216.455 1.00 120.28 257 GLN J CA 1
ATOM 18467 C C . GLN J 2 209 ? -20.853 -10.542 216.028 1.00 113.98 257 GLN J C 1
ATOM 18468 O O . GLN J 2 209 ? -21.106 -10.286 214.846 1.00 117.36 257 GLN J O 1
ATOM 18470 N N . PHE J 2 210 ? -20.819 -9.615 216.984 1.00 112.06 258 PHE J N 1
ATOM 18471 C CA . PHE J 2 210 ? -21.176 -8.219 216.745 1.00 111.79 258 PHE J CA 1
ATOM 18472 C C . PHE J 2 210 ? -19.966 -7.336 217.018 1.00 117.30 258 PHE J C 1
ATOM 18473 O O . PHE J 2 210 ? -19.592 -7.130 218.177 1.00 112.82 258 PHE J O 1
ATOM 18481 N N . GLU J 2 211 ? -19.362 -6.810 215.958 1.00 120.00 259 GLU J N 1
ATOM 18482 C CA . GLU J 2 211 ? -18.254 -5.875 216.101 1.00 118.91 259 GLU J CA 1
ATOM 18483 C C . GLU J 2 211 ? -18.803 -4.489 216.400 1.00 112.42 259 GLU J C 1
ATOM 18484 O O . GLU J 2 211 ? -19.510 -3.908 215.573 1.00 113.65 259 GLU J O 1
ATOM 18490 N N . PHE J 2 212 ? -18.472 -3.964 217.583 1.00 109.72 260 PHE J N 1
ATOM 18491 C CA . PHE J 2 212 ? -19.046 -2.692 218.010 1.00 118.01 260 PHE J CA 1
ATOM 18492 C C . PHE J 2 212 ? -18.625 -1.538 217.113 1.00 123.76 260 PHE J C 1
ATOM 18493 O O . PHE J 2 212 ? -19.407 -0.603 216.908 1.00 122.64 260 PHE J O 1
ATOM 18501 N N . LYS J 2 213 ? -17.403 -1.582 216.578 1.00 122.49 261 LYS J N 1
ATOM 18502 C CA . LYS J 2 213 ? -16.878 -0.451 215.817 1.00 115.11 261 LYS J CA 1
ATOM 18503 C C . LYS J 2 213 ? -17.788 -0.096 214.647 1.00 131.36 261 LYS J C 1
ATOM 18504 O O . LYS J 2 213 ? -18.210 1.056 214.499 1.00 128.13 261 LYS J O 1
ATOM 18506 N N . ASP J 2 214 ? -18.107 -1.079 213.809 1.00 137.58 262 ASP J N 1
ATOM 18507 C CA . ASP J 2 214 ? -18.947 -0.859 212.642 1.00 143.19 262 ASP J CA 1
ATOM 18508 C C . ASP J 2 214 ? -20.388 -1.302 212.855 1.00 139.40 262 ASP J C 1
ATOM 18509 O O . ASP J 2 214 ? -21.197 -1.183 211.928 1.00 141.93 262 ASP J O 1
ATOM 18514 N N . LYS J 2 215 ? -20.728 -1.791 214.049 1.00 119.55 263 LYS J N 1
ATOM 18515 C CA . LYS J 2 215 ? -22.091 -2.204 214.388 1.00 112.14 263 LYS J CA 1
ATOM 18516 C C . LYS J 2 215 ? -22.635 -3.207 213.372 1.00 110.70 263 LYS J C 1
ATOM 18517 O O . LYS J 2 215 ? -23.734 -3.054 212.834 1.00 107.75 263 LYS J O 1
ATOM 18521 N N . THR J 2 216 ? -21.860 -4.261 213.123 1.00 110.35 264 THR J N 1
ATOM 18522 C CA . THR J 2 216 ? -22.207 -5.249 212.112 1.00 114.08 264 THR J CA 1
ATOM 18523 C C . THR J 2 216 ? -22.215 -6.643 212.717 1.00 107.72 264 THR J C 1
ATOM 18524 O O . THR J 2 216 ? -21.318 -7.005 213.483 1.00 100.84 264 THR J O 1
ATOM 18528 N N . TRP J 2 217 ? -23.230 -7.421 212.359 1.00 111.63 265 TRP J N 1
ATOM 18529 C CA . TRP J 2 217 ? -23.360 -8.795 212.813 1.00 111.89 265 TRP J CA 1
ATOM 18530 C C . TRP J 2 217 ? -22.783 -9.751 211.777 1.00 114.90 265 TRP J C 1
ATOM 18531 O O . TRP J 2 217 ? -22.867 -9.512 210.570 1.00 113.80 265 TRP J O 1
ATOM 18542 N N . THR J 2 218 ? -22.217 -10.853 212.265 1.00 141.09 266 THR J N 1
ATOM 18543 C CA . THR J 2 218 ? -21.656 -11.894 211.408 1.00 144.05 266 THR J CA 1
ATOM 18544 C C . THR J 2 218 ? -21.892 -13.231 212.089 1.00 146.17 266 THR J C 1
ATOM 18545 O O . THR J 2 218 ? -21.454 -13.434 213.226 1.00 148.47 266 THR J O 1
ATOM 18549 N N . ARG J 2 219 ? -22.580 -14.135 211.401 1.00 126.21 267 ARG J N 1
ATOM 18550 C CA . ARG J 2 219 ? -22.765 -15.494 211.892 1.00 127.66 267 ARG J CA 1
ATOM 18551 C C . ARG J 2 219 ? -21.511 -16.323 211.641 1.00 129.77 267 ARG J C 1
ATOM 18552 O O . ARG J 2 219 ? -21.115 -16.536 210.490 1.00 136.65 267 ARG J O 1
ATOM 18560 N N . ILE J 2 220 ? -20.887 -16.772 212.728 1.00 129.78 268 ILE J N 1
ATOM 18561 C CA . ILE J 2 220 ? -19.652 -17.562 212.660 1.00 139.18 268 ILE J CA 1
ATOM 18562 C C . ILE J 2 220 ? -19.903 -18.821 211.840 1.00 146.47 268 ILE J C 1
ATOM 18563 O O . ILE J 2 220 ? -20.946 -19.481 212.025 1.00 151.26 268 ILE J O 1
ATOM 18568 N N . PRO J 2 221 ? -19.000 -19.205 210.917 1.00 146.86 269 PRO J N 1
ATOM 18569 C CA . PRO J 2 221 ? -19.170 -20.388 210.062 1.00 156.58 269 PRO J CA 1
ATOM 18570 C C . PRO J 2 221 ? -19.334 -21.686 210.846 1.00 152.75 269 PRO J C 1
ATOM 18571 O O . PRO J 2 221 ? -18.678 -21.848 211.873 1.00 153.57 269 PRO J O 1
ATOM 18575 N N . SER J 2 229 ? -14.517 -31.165 212.836 1.00 196.97 277 SER J N 1
ATOM 18576 C CA . SER J 2 229 ? -14.531 -30.346 214.043 1.00 195.72 277 SER J CA 1
ATOM 18577 C C . SER J 2 229 ? -15.697 -30.733 214.949 1.00 194.89 277 SER J C 1
ATOM 18578 O O . SER J 2 229 ? -16.727 -31.203 214.465 1.00 189.43 277 SER J O 1
ATOM 18581 N N . PRO J 2 230 ? -15.528 -30.556 216.257 1.00 202.16 278 PRO J N 1
ATOM 18582 C CA . PRO J 2 230 ? -16.618 -30.847 217.199 1.00 200.89 278 PRO J CA 1
ATOM 18583 C C . PRO J 2 230 ? -17.862 -30.045 216.865 1.00 198.45 278 PRO J C 1
ATOM 18584 O O . PRO J 2 230 ? -17.770 -28.881 216.443 1.00 192.10 278 PRO J O 1
ATOM 18588 N N . PRO J 2 231 ? -19.044 -30.628 217.043 1.00 183.63 279 PRO J N 1
ATOM 18589 C CA . PRO J 2 231 ? -20.279 -29.944 216.653 1.00 173.59 279 PRO J CA 1
ATOM 18590 C C . PRO J 2 231 ? -20.640 -28.858 217.649 1.00 166.99 279 PRO J C 1
ATOM 18591 O O . PRO J 2 231 ? -20.165 -28.868 218.795 1.00 172.79 279 PRO J O 1
ATOM 18595 N N . PRO J 2 232 ? -21.471 -27.900 217.252 1.00 165.99 280 PRO J N 1
ATOM 18596 C CA . PRO J 2 232 ? -21.956 -26.897 218.202 1.00 157.60 280 PRO J CA 1
ATOM 18597 C C . PRO J 2 232 ? -22.911 -27.525 219.200 1.00 151.11 280 PRO J C 1
ATOM 18598 O O . PRO J 2 232 ? -23.453 -28.613 218.951 1.00 153.99 280 PRO J O 1
ATOM 18602 N N . PRO J 2 233 ? -23.136 -26.883 220.343 1.00 151.67 281 PRO J N 1
ATOM 18603 C CA . PRO J 2 233 ? -24.076 -27.433 221.325 1.00 147.50 281 PRO J CA 1
ATOM 18604 C C . PRO J 2 233 ? -25.493 -27.447 220.774 1.00 142.48 281 PRO J C 1
ATOM 18605 O O . PRO J 2 233 ? -25.836 -26.714 219.844 1.00 151.35 281 PRO J O 1
ATOM 18609 N N . GLN J 2 234 ? -26.317 -28.316 221.355 1.00 143.41 282 GLN J N 1
ATOM 18610 C CA . GLN J 2 234 ? -27.706 -28.417 220.928 1.00 145.21 282 GLN J CA 1
ATOM 18611 C C . GLN J 2 234 ? -28.398 -27.070 221.095 1.00 147.09 282 GLN J C 1
ATOM 18612 O O . GLN J 2 234 ? -28.107 -26.317 222.030 1.00 151.10 282 GLN J O 1
ATOM 18618 N N . ARG J 2 235 ? -29.301 -26.755 220.167 1.00 158.60 283 ARG J N 1
ATOM 18619 C CA . ARG J 2 235 ? -30.099 -25.541 220.286 1.00 156.44 283 ARG J CA 1
ATOM 18620 C C . ARG J 2 235 ? -30.838 -25.533 221.618 1.00 143.04 283 ARG J C 1
ATOM 18621 O O . ARG J 2 235 ? -31.397 -26.547 222.042 1.00 141.19 283 ARG J O 1
ATOM 18629 N N . ARG J 2 236 ? -30.834 -24.382 222.283 1.00 146.15 284 ARG J N 1
ATOM 18630 C CA . ARG J 2 236 ? -31.343 -24.310 223.645 1.00 146.57 284 ARG J CA 1
ATOM 18631 C C . ARG J 2 236 ? -31.726 -22.873 223.964 1.00 136.02 284 ARG J C 1
ATOM 18632 O O . ARG J 2 236 ? -31.414 -21.939 223.219 1.00 147.36 284 ARG J O 1
ATOM 18636 N N . TYR J 2 237 ? -32.406 -22.712 225.097 1.00 129.46 285 TYR J N 1
ATOM 18637 C CA . TYR J 2 237 ? -32.741 -21.406 225.642 1.00 133.48 285 TYR J CA 1
ATOM 18638 C C . TYR J 2 237 ? -32.646 -21.459 227.157 1.00 141.72 285 TYR J C 1
ATOM 18639 O O . TYR J 2 237 ? -32.765 -22.522 227.769 1.00 145.82 285 TYR J O 1
ATOM 18648 N N . GLY J 2 238 ? -32.436 -20.289 227.752 1.00 140.05 286 GLY J N 1
ATOM 18649 C CA . GLY J 2 238 ? -32.238 -20.192 229.186 1.00 133.61 286 GLY J CA 1
ATOM 18650 C C . GLY J 2 238 ? -30.872 -20.624 229.664 1.00 128.73 286 GLY J C 1
ATOM 18651 O O . GLY J 2 238 ? -30.696 -20.863 230.861 1.00 137.31 286 GLY J O 1
ATOM 18652 N N . HIS J 2 239 ? -29.896 -20.717 228.767 1.00 128.82 287 HIS J N 1
ATOM 18653 C CA . HIS J 2 239 ? -28.538 -21.115 229.105 1.00 126.88 287 HIS J CA 1
ATOM 18654 C C . HIS J 2 239 ? -27.678 -19.888 229.406 1.00 123.61 287 HIS J C 1
ATOM 18655 O O . HIS J 2 239 ? -28.080 -18.744 229.183 1.00 121.11 287 HIS J O 1
ATOM 18662 N N . THR J 2 240 ? -26.480 -20.137 229.927 1.00 124.14 288 THR J N 1
ATOM 18663 C CA . THR J 2 240 ? -25.532 -19.079 230.239 1.00 120.10 288 THR J CA 1
ATOM 18664 C C . THR J 2 240 ? -24.313 -19.155 229.331 1.00 119.32 288 THR J C 1
ATOM 18665 O O . THR J 2 240 ? -23.957 -20.222 228.823 1.00 123.62 288 THR J O 1
ATOM 18669 N N . MET J 2 241 ? -23.679 -18.002 229.132 1.00 116.51 289 MET J N 1
ATOM 18670 C CA . MET J 2 241 ? -22.450 -17.914 228.356 1.00 123.59 289 MET J CA 1
ATOM 18671 C C . MET J 2 241 ? -21.602 -16.796 228.942 1.00 119.49 289 MET J C 1
ATOM 18672 O O . MET J 2 241 ? -22.074 -15.664 229.075 1.00 124.09 289 MET J O 1
ATOM 18677 N N . VAL J 2 242 ? -20.357 -17.119 229.295 1.00 113.77 290 VAL J N 1
ATOM 18678 C CA . VAL J 2 242 ? -19.422 -16.149 229.846 1.00 117.90 290 VAL J CA 1
ATOM 18679 C C . VAL J 2 242 ? -18.134 -16.185 229.036 1.00 116.07 290 VAL J C 1
ATOM 18680 O O . VAL J 2 242 ? -17.802 -17.182 228.392 1.00 119.12 290 VAL J O 1
ATOM 18684 N N . ALA J 2 243 ? -17.405 -15.073 229.078 1.00 116.45 291 ALA J N 1
ATOM 18685 C CA . ALA J 2 243 ? -16.138 -14.940 228.376 1.00 114.57 291 ALA J CA 1
ATOM 18686 C C . ALA J 2 243 ? -14.985 -14.920 229.369 1.00 117.75 291 ALA J C 1
ATOM 18687 O O . ALA J 2 243 ? -15.052 -14.243 230.401 1.00 119.85 291 ALA J O 1
ATOM 18689 N N . PHE J 2 244 ? -13.928 -15.663 229.051 1.00 130.40 292 PHE J N 1
ATOM 18690 C CA . PHE J 2 244 ? -12.714 -15.666 229.864 1.00 130.05 292 PHE J CA 1
ATOM 18691 C C . PHE J 2 244 ? -11.558 -16.166 229.015 1.00 139.72 292 PHE J C 1
ATOM 18692 O O . PHE J 2 244 ? -11.625 -17.278 228.479 1.00 139.96 292 PHE J O 1
ATOM 18700 N N . ASP J 2 245 ? -10.504 -15.359 228.909 1.00 136.52 293 ASP J N 1
ATOM 18701 C CA . ASP J 2 245 ? -9.261 -15.733 228.234 1.00 132.99 293 ASP J CA 1
ATOM 18702 C C . ASP J 2 245 ? -9.525 -16.261 226.822 1.00 144.50 293 ASP J C 1
ATOM 18703 O O . ASP J 2 245 ? -9.224 -17.408 226.486 1.00 145.93 293 ASP J O 1
ATOM 18708 N N . ARG J 2 246 ? -10.094 -15.385 225.992 1.00 141.09 294 ARG J N 1
ATOM 18709 C CA . ARG J 2 246 ? -10.350 -15.665 224.576 1.00 142.70 294 ARG J CA 1
ATOM 18710 C C . ARG J 2 246 ? -11.183 -16.930 224.370 1.00 147.90 294 ARG J C 1
ATOM 18711 O O . ARG J 2 246 ? -10.984 -17.665 223.400 1.00 154.38 294 ARG J O 1
ATOM 18713 N N . HIS J 2 247 ? -12.111 -17.206 225.284 1.00 144.09 295 HIS J N 1
ATOM 18714 C CA . HIS J 2 247 ? -12.992 -18.359 225.169 1.00 142.17 295 HIS J CA 1
ATOM 18715 C C . HIS J 2 247 ? -14.376 -18.010 225.692 1.00 137.30 295 HIS J C 1
ATOM 18716 O O . HIS J 2 247 ? -14.532 -17.157 226.570 1.00 131.49 295 HIS J O 1
ATOM 18723 N N . LEU J 2 248 ? -15.379 -18.680 225.133 1.00 140.59 296 LEU J N 1
ATOM 18724 C CA . LEU J 2 248 ? -16.763 -18.556 225.568 1.00 130.31 296 LEU J CA 1
ATOM 18725 C C . LEU J 2 248 ? -17.211 -19.893 226.144 1.00 130.40 296 LEU J C 1
ATOM 18726 O O . LEU J 2 248 ? -17.009 -20.939 225.519 1.00 133.93 296 LEU J O 1
ATOM 18731 N N . TYR J 2 249 ? -17.815 -19.860 227.327 1.00 131.76 297 TYR J N 1
ATOM 18732 C CA . TYR J 2 249 ? -18.263 -21.068 228.010 1.00 132.43 297 TYR J CA 1
ATOM 18733 C C . TYR J 2 249 ? -19.782 -21.058 228.115 1.00 129.53 297 TYR J C 1
ATOM 18734 O O . TYR J 2 249 ? -20.357 -20.175 228.759 1.00 125.57 297 TYR J O 1
ATOM 18743 N N . VAL J 2 250 ? -20.423 -22.052 227.505 1.00 130.97 298 VAL J N 1
ATOM 18744 C CA . VAL J 2 250 ? -21.876 -22.187 227.496 1.00 131.86 298 VAL J CA 1
ATOM 18745 C C . VAL J 2 250 ? -22.250 -23.339 228.416 1.00 130.42 298 VAL J C 1
ATOM 18746 O O . VAL J 2 250 ? -21.647 -24.416 228.346 1.00 139.55 298 VAL J O 1
ATOM 18750 N N . PHE J 2 251 ? -23.245 -23.115 229.274 1.00 133.75 299 PHE J N 1
ATOM 18751 C CA . PHE J 2 251 ? -23.664 -24.123 230.234 1.00 128.49 299 PHE J CA 1
ATOM 18752 C C . PHE J 2 251 ? -25.179 -24.134 230.364 1.00 124.80 299 PHE J C 1
ATOM 18753 O O . PHE J 2 251 ? -25.819 -23.078 230.354 1.00 119.04 299 PHE J O 1
ATOM 18761 N N . GLY J 2 252 ? -25.746 -25.333 230.487 1.00 120.46 300 GLY J N 1
ATOM 18762 C CA . GLY J 2 252 ? -27.134 -25.443 230.888 1.00 121.09 300 GLY J CA 1
ATOM 18763 C C . GLY J 2 252 ? -28.138 -25.086 229.803 1.00 130.90 300 GLY J C 1
ATOM 18764 O O . GLY J 2 252 ? -27.875 -25.161 228.600 1.00 147.90 300 GLY J O 1
ATOM 18765 N N . GLY J 2 253 ? -29.319 -24.693 230.267 1.00 138.35 301 GLY J N 1
ATOM 18766 C CA . GLY J 2 253 ? -30.437 -24.371 229.408 1.00 143.19 301 GLY J CA 1
ATOM 18767 C C . GLY J 2 253 ? -31.278 -25.586 229.054 1.00 149.25 301 GLY J C 1
ATOM 18768 O O . GLY J 2 253 ? -30.871 -26.736 229.212 1.00 158.12 301 GLY J O 1
ATOM 18769 N N . ALA J 2 254 ? -32.483 -25.307 228.565 1.00 146.89 302 ALA J N 1
ATOM 18770 C CA . ALA J 2 254 ? -33.404 -26.342 228.113 1.00 153.40 302 ALA J CA 1
ATOM 18771 C C . ALA J 2 254 ? -33.228 -26.543 226.614 1.00 149.06 302 ALA J C 1
ATOM 18772 O O . ALA J 2 254 ? -33.466 -25.621 225.826 1.00 144.19 302 ALA J O 1
ATOM 18774 N N . ALA J 2 255 ? -32.815 -27.745 226.221 1.00 151.87 303 ALA J N 1
ATOM 18775 C CA . ALA J 2 255 ? -32.515 -28.062 224.827 1.00 154.82 303 ALA J CA 1
ATOM 18776 C C . ALA J 2 255 ? -33.406 -29.221 224.392 1.00 154.87 303 ALA J C 1
ATOM 18777 O O . ALA J 2 255 ? -33.146 -30.376 224.744 1.00 159.04 303 ALA J O 1
ATOM 18779 N N . ASP J 2 256 ? -34.451 -28.904 223.624 1.00 163.03 304 ASP J N 1
ATOM 18780 C CA . ASP J 2 256 ? -35.375 -29.902 223.081 1.00 166.26 304 ASP J CA 1
ATOM 18781 C C . ASP J 2 256 ? -35.985 -30.763 224.187 1.00 166.23 304 ASP J C 1
ATOM 18782 O O . ASP J 2 256 ? -35.930 -31.995 224.149 1.00 166.65 304 ASP J O 1
ATOM 18787 N N . ASN J 2 257 ? -36.556 -30.092 225.191 1.00 166.47 305 ASN J N 1
ATOM 18788 C CA . ASN J 2 257 ? -37.245 -30.741 226.310 1.00 165.88 305 ASN J CA 1
ATOM 18789 C C . ASN J 2 257 ? -36.300 -31.593 227.157 1.00 163.59 305 ASN J C 1
ATOM 18790 O O . ASN J 2 257 ? -36.729 -32.542 227.817 1.00 153.86 305 ASN J O 1
ATOM 18792 N N . THR J 2 258 ? -35.008 -31.265 227.147 1.00 166.88 306 THR J N 1
ATOM 18793 C CA . THR J 2 258 ? -34.018 -31.913 227.994 1.00 157.84 306 THR J CA 1
ATOM 18794 C C . THR J 2 258 ? -33.204 -30.845 228.713 1.00 145.55 306 THR J C 1
ATOM 18795 O O . THR J 2 258 ? -33.301 -29.653 228.414 1.00 152.05 306 THR J O 1
ATOM 18799 N N . LEU J 2 259 ? -32.399 -31.282 229.681 1.00 143.80 307 LEU J N 1
ATOM 18800 C CA . LEU J 2 259 ? -31.544 -30.396 230.477 1.00 150.74 307 LEU J CA 1
ATOM 18801 C C . LEU J 2 259 ? -30.108 -30.897 230.440 1.00 152.97 307 LEU J C 1
ATOM 18802 O O . LEU J 2 259 ? -29.624 -31.489 231.411 1.00 148.91 307 LEU J O 1
ATOM 18807 N N . PRO J 2 260 ? -29.402 -30.691 229.329 1.00 158.05 308 PRO J N 1
ATOM 18808 C CA . PRO J 2 260 ? -28.005 -31.137 229.262 1.00 156.50 308 PRO J CA 1
ATOM 18809 C C . PRO J 2 260 ? -27.146 -30.359 230.247 1.00 146.34 308 PRO J C 1
ATOM 18810 O O . PRO J 2 260 ? -27.322 -29.153 230.433 1.00 134.56 308 PRO J O 1
ATOM 18814 N N . ASN J 2 261 ? -26.210 -31.064 230.883 1.00 159.84 309 ASN J N 1
ATOM 18815 C CA . ASN J 2 261 ? -25.345 -30.467 231.894 1.00 159.96 309 ASN J CA 1
ATOM 18816 C C . ASN J 2 261 ? -23.878 -30.406 231.483 1.00 158.77 309 ASN J C 1
ATOM 18817 O O . ASN J 2 261 ? -23.021 -30.140 232.332 1.00 151.47 309 ASN J O 1
ATOM 18822 N N . GLU J 2 262 ? -23.564 -30.649 230.214 1.00 155.15 310 GLU J N 1
ATOM 18823 C CA . GLU J 2 262 ? -22.191 -30.506 229.750 1.00 150.36 310 GLU J CA 1
ATOM 18824 C C . GLU J 2 262 ? -21.814 -29.033 229.617 1.00 148.96 310 GLU J C 1
ATOM 18825 O O . GLU J 2 262 ? -22.665 -28.165 229.404 1.00 139.20 310 GLU J O 1
ATOM 18831 N N . LEU J 2 263 ? -20.519 -28.757 229.750 1.00 152.53 311 LEU J N 1
ATOM 18832 C CA . LEU J 2 263 ? -19.976 -27.410 229.620 1.00 144.70 311 LEU J CA 1
ATOM 18833 C C . LEU J 2 263 ? -19.301 -27.279 228.260 1.00 148.54 311 LEU J C 1
ATOM 18834 O O . LEU J 2 263 ? -18.308 -27.962 227.988 1.00 153.96 311 LEU J O 1
ATOM 18839 N N . HIS J 2 264 ? -19.843 -26.410 227.411 1.00 149.27 312 HIS J N 1
ATOM 18840 C CA . HIS J 2 264 ? -19.335 -26.204 226.062 1.00 140.16 312 HIS J CA 1
ATOM 18841 C C . HIS J 2 264 ? -18.392 -25.008 226.036 1.00 133.45 312 HIS J C 1
ATOM 18842 O O . HIS J 2 264 ? -18.612 -24.018 226.739 1.00 139.14 312 HIS J O 1
ATOM 18849 N N . CYS J 2 265 ? -17.344 -25.098 225.216 1.00 139.97 313 CYS J N 1
ATOM 18850 C CA . CYS J 2 265 ? -16.328 -24.055 225.135 1.00 144.14 313 CYS J CA 1
ATOM 18851 C C . CYS J 2 265 ? -16.026 -23.731 223.678 1.00 149.17 313 CYS J C 1
ATOM 18852 O O . CYS J 2 265 ? -15.771 -24.636 222.877 1.00 150.71 313 CYS J O 1
ATOM 18855 N N . TYR J 2 266 ? -16.056 -22.441 223.343 1.00 146.49 314 TYR J N 1
ATOM 18856 C CA . TYR J 2 266 ? -15.823 -21.958 221.986 1.00 142.73 314 TYR J CA 1
ATOM 18857 C C . TYR J 2 266 ? -14.607 -21.040 221.960 1.00 146.91 314 TYR J C 1
ATOM 18858 O O . TYR J 2 266 ? -14.620 -19.973 222.584 1.00 145.14 314 TYR J O 1
ATOM 18867 N N . ASP J 2 267 ? -13.562 -21.454 221.247 1.00 162.68 315 ASP J N 1
ATOM 18868 C CA . ASP J 2 267 ? -12.399 -20.599 221.011 1.00 161.75 315 ASP J CA 1
ATOM 18869 C C . ASP J 2 267 ? -12.778 -19.508 220.012 1.00 164.84 315 ASP J C 1
ATOM 18870 O O . ASP J 2 267 ? -13.067 -19.799 218.847 1.00 163.24 315 ASP J O 1
ATOM 18875 N N . VAL J 2 268 ? -12.786 -18.251 220.466 1.00 160.71 316 VAL J N 1
ATOM 18876 C CA . VAL J 2 268 ? -13.256 -17.154 219.621 1.00 158.84 316 VAL J CA 1
ATOM 18877 C C . VAL J 2 268 ? -12.330 -16.936 218.430 1.00 155.79 316 VAL J C 1
ATOM 18878 O O . VAL J 2 268 ? -12.790 -16.704 217.305 1.00 150.75 316 VAL J O 1
ATOM 18882 N N . ASP J 2 269 ? -11.017 -17.022 218.646 1.00 158.20 317 ASP J N 1
ATOM 18883 C CA . ASP J 2 269 ? -10.073 -16.715 217.576 1.00 161.62 317 ASP J CA 1
ATOM 18884 C C . ASP J 2 269 ? -10.056 -17.803 216.511 1.00 166.66 317 ASP J C 1
ATOM 18885 O O . ASP J 2 269 ? -10.027 -17.506 215.311 1.00 151.64 317 ASP J O 1
ATOM 18890 N N . PHE J 2 270 ? -10.078 -19.064 216.930 1.00 169.03 318 PHE J N 1
ATOM 18891 C CA . PHE J 2 270 ? -9.939 -20.191 216.021 1.00 174.55 318 PHE J CA 1
ATOM 18892 C C . PHE J 2 270 ? -11.275 -20.771 215.575 1.00 176.97 318 PHE J C 1
ATOM 18893 O O . PHE J 2 270 ? -11.290 -21.677 214.736 1.00 185.20 318 PHE J O 1
ATOM 18901 N N . GLN J 2 271 ? -12.391 -20.260 216.102 1.00 169.88 319 GLN J N 1
ATOM 18902 C CA . GLN J 2 271 ? -13.734 -20.680 215.697 1.00 162.10 319 GLN J CA 1
ATOM 18903 C C . GLN J 2 271 ? -13.922 -22.190 215.853 1.00 163.46 319 GLN J C 1
ATOM 18904 O O . GLN J 2 271 ? -14.318 -22.892 214.920 1.00 161.59 319 GLN J O 1
ATOM 18906 N N . THR J 2 272 ? -13.631 -22.691 217.054 1.00 158.61 320 THR J N 1
ATOM 18907 C CA . THR J 2 272 ? -13.718 -24.114 217.349 1.00 159.19 320 THR J CA 1
ATOM 18908 C C . THR J 2 272 ? -14.557 -24.335 218.599 1.00 157.55 320 THR J C 1
ATOM 18909 O O . THR J 2 272 ? -14.499 -23.544 219.545 1.00 151.74 320 THR J O 1
ATOM 18913 N N . TRP J 2 273 ? -15.331 -25.415 218.597 1.00 162.68 321 TRP J N 1
ATOM 18914 C CA . TRP J 2 273 ? -16.126 -25.833 219.742 1.00 150.58 321 TRP J CA 1
ATOM 18915 C C . TRP J 2 273 ? -15.478 -27.016 220.450 1.00 151.44 321 TRP J C 1
ATOM 18916 O O . TRP J 2 273 ? -14.703 -27.776 219.866 1.00 156.08 321 TRP J O 1
ATOM 18927 N N . GLU J 2 274 ? -15.800 -27.153 221.734 1.00 154.00 322 GLU J N 1
ATOM 18928 C CA . GLU J 2 274 ? -15.289 -28.258 222.530 1.00 156.16 322 GLU J CA 1
ATOM 18929 C C . GLU J 2 274 ? -16.205 -28.464 223.728 1.00 158.79 322 GLU J C 1
ATOM 18930 O O . GLU J 2 274 ? -16.912 -27.549 224.157 1.00 141.64 322 GLU J O 1
ATOM 18936 N N . VAL J 2 275 ? -16.183 -29.683 224.258 1.00 171.30 323 VAL J N 1
ATOM 18937 C CA . VAL J 2 275 ? -16.896 -30.038 225.480 1.00 166.03 323 VAL J CA 1
ATOM 18938 C C . VAL J 2 275 ? -15.847 -30.186 226.575 1.00 164.58 323 VAL J C 1
ATOM 18939 O O . VAL J 2 275 ? -14.919 -30.997 226.456 1.00 164.62 323 VAL J O 1
ATOM 18943 N N . VAL J 2 276 ? -15.971 -29.379 227.628 1.00 165.31 324 VAL J N 1
ATOM 18944 C CA . VAL J 2 276 ? -14.948 -29.346 228.666 1.00 170.93 324 VAL J CA 1
ATOM 18945 C C . VAL J 2 276 ? -14.982 -30.639 229.466 1.00 170.54 324 VAL J C 1
ATOM 18946 O O . VAL J 2 276 ? -16.047 -31.090 229.909 1.00 169.24 324 VAL J O 1
ATOM 18950 N N . GLN J 2 277 ? -13.810 -31.247 229.646 1.00 175.62 325 GLN J N 1
ATOM 18951 C CA . GLN J 2 277 ? -13.661 -32.480 230.405 1.00 175.98 325 GLN J CA 1
ATOM 18952 C C . GLN J 2 277 ? -13.543 -32.159 231.889 1.00 181.80 325 GLN J C 1
ATOM 18953 O O . GLN J 2 277 ? -12.542 -31.574 232.323 1.00 185.89 325 GLN J O 1
ATOM 18955 N N . PRO J 2 278 ? -14.540 -32.513 232.694 1.00 186.15 326 PRO J N 1
ATOM 18956 C CA . PRO J 2 278 ? -14.450 -32.262 234.134 1.00 172.05 326 PRO J CA 1
ATOM 18957 C C . PRO J 2 278 ? -13.648 -33.345 234.835 1.00 181.97 326 PRO J C 1
ATOM 18958 O O . PRO J 2 278 ? -13.674 -34.517 234.456 1.00 183.32 326 PRO J O 1
ATOM 18962 N N . SER J 2 279 ? -12.917 -32.929 235.866 1.00 178.95 327 SER J N 1
ATOM 18963 C CA . SER J 2 279 ? -12.073 -33.859 236.600 1.00 178.81 327 SER J CA 1
ATOM 18964 C C . SER J 2 279 ? -12.919 -34.946 237.260 1.00 182.80 327 SER J C 1
ATOM 18965 O O . SER J 2 279 ? -14.139 -34.822 237.406 1.00 182.79 327 SER J O 1
ATOM 18968 N N . SER J 2 280 ? -12.252 -36.034 237.658 1.00 179.06 328 SER J N 1
ATOM 18969 C CA . SER J 2 280 ? -12.959 -37.123 238.325 1.00 175.22 328 SER J CA 1
ATOM 18970 C C . SER J 2 280 ? -13.514 -36.682 239.669 1.00 176.79 328 SER J C 1
ATOM 18971 O O . SER J 2 280 ? -14.553 -37.183 240.112 1.00 180.59 328 SER J O 1
ATOM 18974 N N . ASP J 2 281 ? -12.838 -35.743 240.326 1.00 182.36 329 ASP J N 1
ATOM 18975 C CA . ASP J 2 281 ? -13.258 -35.194 241.607 1.00 179.33 329 ASP J CA 1
ATOM 18976 C C . ASP J 2 281 ? -14.166 -33.976 241.461 1.00 180.52 329 ASP J C 1
ATOM 18977 O O . ASP J 2 281 ? -14.211 -33.129 242.363 1.00 171.62 329 ASP J O 1
ATOM 18982 N N . SER J 2 282 ? -14.910 -33.883 240.362 1.00 182.91 330 SER J N 1
ATOM 18983 C CA . SER J 2 282 ? -15.796 -32.750 240.123 1.00 176.78 330 SER J CA 1
ATOM 18984 C C . SER J 2 282 ? -17.192 -33.077 240.635 1.00 174.66 330 SER J C 1
ATOM 18985 O O . SER J 2 282 ? -17.642 -34.226 240.551 1.00 173.30 330 SER J O 1
ATOM 18988 N N . GLU J 2 283 ? -17.876 -32.068 241.165 1.00 177.70 383 GLU J N 1
ATOM 18989 C CA . GLU J 2 283 ? -19.264 -32.226 241.591 1.00 173.28 383 GLU J CA 1
ATOM 18990 C C . GLU J 2 283 ? -20.132 -31.597 240.504 1.00 175.38 383 GLU J C 1
ATOM 18991 O O . GLU J 2 283 ? -20.465 -30.409 240.546 1.00 168.52 383 GLU J O 1
ATOM 18997 N N . LEU J 2 284 ? -20.483 -32.412 239.514 1.00 178.21 384 LEU J N 1
ATOM 18998 C CA . LEU J 2 284 ? -21.187 -31.946 238.331 1.00 160.60 384 LEU J CA 1
ATOM 18999 C C . LEU J 2 284 ? -22.542 -31.378 238.732 1.00 154.18 384 LEU J C 1
ATOM 19000 O O . LEU J 2 284 ? -23.348 -32.091 239.352 1.00 156.88 384 LEU J O 1
ATOM 19005 N N . PRO J 2 285 ? -22.831 -30.120 238.420 1.00 154.39 385 PRO J N 1
ATOM 19006 C CA . PRO J 2 285 ? -24.159 -29.583 238.717 1.00 155.01 385 PRO J CA 1
ATOM 19007 C C . PRO J 2 285 ? -25.194 -30.205 237.802 1.00 169.69 385 PRO J C 1
ATOM 19008 O O . PRO J 2 285 ? -24.923 -30.490 236.634 1.00 172.59 385 PRO J O 1
ATOM 19012 N N . SER J 2 286 ? -26.382 -30.425 238.349 1.00 175.44 386 SER J N 1
ATOM 19013 C CA . SER J 2 286 ? -27.447 -31.004 237.557 1.00 176.99 386 SER J CA 1
ATOM 19014 C C . SER J 2 286 ? -27.903 -30.006 236.497 1.00 165.62 386 SER J C 1
ATOM 19015 O O . SER J 2 286 ? -27.720 -28.792 236.626 1.00 160.17 386 SER J O 1
ATOM 19018 N N . GLY J 2 287 ? -28.486 -30.540 235.426 1.00 159.94 387 GLY J N 1
ATOM 19019 C CA . GLY J 2 287 ? -29.037 -29.719 234.371 1.00 168.51 387 GLY J CA 1
ATOM 19020 C C . GLY J 2 287 ? -30.038 -28.698 234.864 1.00 163.13 387 GLY J C 1
ATOM 19021 O O . GLY J 2 287 ? -30.921 -29.015 235.668 1.00 155.27 387 GLY J O 1
ATOM 19022 N N . ARG J 2 288 ? -29.898 -27.459 234.398 1.00 162.90 388 ARG J N 1
ATOM 19023 C CA . ARG J 2 288 ? -30.762 -26.379 234.845 1.00 151.91 388 ARG J CA 1
ATOM 19024 C C . ARG J 2 288 ? -30.887 -25.345 233.736 1.00 144.01 388 ARG J C 1
ATOM 19025 O O . ARG J 2 288 ? -30.088 -25.307 232.797 1.00 137.54 388 ARG J O 1
ATOM 19027 N N . LEU J 2 289 ? -31.907 -24.500 233.865 1.00 135.43 389 LEU J N 1
ATOM 19028 C CA . LEU J 2 289 ? -32.111 -23.378 232.963 1.00 124.88 389 LEU J CA 1
ATOM 19029 C C . LEU J 2 289 ? -32.575 -22.179 233.776 1.00 123.48 389 LEU J C 1
ATOM 19030 O O . LEU J 2 289 ? -33.001 -22.312 234.926 1.00 138.52 389 LEU J O 1
ATOM 19035 N N . PHE J 2 290 ? -32.483 -21.001 233.160 1.00 124.42 390 PHE J N 1
ATOM 19036 C CA . PHE J 2 290 ? -32.791 -19.725 233.803 1.00 122.90 390 PHE J CA 1
ATOM 19037 C C . PHE J 2 290 ? -31.929 -19.486 235.035 1.00 118.26 390 PHE J C 1
ATOM 19038 O O . PHE J 2 290 ? -32.316 -18.737 235.937 1.00 112.27 390 PHE J O 1
ATOM 19046 N N . HIS J 2 291 ? -30.759 -20.118 235.080 1.00 119.48 391 HIS J N 1
ATOM 19047 C CA . HIS J 2 291 ? -29.760 -19.841 236.101 1.00 118.13 391 HIS J CA 1
ATOM 19048 C C . HIS J 2 291 ? -28.982 -18.593 235.706 1.00 116.42 391 HIS J C 1
ATOM 19049 O O . HIS J 2 291 ? -29.430 -17.834 234.840 1.00 120.53 391 HIS J O 1
ATOM 19056 N N . ALA J 2 292 ? -27.823 -18.366 236.317 1.00 114.61 392 ALA J N 1
ATOM 19057 C CA . ALA J 2 292 ? -27.033 -17.192 235.981 1.00 112.37 392 ALA J CA 1
ATOM 19058 C C . ALA J 2 292 ? -25.569 -17.447 236.300 1.00 111.19 392 ALA J C 1
ATOM 19059 O O . ALA J 2 292 ? -25.239 -18.217 237.206 1.00 117.78 392 ALA J O 1
ATOM 19061 N N . ALA J 2 293 ? -24.695 -16.787 235.543 1.00 107.37 393 ALA J N 1
ATOM 19062 C CA . ALA J 2 293 ? -23.263 -17.034 235.606 1.00 110.26 393 ALA J CA 1
ATOM 19063 C C . ALA J 2 293 ? -22.502 -15.718 235.650 1.00 109.17 393 ALA J C 1
ATOM 19064 O O . ALA J 2 293 ? -22.920 -14.716 235.061 1.00 120.47 393 ALA J O 1
ATOM 19066 N N . ALA J 2 294 ? -21.374 -15.738 236.356 1.00 103.51 394 ALA J N 1
ATOM 19067 C CA . ALA J 2 294 ? -20.434 -14.627 236.369 1.00 99.13 394 ALA J CA 1
ATOM 19068 C C . ALA J 2 294 ? -19.034 -15.183 236.575 1.00 109.75 394 ALA J C 1
ATOM 19069 O O . ALA J 2 294 ? -18.851 -16.354 236.918 1.00 115.54 394 ALA J O 1
ATOM 19071 N N . VAL J 2 295 ? -18.040 -14.324 236.363 1.00 110.80 395 VAL J N 1
ATOM 19072 C CA . VAL J 2 295 ? -16.637 -14.713 236.428 1.00 112.55 395 VAL J CA 1
ATOM 19073 C C . VAL J 2 295 ? -15.903 -13.808 237.406 1.00 110.98 395 VAL J C 1
ATOM 19074 O O . VAL J 2 295 ? -16.043 -12.582 237.352 1.00 111.09 395 VAL J O 1
ATOM 19078 N N . ILE J 2 296 ? -15.127 -14.418 238.300 1.00 114.65 396 ILE J N 1
ATOM 19079 C CA . ILE J 2 296 ? -14.247 -13.710 239.219 1.00 111.06 396 ILE J CA 1
ATOM 19080 C C . ILE J 2 296 ? -12.906 -14.428 239.199 1.00 125.88 396 ILE J C 1
ATOM 19081 O O . ILE J 2 296 ? -12.844 -15.636 239.460 1.00 129.46 396 ILE J O 1
ATOM 19086 N N . SER J 2 297 ? -11.839 -13.685 238.908 1.00 122.50 397 SER J N 1
ATOM 19087 C CA . SER J 2 297 ? -10.489 -14.236 238.727 1.00 130.34 397 SER J CA 1
ATOM 19088 C C . SER J 2 297 ? -10.569 -15.353 237.684 1.00 134.87 397 SER J C 1
ATOM 19089 O O . SER J 2 297 ? -11.109 -15.124 236.593 1.00 137.38 397 SER J O 1
ATOM 19092 N N . ASP J 2 298 ? -10.059 -16.551 237.967 1.00 135.69 398 ASP J N 1
ATOM 19093 C CA . ASP J 2 298 ? -10.060 -17.648 237.005 1.00 142.50 398 ASP J CA 1
ATOM 19094 C C . ASP J 2 298 ? -11.077 -18.724 237.366 1.00 144.63 398 ASP J C 1
ATOM 19095 O O . ASP J 2 298 ? -10.732 -19.909 237.422 1.00 148.80 398 ASP J O 1
ATOM 19100 N N . ALA J 2 299 ? -12.326 -18.335 237.616 1.00 141.70 399 ALA J N 1
ATOM 19101 C CA . ALA J 2 299 ? -13.347 -19.299 238.000 1.00 138.47 399 ALA J CA 1
ATOM 19102 C C . ALA J 2 299 ? -14.720 -18.830 237.542 1.00 127.22 399 ALA J C 1
ATOM 19103 O O . ALA J 2 299 ? -15.010 -17.631 237.542 1.00 119.45 399 ALA J O 1
ATOM 19105 N N . MET J 2 300 ? -15.551 -19.787 237.139 1.00 128.34 400 MET J N 1
ATOM 19106 C CA . MET J 2 300 ? -16.936 -19.535 236.772 1.00 130.13 400 MET J CA 1
ATOM 19107 C C . MET J 2 300 ? -17.831 -19.873 237.956 1.00 123.82 400 MET J C 1
ATOM 19108 O O . MET J 2 300 ? -17.549 -20.797 238.722 1.00 126.44 400 MET J O 1
ATOM 19113 N N . TYR J 2 301 ? -18.914 -19.116 238.105 1.00 112.02 401 TYR J N 1
ATOM 19114 C CA . TYR J 2 301 ? -19.829 -19.316 239.219 1.00 121.87 401 TYR J CA 1
ATOM 19115 C C . TYR J 2 301 ? -21.255 -19.413 238.698 1.00 119.81 401 TYR J C 1
ATOM 19116 O O . TYR J 2 301 ? -21.722 -18.517 237.989 1.00 114.84 401 TYR J O 1
ATOM 19125 N N . ILE J 2 302 ? -21.939 -20.497 239.055 1.00 115.40 402 ILE J N 1
ATOM 19126 C CA . ILE J 2 302 ? -23.321 -20.748 238.659 1.00 113.34 402 ILE J CA 1
ATOM 19127 C C . ILE J 2 302 ? -24.203 -20.665 239.897 1.00 123.10 402 ILE J C 1
ATOM 19128 O O . ILE J 2 302 ? -23.896 -21.284 240.923 1.00 134.59 402 ILE J O 1
ATOM 19133 N N . PHE J 2 303 ? -25.296 -19.909 239.805 1.00 117.48 403 PHE J N 1
ATOM 19134 C CA . PHE J 2 303 ? -26.245 -19.797 240.904 1.00 121.86 403 PHE J CA 1
ATOM 19135 C C . PHE J 2 303 ? -27.669 -19.998 240.411 1.00 124.88 403 PHE J C 1
ATOM 19136 O O . PHE J 2 303 ? -28.041 -19.514 239.338 1.00 125.93 403 PHE J O 1
ATOM 19144 N N . GLY J 2 304 ? -28.461 -20.713 241.211 1.00 126.73 404 GLY J N 1
ATOM 19145 C CA . GLY J 2 304 ? -29.891 -20.792 240.993 1.00 124.75 404 GLY J CA 1
ATOM 19146 C C . GLY J 2 304 ? -30.269 -21.582 239.752 1.00 125.57 404 GLY J C 1
ATOM 19147 O O . GLY J 2 304 ? -29.535 -22.453 239.276 1.00 118.86 404 GLY J O 1
ATOM 19148 N N . GLY J 2 305 ? -31.446 -21.270 239.231 1.00 140.55 405 GLY J N 1
ATOM 19149 C CA . GLY J 2 305 ? -31.984 -21.901 238.046 1.00 144.34 405 GLY J CA 1
ATOM 19150 C C . GLY J 2 305 ? -33.139 -22.826 238.379 1.00 150.33 405 GLY J C 1
ATOM 19151 O O . GLY J 2 305 ? -33.607 -22.911 239.518 1.00 151.13 405 GLY J O 1
ATOM 19152 N N . THR J 2 306 ? -33.600 -23.531 237.350 1.00 142.41 406 THR J N 1
ATOM 19153 C CA . THR J 2 306 ? -34.667 -24.514 237.480 1.00 144.20 406 THR J CA 1
ATOM 19154 C C . THR J 2 306 ? -34.125 -25.872 237.066 1.00 140.62 406 THR J C 1
ATOM 19155 O O . THR J 2 306 ? -33.715 -26.056 235.916 1.00 140.51 406 THR J O 1
ATOM 19159 N N . VAL J 2 307 ? -34.136 -26.821 237.998 1.00 150.27 407 VAL J N 1
ATOM 19160 C CA . VAL J 2 307 ? -33.688 -28.181 237.726 1.00 151.08 407 VAL J CA 1
ATOM 19161 C C . VAL J 2 307 ? -34.893 -28.997 237.285 1.00 148.63 407 VAL J C 1
ATOM 19162 O O . VAL J 2 307 ? -35.960 -28.439 237.004 1.00 150.38 407 VAL J O 1
ATOM 19166 N N . ASP J 2 308 ? -34.726 -30.314 237.201 1.00 144.00 408 ASP J N 1
ATOM 19167 C CA . ASP J 2 308 ? -35.787 -31.175 236.697 1.00 150.48 408 ASP J CA 1
ATOM 19168 C C . ASP J 2 308 ? -37.071 -31.038 237.506 1.00 158.45 408 ASP J C 1
ATOM 19169 O O . ASP J 2 308 ? -37.057 -30.766 238.709 1.00 168.96 408 ASP J O 1
ATOM 19174 N N . ASN J 2 309 ? -38.193 -31.215 236.804 1.00 161.43 409 ASN J N 1
ATOM 19175 C CA . ASN J 2 309 ? -39.534 -31.199 237.380 1.00 166.77 409 ASN J CA 1
ATOM 19176 C C . ASN J 2 309 ? -39.904 -29.827 237.946 1.00 160.39 409 ASN J C 1
ATOM 19177 O O . ASN J 2 309 ? -40.631 -29.735 238.938 1.00 163.43 409 ASN J O 1
ATOM 19182 N N . ASN J 2 310 ? -39.414 -28.758 237.310 1.00 150.45 410 ASN J N 1
ATOM 19183 C CA . ASN J 2 310 ? -39.758 -27.374 237.658 1.00 150.87 410 ASN J CA 1
ATOM 19184 C C . ASN J 2 310 ? -39.487 -27.069 239.134 1.00 160.68 410 ASN J C 1
ATOM 19185 O O . ASN J 2 310 ? -40.331 -26.526 239.851 1.00 166.03 410 ASN J O 1
ATOM 19190 N N . ILE J 2 311 ? -38.291 -27.434 239.588 1.00 166.15 411 ILE J N 1
ATOM 19191 C CA . ILE J 2 311 ? -37.860 -27.224 240.967 1.00 161.61 411 ILE J CA 1
ATOM 19192 C C . ILE J 2 311 ? -36.860 -26.074 240.992 1.00 160.82 411 ILE J C 1
ATOM 19193 O O . ILE J 2 311 ? -35.834 -26.120 240.302 1.00 158.93 411 ILE J O 1
ATOM 19198 N N . ARG J 2 312 ? -37.159 -25.040 241.776 1.00 159.25 412 ARG J N 1
ATOM 19199 C CA . ARG J 2 312 ? -36.217 -23.940 241.942 1.00 150.53 412 ARG J CA 1
ATOM 19200 C C . ARG J 2 312 ? -35.025 -24.383 242.786 1.00 143.43 412 ARG J C 1
ATOM 19201 O O . ARG J 2 312 ? -35.145 -25.228 243.677 1.00 149.66 412 ARG J O 1
ATOM 19209 N N . SER J 2 313 ? -33.862 -23.800 242.497 1.00 125.67 413 SER J N 1
ATOM 19210 C CA . SER J 2 313 ? -32.610 -24.203 243.123 1.00 132.41 413 SER J CA 1
ATOM 19211 C C . SER J 2 313 ? -31.919 -23.007 243.760 1.00 132.63 413 SER J C 1
ATOM 19212 O O . SER J 2 313 ? -32.030 -21.875 243.281 1.00 122.73 413 SER J O 1
ATOM 19215 N N . GLY J 2 314 ? -31.205 -23.270 244.853 1.00 129.04 414 GLY J N 1
ATOM 19216 C CA . GLY J 2 314 ? -30.387 -22.255 245.490 1.00 119.39 414 GLY J CA 1
ATOM 19217 C C . GLY J 2 314 ? -28.922 -22.638 245.555 1.00 132.85 414 GLY J C 1
ATOM 19218 O O . GLY J 2 314 ? -28.134 -21.990 246.251 1.00 131.64 414 GLY J O 1
ATOM 19219 N N . GLU J 2 315 ? -28.547 -23.688 244.829 1.00 138.73 415 GLU J N 1
ATOM 19220 C CA . GLU J 2 315 ? -27.173 -24.173 244.849 1.00 141.40 415 GLU J CA 1
ATOM 19221 C C . GLU J 2 315 ? -26.227 -23.208 244.141 1.00 141.29 415 GLU J C 1
ATOM 19222 O O . GLU J 2 315 ? -26.604 -22.496 243.208 1.00 135.09 415 GLU J O 1
ATOM 19228 N N . MET J 2 316 ? -24.979 -23.194 244.605 1.00 141.23 416 MET J N 1
ATOM 19229 C CA . MET J 2 316 ? -23.918 -22.386 244.017 1.00 136.63 416 MET J CA 1
ATOM 19230 C C . MET J 2 316 ? -22.749 -23.298 243.689 1.00 138.01 416 MET J C 1
ATOM 19231 O O . MET J 2 316 ? -22.160 -23.908 244.588 1.00 141.15 416 MET J O 1
ATOM 19236 N N . TYR J 2 317 ? -22.414 -23.389 242.406 1.00 134.22 417 TYR J N 1
ATOM 19237 C CA . TYR J 2 317 ? -21.324 -24.227 241.934 1.00 134.30 417 TYR J CA 1
ATOM 19238 C C . TYR J 2 317 ? -20.224 -23.359 241.342 1.00 126.46 417 TYR J C 1
ATOM 19239 O O . TYR J 2 317 ? -20.484 -22.275 240.809 1.00 125.01 417 TYR J O 1
ATOM 19248 N N . ARG J 2 318 ? -18.991 -23.847 241.437 1.00 126.65 418 ARG J N 1
ATOM 19249 C CA . ARG J 2 318 ? -17.839 -23.160 240.876 1.00 121.34 418 ARG J CA 1
ATOM 19250 C C . ARG J 2 318 ? -17.072 -24.139 240.004 1.00 143.85 418 ARG J C 1
ATOM 19251 O O . ARG J 2 318 ? -16.688 -25.219 240.466 1.00 150.81 418 ARG J O 1
ATOM 19253 N N . PHE J 2 319 ? -16.845 -23.758 238.751 1.00 147.32 419 PHE J N 1
ATOM 19254 C CA . PHE J 2 319 ? -16.006 -24.517 237.835 1.00 145.61 419 PHE J CA 1
ATOM 19255 C C . PHE J 2 319 ? -14.731 -23.715 237.615 1.00 146.74 419 PHE J C 1
ATOM 19256 O O . PHE J 2 319 ? -14.784 -22.573 237.145 1.00 141.47 419 PHE J O 1
ATOM 19264 N N . GLN J 2 320 ? -13.593 -24.314 237.954 1.00 165.69 420 GLN J N 1
ATOM 19265 C CA . GLN J 2 320 ? -12.304 -23.641 237.839 1.00 165.53 420 GLN J CA 1
ATOM 19266 C C . GLN J 2 320 ? -11.890 -23.529 236.378 1.00 165.95 420 GLN J C 1
ATOM 19267 O O . GLN J 2 320 ? -11.624 -24.539 235.717 1.00 172.60 420 GLN J O 1
ATOM 19273 N N . PHE J 2 321 ? -11.841 -22.296 235.870 1.00 159.78 421 PHE J N 1
ATOM 19274 C CA . PHE J 2 321 ? -11.462 -22.027 234.487 1.00 162.67 421 PHE J CA 1
ATOM 19275 C C . PHE J 2 321 ? -9.977 -22.271 234.246 1.00 172.16 421 PHE J C 1
ATOM 19276 O O . PHE J 2 321 ? -9.421 -21.768 233.264 1.00 180.28 421 PHE J O 1
ATOM 19284 N N . SER J 2 322 ? -9.331 -23.023 235.135 1.00 189.64 422 SER J N 1
ATOM 19285 C CA . SER J 2 322 ? -7.890 -23.254 235.086 1.00 198.04 422 SER J CA 1
ATOM 19286 C C . SER J 2 322 ? -7.125 -21.935 235.168 1.00 196.70 422 SER J C 1
ATOM 19287 O O . SER J 2 322 ? -6.901 -21.404 236.256 1.00 187.66 422 SER J O 1
#

Organism: Homo sapiens (NCBI:txid9606)

Radius of gyration: 67.11 Å; Cα contacts (8 Å, |Δi|>4): 6472; chains: 10; bounding box: 88×83×228 Å

Sequence (2444 aa):
NLPTYKLVVVGDGGVGKSALTIQFFQKIFVPDYDPTIEDSYLKHTEIDNQWAILDVLDTAGQEEFSAMREQYMRTGDGFLIVYSVTDKASFEHVDRFHQLILRVKDRESFPMILVANKVDLMHLRKITREQGKEMATKHNIPYIETSAKDPPLNVDKAFHDLVRVIRQQIGTVHRWRRLPPCDEFVGARRSKHTVVAYKDAIYVFGGDNGKTMLNDLLRFDVKDCSWCRAFTTGTPPAPRYHHSAVVYGSSMFVFGGYTGDIYSNSNLKNKNDLFEYKFATGQWTEWKIEGRLPVARSAHGATVYSDKLWIFAGYDGNARLNDMWTIGLQDRELTCWEEVAQSGEIPPSCCNFPVAVCRDKMFVFSGQSGAKITNNLFQFEFKDKTWTRIPTEHLLRGSPPPPQRRYGHTMVAFDRHLYVFGGAADNTLPNELHCYDVDFQTWEVVQPSSDSELPSGRLFHAAAVISDAMYIFGGTVDNNIRSGEMYRFQFSNLPTYKLVVVGDGGVGKSALTIQFFQKIFVPDYDPTIEDSYLKHTEIDNQWAILDVLDTAGQEEFSAMREQYMRTGDGFLIVYSVTDKASFEHVDRFHQLILRVKDRESFPMILVANKVDLMHLRKITREQGKEMATKHNIPYIETSAKDPPLNVDKAFHDLVRVIRQQIGTVHRWRRLPPCDEFVGARRSKHTVVAYKDAIYVFGGDNGKTMLNDLLRFDVKDCSWCRAFTTGTPPAPRYHHSAVVYGSSMFVFGGYTGDIYSNSNLKNKNDLFEYKFATGQWTEWKIEGRLPVARSAHGATVYSDKLWIFAGYDGNARLNDMWTIGLQDRELTCWEEVAQSGEIPPSCCNFPVAVCRDKMFVFSGQSGAKITNNLFQFEFKDKTWTRIPTEHGSPPPPQRRYGHTMVAFDRHLYVFGGAADNTLPNELHCYDVDFQTWEVVQPSSDSELPSGRLFHAAAVISDAMYIFGGTVDNNIRSGEMYRFQFSLPTYKLVVVGDGGVGKSALTIQFFQKIFVPDYDPTIEDSYLKHTEIDNQWAILDVLDTAGQEEFSAMREQYMRTGDGFLIVYSVTDKASFEHVDRFHQLILRVKDRESFPMILVANKVDLMHLRKITREQGKEMATKHNIPYIETSAKDPPLNVDKAFHDLVRVIRQQIGTVHRWRRLPPCDEFVGARRSKHTVVAYKDAIYVFGGDNGKTMLNDLLRFDVKDCSWCRAFTTGTPPAPRYHHSAVVYGSSMFVFGGYTGDIYSNSNLKNKNDLFEYKFATGQWTEWKIEGRLPVARSAHGATVYSDKLWIFAGYDGNARLNDMWTIGLQDRELTCWEEVAQSGEIPPSCCNFPVAVCRDKMFVFSGQSGAKITNNLFQFEFKDKTWTRIPTEHLLRGSPPPPQRRYGHTMVAFDRHLYVFGGAADNTLPNELHCYDVDFQTWEVVQPSSDSELPSGRLFHAAAVISDAMYIFGGTVDNNIRSGEMYRFQFSLPTYKLVVVGDGGVGKSALTIQFFQKIFVPDYDPTIEDSYLKHTEIDNQWAILDVLDTAGQEEFSAMREQYMRTGDGFLIVYSVTDKASFEHVDRFHQLILRVKDRESFPMILVANKVDLMHLRKITREQGKEMATKHNIPYIETSAKDPPLNVDKAFHDLVRVIRQQIPGTVHRWRRLPPCDEFVGARRSKHTVVAYKDAIYVFGGDNGKTMLNDLLRFDVKDCSWCRAFTTGTPPAPRYHHSAVVYGSSMFVFGGYTGDIYSNSNLKNKNDLFEYKFATGQWTEWKIEGRLPVARSAHGATVYSDKLWIFAGYDGNARLNDMWTIGLQDRELTCWEEVAQSGEIPPSCCNFPVAVCRDKMFVFSGQSGAKITNNLFQFEFKDKTWTRIPTEHLLRGSPPPPQRRYGHTMVAFDRHLYVFGGAADNTLPNELHCYDVDFQTWEVVQPSSDSELPSGRLFHAAAVISDAMYIFGGTVDNNIRSGEMYRFQFSLPTYKLVVVGDGGVGKSALTIQFFQKIFVPDYDPTIEDSYLKHTEIDNQWAILDVLDTAGQEEFSAMREQYMRTGDGFLIVYSVTDKASFEHVDRFHQLILRVKDRESFPMILVANKVDLLRKITREQGKEMATKHNIPYIETSAKDPPLNVDKAFHDLVRVIRQGTVHRWRRLPPCDEFVGARRSKHTVVAYKDAIYVFGGDNGKTMLNDLLRFDVKDCSWCRAFTTGTPPAPRYHHSAVVYGSSMFVFGGYTGDIYSNSNLKNKNDLFEYKFATGQWTEWKIEGRLPVARSAHGATVYSDKLWIFAGYDGNARLNDMWTIGLQDRELTCWEEVAQSGEIPPSCCNFPVAVCRDKMFVFSGQSGAKITNNLFQFEFKDKTWTRIPSPPPPQRRYGHTMVAFDRHLYVFGGAADNTLPNELHCYDVDFQTWEVVQPSSDSELPSGRLFHAAAVISDAMYIFGGTVDNNIRSGEMYRFQFS

Foldseek 3Di:
DAAEAQEEEDFDFPLQLVLLVCCQQVVDGDPPDPQADKAWDWDWDQFPNGIHIYIYIRDHDDDDDDPVRLVSLQPGQAYEYTGEQLDVVRVVCSVVVLVVSCVSNVHPDGQYEYEYEPVVPPVRGRADPVNQCVVQVVNVHHYDYWYSPPVTDCSNVSRSVSVVSSVPDD/DDAQFKDFFDFADVVADAQFFLWEWEDDDQKIKIAWGHNPFWIGGWIWIQRNVVGDIHGADADDDTDARFGLWYWEDDDQKIKIAWGWHDGVNVPPPIAIGGWIWIQGRVHNYIDTLPADDDTDAGFGQWEWYDDPQKIKTAWGGRPPATGQWMKIWHPPDSVPIHIDTDPAAADRDARFGQWEWEADDQKIKTAFGDRDPPGFGWIWIARVPRRYIDGPDAPCCVVPFDDGDAHFGQWYWYDDDQKIWIAAGQHPNDFDGWIWIARNVVGGIDTRDHDPNHDGDAGFGSWYWDDDDQKIKTAWGAHPPRHIGRIIMIGRND/DAAEAQEEEDFDQPLQLVLLVCCQQVVDGDPPDPQADKAWDWDWDAFPNGIHIYIYIRDHDDPDDDPVRLVSLLPGQEYEYTGEQLDVVRVVCSVVVQVVSCVSPVHPDGQYEYEYEPVVPVVRGHQDPVNQVVVQVVRVHYYDYWYSPPVTDCSNVSVSVSVVSSVPDD/DDAQFKDWFDFADVVADAFFFLWEWEDDDQKIWIAWGDRPFWIGGWIWIQRNVVRDIHGADADDDADARFGLWYWEDDDQKIKIAKGWHDGVNVPPPIAIGGWIWIQGNVHNYIDTLPADDDTDAGFGQWEWYDDPQKIKTAWGGRPPDIGGWMKIWHPPDSVPIHIDTDPAAADRDARFGQWYWEADDQWIKTAFHDRDPPGDGWIWIARPVVRYIYTDDQDPVADGGDAHFGQWYWYDDDQKIWIAAGQGPNDFDGWIWIARNVVGGIDTRDHDPNHDGDAGFGSWYWDDDDQKIKTAWGAHPPRHTGRIIMITRHD/DAEAQEEEDFDFPLQLPLLVCCQQVVDGDPPDPQADKDWDWDWDAFPNRTYIYIYISDHDDPDDDPVRLVSLAPGQAYEYTGEQLDVVRVVCSVVVLVVSCVSNVHPDGQYAYEYEPVVVVVRGRQDPVNQCVVQVVRVHYYDYWYSPPVTGCSNVSRSVSVVSSVPDD/DDAQFKDFFDFDDVVAHAFFFLWEWEDDDQWIKIAWGHRPFWIGGWIKIQRNVVGDIHGADADEDTDARFGLWYWEDDPQKIKIAWGWHDGVNVPDPIAIGGWIWIQGRVHRYIDTLPADDDTPAGFGQWEWYDDPQKIKTAWGHRPPFTGGWIKIWHNPDSHPIHIDTDPAAEDRDARFGQWEWEDDDQKIKTAFHHRDPSGFGWIWIAHPPVRYIDTQDQVPCVPPADHGDAHFGQWYWYDDDQKIWIAAGQHPNDQDGWIWIARNVVRGIDTRDHDPNHDGDAGFGSWYWDDDDQKIKIAWGAHPPRHIGRIIMITRND/DAEAQEEEDFDQPLQLPQLVCCQQVVDGDPPDPQADKDWDWDWDQFPNRTYIYIYIRDHDDDDDDPVRLVSLQPGQEYEYTGEQLDPVRVVCSVVVVVVSCVSNVDLDGQYEYEYEPVVVVVRGHADPVNQVVVQVVSVHYYDYWYSPPVTDCSNVSRSVSVVSSVPDDD/DDAQFKDFFDFDDVVAHAFFFLWEWEDDDQKIKIAWGDNPFWTGGWIKIARNVVGDIHTADADEDADARFGLWYWEDDDQKIKIAWGWHDGPNVPPPTAIGGWIWIQGRVPNYIDTLDADDDTDAGFGQWEWYDDPQKIKTAWGHRPPFTGGWIKIWHPPDSPDIHIDTDPAAEDRDARFGQWYWEAADQWIKTAFGHRDPSTFGWIWIARPPVRYIDTQDQCVVVVPADGGDAHFGQWYWYDDDQKIWIAAGQHPNDFDGWIKIARNVVRGIDTRDHDPNHDGDAGFGSWYWDDDDQKIKIAWGAHPPRHTDRIIMIHGND/DAEAQEEEDFDQPLQLPLLVCCQQVVDGDPPDPQADKAWDWDFDQFPNRTYIYIYIRDHDDPDDDPVRLVSLQPGLEYEYEGEQQDPVRLVCSVVVLVVSCVNNVDLAGLYAYEYEPVVDNGRADPVNSVVVQVVRVHYYDYWYSPPVTDCSNVSRSVSVVSSVD/DDAQFKDFADFDDVVADAFFFLWEWEDDDQKIKIAWGDNPFFIGGWIWIQRNVVRDIHTADADDDADARFGLWYWEDDDQKIKIAKGWHDGPNVPPPIAIGGWIWIQRNVHNYIDTLDADDDTDAGFGQWEWYDDPQKIKTAWGHRPPAIGGWIKIWHNPDSVPIHIDTDPAAEDRDARFGQWEWEADDQWIWTAFHDRDPPGFGWIWIARPVVRYIDTQDAPDGDAGFGQWYWYDDDQKIWIAAGQHPNDFDGWIKMARNVVGYIDTRDHDPNHDGDAGWGSWYWDDDDQKIKIAWGAHPPRDTDRIIMIGGND